Protein 7WUA (pdb70)

Secondary structure (DSSP, 8-state):
-HHHHHHTTB-TTS-B---TT--HHHHHHHHHHH-TT-TTSEEEEEEE-SSSS-EEEEEEHHHHHHHHHHHHHHHHHH--TT-EEEE---SSHHHHHHHHHHHHTT-EEEE---TTSTT-HHHHHHHHHHH--SEEEE-TTTHHHHHHHTTTS-GGGSPEEEEGGGS-GGGGGG----B---SSS---GGGSEEEEEE--S-SS---EEEEEHHHHHHHHHHHHHHHT--SSEEEEE---TTSHHHHHHHHHHHHTT-EEEE--HHHHHH-THHHHHHHS--SS-SEEEEEE-HHHHHHHHHHSPPPTT---TTEEEEEE-SS---HHHHHHHHHHHGGGT--GGGEEE-EE-GGGSSEEEE--SS--S-EEEEEHHHHHTTB--B--TTSSEEEEEB--EE-SS-EEEEEETTTTEE--TTB-EEEEEESTTS--EETT-HHHHHHHH-B---B--SS-TTTTS-TT---BEEEEEEEEEETTEEEEEEEGGG-EEETTEEE-HHHHHHHHHHH-TTEEEEEEEEEEEE-SSSEEEEEEEEEPTT--GGGHHHHHHHHHHHHHHHHS---SEEEEE-TT-S-B-TTS-B-HHHHHHHHHTT-/-HHHHHHTTB-TTS-B---TT--HHHHHHHHHHH--S-TTSEEEEEEE-SSSS-EEEEEEHHHHHHHHHHHHHHHHHH--TT-EEEE---SSHHHHHHHHHHHHTT-EEEE---TTSSS-HHHHHHHHHHH--SEEEE-TTTHHHHHHHTTTS-GGGSPEEEEGGGS-GGGGGGPPPPPSS-B--SS-GGGSEEEEEE--S-SS---EEEEEHHHHHHHHHHHHHHHT--SSEEEEE---TTSHHHHHHHHHHHHTT-EEEE--HHHHHH-THHHHHHHS--TT-SEEEEEE-HHHHHHHHHH----TT---TTEEEEEE-SS---HHHHHHHHHHHGGGT--GGGEEE-EE-GGGSSEEEE--SS--S-EEEEEHHHHTTTB--B--TTSSEEEEEB--EE-SS-EEEEEETTTTEE--TTB-EEEEEESTTS--EETT-HHHHHHHH-B---B--SS-TTTTS-TT---BEEEEEEEEEETTEEEEEEEGGG-EEETTEEE-HHHHHHHHHHH-TTEEEEEEEEEEE--EEEEEEEE-TT--GGGHHHHHHHHHHHHHHHHS---SEEEEE-TT-S-B-TTS-B-HHHHHHHHH-/-HHHHHHTTB-TTS-B---TT--HHHHHHHHHHH-TT-TTSEEEEEEE-SSTT-EEEEEEHHHHHHHHHHHHHHHHHH--TT-EEEE---SSHHHHHHHHHHHHTT-EEEE---SSSSS-HHHHHHHHHHH--SEEEE-HHHHHHHHHHHHTS-GGGPPEEEEGGGS-GGGGGG--PPPPPGGGGTS-GGGSEEEEE------EEEEHHHHHHHHHHHHHHTT--SSEEEEE---TTSHHHHHHHHHHHHTT-EEEE--HHHHHH-THHHHHHHS--TT--EEEEEE-THHHHHHHHH-PPPTT---TTEEEEEE-SS---HHHHHHHHHHHGGGT--GGGEEE-B--GGGSS-SEE--SS--S-EEEEEHHHHHTTB--B--TTSSEEEEEB--EE-SS-EEEEEETTTTEE--TTB-EEEEEESTTS--EETT-HHHHHHHH-B---B--SS-TTTTS-TT---BEEEEEEEEEETTEEEEEEEGGG-EEETTEEE-HHHHHHHHHHH-TTEEEEEEEEEEE--SSS-EEEEEEEEPTT--GGGHHHHHHHHHHHHHHHHS---SEEEEESS---EETTTTEE-S-S-S--/-HHHHHHTTB-TTS-B---TT--HHHHHHHHHHH-TT-TTSEEEEEEE-SSTT-EEEEEEHHHHHHHHHHHHHHHHHH--TT-EEEE---SSHHHHHHHHHHHHTT-EEEE---TTSSS-HHHHHHHHHHH--SEEEE-HHHHHHHHHHHHTS-GGGPPEEEEGGGS-GGGGGG--PPPPPGGGGTS-GGGSEEEEEE----EEEEEHHHHHHHHHHHHHHTT--SSEEEEE---TTSHHHHHHHHHHHHTT-EEEE--HHHHHH-THHHHHHHS--TT-SEEEEEE-THHHHHHHHH-PPPTT---TTEEEEEE-SS---HHHHHHHHHHHGGGT--GGGEEE-EE-GGGSSEEEE--SS--S-EEEEEHHHHHTTB--EE-SSTTEEEEEB--EE-SS-EEEEEETTTTEEPPTTB-EEEEEESTTS---BSS-HHHHHHHH-B---B--SS-TTTTS-TT---BEEEEEEEEEETTEEEEEEEGGG-

Foldseek 3Di:
DLVVLLCVQADPVRDGDDDLADFLLNLLVVLLVVCVVQQAAKAEWEWDPPDVVTDIDTHGLNRLVLLLLLLLLVCVVPHAQAAEEEEEEFPDSQSLSNLSSCLQNNYAYQYDYQQPPPDCLQQVVLVCVQRVHLEYEYAPVRQVSQCVSCVPDDPVSHHHYHHSVVGDSVSNVRGDGDDADPDPPGRRQQFAFHYWAFADLAPDHTWTFGFGSLLLSVVLSLCVVQVPDDPDEEEEEQFTCSHLQNVSVVSSSSSNSHHYYYYHLVSCQVQVLVVLVVLFDDPVAQAYEYEAEQVSLVSCLVHNQDDPRGANQRHQAYEYDPDFHDPVSLVSNCVRCVVRNDDSLRYKYFYDDVQSSGGFFIARDSPPFDKFWAQQQVVQVQFGDTDDPDDLTFIWTFNHAGRPPKFWFFAAVVQLEGDDFRGKHWIKMDDSSGTPATRPPVVRRQVFFFCARPYADPPGSCPPPPNGGRGIGGPQWMWGHHPNTITTQGGNVFWQAWPSTTDGQVRLQVLLQVQDLQFAHLFKAWTWDDDDPTIAIEIETEGHQVDDCVCVVVSLVSSQVSSCVSPVHRHPYYHYHHPPPQDADSSGHRSRNVNVVVVVVVD/DQPVVLCVQADPVGDGDDPLQDFLLVLLVVLLVPDDPDQQAKAEWEWDVVDVVTDIDTHGLVRLVLLLLLLLLVCLVPHAAAAEEEEEEFDDSQSLSNLSSCLQNNYAYQYDYQLPDPDCLVQVVLVCVQRVGQYYEYAPVRQVSQCVSCVVDPPVSHHHYHHSVVGDSVSSVSRDGPDPDDDDDPHGQQAAFRYWAFADLAPDRTWTFTFGSQLLSVVLSLCVVQVPDDPQEEEEEQFTCSHLVNVSVVSSSSSNSHHYYYYHLVVCLVAVLVVLVVLFDDPPAAAYEYEAEQVSLVSCLVGNQDDQNGANQRHQAYEYDPDFHDPVSLVSNCVRCVVRNNDSLRYKYFYDDVQSSGGFFIARDSPPFDKFWAQQQVVQVQFGDTDDPPPLTFIWTFRHATRPPKFWFFAAVVQLEGDDFRGKHWIKMDDSSGTPATRPPVVRRQVFFFCARPYADPPGSCPPPPNGGRGIGGPQWMWGHDPNTITTQGGNVFWQADPSTTDGQVRLQVQLQVQDLQFAHLQKAWTADPNAIEIETEGHDVHDPVCVVVSVVSSQVSSCVSPVDGHPYYHYHHPPPQDADSSRHRSRNVNVVVVVD/DVVVLLCVQADDVGDGHDDLQDFLLNLLVVLLVVPPVQQAPKAEWEWDPPDPVTDIDTHGLNRLLLLLLLLLLVCVVPHAAAAEEEEEEADDSQSLSNLSSCLQNNYAYQYDYQPVQPQCLVVVVLVCVQRVGLHYEYAPVRVVSVCVSQVVDDPVSHHHYHHSVVGDSVSSVSGDRHDDDPCCVPGRQQAAFHYWQKPVTWTFTFGRLLLSVVLSLCVVQVPDDPPEAEEEQDTCSHLVNVSVVSSSSSNSHHYYYYHPVVCLVAVQVRLVVLFDDPPQAAYEYEEEQVSQLSCLVRHQDDPRGANQRHQAYEYDPDFHDPVSLVSNCVRCVVRRPDSLRYKYFYDHVQLSGGFFIARDSDDFDKFWAQQQVVQVQFGDTDDPDDLTDIWTWRHAGRPPKFWFFAAVVQLEGDDFRGKHWIKIDDSSGTQAIRPDVVRRQVFFFQARQYADPDGSCPPPPNGGRGIGGPQWMWGADPNTITTDGGVVQWAAKPNTTDHQVVLLVQLQVQDLQFAPQQKAWHWDDDDVIIAIEMETEGHQPDDPVCVVVSLVSSQVRSCVSVVHGHPYYHYHHVPACDDRVNPHRNHPPDPVD/DVVVVLCVQADPVGDGHDDLQDFLLNLLVVLLVVCVVQQAAKAEWEWDPPPPPTDIDTHGLNRLVLLLLLLLLVCVVPHAAAAEEEEEEAPDSQSLSNLSSCLQNNYAYQYDYQCVPPPCLVVVVLVCVQRVGQYYEYAPVRVVSVCVSQVPDDPVSHHHYHHSVVGDSVSSVRGDRHDDDPCCVPGRQQAAFHYWQKPVTWTFTAGRLLLSVVLSLCVVLVPDDPPEAEEEQDTCSHLVNVSVVSSSSSNSHHYYYYHPVVCLVAVQVVLVVLFDDPVAAAYEYEEEQVSLVSCLVHHQDDQNGANQRHQAYEYDPDFHDPVSLVSNCVRCVVRNNDSLRYKYFYDDVQLSGGFFIARDSPDFDKFWAQQVVVVVQFGDTDDDDPRTDIWTWNHATRPPKFWFFAAVVQLEGDDFRGKHWIKMDDSSGTCAIRPDVVRRQVFFFQARQYADPDGSCPPPDNGGRGIGTPQWMWGHDPRTITTDGGVVVD

Nearest PDB structures (foldseek):
  7wua-assembly1_A  TM=1.002E+00  e=0.000E+00  Corynebacterium diphtheriae
  7wua-assembly3_C  TM=9.611E-01  e=0.000E+00  Corynebacterium diphtheriae
  7wua-assembly4_D  TM=9.939E-01  e=4.363E-103  Corynebacterium diphtheriae
  5ey8-assembly8_H  TM=9.254E-01  e=1.738E-72  Mycolicibacterium smegmatis
  3lnv-assembly1_A  TM=7.728E-01  e=9.645E-51  Legionella pneumophila subsp. pneumophila str. Philadelphia 1

Sequence (2283 aa):
DLHKAMGQFFDAKGNIALPPQITLAGLSELFYQSDVDGGDRHCMRYWDYSTEGGVARDYNRREINTRIKSVAARLQQVAQPGDRVAILANNSPEYLFGFIGALYAGLVPVPLYDPSEPGHADHLTAVMADAQPAIVLTNNASAAAVRRFFSALPGAQRPRIISIDSLPDTLAQSYQIPTPSMAAAAINPVDLPAFLQYTSGSTRTPAGVVLTNRSIVTNVLQIFAAAQLKTPLRLVSWLPLHHDMGIILAVFITLLGLEFEMMSPRDFIQQPKRWIDQLDRREGDNAVYAVVPNFALELAARYATPSEGLDLSAVEGLIIGSEPVTEKAVEAFAETFGPYGLNRQNMRPSYGLAEASLLVTTPQTPQRPVISYFDREQLAANRAVIVDKGDNAVALTGVGQVVRPQNLVIVDPETRTEVADGTIGELWAHGENMAAGYLDRPEDTAETFHNTLAGRLENSRAAGVPEESTKWMATGDLGVIVDGELYITGRLKDLVIIAGRNHYPQDIEYTVDHASEHIRPAAVAAFAIEGDAVEQLIILAERDLDRDPSGDAEAIDAIRAAVTEAHGVVPADIRIVAPDEILRSSSGKIARRVNKKAYQESHDLHKAMGQFFDAKGNIALPPQITLAGLSELFYQSDVDGGDRHCMRYWDYSTEGGVARDYNRREINTRIKSVAARLQQVAQPGDRVAILANNSPEYLFGFIGALYAGLVPVPLYDPSEPGHADHLTAVMADAQPAIVLTNNASAAAVRRFFSALPGAQRPRIISIDSLPDTLAQSYQIPTPSMAAAAINPVDLPAFLQYTSGSTRTPAGVVLTNRSIVTNVLQIFAAAQLKTPLRLVSWLPLHHDMGIILAVFITLLGLEFEMMSPRDFIQQPKRWIDQLDRREGDNAVYAVVPNFALELAARYATPSEGLDLSAVEGLIIGSEPVTEKAVEAFAETFGPYGLNRQNMRPSYGLAEASLLVTTPQTPQRPVISYFDREQLAANRAVIVDKGDNAVALTGVGQVVRPQNLVIVDPETRTEVADGTIGELWAHGENMAAGYLDRPEDTAETFHNTLAGRLENSRAAGVPEESTKWMATGDLGVIVDGELYITGRLKDLVIIAGRNHYPQDIEYTVDHASEHIRPAAVAAFAIEEQLIILAERDLDRDPSGDAEAIDAIRAAVTEAHGVVPADIRIVAPDEILRSSSGKIARRVNKKAYQEDLHKAMGQFFDAKGNIALPPQITLAGLSELFYQSDVDGGDRHCMRYWDYSTEGGVARDYNRREINTRIKSVAARLQQVAQPGDRVAILANNSPEYLFGFIGALYAGLVPVPLYDPSEPGHADHLTAVMADAQPAIVLTNNASAAAVRRFFSALPGAQRPRIISIDSLPDTLAQSYQIPTPSMAAAAINPVDLPAFLQYTTPAGVVLTNRSIVTNVLQIFAAAQLKTPLRLVSWLPLHHDMGIILAVFITLLGLEFEMMSPRDFIQQPKRWIDQLDRREGDNAVYAVVPNFALELAARYATPSEGLDLSAVEGLIIGSEPVTEKAVEAFAETFGPYGLNRQNMRPSYGLAEASLLVTTPQTPQRPVISYFDREQLAANRAVIVDKGDNAVALTGVGQVVRPQNLVIVDPETRTEVADGTIGELWAHGENMAAGYLDRPEDTAETFHNTLAGRLENSRAAGVPEESTKWMATGDLGVIVDGELYITGRLKDLVIIAGRNHYPQDIEYTVDHASEHIRPAAVAAFAIEGDAVEQLIILAERDLDRDPSGDAEAIDAIRAAVTEAHGVVPADIRIVAPDEILRSSSGKIARRVNKKADLHKAMGQFFDAKGNIALPPQITLAGLSELFYQSDVDGGDRHCMRYWDYSTEGGVARDYNRREINTRIKSVAARLQQVAQPGDRVAILANNSPEYLFGFIGALYAGLVPVPLYDPSEPGHADHLTAVMADAQPAIVLTNNASAAAVRRFFSALPGAQRPRIISIDSLPDTLAQSYQIPTPSMAAAAINPVDLPAFLQYTTPAGVVLTNRSIVTNVLQIFAAAQLKTPLRLVSWLPLHHDMGIILAVFITLLGLEFEMMSPRDFIQQPKRWIDQLDRREGDNAVYAVVPNFALELAARYATPSEGLDLSAVEGLIIGSEPVTEKAVEAFAETFGPYGLNRQNMRPSYGLAEASLLVTTPQTPQRPVISYFDREQLAANRAVIVDKGDNAVALTGVGQVVRPQNLVIVDPETRTEVADGTIGELWAHGENMAAGYLDRPEDTAETFHNTLAGRLENSRAAGVPEESTKWMATGDLGVIVDGELYITGRLKDL

Radius of gyration: 46.15 Å; Cα contacts (8 Å, |Δi|>4): 5092; chains: 4; bounding box: 68×108×148 Å

InterPro domains:
  IPR000873 AMP-dependent synthetase/ligase domain [PF00501] (57-440)
  IPR025110 AMP-binding enzyme, C-terminal domain [PF23024] (495-602)
  IPR040097 Fatty acyl-AMP ligase /fatty acyl-CoA ligase [cd05931] (40-600)
  IPR042099 ANL, N-terminal domain [G3DSA:3.40.50.12780] (12-493)
  IPR045851 AMP-binding enzyme domain superfamily [G3DSA:3.30.300.30] (494-604)

CATH classification: 3.30.300.30

B-factor: mean 28.17, std 12.75, range [6.33, 101.2]

Organism: Corynebacterium diphtheriae (strain ATCC 700971 / NCTC 13129 / Biotype gravis) (NCBI:txid257309)

Solvent-accessible surface area: 90629 Å² total; per-residue (Å²): 132,35,89,131,15,4,34,97,12,56,55,106,156,34,72,26,72,18,44,70,112,19,24,1,11,31,0,7,20,81,12,31,107,79,37,111,152,3,11,95,104,65,4,4,70,12,46,43,36,108,89,153,66,21,89,32,88,71,29,26,16,32,65,12,10,7,28,4,33,0,0,0,3,58,0,39,110,44,12,115,13,44,59,77,0,0,0,0,3,45,10,1,0,4,2,2,2,0,2,1,0,0,14,3,1,22,4,9,0,0,1,2,10,16,24,64,85,120,79,25,69,128,38,1,79,32,0,26,70,34,0,135,6,72,6,0,0,0,4,82,88,1,8,56,11,0,131,149,57,5,68,100,72,75,51,111,128,96,14,117,34,8,15,1,56,75,22,75,75,35,22,9,13,44,26,57,118,17,15,31,28,37,6,52,46,23,55,66,13,0,36,39,40,2,2,4,1,5,67,53,18,56,61,176,86,20,24,0,1,0,0,2,11,50,0,3,0,1,0,1,0,0,20,15,57,6,13,114,24,93,45,93,10,6,4,1,5,0,3,5,4,16,25,18,30,1,0,5,25,0,3,9,4,15,2,7,2,16,44,4,1,2,1,23,14,144,14,0,70,108,73,5,79,30,0,3,68,9,0,43,104,84,181,64,27,54,1,0,12,0,11,0,0,7,29,0,0,21,26,0,15,119,95,1,94,31,61,174,69,19,45,0,52,2,1,48,0,0,35,0,4,52,31,46,8,43,36,68,0,0,45,30,0,10,128,38,0,31,105,60,29,6,72,93,80,19,0,11,0,9,21,29,28,4,25,0,0,25,23,0,1,5,3,43,52,84,118,38,9,31,32,18,42,0,32,21,83,79,4,10,61,52,113,14,69,86,36,114,138,68,80,73,18,3,35,2,8,1,7,1,46,32,0,169,35,13,26,8,0,3,0,48,50,141,76,38,45,12,21,52,74,16,23,10,2,13,0,2,0,33,21,89,0,9,4,2,0,26,6,69,61,46,34,66,1,41,95,23,7,36,4,3,3,51,23,61,68,172,135,19,86,0,69,82,10,80,107,71,16,23,80,1,0,17,17,28,18,8,0,0,7,16,137,36,16,3,6,28,1,13,114,56,194,38,22,0,79,22,88,74,66,20,5,5,16,23,11,0,16,109,12,0,17,130,26,22,149,20,4,34,32,36,2,4,0,1,9,6,24,145,22,161,105,86,62,66,2,2,0,9,0,0,24,11,89,139,101,89,78,97,22,22,70,141,2,42,80,37,0,95,64,27,0,45,156,30,1,51,15,93,9,50,47,15,107,20,20,40,36,104,109,5,82,76,20,45,3,7,35,15,12,67,68,47,8,60,89,40,24,73,120,93,180,126,32,83,164,28,3,23,102,14,56,64,110,165,35,76,24,74,18,48,50,33,6,32,4,13,15,0,14,22,62,12,45,42,55,32,66,88,8,24,88,66,67,4,3,69,16,48,43,31,105,69,129,56,16,86,36,77,67,30,23,17,82,78,12,9,29,28,5,29,0,0,0,0,66,0,46,99,36,9,119,102,49,51,75,0,0,0,0,2,50,12,1,0,10,1,2,1,0,1,6,0,0,17,15,6,34,5,9,0,0,1,2,11,16,26,73,86,118,78,25,75,125,40,2,79,30,0,20,70,34,1,140,12,63,3,0,0,0,4,82,87,1,12,80,23,0,139,176,53,7,50,99,79,73,49,110,128,98,19,119,35,7,18,0,58,76,22,72,54,62,28,12,75,61,23,99,103,75,69,76,40,23,40,32,56,58,56,49,36,0,37,76,40,2,2,2,1,6,67,51,18,52,76,153,89,19,23,0,1,0,0,6,11,58,0,4,0,2,0,2,2,0,18,17,60,4,13,102,27,104,45,95,9,4,6,1,5,0,2,5,2,17,25,19,31,1,0,5,22,0,10,10,4,15,5,8,6,15,44,3,1,2,2,19,15,146,6,0,74,138,76,7,47,32,0,0,68,9,1,42,102,87,185,82,24,77,1,0,12,0,9,0,0,8,28,0,0,21,30,0,19,117,88,0,98,30,79,155,61,18,43,0,51,3,1,39,0,1,34,0,5,53,34,46,9,43,35,70,0,0,44,29,0,10,128,39,0,32,104,59,31,7,73,93,78,17,0,9,0,9,22,28,29,4,26,0,0,22,21,0,1,7,2,45,54,84,115,37,11,30,30,16,46,0,32,28,90,77,4,12,61,54,115,13,66,90,41,111,138,71,86,70,20,4,34,4,8,0,7,1,47,33,0,171,32,13,25,8,0,4,0,43,53,153,68,54,44,11,24,53,74,16,22,10,2,11,0,4,0,25,19,87,0,8,2,1,0,27,6,76,55,44,42,45,1,43,97,22,7,49,17,2,5,45,25,65,65,188,140,17,90,0,70,82,12,78,102,66,10,28,116,1,0,17,17,26,17,9,0,0,7,14,130,35,15,3,6,29,2,13,114,56,173,46,27,0,71,29,96,73,65,21,8,5,14,25,12,0,17,106,13,0,18,128,25,22,148,21,4,35,34,38,0,4,0,0,11,6,26,162,98,83,2,1,0,16,0,0,22,10,92,142,102,88,75,100,26,22,63,130,4,40,78,42,0,96,64,30,0,51,152,28,2,51,17,95,9,58,50,13,133,18,22,41,43,104,115,6,79,77,23,40,4,8,37,18,11,61,60,54,11,64,98,51,63,97,149,134,29,68,133,29,3,36,103,9,55,73,112,190,29,74,21,70,18,48,70,125,17,36,4,12,31,0,12,10,81,15,31,87,85,35,118,140,5,8,109,102,67,4,4,76,18,45,61,34,106,74,168,64,14,78,33,98,69,24,31,17,113,81,13,10,31,31,4,12,0,0,0,4,59,0,50,113,42,9,121,41,31,52,22,0,0,0,0,1,55,11,3,0,11,1,2,4,0,1,8,0,0,16,1,0,26,4,16,0,0,1,3,8,25,18,72,63,105,44,24,61,127,45,0,80,37,0,24,65,18,0,37,12,36,8,0,0,0,4,86,83,1,7,43,13,0,138,158,47,4,60,93,81,75,52,107,112,97,17,116,50,6,18,0,60,71,19,74,83,43,24,17,62,54,7,104,83,34,80,45,38,83,3,19,19,4,1,46,36,0,25,26,52,2,2,5,6,11,112,154,20,16,0,8,20,0,13,13,41,1,1,0,1,0,1,1,0,23,18,56,6,14,112,30,94,59,98,19,9,5,0,6,3,4,20,3,35,96,21,30,2,0,3,21,1,6,13,5,20,7,6,4,25,55,5,5,3,0,19,30,192,22,0,95,120,82,3,99,27,0,5,70,7,0,35,102,92,184,82,26,50,1,0,14,0,16,0,11,11,84,0,0,60,46,0,22,179,112,2,127,24,74,169,53,17,44,0,54,2,1,47,0,1,34,0,5,78,66,93,14,52,30,118,0,0,44,31,0,9,129,39,0,29,108,66,30,8,72,91,82,18,0,9,0,8,22,25,30,18,29,0,0,26,23,0,1,5,2,38,54,85,117,36,10,32,31,17,46,0,26,39,111,76,5,7,60,48,111,14,59,89,43,117,131,66,88,53,18,15,43,23,11,0,8,0,47,30,0,158,39,13,26,7,0,3,0,43,48,146,74,99,44,10,22,54,73,16,21,7,3,12,0,5,0,29,21,88,0,23,4,20,5,34,18,28,35,83,110,56,20,51,126,22,6,54,25,46,9,60,20,65,62,183,136,14,84,0,69,82,10,78,128,136,17,68,107,1,1,18,9,15,13,8,0,0,6,17,140,29,17,2,7,40,5,12,82,63,153,40,30,5,81,9,68,69,74,24,11,10,2,67,21,1,22,115,14,0,31,101,30,16,152,14,3,79,92,76,7,7,2,1,5,14,34,150,24,155,108,69,66,72,2,7,0,30,0,5,33,39,128,120,108,91,87,109,17,22,77,138,1,53,75,33,0,109,62,30,0,39,150,29,6,54,23,87,11,47,50,14,113,14,34,43,62,107,25,94,78,167,84,72,81,72,66,39,35,81,89,79,40,67,110,131,138,32,93,145,24,3,32,114,6,52,70,116,173,35,59,21,71,19,45,69,126,18,36,3,13,31,0,15,37,42,9,36,52,44,40,64,152,3,14,109,104,65,2,3,70,12,41,52,48,106,83,173,60,16,74,34,87,70,29,28,17,88,80,10,10,35,30,4,32,0,0,0,2,59,0,55,110,39,12,119,34,30,56,25,0,0,0,0,2,28,12,2,0,10,2,2,2,0,1,6,0,0,17,3,1,26,4,14,0,1,2,4,12,20,17,72,82,113,72,46,69,125,47,0,80,34,1,24,64,25,0,36,10,36,8,0,0,0,3,87,84,1,8,44,12,0,138,154,49,4,64,92,85,78,52,111,121,100,16,121,50,7,19,0,60,71,16,75,84,84,24,21,71,45,38,73,110,39,78,53,26,71,6,17,15,3,2,56,34,0,25,28,56,3,2,5,6,10,101,150,22,15,0,0,16,0,10,12,54,1,2,0,1,0,0,1,0,22,16,56,5,14,87,27,103,61,97,14,7,6,1,6,3,4,18,3,45,90,20,30,2,0,3,20,0,8,12,4,18,4,4,3,20,48,5,2,3,1,3,34,106,14,0,87,140,82,4,108,55,0,4,70,10,0,39,104,83,189,78,25,72,1,0,11,0,14,0,10,10,84,0,0,62,45,0,21,187,116,3,118,27,81,148,68,15,45,0,54,2,1,51,0,0,34,0,4,77,68,105,14,54,44,148,0,0,41,28,0,10,126,41,0,29,106,45,31,8,70,90,86,19,0,11,0,8,22,26,32,17,24,0,0,28,23,0,0,6,2,33,60,99,137,36,10,26,31,11,41,1,32,120,129,63,31,94,61,75,112,14,69,120,56,126,137,40,145,120,16,30,41,22,11,1,8,1,46,28,0,160,34,12,27,8,0,4,0,46,51,155,74,115,46,7,24,53,75,13,22,14,4,9,0,5,0,31,20,89,0,21,5,22,0,36,16,28,52,64,146,74,18,53,124,24,7,64,22,48,5,62,20,55,65,182,134,16,83,0,71,81,8,78,116,131,18,70,111,1,0,18,18,26,24,18,0,0,6,38,142,30,16,1,10,49,50,26,110,51,156,102,141

Structure (mmCIF, N/CA/C/O backbone):
data_7WUA
#
_entry.id   7WUA
#
_cell.length_a   108.647
_cell.length_b   97.535
_cell.length_c   142.043
_cell.angle_alpha   90.000
_cell.angle_beta   95.930
_cell.angle_gamma   90.000
#
_symmetry.space_group_name_H-M   'P 1 21 1'
#
loop_
_entity.id
_entity.type
_entity.pdbx_description
1 polymer 'Acyl-CoA synthase'
2 non-polymer 'PHOSPHOAMINOPHOSPHONIC ACID-ADENYLATE ESTER'
3 non-polymer 'MYRISTIC ACID'
4 non-polymer 'MAGNESIUM ION'
5 water water
#
loop_
_atom_site.group_PDB
_atom_site.id
_atom_site.type_symbol
_atom_site.label_atom_id
_atom_site.label_alt_id
_atom_site.label_comp_id
_atom_site.label_asym_id
_atom_site.label_entity_id
_atom_site.label_seq_id
_atom_site.pdbx_PDB_ins_code
_atom_site.Cartn_x
_atom_site.Cartn_y
_atom_site.Cartn_z
_atom_site.occupancy
_atom_site.B_iso_or_equiv
_atom_site.auth_seq_id
_atom_site.auth_comp_id
_atom_site.auth_asym_id
_atom_site.auth_atom_id
_atom_site.pdbx_PDB_model_num
ATOM 1 N N . ASP A 1 2 ? 7.245 -2.208 -35.807 1.00 43.65 2 ASP A N 1
ATOM 2 C CA . ASP A 1 2 ? 6.295 -2.250 -34.701 1.00 50.45 2 ASP A CA 1
ATOM 3 C C . ASP A 1 2 ? 6.874 -3.009 -33.502 1.00 50.11 2 ASP A C 1
ATOM 4 O O . ASP A 1 2 ? 6.972 -4.240 -33.506 1.00 37.65 2 ASP A O 1
ATOM 9 N N . LEU A 1 3 ? 7.245 -2.253 -32.469 1.00 47.57 3 LEU A N 1
ATOM 10 C CA . LEU A 1 3 ? 7.940 -2.837 -31.328 1.00 46.14 3 LEU A CA 1
ATOM 11 C C . LEU A 1 3 ? 7.051 -3.818 -30.576 1.00 45.13 3 LEU A C 1
ATOM 12 O O . LEU A 1 3 ? 7.474 -4.935 -30.252 1.00 33.37 3 LEU A O 1
ATOM 17 N N . HIS A 1 4 ? 5.814 -3.412 -30.281 1.00 43.56 4 HIS A N 1
ATOM 18 C CA . HIS A 1 4 ? 4.988 -4.188 -29.366 1.00 42.61 4 HIS A CA 1
ATOM 19 C C . HIS A 1 4 ? 4.659 -5.563 -29.925 1.00 44.90 4 HIS A C 1
ATOM 20 O O . HIS A 1 4 ? 4.573 -6.531 -29.160 1.00 38.04 4 HIS A O 1
ATOM 27 N N . LYS A 1 5 ? 4.489 -5.677 -31.243 1.00 37.91 5 LYS A N 1
ATOM 28 C CA . LYS A 1 5 ? 4.315 -6.993 -31.847 1.00 38.22 5 LYS A CA 1
ATOM 29 C C . LYS A 1 5 ? 5.628 -7.767 -31.833 1.00 43.11 5 LYS A C 1
ATOM 30 O O . LYS A 1 5 ? 5.659 -8.956 -31.500 1.00 46.64 5 LYS A O 1
ATOM 36 N N . ALA A 1 6 ? 6.723 -7.103 -32.208 1.00 39.05 6 ALA A N 1
ATOM 37 C CA . ALA A 1 6 ? 8.033 -7.750 -32.214 1.00 40.32 6 ALA A CA 1
ATOM 38 C C . ALA A 1 6 ? 8.329 -8.414 -30.875 1.00 41.88 6 ALA A C 1
ATOM 39 O O . ALA A 1 6 ? 8.808 -9.551 -30.823 1.00 43.86 6 ALA A O 1
ATOM 41 N N . MET A 1 7 ? 8.051 -7.710 -29.773 1.00 40.21 7 MET A N 1
ATOM 42 C CA . MET A 1 7 ? 8.330 -8.277 -28.456 1.00 42.76 7 MET A CA 1
ATOM 43 C C . MET A 1 7 ? 7.323 -9.360 -28.086 1.00 49.12 7 MET A C 1
ATOM 44 O O . MET A 1 7 ? 7.642 -10.255 -27.295 1.00 50.61 7 MET A O 1
ATOM 49 N N . GLY A 1 8 ? 6.113 -9.303 -28.649 1.00 48.25 8 GLY A N 1
ATOM 50 C CA . GLY A 1 8 ? 5.102 -10.300 -28.345 1.00 43.97 8 GLY A CA 1
ATOM 51 C C . GLY A 1 8 ? 5.311 -11.639 -29.020 1.00 50.48 8 GLY A C 1
ATOM 52 O O . GLY A 1 8 ? 4.723 -12.635 -28.587 1.00 55.69 8 GLY A O 1
ATOM 53 N N . GLN A 1 9 ? 6.142 -11.686 -30.067 1.00 47.67 9 GLN A N 1
ATOM 54 C CA . GLN A 1 9 ? 6.392 -12.934 -30.782 1.00 39.84 9 GLN A CA 1
ATOM 55 C C . GLN A 1 9 ? 6.948 -14.034 -29.883 1.00 53.24 9 GLN A C 1
ATOM 56 O O . GLN A 1 9 ? 6.843 -15.215 -30.233 1.00 45.23 9 GLN A O 1
ATOM 62 N N . PHE A 1 10 ? 7.549 -13.685 -28.744 1.00 41.90 10 PHE A N 1
ATOM 63 C CA . PHE A 1 10 ? 8.157 -14.682 -27.871 1.00 36.10 10 PHE A CA 1
ATOM 64 C C . PHE A 1 10 ? 7.221 -15.165 -26.772 1.00 39.36 10 PHE A C 1
ATOM 65 O O . PHE A 1 10 ? 7.533 -16.157 -26.104 1.00 44.24 10 PHE A O 1
ATOM 73 N N . PHE A 1 11 ? 6.091 -14.497 -26.565 1.00 35.89 11 PHE A N 1
ATOM 74 C CA . PHE A 1 11 ? 5.120 -14.931 -25.575 1.00 39.53 11 PHE A CA 1
ATOM 75 C C . PHE A 1 11 ? 4.125 -15.902 -26.203 1.00 46.06 11 PHE A C 1
ATOM 76 O O . PHE A 1 11 ? 3.899 -15.893 -27.417 1.00 58.94 11 PHE A O 1
ATOM 84 N N . ASP A 1 12 ? 3.544 -16.754 -25.364 1.00 48.06 12 ASP A N 1
ATOM 85 C CA . ASP A 1 12 ? 2.450 -17.632 -25.755 1.00 50.77 12 ASP A CA 1
ATOM 86 C C . ASP A 1 12 ? 1.157 -17.138 -25.110 1.00 51.43 12 ASP A C 1
ATOM 87 O O . ASP A 1 12 ? 1.141 -16.149 -24.368 1.00 42.30 12 ASP A O 1
ATOM 92 N N . ALA A 1 13 ? 0.062 -17.849 -25.392 1.00 56.86 13 ALA A N 1
ATOM 93 C CA . ALA A 1 13 ? -1.244 -17.406 -24.914 1.00 55.99 13 ALA A CA 1
ATOM 94 C C . ALA A 1 13 ? -1.269 -17.279 -23.397 1.00 56.74 13 ALA A C 1
ATOM 95 O O . ALA A 1 13 ? -1.880 -16.349 -22.854 1.00 50.18 13 ALA A O 1
ATOM 97 N N . LYS A 1 14 ? -0.604 -18.197 -22.696 1.00 56.41 14 LYS A N 1
ATOM 98 C CA . LYS A 1 14 ? -0.615 -18.226 -21.239 1.00 55.42 14 LYS A CA 1
ATOM 99 C C . LYS A 1 14 ? 0.334 -17.216 -20.607 1.00 55.77 14 LYS A C 1
ATOM 100 O O . LYS A 1 14 ? 0.425 -17.166 -19.375 1.00 43.14 14 LYS A O 1
ATOM 106 N N . GLY A 1 15 ? 1.035 -16.415 -21.405 1.00 46.37 15 GLY A N 1
ATOM 107 C CA . GLY A 1 15 ? 2.022 -15.495 -20.879 1.00 49.45 15 GLY A CA 1
ATOM 108 C C . GLY A 1 15 ? 3.397 -16.088 -20.670 1.00 45.71 15 GLY A C 1
ATOM 109 O O . GLY A 1 15 ? 4.251 -15.435 -20.055 1.00 40.57 15 GLY A O 1
ATOM 110 N N . ASN A 1 16 ? 3.639 -17.300 -21.153 1.00 39.25 16 ASN A N 1
ATOM 111 C CA . ASN A 1 16 ? 4.943 -17.930 -21.042 1.00 38.94 16 ASN A CA 1
ATOM 112 C C . ASN A 1 16 ? 5.841 -17.496 -22.192 1.00 40.56 16 ASN A C 1
ATOM 113 O O . ASN A 1 16 ? 5.378 -17.214 -23.302 1.00 37.07 16 ASN A O 1
ATOM 118 N N . ILE A 1 17 ? 7.137 -17.440 -21.912 1.00 30.04 17 ILE A N 1
ATOM 119 C CA . ILE A 1 17 ? 8.137 -17.060 -22.901 1.00 24.87 17 ILE A CA 1
ATOM 120 C C . ILE A 1 17 ? 8.750 -18.332 -23.467 1.00 23.53 17 ILE A C 1
ATOM 121 O O . ILE A 1 17 ? 9.091 -19.256 -22.717 1.00 24.92 17 ILE A O 1
ATOM 126 N N . ALA A 1 18 ? 8.874 -18.390 -24.787 1.00 24.29 18 ALA A N 1
ATOM 127 C CA . ALA A 1 18 ? 9.569 -19.480 -25.462 1.00 26.51 18 ALA A CA 1
ATOM 128 C C . ALA A 1 18 ? 10.663 -18.861 -26.322 1.00 28.00 18 ALA A C 1
ATOM 129 O O . ALA A 1 18 ? 10.368 -18.110 -27.257 1.00 30.11 18 ALA A O 1
ATOM 131 N N . LEU A 1 19 ? 11.933 -19.160 -25.987 1.00 24.75 19 LEU A N 1
ATOM 132 C CA . LEU A 1 19 ? 13.067 -18.640 -26.742 1.00 20.67 19 LEU A CA 1
ATOM 133 C C . LEU A 1 19 ? 13.619 -19.715 -27.660 1.00 19.48 19 LEU A C 1
ATOM 134 O O . LEU A 1 19 ? 13.913 -20.824 -27.197 1.00 22.66 19 LEU A O 1
ATOM 139 N N . PRO A 1 20 ? 13.783 -19.440 -28.951 1.00 23.16 20 PRO A N 1
ATOM 140 C CA . PRO A 1 20 ? 14.439 -20.412 -29.817 1.00 28.61 20 PRO A CA 1
ATOM 141 C C . PRO A 1 20 ? 15.856 -20.672 -29.344 1.00 28.16 20 PRO A C 1
ATOM 142 O O . PRO A 1 20 ? 16.532 -19.765 -28.824 1.00 25.51 20 PRO A O 1
ATOM 146 N N . PRO A 1 21 ? 16.342 -21.906 -29.487 1.00 24.01 21 PRO A N 1
ATOM 147 C CA . PRO A 1 21 ? 17.661 -22.241 -28.928 1.00 24.88 21 PRO A CA 1
ATOM 148 C C . PRO A 1 21 ? 18.788 -21.404 -29.496 1.00 24.73 21 PRO A C 1
ATOM 149 O O . PRO A 1 21 ? 19.825 -21.256 -28.835 1.00 21.64 21 PRO A O 1
ATOM 153 N N . GLN A 1 22 ? 18.622 -20.854 -30.696 1.00 21.72 22 GLN A N 1
ATOM 154 C CA . GLN A 1 22 ? 19.689 -20.139 -31.383 1.00 25.33 22 GLN A CA 1
ATOM 155 C C . GLN A 1 22 ? 19.727 -18.647 -31.062 1.00 26.86 22 GLN A C 1
ATOM 156 O O . GLN A 1 22 ? 20.679 -17.966 -31.465 1.00 21.88 22 GLN A O 1
ATOM 162 N N . ILE A 1 23 ? 18.727 -18.121 -30.354 1.00 21.80 23 ILE A N 1
ATOM 163 C CA . ILE A 1 23 ? 18.654 -16.681 -30.144 1.00 25.96 23 ILE A CA 1
ATOM 164 C C . ILE A 1 23 ? 19.762 -16.229 -29.200 1.00 19.30 23 ILE A C 1
ATOM 165 O O . ILE A 1 23 ? 20.083 -16.904 -28.212 1.00 15.21 23 ILE A O 1
ATOM 170 N N . THR A 1 24 ? 20.339 -15.071 -29.498 1.00 19.44 24 THR A N 1
ATOM 171 C CA . THR A 1 24 ? 21.277 -14.401 -28.613 1.00 17.70 24 THR A CA 1
ATOM 172 C C . THR A 1 24 ? 20.861 -12.943 -28.496 1.00 22.01 24 THR A C 1
ATOM 173 O O . THR A 1 24 ? 20.024 -12.451 -29.262 1.00 16.65 24 THR A O 1
ATOM 177 N N . LEU A 1 25 ? 21.445 -12.259 -27.509 1.00 19.52 25 LEU A N 1
ATOM 178 C CA . LEU A 1 25 ? 21.211 -10.826 -27.343 1.00 19.42 25 LEU A CA 1
ATOM 179 C C . LEU A 1 25 ? 21.562 -10.070 -28.614 1.00 18.48 25 LEU A C 1
ATOM 180 O O . LEU A 1 25 ? 20.823 -9.174 -29.050 1.00 15.18 25 LEU A O 1
ATOM 185 N N . ALA A 1 26 ? 22.715 -10.401 -29.202 1.00 17.58 26 ALA A N 1
ATOM 186 C CA . ALA A 1 26 ? 23.148 -9.771 -30.444 1.00 15.85 26 ALA A CA 1
ATOM 187 C C . ALA A 1 26 ? 22.237 -10.151 -31.606 1.00 18.04 26 ALA A C 1
ATOM 188 O O . ALA A 1 26 ? 21.928 -9.309 -32.463 1.00 17.40 26 ALA A O 1
ATOM 190 N N . GLY A 1 27 ? 21.811 -11.416 -31.662 1.00 19.41 27 GLY A N 1
ATOM 191 C CA . GLY A 1 27 ? 20.860 -11.825 -32.687 1.00 17.91 27 GLY A CA 1
ATOM 192 C C . GLY A 1 27 ? 19.536 -11.095 -32.578 1.00 15.56 27 GLY A C 1
ATOM 193 O O . GLY A 1 27 ? 18.955 -10.686 -33.585 1.00 17.18 27 GLY A O 1
ATOM 194 N N . LEU A 1 28 ? 19.050 -10.899 -31.352 1.00 14.44 28 LEU A N 1
ATOM 195 C CA . LEU A 1 28 ? 17.833 -10.114 -31.156 1.00 19.30 28 LEU A CA 1
ATOM 196 C C . LEU A 1 28 ? 18.031 -8.676 -31.628 1.00 19.48 28 LEU A C 1
ATOM 197 O O . LEU A 1 28 ? 17.179 -8.106 -32.324 1.00 18.78 28 LEU A O 1
ATOM 202 N N . SER A 1 29 ? 19.157 -8.072 -31.242 1.00 18.59 29 SER A N 1
ATOM 203 C CA . SER A 1 29 ? 19.471 -6.711 -31.664 1.00 15.11 29 SER A CA 1
ATOM 204 C C . SER A 1 29 ? 19.460 -6.585 -33.179 1.00 15.06 29 SER A C 1
ATOM 205 O O . SER A 1 29 ? 18.867 -5.653 -33.734 1.00 18.43 29 SER A O 1
ATOM 208 N N . GLU A 1 30 ? 20.125 -7.511 -33.867 1.00 16.49 30 GLU A N 1
ATOM 209 C CA . GLU A 1 30 ? 20.207 -7.439 -35.321 1.00 19.57 30 GLU A CA 1
ATOM 210 C C . GLU A 1 30 ? 18.853 -7.741 -35.967 1.00 19.66 30 GLU A C 1
ATOM 211 O O . GLU A 1 30 ? 18.492 -7.132 -36.980 1.00 18.90 30 GLU A O 1
ATOM 217 N N . LEU A 1 31 ? 18.083 -8.668 -35.389 1.00 17.92 31 LEU A N 1
ATOM 218 C CA . LEU A 1 31 ? 16.729 -8.904 -35.881 1.00 20.35 31 LEU A CA 1
ATOM 219 C C . LEU A 1 31 ? 15.919 -7.613 -35.873 1.00 23.35 31 LEU A C 1
ATOM 220 O O . LEU A 1 31 ? 15.326 -7.224 -36.888 1.00 23.09 31 LEU A O 1
ATOM 225 N N . PHE A 1 32 ? 15.908 -6.917 -34.739 1.00 17.01 32 PHE A N 1
ATOM 226 C CA . PHE A 1 32 ? 15.169 -5.667 -34.652 1.00 17.70 32 PHE A CA 1
ATOM 227 C C . PHE A 1 32 ? 15.728 -4.624 -35.606 1.00 21.83 32 PHE A C 1
ATOM 228 O O . PHE A 1 32 ? 14.965 -3.892 -36.246 1.00 22.88 32 PHE A O 1
ATOM 236 N N . TYR A 1 33 ? 17.059 -4.535 -35.715 1.00 17.14 33 TYR A N 1
ATOM 237 C CA . TYR A 1 33 ? 17.656 -3.546 -36.612 1.00 17.83 33 TYR A CA 1
ATOM 238 C C . TYR A 1 33 ? 17.245 -3.800 -38.062 1.00 20.21 33 TYR A C 1
ATOM 239 O O . TYR A 1 33 ? 16.841 -2.876 -38.778 1.00 15.17 33 TYR A O 1
ATOM 248 N N . GLN A 1 34 ? 17.340 -5.056 -38.512 1.00 16.73 34 GLN A N 1
ATOM 249 C CA . GLN A 1 34 ? 16.997 -5.372 -39.895 1.00 23.51 34 GLN A CA 1
ATOM 250 C C . GLN A 1 34 ? 15.511 -5.149 -40.177 1.00 24.74 34 GLN A C 1
ATOM 251 O O . GLN A 1 34 ? 15.147 -4.767 -41.295 1.00 26.52 34 GLN A O 1
ATOM 257 N N . SER A 1 35 ? 14.645 -5.367 -39.186 1.00 20.59 35 SER A N 1
ATOM 258 C CA . SER A 1 35 ? 13.222 -5.081 -39.357 1.00 26.91 35 SER A CA 1
ATOM 259 C C . SER A 1 35 ? 12.928 -3.590 -39.373 1.00 24.93 35 SER A C 1
ATOM 260 O O . SER A 1 35 ? 11.866 -3.187 -39.858 1.00 26.61 35 SER A O 1
ATOM 263 N N . ASP A 1 36 ? 13.829 -2.769 -38.836 1.00 25.26 36 ASP A N 1
ATOM 264 C CA . ASP A 1 36 ? 13.635 -1.325 -38.779 1.00 27.24 36 ASP A CA 1
ATOM 265 C C . ASP A 1 36 ? 13.982 -0.712 -40.127 1.00 27.24 36 ASP A C 1
ATOM 266 O O . ASP A 1 36 ? 14.755 0.250 -40.207 1.00 24.87 36 ASP A O 1
ATOM 271 N N . VAL A 1 37 ? 13.441 -1.299 -41.198 1.00 34.42 37 VAL A N 1
ATOM 272 C CA . VAL A 1 37 ? 13.556 -0.696 -42.521 1.00 29.90 37 VAL A CA 1
ATOM 273 C C . VAL A 1 37 ? 13.011 0.721 -42.452 1.00 32.81 37 VAL A C 1
ATOM 274 O O . VAL A 1 37 ? 11.955 0.972 -41.859 1.00 50.56 37 VAL A O 1
ATOM 278 N N . ASP A 1 38 ? 13.745 1.661 -43.027 1.00 27.75 38 ASP A N 1
ATOM 279 C CA . ASP A 1 38 ? 13.409 3.083 -43.000 1.00 36.93 38 ASP A CA 1
ATOM 280 C C . ASP A 1 38 ? 13.781 3.752 -41.676 1.00 32.86 38 ASP A C 1
ATOM 281 O O . ASP A 1 38 ? 13.530 4.953 -41.529 1.00 30.96 38 ASP A O 1
ATOM 286 N N . GLY A 1 39 ? 14.358 3.037 -40.711 1.00 29.34 39 GLY A N 1
ATOM 287 C CA . GLY A 1 39 ? 14.739 3.642 -39.448 1.00 25.58 39 GLY A CA 1
ATOM 288 C C . GLY A 1 39 ? 16.181 4.094 -39.340 1.00 25.39 39 GLY A C 1
ATOM 289 O O . GLY A 1 39 ? 16.572 4.635 -38.296 1.00 21.29 39 GLY A O 1
ATOM 290 N N . GLY A 1 40 ? 16.977 3.918 -40.401 1.00 20.72 40 GLY A N 1
ATOM 291 C CA . GLY A 1 40 ? 18.413 4.116 -40.287 1.00 18.17 40 GLY A CA 1
ATOM 292 C C . GLY A 1 40 ? 18.802 5.534 -39.917 1.00 22.51 40 GLY A C 1
ATOM 293 O O . GLY A 1 40 ? 19.776 5.751 -39.192 1.00 20.70 40 GLY A O 1
ATOM 294 N N . ASP A 1 41 ? 18.060 6.519 -40.410 1.00 23.72 41 ASP A N 1
ATOM 295 C CA . ASP A 1 41 ? 18.418 7.904 -40.135 1.00 19.35 41 ASP A CA 1
ATOM 296 C C . ASP A 1 41 ? 17.814 8.429 -38.838 1.00 16.91 41 ASP A C 1
ATOM 297 O O . ASP A 1 41 ? 18.068 9.583 -38.480 1.00 18.68 41 ASP A O 1
ATOM 302 N N . ARG A 1 42 ? 17.047 7.618 -38.120 1.00 19.98 42 ARG A N 1
ATOM 303 C CA . ARG A 1 42 ? 16.394 8.099 -36.910 1.00 21.90 42 ARG A CA 1
ATOM 304 C C . ARG A 1 42 ? 17.419 8.351 -35.807 1.00 18.39 42 ARG A C 1
ATOM 305 O O . ARG A 1 42 ? 18.302 7.523 -35.563 1.00 22.23 42 ARG A O 1
ATOM 313 N N . HIS A 1 43 ? 17.311 9.507 -35.154 1.00 20.27 43 HIS A N 1
ATOM 314 C CA . HIS A 1 43 ? 18.181 9.817 -34.026 1.00 18.65 43 HIS A CA 1
ATOM 315 C C . HIS A 1 43 ? 17.950 8.830 -32.886 1.00 23.33 43 HIS A C 1
ATOM 316 O O . HIS A 1 43 ? 16.807 8.553 -32.510 1.00 19.96 43 HIS A O 1
ATOM 323 N N . CYS A 1 44 ? 19.046 8.311 -32.323 1.00 17.23 44 CYS A N 1
ATOM 324 C CA . CYS A 1 44 ? 18.948 7.219 -31.358 1.00 19.36 44 CYS A CA 1
ATOM 325 C C . CYS A 1 44 ? 19.718 7.498 -30.076 1.00 23.39 44 CYS A C 1
ATOM 326 O O . CYS A 1 44 ? 19.293 7.056 -29.003 1.00 25.19 44 CYS A O 1
ATOM 329 N N . MET A 1 45 ? 20.857 8.192 -30.164 1.00 13.23 45 MET A N 1
ATOM 330 C CA . MET A 1 45 ? 21.667 8.402 -28.973 1.00 19.41 45 MET A CA 1
ATOM 331 C C . MET A 1 45 ? 22.311 9.775 -28.985 1.00 21.22 45 MET A C 1
ATOM 332 O O . MET A 1 45 ? 22.918 10.172 -29.985 1.00 15.36 45 MET A O 1
ATOM 337 N N . ARG A 1 46 ? 22.201 10.472 -27.857 1.00 13.16 46 ARG A N 1
ATOM 338 C CA . ARG A 1 46 ? 22.889 11.734 -27.622 1.00 18.26 46 ARG A CA 1
ATOM 339 C C . ARG A 1 46 ? 23.762 11.579 -26.388 1.00 21.96 46 ARG A C 1
ATOM 340 O O . ARG A 1 46 ? 23.266 11.234 -25.308 1.00 20.01 46 ARG A O 1
ATOM 348 N N . TYR A 1 47 ? 25.054 11.831 -26.553 1.00 15.88 47 TYR A N 1
ATOM 349 C CA . TYR A 1 47 ? 26.027 11.767 -25.478 1.00 18.32 47 TYR A CA 1
ATOM 350 C C . TYR A 1 47 ? 26.479 13.178 -25.149 1.00 22.66 47 TYR A C 1
ATOM 351 O O . TYR A 1 47 ? 26.825 13.945 -26.056 1.00 18.86 47 TYR A O 1
ATOM 360 N N . TRP A 1 48 ? 26.461 13.520 -23.861 1.00 17.68 48 TRP A N 1
ATOM 361 C CA . TRP A 1 48 ? 26.889 14.829 -23.382 1.00 23.86 48 TRP A CA 1
ATOM 362 C C . TRP A 1 48 ? 28.302 14.724 -22.824 1.00 26.67 48 TRP A C 1
ATOM 363 O O . TRP A 1 48 ? 28.548 13.969 -21.874 1.00 24.39 48 TRP A O 1
ATOM 374 N N . ASP A 1 49 ? 29.225 15.467 -23.424 1.00 22.24 49 ASP A N 1
ATOM 375 C CA . ASP A 1 49 ? 30.590 15.587 -22.928 1.00 30.76 49 ASP A CA 1
ATOM 376 C C . ASP A 1 49 ? 30.691 16.910 -22.180 1.00 33.62 49 ASP A C 1
ATOM 377 O O . ASP A 1 49 ? 30.489 17.976 -22.772 1.00 29.08 49 ASP A O 1
ATOM 382 N N . TYR A 1 50 ? 30.970 16.839 -20.877 1.00 32.13 50 TYR A N 1
ATOM 383 C CA . TYR A 1 50 ? 31.015 18.021 -20.025 1.00 37.04 50 TYR A CA 1
ATOM 384 C C . TYR A 1 50 ? 32.436 18.350 -19.569 1.00 39.53 50 TYR A C 1
ATOM 385 O O . TYR A 1 50 ? 32.632 18.910 -18.486 1.00 41.22 50 TYR A O 1
ATOM 394 N N . SER A 1 51 ? 33.437 18.006 -20.384 1.00 38.07 51 SER A N 1
ATOM 395 C CA . SER A 1 51 ? 34.782 18.513 -20.134 1.00 45.99 51 SER A CA 1
ATOM 396 C C . SER A 1 51 ? 34.765 20.031 -20.013 1.00 48.24 51 SER A C 1
ATOM 397 O O . SER A 1 51 ? 35.489 20.605 -19.191 1.00 49.25 51 SER A O 1
ATOM 400 N N . THR A 1 52 ? 33.947 20.694 -20.822 1.00 41.94 52 THR A N 1
ATOM 401 C CA . THR A 1 52 ? 33.595 22.086 -20.600 1.00 47.01 52 THR A CA 1
ATOM 402 C C . THR A 1 52 ? 32.283 22.160 -19.825 1.00 52.30 52 THR A C 1
ATOM 403 O O . THR A 1 52 ? 31.479 21.223 -19.830 1.00 44.33 52 THR A O 1
ATOM 407 N N . GLU A 1 53 ? 32.075 23.297 -19.156 1.00 51.36 53 GLU A N 1
ATOM 408 C CA . GLU A 1 53 ? 30.898 23.462 -18.305 1.00 41.93 53 GLU A CA 1
ATOM 409 C C . GLU A 1 53 ? 29.612 23.464 -19.118 1.00 50.67 53 GLU A C 1
ATOM 410 O O . GLU A 1 53 ? 28.589 22.927 -18.673 1.00 44.51 53 GLU A O 1
ATOM 416 N N . GLY A 1 54 ? 29.637 24.084 -20.302 1.00 38.09 54 GLY A N 1
ATOM 417 C CA . GLY A 1 54 ? 28.447 24.139 -21.127 1.00 37.35 54 GLY A CA 1
ATOM 418 C C . GLY A 1 54 ? 28.092 22.825 -21.783 1.00 40.01 54 GLY A C 1
ATOM 419 O O . GLY A 1 54 ? 26.917 22.577 -22.067 1.00 37.31 54 GLY A O 1
ATOM 420 N N . GLY A 1 55 ? 29.087 21.972 -22.032 1.00 39.91 55 GLY A N 1
ATOM 421 C CA . GLY A 1 55 ? 28.860 20.654 -22.592 1.00 44.44 55 GLY A CA 1
ATOM 422 C C . GLY A 1 55 ? 28.704 20.654 -24.107 1.00 37.01 55 GLY A C 1
ATOM 423 O O . GLY A 1 55 ? 28.192 21.616 -24.676 1.00 36.18 55 GLY A O 1
ATOM 424 N N . VAL A 1 56 ? 29.152 19.588 -24.760 1.00 34.70 56 VAL A N 1
ATOM 425 C CA . VAL A 1 56 ? 29.004 19.402 -26.196 1.00 34.11 56 VAL A CA 1
ATOM 426 C C . VAL A 1 56 ? 28.334 18.058 -26.437 1.00 29.13 56 VAL A C 1
ATOM 427 O O . VAL A 1 56 ? 28.755 17.041 -25.871 1.00 29.90 56 VAL A O 1
ATOM 431 N N . ALA A 1 57 ? 27.299 18.041 -27.281 1.00 26.61 57 ALA A N 1
ATOM 432 C CA . ALA A 1 57 ? 26.551 16.828 -27.571 1.00 30.24 57 ALA A CA 1
ATOM 433 C C . ALA A 1 57 ? 27.148 16.105 -28.770 1.00 32.48 57 ALA A C 1
ATOM 434 O O . ALA A 1 57 ? 27.590 16.730 -29.741 1.00 33.73 57 ALA A O 1
ATOM 436 N N . ARG A 1 58 ? 27.174 14.777 -28.685 1.00 22.95 58 ARG A N 1
ATOM 437 C CA . ARG A 1 58 ? 27.502 13.900 -29.808 1.00 21.55 58 ARG A CA 1
ATOM 438 C C . ARG A 1 58 ? 26.260 13.079 -30.121 1.00 25.53 58 ARG A C 1
ATOM 439 O O . ARG A 1 58 ? 25.728 12.403 -29.232 1.00 18.79 58 ARG A O 1
ATOM 447 N N . ASP A 1 59 ? 25.797 13.132 -31.370 1.00 23.06 59 ASP A N 1
ATOM 448 C CA . ASP A 1 59 ? 24.566 12.462 -31.771 1.00 17.64 59 ASP A CA 1
ATOM 449 C C . ASP A 1 59 ? 24.857 11.297 -32.708 1.00 28.16 59 ASP A C 1
ATOM 450 O O . ASP A 1 59 ? 25.756 11.375 -33.553 1.00 22.59 59 ASP A O 1
ATOM 455 N N . TYR A 1 60 ? 24.082 10.220 -32.555 1.00 18.41 60 TYR A N 1
ATOM 456 C CA . TYR A 1 60 ? 24.180 9.037 -33.395 1.00 19.62 60 TYR A CA 1
ATOM 457 C C . TYR A 1 60 ? 22.782 8.606 -33.809 1.00 20.89 60 TYR A C 1
ATOM 458 O O . TYR A 1 60 ? 21.859 8.606 -32.990 1.00 18.32 60 TYR A O 1
ATOM 467 N N . ASN A 1 61 ? 22.631 8.233 -35.077 1.00 19.89 61 ASN A N 1
ATOM 468 C CA . ASN A 1 61 ? 21.370 7.700 -35.561 1.00 17.20 61 ASN A CA 1
ATOM 469 C C . ASN A 1 61 ? 21.425 6.176 -35.540 1.00 12.37 61 ASN A C 1
ATOM 470 O O . ASN A 1 61 ? 22.441 5.563 -35.191 1.00 14.55 61 ASN A O 1
ATOM 475 N N . ARG A 1 62 ? 20.298 5.563 -35.904 1.00 17.96 62 ARG A N 1
ATOM 476 C CA . ARG A 1 62 ? 20.156 4.111 -35.856 1.00 17.99 62 ARG A CA 1
ATOM 477 C C . ARG A 1 62 ? 21.290 3.410 -36.593 1.00 20.38 62 ARG A C 1
ATOM 478 O O . ARG A 1 62 ? 21.917 2.484 -36.062 1.00 15.53 62 ARG A O 1
ATOM 486 N N . ARG A 1 63 ? 21.551 3.839 -37.834 1.00 15.66 63 ARG A N 1
ATOM 487 C CA . ARG A 1 63 ? 22.533 3.197 -38.704 1.00 15.90 63 ARG A CA 1
ATOM 488 C C . ARG A 1 63 ? 23.953 3.353 -38.168 1.00 11.57 63 ARG A C 1
ATOM 489 O O . ARG A 1 63 ? 24.756 2.413 -38.231 1.00 14.19 63 ARG A O 1
ATOM 497 N N . GLU A 1 64 ? 24.290 4.544 -37.669 1.00 15.61 64 GLU A N 1
ATOM 498 C CA . GLU A 1 64 ? 25.648 4.806 -37.200 1.00 14.96 64 GLU A CA 1
ATOM 499 C C . GLU A 1 64 ? 25.988 3.940 -35.994 1.00 16.67 64 GLU A C 1
ATOM 500 O O . GLU A 1 64 ? 27.108 3.422 -35.879 1.00 12.21 64 GLU A O 1
ATOM 506 N N . ILE A 1 65 ? 25.038 3.789 -35.073 1.00 11.98 65 ILE A N 1
ATOM 507 C CA . ILE A 1 65 ? 25.258 2.928 -33.911 1.00 15.54 65 ILE A CA 1
ATOM 508 C C . ILE A 1 65 ? 25.539 1.506 -34.366 1.00 12.63 65 ILE A C 1
ATOM 509 O O . ILE A 1 65 ? 26.481 0.854 -33.903 1.00 14.57 65 ILE A O 1
ATOM 514 N N . ASN A 1 66 ? 24.714 1.005 -35.283 1.00 15.01 66 ASN A N 1
ATOM 515 C CA . ASN A 1 66 ? 24.884 -0.351 -35.780 1.00 15.04 66 ASN A CA 1
ATOM 516 C C . ASN A 1 66 ? 26.250 -0.531 -36.437 1.00 13.31 66 ASN A C 1
ATOM 517 O O . ASN A 1 66 ? 26.917 -1.557 -36.239 1.00 10.64 66 ASN A O 1
ATOM 522 N N . THR A 1 67 ? 26.687 0.463 -37.210 1.00 13.22 67 THR A N 1
ATOM 523 C CA . THR A 1 67 ? 27.975 0.379 -37.894 1.00 15.57 67 THR A CA 1
ATOM 524 C C . THR A 1 67 ? 29.138 0.381 -36.906 1.00 11.88 67 THR A C 1
ATOM 525 O O . THR A 1 67 ? 30.106 -0.371 -37.078 1.00 12.09 67 THR A O 1
ATOM 529 N N . ARG A 1 68 ? 29.072 1.230 -35.876 1.00 14.73 68 ARG A N 1
ATOM 530 C CA . ARG A 1 68 ? 30.119 1.232 -34.860 1.00 12.43 68 ARG A CA 1
ATOM 531 C C . ARG A 1 68 ? 30.184 -0.111 -34.145 1.00 9.33 68 ARG A C 1
ATOM 532 O O . ARG A 1 68 ? 31.273 -0.630 -33.876 1.00 11.66 68 ARG A O 1
ATOM 540 N N . ILE A 1 69 ? 29.023 -0.689 -33.841 1.00 9.25 69 ILE A N 1
ATOM 541 C CA . ILE A 1 69 ? 28.979 -1.996 -33.190 1.00 11.28 69 ILE A CA 1
ATOM 542 C C . ILE A 1 69 ? 29.660 -3.047 -34.053 1.00 12.59 69 ILE A C 1
ATOM 543 O O . ILE A 1 69 ? 30.439 -3.877 -33.560 1.00 9.30 69 ILE A O 1
ATOM 548 N N . LYS A 1 70 ? 29.376 -3.035 -35.358 1.00 14.78 70 LYS A N 1
ATOM 549 C CA . LYS A 1 70 ? 29.937 -4.062 -36.223 1.00 11.25 70 LYS A CA 1
ATOM 550 C C . LYS A 1 70 ? 31.418 -3.823 -36.479 1.00 8.41 70 LYS A C 1
ATOM 551 O O . LYS A 1 70 ? 32.163 -4.778 -36.701 1.00 13.33 70 LYS A O 1
ATOM 557 N N . SER A 1 71 ? 31.859 -2.563 -36.459 1.00 9.12 71 SER A N 1
ATOM 558 C CA . SER A 1 71 ? 33.286 -2.279 -36.573 1.00 15.18 71 SER A CA 1
ATOM 559 C C . SER A 1 71 ? 34.052 -2.862 -35.391 1.00 11.61 71 SER A C 1
ATOM 560 O O . SER A 1 71 ? 35.100 -3.490 -35.564 1.00 10.77 71 SER A O 1
ATOM 563 N N . VAL A 1 72 ? 33.552 -2.633 -34.175 1.00 13.74 72 VAL A N 1
ATOM 564 C CA . VAL A 1 72 ? 34.146 -3.247 -32.990 1.00 10.10 72 VAL A CA 1
ATOM 565 C C . VAL A 1 72 ? 34.165 -4.764 -33.130 1.00 11.18 72 VAL A C 1
ATOM 566 O O . VAL A 1 72 ? 35.199 -5.410 -32.935 1.00 13.44 72 VAL A O 1
ATOM 570 N N . ALA A 1 73 ? 33.012 -5.357 -33.457 1.00 9.80 73 ALA A N 1
ATOM 571 C CA . ALA A 1 73 ? 32.931 -6.809 -33.581 1.00 11.75 73 ALA A CA 1
ATOM 572 C C . ALA A 1 73 ? 33.921 -7.342 -34.607 1.00 13.05 73 ALA A C 1
ATOM 573 O O . ALA A 1 73 ? 34.570 -8.373 -34.380 1.00 13.44 73 ALA A O 1
ATOM 575 N N . ALA A 1 74 ? 34.035 -6.673 -35.757 1.00 11.90 74 ALA A N 1
ATOM 576 C CA . ALA A 1 74 ? 34.950 -7.160 -36.786 1.00 14.46 74 ALA A CA 1
ATOM 577 C C . ALA A 1 74 ? 36.395 -7.122 -36.298 1.00 11.39 74 ALA A C 1
ATOM 578 O O . ALA A 1 74 ? 37.176 -8.035 -36.582 1.00 13.68 74 ALA A O 1
ATOM 580 N N . ARG A 1 75 ?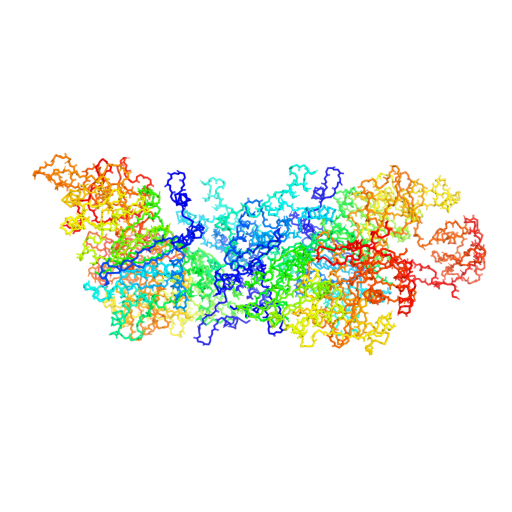 36.769 -6.076 -35.558 1.00 15.79 75 ARG A N 1
ATOM 581 C CA . ARG A 1 75 ? 38.122 -6.012 -35.008 1.00 13.32 75 ARG A CA 1
ATOM 582 C C . ARG A 1 75 ? 38.358 -7.132 -34.002 1.00 13.16 75 ARG A C 1
ATOM 583 O O . ARG A 1 75 ? 39.413 -7.783 -34.016 1.00 11.51 75 ARG A O 1
ATOM 591 N N . LEU A 1 76 ? 37.383 -7.382 -33.121 1.00 10.28 76 LEU A N 1
ATOM 592 C CA . LEU A 1 76 ? 37.522 -8.492 -32.181 1.00 10.35 76 LEU A CA 1
ATOM 593 C C . LEU A 1 76 ? 37.706 -9.808 -32.920 1.00 14.09 76 LEU A C 1
ATOM 594 O O . LEU A 1 76 ? 38.487 -10.668 -32.496 1.00 12.15 76 LEU A O 1
ATOM 599 N N . GLN A 1 77 ? 36.998 -9.981 -34.036 1.00 14.07 77 GLN A N 1
ATOM 600 C CA . GLN A 1 77 ? 37.069 -11.238 -34.770 1.00 9.89 77 GLN A CA 1
ATOM 601 C C . GLN A 1 77 ? 38.410 -11.435 -35.460 1.00 13.82 77 GLN A C 1
ATOM 602 O O . GLN A 1 77 ? 38.710 -12.558 -35.876 1.00 14.21 77 GLN A O 1
ATOM 608 N N . GLN A 1 78 ? 39.228 -10.385 -35.572 1.00 14.66 78 GLN A N 1
ATOM 609 C CA . GLN A 1 78 ? 40.598 -10.542 -36.048 1.00 17.52 78 GLN A CA 1
ATOM 610 C C . GLN A 1 78 ? 41.538 -11.081 -34.975 1.00 22.06 78 GLN A C 1
ATOM 611 O O . GLN A 1 78 ? 42.613 -11.588 -35.314 1.00 18.98 78 GLN A O 1
ATOM 617 N N . VAL A 1 79 ? 41.176 -10.991 -33.691 1.00 20.28 79 VAL A N 1
ATOM 618 C CA . VAL A 1 79 ? 42.104 -11.315 -32.614 1.00 17.65 79 VAL A CA 1
ATOM 619 C C . VAL A 1 79 ? 41.528 -12.261 -31.570 1.00 21.82 79 VAL A C 1
ATOM 620 O O . VAL A 1 79 ? 42.234 -12.604 -30.623 1.00 19.00 79 VAL A O 1
ATOM 624 N N . ALA A 1 80 ? 40.273 -12.703 -31.695 1.00 18.82 80 ALA A N 1
ATOM 625 C CA . ALA A 1 80 ? 39.668 -13.488 -30.626 1.00 15.15 80 ALA A CA 1
ATOM 626 C C . ALA A 1 80 ? 38.591 -14.409 -31.187 1.00 21.06 80 ALA A C 1
ATOM 627 O O . ALA A 1 80 ? 38.215 -14.324 -32.358 1.00 20.24 80 ALA A O 1
ATOM 629 N N . GLN A 1 81 ? 38.092 -15.294 -30.322 1.00 17.39 81 GLN A N 1
ATOM 630 C CA . GLN A 1 81 ? 37.079 -16.285 -30.655 1.00 19.89 81 GLN A CA 1
ATOM 631 C C . GLN A 1 81 ? 35.818 -16.070 -29.829 1.00 17.90 81 GLN A C 1
ATOM 632 O O . GLN A 1 81 ? 35.884 -15.536 -28.717 1.00 16.41 81 GLN A O 1
ATOM 638 N N . PRO A 1 82 ? 34.658 -16.499 -30.332 1.00 19.96 82 PRO A N 1
ATOM 639 C CA . PRO A 1 82 ? 33.452 -16.483 -29.501 1.00 19.84 82 PRO A CA 1
ATOM 640 C C . PRO A 1 82 ? 33.736 -17.175 -28.176 1.00 18.89 82 PRO A C 1
ATOM 641 O O . PRO A 1 82 ? 34.433 -18.190 -28.127 1.00 16.27 82 PRO A O 1
ATOM 645 N N . GLY A 1 83 ? 33.220 -16.602 -27.089 1.00 14.75 83 GLY A N 1
ATOM 646 C CA . GLY A 1 83 ? 33.457 -17.127 -25.764 1.00 16.80 83 GLY A CA 1
ATOM 647 C C . GLY A 1 83 ? 34.590 -16.458 -25.010 1.00 15.28 83 GLY A C 1
ATOM 648 O O . GLY A 1 83 ? 34.620 -16.535 -23.776 1.00 15.59 83 GLY A O 1
ATOM 649 N N . ASP A 1 84 ? 35.522 -15.817 -25.715 1.00 15.90 84 ASP A N 1
ATOM 650 C CA . ASP A 1 84 ? 36.577 -15.057 -25.055 1.00 16.04 84 ASP A CA 1
ATOM 651 C C . ASP A 1 84 ? 35.976 -13.883 -24.291 1.00 18.42 84 ASP A C 1
ATOM 652 O O . ASP A 1 84 ? 35.027 -13.240 -24.751 1.00 14.24 84 ASP A O 1
ATOM 657 N N . ARG A 1 85 ? 36.541 -13.589 -23.124 1.00 12.24 85 ARG A N 1
ATOM 658 C CA . ARG A 1 85 ? 36.102 -12.435 -22.354 1.00 11.62 85 ARG A CA 1
ATOM 659 C C . ARG A 1 85 ? 36.885 -11.190 -22.752 1.00 10.77 85 ARG A C 1
ATOM 660 O O . ARG A 1 85 ? 38.044 -11.262 -23.174 1.00 11.77 85 ARG A O 1
ATOM 668 N N . VAL A 1 86 ? 36.244 -10.034 -22.590 1.00 9.70 86 VAL A N 1
ATOM 669 C CA . VAL A 1 86 ? 36.862 -8.757 -22.933 1.00 6.33 86 VAL A CA 1
ATOM 670 C C . VAL A 1 86 ? 36.360 -7.702 -21.961 1.00 12.99 86 VAL A C 1
ATOM 671 O O . VAL A 1 86 ? 35.146 -7.501 -21.799 1.00 10.35 86 VAL A O 1
ATOM 675 N N . ALA A 1 87 ? 37.294 -7.041 -21.285 1.00 14.08 87 ALA A N 1
ATOM 676 C CA . ALA A 1 87 ? 36.933 -6.018 -20.323 1.00 9.21 87 ALA A CA 1
ATOM 677 C C . ALA A 1 87 ? 36.665 -4.710 -21.043 1.00 13.05 87 ALA A C 1
ATOM 678 O O . ALA A 1 87 ? 37.357 -4.370 -22.005 1.00 12.89 87 ALA A O 1
ATOM 680 N N . ILE A 1 88 ? 35.657 -3.980 -20.570 1.00 11.69 88 ILE A N 1
ATOM 681 C CA . ILE A 1 88 ? 35.364 -2.629 -21.036 1.00 14.92 88 ILE A CA 1
ATOM 682 C C . ILE A 1 88 ? 35.834 -1.683 -19.943 1.00 16.34 88 ILE A C 1
ATOM 683 O O . ILE A 1 88 ? 35.246 -1.644 -18.856 1.00 12.48 88 ILE A O 1
ATOM 688 N N . LEU A 1 89 ? 36.894 -0.927 -20.224 1.00 12.85 89 LEU A N 1
ATOM 689 C CA . LEU A 1 89 ? 37.495 0.004 -19.266 1.00 16.51 89 LEU A CA 1
ATOM 690 C C . LEU A 1 89 ? 37.434 1.399 -19.878 1.00 17.37 89 LEU A C 1
ATOM 691 O O . LEU A 1 89 ? 38.392 1.858 -20.506 1.00 15.88 89 LEU A O 1
ATOM 696 N N . ALA A 1 90 ? 36.301 2.071 -19.690 1.00 17.92 90 ALA A N 1
ATOM 697 C CA . ALA A 1 90 ? 36.123 3.422 -20.192 1.00 15.92 90 ALA A CA 1
ATOM 698 C C . ALA A 1 90 ? 35.117 4.161 -19.322 1.00 18.67 90 ALA A C 1
ATOM 699 O O . ALA A 1 90 ? 34.324 3.556 -18.596 1.00 15.56 90 ALA A O 1
ATOM 701 N N . ASN A 1 91 ? 35.169 5.486 -19.406 1.00 17.37 91 ASN A N 1
ATOM 702 C CA . ASN A 1 91 ? 34.127 6.337 -18.854 1.00 15.05 91 ASN A CA 1
ATOM 703 C C . ASN A 1 91 ? 32.834 6.166 -19.650 1.00 16.09 91 ASN A C 1
ATOM 704 O O . ASN A 1 91 ? 32.835 5.678 -20.784 1.00 14.31 91 ASN A O 1
ATOM 709 N N . ASN A 1 92 ? 31.719 6.578 -19.045 1.00 15.76 92 ASN A N 1
ATOM 710 C CA . ASN A 1 92 ? 30.463 6.644 -19.780 1.00 14.87 92 ASN A CA 1
ATOM 711 C C . ASN A 1 92 ? 30.687 7.386 -21.091 1.00 15.59 92 ASN A C 1
ATOM 712 O O . ASN A 1 92 ? 31.172 8.518 -21.090 1.00 14.37 92 ASN A O 1
ATOM 717 N N . SER A 1 93 ? 30.325 6.741 -22.212 1.00 16.96 93 SER A N 1
ATOM 718 C CA . SER A 1 93 ? 30.629 7.253 -23.545 1.00 17.62 93 SER A CA 1
ATOM 719 C C . SER A 1 93 ? 29.981 6.398 -24.624 1.00 13.35 93 SER A C 1
ATOM 720 O O . SER A 1 93 ? 29.636 5.237 -24.373 1.00 15.43 93 SER A O 1
ATOM 723 N N . PRO A 1 94 ? 29.807 6.921 -25.839 1.00 15.28 94 PRO A N 1
ATOM 724 C CA . PRO A 1 94 ? 29.299 6.058 -26.918 1.00 14.95 94 PRO A CA 1
ATOM 725 C C . PRO A 1 94 ? 30.172 4.835 -27.139 1.00 14.17 94 PRO A C 1
ATOM 726 O O . PRO A 1 94 ? 29.652 3.750 -27.409 1.00 12.69 94 PRO A O 1
ATOM 730 N N . GLU A 1 95 ? 31.493 4.989 -27.000 1.00 10.73 95 GLU A N 1
ATOM 731 C CA . GLU A 1 95 ? 32.420 3.871 -27.176 1.00 13.78 95 GLU A CA 1
ATOM 732 C C . GLU A 1 95 ? 32.140 2.744 -26.191 1.00 10.03 95 GLU A C 1
ATOM 733 O O . GLU A 1 95 ? 32.258 1.562 -26.538 1.00 12.38 95 GLU A O 1
ATOM 739 N N . TYR A 1 96 ? 31.799 3.087 -24.947 1.00 9.26 96 TYR A N 1
ATOM 740 C CA . TYR A 1 96 ? 31.462 2.056 -23.969 1.00 12.44 96 TYR A CA 1
ATOM 741 C C . TYR A 1 96 ? 30.384 1.134 -24.518 1.00 9.51 96 TYR A C 1
ATOM 742 O O . TYR A 1 96 ? 30.502 -0.099 -24.465 1.00 9.99 96 TYR A O 1
ATOM 751 N N . LEU A 1 97 ? 29.327 1.728 -25.076 1.00 10.15 97 LEU A N 1
ATOM 752 C CA . LEU A 1 97 ? 28.218 0.937 -25.598 1.00 12.65 97 LEU A CA 1
ATOM 753 C C . LEU A 1 97 ? 28.614 0.196 -26.864 1.00 9.80 97 LEU A C 1
ATOM 754 O O . LEU A 1 97 ? 28.269 -0.980 -27.033 1.00 12.26 97 LEU A O 1
ATOM 759 N N . PHE A 1 98 ? 29.324 0.870 -27.776 1.00 9.32 98 PHE A N 1
ATOM 760 C CA . PHE A 1 98 ? 29.767 0.190 -28.992 1.00 12.07 98 PHE A CA 1
ATOM 761 C C . PHE A 1 98 ? 30.670 -0.985 -28.660 1.00 14.41 98 PHE A C 1
ATOM 762 O O . PHE A 1 98 ? 30.650 -2.009 -29.355 1.00 13.69 98 PHE A O 1
ATOM 770 N N . GLY A 1 99 ? 31.485 -0.851 -27.610 1.00 11.83 99 GLY A N 1
ATOM 771 C CA . GLY A 1 99 ? 32.365 -1.947 -27.232 1.00 10.71 99 GLY A CA 1
ATOM 772 C C . GLY A 1 99 ? 31.611 -3.101 -26.600 1.00 11.85 99 GLY A C 1
ATOM 773 O O . GLY A 1 99 ? 31.834 -4.266 -26.939 1.00 10.09 99 GLY A O 1
ATOM 774 N N . PHE A 1 100 ? 30.706 -2.791 -25.670 1.00 12.28 100 PHE A N 1
ATOM 775 C CA . PHE A 1 100 ? 29.916 -3.836 -25.020 1.00 11.13 100 PHE A CA 1
ATOM 776 C C . PHE A 1 100 ? 29.080 -4.611 -26.037 1.00 11.32 100 PHE A C 1
ATOM 777 O O . PHE A 1 100 ? 29.125 -5.844 -26.082 1.00 10.50 100 PHE A O 1
ATOM 785 N N . ILE A 1 101 ? 28.295 -3.905 -26.856 1.00 10.12 101 ILE A N 1
ATOM 786 C CA . ILE A 1 101 ? 27.420 -4.623 -27.778 1.00 12.79 101 ILE A CA 1
ATOM 787 C C . ILE A 1 101 ? 28.223 -5.228 -28.918 1.00 10.29 101 ILE A C 1
ATOM 788 O O . ILE A 1 101 ? 27.889 -6.311 -29.411 1.00 10.22 101 ILE A O 1
ATOM 793 N N . GLY A 1 102 ? 29.299 -4.561 -29.341 1.00 13.78 102 GLY A N 1
ATOM 794 C CA . GLY A 1 102 ? 30.161 -5.139 -30.361 1.00 11.60 102 GLY A CA 1
ATOM 795 C C . GLY A 1 102 ? 30.771 -6.454 -29.921 1.00 11.43 102 GLY A C 1
ATOM 796 O O . GLY A 1 102 ? 30.916 -7.383 -30.722 1.00 10.30 102 GLY A O 1
ATOM 797 N N . ALA A 1 103 ? 31.146 -6.554 -28.642 1.00 11.95 103 ALA A N 1
ATOM 798 C CA . ALA A 1 103 ? 31.624 -7.832 -28.122 1.00 13.11 103 ALA A CA 1
ATOM 799 C C . ALA A 1 103 ? 30.548 -8.899 -28.257 1.00 11.96 103 ALA A C 1
ATOM 800 O O . ALA A 1 103 ? 30.821 -10.018 -28.709 1.00 12.65 103 ALA A O 1
ATOM 802 N N . LEU A 1 104 ? 29.309 -8.567 -27.869 1.00 11.78 104 LEU A N 1
ATOM 803 C CA . LEU A 1 104 ? 28.203 -9.507 -28.036 1.00 7.09 104 LEU A CA 1
ATOM 804 C C . LEU A 1 104 ? 28.070 -9.948 -29.487 1.00 13.12 104 LEU A C 1
ATOM 805 O O . LEU A 1 104 ? 27.856 -11.132 -29.764 1.00 11.24 104 LEU A O 1
ATOM 810 N N . TYR A 1 105 ? 28.182 -9.002 -30.428 1.00 11.00 105 TYR A N 1
ATOM 811 C CA . TYR A 1 105 ? 28.035 -9.330 -31.844 1.00 10.37 105 TYR A CA 1
ATOM 812 C C . TYR A 1 105 ? 29.096 -10.325 -32.293 1.00 13.71 105 TYR A C 1
ATOM 813 O O . TYR A 1 105 ? 28.839 -11.180 -33.149 1.00 12.25 105 TYR A O 1
ATOM 822 N N . ALA A 1 106 ? 30.304 -10.223 -31.736 1.00 14.59 106 ALA A N 1
ATOM 823 C CA . ALA A 1 106 ? 31.370 -11.170 -32.025 1.00 13.31 106 ALA A CA 1
ATOM 824 C C . ALA A 1 106 ? 31.253 -12.449 -31.210 1.00 11.48 106 ALA A C 1
ATOM 825 O O . ALA A 1 106 ? 32.132 -13.310 -31.296 1.00 15.74 106 ALA A O 1
ATOM 827 N N . GLY A 1 107 ? 30.187 -12.607 -30.433 1.00 15.95 107 GLY A N 1
ATOM 828 C CA . GLY A 1 107 ? 30.097 -13.748 -29.549 1.00 15.92 107 GLY A CA 1
ATOM 829 C C . GLY A 1 107 ? 31.077 -13.735 -28.396 1.00 15.03 107 GLY A C 1
ATOM 830 O O . GLY A 1 107 ? 31.239 -14.768 -27.739 1.00 16.87 107 GLY A O 1
ATOM 831 N N . LEU A 1 108 ? 31.759 -12.615 -28.141 1.00 12.28 108 LEU A N 1
ATOM 832 C CA . LEU A 1 108 ? 32.617 -12.523 -26.964 1.00 14.32 108 LEU A CA 1
ATOM 833 C C . LEU A 1 108 ? 31.770 -12.209 -25.725 1.00 15.38 108 LEU A C 1
ATOM 834 O O . LEU A 1 108 ? 30.591 -11.865 -25.819 1.00 11.60 108 LEU A O 1
ATOM 839 N N . VAL A 1 109 ? 32.389 -12.325 -24.554 1.00 15.24 109 VAL A N 1
ATOM 840 C CA . VAL A 1 109 ? 31.705 -12.131 -23.276 1.00 9.47 109 VAL A CA 1
ATOM 841 C C . VAL A 1 109 ? 32.266 -10.878 -22.617 1.00 12.84 109 VAL A C 1
ATOM 842 O O . VAL A 1 109 ? 33.333 -10.933 -21.991 1.00 12.23 109 VAL A O 1
ATOM 846 N N . PRO A 1 110 ? 31.614 -9.727 -22.746 1.00 10.65 110 PRO A N 1
ATOM 847 C CA . PRO A 1 110 ? 32.191 -8.503 -22.186 1.00 12.22 110 PRO A CA 1
ATOM 848 C C . PRO A 1 110 ? 32.080 -8.478 -20.669 1.00 13.90 110 PRO A C 1
ATOM 849 O O . PRO A 1 110 ? 31.241 -9.148 -20.056 1.00 11.54 110 PRO A O 1
ATOM 853 N N . VAL A 1 111 ? 32.953 -7.672 -20.074 1.00 11.20 111 VAL A N 1
ATOM 854 C CA . VAL A 1 111 ? 33.024 -7.471 -18.629 1.00 8.75 111 VAL A CA 1
ATOM 855 C C . VAL A 1 111 ? 32.967 -5.969 -18.412 1.00 11.56 111 VAL A C 1
ATOM 856 O O . VAL A 1 111 ? 34.016 -5.309 -18.440 1.00 11.33 111 VAL A O 1
ATOM 860 N N . PRO A 1 112 ? 31.781 -5.382 -18.231 1.00 8.86 112 PRO A N 1
ATOM 861 C CA . PRO A 1 112 ? 31.698 -3.921 -18.120 1.00 10.07 112 PRO A CA 1
ATOM 862 C C . PRO A 1 112 ? 32.372 -3.446 -16.840 1.00 16.59 112 PRO A C 1
ATOM 863 O O . PRO A 1 112 ? 31.997 -3.842 -15.732 1.00 14.12 112 PRO A O 1
ATOM 867 N N . LEU A 1 113 ? 33.389 -2.608 -17.001 1.00 14.01 113 LEU A N 1
ATOM 868 C CA . LEU A 1 113 ? 34.086 -2.044 -15.854 1.00 13.66 113 LEU A CA 1
ATOM 869 C C . LEU A 1 113 ? 34.135 -0.522 -15.980 1.00 15.00 113 LEU A C 1
ATOM 870 O O . LEU A 1 113 ? 33.242 0.084 -16.571 1.00 18.40 113 LEU A O 1
ATOM 875 N N . TYR A 1 114 ? 35.156 0.118 -15.427 1.00 30.37 114 TYR A N 1
ATOM 876 C CA . TYR A 1 114 ? 35.148 1.566 -15.249 1.00 25.87 114 TYR A CA 1
ATOM 877 C C . TYR A 1 114 ? 36.436 2.144 -15.806 1.00 22.80 114 TYR A C 1
ATOM 878 O O . TYR A 1 114 ? 37.384 1.419 -16.121 1.00 24.50 114 TYR A O 1
ATOM 887 N N . ASP A 1 115 ? 36.468 3.466 -15.919 1.00 29.97 115 ASP A N 1
ATOM 888 C CA . ASP A 1 115 ? 37.720 4.159 -16.174 1.00 22.34 115 ASP A CA 1
ATOM 889 C C . ASP A 1 115 ? 38.659 3.898 -15.002 1.00 28.61 115 ASP A C 1
ATOM 890 O O . ASP A 1 115 ? 38.317 4.246 -13.862 1.00 29.95 115 ASP A O 1
ATOM 895 N N . PRO A 1 116 ? 39.832 3.293 -15.223 1.00 29.28 116 PRO A N 1
ATOM 896 C CA . PRO A 1 116 ? 40.704 2.959 -14.084 1.00 35.36 116 PRO A CA 1
ATOM 897 C C . PRO A 1 116 ? 41.378 4.168 -13.469 1.00 27.65 116 PRO A C 1
ATOM 898 O O . PRO A 1 116 ? 41.914 4.051 -12.363 1.00 34.21 116 PRO A O 1
ATOM 902 N N . SER A 1 117 ? 41.377 5.314 -14.149 1.00 30.04 117 SER A N 1
ATOM 903 C CA . SER A 1 117 ? 41.901 6.542 -13.567 1.00 40.16 117 SER A CA 1
ATOM 904 C C . SER A 1 117 ? 40.956 7.145 -12.540 1.00 42.18 117 SER A C 1
ATOM 905 O O . SER A 1 117 ? 41.344 8.090 -11.846 1.00 37.19 117 SER A O 1
ATOM 908 N N . GLU A 1 118 ? 39.733 6.647 -12.442 1.00 35.44 118 GLU A N 1
ATOM 909 C CA . GLU A 1 118 ? 38.886 7.092 -11.349 1.00 44.77 118 GLU A CA 1
ATOM 910 C C . GLU A 1 118 ? 39.320 6.409 -10.052 1.00 38.49 118 GLU A C 1
ATOM 911 O O . GLU A 1 118 ? 39.669 5.225 -10.060 1.00 39.43 118 GLU A O 1
ATOM 917 N N . PRO A 1 119 ? 39.326 7.128 -8.936 1.00 40.62 119 PRO A N 1
ATOM 918 C CA . PRO A 1 119 ? 39.910 6.571 -7.713 1.00 47.76 119 PRO A CA 1
ATOM 919 C C . PRO A 1 119 ? 39.022 5.508 -7.092 1.00 42.03 119 PRO A C 1
ATOM 920 O O . PRO A 1 119 ? 37.793 5.545 -7.201 1.00 43.50 119 PRO A O 1
ATOM 924 N N . GLY A 1 120 ? 39.669 4.548 -6.440 1.00 46.23 120 GLY A N 1
ATOM 925 C CA . GLY A 1 120 ? 38.979 3.556 -5.644 1.00 44.41 120 GLY A CA 1
ATOM 926 C C . GLY A 1 120 ? 38.723 2.222 -6.309 1.00 48.07 120 GLY A C 1
ATOM 927 O O . GLY A 1 120 ? 37.868 1.472 -5.826 1.00 48.88 120 GLY A O 1
ATOM 928 N N . HIS A 1 121 ? 39.439 1.894 -7.387 1.00 46.00 121 HIS A N 1
ATOM 929 C CA . HIS A 1 121 ? 39.175 0.682 -8.149 1.00 37.85 121 HIS A CA 1
ATOM 930 C C . HIS A 1 121 ? 40.379 -0.242 -8.303 1.00 36.94 121 HIS A C 1
ATOM 931 O O . HIS A 1 121 ? 40.207 -1.366 -8.790 1.00 35.21 121 HIS A O 1
ATOM 938 N N . ALA A 1 122 ? 41.580 0.185 -7.901 1.00 32.04 122 ALA A N 1
ATOM 939 C CA . ALA A 1 122 ? 42.788 -0.586 -8.195 1.00 39.54 122 ALA A CA 1
ATOM 940 C C . ALA A 1 122 ? 42.690 -2.011 -7.659 1.00 37.35 122 ALA A C 1
ATOM 941 O O . ALA A 1 122 ? 42.955 -2.979 -8.385 1.00 32.13 122 ALA A O 1
ATOM 943 N N . ASP A 1 123 ? 42.327 -2.160 -6.381 1.00 42.77 123 ASP A N 1
ATOM 944 C CA . ASP A 1 123 ? 42.162 -3.493 -5.807 1.00 46.79 123 ASP A CA 1
ATOM 945 C C . ASP A 1 123 ? 41.065 -4.264 -6.529 1.00 32.93 123 ASP A C 1
ATOM 946 O O . ASP A 1 123 ? 41.241 -5.436 -6.885 1.00 32.95 123 ASP A O 1
ATOM 951 N N . HIS A 1 124 ? 39.914 -3.624 -6.734 1.00 29.50 124 HIS A N 1
ATOM 952 C CA . HIS A 1 124 ? 38.812 -4.274 -7.432 1.00 32.95 124 HIS A CA 1
ATOM 953 C C . HIS A 1 124 ? 39.247 -4.741 -8.815 1.00 28.01 124 HIS A C 1
ATOM 954 O O . HIS A 1 124 ? 39.156 -5.929 -9.140 1.00 25.68 124 HIS A O 1
ATOM 961 N N . LEU A 1 125 ? 39.747 -3.815 -9.642 1.00 29.21 125 LEU A N 1
ATOM 962 C CA . LEU A 1 125 ? 40.140 -4.178 -11.001 1.00 26.73 125 LEU A CA 1
ATOM 963 C C . LEU A 1 125 ? 41.174 -5.293 -10.996 1.00 28.05 125 LEU A C 1
ATOM 964 O O . LEU A 1 125 ? 41.094 -6.226 -11.805 1.00 19.55 125 LEU A O 1
ATOM 969 N N . THR A 1 126 ? 42.146 -5.229 -10.083 1.00 27.74 126 THR A N 1
ATOM 970 C CA . THR A 1 126 ? 43.156 -6.282 -10.027 1.00 28.86 126 THR A CA 1
ATOM 971 C C . THR A 1 126 ? 42.504 -7.637 -9.791 1.00 24.38 126 THR A C 1
ATOM 972 O O . THR A 1 126 ? 42.832 -8.624 -10.458 1.00 24.68 126 THR A O 1
ATOM 976 N N . ALA A 1 127 ? 41.559 -7.692 -8.848 1.00 33.16 127 ALA A N 1
ATOM 977 C CA . ALA A 1 127 ? 40.857 -8.937 -8.561 1.00 24.48 127 ALA A CA 1
ATOM 978 C C . ALA A 1 127 ? 40.000 -9.383 -9.741 1.00 16.08 127 ALA A C 1
ATOM 979 O O . ALA A 1 127 ? 39.977 -10.571 -10.077 1.00 22.95 127 ALA A O 1
ATOM 981 N N . VAL A 1 128 ? 39.280 -8.457 -10.380 1.00 20.49 128 VAL A N 1
ATOM 982 C CA . VAL A 1 128 ? 38.446 -8.852 -11.517 1.00 23.05 128 VAL A CA 1
ATOM 983 C C . VAL A 1 128 ? 39.312 -9.433 -12.628 1.00 25.60 128 VAL A C 1
ATOM 984 O O . VAL A 1 128 ? 39.007 -10.492 -13.194 1.00 18.54 128 VAL A O 1
ATOM 988 N N . MET A 1 129 ? 40.420 -8.755 -12.949 1.00 28.82 129 MET A N 1
ATOM 989 C CA . MET A 1 129 ? 41.298 -9.243 -14.008 1.00 23.05 129 MET A CA 1
ATOM 990 C C . MET A 1 129 ? 41.843 -10.629 -13.681 1.00 22.28 129 MET A C 1
ATOM 991 O O . MET A 1 129 ? 41.971 -11.480 -14.569 1.00 22.08 129 MET A O 1
ATOM 996 N N . ALA A 1 130 ? 42.167 -10.880 -12.410 1.00 27.02 130 ALA A N 1
ATOM 997 C CA . ALA A 1 130 ? 42.653 -12.204 -12.030 1.00 28.77 130 ALA A CA 1
ATOM 998 C C . ALA A 1 130 ? 41.543 -13.247 -12.082 1.00 21.67 130 ALA A C 1
ATOM 999 O O . ALA A 1 130 ? 41.815 -14.429 -12.320 1.00 23.78 130 ALA A O 1
ATOM 1001 N N . ASP A 1 131 ? 40.294 -12.831 -11.870 1.00 25.66 131 ASP A N 1
ATOM 1002 C CA . ASP A 1 131 ? 39.169 -13.764 -11.864 1.00 22.46 131 ASP A CA 1
ATOM 1003 C C . ASP A 1 131 ? 38.735 -14.120 -13.281 1.00 22.43 131 ASP A C 1
ATOM 1004 O O . ASP A 1 131 ? 38.720 -15.295 -13.662 1.00 23.31 131 ASP A O 1
ATOM 1009 N N . ALA A 1 132 ? 38.378 -13.113 -14.080 1.00 24.83 132 ALA A N 1
ATOM 1010 C CA . ALA A 1 132 ? 37.867 -13.352 -15.423 1.00 18.54 132 ALA A CA 1
ATOM 1011 C C . ALA A 1 132 ? 38.965 -13.496 -16.464 1.00 17.74 132 ALA A C 1
ATOM 1012 O O . ALA A 1 132 ? 38.714 -14.071 -17.528 1.00 17.96 132 ALA A O 1
ATOM 1014 N N . GLN A 1 133 ? 40.156 -12.960 -16.195 1.00 18.90 133 GLN A N 1
ATOM 1015 C CA . GLN A 1 133 ? 41.312 -13.078 -17.077 1.00 18.27 133 GLN A CA 1
ATOM 1016 C C . GLN A 1 133 ? 41.034 -12.735 -18.546 1.00 16.08 133 GLN A C 1
ATOM 1017 O O . GLN A 1 133 ? 41.355 -13.517 -19.443 1.00 15.19 133 GLN A O 1
ATOM 1023 N N . PRO A 1 134 ? 40.465 -11.561 -18.830 1.00 19.39 134 PRO A N 1
ATOM 1024 C CA . PRO A 1 134 ? 40.262 -11.169 -20.237 1.00 15.66 134 PRO A CA 1
ATOM 1025 C C . PRO A 1 134 ? 41.596 -10.898 -20.920 1.00 19.93 134 PRO A C 1
ATOM 1026 O O . PRO A 1 134 ? 42.464 -10.225 -20.366 1.00 13.80 134 PRO A O 1
ATOM 1030 N N . ALA A 1 135 ? 41.756 -11.427 -22.131 1.00 17.51 135 ALA A N 1
ATOM 1031 C CA . ALA A 1 135 ? 42.971 -11.165 -22.893 1.00 20.62 135 ALA A CA 1
ATOM 1032 C C . ALA A 1 135 ? 42.900 -9.860 -23.667 1.00 17.07 135 ALA A C 1
ATOM 1033 O O . ALA A 1 135 ? 43.899 -9.453 -24.271 1.00 17.16 135 ALA A O 1
ATOM 1035 N N . ILE A 1 136 ? 41.752 -9.193 -23.648 1.00 15.20 136 ILE A N 1
ATOM 1036 C CA . ILE A 1 136 ? 41.513 -7.999 -24.445 1.00 13.30 136 ILE A CA 1
ATOM 1037 C C . ILE A 1 136 ? 40.804 -6.972 -23.574 1.00 14.27 136 ILE A C 1
ATOM 1038 O O . ILE A 1 136 ? 39.953 -7.321 -22.748 1.00 14.91 136 ILE A O 1
ATOM 1043 N N . VAL A 1 137 ? 41.158 -5.706 -23.754 1.00 11.76 137 VAL A N 1
ATOM 1044 C CA . VAL A 1 137 ? 40.457 -4.584 -23.137 1.00 13.66 137 VAL A CA 1
ATOM 1045 C C . VAL A 1 137 ? 39.956 -3.673 -24.245 1.00 12.02 137 VAL A C 1
ATOM 1046 O O . VAL A 1 137 ? 40.739 -3.253 -25.103 1.00 14.20 137 VAL A O 1
ATOM 1050 N N . LEU A 1 138 ? 38.662 -3.358 -24.222 1.00 10.41 138 LEU A N 1
ATOM 1051 C CA . LEU A 1 138 ? 38.107 -2.294 -25.046 1.00 10.07 138 LEU A CA 1
ATOM 1052 C C . LEU A 1 138 ? 38.051 -1.012 -24.231 1.00 13.10 138 LEU A C 1
ATOM 1053 O O . LEU A 1 138 ? 37.628 -1.023 -23.072 1.00 12.84 138 LEU A O 1
ATOM 1058 N N . THR A 1 139 ? 38.458 0.094 -24.846 1.00 10.55 139 THR A N 1
ATOM 1059 C CA . THR A 1 139 ? 38.512 1.378 -24.167 1.00 14.21 139 THR A CA 1
ATOM 1060 C C . THR A 1 139 ? 38.254 2.463 -25.210 1.00 17.40 139 THR A C 1
ATOM 1061 O O . THR A 1 139 ? 37.888 2.174 -26.354 1.00 14.05 139 THR A O 1
ATOM 1065 N N . ASN A 1 140 ? 38.427 3.720 -24.824 1.00 15.71 140 ASN A N 1
ATOM 1066 C CA . ASN A 1 140 ? 38.344 4.806 -25.788 1.00 14.92 140 ASN A CA 1
ATOM 1067 C C . ASN A 1 140 ? 39.581 5.680 -25.643 1.00 19.28 140 ASN A C 1
ATOM 1068 O O . ASN A 1 140 ? 40.416 5.468 -24.760 1.00 15.21 140 ASN A O 1
ATOM 1073 N N . ASN A 1 141 ? 39.709 6.645 -26.558 1.00 18.34 141 ASN A N 1
ATOM 1074 C CA . ASN A 1 141 ? 40.890 7.497 -26.574 1.00 22.53 141 ASN A CA 1
ATOM 1075 C C . ASN A 1 141 ? 41.025 8.277 -25.277 1.00 16.72 141 ASN A C 1
ATOM 1076 O O . ASN A 1 141 ? 42.140 8.491 -24.797 1.00 15.97 141 ASN A O 1
ATOM 1081 N N . ALA A 1 142 ? 39.904 8.683 -24.684 1.00 22.57 142 ALA A N 1
ATOM 1082 C CA . ALA A 1 142 ? 39.960 9.438 -23.437 1.00 21.31 142 ALA A CA 1
ATOM 1083 C C . ALA A 1 142 ? 40.528 8.609 -22.291 1.00 22.64 142 ALA A C 1
ATOM 1084 O O . ALA A 1 142 ? 41.154 9.166 -21.383 1.00 21.12 142 ALA A O 1
ATOM 1086 N N . SER A 1 143 ? 40.312 7.289 -22.300 1.00 17.55 143 SER A N 1
ATOM 1087 C CA . SER A 1 143 ? 40.695 6.438 -21.182 1.00 16.86 143 SER A CA 1
ATOM 1088 C C . SER A 1 143 ? 41.943 5.605 -21.441 1.00 17.20 143 SER A C 1
ATOM 1089 O O . SER A 1 143 ? 42.459 4.993 -20.501 1.00 16.65 143 SER A O 1
ATOM 1092 N N . ALA A 1 144 ? 42.447 5.575 -22.676 1.00 16.09 144 ALA A N 1
ATOM 1093 C CA . ALA A 1 144 ? 43.429 4.561 -23.056 1.00 19.21 144 ALA A CA 1
ATOM 1094 C C . ALA A 1 144 ? 44.724 4.698 -22.262 1.00 21.41 144 ALA A C 1
ATOM 1095 O O . ALA A 1 144 ? 45.348 3.693 -21.900 1.00 17.96 144 ALA A O 1
ATOM 1097 N N . ALA A 1 145 ? 45.151 5.930 -21.987 1.00 20.67 145 ALA A N 1
ATOM 1098 C CA . ALA A 1 145 ? 46.370 6.128 -21.207 1.00 23.45 145 ALA A CA 1
ATOM 1099 C C . ALA A 1 145 ? 46.230 5.521 -19.816 1.00 23.34 145 ALA A C 1
ATOM 1100 O O . ALA A 1 145 ? 47.120 4.801 -19.342 1.00 20.06 145 ALA A O 1
ATOM 1102 N N . ALA A 1 146 ? 45.110 5.800 -19.145 1.00 21.38 146 ALA A N 1
ATOM 1103 C CA . ALA A 1 146 ? 44.873 5.218 -17.828 1.00 21.56 146 ALA A CA 1
ATOM 1104 C C . ALA A 1 146 ? 44.892 3.695 -17.885 1.00 26.92 146 ALA A C 1
ATOM 1105 O O . ALA A 1 146 ? 45.380 3.035 -16.959 1.00 20.21 146 ALA A O 1
ATOM 1107 N N . VAL A 1 147 ? 44.359 3.115 -18.962 1.00 22.53 147 VAL A N 1
ATOM 1108 C CA . VAL A 1 147 ? 44.370 1.659 -19.088 1.00 18.37 147 VAL A CA 1
ATOM 1109 C C . VAL A 1 147 ? 45.797 1.155 -19.269 1.00 17.55 147 VAL A C 1
ATOM 1110 O O . VAL A 1 147 ? 46.226 0.201 -18.608 1.00 18.13 147 VAL A O 1
ATOM 1114 N N . ARG A 1 148 ? 46.555 1.792 -20.166 1.00 18.75 148 ARG A N 1
ATOM 1115 C CA . ARG A 1 148 ? 47.929 1.365 -20.403 1.00 18.06 148 ARG A CA 1
ATOM 1116 C C . ARG A 1 148 ? 48.749 1.449 -19.125 1.00 21.86 148 ARG A C 1
ATOM 1117 O O . ARG A 1 148 ? 49.616 0.602 -18.875 1.00 22.68 148 ARG A O 1
ATOM 1125 N N . ARG A 1 149 ? 48.476 2.453 -18.292 1.00 23.30 149 ARG A N 1
ATOM 1126 C CA . ARG A 1 149 ? 49.239 2.601 -17.059 1.00 24.94 149 ARG A CA 1
ATOM 1127 C C . ARG A 1 149 ? 48.849 1.537 -16.043 1.00 23.29 149 ARG A C 1
ATOM 1128 O O . ARG A 1 149 ? 49.716 0.991 -15.348 1.00 21.28 149 ARG A O 1
ATOM 1136 N N . PHE A 1 150 ? 47.557 1.193 -15.972 1.00 19.69 150 PHE A N 1
ATOM 1137 C CA . PHE A 1 150 ? 47.136 0.182 -15.012 1.00 16.18 150 PHE A CA 1
ATOM 1138 C C . PHE A 1 150 ? 47.899 -1.125 -15.192 1.00 17.51 150 PHE A C 1
ATOM 1139 O O . PHE A 1 150 ? 48.142 -1.840 -14.213 1.00 23.92 150 PHE A O 1
ATOM 1147 N N . PHE A 1 151 ? 48.261 -1.469 -16.426 1.00 14.94 151 PHE A N 1
ATOM 1148 C CA . PHE A 1 151 ? 48.934 -2.729 -16.704 1.00 17.84 151 PHE A CA 1
ATOM 1149 C C . PHE A 1 151 ? 50.452 -2.591 -16.792 1.00 19.40 151 PHE A C 1
ATOM 1150 O O . PHE A 1 151 ? 51.131 -3.566 -17.129 1.00 15.80 151 PHE A O 1
ATOM 1158 N N . SER A 1 152 ? 51.001 -1.418 -16.466 1.00 17.66 152 SER A N 1
ATOM 1159 C CA . SER A 1 152 ? 52.421 -1.163 -16.687 1.00 19.50 152 SER A CA 1
ATOM 1160 C C . SER A 1 152 ? 53.330 -1.926 -15.727 1.00 24.77 152 SER A C 1
ATOM 1161 O O . SER A 1 152 ? 54.540 -2.001 -15.984 1.00 20.40 152 SER A O 1
ATOM 1164 N N . ALA A 1 153 ? 52.793 -2.489 -14.641 1.00 16.67 153 ALA A N 1
ATOM 1165 C CA . ALA A 1 153 ? 53.581 -3.305 -13.721 1.00 19.78 153 ALA A CA 1
ATOM 1166 C C . ALA A 1 153 ? 53.619 -4.777 -14.110 1.00 23.48 153 ALA A C 1
ATOM 1167 O O . ALA A 1 153 ? 54.202 -5.585 -13.377 1.00 20.50 153 ALA A O 1
ATOM 1169 N N . LEU A 1 154 ? 53.012 -5.146 -15.232 1.00 19.23 154 LEU A N 1
ATOM 1170 C CA . LEU A 1 154 ? 53.132 -6.506 -15.727 1.00 21.68 154 LEU A CA 1
ATOM 1171 C C . LEU A 1 154 ? 54.164 -6.577 -16.844 1.00 18.94 154 LEU A C 1
ATOM 1172 O O . LEU A 1 154 ? 54.395 -5.590 -17.548 1.00 18.69 154 LEU A O 1
ATOM 1177 N N . PRO A 1 155 ? 54.780 -7.739 -17.035 1.00 19.28 155 PRO A N 1
ATOM 1178 C CA . PRO A 1 155 ? 55.573 -7.959 -18.248 1.00 20.65 155 PRO A CA 1
ATOM 1179 C C . PRO A 1 155 ? 54.754 -7.605 -19.482 1.00 25.57 155 PRO A C 1
ATOM 1180 O O . PRO A 1 155 ? 53.579 -7.971 -19.598 1.00 20.82 155 PRO A O 1
ATOM 1184 N N . GLY A 1 156 ? 55.376 -6.875 -20.404 1.00 22.88 156 GLY A N 1
ATOM 1185 C CA . GLY A 1 156 ? 54.679 -6.489 -21.619 1.00 30.09 156 GLY A CA 1
ATOM 1186 C C . GLY A 1 156 ? 53.973 -7.654 -22.283 1.00 28.95 156 GLY A C 1
ATOM 1187 O O . GLY A 1 156 ? 52.836 -7.523 -22.744 1.00 29.75 156 GLY A O 1
ATOM 1188 N N . ALA A 1 157 ? 54.625 -8.819 -22.314 1.00 24.43 157 ALA A N 1
ATOM 1189 C CA . ALA A 1 157 ? 54.055 -9.988 -22.971 1.00 30.08 157 ALA A CA 1
ATOM 1190 C C . ALA A 1 157 ? 52.797 -10.502 -22.283 1.00 32.74 157 ALA A C 1
ATOM 1191 O O . ALA A 1 157 ? 52.014 -11.214 -22.919 1.00 28.79 157 ALA A O 1
ATOM 1193 N N . GLN A 1 158 ? 52.587 -10.167 -21.008 1.00 25.98 158 GLN A N 1
ATOM 1194 C CA . GLN A 1 158 ? 51.420 -10.604 -20.249 1.00 25.48 158 GLN A CA 1
ATOM 1195 C C . GLN A 1 158 ? 50.297 -9.572 -20.229 1.00 23.20 158 GLN A C 1
ATOM 1196 O O . GLN A 1 158 ? 49.252 -9.826 -19.625 1.00 24.32 158 GLN A O 1
ATOM 1202 N N . ARG A 1 159 ? 50.487 -8.419 -20.853 1.00 21.10 159 ARG A N 1
ATOM 1203 C CA . ARG A 1 159 ? 49.447 -7.403 -20.800 1.00 19.80 159 ARG A CA 1
ATOM 1204 C C . ARG A 1 159 ? 48.337 -7.732 -21.795 1.00 20.86 159 ARG A C 1
ATOM 1205 O O . ARG A 1 159 ? 48.602 -8.296 -22.858 1.00 17.99 159 ARG A O 1
ATOM 1213 N N . PRO A 1 160 ? 47.089 -7.396 -21.479 1.00 18.71 160 PRO A N 1
ATOM 1214 C CA . PRO A 1 160 ? 46.017 -7.609 -22.455 1.00 16.42 160 PRO A CA 1
ATOM 1215 C C . PRO A 1 160 ? 46.201 -6.689 -23.648 1.00 16.91 160 PRO A C 1
ATOM 1216 O O . PRO A 1 160 ? 46.763 -5.595 -23.539 1.00 18.41 160 PRO A O 1
ATOM 1220 N N . ARG A 1 161 ? 45.743 -7.155 -24.806 1.00 17.15 161 ARG A N 1
ATOM 1221 C CA . ARG A 1 161 ? 45.662 -6.276 -25.964 1.00 16.12 161 ARG A CA 1
ATOM 1222 C C . ARG A 1 161 ? 44.669 -5.158 -25.670 1.00 16.25 161 ARG A C 1
ATOM 1223 O O . ARG A 1 161 ? 43.576 -5.405 -25.156 1.00 17.68 161 ARG A O 1
ATOM 1231 N N . ILE A 1 162 ? 45.051 -3.923 -25.974 1.00 12.08 162 ILE A N 1
ATOM 1232 C CA . ILE A 1 162 ? 44.240 -2.757 -25.647 1.00 15.99 162 ILE A CA 1
ATOM 1233 C C . ILE A 1 162 ? 43.734 -2.140 -26.944 1.00 19.15 162 ILE A C 1
ATOM 1234 O O . ILE A 1 162 ? 44.526 -1.738 -27.805 1.00 18.75 162 ILE A O 1
ATOM 1239 N N . ILE A 1 163 ? 42.414 -2.058 -27.085 1.00 15.59 163 ILE A N 1
ATOM 1240 C CA . ILE A 1 163 ? 41.788 -1.593 -28.317 1.00 11.12 163 ILE A CA 1
ATOM 1241 C C . ILE A 1 163 ? 40.987 -0.348 -27.992 1.00 17.41 163 ILE A C 1
ATOM 1242 O O . ILE A 1 163 ? 40.028 -0.409 -27.214 1.00 17.36 163 ILE A O 1
ATOM 1247 N N . SER A 1 164 ? 41.374 0.774 -28.592 1.00 13.48 164 SER A N 1
ATOM 1248 C CA . SER A 1 164 ? 40.681 2.041 -28.409 1.00 17.15 164 SER A CA 1
ATOM 1249 C C . SER A 1 164 ? 39.633 2.180 -29.505 1.00 18.32 164 SER A C 1
ATOM 1250 O O . SER A 1 164 ? 39.969 2.340 -30.682 1.00 15.67 164 SER A O 1
ATOM 1253 N N . ILE A 1 165 ? 38.360 2.180 -29.103 1.00 12.90 165 ILE A N 1
ATOM 1254 C CA . ILE A 1 165 ? 37.264 2.023 -30.053 1.00 12.96 165 ILE A CA 1
ATOM 1255 C C . ILE A 1 165 ? 37.167 3.217 -30.999 1.00 18.99 165 ILE A C 1
ATOM 1256 O O . ILE A 1 165 ? 36.888 3.047 -32.195 1.00 17.46 165 ILE A O 1
ATOM 1261 N N . ASP A 1 166 ? 37.362 4.442 -30.497 1.00 14.32 166 ASP A N 1
ATOM 1262 C CA . ASP A 1 166 ? 37.240 5.563 -31.425 1.00 15.23 166 ASP A CA 1
ATOM 1263 C C . ASP A 1 166 ? 38.511 5.796 -32.235 1.00 18.66 166 ASP A C 1
ATOM 1264 O O . ASP A 1 166 ? 38.616 6.817 -32.919 1.00 24.31 166 ASP A O 1
ATOM 1269 N N . SER A 1 167 ? 39.455 4.864 -32.191 1.00 18.25 167 SER A N 1
ATOM 1270 C CA . SER A 1 167 ? 40.534 4.795 -33.163 1.00 22.56 167 SER A CA 1
ATOM 1271 C C . SER A 1 167 ? 40.249 3.778 -34.262 1.00 20.76 167 SER A C 1
ATOM 1272 O O . SER A 1 167 ? 41.046 3.645 -35.195 1.00 21.24 167 SER A O 1
ATOM 1275 N N . LEU A 1 168 ? 39.146 3.051 -34.168 1.00 16.93 168 LEU A N 1
ATOM 1276 C CA . LEU A 1 168 ? 38.861 2.028 -35.169 1.00 16.49 168 LEU A CA 1
ATOM 1277 C C . LEU A 1 168 ? 38.103 2.645 -36.339 1.00 21.29 168 LEU A C 1
ATOM 1278 O O . LEU A 1 168 ? 37.077 3.302 -36.124 1.00 21.85 168 LEU A O 1
ATOM 1283 N N . PRO A 1 169 ? 38.564 2.461 -37.577 1.00 21.54 169 PRO A N 1
ATOM 1284 C CA . PRO A 1 169 ? 37.830 3.009 -38.722 1.00 18.37 169 PRO A CA 1
ATOM 1285 C C . PRO A 1 169 ? 36.559 2.218 -38.991 1.00 18.57 169 PRO A C 1
ATOM 1286 O O . PRO A 1 169 ? 36.477 1.017 -38.724 1.00 18.50 169 PRO A O 1
ATOM 1290 N N . ASP A 1 170 ? 35.552 2.911 -39.527 1.00 17.47 170 ASP A N 1
ATOM 1291 C CA . ASP A 1 170 ? 34.303 2.245 -39.870 1.00 21.51 170 ASP A CA 1
ATOM 1292 C C . ASP A 1 170 ? 34.438 1.308 -41.060 1.00 22.06 170 ASP A C 1
ATOM 1293 O O . ASP A 1 170 ? 33.497 0.552 -41.336 1.00 20.23 170 ASP A O 1
ATOM 1298 N N . THR A 1 171 ? 35.576 1.320 -41.757 1.00 17.99 171 THR A N 1
ATOM 1299 C CA . THR A 1 171 ? 35.811 0.313 -42.785 1.00 19.79 171 THR A CA 1
ATOM 1300 C C . THR A 1 171 ? 35.882 -1.092 -42.210 1.00 18.27 171 THR A C 1
ATOM 1301 O O . THR A 1 171 ? 35.898 -2.058 -42.982 1.00 17.11 171 THR A O 1
ATOM 1305 N N . LEU A 1 172 ? 35.942 -1.230 -40.881 1.00 12.19 172 LEU A N 1
ATOM 1306 C CA . LEU A 1 172 ? 35.988 -2.559 -40.280 1.00 14.90 172 LEU A CA 1
ATOM 1307 C C . LEU A 1 172 ? 34.640 -3.260 -40.382 1.00 13.82 172 LEU A C 1
ATOM 1308 O O . LEU A 1 172 ? 34.586 -4.485 -40.534 1.00 11.33 172 LEU A O 1
ATOM 1313 N N . ALA A 1 173 ? 33.546 -2.497 -40.333 1.00 13.88 173 ALA A N 1
ATOM 1314 C CA . ALA A 1 173 ? 32.220 -3.099 -40.231 1.00 14.26 173 ALA A CA 1
ATOM 1315 C C . ALA A 1 173 ? 31.954 -4.075 -41.370 1.00 15.30 173 ALA A C 1
ATOM 1316 O O . ALA A 1 173 ? 31.278 -5.092 -41.182 1.00 13.40 173 ALA A O 1
ATOM 1318 N N . GLN A 1 174 ? 32.452 -3.772 -42.570 1.00 13.78 174 GLN A N 1
ATOM 1319 C CA . GLN A 1 174 ? 32.113 -4.598 -43.724 1.00 16.76 174 GLN A CA 1
ATOM 1320 C C . GLN A 1 174 ? 32.633 -6.029 -43.602 1.00 16.67 174 GLN A C 1
ATOM 1321 O O . GLN A 1 174 ? 32.120 -6.916 -44.287 1.00 16.91 174 GLN A O 1
ATOM 1327 N N . SER A 1 175 ? 33.625 -6.287 -42.750 1.00 12.98 175 SER A N 1
ATOM 1328 C CA . SER A 1 175 ? 34.143 -7.643 -42.597 1.00 14.66 175 SER A CA 1
ATOM 1329 C C . SER A 1 175 ? 33.518 -8.406 -41.430 1.00 18.36 175 SER A C 1
ATOM 1330 O O . SER A 1 175 ? 33.892 -9.561 -41.190 1.00 15.84 175 SER A O 1
ATOM 1333 N N . TYR A 1 176 ? 32.570 -7.803 -40.713 1.00 19.98 176 TYR A N 1
ATOM 1334 C CA . TYR A 1 176 ? 31.913 -8.495 -39.610 1.00 13.95 176 TYR A CA 1
ATOM 1335 C C . TYR A 1 176 ? 31.196 -9.744 -40.113 1.00 18.60 176 TYR A C 1
ATOM 1336 O O . TYR A 1 176 ? 30.538 -9.718 -41.153 1.00 18.58 176 TYR A O 1
ATOM 1345 N N . GLN A 1 177 ? 31.316 -10.843 -39.361 1.00 14.41 177 GLN A N 1
ATOM 1346 C CA . GLN A 1 177 ? 30.686 -12.117 -39.692 1.00 17.22 177 GLN A CA 1
ATOM 1347 C C . GLN A 1 177 ? 29.803 -12.578 -38.536 1.00 20.73 177 GLN A C 1
ATOM 1348 O O . GLN A 1 177 ? 30.247 -12.608 -37.384 1.00 18.12 177 GLN A O 1
ATOM 1354 N N . ILE A 1 178 ? 28.563 -12.952 -38.844 1.00 21.21 178 ILE A N 1
ATOM 1355 C CA . ILE A 1 178 ? 27.630 -13.462 -37.841 1.00 20.73 178 ILE A CA 1
ATOM 1356 C C . ILE A 1 178 ? 28.118 -14.815 -37.329 1.00 19.63 178 ILE A C 1
ATOM 1357 O O . ILE A 1 178 ? 28.283 -15.757 -38.116 1.00 20.14 178 ILE A O 1
ATOM 1362 N N . PRO A 1 179 ? 28.375 -14.965 -36.032 1.00 23.41 179 PRO A N 1
ATOM 1363 C CA . PRO A 1 179 ? 28.860 -16.259 -35.537 1.00 20.39 179 PRO A CA 1
ATOM 1364 C C . PRO A 1 179 ? 27.840 -17.369 -35.772 1.00 25.42 179 PRO A C 1
ATOM 1365 O O . PRO A 1 179 ? 26.627 -17.156 -35.709 1.00 21.37 179 PRO A O 1
ATOM 1369 N N . THR A 1 180 ? 28.348 -18.565 -36.063 1.00 18.48 180 THR A N 1
ATOM 1370 C CA . THR A 1 180 ? 27.483 -19.707 -36.327 1.00 26.04 180 THR A CA 1
ATOM 1371 C C . THR A 1 180 ? 27.528 -20.700 -35.172 1.00 19.78 180 THR A C 1
ATOM 1372 O O . THR A 1 180 ? 28.589 -20.907 -34.572 1.00 22.54 180 THR A O 1
ATOM 1376 N N . PRO A 1 181 ? 26.407 -21.328 -34.841 1.00 24.17 181 PRO A N 1
ATOM 1377 C CA . PRO A 1 181 ? 26.395 -22.247 -33.699 1.00 28.12 181 PRO A CA 1
ATOM 1378 C C . PRO A 1 181 ? 27.117 -23.554 -34.000 1.00 32.32 181 PRO A C 1
ATOM 1379 O O . PRO A 1 181 ? 27.213 -24.001 -35.146 1.00 24.86 181 PRO A O 1
ATOM 1383 N N . SER A 1 182 ? 27.641 -24.161 -32.942 1.00 26.83 182 SER A N 1
ATOM 1384 C CA . SER A 1 182 ? 28.290 -25.452 -33.067 1.00 31.70 182 SER A CA 1
ATOM 1385 C C . SER A 1 182 ? 27.252 -26.547 -33.295 1.00 35.07 182 SER A C 1
ATOM 1386 O O . SER A 1 182 ? 26.071 -26.410 -32.963 1.00 30.04 182 SER A O 1
ATOM 1389 N N . MET A 1 183 ? 27.650 -27.624 -33.939 1.00 40.44 183 MET A N 1
ATOM 1390 C CA . MET A 1 183 ? 26.684 -28.711 -34.187 1.00 40.52 183 MET A CA 1
ATOM 1391 C C . MET A 1 183 ? 26.969 -29.856 -33.217 1.00 38.13 183 MET A C 1
ATOM 1392 O O . MET A 1 183 ? 26.079 -30.632 -32.997 1.00 46.09 183 MET A O 1
ATOM 1397 N N . ALA A 1 184 ? 28.195 -29.890 -32.709 1.00 30.00 184 ALA A N 1
ATOM 1398 C CA . ALA A 1 184 ? 28.815 -30.885 -31.799 1.00 30.00 184 ALA A CA 1
ATOM 1399 C C . ALA A 1 184 ? 27.927 -32.082 -31.433 1.00 30.00 184 ALA A C 1
ATOM 1400 O O . ALA A 1 184 ? 27.761 -33.023 -32.256 1.00 30.00 184 ALA A O 1
ATOM 1402 N N . ALA A 1 185 ? 27.482 -32.071 -30.191 1.00 30.00 185 ALA A N 1
ATOM 1403 C CA . ALA A 1 185 ? 26.663 -33.091 -29.498 1.00 30.00 185 ALA A CA 1
ATOM 1404 C C . ALA A 1 185 ? 26.551 -32.504 -28.109 1.00 30.00 185 ALA A C 1
ATOM 1405 O O . ALA A 1 185 ? 25.466 -32.292 -27.618 1.00 30.00 185 ALA A O 1
ATOM 1407 N N . ALA A 1 186 ? 27.739 -32.245 -27.582 1.00 51.29 186 ALA A N 1
ATOM 1408 C CA . ALA A 1 186 ? 27.954 -31.627 -26.271 1.00 40.57 186 ALA A CA 1
ATOM 1409 C C . ALA A 1 186 ? 27.088 -30.368 -26.225 1.00 64.30 186 ALA A C 1
ATOM 1410 O O . ALA A 1 186 ? 26.177 -30.332 -25.417 1.00 67.09 186 ALA A O 1
ATOM 1412 N N . ALA A 1 187 ? 27.427 -29.458 -27.128 1.00 53.54 187 ALA A N 1
ATOM 1413 C CA . ALA A 1 187 ? 26.929 -28.107 -27.425 1.00 47.13 187 ALA A CA 1
ATOM 1414 C C . ALA A 1 187 ? 25.838 -27.563 -26.506 1.00 37.02 187 ALA A C 1
ATOM 1415 O O . ALA A 1 187 ? 24.699 -27.981 -26.547 1.00 39.05 187 ALA A O 1
ATOM 1417 N N . ILE A 1 188 ? 26.241 -26.543 -25.780 1.00 37.71 188 ILE A N 1
ATOM 1418 C CA . ILE A 1 188 ? 25.268 -25.721 -25.045 1.00 35.90 188 ILE A CA 1
ATOM 1419 C C . ILE A 1 188 ? 24.636 -24.862 -26.146 1.00 26.05 188 ILE A C 1
ATOM 1420 O O . ILE A 1 188 ? 25.352 -24.360 -26.957 1.00 31.08 188 ILE A O 1
ATOM 1425 N N . ASN A 1 189 ? 23.318 -24.748 -26.177 1.00 22.62 189 ASN A N 1
ATOM 1426 C CA . ASN A 1 189 ? 22.595 -23.923 -27.135 1.00 24.31 189 ASN A CA 1
ATOM 1427 C C . ASN A 1 189 ? 23.037 -22.465 -27.023 1.00 25.65 189 ASN A C 1
ATOM 1428 O O . ASN A 1 189 ? 23.302 -21.983 -25.915 1.00 17.57 189 ASN A O 1
ATOM 1433 N N . PRO A 1 190 ? 23.114 -21.731 -28.139 1.00 16.38 190 PRO A N 1
ATOM 1434 C CA . PRO A 1 190 ? 23.504 -20.318 -28.048 1.00 18.32 190 PRO A CA 1
ATOM 1435 C C . PRO A 1 190 ? 22.735 -19.546 -26.988 1.00 21.48 190 PRO A C 1
ATOM 1436 O O . PRO A 1 190 ? 23.342 -18.753 -26.259 1.00 17.23 190 PRO A O 1
ATOM 1440 N N . VAL A 1 191 ? 21.419 -19.758 -26.881 1.00 14.22 191 VAL A N 1
ATOM 1441 C CA . VAL A 1 191 ? 20.616 -19.005 -25.921 1.00 18.58 191 VAL A CA 1
ATOM 1442 C C . VAL A 1 191 ? 21.102 -19.246 -24.496 1.00 14.18 191 VAL A C 1
ATOM 1443 O O . VAL A 1 191 ? 20.950 -18.380 -23.626 1.00 15.92 191 VAL A O 1
ATOM 1447 N N . ASP A 1 192 ? 21.700 -20.405 -24.230 1.00 12.35 192 ASP A N 1
ATOM 1448 C CA . ASP A 1 192 ? 22.148 -20.719 -22.880 1.00 15.35 192 ASP A CA 1
ATOM 1449 C C . ASP A 1 192 ? 23.607 -20.352 -22.621 1.00 13.63 192 ASP A C 1
ATOM 1450 O O . ASP A 1 192 ? 24.101 -20.594 -21.515 1.00 14.05 192 ASP A O 1
ATOM 1455 N N . LEU A 1 193 ? 24.290 -19.739 -23.589 1.00 16.49 193 LEU A N 1
ATOM 1456 C CA . LEU A 1 193 ? 25.678 -19.344 -23.392 1.00 13.62 193 LEU A CA 1
ATOM 1457 C C . LEU A 1 193 ? 25.771 -18.068 -22.556 1.00 14.36 193 LEU A C 1
ATOM 1458 O O . LEU A 1 193 ? 24.841 -17.255 -22.535 1.00 11.74 193 LEU A O 1
ATOM 1463 N N . PRO A 1 194 ? 26.893 -17.873 -21.868 1.00 14.65 194 PRO A N 1
ATOM 1464 C CA . PRO A 1 194 ? 27.135 -16.595 -21.183 1.00 18.00 194 PRO A CA 1
ATOM 1465 C C . PRO A 1 194 ? 27.061 -15.424 -22.149 1.00 17.19 194 PRO A C 1
ATOM 1466 O O . PRO A 1 194 ? 27.601 -15.473 -23.257 1.00 15.12 194 PRO A O 1
ATOM 1470 N N . ALA A 1 195 ? 26.386 -14.359 -21.715 1.00 10.92 195 ALA A N 1
ATOM 1471 C CA . ALA A 1 195 ? 26.347 -13.117 -22.473 1.00 11.81 195 ALA A CA 1
ATOM 1472 C C . ALA A 1 195 ? 27.344 -12.099 -21.933 1.00 11.46 195 ALA A C 1
ATOM 1473 O O . ALA A 1 195 ? 28.156 -11.567 -22.688 1.00 12.74 195 ALA A O 1
ATOM 1475 N N . PHE A 1 196 ? 27.308 -11.815 -20.634 1.00 12.79 196 PHE A N 1
ATOM 1476 C CA . PHE A 1 196 ? 28.318 -10.935 -20.069 1.00 8.91 196 PHE A CA 1
ATOM 1477 C C . PHE A 1 196 ? 28.443 -11.214 -18.579 1.00 10.48 196 PHE A C 1
ATOM 1478 O O . PHE A 1 196 ? 27.608 -11.902 -17.984 1.00 12.38 196 PHE A O 1
ATOM 1486 N N . LEU A 1 197 ? 29.538 -10.720 -18.002 1.00 11.92 197 LEU A N 1
ATOM 1487 C CA . LEU A 1 197 ? 29.880 -10.924 -16.599 1.00 11.54 197 LEU A CA 1
ATOM 1488 C C . LEU A 1 197 ? 29.730 -9.596 -15.872 1.00 11.38 197 LEU A C 1
ATOM 1489 O O . LEU A 1 197 ? 30.360 -8.604 -16.255 1.00 14.91 197 LEU A O 1
ATOM 1494 N N . GLN A 1 198 ? 28.906 -9.578 -14.831 1.00 9.38 198 GLN A N 1
ATOM 1495 C CA . GLN A 1 198 ? 28.626 -8.364 -14.079 1.00 13.48 198 GLN A CA 1
ATOM 1496 C C . GLN A 1 198 ? 29.238 -8.512 -12.695 1.00 14.43 198 GLN A C 1
ATOM 1497 O O . GLN A 1 198 ? 28.772 -9.319 -11.883 1.00 11.28 198 GLN A O 1
ATOM 1503 N N . TYR A 1 199 ? 30.294 -7.753 -12.442 1.00 12.16 199 TYR A N 1
ATOM 1504 C CA . TYR A 1 199 ? 30.879 -7.663 -11.116 1.00 19.70 199 TYR A CA 1
ATOM 1505 C C . TYR A 1 199 ? 30.210 -6.493 -10.408 1.00 19.24 199 TYR A C 1
ATOM 1506 O O . TYR A 1 199 ? 30.241 -5.365 -10.909 1.00 31.69 199 TYR A O 1
ATOM 1515 N N . THR A 1 200 ? 29.561 -6.762 -9.285 1.00 28.06 200 THR A N 1
ATOM 1516 C CA . THR A 1 200 ? 28.906 -5.674 -8.577 1.00 31.91 200 THR A CA 1
ATOM 1517 C C . THR A 1 200 ? 29.906 -4.954 -7.673 1.00 32.01 200 THR A C 1
ATOM 1518 O O . THR A 1 200 ? 31.051 -5.386 -7.490 1.00 33.28 200 THR A O 1
ATOM 1522 N N . SER A 1 201 ? 29.455 -3.842 -7.098 1.00 34.13 201 SER A N 1
ATOM 1523 C CA . SER A 1 201 ? 30.288 -3.009 -6.244 1.00 45.33 201 SER A CA 1
ATOM 1524 C C . SER A 1 201 ? 29.573 -2.742 -4.924 1.00 41.74 201 SER A C 1
ATOM 1525 O O . SER A 1 201 ? 28.395 -3.070 -4.744 1.00 32.07 201 SER A O 1
ATOM 1528 N N . GLY A 1 202 ? 30.307 -2.125 -3.998 1.00 39.13 202 GLY A N 1
ATOM 1529 C CA . GLY A 1 202 ? 29.788 -1.789 -2.691 1.00 34.52 202 GLY A CA 1
ATOM 1530 C C . GLY A 1 202 ? 30.066 -2.813 -1.616 1.00 33.37 202 GLY A C 1
ATOM 1531 O O . GLY A 1 202 ? 29.873 -2.515 -0.430 1.00 31.80 202 GLY A O 1
ATOM 1532 N N . SER A 1 203 ? 30.493 -4.011 -1.989 1.00 36.53 203 SER A N 1
ATOM 1533 C CA . SER A 1 203 ? 30.873 -5.023 -1.022 1.00 36.80 203 SER A CA 1
ATOM 1534 C C . SER A 1 203 ? 32.371 -4.942 -0.765 1.00 42.62 203 SER A C 1
ATOM 1535 O O . SER A 1 203 ? 33.157 -4.589 -1.649 1.00 37.91 203 SER A O 1
ATOM 1538 N N . THR A 1 204 ? 32.755 -5.251 0.470 1.00 28.26 204 THR A N 1
ATOM 1539 C CA . THR A 1 204 ? 34.160 -5.311 0.844 1.00 45.59 204 THR A CA 1
ATOM 1540 C C . THR A 1 204 ? 34.799 -6.657 0.522 1.00 43.97 204 THR A C 1
ATOM 1541 O O . THR A 1 204 ? 36.028 -6.774 0.590 1.00 54.01 204 THR A O 1
ATOM 1545 N N . ARG A 1 205 ? 34.002 -7.662 0.167 1.00 34.87 205 ARG A N 1
ATOM 1546 C CA . ARG A 1 205 ? 34.501 -9.000 -0.112 1.00 43.47 205 ARG A CA 1
ATOM 1547 C C . ARG A 1 205 ? 35.144 -9.053 -1.497 1.00 40.56 205 ARG A C 1
ATOM 1548 O O . ARG A 1 205 ? 35.126 -8.083 -2.262 1.00 34.35 205 ARG A O 1
ATOM 1556 N N . THR A 1 206 ? 35.723 -10.199 -1.829 1.00 34.41 206 THR A N 1
ATOM 1557 C CA . THR A 1 206 ? 36.346 -10.346 -3.140 1.00 41.32 206 THR A CA 1
ATOM 1558 C C . THR A 1 206 ? 35.269 -10.318 -4.220 1.00 32.66 206 THR A C 1
ATOM 1559 O O . THR A 1 206 ? 34.229 -10.974 -4.074 1.00 24.61 206 THR A O 1
ATOM 1563 N N . PRO A 1 207 ? 35.475 -9.578 -5.305 1.00 36.19 207 PRO A N 1
ATOM 1564 C CA . PRO A 1 207 ? 34.438 -9.478 -6.339 1.00 29.82 207 PRO A CA 1
ATOM 1565 C C . PRO A 1 207 ? 34.078 -10.829 -6.940 1.00 30.73 207 PRO A C 1
ATOM 1566 O O . PRO A 1 207 ? 34.933 -11.691 -7.163 1.00 27.89 207 PRO A O 1
ATOM 1570 N N . ALA A 1 208 ? 32.784 -11.009 -7.185 1.00 21.46 208 ALA A N 1
ATOM 1571 C CA . ALA A 1 208 ? 32.252 -12.186 -7.847 1.00 19.76 208 ALA A CA 1
ATOM 1572 C C . ALA A 1 208 ? 31.586 -11.757 -9.145 1.00 16.91 208 ALA A C 1
ATOM 1573 O O . ALA A 1 208 ? 30.877 -10.748 -9.186 1.00 15.16 208 ALA A O 1
ATOM 1575 N N . GLY A 1 209 ? 31.821 -12.522 -10.199 1.00 14.39 209 GLY A N 1
ATOM 1576 C CA . GLY A 1 209 ? 31.215 -12.239 -11.484 1.00 13.52 209 GLY A CA 1
ATOM 1577 C C . GLY A 1 209 ? 29.873 -12.917 -11.669 1.00 11.96 209 GLY A C 1
ATOM 1578 O O . GLY A 1 209 ? 29.794 -14.142 -11.787 1.00 11.16 209 GLY A O 1
ATOM 1579 N N . VAL A 1 210 ? 28.802 -12.128 -11.691 1.00 8.83 210 VAL A N 1
ATOM 1580 C CA . VAL A 1 210 ? 27.490 -12.674 -12.017 1.00 7.63 210 VAL A CA 1
ATOM 1581 C C . VAL A 1 210 ? 27.488 -13.063 -13.489 1.00 11.77 210 VAL A C 1
ATOM 1582 O O . VAL A 1 210 ? 27.731 -12.223 -14.361 1.00 10.89 210 VAL A O 1
ATOM 1586 N N . VAL A 1 211 ? 27.216 -14.336 -13.773 1.00 10.15 211 VAL A N 1
ATOM 1587 C CA . VAL A 1 211 ? 27.217 -14.835 -15.147 1.00 12.43 211 VAL A CA 1
ATOM 1588 C C . VAL A 1 211 ? 25.801 -14.700 -15.695 1.00 12.39 211 VAL A C 1
ATOM 1589 O O . VAL A 1 211 ? 24.908 -15.489 -15.371 1.00 12.29 211 VAL A O 1
ATOM 1593 N N . LEU A 1 212 ? 25.592 -13.680 -16.521 1.00 10.47 212 LEU A N 1
ATOM 1594 C CA . LEU A 1 212 ? 24.316 -13.485 -17.193 1.00 12.97 212 LEU A CA 1
ATOM 1595 C C . LEU A 1 212 ? 24.383 -14.149 -18.563 1.00 14.16 212 LEU A C 1
ATOM 1596 O O . LEU A 1 212 ? 25.325 -13.912 -19.326 1.00 14.05 212 LEU A O 1
ATOM 1601 N N . THR A 1 213 ? 23.403 -14.993 -18.859 1.00 11.84 213 THR A N 1
ATOM 1602 C CA . THR A 1 213 ? 23.343 -15.665 -20.147 1.00 12.26 213 THR A CA 1
ATOM 1603 C C . THR A 1 213 ? 22.479 -14.871 -21.127 1.00 10.91 213 THR A C 1
ATOM 1604 O O . THR A 1 213 ? 21.770 -13.928 -20.757 1.00 11.37 213 THR A O 1
ATOM 1608 N N . ASN A 1 214 ? 22.539 -15.267 -22.405 1.00 11.17 214 ASN A N 1
ATOM 1609 C CA . ASN A 1 214 ? 21.596 -14.702 -23.366 1.00 12.11 214 ASN A CA 1
ATOM 1610 C C . ASN A 1 214 ? 20.169 -14.912 -22.881 1.00 13.44 214 ASN A C 1
ATOM 1611 O O . ASN A 1 214 ? 19.341 -13.993 -22.925 1.00 13.45 214 ASN A O 1
ATOM 1616 N N . ARG A 1 215 ? 19.878 -16.111 -22.372 1.00 9.57 215 ARG A N 1
ATOM 1617 C CA . ARG A 1 215 ? 18.559 -16.373 -21.809 1.00 11.86 215 ARG A CA 1
ATOM 1618 C C . ARG A 1 215 ? 18.234 -15.408 -20.674 1.00 11.62 215 ARG A C 1
ATOM 1619 O O . ARG A 1 215 ? 17.141 -14.831 -20.636 1.00 13.45 215 ARG A O 1
ATOM 1627 N N . SER A 1 216 ? 19.152 -15.255 -19.712 1.00 15.45 216 SER A N 1
ATOM 1628 C CA . SER A 1 216 ? 18.935 -14.330 -18.597 1.00 12.18 216 SER A CA 1
ATOM 1629 C C . SER A 1 216 ? 18.441 -12.986 -19.101 1.00 13.59 216 SER A C 1
ATOM 1630 O O . SER A 1 216 ? 17.379 -12.490 -18.700 1.00 11.59 216 SER A O 1
ATOM 1633 N N . ILE A 1 217 ? 19.240 -12.370 -19.969 1.00 9.94 217 ILE A N 1
ATOM 1634 C CA . ILE A 1 217 ? 19.028 -10.975 -20.335 1.00 11.25 217 ILE A CA 1
ATOM 1635 C C . ILE A 1 217 ? 17.825 -10.846 -21.251 1.00 12.98 217 ILE A C 1
ATOM 1636 O O . ILE A 1 217 ? 16.976 -9.974 -21.053 1.00 12.58 217 ILE A O 1
ATOM 1641 N N . VAL A 1 218 ? 17.743 -11.704 -22.274 1.00 13.25 218 VAL A N 1
ATOM 1642 C CA . VAL A 1 218 ? 16.615 -11.634 -23.200 1.00 12.86 218 VAL A CA 1
ATOM 1643 C C . VAL A 1 218 ? 15.308 -11.798 -22.446 1.00 10.46 218 VAL A C 1
ATOM 1644 O O . VAL A 1 218 ? 14.341 -11.071 -22.689 1.00 14.28 218 VAL A O 1
ATOM 1648 N N . THR A 1 219 ? 15.260 -12.744 -21.504 1.00 12.68 219 THR A N 1
ATOM 1649 C CA . THR A 1 219 ? 14.052 -12.920 -20.705 1.00 14.05 219 THR A CA 1
ATOM 1650 C C . THR A 1 219 ? 13.721 -11.652 -19.916 1.00 13.85 219 THR A C 1
ATOM 1651 O O . THR A 1 219 ? 12.570 -11.204 -19.902 1.00 14.57 219 THR A O 1
ATOM 1655 N N . ASN A 1 220 ? 14.716 -11.061 -19.246 1.00 9.78 220 ASN A N 1
ATOM 1656 C CA . ASN A 1 220 ? 14.442 -9.852 -18.472 1.00 11.38 220 ASN A CA 1
ATOM 1657 C C . ASN A 1 220 ? 14.069 -8.682 -19.376 1.00 10.95 220 ASN A C 1
ATOM 1658 O O . ASN A 1 220 ? 13.237 -7.854 -19.003 1.00 15.59 220 ASN A O 1
ATOM 1663 N N . VAL A 1 221 ? 14.644 -8.609 -20.575 1.00 13.27 221 VAL A N 1
ATOM 1664 C CA . VAL A 1 221 ? 14.252 -7.553 -21.507 1.00 12.72 221 VAL A CA 1
ATOM 1665 C C . VAL A 1 221 ? 12.775 -7.692 -21.875 1.00 16.09 221 VAL A C 1
ATOM 1666 O O . VAL A 1 221 ? 12.025 -6.706 -21.896 1.00 15.76 221 VAL A O 1
ATOM 1670 N N . LEU A 1 222 ? 12.329 -8.923 -22.142 1.00 15.28 222 LEU A N 1
ATOM 1671 C CA . LEU A 1 222 ? 10.918 -9.163 -22.431 1.00 20.24 222 LEU A CA 1
ATOM 1672 C C . LEU A 1 222 ? 10.040 -8.902 -21.211 1.00 16.78 222 LEU A C 1
ATOM 1673 O O . LEU A 1 222 ? 8.954 -8.325 -21.335 1.00 18.08 222 LEU A O 1
ATOM 1678 N N . GLN A 1 223 ? 10.478 -9.335 -20.027 1.00 15.28 223 GLN A N 1
ATOM 1679 C CA . GLN A 1 223 ? 9.720 -9.058 -18.808 1.00 15.82 223 GLN A CA 1
ATOM 1680 C C . GLN A 1 223 ? 9.572 -7.560 -18.584 1.00 17.85 223 GLN A C 1
ATOM 1681 O O . GLN A 1 223 ? 8.489 -7.075 -18.237 1.00 18.38 223 GLN A O 1
ATOM 1687 N N . ILE A 1 224 ? 10.667 -6.816 -18.746 1.00 13.66 224 ILE A N 1
ATOM 1688 C CA . ILE A 1 224 ? 10.631 -5.368 -18.551 1.00 15.87 224 ILE A CA 1
ATOM 1689 C C . ILE A 1 224 ? 9.661 -4.733 -19.533 1.00 15.45 224 ILE A C 1
ATOM 1690 O O . ILE A 1 224 ? 8.791 -3.937 -19.154 1.00 22.21 224 ILE A O 1
ATOM 1695 N N . PHE A 1 225 ? 9.793 -5.079 -20.812 1.00 18.30 225 PHE A N 1
ATOM 1696 C CA . PHE A 1 225 ? 8.949 -4.472 -21.834 1.00 21.84 225 PHE A CA 1
ATOM 1697 C C . PHE A 1 225 ? 7.472 -4.731 -21.554 1.00 24.64 225 PHE A C 1
ATOM 1698 O O . PHE A 1 225 ? 6.643 -3.816 -21.626 1.00 26.48 225 PHE A O 1
ATOM 1706 N N . ALA A 1 226 ? 7.123 -5.973 -21.223 1.00 19.85 226 ALA A N 1
ATOM 1707 C CA . ALA A 1 226 ? 5.718 -6.291 -20.984 1.00 23.01 226 ALA A CA 1
ATOM 1708 C C . ALA A 1 226 ? 5.183 -5.639 -19.713 1.00 26.85 226 ALA A C 1
ATOM 1709 O O . ALA A 1 226 ? 3.994 -5.314 -19.643 1.00 29.78 226 ALA A O 1
ATOM 1711 N N . ALA A 1 227 ? 6.024 -5.436 -18.698 1.00 21.99 227 ALA A N 1
ATOM 1712 C CA . ALA A 1 227 ? 5.517 -4.895 -17.443 1.00 17.20 227 ALA A CA 1
ATOM 1713 C C . ALA A 1 227 ? 5.513 -3.371 -17.399 1.00 22.30 227 ALA A C 1
ATOM 1714 O O . ALA A 1 227 ? 4.680 -2.784 -16.705 1.00 23.49 227 ALA A O 1
ATOM 1716 N N . ALA A 1 228 ? 6.420 -2.716 -18.120 1.00 20.20 228 ALA A N 1
ATOM 1717 C CA . ALA A 1 228 ? 6.608 -1.280 -17.996 1.00 18.70 228 ALA A CA 1
ATOM 1718 C C . ALA A 1 228 ? 5.524 -0.458 -18.687 1.00 20.38 228 ALA A C 1
ATOM 1719 O O . ALA A 1 228 ? 5.476 0.756 -18.475 1.00 18.13 228 ALA A O 1
ATOM 1721 N N . GLN A 1 229 ? 4.676 -1.069 -19.513 1.00 20.12 229 GLN A N 1
ATOM 1722 C CA . GLN A 1 229 ? 3.574 -0.363 -20.170 1.00 28.19 229 GLN A CA 1
ATOM 1723 C C . GLN A 1 229 ? 4.087 0.905 -20.852 1.00 26.86 229 GLN A C 1
ATOM 1724 O O . GLN A 1 229 ? 3.636 2.020 -20.586 1.00 19.69 229 GLN A O 1
ATOM 1730 N N . LEU A 1 230 ? 5.069 0.714 -21.727 1.00 23.24 230 LEU A N 1
ATOM 1731 C CA . LEU A 1 230 ? 5.815 1.836 -22.277 1.00 23.81 230 LEU A CA 1
ATOM 1732 C C . LEU A 1 230 ? 5.017 2.546 -23.361 1.00 30.50 230 LEU A C 1
ATOM 1733 O O . LEU A 1 230 ? 4.351 1.911 -24.183 1.00 24.33 230 LEU A O 1
ATOM 1738 N N . LYS A 1 231 ? 5.098 3.873 -23.354 1.00 25.34 231 LYS A N 1
ATOM 1739 C CA . LYS A 1 231 ? 4.544 4.707 -24.412 1.00 33.14 231 LYS A CA 1
ATOM 1740 C C . LYS A 1 231 ? 5.649 4.998 -25.421 1.00 34.27 231 LYS A C 1
ATOM 1741 O O . LYS A 1 231 ? 6.664 5.609 -25.070 1.00 32.80 231 LYS A O 1
ATOM 1747 N N . THR A 1 232 ? 5.459 4.549 -26.669 1.00 32.11 232 THR A N 1
ATOM 1748 C CA . THR A 1 232 ? 6.461 4.715 -27.713 1.00 36.76 232 THR A CA 1
ATOM 1749 C C . THR A 1 232 ? 5.956 5.651 -28.809 1.00 38.99 232 THR A C 1
ATOM 1750 O O . THR A 1 232 ? 4.751 5.723 -29.064 1.00 36.01 232 THR A O 1
ATOM 1754 N N . PRO A 1 233 ? 6.857 6.395 -29.474 1.00 39.02 233 PRO A N 1
ATOM 1755 C CA . PRO A 1 233 ? 8.294 6.355 -29.184 1.00 35.06 233 PRO A CA 1
ATOM 1756 C C . PRO A 1 233 ? 8.638 7.103 -27.897 1.00 35.73 233 PRO A C 1
ATOM 1757 O O . PRO A 1 233 ? 7.842 7.904 -27.405 1.00 27.65 233 PRO A O 1
ATOM 1761 N N . LEU A 1 234 ? 9.825 6.844 -27.358 1.00 35.16 234 LEU A N 1
ATOM 1762 C CA . LEU A 1 234 ? 10.220 7.417 -26.083 1.00 31.05 234 LEU A CA 1
ATOM 1763 C C . LEU A 1 234 ? 11.700 7.756 -26.124 1.00 32.52 234 LEU A C 1
ATOM 1764 O O . LEU A 1 234 ? 12.452 7.255 -26.967 1.00 28.28 234 LEU A O 1
ATOM 1769 N N . ARG A 1 235 ? 12.120 8.603 -25.194 1.00 20.22 235 ARG A N 1
ATOM 1770 C CA . ARG A 1 235 ? 13.538 8.797 -24.954 1.00 26.59 235 ARG A CA 1
ATOM 1771 C C . ARG A 1 235 ? 13.824 8.553 -23.483 1.00 23.28 235 ARG A C 1
ATOM 1772 O O . ARG A 1 235 ? 13.054 8.963 -22.608 1.00 21.35 235 ARG A O 1
ATOM 1780 N N . LEU A 1 236 ? 14.919 7.855 -23.224 1.00 18.01 236 LEU A N 1
ATOM 1781 C CA . LEU A 1 236 ? 15.352 7.539 -21.873 1.00 18.86 236 LEU A CA 1
ATOM 1782 C C . LEU A 1 236 ? 16.573 8.388 -21.556 1.00 18.48 236 LEU A C 1
ATOM 1783 O O . LEU A 1 236 ? 17.564 8.357 -22.295 1.00 19.53 236 LEU A O 1
ATOM 1788 N N . VAL A 1 237 ? 16.500 9.145 -20.471 1.00 11.02 237 VAL A N 1
ATOM 1789 C CA . VAL A 1 237 ? 17.625 9.939 -19.996 1.00 12.74 237 VAL A CA 1
ATOM 1790 C C . VAL A 1 237 ? 18.303 9.164 -18.879 1.00 14.62 237 VAL A C 1
ATOM 1791 O O . VAL A 1 237 ? 17.636 8.716 -17.941 1.00 13.83 237 VAL A O 1
ATOM 1795 N N . SER A 1 238 ? 19.623 9.006 -18.966 1.00 12.48 238 SER A N 1
ATOM 1796 C CA . SER A 1 238 ? 20.323 8.273 -17.925 1.00 14.90 238 SER A CA 1
ATOM 1797 C C . SER A 1 238 ? 21.721 8.834 -17.742 1.00 18.39 238 SER A C 1
ATOM 1798 O O . SER A 1 238 ? 22.434 9.084 -18.719 1.00 22.07 238 SER A O 1
ATOM 1801 N N . TRP A 1 239 ? 22.106 9.036 -16.483 1.00 11.65 239 TRP A N 1
ATOM 1802 C CA . TRP A 1 239 ? 23.495 9.322 -16.143 1.00 12.13 239 TRP A CA 1
ATOM 1803 C C . TRP A 1 239 ? 24.110 8.208 -15.308 1.00 13.26 239 TRP A C 1
ATOM 1804 O O . TRP A 1 239 ? 25.200 8.388 -14.760 1.00 17.07 239 TRP A O 1
ATOM 1815 N N . LEU A 1 240 ? 23.444 7.060 -15.208 1.00 13.11 240 LEU A N 1
ATOM 1816 C CA . LEU A 1 240 ? 23.934 5.978 -14.371 1.00 15.42 240 LEU A CA 1
ATOM 1817 C C . LEU A 1 240 ? 25.284 5.474 -14.888 1.00 17.54 240 LEU A C 1
ATOM 1818 O O . LEU A 1 240 ? 25.544 5.489 -16.095 1.00 14.54 240 LEU A O 1
ATOM 1823 N N . PRO A 1 241 ? 26.160 5.011 -13.999 1.00 15.04 241 PRO A N 1
ATOM 1824 C CA . PRO A 1 241 ? 27.442 4.458 -14.465 1.00 15.66 241 PRO A CA 1
ATOM 1825 C C . PRO A 1 241 ? 27.207 3.184 -15.262 1.00 15.68 241 PRO A C 1
ATOM 1826 O O . PRO A 1 241 ? 26.426 2.314 -14.861 1.00 13.32 241 PRO A O 1
ATOM 1830 N N . LEU A 1 242 ? 27.854 3.099 -16.428 1.00 11.71 242 LEU A N 1
ATOM 1831 C CA . LEU A 1 242 ? 27.618 1.958 -17.304 1.00 11.12 242 LEU A CA 1
ATOM 1832 C C . LEU A 1 242 ? 28.221 0.670 -16.763 1.00 15.39 242 LEU A C 1
ATOM 1833 O O . LEU A 1 242 ? 27.909 -0.405 -17.287 1.00 17.38 242 LEU A O 1
ATOM 1838 N N . HIS A 1 243 ? 29.055 0.730 -15.728 1.00 14.93 243 HIS A N 1
ATOM 1839 C CA . HIS A 1 243 ? 29.550 -0.509 -15.148 1.00 15.55 243 HIS A CA 1
ATOM 1840 C C . HIS A 1 243 ? 28.630 -1.034 -14.057 1.00 21.25 243 HIS A C 1
ATOM 1841 O O . HIS A 1 243 ? 28.889 -2.110 -13.505 1.00 24.11 243 HIS A O 1
ATOM 1848 N N . HIS A 1 244 ? 27.554 -0.309 -13.751 1.00 16.82 244 HIS A N 1
ATOM 1849 C CA . HIS A 1 244 ? 26.530 -0.783 -12.833 1.00 18.83 244 HIS A CA 1
ATOM 1850 C C . HIS A 1 244 ? 25.456 -1.544 -13.592 1.00 15.33 244 HIS A C 1
ATOM 1851 O O . HIS A 1 244 ? 25.052 -1.142 -14.688 1.00 16.09 244 HIS A O 1
ATOM 1858 N N . ASP A 1 245 ? 24.993 -2.636 -12.984 1.00 18.12 245 ASP A N 1
ATOM 1859 C CA . ASP A 1 245 ? 23.868 -3.418 -13.485 1.00 19.63 245 ASP A CA 1
ATOM 1860 C C . ASP A 1 245 ? 22.759 -2.531 -14.040 1.00 21.01 245 ASP A C 1
ATOM 1861 O O . ASP A 1 245 ? 22.300 -2.709 -15.174 1.00 17.10 245 ASP A O 1
ATOM 1866 N N . MET A 1 246 ? 22.326 -1.554 -13.245 1.00 16.21 246 MET A N 1
ATOM 1867 C CA . MET A 1 246 ? 21.212 -0.703 -13.648 1.00 18.28 246 MET A CA 1
ATOM 1868 C C . MET A 1 246 ? 21.571 0.123 -14.879 1.00 19.51 246 MET A C 1
ATOM 1869 O O . MET A 1 246 ? 20.720 0.366 -15.742 1.00 15.24 246 MET A O 1
ATOM 1874 N N . GLY A 1 247 ? 22.834 0.546 -14.986 1.00 11.87 247 GLY A N 1
ATOM 1875 C CA . GLY A 1 247 ? 23.228 1.413 -16.097 1.00 14.25 247 GLY A CA 1
ATOM 1876 C C . GLY A 1 247 ? 23.358 0.674 -17.418 1.00 16.72 247 GLY A C 1
ATOM 1877 O O . GLY A 1 247 ? 22.831 1.116 -18.448 1.00 12.81 247 GLY A O 1
ATOM 1878 N N . ILE A 1 248 ? 24.066 -0.458 -17.410 1.00 13.82 248 ILE A N 1
ATOM 1879 C CA . ILE A 1 248 ? 24.410 -1.102 -18.676 1.00 14.63 248 ILE A CA 1
ATOM 1880 C C . ILE A 1 248 ? 23.207 -1.813 -19.287 1.00 14.19 248 ILE A C 1
ATOM 1881 O O . ILE A 1 248 ? 23.015 -1.785 -20.509 1.00 15.28 248 ILE A O 1
ATOM 1886 N N . ILE A 1 249 ? 22.383 -2.472 -18.470 1.00 12.83 249 ILE A N 1
ATOM 1887 C CA . ILE A 1 249 ? 21.239 -3.189 -19.031 1.00 14.97 249 ILE A CA 1
ATOM 1888 C C . ILE A 1 249 ? 20.230 -2.206 -19.609 1.00 14.12 249 ILE A C 1
ATOM 1889 O O . ILE A 1 249 ? 19.655 -2.437 -20.683 1.00 12.03 249 ILE A O 1
ATOM 1894 N N . LEU A 1 250 ? 20.009 -1.090 -18.915 1.00 10.47 250 LEU A N 1
ATOM 1895 C CA . LEU A 1 250 ? 19.124 -0.051 -19.433 1.00 13.26 250 LEU A CA 1
ATOM 1896 C C . LEU A 1 250 ? 19.616 0.467 -20.780 1.00 14.47 250 LEU A C 1
ATOM 1897 O O . LEU A 1 250 ? 18.845 0.565 -21.741 1.00 13.52 250 LEU A O 1
ATOM 1902 N N . ALA A 1 251 ? 20.905 0.814 -20.870 1.00 12.05 251 ALA A N 1
ATOM 1903 C CA . ALA A 1 251 ? 21.436 1.320 -22.133 1.00 17.38 251 ALA A CA 1
ATOM 1904 C C . ALA A 1 251 ? 21.317 0.276 -23.234 1.00 12.76 251 ALA A C 1
ATOM 1905 O O . ALA A 1 251 ? 21.019 0.606 -24.387 1.00 13.71 251 ALA A O 1
ATOM 1907 N N . VAL A 1 252 ? 21.547 -0.993 -22.897 1.00 13.22 252 VAL A N 1
ATOM 1908 C CA . VAL A 1 252 ? 21.451 -2.046 -23.902 1.00 14.09 252 VAL A CA 1
ATOM 1909 C C . VAL A 1 252 ? 19.996 -2.269 -24.313 1.00 16.62 252 VAL A C 1
ATOM 1910 O O . VAL A 1 252 ? 19.683 -2.408 -25.506 1.00 15.47 252 VAL A O 1
ATOM 1914 N N . PHE A 1 253 ? 19.091 -2.313 -23.334 1.00 12.61 253 PHE A N 1
ATOM 1915 C CA . PHE A 1 253 ? 17.655 -2.396 -23.610 1.00 13.63 253 PHE A CA 1
ATOM 1916 C C . PHE A 1 253 ? 17.229 -1.325 -24.613 1.00 13.06 253 PHE A C 1
ATOM 1917 O O . PHE A 1 253 ? 16.614 -1.620 -25.643 1.00 17.44 253 PHE A O 1
ATOM 1925 N N . ILE A 1 254 ? 17.577 -0.073 -24.335 1.00 14.56 254 ILE A N 1
ATOM 1926 C CA . ILE A 1 254 ? 17.167 1.032 -25.192 1.00 16.56 254 ILE A CA 1
ATOM 1927 C C . ILE A 1 254 ? 17.812 0.918 -26.572 1.00 19.30 254 ILE A C 1
ATOM 1928 O O . ILE A 1 254 ? 17.159 1.150 -27.604 1.00 18.24 254 ILE A O 1
ATOM 1933 N N . THR A 1 255 ? 19.092 0.530 -26.621 1.00 14.31 255 THR A N 1
ATOM 1934 C CA . THR A 1 255 ? 19.798 0.431 -27.899 1.00 16.06 255 THR A CA 1
ATOM 1935 C C . THR A 1 255 ? 19.271 -0.722 -28.745 1.00 20.65 255 THR A C 1
ATOM 1936 O O . THR A 1 255 ? 19.137 -0.589 -29.969 1.00 20.42 255 THR A O 1
ATOM 1940 N N . LEU A 1 256 ? 18.979 -1.868 -28.120 1.00 17.65 256 LEU A N 1
ATOM 1941 C CA . LEU A 1 256 ? 18.463 -3.007 -28.876 1.00 18.72 256 LEU A CA 1
ATOM 1942 C C . LEU A 1 256 ? 17.085 -2.727 -29.458 1.00 21.71 256 LEU A C 1
ATOM 1943 O O . LEU A 1 256 ? 16.734 -3.271 -30.512 1.00 21.25 256 LEU A O 1
ATOM 1948 N N . LEU A 1 257 ? 16.282 -1.913 -28.788 1.00 16.44 257 LEU A N 1
ATOM 1949 C CA . LEU A 1 257 ? 14.961 -1.584 -29.304 1.00 20.84 257 LEU A CA 1
ATOM 1950 C C . LEU A 1 257 ? 14.987 -0.408 -30.270 1.00 19.19 257 LEU A C 1
ATOM 1951 O O . LEU A 1 257 ? 13.946 -0.073 -30.843 1.00 21.15 257 LEU A O 1
ATOM 1956 N N . GLY A 1 258 ? 16.148 0.209 -30.479 1.00 15.43 258 GLY A N 1
ATOM 1957 C CA . GLY A 1 258 ? 16.243 1.351 -31.369 1.00 18.48 258 GLY A CA 1
ATOM 1958 C C . GLY A 1 258 ? 15.559 2.592 -30.856 1.00 22.95 258 GLY A C 1
ATOM 1959 O O . GLY A 1 258 ? 15.179 3.461 -31.651 1.00 22.62 258 GLY A O 1
ATOM 1960 N N . LEU A 1 259 ? 15.378 2.700 -29.544 1.00 17.92 259 LEU A N 1
ATOM 1961 C CA . LEU A 1 259 ? 14.734 3.860 -28.959 1.00 16.12 259 LEU A CA 1
ATOM 1962 C C . LEU A 1 259 ? 15.789 4.919 -28.661 1.00 17.71 259 LEU A C 1
ATOM 1963 O O . LEU A 1 259 ? 16.986 4.698 -28.837 1.00 22.11 259 LEU A O 1
ATOM 1968 N N . GLU A 1 260 ? 15.348 6.089 -28.209 1.00 21.02 260 GLU A N 1
ATOM 1969 C CA . GLU A 1 260 ? 16.250 7.218 -28.030 1.00 22.50 260 GLU A CA 1
ATOM 1970 C C . GLU A 1 260 ? 16.859 7.215 -26.632 1.00 24.24 260 GLU A C 1
ATOM 1971 O O . GLU A 1 260 ? 16.158 7.015 -25.635 1.00 18.68 260 GLU A O 1
ATOM 1977 N N . PHE A 1 261 ? 18.169 7.461 -26.572 1.00 19.81 261 PHE A N 1
ATOM 1978 C CA . PHE A 1 261 ? 18.974 7.345 -25.360 1.00 20.98 261 PHE A CA 1
ATOM 1979 C C . PHE A 1 261 ? 19.825 8.600 -25.212 1.00 22.44 261 PHE A C 1
ATOM 1980 O O . PHE A 1 261 ? 20.529 8.987 -26.151 1.00 20.12 261 PHE A O 1
ATOM 1988 N N . GLU A 1 262 ? 19.764 9.237 -24.043 1.00 15.78 262 GLU A N 1
ATOM 1989 C CA . GLU A 1 262 ? 20.526 10.454 -23.779 1.00 17.71 262 GLU A CA 1
ATOM 1990 C C . GLU A 1 262 ? 21.321 10.271 -22.495 1.00 18.92 262 GLU A C 1
ATOM 1991 O O . GLU A 1 262 ? 20.740 10.069 -21.426 1.00 19.33 262 GLU A O 1
ATOM 1997 N N . MET A 1 263 ? 22.641 10.382 -22.593 1.00 15.30 263 MET A N 1
ATOM 1998 C CA . MET A 1 263 ? 23.538 9.870 -21.570 1.00 18.06 263 MET A CA 1
ATOM 1999 C C . MET A 1 263 ? 24.573 10.909 -21.171 1.00 16.47 263 MET A C 1
ATOM 2000 O O . MET A 1 263 ? 25.088 11.642 -22.019 1.00 17.27 263 MET A O 1
ATOM 2005 N N . MET A 1 264 ? 24.880 10.959 -19.876 1.00 13.77 264 MET A N 1
ATOM 2006 C CA . MET A 1 264 ? 26.064 11.657 -19.386 1.00 15.48 264 MET A CA 1
ATOM 2007 C C . MET A 1 264 ? 26.658 10.827 -18.247 1.00 18.35 264 MET A C 1
ATOM 2008 O O . MET A 1 264 ? 26.284 9.670 -18.037 1.00 19.73 264 MET A O 1
ATOM 2013 N N . SER A 1 265 ? 27.605 11.401 -17.522 1.00 18.56 265 SER A N 1
ATOM 2014 C CA . SER A 1 265 ? 28.204 10.616 -16.454 1.00 17.25 265 SER A CA 1
ATOM 2015 C C . SER A 1 265 ? 27.664 11.041 -15.097 1.00 15.95 265 SER A C 1
ATOM 2016 O O . SER A 1 265 ? 27.223 12.177 -14.927 1.00 18.36 265 SER A O 1
ATOM 2019 N N . PRO A 1 266 ? 27.707 10.145 -14.103 1.00 16.45 266 PRO A N 1
ATOM 2020 C CA . PRO A 1 266 ? 27.210 10.514 -12.770 1.00 16.28 266 PRO A CA 1
ATOM 2021 C C . PRO A 1 266 ? 27.798 11.815 -12.259 1.00 19.73 266 PRO A C 1
ATOM 2022 O O . PRO A 1 266 ? 27.082 12.624 -11.657 1.00 15.77 266 PRO A O 1
ATOM 2026 N N . ARG A 1 267 ? 29.096 12.038 -12.486 1.00 18.40 267 ARG A N 1
ATOM 2027 C CA . ARG A 1 267 ? 29.728 13.252 -11.988 1.00 21.38 267 ARG A CA 1
ATOM 2028 C C . ARG A 1 267 ? 29.089 14.491 -12.599 1.00 24.17 267 ARG A C 1
ATOM 2029 O O . ARG A 1 267 ? 28.949 15.517 -11.925 1.00 23.36 267 ARG A O 1
ATOM 2037 N N . ASP A 1 268 ? 28.687 14.414 -13.873 1.00 14.89 268 ASP A N 1
ATOM 2038 C CA . ASP A 1 268 ? 28.006 15.547 -14.497 1.00 19.80 268 ASP A CA 1
ATOM 2039 C C . ASP A 1 268 ? 26.699 15.870 -13.782 1.00 24.56 268 ASP A C 1
ATOM 2040 O O . ASP A 1 268 ? 26.337 17.043 -13.630 1.00 17.37 268 ASP A O 1
ATOM 2045 N N . PHE A 1 269 ? 25.951 14.841 -13.376 1.00 19.82 269 PHE A N 1
ATOM 2046 C CA . PHE A 1 269 ? 24.720 15.089 -12.632 1.00 16.36 269 PHE A CA 1
ATOM 2047 C C . PHE A 1 269 ? 25.021 15.675 -11.260 1.00 19.91 269 PHE A C 1
ATOM 2048 O O . PHE A 1 269 ? 24.421 16.675 -10.852 1.00 22.99 269 PHE A O 1
ATOM 2056 N N . ILE A 1 270 ? 25.952 15.060 -10.532 1.00 20.86 270 ILE A N 1
ATOM 2057 C CA . ILE A 1 270 ? 26.185 15.442 -9.145 1.00 24.49 270 ILE A CA 1
ATOM 2058 C C . ILE A 1 270 ? 26.656 16.890 -9.061 1.00 34.12 270 ILE A C 1
ATOM 2059 O O . ILE A 1 270 ? 26.255 17.641 -8.163 1.00 25.14 270 ILE A O 1
ATOM 2064 N N . GLN A 1 271 ? 27.483 17.317 -10.012 1.00 24.40 271 GLN A N 1
ATOM 2065 C CA . GLN A 1 271 ? 28.025 18.670 -9.947 1.00 31.44 271 GLN A CA 1
ATOM 2066 C C . GLN A 1 271 ? 27.003 19.720 -10.354 1.00 31.71 271 GLN A C 1
ATOM 2067 O O . GLN A 1 271 ? 27.046 20.843 -9.840 1.00 28.86 271 GLN A O 1
ATOM 2073 N N . GLN A 1 272 ? 26.084 19.380 -11.258 1.00 25.47 272 GLN A N 1
ATOM 2074 C CA . GLN A 1 272 ? 25.034 20.306 -11.684 1.00 24.53 272 GLN A CA 1
ATOM 2075 C C . GLN A 1 272 ? 23.760 19.531 -11.974 1.00 22.70 272 GLN A C 1
ATOM 2076 O O . GLN A 1 272 ? 23.411 19.272 -13.134 1.00 19.91 272 GLN A O 1
ATOM 2082 N N . PRO A 1 273 ? 23.015 19.164 -10.929 1.00 24.44 273 PRO A N 1
ATOM 2083 C CA . PRO A 1 273 ? 21.781 18.387 -11.140 1.00 20.42 273 PRO A CA 1
ATOM 2084 C C . PRO A 1 273 ? 20.793 19.059 -12.069 1.00 20.97 273 PRO A C 1
ATOM 2085 O O . PRO A 1 273 ? 19.918 18.373 -12.614 1.00 21.28 273 PRO A O 1
ATOM 2089 N N . LYS A 1 274 ? 20.883 20.379 -12.257 1.00 17.47 274 LYS A N 1
ATOM 2090 C CA . LYS A 1 274 ? 19.962 21.045 -13.176 1.00 23.67 274 LYS A CA 1
ATOM 2091 C C . LYS A 1 274 ? 20.095 20.501 -14.596 1.00 19.17 274 LYS A C 1
ATOM 2092 O O . LYS A 1 274 ? 19.141 20.566 -15.378 1.00 21.66 274 LYS A O 1
ATOM 2098 N N . ARG A 1 275 ? 21.273 19.986 -14.953 1.00 21.16 275 ARG A N 1
ATOM 2099 C CA . ARG A 1 275 ? 21.446 19.380 -16.270 1.00 22.17 275 ARG A CA 1
ATOM 2100 C C . ARG A 1 275 ? 20.448 18.254 -16.485 1.00 20.96 275 ARG A C 1
ATOM 2101 O O . ARG A 1 275 ? 19.899 18.097 -17.583 1.00 20.83 275 ARG A O 1
ATOM 2109 N N . TRP A 1 276 ? 20.200 17.460 -15.441 1.00 18.12 276 TRP A N 1
ATOM 2110 C CA . TRP A 1 276 ? 19.288 16.326 -15.554 1.00 15.27 276 TRP A CA 1
ATOM 2111 C C . TRP A 1 276 ? 17.847 16.797 -15.701 1.00 15.42 276 TRP A C 1
ATOM 2112 O O . TRP A 1 276 ? 17.128 16.353 -16.602 1.00 17.60 276 TRP A O 1
ATOM 2123 N N . ILE A 1 277 ? 17.413 17.714 -14.831 1.00 19.26 277 ILE A N 1
ATOM 2124 C CA . ILE A 1 277 ? 16.064 18.268 -14.945 1.00 16.47 277 ILE A CA 1
ATOM 2125 C C . ILE A 1 277 ? 15.870 18.922 -16.308 1.00 18.15 277 ILE A C 1
ATOM 2126 O O . ILE A 1 277 ? 14.795 18.832 -16.910 1.00 20.40 277 ILE A O 1
ATOM 2131 N N . ASP A 1 278 ? 16.906 19.602 -16.809 1.00 19.64 278 ASP A N 1
ATOM 2132 C CA . ASP A 1 278 ? 16.809 20.247 -18.113 1.00 20.36 278 ASP A CA 1
ATOM 2133 C C . ASP A 1 278 ? 16.589 19.216 -19.215 1.00 24.90 278 ASP A C 1
ATOM 2134 O O . ASP A 1 278 ? 15.879 19.481 -20.193 1.00 23.95 278 ASP A O 1
ATOM 2139 N N . GLN A 1 279 ? 17.190 18.024 -19.067 1.00 22.61 279 GLN A N 1
ATOM 2140 C CA . GLN A 1 279 ? 17.022 16.961 -20.053 1.00 20.06 279 GLN A CA 1
ATOM 2141 C C . GLN A 1 279 ? 15.610 16.383 -20.031 1.00 23.82 279 GLN A C 1
ATOM 2142 O O . GLN A 1 279 ? 15.130 15.895 -21.062 1.00 21.03 279 GLN A O 1
ATOM 2148 N N . LEU A 1 280 ? 14.939 16.404 -18.872 1.00 18.20 280 LEU A N 1
ATOM 2149 C CA . LEU A 1 280 ? 13.568 15.910 -18.792 1.00 21.35 280 LEU A CA 1
ATOM 2150 C C . LEU A 1 280 ? 12.556 16.932 -19.286 1.00 16.42 280 LEU A C 1
ATOM 2151 O O . LEU A 1 280 ? 11.413 16.565 -19.580 1.00 19.24 280 LEU A O 1
ATOM 2156 N N . ASP A 1 281 ? 12.946 18.198 -19.350 1.00 20.74 281 ASP A N 1
ATOM 2157 C CA . ASP A 1 281 ? 12.082 19.249 -19.871 1.00 22.49 281 ASP A CA 1
ATOM 2158 C C . ASP A 1 281 ? 11.551 18.865 -21.248 1.00 19.98 281 ASP A C 1
ATOM 2159 O O . ASP A 1 281 ? 12.264 18.275 -22.063 1.00 25.08 281 ASP A O 1
ATOM 2164 N N . ARG A 1 282 ? 10.292 19.204 -21.506 1.00 23.88 282 ARG A N 1
ATOM 2165 C CA . ARG A 1 282 ? 9.650 18.777 -22.742 1.00 25.28 282 ARG A CA 1
ATOM 2166 C C . ARG A 1 282 ? 10.273 19.481 -23.942 1.00 28.14 282 ARG A C 1
ATOM 2167 O O . ARG A 1 282 ? 10.469 20.699 -23.936 1.00 28.13 282 ARG A O 1
ATOM 2175 N N . ARG A 1 283 ? 10.589 18.700 -24.965 1.00 27.63 283 ARG A N 1
ATOM 2176 C CA . ARG A 1 283 ? 11.057 19.187 -26.250 1.00 34.90 283 ARG A CA 1
ATOM 2177 C C . ARG A 1 283 ? 9.934 19.039 -27.270 1.00 34.71 283 ARG A C 1
ATOM 2178 O O . ARG A 1 283 ? 9.021 18.230 -27.095 1.00 34.33 283 ARG A O 1
ATOM 2186 N N . GLU A 1 284 ? 10.046 19.793 -28.359 1.00 41.10 284 GLU A N 1
ATOM 2187 C CA . GLU A 1 284 ? 8.989 19.844 -29.400 1.00 37.56 284 GLU A CA 1
ATOM 2188 C C . GLU A 1 284 ? 8.642 18.460 -29.940 1.00 34.52 284 GLU A C 1
ATOM 2189 O O . GLU A 1 284 ? 7.476 18.146 -29.997 1.00 37.21 284 GLU A O 1
ATOM 2195 N N . GLY A 1 285 ? 9.622 17.645 -30.271 1.00 34.39 285 GLY A N 1
ATOM 2196 C CA . GLY A 1 285 ? 9.287 16.336 -30.848 1.00 43.31 285 GLY A CA 1
ATOM 2197 C C . GLY A 1 285 ? 8.708 15.357 -29.837 1.00 50.17 285 GLY A C 1
ATOM 2198 O O . GLY A 1 285 ? 7.900 14.542 -30.248 1.00 52.94 285 GLY A O 1
ATOM 2199 N N . ASP A 1 286 ? 9.012 15.551 -28.557 1.00 42.57 286 ASP A N 1
ATOM 2200 C CA . ASP A 1 286 ? 8.695 14.622 -27.445 1.00 34.96 286 ASP A CA 1
ATOM 2201 C C . ASP A 1 286 ? 7.318 13.967 -27.475 1.00 35.08 286 ASP A C 1
ATOM 2202 O O . ASP A 1 286 ? 6.313 14.619 -27.658 1.00 33.31 286 ASP A O 1
ATOM 2207 N N . ASN A 1 287 ? 7.361 12.676 -27.220 1.00 32.64 287 ASN A N 1
ATOM 2208 C CA . ASN A 1 287 ? 6.178 11.869 -26.949 1.00 33.45 287 ASN A CA 1
ATOM 2209 C C . ASN A 1 287 ? 6.160 11.368 -25.510 1.00 35.06 287 ASN A C 1
ATOM 2210 O O . ASN A 1 287 ? 5.244 11.687 -24.749 1.00 40.46 287 ASN A O 1
ATOM 2215 N N . ALA A 1 288 ? 7.159 10.579 -25.119 1.00 31.14 288 ALA A N 1
ATOM 2216 C CA . ALA A 1 288 ? 7.281 10.098 -23.752 1.00 24.23 288 ALA A CA 1
ATOM 2217 C C . ALA A 1 288 ? 8.741 10.167 -23.331 1.00 25.65 288 ALA A C 1
ATOM 2218 O O . ALA A 1 288 ? 9.639 9.806 -24.103 1.00 22.41 288 ALA A O 1
ATOM 2220 N N . VAL A 1 289 ? 8.965 10.629 -22.104 1.00 17.36 289 VAL A N 1
ATOM 2221 C CA . VAL A 1 289 ? 10.297 10.760 -21.528 1.00 16.66 289 VAL A CA 1
ATOM 2222 C C . VAL A 1 289 ? 10.389 9.853 -20.307 1.00 19.45 289 VAL A C 1
ATOM 2223 O O . VAL A 1 289 ? 9.453 9.791 -19.502 1.00 16.97 289 VAL A O 1
ATOM 2227 N N . TYR A 1 290 ? 11.503 9.131 -20.187 1.00 16.61 290 TYR A N 1
ATOM 2228 C CA . TYR A 1 290 ? 11.735 8.227 -19.068 1.00 17.48 290 TYR A CA 1
ATOM 2229 C C . TYR A 1 290 ? 13.083 8.530 -18.425 1.00 15.78 290 TYR A C 1
ATOM 2230 O O . TYR A 1 290 ? 13.997 9.052 -19.070 1.00 17.78 290 TYR A O 1
ATOM 2239 N N . ALA A 1 291 ? 13.187 8.215 -17.137 1.00 12.70 291 ALA A N 1
ATOM 2240 C CA . ALA A 1 291 ? 14.419 8.403 -16.380 1.00 16.07 291 ALA A CA 1
ATOM 2241 C C . ALA A 1 291 ? 14.516 7.316 -15.316 1.00 10.20 291 ALA A C 1
ATOM 2242 O O . ALA A 1 291 ? 13.509 6.740 -14.895 1.00 12.67 291 ALA A O 1
ATOM 2244 N N . VAL A 1 292 ? 15.751 7.018 -14.906 1.00 12.55 292 VAL A N 1
ATOM 2245 C CA . VAL A 1 292 ? 16.029 5.975 -13.919 1.00 11.74 292 VAL A CA 1
ATOM 2246 C C . VAL A 1 292 ? 17.130 6.475 -13.001 1.00 13.64 292 VAL A C 1
ATOM 2247 O O . VAL A 1 292 ? 18.230 6.804 -13.469 1.00 12.18 292 VAL A O 1
ATOM 2251 N N . VAL A 1 293 ? 16.851 6.519 -11.701 1.00 12.23 293 VAL A N 1
ATOM 2252 C CA . VAL A 1 293 ? 17.779 7.133 -10.751 1.00 14.88 293 VAL A CA 1
ATOM 2253 C C . VAL A 1 293 ? 17.722 6.385 -9.427 1.00 14.45 293 VAL A C 1
ATOM 2254 O O . VAL A 1 293 ? 16.729 5.718 -9.103 1.00 11.99 293 VAL A O 1
ATOM 2258 N N . PRO A 1 294 ? 18.792 6.485 -8.639 1.00 11.02 294 PRO A N 1
ATOM 2259 C CA . PRO A 1 294 ? 18.734 6.077 -7.228 1.00 13.44 294 PRO A CA 1
ATOM 2260 C C . PRO A 1 294 ? 18.034 7.133 -6.378 1.00 14.95 294 PRO A C 1
ATOM 2261 O O . PRO A 1 294 ? 17.855 8.288 -6.777 1.00 11.80 294 PRO A O 1
ATOM 2265 N N . ASN A 1 295 ? 17.666 6.714 -5.164 1.00 15.44 295 ASN A N 1
ATOM 2266 C CA . ASN A 1 295 ? 16.857 7.556 -4.280 1.00 14.74 295 ASN A CA 1
ATOM 2267 C C . ASN A 1 295 ? 17.527 8.893 -3.976 1.00 16.30 295 ASN A C 1
ATOM 2268 O O . ASN A 1 295 ? 16.864 9.937 -3.964 1.00 15.22 295 ASN A O 1
ATOM 2273 N N . PHE A 1 296 ? 18.825 8.884 -3.676 1.00 14.61 296 PHE A N 1
ATOM 2274 C CA . PHE A 1 296 ? 19.468 10.119 -3.235 1.00 12.77 296 PHE A CA 1
ATOM 2275 C C . PHE A 1 296 ? 19.352 11.213 -4.285 1.00 18.76 296 PHE A C 1
ATOM 2276 O O . PHE A 1 296 ? 19.396 12.404 -3.953 1.00 12.42 296 PHE A O 1
ATOM 2284 N N . ALA A 1 297 ? 19.242 10.834 -5.559 1.00 13.47 297 ALA A N 1
ATOM 2285 C CA . ALA A 1 297 ? 19.202 11.838 -6.612 1.00 16.34 297 ALA A CA 1
ATOM 2286 C C . ALA A 1 297 ? 17.958 12.710 -6.504 1.00 18.60 297 ALA A C 1
ATOM 2287 O O . ALA A 1 297 ? 17.993 13.883 -6.891 1.00 17.76 297 ALA A O 1
ATOM 2289 N N . LEU A 1 298 ? 16.855 12.158 -5.986 1.00 16.08 298 LEU A N 1
ATOM 2290 C CA . LEU A 1 298 ? 15.633 12.945 -5.825 1.00 16.69 298 LEU A CA 1
ATOM 2291 C C . LEU A 1 298 ? 15.851 14.109 -4.868 1.00 17.49 298 LEU A C 1
ATOM 2292 O O . LEU A 1 298 ? 15.404 15.232 -5.131 1.00 19.40 298 LEU A O 1
ATOM 2297 N N . GLU A 1 299 ? 16.531 13.859 -3.745 1.00 20.03 299 GLU A N 1
ATOM 2298 C CA . GLU A 1 299 ? 16.792 14.928 -2.788 1.00 20.61 299 GLU A CA 1
ATOM 2299 C C . GLU A 1 299 ? 17.786 15.933 -3.349 1.00 23.74 299 GLU A C 1
ATOM 2300 O O . GLU A 1 299 ? 17.640 17.143 -3.142 1.00 18.08 299 GLU A O 1
ATOM 2306 N N . LEU A 1 300 ? 18.811 15.448 -4.051 1.00 21.30 300 LEU A N 1
ATOM 2307 C CA . LEU A 1 300 ? 19.794 16.351 -4.638 1.00 22.83 300 LEU A CA 1
ATOM 2308 C C . LEU A 1 300 ? 19.135 17.283 -5.648 1.00 23.97 300 LEU A C 1
ATOM 2309 O O . LEU A 1 300 ? 19.345 18.502 -5.619 1.00 19.11 300 LEU A O 1
ATOM 2314 N N . ALA A 1 301 ? 18.304 16.727 -6.533 1.00 15.70 301 ALA A N 1
ATOM 2315 C CA . ALA A 1 301 ? 17.655 17.556 -7.546 1.00 24.15 301 ALA A CA 1
ATOM 2316 C C . ALA A 1 301 ? 16.629 18.499 -6.924 1.00 24.03 301 ALA A C 1
ATOM 2317 O O . ALA A 1 301 ? 16.500 19.656 -7.351 1.00 21.52 301 ALA A O 1
ATOM 2319 N N . ALA A 1 302 ? 15.886 18.022 -5.920 1.00 19.30 302 ALA A N 1
ATOM 2320 C CA . ALA A 1 302 ? 14.887 18.865 -5.265 1.00 26.38 302 ALA A CA 1
ATOM 2321 C C . ALA A 1 302 ? 15.528 20.097 -4.647 1.00 23.73 302 ALA A C 1
ATOM 2322 O O . ALA A 1 302 ? 14.931 21.178 -4.632 1.00 22.69 302 ALA A O 1
ATOM 2324 N N . ARG A 1 303 ? 16.734 19.952 -4.115 1.00 20.26 303 ARG A N 1
ATOM 2325 C CA . ARG A 1 303 ? 17.379 21.074 -3.460 1.00 24.11 303 ARG A CA 1
ATOM 2326 C C . ARG A 1 303 ? 18.177 21.931 -4.434 1.00 30.06 303 ARG A C 1
ATOM 2327 O O . ARG A 1 303 ? 18.160 23.161 -4.326 1.00 24.89 303 ARG A O 1
ATOM 2335 N N . TYR A 1 304 ? 18.847 21.312 -5.410 1.00 25.75 304 TYR A N 1
ATOM 2336 C CA . TYR A 1 304 ? 19.853 22.008 -6.204 1.00 26.48 304 TYR A CA 1
ATOM 2337 C C . TYR A 1 304 ? 19.509 22.171 -7.679 1.00 34.47 304 TYR A C 1
ATOM 2338 O O . TYR A 1 304 ? 20.252 22.858 -8.390 1.00 35.88 304 TYR A O 1
ATOM 2347 N N . ALA A 1 305 ? 18.415 21.581 -8.161 1.00 27.16 305 ALA A N 1
ATOM 2348 C CA . ALA A 1 305 ? 17.986 21.831 -9.534 1.00 26.22 305 ALA A CA 1
ATOM 2349 C C . ALA A 1 305 ? 16.748 22.716 -9.533 1.00 25.08 305 ALA A C 1
ATOM 2350 O O . ALA A 1 305 ? 15.672 22.286 -9.953 1.00 26.44 305 ALA A O 1
ATOM 2352 N N . THR A 1 306 ? 16.880 23.942 -9.054 1.00 32.09 306 THR A N 1
ATOM 2353 C CA . THR A 1 306 ? 15.699 24.758 -8.817 1.00 40.52 306 THR A CA 1
ATOM 2354 C C . THR A 1 306 ? 15.012 25.059 -10.145 1.00 34.93 306 THR A C 1
ATOM 2355 O O . THR A 1 306 ? 15.689 25.406 -11.122 1.00 32.21 306 THR A O 1
ATOM 2359 N N . PRO A 1 307 ? 13.696 24.896 -10.237 1.00 29.95 307 PRO A N 1
ATOM 2360 C CA . PRO A 1 307 ? 13.027 25.010 -11.534 1.00 42.51 307 PRO A CA 1
ATOM 2361 C C . PRO A 1 307 ? 12.697 26.447 -11.899 1.00 48.27 307 PRO A C 1
ATOM 2362 O O . PRO A 1 307 ? 12.402 27.290 -11.048 1.00 50.79 307 PRO A O 1
ATOM 2366 N N . SER A 1 308 ? 12.751 26.710 -13.198 1.00 54.89 308 SER A N 1
ATOM 2367 C CA . SER A 1 308 ? 12.466 28.012 -13.778 1.00 58.18 308 SER A CA 1
ATOM 2368 C C . SER A 1 308 ? 11.051 28.053 -14.343 1.00 55.33 308 SER A C 1
ATOM 2369 O O . SER A 1 308 ? 10.406 27.020 -14.554 1.00 38.94 308 SER A O 1
ATOM 2372 N N . GLU A 1 309 ? 10.575 29.270 -14.595 1.00 54.08 309 GLU A N 1
ATOM 2373 C CA . GLU A 1 309 ? 9.389 29.434 -15.424 1.00 55.50 309 GLU A CA 1
ATOM 2374 C C . GLU A 1 309 ? 9.652 28.838 -16.803 1.00 35.92 309 GLU A C 1
ATOM 2375 O O . GLU A 1 309 ? 10.730 29.013 -17.379 1.00 42.02 309 GLU A O 1
ATOM 2381 N N . GLY A 1 310 ? 8.667 28.117 -17.330 1.00 36.09 310 GLY A N 1
ATOM 2382 C CA . GLY A 1 310 ? 8.800 27.438 -18.600 1.00 33.33 310 GLY A CA 1
ATOM 2383 C C . GLY A 1 310 ? 9.131 25.960 -18.504 1.00 26.41 310 GLY A C 1
ATOM 2384 O O . GLY A 1 310 ? 8.811 25.210 -19.433 1.00 35.47 310 GLY A O 1
ATOM 2385 N N . LEU A 1 311 ? 9.766 25.521 -17.418 1.00 33.50 311 LEU A N 1
ATOM 2386 C CA . LEU A 1 311 ? 10.026 24.095 -17.236 1.00 30.77 311 LEU A CA 1
ATOM 2387 C C . LEU A 1 311 ? 8.722 23.312 -17.320 1.00 25.21 311 LEU A C 1
ATOM 2388 O O . LEU A 1 311 ? 7.726 23.669 -16.682 1.00 33.57 311 LEU A O 1
ATOM 2393 N N . ASP A 1 312 ? 8.719 22.253 -18.129 1.00 25.72 312 ASP A N 1
ATOM 2394 C CA . ASP A 1 312 ? 7.513 21.455 -18.364 1.00 32.92 312 ASP A CA 1
ATOM 2395 C C . ASP A 1 312 ? 7.893 19.975 -18.315 1.00 27.63 312 ASP A C 1
ATOM 2396 O O . ASP A 1 312 ? 8.394 19.420 -19.299 1.00 22.84 312 ASP A O 1
ATOM 2401 N N . LEU A 1 313 ? 7.626 19.338 -17.176 1.00 27.19 313 LEU A N 1
ATOM 2402 C CA . LEU A 1 313 ? 7.935 17.930 -16.958 1.00 25.14 313 LEU A CA 1
ATOM 2403 C C . LEU A 1 313 ? 6.760 17.008 -17.266 1.00 27.76 313 LEU A C 1
ATOM 2404 O O . LEU A 1 313 ? 6.806 15.823 -16.914 1.00 21.73 313 LEU A O 1
ATOM 2409 N N . SER A 1 314 ? 5.716 17.520 -17.921 1.00 25.01 314 SER A N 1
ATOM 2410 C CA . SER A 1 314 ? 4.523 16.729 -18.182 1.00 23.46 314 SER A CA 1
ATOM 2411 C C . SER A 1 314 ? 4.754 15.606 -19.181 1.00 23.72 314 SER A C 1
ATOM 2412 O O . SER A 1 314 ? 3.908 14.713 -19.280 1.00 25.62 314 SER A O 1
ATOM 2415 N N . ALA A 1 315 ? 5.859 15.618 -19.927 1.00 24.49 315 ALA A N 1
ATOM 2416 C CA . ALA A 1 315 ? 6.139 14.496 -20.815 1.00 28.78 315 ALA A CA 1
ATOM 2417 C C . ALA A 1 315 ? 6.811 13.324 -20.104 1.00 21.59 315 ALA A C 1
ATOM 2418 O O . ALA A 1 315 ? 6.947 12.254 -20.707 1.00 22.61 315 ALA A O 1
ATOM 2420 N N . VAL A 1 316 ? 7.221 13.491 -18.848 1.00 22.44 316 VAL A N 1
ATOM 2421 C CA . VAL A 1 316 ? 7.862 12.408 -18.104 1.00 18.18 316 VAL A CA 1
ATOM 2422 C C . VAL A 1 316 ? 6.803 11.354 -17.790 1.00 18.79 316 VAL A C 1
ATOM 2423 O O . VAL A 1 316 ? 5.901 11.586 -16.981 1.00 25.03 316 VAL A O 1
ATOM 2427 N N . GLU A 1 317 ? 6.905 10.197 -18.436 1.00 17.72 317 GLU A N 1
ATOM 2428 C CA . GLU A 1 317 ? 5.947 9.118 -18.252 1.00 17.35 317 GLU A CA 1
ATOM 2429 C C . GLU A 1 317 ? 6.390 8.109 -17.206 1.00 24.30 317 GLU A C 1
ATOM 2430 O O . GLU A 1 317 ? 5.553 7.361 -16.687 1.00 18.94 317 GLU A O 1
ATOM 2436 N N . GLY A 1 318 ? 7.681 8.057 -16.903 1.00 16.52 318 GLY A N 1
ATOM 2437 C CA . GLY A 1 318 ? 8.175 7.178 -15.867 1.00 16.75 318 GLY A CA 1
ATOM 2438 C C . GLY A 1 318 ? 9.482 7.669 -15.279 1.00 15.20 318 GLY A C 1
ATOM 2439 O O . GLY A 1 318 ? 10.484 7.831 -15.986 1.00 16.10 318 GLY A O 1
ATOM 2440 N N . LEU A 1 319 ? 9.473 7.923 -13.982 1.00 11.09 319 LEU A N 1
ATOM 2441 C CA . LEU A 1 319 ? 10.674 8.213 -13.214 1.00 13.01 319 LEU A CA 1
ATOM 2442 C C . LEU A 1 319 ? 10.871 6.994 -12.316 1.00 15.77 319 LEU A C 1
ATOM 2443 O O . LEU A 1 319 ? 10.273 6.892 -11.241 1.00 13.50 319 LEU A O 1
ATOM 2448 N N . ILE A 1 320 ? 11.670 6.045 -12.800 1.00 14.70 320 ILE A N 1
ATOM 2449 C CA . ILE A 1 320 ? 11.967 4.823 -12.057 1.00 14.94 320 ILE A CA 1
ATOM 2450 C C . ILE A 1 320 ? 12.985 5.153 -10.974 1.00 14.66 320 ILE A C 1
ATOM 2451 O O . ILE A 1 320 ? 13.980 5.834 -11.235 1.00 14.02 320 ILE A O 1
ATOM 2456 N N . ILE A 1 321 ? 12.741 4.681 -9.754 1.00 11.54 321 ILE A N 1
ATOM 2457 C CA . ILE A 1 321 ? 13.643 4.918 -8.639 1.00 10.18 321 ILE A CA 1
ATOM 2458 C C . ILE A 1 321 ? 13.979 3.578 -8.007 1.00 13.37 321 ILE A C 1
ATOM 2459 O O . ILE A 1 321 ? 13.075 2.791 -7.707 1.00 12.29 321 ILE A O 1
ATOM 2464 N N . GLY A 1 322 ? 15.268 3.328 -7.801 1.00 15.18 322 GLY A N 1
ATOM 2465 C CA . GLY A 1 322 ? 15.699 2.066 -7.227 1.00 15.17 322 GLY A CA 1
ATOM 2466 C C . GLY A 1 322 ? 17.208 2.003 -7.098 1.00 16.24 322 GLY A C 1
ATOM 2467 O O . GLY A 1 322 ? 17.917 2.980 -7.348 1.00 23.61 322 GLY A O 1
ATOM 2468 N N . SER A 1 323 ? 17.682 0.823 -6.692 1.00 13.34 323 SER A N 1
ATOM 2469 C CA . SER A 1 323 ? 19.060 0.437 -6.383 1.00 13.49 323 SER A CA 1
ATOM 2470 C C . SER A 1 323 ? 19.386 0.680 -4.911 1.00 12.45 323 SER A C 1
ATOM 2471 O O . SER A 1 323 ? 20.428 0.232 -4.442 1.00 14.26 323 SER A O 1
ATOM 2474 N N . GLU A 1 324 ? 18.523 1.370 -4.176 1.00 13.73 324 GLU A N 1
ATOM 2475 C CA . GLU A 1 324 ? 18.652 1.537 -2.734 1.00 11.17 324 GLU A CA 1
ATOM 2476 C C . GLU A 1 324 ? 17.265 1.838 -2.185 1.00 14.97 324 GLU A C 1
ATOM 2477 O O . GLU A 1 324 ? 16.336 2.115 -2.953 1.00 11.91 324 GLU A O 1
ATOM 2483 N N . PRO A 1 325 ? 17.082 1.768 -0.871 1.00 17.83 325 PRO A N 1
ATOM 2484 C CA . PRO A 1 325 ? 15.752 2.024 -0.314 1.00 17.02 325 PRO A CA 1
ATOM 2485 C C . PRO A 1 325 ? 15.232 3.377 -0.771 1.00 15.61 325 PRO A C 1
ATOM 2486 O O . PRO A 1 325 ? 15.918 4.399 -0.667 1.00 15.54 325 PRO A O 1
ATOM 2490 N N . VAL A 1 326 ? 14.022 3.375 -1.313 1.00 12.83 326 VAL A N 1
ATOM 2491 C CA . VAL A 1 326 ? 13.358 4.602 -1.739 1.00 16.95 326 VAL A CA 1
ATOM 2492 C C . VAL A 1 326 ? 12.594 5.161 -0.544 1.00 15.97 326 VAL A C 1
ATOM 2493 O O . VAL A 1 326 ? 11.836 4.434 0.110 1.00 16.17 326 VAL A O 1
ATOM 2497 N N . THR A 1 327 ? 12.807 6.442 -0.237 1.00 14.66 327 THR A N 1
ATOM 2498 C CA . THR A 1 327 ? 12.295 7.022 0.998 1.00 13.48 327 THR A CA 1
ATOM 2499 C C . THR A 1 327 ? 11.120 7.952 0.730 1.00 16.17 327 THR A C 1
ATOM 2500 O O . THR A 1 327 ? 11.064 8.640 -0.297 1.00 13.74 327 THR A O 1
ATOM 2504 N N . GLU A 1 328 ? 10.172 7.960 1.673 1.00 18.18 328 GLU A N 1
ATOM 2505 C CA . GLU A 1 328 ? 9.085 8.934 1.603 1.00 18.44 328 GLU A CA 1
ATOM 2506 C C . GLU A 1 328 ? 9.633 10.351 1.531 1.00 15.44 328 GLU A C 1
ATOM 2507 O O . GLU A 1 328 ? 9.151 11.173 0.748 1.00 12.88 328 GLU A O 1
ATOM 2513 N N . LYS A 1 329 ? 10.636 10.655 2.355 1.00 15.88 329 LYS A N 1
ATOM 2514 C CA . LYS A 1 329 ? 11.172 12.009 2.395 1.00 17.32 329 LYS A CA 1
ATOM 2515 C C . LYS A 1 329 ? 11.646 12.445 1.013 1.00 17.02 329 LYS A C 1
ATOM 2516 O O . LYS A 1 329 ? 11.315 13.541 0.548 1.00 13.26 329 LYS A O 1
ATOM 2522 N N . ALA A 1 330 ? 12.383 11.571 0.318 1.00 15.62 330 ALA A N 1
ATOM 2523 C CA . ALA A 1 330 ? 12.915 11.924 -0.995 1.00 20.00 330 ALA A CA 1
ATOM 2524 C C . ALA A 1 330 ? 11.816 11.994 -2.051 1.00 16.58 330 ALA A C 1
ATOM 2525 O O . ALA A 1 330 ? 11.819 12.901 -2.893 1.00 17.02 330 ALA A O 1
ATOM 2527 N N . VAL A 1 331 ? 10.872 11.050 -2.031 1.00 14.49 331 VAL A N 1
ATOM 2528 C CA . VAL A 1 331 ? 9.798 11.053 -3.023 1.00 11.71 331 VAL A CA 1
ATOM 2529 C C . VAL A 1 331 ? 8.983 12.338 -2.922 1.00 17.52 331 VAL A C 1
ATOM 2530 O O . VAL A 1 331 ? 8.631 12.948 -3.939 1.00 15.67 331 VAL A O 1
ATOM 2534 N N . GLU A 1 332 ? 8.666 12.765 -1.694 1.00 17.24 332 GLU A N 1
ATOM 2535 C CA . GLU A 1 332 ? 7.793 13.922 -1.503 1.00 18.40 332 GLU A CA 1
ATOM 2536 C C . GLU A 1 332 ? 8.532 15.232 -1.758 1.00 16.43 332 GLU A C 1
ATOM 2537 O O . GLU A 1 332 ? 7.952 16.172 -2.310 1.00 18.35 332 GLU A O 1
ATOM 2543 N N . ALA A 1 333 ? 9.810 15.319 -1.374 1.00 16.75 333 ALA A N 1
ATOM 2544 C CA . ALA A 1 333 ? 10.577 16.513 -1.714 1.00 19.47 333 ALA A CA 1
ATOM 2545 C C . ALA A 1 333 ? 10.615 16.716 -3.223 1.00 20.57 333 ALA A C 1
ATOM 2546 O O . ALA A 1 333 ? 10.426 17.836 -3.712 1.00 17.83 333 ALA A O 1
ATOM 2548 N N . PHE A 1 334 ? 10.835 15.639 -3.979 1.00 16.60 334 PHE A N 1
ATOM 2549 C CA . PHE A 1 334 ? 10.841 15.751 -5.433 1.00 19.09 334 PHE A CA 1
ATOM 2550 C C . PHE A 1 334 ? 9.456 16.104 -5.961 1.00 20.15 334 PHE A C 1
ATOM 2551 O O . PHE A 1 334 ? 9.304 17.048 -6.748 1.00 19.37 334 PHE A O 1
ATOM 2559 N N . ALA A 1 335 ? 8.432 15.351 -5.546 1.00 15.98 335 ALA A N 1
ATOM 2560 C CA . ALA A 1 335 ? 7.075 15.617 -6.017 1.00 19.06 335 ALA A CA 1
ATOM 2561 C C . ALA A 1 335 ? 6.650 17.049 -5.709 1.00 19.26 335 ALA A C 1
ATOM 2562 O O . ALA A 1 335 ? 6.012 17.707 -6.540 1.00 23.50 335 ALA A O 1
ATOM 2564 N N . GLU A 1 336 ? 6.993 17.551 -4.520 1.00 19.45 336 GLU A N 1
ATOM 2565 C CA . GLU A 1 336 ? 6.562 18.892 -4.139 1.00 21.93 336 GLU A CA 1
ATOM 2566 C C . GLU A 1 336 ? 7.319 19.955 -4.921 1.00 25.37 336 GLU A C 1
ATOM 2567 O O . GLU A 1 336 ? 6.742 20.973 -5.318 1.00 22.08 336 GLU A O 1
ATOM 2573 N N . THR A 1 337 ? 8.612 19.739 -5.153 1.00 21.81 337 THR A N 1
ATOM 2574 C CA . THR A 1 337 ? 9.390 20.738 -5.871 1.00 22.34 337 THR A CA 1
ATOM 2575 C C . THR A 1 337 ? 8.989 20.807 -7.340 1.00 22.24 337 THR A C 1
ATOM 2576 O O . THR A 1 337 ? 8.861 21.900 -7.901 1.00 23.18 337 THR A O 1
ATOM 2580 N N . PHE A 1 338 ? 8.780 19.660 -7.985 1.00 20.07 338 PHE A N 1
ATOM 2581 C CA . PHE A 1 338 ? 8.612 19.658 -9.430 1.00 23.44 338 PHE A CA 1
ATOM 2582 C C . PHE A 1 338 ? 7.177 19.444 -9.887 1.00 25.06 338 PHE A C 1
ATOM 2583 O O . PHE A 1 338 ? 6.886 19.658 -11.072 1.00 19.95 338 PHE A O 1
ATOM 2591 N N . GLY A 1 339 ? 6.265 19.065 -8.982 1.00 20.90 339 GLY A N 1
ATOM 2592 C CA . GLY A 1 339 ? 4.859 19.004 -9.318 1.00 27.36 339 GLY A CA 1
ATOM 2593 C C . GLY A 1 339 ? 4.294 20.269 -9.925 1.00 24.53 339 GLY A C 1
ATOM 2594 O O . GLY A 1 339 ? 3.525 20.193 -10.892 1.00 22.43 339 GLY A O 1
ATOM 2595 N N . PRO A 1 340 ? 4.636 21.447 -9.400 1.00 26.82 340 PRO A N 1
ATOM 2596 C CA . PRO A 1 340 ? 4.153 22.693 -10.017 1.00 26.14 340 PRO A CA 1
ATOM 2597 C C . PRO A 1 340 ? 4.657 22.915 -11.429 1.00 34.43 340 PRO A C 1
ATOM 2598 O O . PRO A 1 340 ? 4.151 23.813 -12.114 1.00 26.50 340 PRO A O 1
ATOM 2602 N N . TYR A 1 341 ? 5.634 22.136 -11.893 1.00 28.96 341 TYR A N 1
ATOM 2603 C CA . TYR A 1 341 ? 6.178 22.302 -13.233 1.00 26.18 341 TYR A CA 1
ATOM 2604 C C . TYR A 1 341 ? 5.837 21.131 -14.145 1.00 23.20 341 TYR A C 1
ATOM 2605 O O . TYR A 1 341 ? 6.549 20.881 -15.121 1.00 25.94 341 TYR A O 1
ATOM 2614 N N . GLY A 1 342 ? 4.754 20.415 -13.853 1.00 19.99 342 GLY A N 1
ATOM 2615 C CA . GLY A 1 342 ? 4.269 19.363 -14.719 1.00 24.17 342 GLY A CA 1
ATOM 2616 C C . GLY A 1 342 ? 4.684 17.952 -14.346 1.00 22.88 342 GLY A C 1
ATOM 2617 O O . GLY A 1 342 ? 4.242 17.006 -15.008 1.00 19.60 342 GLY A O 1
ATOM 2618 N N . LEU A 1 343 ? 5.515 17.779 -13.319 1.00 22.78 343 LEU A N 1
ATOM 2619 C CA . LEU A 1 343 ? 5.912 16.440 -12.881 1.00 25.12 343 LEU A CA 1
ATOM 2620 C C . LEU A 1 343 ? 4.718 15.752 -12.232 1.00 27.17 343 LEU A C 1
ATOM 2621 O O . LEU A 1 343 ? 4.283 16.136 -11.142 1.00 22.16 343 LEU A O 1
ATOM 2626 N N . ASN A 1 344 ? 4.177 14.740 -12.905 1.00 22.21 344 ASN A N 1
ATOM 2627 C CA . ASN A 1 344 ? 3.058 13.972 -12.376 1.00 21.16 344 ASN A CA 1
ATOM 2628 C C . ASN A 1 344 ? 3.569 12.984 -11.329 1.00 25.30 344 ASN A C 1
ATOM 2629 O O . ASN A 1 344 ? 4.298 12.042 -11.656 1.00 21.45 344 ASN A O 1
ATOM 2634 N N . ARG A 1 345 ? 3.170 13.190 -10.070 1.00 21.86 345 ARG A N 1
ATOM 2635 C CA . ARG A 1 345 ? 3.616 12.318 -8.986 1.00 24.84 345 ARG A CA 1
ATOM 2636 C C . ARG A 1 345 ? 3.294 10.856 -9.269 1.00 21.36 345 ARG A C 1
ATOM 2637 O O . ARG A 1 345 ? 4.042 9.967 -8.852 1.00 23.27 345 ARG A O 1
ATOM 2645 N N . GLN A 1 346 ? 2.198 10.587 -9.982 1.00 18.64 346 GLN A N 1
ATOM 2646 C CA . GLN A 1 346 ? 1.809 9.215 -10.268 1.00 25.54 346 GLN A CA 1
ATOM 2647 C C . GLN A 1 346 ? 2.794 8.499 -11.176 1.00 25.64 346 GLN A C 1
ATOM 2648 O O . GLN A 1 346 ? 2.700 7.272 -11.314 1.00 24.30 346 GLN A O 1
ATOM 2654 N N . ASN A 1 347 ? 3.720 9.227 -11.798 1.00 19.96 347 ASN A N 1
ATOM 2655 C CA . ASN A 1 347 ? 4.700 8.650 -12.703 1.00 20.05 347 ASN A CA 1
ATOM 2656 C C . ASN A 1 347 ? 6.026 8.348 -12.016 1.00 17.21 347 ASN A C 1
ATOM 2657 O O . ASN A 1 347 ? 6.955 7.865 -12.673 1.00 17.08 347 ASN A O 1
ATOM 2662 N N . MET A 1 348 ? 6.130 8.614 -10.716 1.00 14.76 348 MET A N 1
ATOM 2663 C CA . MET A 1 348 ? 7.249 8.142 -9.910 1.00 16.15 348 MET A CA 1
ATOM 2664 C C . MET A 1 348 ? 7.014 6.673 -9.561 1.00 19.37 348 MET A C 1
ATOM 2665 O O . MET A 1 348 ? 5.983 6.324 -8.970 1.00 13.05 348 MET A O 1
ATOM 2670 N N . ARG A 1 349 ? 7.966 5.813 -9.930 1.00 12.11 349 ARG A N 1
ATOM 2671 C CA . ARG A 1 349 ? 7.742 4.368 -9.992 1.00 13.02 349 ARG A CA 1
ATOM 2672 C C . ARG A 1 349 ? 8.884 3.644 -9.291 1.00 17.34 349 ARG A C 1
ATOM 2673 O O . ARG A 1 349 ? 9.810 3.138 -9.940 1.00 12.37 349 ARG A O 1
ATOM 2681 N N . PRO A 1 350 ? 8.851 3.578 -7.960 1.00 12.79 350 PRO A N 1
ATOM 2682 C CA . PRO A 1 350 ? 9.894 2.841 -7.236 1.00 13.19 350 PRO A CA 1
ATOM 2683 C C . PRO A 1 350 ? 9.906 1.378 -7.656 1.00 10.82 350 PRO A C 1
ATOM 2684 O O . PRO A 1 350 ? 8.858 0.740 -7.778 1.00 12.04 350 PRO A O 1
ATOM 2688 N N . SER A 1 351 ? 11.110 0.842 -7.862 1.00 10.50 351 SER A N 1
ATOM 2689 C CA . SER A 1 351 ? 11.279 -0.498 -8.414 1.00 10.40 351 SER A CA 1
ATOM 2690 C C . SER A 1 351 ? 12.484 -1.177 -7.771 1.00 8.48 351 SER A C 1
ATOM 2691 O O . SER A 1 351 ? 13.374 -0.523 -7.226 1.00 10.96 351 SER A O 1
ATOM 2694 N N . TYR A 1 352 ? 12.515 -2.506 -7.874 1.00 10.32 352 TYR A N 1
ATOM 2695 C CA . TYR A 1 352 ? 13.479 -3.310 -7.142 1.00 11.57 352 TYR A CA 1
ATOM 2696 C C . TYR A 1 352 ? 14.075 -4.385 -8.042 1.00 11.35 352 TYR A C 1
ATOM 2697 O O . TYR A 1 352 ? 13.368 -4.992 -8.848 1.00 7.72 352 TYR A O 1
ATOM 2706 N N . GLY A 1 353 ? 15.374 -4.625 -7.878 1.00 14.50 353 GLY A N 1
ATOM 2707 C CA . GLY A 1 353 ? 16.050 -5.664 -8.634 1.00 9.52 353 GLY A CA 1
ATOM 2708 C C . GLY A 1 353 ? 17.475 -5.844 -8.148 1.00 11.79 353 GLY A C 1
ATOM 2709 O O . GLY A 1 353 ? 17.916 -5.234 -7.168 1.00 11.26 353 GLY A O 1
ATOM 2710 N N . LEU A 1 354 ? 18.191 -6.708 -8.847 1.00 8.67 354 LEU A N 1
ATOM 2711 C CA . LEU A 1 354 ? 19.571 -6.992 -8.495 1.00 12.44 354 LEU A CA 1
ATOM 2712 C C . LEU A 1 354 ? 20.193 -7.770 -9.642 1.00 10.17 354 LEU A C 1
ATOM 2713 O O . LEU A 1 354 ? 19.494 -8.433 -10.412 1.00 9.01 354 LEU A O 1
ATOM 2718 N N . ALA A 1 355 ? 21.523 -7.690 -9.734 1.00 11.48 355 ALA A N 1
ATOM 2719 C CA . ALA A 1 355 ? 22.229 -8.310 -10.846 1.00 14.56 355 ALA A CA 1
ATOM 2720 C C . ALA A 1 355 ? 21.931 -9.799 -10.946 1.00 9.43 355 ALA A C 1
ATOM 2721 O O . ALA A 1 355 ? 21.867 -10.338 -12.053 1.00 9.02 355 ALA A O 1
ATOM 2723 N N . GLU A 1 356 ? 21.723 -10.473 -9.813 1.00 7.85 356 GLU A N 1
ATOM 2724 C CA . GLU A 1 356 ? 21.470 -11.907 -9.836 1.00 11.61 356 GLU A CA 1
ATOM 2725 C C . GLU A 1 356 ? 20.192 -12.258 -10.588 1.00 12.55 356 GLU A C 1
ATOM 2726 O O . GLU A 1 356 ? 20.021 -13.412 -10.994 1.00 10.58 356 GLU A O 1
ATOM 2732 N N . ALA A 1 357 ? 19.284 -11.298 -10.760 1.00 10.02 357 ALA A N 1
ATOM 2733 C CA . ALA A 1 357 ? 18.065 -11.466 -11.540 1.00 11.94 357 ALA A CA 1
ATOM 2734 C C . ALA A 1 357 ? 18.156 -10.749 -12.886 1.00 13.57 357 ALA A C 1
ATOM 2735 O O . ALA A 1 357 ? 17.126 -10.407 -13.479 1.00 10.16 357 ALA A O 1
ATOM 2737 N N . SER A 1 358 ? 19.382 -10.503 -13.355 1.00 12.58 358 SER A N 1
ATOM 2738 C CA . SER A 1 358 ? 19.712 -9.675 -14.511 1.00 12.88 358 SER A CA 1
ATOM 2739 C C . SER A 1 358 ? 19.524 -8.199 -14.171 1.00 14.34 358 SER A C 1
ATOM 2740 O O . SER A 1 358 ? 20.502 -7.460 -14.061 1.00 17.36 358 SER A O 1
ATOM 2743 N N . LEU A 1 359 ? 18.282 -7.750 -14.005 1.00 10.70 359 LEU A N 1
ATOM 2744 C CA . LEU A 1 359 ? 18.075 -6.369 -13.605 1.00 11.81 359 LEU A CA 1
ATOM 2745 C C . LEU A 1 359 ? 16.823 -6.223 -12.743 1.00 17.49 359 LEU A C 1
ATOM 2746 O O . LEU A 1 359 ? 16.925 -5.934 -11.545 1.00 18.01 359 LEU A O 1
ATOM 2751 N N . LEU A 1 360 ? 15.641 -6.442 -13.318 1.00 14.18 360 LEU A N 1
ATOM 2752 C CA . LEU A 1 360 ? 14.391 -6.045 -12.674 1.00 13.27 360 LEU A CA 1
ATOM 2753 C C . LEU A 1 360 ? 13.635 -7.246 -12.113 1.00 12.33 360 LEU A C 1
ATOM 2754 O O . LEU A 1 360 ? 13.391 -8.225 -12.829 1.00 11.11 360 LEU A O 1
ATOM 2759 N N . VAL A 1 361 ? 13.240 -7.152 -10.845 1.00 11.14 361 VAL A N 1
ATOM 2760 C CA . VAL A 1 361 ? 12.343 -8.135 -10.224 1.00 8.35 361 VAL A CA 1
ATOM 2761 C C . VAL A 1 361 ? 10.922 -7.591 -10.074 1.00 11.28 361 VAL A C 1
ATOM 2762 O O . VAL A 1 361 ? 9.969 -8.236 -10.508 1.00 11.76 361 VAL A O 1
ATOM 2766 N N . THR A 1 362 ? 10.747 -6.406 -9.465 1.00 13.18 362 THR A N 1
ATOM 2767 C CA . THR A 1 362 ? 9.412 -5.826 -9.292 1.00 12.67 362 THR A CA 1
ATOM 2768 C C . THR A 1 362 ? 9.366 -4.376 -9.755 1.00 13.01 362 THR A C 1
ATOM 2769 O O . THR A 1 362 ? 10.349 -3.638 -9.665 1.00 12.35 362 THR A O 1
ATOM 2773 N N . THR A 1 363 ? 8.186 -3.966 -10.218 1.00 14.32 363 THR A N 1
ATOM 2774 C CA . THR A 1 363 ? 7.933 -2.582 -10.580 1.00 11.86 363 THR A CA 1
ATOM 2775 C C . THR A 1 363 ? 6.429 -2.351 -10.517 1.00 12.14 363 THR A C 1
ATOM 2776 O O . THR A 1 363 ? 5.657 -3.299 -10.690 1.00 11.70 363 THR A O 1
ATOM 2780 N N . PRO A 1 364 ? 5.984 -1.133 -10.218 1.00 14.60 364 PRO A N 1
ATOM 2781 C CA . PRO A 1 364 ? 4.536 -0.874 -10.183 1.00 14.43 364 PRO A CA 1
ATOM 2782 C C . PRO A 1 364 ? 3.886 -1.198 -11.521 1.00 14.64 364 PRO A C 1
ATOM 2783 O O . PRO A 1 364 ? 4.307 -0.713 -12.577 1.00 14.42 364 PRO A O 1
ATOM 2787 N N . GLN A 1 365 ? 2.858 -2.045 -11.471 1.00 16.56 365 GLN A N 1
ATOM 2788 C CA . GLN A 1 365 ? 2.091 -2.399 -12.658 1.00 17.86 365 GLN A CA 1
ATOM 2789 C C . GLN A 1 365 ? 0.610 -2.077 -12.503 1.00 21.60 365 GLN A C 1
ATOM 2790 O O . GLN A 1 365 ? -0.203 -2.545 -13.311 1.00 19.80 365 GLN A O 1
ATOM 2796 N N . THR A 1 366 ? 0.244 -1.292 -11.485 1.00 21.85 366 THR A N 1
ATOM 2797 C CA . THR A 1 366 ? -1.092 -0.732 -11.319 1.00 22.53 366 THR A CA 1
ATOM 2798 C C . THR A 1 366 ? -0.976 0.787 -11.282 1.00 27.15 366 THR A C 1
ATOM 2799 O O . THR A 1 366 ? 0.134 1.322 -11.168 1.00 21.08 366 THR A O 1
ATOM 2803 N N . PRO A 1 367 ? -2.091 1.518 -11.379 1.00 32.18 367 PRO A N 1
ATOM 2804 C CA . PRO A 1 367 ? -2.023 2.982 -11.234 1.00 27.09 367 PRO A CA 1
ATOM 2805 C C . PRO A 1 367 ? -1.701 3.446 -9.819 1.00 21.43 367 PRO A C 1
ATOM 2806 O O . PRO A 1 367 ? -1.433 4.642 -9.631 1.00 20.83 367 PRO A O 1
ATOM 2810 N N . GLN A 1 368 ? -1.731 2.558 -8.822 1.00 15.28 368 GLN A N 1
ATOM 2811 C CA . GLN A 1 368 ? -1.478 2.937 -7.430 1.00 19.09 368 GLN A CA 1
ATOM 2812 C C . GLN A 1 368 ? 0.030 2.937 -7.175 1.00 22.94 368 GLN A C 1
ATOM 2813 O O . GLN A 1 368 ? 0.615 1.992 -6.643 1.00 17.93 368 GLN A O 1
ATOM 2819 N N . ARG A 1 369 ? 0.637 4.045 -7.551 1.00 17.67 369 ARG A N 1
ATOM 2820 C CA . ARG A 1 369 ? 2.065 4.329 -7.311 1.00 18.40 369 ARG A CA 1
ATOM 2821 C C . ARG A 1 369 ? 2.258 5.847 -7.329 1.00 16.87 369 ARG A C 1
ATOM 2822 O O . ARG A 1 369 ? 1.506 6.483 -8.013 1.00 19.39 369 ARG A O 1
ATOM 2830 N N . PRO A 1 370 ? 3.276 6.398 -6.644 1.00 20.20 370 PRO A N 1
ATOM 2831 C CA . PRO A 1 370 ? 4.141 5.631 -5.770 1.00 17.25 370 PRO A CA 1
ATOM 2832 C C . PRO A 1 370 ? 3.467 5.357 -4.415 1.00 18.18 370 PRO A C 1
ATOM 2833 O O . PRO A 1 370 ? 2.827 6.210 -3.918 1.00 18.52 370 PRO A O 1
ATOM 2837 N N . VAL A 1 371 ? 3.623 4.151 -3.884 1.00 16.07 371 VAL A N 1
ATOM 2838 C CA . VAL A 1 371 ? 2.984 3.768 -2.630 1.00 11.50 371 VAL A CA 1
ATOM 2839 C C . VAL A 1 371 ? 3.886 4.150 -1.468 1.00 16.20 371 VAL A C 1
ATOM 2840 O O . VAL A 1 371 ? 5.093 3.863 -1.476 1.00 16.72 371 VAL A O 1
ATOM 2844 N N . ILE A 1 372 ? 3.302 4.803 -0.469 1.00 14.73 372 ILE A N 1
ATOM 2845 C CA . ILE A 1 372 ? 3.941 5.068 0.815 1.00 15.30 372 ILE A CA 1
ATOM 2846 C C . ILE A 1 372 ? 3.036 4.474 1.882 1.00 16.30 372 ILE A C 1
ATOM 2847 O O . ILE A 1 372 ? 1.842 4.795 1.930 1.00 14.98 372 ILE A O 1
ATOM 2852 N N . SER A 1 373 ? 3.587 3.612 2.732 1.00 13.79 373 SER A N 1
ATOM 2853 C CA . SER A 1 373 ? 2.795 2.999 3.793 1.00 11.99 373 SER A CA 1
ATOM 2854 C C . SER A 1 373 ? 3.520 3.112 5.121 1.00 16.85 373 SER A C 1
ATOM 2855 O O . SER A 1 373 ? 4.750 3.224 5.185 1.00 16.40 373 SER A O 1
ATOM 2858 N N . TYR A 1 374 ? 2.730 3.077 6.187 1.00 15.85 374 TYR A N 1
ATOM 2859 C CA . TYR A 1 374 ? 3.214 3.319 7.537 1.00 15.49 374 TYR A CA 1
ATOM 2860 C C . TYR A 1 374 ? 2.987 2.074 8.381 1.00 17.89 374 TYR A C 1
ATOM 2861 O O . TYR A 1 374 ? 1.864 1.566 8.463 1.00 20.84 374 TYR A O 1
ATOM 2870 N N . PHE A 1 375 ? 4.055 1.584 8.992 1.00 14.86 375 PHE A N 1
ATOM 2871 C CA . PHE A 1 375 ? 4.051 0.319 9.705 1.00 18.67 375 PHE A CA 1
ATOM 2872 C C . PHE A 1 375 ? 4.432 0.543 11.156 1.00 19.76 375 PHE A C 1
ATOM 2873 O O . PHE A 1 375 ? 5.288 1.380 11.460 1.00 21.18 375 PHE A O 1
ATOM 2881 N N . ASP A 1 376 ? 3.803 -0.220 12.047 1.00 22.86 376 ASP A N 1
ATOM 2882 C CA . ASP A 1 376 ? 4.137 -0.151 13.464 1.00 20.26 376 ASP A CA 1
ATOM 2883 C C . ASP A 1 376 ? 5.580 -0.586 13.700 1.00 17.32 376 ASP A C 1
ATOM 2884 O O . ASP A 1 376 ? 5.967 -1.701 13.335 1.00 25.75 376 ASP A O 1
ATOM 2889 N N . ARG A 1 377 ? 6.375 0.279 14.335 1.00 17.93 377 ARG A N 1
ATOM 2890 C CA . ARG A 1 377 ? 7.795 -0.024 14.505 1.00 19.07 377 ARG A CA 1
ATOM 2891 C C . ARG A 1 377 ? 8.006 -1.275 15.355 1.00 30.44 377 ARG A C 1
ATOM 2892 O O . ARG A 1 377 ? 8.856 -2.117 15.036 1.00 24.57 377 ARG A O 1
ATOM 2900 N N . GLU A 1 378 ? 7.248 -1.412 16.446 1.00 29.64 378 GLU A N 1
ATOM 2901 C CA . GLU A 1 378 ? 7.445 -2.548 17.341 1.00 30.05 378 GLU A CA 1
ATOM 2902 C C . GLU A 1 378 ? 7.146 -3.867 16.636 1.00 26.65 378 GLU A C 1
ATOM 2903 O O . GLU A 1 378 ? 7.930 -4.819 16.720 1.00 30.99 378 GLU A O 1
ATOM 2909 N N . GLN A 1 379 ? 6.013 -3.940 15.934 1.00 26.79 379 GLN A N 1
ATOM 2910 C CA . GLN A 1 379 ? 5.688 -5.144 15.175 1.00 23.31 379 GLN A CA 1
ATOM 2911 C C . GLN A 1 379 ? 6.730 -5.414 14.099 1.00 32.09 379 GLN A C 1
ATOM 2912 O O . GLN A 1 379 ? 7.094 -6.571 13.846 1.00 26.31 379 GLN A O 1
ATOM 2918 N N . LEU A 1 380 ? 7.200 -4.356 13.435 1.00 24.33 380 LEU A N 1
ATOM 2919 C CA . LEU A 1 380 ? 8.226 -4.521 12.414 1.00 28.45 380 LEU A CA 1
ATOM 2920 C C . LEU A 1 380 ? 9.476 -5.157 13.003 1.00 23.71 380 LEU A C 1
ATOM 2921 O O . LEU A 1 380 ? 10.057 -6.071 12.407 1.00 25.50 380 LEU A O 1
ATOM 2926 N N . ALA A 1 381 ? 9.894 -4.693 14.184 1.00 26.26 381 ALA A N 1
ATOM 2927 C CA . ALA A 1 381 ? 11.016 -5.299 14.887 1.00 25.41 381 ALA A CA 1
ATOM 2928 C C . ALA A 1 381 ? 10.772 -6.769 15.214 1.00 36.49 381 ALA A C 1
ATOM 2929 O O . ALA A 1 381 ? 11.729 -7.488 15.528 1.00 35.11 381 ALA A O 1
ATOM 2931 N N . ALA A 1 382 ? 9.521 -7.231 15.147 1.00 21.23 382 ALA A N 1
ATOM 2932 C CA . ALA A 1 382 ? 9.185 -8.636 15.332 1.00 29.35 382 ALA A CA 1
ATOM 2933 C C . ALA A 1 382 ? 8.744 -9.298 14.032 1.00 23.41 382 ALA A C 1
ATOM 2934 O O . ALA A 1 382 ? 8.019 -10.296 14.066 1.00 24.47 382 ALA A O 1
ATOM 2936 N N . ASN A 1 383 ? 9.147 -8.741 12.883 1.00 21.68 383 ASN A N 1
ATOM 2937 C CA . ASN A 1 383 ? 8.951 -9.364 11.577 1.00 21.18 383 ASN A CA 1
ATOM 2938 C C . ASN A 1 383 ? 7.486 -9.410 11.163 1.00 24.19 383 ASN A C 1
ATOM 2939 O O . ASN A 1 383 ? 7.075 -10.293 10.403 1.00 21.77 383 ASN A O 1
ATOM 2944 N N . ARG A 1 384 ? 6.683 -8.468 11.644 1.00 21.67 384 ARG A N 1
ATOM 2945 C CA . ARG A 1 384 ? 5.303 -8.355 11.206 1.00 21.73 384 ARG A CA 1
ATOM 2946 C C . ARG A 1 384 ? 5.040 -6.928 10.740 1.00 17.51 384 ARG A C 1
ATOM 2947 O O . ARG A 1 384 ? 5.498 -5.966 11.359 1.00 21.46 384 ARG A O 1
ATOM 2955 N N . ALA A 1 385 ? 4.325 -6.807 9.629 1.00 20.49 385 ALA A N 1
ATOM 2956 C CA . ALA A 1 385 ? 3.959 -5.518 9.054 1.00 25.24 385 ALA A CA 1
ATOM 2957 C C . ALA A 1 385 ? 2.497 -5.244 9.391 1.00 18.08 385 ALA A C 1
ATOM 2958 O O . ALA A 1 385 ? 1.599 -5.919 8.880 1.00 20.10 385 ALA A O 1
ATOM 2960 N N . VAL A 1 386 ? 2.257 -4.254 10.247 1.00 19.73 386 VAL A N 1
ATOM 2961 C CA . VAL A 1 386 ? 0.903 -3.849 10.618 1.00 22.23 386 VAL A CA 1
ATOM 2962 C C . VAL A 1 386 ? 0.736 -2.379 10.247 1.00 18.18 386 VAL A C 1
ATOM 2963 O O . VAL A 1 386 ? 1.436 -1.515 10.792 1.00 20.25 386 VAL A O 1
ATOM 2967 N N . ILE A 1 387 ? -0.189 -2.102 9.325 1.00 19.10 387 ILE A N 1
ATOM 2968 C CA . ILE A 1 387 ? -0.416 -0.741 8.848 1.00 22.11 387 ILE A CA 1
ATOM 2969 C C . ILE A 1 387 ? -0.989 0.108 9.972 1.00 33.06 387 ILE A C 1
ATOM 2970 O O . ILE A 1 387 ? -1.977 -0.271 10.613 1.00 25.18 387 ILE A O 1
ATOM 2975 N N . VAL A 1 388 ? -0.379 1.269 10.208 1.00 28.64 388 VAL A N 1
ATOM 2976 C CA . VAL A 1 388 ? -0.839 2.220 11.207 1.00 28.08 388 VAL A CA 1
ATOM 2977 C C . VAL A 1 388 ? -1.021 3.581 10.542 1.00 33.73 388 VAL A C 1
ATOM 2978 O O . VAL A 1 388 ? -0.805 3.747 9.341 1.00 23.15 388 VAL A O 1
ATOM 2982 N N . ASP A 1 389 ? -1.441 4.553 11.349 1.00 31.50 389 ASP A N 1
ATOM 2983 C CA . ASP A 1 389 ? -1.551 5.933 10.909 1.00 28.30 389 ASP A CA 1
ATOM 2984 C C . ASP A 1 389 ? -0.175 6.581 10.838 1.00 28.77 389 ASP A C 1
ATOM 2985 O O . ASP A 1 389 ? 0.727 6.263 11.614 1.00 30.34 389 ASP A O 1
ATOM 2990 N N . LYS A 1 390 ? -0.030 7.514 9.903 1.00 30.59 390 LYS A N 1
ATOM 2991 C CA . LYS A 1 390 ? 1.206 8.270 9.799 1.00 32.13 390 LYS A CA 1
ATOM 2992 C C . LYS A 1 390 ? 1.603 8.839 11.155 1.00 35.11 390 LYS A C 1
ATOM 2993 O O . LYS A 1 390 ? 0.767 9.359 11.898 1.00 34.90 390 LYS A O 1
ATOM 2999 N N . GLY A 1 391 ? 2.884 8.700 11.484 1.00 36.29 391 GLY A N 1
ATOM 3000 C CA . GLY A 1 391 ? 3.482 9.471 12.556 1.00 42.89 391 GLY A CA 1
ATOM 3001 C C . GLY A 1 391 ? 3.107 9.088 13.970 1.00 57.30 391 GLY A C 1
ATOM 3002 O O . GLY A 1 391 ? 3.112 9.953 14.852 1.00 67.35 391 GLY A O 1
ATOM 3003 N N . ASP A 1 392 ? 2.787 7.817 14.228 1.00 54.11 392 ASP A N 1
ATOM 3004 C CA . ASP A 1 392 ? 2.639 7.327 15.603 1.00 47.29 392 ASP A CA 1
ATOM 3005 C C . ASP A 1 392 ? 3.500 6.069 15.741 1.00 46.10 392 ASP A C 1
ATOM 3006 O O . ASP A 1 392 ? 3.026 4.942 15.570 1.00 47.53 392 ASP A O 1
ATOM 3011 N N . ASN A 1 393 ? 4.781 6.277 16.058 1.00 38.11 393 ASN A N 1
ATOM 3012 C CA . ASN A 1 393 ? 5.763 5.194 16.118 1.00 45.82 393 ASN A CA 1
ATOM 3013 C C . ASN A 1 393 ? 5.738 4.371 14.831 1.00 35.71 393 ASN A C 1
ATOM 3014 O O . ASN A 1 393 ? 5.855 3.143 14.847 1.00 31.19 393 ASN A O 1
ATOM 3019 N N . ALA A 1 394 ? 5.586 5.063 13.704 1.00 29.68 394 ALA A N 1
ATOM 3020 C CA . ALA A 1 394 ? 5.405 4.430 12.408 1.00 29.21 394 ALA A CA 1
ATOM 3021 C C . ALA A 1 394 ? 6.708 4.444 11.620 1.00 31.65 394 ALA A C 1
ATOM 3022 O O . ALA A 1 394 ? 7.477 5.408 11.679 1.00 26.47 394 ALA A O 1
ATOM 3024 N N . VAL A 1 395 ? 6.952 3.359 10.893 1.00 28.95 395 VAL A N 1
ATOM 3025 C CA . VAL A 1 395 ? 8.028 3.278 9.915 1.00 24.61 395 VAL A CA 1
ATOM 3026 C C . VAL A 1 395 ? 7.405 3.467 8.542 1.00 15.65 395 VAL A C 1
ATOM 3027 O O . VAL A 1 395 ? 6.507 2.711 8.152 1.00 18.82 395 VAL A O 1
ATOM 3031 N N . ALA A 1 396 ? 7.863 4.476 7.810 1.00 18.20 396 ALA A N 1
ATOM 3032 C CA . ALA A 1 396 ? 7.396 4.705 6.449 1.00 18.23 396 ALA A CA 1
ATOM 3033 C C . ALA A 1 396 ? 8.240 3.867 5.494 1.00 14.77 396 ALA A C 1
ATOM 3034 O O . ALA A 1 396 ? 9.472 3.987 5.477 1.00 18.16 396 ALA A O 1
ATOM 3036 N N . LEU A 1 397 ? 7.586 3.005 4.726 1.00 14.87 397 LEU A N 1
ATOM 3037 C CA . LEU A 1 397 ? 8.254 2.208 3.708 1.00 18.16 397 LEU A CA 1
ATOM 3038 C C . LEU A 1 397 ? 7.574 2.434 2.366 1.00 17.36 397 LEU A C 1
ATOM 3039 O O . LEU A 1 397 ? 6.368 2.679 2.301 1.00 13.95 397 LEU A O 1
ATOM 3044 N N . THR A 1 398 ? 8.351 2.331 1.292 1.00 15.16 398 THR A N 1
ATOM 3045 C CA . THR A 1 398 ? 7.863 2.622 -0.053 1.00 14.24 398 THR A CA 1
ATOM 3046 C C . THR A 1 398 ? 7.608 1.331 -0.816 1.00 14.84 398 THR A C 1
ATOM 3047 O O . THR A 1 398 ? 8.437 0.415 -0.802 1.00 15.79 398 THR A O 1
ATOM 3051 N N . GLY A 1 399 ? 6.457 1.254 -1.477 1.00 14.38 399 GLY A N 1
ATOM 3052 C CA . GLY A 1 399 ? 6.146 0.073 -2.265 1.00 10.52 399 GLY A CA 1
ATOM 3053 C C . GLY A 1 399 ? 6.910 0.079 -3.580 1.00 14.21 399 GLY A C 1
ATOM 3054 O O . GLY A 1 399 ? 7.014 1.103 -4.258 1.00 11.09 399 GLY A O 1
ATOM 3055 N N . VAL A 1 400 ? 7.470 -1.080 -3.925 1.00 12.97 400 VAL A N 1
ATOM 3056 C CA . VAL A 1 400 ? 8.203 -1.241 -5.177 1.00 11.40 400 VAL A CA 1
ATOM 3057 C C . VAL A 1 400 ? 7.438 -2.126 -6.159 1.00 15.44 400 VAL A C 1
ATOM 3058 O O . VAL A 1 400 ? 8.029 -2.675 -7.084 1.00 13.59 400 VAL A O 1
ATOM 3062 N N . GLY A 1 401 ? 6.125 -2.261 -5.983 1.00 14.86 401 GLY A N 1
ATOM 3063 C CA . GLY A 1 401 ? 5.306 -2.854 -7.023 1.00 12.44 401 GLY A CA 1
ATOM 3064 C C . GLY A 1 401 ? 5.197 -4.366 -7.019 1.00 13.33 401 GLY A C 1
ATOM 3065 O O . GLY A 1 401 ? 5.229 -5.001 -5.957 1.00 12.24 401 GLY A O 1
ATOM 3066 N N . GLN A 1 402 ? 5.074 -4.943 -8.214 1.00 12.41 402 GLN A N 1
ATOM 3067 C CA . GLN A 1 402 ? 4.743 -6.348 -8.413 1.00 15.83 402 GLN A CA 1
ATOM 3068 C C . GLN A 1 402 ? 5.799 -7.035 -9.271 1.00 15.64 402 GLN A C 1
ATOM 3069 O O . GLN A 1 402 ? 6.458 -6.398 -10.101 1.00 14.59 402 GLN A O 1
ATOM 3075 N N . VAL A 1 403 ? 5.924 -8.355 -9.091 1.00 11.87 403 VAL A N 1
ATOM 3076 C CA . VAL A 1 403 ? 6.918 -9.123 -9.836 1.00 12.79 403 VAL A CA 1
ATOM 3077 C C . VAL A 1 403 ? 6.625 -9.041 -11.330 1.00 13.60 403 VAL A C 1
ATOM 3078 O O . VAL A 1 403 ? 5.462 -8.993 -11.756 1.00 13.36 403 VAL A O 1
ATOM 3082 N N . VAL A 1 404 ? 7.683 -8.984 -12.140 1.00 12.15 404 VAL A N 1
ATOM 3083 C CA . VAL A 1 404 ? 7.542 -8.822 -13.586 1.00 11.28 404 VAL A CA 1
ATOM 3084 C C . VAL A 1 404 ? 7.587 -10.210 -14.221 1.00 17.40 404 VAL A C 1
ATOM 3085 O O . VAL A 1 404 ? 8.638 -10.862 -14.278 1.00 15.58 404 VAL A O 1
ATOM 3089 N N . ARG A 1 405 ? 6.428 -10.657 -14.691 1.00 15.38 405 ARG A N 1
ATOM 3090 C CA . ARG A 1 405 ? 6.207 -12.026 -15.125 1.00 18.28 405 ARG A CA 1
ATOM 3091 C C . ARG A 1 405 ? 6.708 -12.260 -16.547 1.00 15.21 405 ARG A C 1
ATOM 3092 O O . ARG A 1 405 ? 6.832 -11.321 -17.341 1.00 15.47 405 ARG A O 1
ATOM 3100 N N . PRO A 1 406 ? 6.979 -13.526 -16.910 1.00 17.78 406 PRO A N 1
ATOM 3101 C CA . PRO A 1 406 ? 6.841 -14.711 -16.044 1.00 17.84 406 PRO A CA 1
ATOM 3102 C C . PRO A 1 406 ? 8.009 -14.887 -15.063 1.00 21.19 406 PRO A C 1
ATOM 3103 O O . PRO A 1 406 ? 9.169 -14.955 -15.473 1.00 18.47 406 PRO A O 1
ATOM 3107 N N . GLN A 1 407 ? 7.683 -14.964 -13.772 1.00 13.99 407 GLN A N 1
ATOM 3108 C CA . GLN A 1 407 ? 8.662 -14.910 -12.689 1.00 15.67 407 GLN A CA 1
ATOM 3109 C C . GLN A 1 407 ? 7.899 -15.022 -11.375 1.00 18.82 407 GLN A C 1
ATOM 3110 O O . GLN A 1 407 ? 6.767 -14.536 -11.270 1.00 13.30 407 GLN A O 1
ATOM 3116 N N . ASN A 1 408 ? 8.485 -15.657 -10.369 1.00 16.71 408 ASN A N 1
ATOM 3117 C CA . ASN A 1 408 ? 7.871 -15.718 -9.051 1.00 18.59 408 ASN A CA 1
ATOM 3118 C C . ASN A 1 408 ? 8.713 -14.952 -8.040 1.00 15.16 408 ASN A C 1
ATOM 3119 O O . ASN A 1 408 ? 9.944 -14.947 -8.114 1.00 16.41 408 ASN A O 1
ATOM 3124 N N . LEU A 1 409 ? 8.036 -14.299 -7.103 1.00 14.35 409 LEU A N 1
ATOM 3125 C CA . LEU A 1 409 ? 8.677 -13.606 -5.995 1.00 17.14 409 LEU A CA 1
ATOM 3126 C C . LEU A 1 409 ? 7.972 -14.044 -4.722 1.00 15.57 409 LEU A C 1
ATOM 3127 O O . LEU A 1 409 ? 6.763 -13.828 -4.573 1.00 16.14 409 LEU A O 1
ATOM 3132 N N . VAL A 1 410 ? 8.716 -14.686 -3.823 1.00 15.97 410 VAL A N 1
ATOM 3133 C CA . VAL A 1 410 ? 8.154 -15.262 -2.611 1.00 14.62 410 VAL A CA 1
ATOM 3134 C C . VAL A 1 410 ? 8.921 -14.730 -1.416 1.00 15.96 410 VAL A C 1
ATOM 3135 O O . VAL A 1 410 ? 10.130 -14.486 -1.493 1.00 16.44 410 VAL A O 1
ATOM 3139 N N . ILE A 1 411 ? 8.206 -14.551 -0.304 1.00 11.54 411 ILE A N 1
ATOM 3140 C CA . ILE A 1 411 ? 8.787 -14.112 0.958 1.00 11.95 411 ILE A CA 1
ATOM 3141 C C . ILE A 1 411 ? 8.974 -15.356 1.817 1.00 16.28 411 ILE A C 1
ATOM 3142 O O . ILE A 1 411 ? 8.014 -16.098 2.065 1.00 16.20 411 ILE A O 1
ATOM 3147 N N . VAL A 1 412 ? 10.203 -15.584 2.276 1.00 13.16 412 VAL A N 1
ATOM 3148 C CA . VAL A 1 412 ? 10.607 -16.875 2.820 1.00 15.74 412 VAL A CA 1
ATOM 3149 C C . VAL A 1 412 ? 11.327 -16.666 4.145 1.00 16.73 412 VAL A C 1
ATOM 3150 O O . VAL A 1 412 ? 12.218 -15.814 4.252 1.00 18.00 412 VAL A O 1
ATOM 3154 N N . ASP A 1 413 ? 10.949 -17.444 5.148 1.00 15.73 413 ASP A N 1
ATOM 3155 C CA . ASP A 1 413 ? 11.707 -17.457 6.397 1.00 15.43 413 ASP A CA 1
ATOM 3156 C C . ASP A 1 413 ? 13.084 -18.052 6.124 1.00 17.87 413 ASP A C 1
ATOM 3157 O O . ASP A 1 413 ? 13.171 -19.256 5.860 1.00 18.62 413 ASP A O 1
ATOM 3162 N N . PRO A 1 414 ? 14.172 -17.275 6.163 1.00 18.85 414 PRO A N 1
ATOM 3163 C CA . PRO A 1 414 ? 15.480 -17.844 5.794 1.00 23.87 414 PRO A CA 1
ATOM 3164 C C . PRO A 1 414 ? 15.946 -18.970 6.704 1.00 35.12 414 PRO A C 1
ATOM 3165 O O . PRO A 1 414 ? 16.760 -19.800 6.277 1.00 29.01 414 PRO A O 1
ATOM 3169 N N . GLU A 1 415 ? 15.447 -19.031 7.948 1.00 26.29 415 GLU A N 1
ATOM 3170 C CA . GLU A 1 415 ? 15.874 -20.065 8.888 1.00 30.82 415 GLU A CA 1
ATOM 3171 C C . GLU A 1 415 ? 15.240 -21.408 8.532 1.00 22.30 415 GLU A C 1
ATOM 3172 O O . GLU A 1 415 ? 15.900 -22.450 8.576 1.00 28.10 415 GLU A O 1
ATOM 3178 N N . THR A 1 416 ? 13.943 -21.401 8.202 1.00 21.28 416 THR A N 1
ATOM 3179 C CA . THR A 1 416 ? 13.228 -22.638 7.886 1.00 20.16 416 THR A CA 1
ATOM 3180 C C . THR A 1 416 ? 13.047 -22.859 6.396 1.00 24.10 416 THR A C 1
ATOM 3181 O O . THR A 1 416 ? 12.631 -23.949 6.004 1.00 19.06 416 THR A O 1
ATOM 3185 N N . ARG A 1 417 ? 13.303 -21.846 5.566 1.00 21.53 417 ARG A N 1
ATOM 3186 C CA . ARG A 1 417 ? 13.191 -21.985 4.112 1.00 17.77 417 ARG A CA 1
ATOM 3187 C C . ARG A 1 417 ? 11.760 -22.309 3.692 1.00 15.89 417 ARG A C 1
ATOM 3188 O O . ARG A 1 417 ? 11.520 -23.053 2.739 1.00 16.40 417 ARG A O 1
ATOM 3196 N N . THR A 1 418 ? 10.793 -21.713 4.391 1.00 17.11 418 THR A N 1
ATOM 3197 C CA . THR A 1 418 ? 9.381 -21.911 4.102 1.00 16.55 418 THR A CA 1
ATOM 3198 C C . THR A 1 418 ? 8.724 -20.567 3.812 1.00 14.11 418 THR A C 1
ATOM 3199 O O . THR A 1 418 ? 9.071 -19.552 4.423 1.00 17.30 418 THR A O 1
ATOM 3203 N N . GLU A 1 419 ? 7.772 -20.569 2.883 1.00 14.95 419 GLU A N 1
ATOM 3204 C CA . GLU A 1 419 ? 7.055 -19.345 2.550 1.00 18.98 419 GLU A CA 1
ATOM 3205 C C . GLU A 1 419 ? 6.325 -18.804 3.773 1.00 28.93 419 GLU A C 1
ATOM 3206 O O . GLU A 1 419 ? 5.794 -19.566 4.588 1.00 26.22 419 GLU A O 1
ATOM 3212 N N . VAL A 1 420 ? 6.311 -17.481 3.911 1.00 20.64 420 VAL A N 1
ATOM 3213 C CA . VAL A 1 420 ? 5.610 -16.832 5.011 1.00 20.42 420 VAL A CA 1
ATOM 3214 C C . VAL A 1 420 ? 4.412 -16.077 4.449 1.00 25.42 420 VAL A C 1
ATOM 3215 O O . VAL A 1 420 ? 4.388 -15.676 3.278 1.00 20.40 420 VAL A O 1
ATOM 3219 N N . ALA A 1 421 ? 3.400 -15.906 5.295 1.00 20.42 421 ALA A N 1
ATOM 3220 C CA . ALA A 1 421 ? 2.175 -15.238 4.883 1.00 24.75 421 ALA A CA 1
ATOM 3221 C C . ALA A 1 421 ? 2.431 -13.768 4.560 1.00 14.24 421 ALA A C 1
ATOM 3222 O O . ALA A 1 421 ? 3.325 -13.133 5.120 1.00 17.32 421 ALA A O 1
ATOM 3224 N N . ASP A 1 422 ? 1.641 -13.228 3.634 1.00 19.77 422 ASP A N 1
ATOM 3225 C CA . ASP A 1 422 ? 1.694 -11.794 3.378 1.00 21.42 422 ASP A CA 1
ATOM 3226 C C . ASP A 1 422 ? 1.529 -11.040 4.688 1.00 22.99 422 ASP A C 1
ATOM 3227 O O . ASP A 1 422 ? 0.710 -11.407 5.535 1.00 23.00 422 ASP A O 1
ATOM 3232 N N . GLY A 1 423 ? 2.342 -10.006 4.868 1.00 20.20 423 GLY A N 1
ATOM 3233 C CA . GLY A 1 423 ? 2.397 -9.266 6.111 1.00 19.01 423 GLY A CA 1
ATOM 3234 C C . GLY A 1 423 ? 3.483 -9.719 7.058 1.00 18.12 423 GLY A C 1
ATOM 3235 O O . GLY A 1 423 ? 3.738 -9.034 8.055 1.00 23.03 423 GLY A O 1
ATOM 3236 N N . THR A 1 424 ? 4.126 -10.853 6.779 1.00 19.91 424 THR A N 1
ATOM 3237 C CA . THR A 1 424 ? 5.257 -11.329 7.561 1.00 15.94 424 THR A CA 1
ATOM 3238 C C . THR A 1 424 ? 6.549 -11.019 6.814 1.00 13.83 424 THR A C 1
ATOM 3239 O O . THR A 1 424 ? 6.657 -11.286 5.613 1.00 18.34 424 THR A O 1
ATOM 3243 N N . ILE A 1 425 ? 7.509 -10.445 7.517 1.00 16.81 425 ILE A N 1
ATOM 3244 C CA . ILE A 1 425 ? 8.786 -10.087 6.914 1.00 20.93 425 ILE A CA 1
ATOM 3245 C C . ILE A 1 425 ? 9.603 -11.352 6.695 1.00 22.74 425 ILE A C 1
ATOM 3246 O O . ILE A 1 425 ? 9.666 -12.229 7.569 1.00 16.36 425 ILE A O 1
ATOM 3251 N N . GLY A 1 426 ? 10.224 -11.456 5.524 1.00 19.75 426 GLY A N 1
ATOM 3252 C CA . GLY A 1 426 ? 11.098 -12.582 5.234 1.00 22.31 426 GLY A CA 1
ATOM 3253 C C . GLY A 1 426 ? 12.149 -12.243 4.193 1.00 19.98 426 GLY A C 1
ATOM 3254 O O . GLY A 1 426 ? 12.253 -11.085 3.768 1.00 12.23 426 GLY A O 1
ATOM 3255 N N . GLU A 1 427 ? 12.943 -13.226 3.784 1.00 13.44 427 GLU A N 1
ATOM 3256 C CA . GLU A 1 427 ? 13.879 -13.008 2.695 1.00 14.80 427 GLU A CA 1
ATOM 3257 C C . GLU A 1 427 ? 13.157 -13.151 1.366 1.00 11.35 427 GLU A C 1
ATOM 3258 O O . GLU A 1 427 ? 12.343 -14.062 1.185 1.00 13.84 427 GLU A O 1
ATOM 3264 N N . LEU A 1 428 ? 13.448 -12.242 0.436 1.00 11.83 428 LEU A N 1
ATOM 3265 C CA . LEU A 1 428 ? 12.896 -12.363 -0.910 1.00 12.82 428 LEU A CA 1
ATOM 3266 C C . LEU A 1 428 ? 13.609 -13.474 -1.682 1.00 10.04 428 LEU A C 1
ATOM 3267 O O . LEU A 1 428 ? 14.838 -13.472 -1.796 1.00 11.91 428 LEU A O 1
ATOM 3272 N N . TRP A 1 429 ? 12.837 -14.414 -2.222 1.00 10.44 429 TRP A N 1
ATOM 3273 C CA . TRP A 1 429 ? 13.341 -15.465 -3.099 1.00 14.00 429 TRP A CA 1
ATOM 3274 C C . TRP A 1 429 ? 12.682 -15.322 -4.460 1.00 15.65 429 TRP A C 1
ATOM 3275 O O . TRP A 1 429 ? 11.463 -15.159 -4.549 1.00 15.78 429 TRP A O 1
ATOM 3286 N N . ALA A 1 430 ? 13.481 -15.427 -5.519 1.00 15.07 430 ALA A N 1
ATOM 3287 C CA . ALA A 1 430 ? 12.989 -15.274 -6.876 1.00 11.71 430 ALA A CA 1
ATOM 3288 C C . ALA A 1 430 ? 13.209 -16.551 -7.675 1.00 10.74 430 ALA A C 1
ATOM 3289 O O . ALA A 1 430 ? 14.173 -17.290 -7.456 1.00 11.74 430 ALA A O 1
ATOM 3291 N N . HIS A 1 431 ? 12.307 -16.795 -8.617 1.00 11.80 431 HIS A N 1
ATOM 3292 C CA . HIS A 1 431 ? 12.403 -17.934 -9.520 1.00 13.02 431 HIS A CA 1
ATOM 3293 C C . HIS A 1 431 ? 11.996 -17.465 -10.903 1.00 12.62 431 HIS A C 1
ATOM 3294 O O . HIS A 1 431 ? 10.921 -16.885 -11.060 1.00 13.60 431 HIS A O 1
ATOM 3301 N N . GLY A 1 432 ? 12.835 -17.719 -11.900 1.00 13.04 432 GLY A N 1
ATOM 3302 C CA . GLY A 1 432 ? 12.492 -17.318 -13.249 1.00 11.85 432 GLY A CA 1
ATOM 3303 C C . GLY A 1 432 ? 13.690 -17.398 -14.167 1.00 14.33 432 GLY A C 1
ATOM 3304 O O . GLY A 1 432 ? 14.841 -17.504 -13.734 1.00 13.43 432 GLY A O 1
ATOM 3305 N N . GLU A 1 433 ? 13.402 -17.317 -15.459 1.00 8.46 433 GLU A N 1
ATOM 3306 C CA . GLU A 1 433 ? 14.459 -17.489 -16.443 1.00 13.85 433 GLU A CA 1
ATOM 3307 C C . GLU A 1 433 ? 15.287 -16.229 -16.660 1.00 12.44 433 GLU A C 1
ATOM 3308 O O . GLU A 1 433 ? 16.252 -16.266 -17.429 1.00 10.84 433 GLU A O 1
ATOM 3314 N N . ASN A 1 434 ? 14.962 -15.130 -15.983 1.00 10.99 434 ASN A N 1
ATOM 3315 C CA . ASN A 1 434 ? 15.862 -13.981 -15.948 1.00 11.46 434 ASN A CA 1
ATOM 3316 C C . ASN A 1 434 ? 17.010 -14.160 -14.962 1.00 12.49 434 ASN A C 1
ATOM 3317 O O . ASN A 1 434 ? 17.918 -13.325 -14.942 1.00 10.71 434 ASN A O 1
ATOM 3322 N N . MET A 1 435 ? 16.980 -15.204 -14.131 1.00 12.28 435 MET A N 1
ATOM 3323 C CA . MET A 1 435 ? 18.020 -15.384 -13.131 1.00 12.94 435 MET A CA 1
ATOM 3324 C C . MET A 1 435 ? 19.360 -15.672 -13.791 1.00 14.25 435 MET A C 1
ATOM 3325 O O . MET A 1 435 ? 19.438 -16.341 -14.827 1.00 9.55 435 MET A O 1
ATOM 3330 N N . ALA A 1 436 ? 20.427 -15.176 -13.170 1.00 11.93 436 ALA A N 1
ATOM 3331 C CA . ALA A 1 436 ? 21.751 -15.473 -13.692 1.00 12.00 436 ALA A CA 1
ATOM 3332 C C . ALA A 1 436 ? 22.090 -16.949 -13.483 1.00 16.45 436 ALA A C 1
ATOM 3333 O O . ALA A 1 436 ? 21.465 -17.660 -12.683 1.00 11.60 436 ALA A O 1
ATOM 3335 N N . ALA A 1 437 ? 23.108 -17.406 -14.210 1.00 13.66 437 ALA A N 1
ATOM 3336 C CA . ALA A 1 437 ? 23.513 -18.800 -14.126 1.00 16.83 437 ALA A CA 1
ATOM 3337 C C . ALA A 1 437 ? 24.331 -19.098 -12.879 1.00 14.03 437 ALA A C 1
ATOM 3338 O O . ALA A 1 437 ? 24.403 -20.261 -12.470 1.00 15.37 437 ALA A O 1
ATOM 3340 N N . GLY A 1 438 ? 24.940 -18.097 -12.272 1.00 15.06 438 GLY A N 1
ATOM 3341 C CA . GLY A 1 438 ? 25.759 -18.312 -11.100 1.00 14.27 438 GLY A CA 1
ATOM 3342 C C . GLY A 1 438 ? 26.855 -17.271 -11.025 1.00 14.53 438 GLY A C 1
ATOM 3343 O O . GLY A 1 438 ? 26.867 -16.304 -11.781 1.00 14.95 438 GLY A O 1
ATOM 3344 N N . TYR A 1 439 ? 27.770 -17.493 -10.079 1.00 11.50 439 TYR A N 1
ATOM 3345 C CA . TYR A 1 439 ? 28.971 -16.682 -9.916 1.00 13.04 439 TYR A CA 1
ATOM 3346 C C . TYR A 1 439 ? 30.157 -17.411 -10.548 1.00 15.95 439 TYR A C 1
ATOM 3347 O O . TYR A 1 439 ? 30.402 -18.582 -10.248 1.00 13.08 439 TYR A O 1
ATOM 3356 N N . LEU A 1 440 ? 30.892 -16.717 -11.410 1.00 14.42 440 LEU A N 1
ATOM 3357 C CA . LEU A 1 440 ? 31.942 -17.354 -12.204 1.00 18.79 440 LEU A CA 1
ATOM 3358 C C . LEU A 1 440 ? 32.938 -18.111 -11.331 1.00 13.39 440 LEU A C 1
ATOM 3359 O O . LEU A 1 440 ? 33.608 -17.517 -10.486 1.00 16.97 440 LEU A O 1
ATOM 3364 N N . ASP A 1 441 ? 33.024 -19.427 -11.542 1.00 17.06 441 ASP A N 1
ATOM 3365 C CA . ASP A 1 441 ? 34.019 -20.286 -10.884 1.00 24.52 441 ASP A CA 1
ATOM 3366 C C . ASP A 1 441 ? 33.915 -20.260 -9.366 1.00 24.51 441 ASP A C 1
ATOM 3367 O O . ASP A 1 441 ? 34.915 -20.465 -8.672 1.00 21.82 441 ASP A O 1
ATOM 3372 N N . ARG A 1 442 ? 32.720 -19.989 -8.830 1.00 15.88 442 ARG A N 1
ATOM 3373 C CA . ARG A 1 442 ? 32.477 -19.982 -7.388 1.00 17.64 442 ARG A CA 1
ATOM 3374 C C . ARG A 1 442 ? 31.355 -20.975 -7.103 1.00 20.07 442 ARG A C 1
ATOM 3375 O O . ARG A 1 442 ? 30.189 -20.585 -6.942 1.00 18.04 442 ARG A O 1
ATOM 3383 N N . PRO A 1 443 ? 31.672 -22.269 -7.035 1.00 18.43 443 PRO A N 1
ATOM 3384 C CA . PRO A 1 443 ? 30.598 -23.275 -6.955 1.00 20.89 443 PRO A CA 1
ATOM 3385 C C . PRO A 1 443 ? 29.782 -23.199 -5.678 1.00 20.20 443 PRO A C 1
ATOM 3386 O O . PRO A 1 443 ? 28.560 -23.391 -5.732 1.00 17.26 443 PRO A O 1
ATOM 3390 N N . GLU A 1 444 ? 30.418 -22.943 -4.528 1.00 15.65 444 GLU A N 1
ATOM 3391 C CA . GLU A 1 444 ? 29.677 -22.916 -3.268 1.00 21.12 444 GLU A CA 1
ATOM 3392 C C . GLU A 1 444 ? 28.828 -21.655 -3.161 1.00 20.10 444 GLU A C 1
ATOM 3393 O O . GLU A 1 444 ? 27.662 -21.717 -2.759 1.00 14.05 444 GLU A O 1
ATOM 3399 N N . ASP A 1 445 ? 29.401 -20.498 -3.508 1.00 16.18 445 ASP A N 1
ATOM 3400 C CA . ASP A 1 445 ? 28.626 -19.261 -3.501 1.00 20.39 445 ASP A CA 1
ATOM 3401 C C . ASP A 1 445 ? 27.461 -19.345 -4.477 1.00 16.44 445 ASP A C 1
ATOM 3402 O O . ASP A 1 445 ? 26.343 -18.916 -4.168 1.00 16.57 445 ASP A O 1
ATOM 3407 N N . THR A 1 446 ? 27.706 -19.903 -5.663 1.00 14.99 446 THR A N 1
ATOM 3408 C CA . THR A 1 446 ? 26.629 -20.145 -6.610 1.00 15.92 446 THR A CA 1
ATOM 3409 C C . THR A 1 446 ? 25.528 -20.994 -5.983 1.00 19.04 446 THR A C 1
ATOM 3410 O O . THR A 1 446 ? 24.338 -20.670 -6.091 1.00 16.53 446 THR A O 1
ATOM 3414 N N . ALA A 1 447 ? 25.907 -22.095 -5.324 1.00 14.17 447 ALA A N 1
ATOM 3415 C CA . ALA A 1 447 ? 24.911 -22.958 -4.697 1.00 16.97 447 ALA A CA 1
ATOM 3416 C C . ALA A 1 447 ? 24.123 -22.203 -3.634 1.00 16.39 447 ALA A C 1
ATOM 3417 O O . ALA A 1 447 ? 22.894 -22.303 -3.568 1.00 15.55 447 ALA A O 1
ATOM 3419 N N . GLU A 1 448 ? 24.816 -21.450 -2.781 1.00 15.40 448 GLU A N 1
ATOM 3420 C CA . GLU A 1 448 ? 24.121 -20.744 -1.710 1.00 17.84 448 GLU A CA 1
ATOM 3421 C C . GLU A 1 448 ? 23.079 -19.785 -2.277 1.00 19.81 448 GLU A C 1
ATOM 3422 O O . GLU A 1 448 ? 21.923 -19.777 -1.840 1.00 17.02 448 GLU A O 1
ATOM 3428 N N . THR A 1 449 ? 23.464 -18.986 -3.276 1.00 14.24 449 THR A N 1
ATOM 3429 C CA . THR A 1 449 ? 22.584 -17.926 -3.758 1.00 12.46 449 THR A CA 1
ATOM 3430 C C . THR A 1 449 ? 21.559 -18.428 -4.772 1.00 15.25 449 THR A C 1
ATOM 3431 O O . THR A 1 449 ? 20.388 -18.034 -4.716 1.00 14.08 449 THR A O 1
ATOM 3435 N N . PHE A 1 450 ? 21.958 -19.314 -5.690 1.00 13.77 450 PHE A N 1
ATOM 3436 C CA . PHE A 1 450 ? 21.113 -19.651 -6.829 1.00 12.21 450 PHE A CA 1
ATOM 3437 C C . PHE A 1 450 ? 20.403 -20.992 -6.731 1.00 15.94 450 PHE A C 1
ATOM 3438 O O . PHE A 1 450 ? 19.449 -21.223 -7.485 1.00 13.97 450 PHE A O 1
ATOM 3446 N N . HIS A 1 451 ? 20.836 -21.891 -5.862 1.00 11.78 451 HIS A N 1
ATOM 3447 C CA . HIS A 1 451 ? 20.316 -23.258 -5.872 1.00 17.57 451 HIS A CA 1
ATOM 3448 C C . HIS A 1 451 ? 19.640 -23.545 -4.536 1.00 19.11 451 HIS A C 1
ATOM 3449 O O . HIS A 1 451 ? 20.088 -24.378 -3.742 1.00 16.38 451 HIS A O 1
ATOM 3456 N N . ASN A 1 452 ? 18.528 -22.861 -4.308 1.00 19.09 452 ASN A N 1
ATOM 3457 C CA . ASN A 1 452 ? 17.749 -23.030 -3.093 1.00 16.08 452 ASN A CA 1
ATOM 3458 C C . ASN A 1 452 ? 16.471 -23.796 -3.397 1.00 14.53 452 ASN A C 1
ATOM 3459 O O . ASN A 1 452 ? 15.922 -23.723 -4.502 1.00 14.45 452 ASN A O 1
ATOM 3464 N N . THR A 1 453 ? 16.014 -24.541 -2.401 1.00 13.87 453 THR A N 1
ATOM 3465 C CA . THR A 1 453 ? 14.795 -25.328 -2.486 1.00 13.94 453 THR A CA 1
ATOM 3466 C C . THR A 1 453 ? 13.796 -24.742 -1.506 1.00 10.74 453 THR A C 1
ATOM 3467 O O . THR A 1 453 ? 14.150 -24.450 -0.360 1.00 10.55 453 THR A O 1
ATOM 3471 N N . LEU A 1 454 ? 12.565 -24.545 -1.967 1.00 15.98 454 LEU A N 1
ATOM 3472 C CA . LEU A 1 454 ? 11.504 -24.048 -1.099 1.00 17.81 454 LEU A CA 1
ATOM 3473 C C . LEU A 1 454 ? 10.955 -25.231 -0.305 1.00 17.37 454 LEU A C 1
ATOM 3474 O O . LEU A 1 454 ? 10.310 -26.119 -0.869 1.00 16.11 454 LEU A O 1
ATOM 3479 N N . ALA A 1 455 ? 11.230 -25.254 1.002 1.00 18.47 455 ALA A N 1
ATOM 3480 C CA . ALA A 1 455 ? 10.915 -26.414 1.831 1.00 25.37 455 ALA A CA 1
ATOM 3481 C C . ALA A 1 455 ? 9.437 -26.534 2.168 1.00 30.58 455 ALA A C 1
ATOM 3482 O O . ALA A 1 455 ? 8.995 -27.611 2.589 1.00 30.03 455 ALA A O 1
ATOM 3484 N N . GLY A 1 456 ? 8.670 -25.462 2.011 1.00 29.68 456 GLY A N 1
ATOM 3485 C CA . GLY A 1 456 ? 7.250 -25.476 2.304 1.00 25.60 456 GLY A CA 1
ATOM 3486 C C . GLY A 1 456 ? 6.586 -24.216 1.791 1.00 25.93 456 GLY A C 1
ATOM 3487 O O . GLY A 1 456 ? 7.239 -23.166 1.721 1.00 19.34 456 GLY A O 1
ATOM 3488 N N . ARG A 1 457 ? 5.305 -24.310 1.427 1.00 24.55 457 ARG A N 1
ATOM 3489 C CA . ARG A 1 457 ? 4.547 -23.207 0.852 1.00 31.23 457 ARG A CA 1
ATOM 3490 C C . ARG A 1 457 ? 3.201 -23.061 1.548 1.00 37.48 457 ARG A C 1
ATOM 3491 O O . ARG A 1 457 ? 2.716 -23.974 2.219 1.00 28.51 457 ARG A O 1
ATOM 3499 N N . LEU A 1 458 ? 2.584 -21.903 1.336 1.00 29.44 458 LEU A N 1
ATOM 3500 C CA . LEU A 1 458 ? 1.244 -21.650 1.830 1.00 30.04 458 LEU A CA 1
ATOM 3501 C C . LEU A 1 458 ? 0.208 -22.252 0.887 1.00 33.15 458 LEU A C 1
ATOM 3502 O O . LEU A 1 458 ? 0.497 -22.600 -0.264 1.00 29.43 458 LEU A O 1
ATOM 3507 N N . GLU A 1 459 ? -1.024 -22.373 1.394 1.00 38.31 459 GLU A N 1
ATOM 3508 C CA . GLU A 1 459 ? -2.110 -22.894 0.572 1.00 37.14 459 GLU A CA 1
ATOM 3509 C C . GLU A 1 459 ? -2.275 -22.065 -0.696 1.00 35.81 459 GLU A C 1
ATOM 3510 O O . GLU A 1 459 ? -2.431 -22.613 -1.792 1.00 35.01 459 GLU A O 1
ATOM 3516 N N . ASN A 1 460 ? -2.253 -20.747 -0.565 1.00 32.47 460 ASN A N 1
ATOM 3517 C CA . ASN A 1 460 ? -2.299 -19.832 -1.702 1.00 34.64 460 ASN A CA 1
ATOM 3518 C C . ASN A 1 460 ? -0.888 -19.261 -1.840 1.00 36.73 460 ASN A C 1
ATOM 3519 O O . ASN A 1 460 ? -0.552 -18.248 -1.225 1.00 33.45 460 ASN A O 1
ATOM 3524 N N . SER A 1 461 ? -0.056 -19.929 -2.640 1.00 27.35 461 SER A N 1
ATOM 3525 C CA . SER A 1 461 ? 1.378 -19.665 -2.659 1.00 22.64 461 SER A CA 1
ATOM 3526 C C . SER A 1 461 ? 1.770 -18.697 -3.766 1.00 18.06 461 SER A C 1
ATOM 3527 O O . SER A 1 461 ? 1.309 -18.819 -4.907 1.00 18.61 461 SER A O 1
ATOM 3530 N N . ARG A 1 462 ? 2.663 -17.760 -3.433 1.00 20.17 462 ARG A N 1
ATOM 3531 C CA . ARG A 1 462 ? 3.308 -16.968 -4.477 1.00 18.74 462 ARG A CA 1
ATOM 3532 C C . ARG A 1 462 ? 4.289 -17.794 -5.302 1.00 21.43 462 ARG A C 1
ATOM 3533 O O . ARG A 1 462 ? 4.791 -17.299 -6.316 1.00 18.75 462 ARG A O 1
ATOM 3541 N N . ALA A 1 463 ? 4.554 -19.040 -4.907 1.00 19.46 463 ALA A N 1
ATOM 3542 C CA . ALA A 1 463 ? 5.369 -19.961 -5.688 1.00 18.60 463 ALA A CA 1
ATOM 3543 C C . ALA A 1 463 ? 4.554 -20.790 -6.673 1.00 19.99 463 ALA A C 1
ATOM 3544 O O . ALA A 1 463 ? 5.111 -21.679 -7.324 1.00 19.67 463 ALA A O 1
ATOM 3546 N N . ALA A 1 464 ? 3.256 -20.528 -6.804 1.00 21.28 464 ALA A N 1
ATOM 3547 C CA . ALA A 1 464 ? 2.444 -21.318 -7.721 1.00 21.37 464 ALA A CA 1
ATOM 3548 C C . ALA A 1 464 ? 2.987 -21.201 -9.137 1.00 23.87 464 ALA A C 1
ATOM 3549 O O . ALA A 1 464 ? 3.358 -20.115 -9.593 1.00 22.65 464 ALA A O 1
ATOM 3551 N N . GLY A 1 465 ? 3.033 -22.335 -9.835 1.00 21.78 465 GLY A N 1
ATOM 3552 C CA . GLY A 1 465 ? 3.623 -22.425 -11.147 1.00 18.03 465 GLY A CA 1
ATOM 3553 C C . GLY A 1 465 ? 5.036 -22.978 -11.166 1.00 19.36 465 GLY A C 1
ATOM 3554 O O . GLY A 1 465 ? 5.527 -23.348 -12.237 1.00 23.55 465 GLY A O 1
ATOM 3555 N N . VAL A 1 466 ? 5.695 -23.049 -10.020 1.00 20.18 466 VAL A N 1
ATOM 3556 C CA . VAL A 1 466 ? 7.059 -23.565 -9.916 1.00 19.03 466 VAL A CA 1
ATOM 3557 C C . VAL A 1 466 ? 7.003 -24.987 -9.366 1.00 19.20 466 VAL A C 1
ATOM 3558 O O . VAL A 1 466 ? 6.405 -25.200 -8.302 1.00 18.93 466 VAL A O 1
ATOM 3562 N N . PRO A 1 467 ? 7.634 -25.962 -10.020 1.00 26.02 467 PRO A N 1
ATOM 3563 C CA . PRO A 1 467 ? 7.707 -27.314 -9.449 1.00 24.29 467 PRO A CA 1
ATOM 3564 C C . PRO A 1 467 ? 8.163 -27.280 -7.997 1.00 20.00 467 PRO A C 1
ATOM 3565 O O . PRO A 1 467 ? 9.112 -26.577 -7.641 1.00 17.62 467 PRO A O 1
ATOM 3569 N N . GLU A 1 468 ? 7.478 -28.058 -7.152 1.00 16.86 468 GLU A N 1
ATOM 3570 C CA . GLU A 1 468 ? 7.764 -28.028 -5.720 1.00 18.20 468 GLU A CA 1
ATOM 3571 C C . GLU A 1 468 ? 9.187 -28.490 -5.414 1.00 18.04 468 GLU A C 1
ATOM 3572 O O . GLU A 1 468 ? 9.750 -28.106 -4.384 1.00 20.83 468 GLU A O 1
ATOM 3578 N N . GLU A 1 469 ? 9.783 -29.310 -6.284 1.00 15.35 469 GLU A N 1
ATOM 3579 C CA . GLU A 1 469 ? 11.127 -29.819 -6.054 1.00 19.16 469 GLU A CA 1
ATOM 3580 C C . GLU A 1 469 ? 12.219 -28.933 -6.659 1.00 19.46 469 GLU A C 1
ATOM 3581 O O . GLU A 1 469 ? 13.401 -29.276 -6.561 1.00 19.08 469 GLU A O 1
ATOM 3587 N N . SER A 1 470 ? 11.866 -27.805 -7.261 1.00 18.93 470 SER A N 1
ATOM 3588 C CA . SER A 1 470 ? 12.866 -27.005 -7.950 1.00 14.91 470 SER A CA 1
ATOM 3589 C C . SER A 1 470 ? 13.992 -26.633 -6.995 1.00 13.23 470 SER A C 1
ATOM 3590 O O . SER A 1 470 ? 13.756 -26.235 -5.850 1.00 13.61 470 SER A O 1
ATOM 3593 N N . THR A 1 471 ? 15.235 -26.769 -7.461 1.00 13.13 471 THR A N 1
ATOM 3594 C CA . THR A 1 471 ? 16.392 -26.318 -6.695 1.00 17.64 471 THR A CA 1
ATOM 3595 C C . THR A 1 471 ? 16.960 -25.011 -7.233 1.00 17.25 471 THR A C 1
ATOM 3596 O O . THR A 1 471 ? 18.141 -24.713 -7.019 1.00 13.14 471 THR A O 1
ATOM 3600 N N . LYS A 1 472 ? 16.136 -24.222 -7.917 1.00 15.64 472 LYS A N 1
ATOM 3601 C CA . LYS A 1 472 ? 16.612 -23.043 -8.631 1.00 14.06 472 LYS A CA 1
ATOM 3602 C C . LYS A 1 472 ? 16.050 -21.751 -8.051 1.00 17.94 472 LYS A C 1
ATOM 3603 O O . LYS A 1 472 ? 15.976 -20.742 -8.761 1.00 11.70 472 LYS A O 1
ATOM 3609 N N . TRP A 1 473 ? 15.672 -21.743 -6.772 1.00 12.49 473 TRP A N 1
ATOM 3610 C CA . TRP A 1 473 ? 15.271 -20.492 -6.140 1.00 11.44 473 TRP A CA 1
ATOM 3611 C C . TRP A 1 473 ? 16.508 -19.663 -5.820 1.00 12.88 473 TRP A C 1
ATOM 3612 O O . TRP A 1 473 ? 17.497 -20.180 -5.288 1.00 14.63 473 TRP A O 1
ATOM 3623 N N . MET A 1 474 ? 16.460 -18.382 -6.175 1.00 12.67 474 MET A N 1
ATOM 3624 C CA . MET A 1 474 ? 17.553 -17.451 -5.932 1.00 11.10 474 MET A CA 1
ATOM 3625 C C . MET A 1 474 ? 17.238 -16.663 -4.668 1.00 13.70 474 MET A C 1
ATOM 3626 O O . MET A 1 474 ? 16.236 -15.937 -4.619 1.00 11.40 474 MET A O 1
ATOM 3631 N N . ALA A 1 475 ? 18.078 -16.821 -3.646 1.00 15.56 475 ALA A N 1
ATOM 3632 C CA . ALA A 1 475 ? 17.908 -16.119 -2.379 1.00 17.50 475 ALA A CA 1
ATOM 3633 C C . ALA A 1 475 ? 18.619 -14.772 -2.479 1.00 12.88 475 ALA A C 1
ATOM 3634 O O . ALA A 1 475 ? 19.849 -14.717 -2.575 1.00 14.22 475 ALA A O 1
ATOM 3636 N N . THR A 1 476 ? 17.842 -13.680 -2.453 1.00 10.61 476 THR A N 1
ATOM 3637 C CA . THR A 1 476 ? 18.383 -12.352 -2.756 1.00 11.81 476 THR A CA 1
ATOM 3638 C C . THR A 1 476 ? 19.281 -11.793 -1.659 1.00 13.70 476 THR A C 1
ATOM 3639 O O . THR A 1 476 ? 20.058 -10.866 -1.929 1.00 12.58 476 THR A O 1
ATOM 3643 N N . GLY A 1 477 ? 19.162 -12.285 -0.428 1.00 13.80 477 GLY A N 1
ATOM 3644 C CA . GLY A 1 477 ? 19.803 -11.616 0.687 1.00 15.02 477 GLY A CA 1
ATOM 3645 C C . GLY A 1 477 ? 19.110 -10.349 1.144 1.00 13.22 477 GLY A C 1
ATOM 3646 O O . GLY A 1 477 ? 19.639 -9.648 2.015 1.00 15.21 477 GLY A O 1
ATOM 3647 N N . ASP A 1 478 ? 17.945 -10.034 0.582 1.00 14.12 478 ASP A N 1
ATOM 3648 C CA . ASP A 1 478 ? 17.187 -8.836 0.913 1.00 14.20 478 ASP A CA 1
ATOM 3649 C C . ASP A 1 478 ? 15.966 -9.215 1.737 1.00 15.23 478 ASP A C 1
ATOM 3650 O O . ASP A 1 478 ? 15.297 -10.207 1.441 1.00 13.70 478 ASP A O 1
ATOM 3655 N N . LEU A 1 479 ? 15.680 -8.423 2.765 1.00 15.64 479 LEU A N 1
ATOM 3656 C CA . LEU A 1 479 ? 14.507 -8.626 3.599 1.00 14.73 479 LEU A CA 1
ATOM 3657 C C . LEU A 1 479 ? 13.382 -7.710 3.134 1.00 13.72 479 LEU A C 1
ATOM 3658 O O . LEU A 1 479 ? 13.618 -6.591 2.672 1.00 13.12 479 LEU A O 1
ATOM 3663 N N . GLY A 1 480 ? 12.158 -8.201 3.248 1.00 14.93 480 GLY A N 1
ATOM 3664 C CA . GLY A 1 480 ? 11.019 -7.410 2.830 1.00 15.41 480 GLY A CA 1
ATOM 3665 C C . GLY A 1 480 ? 9.728 -8.080 3.227 1.00 16.00 480 GLY A C 1
ATOM 3666 O O . GLY A 1 480 ? 9.719 -9.071 3.960 1.00 18.49 480 GLY A O 1
ATOM 3667 N N . VAL A 1 481 ? 8.626 -7.528 2.722 1.00 14.89 481 VAL A N 1
ATOM 3668 C CA . VAL A 1 481 ? 7.299 -8.018 3.071 1.00 15.99 481 VAL A CA 1
ATOM 3669 C C . VAL A 1 481 ? 6.340 -7.589 1.975 1.00 17.34 481 VAL A C 1
ATOM 3670 O O . VAL A 1 481 ? 6.515 -6.539 1.354 1.00 17.86 481 VAL A O 1
ATOM 3674 N N . ILE A 1 482 ? 5.329 -8.412 1.726 1.00 15.49 482 ILE A N 1
ATOM 3675 C CA . ILE A 1 482 ? 4.273 -8.075 0.785 1.00 16.04 482 ILE A CA 1
ATOM 3676 C C . ILE A 1 482 ? 3.010 -7.800 1.596 1.00 19.82 482 ILE A C 1
ATOM 3677 O O . ILE A 1 482 ? 2.578 -8.644 2.392 1.00 15.03 482 ILE A O 1
ATOM 3682 N N . VAL A 1 483 ? 2.449 -6.603 1.424 1.00 18.50 483 VAL A N 1
ATOM 3683 C CA . VAL A 1 483 ? 1.243 -6.163 2.125 1.00 16.55 483 VAL A CA 1
ATOM 3684 C C . VAL A 1 483 ? 0.263 -5.647 1.087 1.00 20.34 483 VAL A C 1
ATOM 3685 O O . VAL A 1 483 ? 0.611 -4.772 0.280 1.00 18.22 483 VAL A O 1
ATOM 3689 N N . ASP A 1 484 ? -0.955 -6.189 1.098 1.00 20.94 484 ASP A N 1
ATOM 3690 C CA . ASP A 1 484 ? -1.987 -5.789 0.141 1.00 23.35 484 ASP A CA 1
ATOM 3691 C C . ASP A 1 484 ? -1.465 -5.863 -1.295 1.00 25.78 484 ASP A C 1
ATOM 3692 O O . ASP A 1 484 ? -1.694 -4.963 -2.107 1.00 20.94 484 ASP A O 1
ATOM 3697 N N . GLY A 1 485 ? -0.740 -6.943 -1.610 1.00 21.76 485 GLY A N 1
ATOM 3698 C CA . GLY A 1 485 ? -0.236 -7.175 -2.955 1.00 20.98 485 GLY A CA 1
ATOM 3699 C C . GLY A 1 485 ? 1.008 -6.393 -3.350 1.00 19.20 485 GLY A C 1
ATOM 3700 O O . GLY A 1 485 ? 1.505 -6.575 -4.471 1.00 20.24 485 GLY A O 1
ATOM 3701 N N . GLU A 1 486 ? 1.527 -5.542 -2.477 1.00 16.68 486 GLU A N 1
ATOM 3702 C CA . GLU A 1 486 ? 2.626 -4.645 -2.790 1.00 16.87 486 GLU A CA 1
ATOM 3703 C C . GLU A 1 486 ? 3.882 -5.095 -2.057 1.00 12.48 486 GLU A C 1
ATOM 3704 O O . GLU A 1 486 ? 3.832 -5.395 -0.861 1.00 14.90 486 GLU A O 1
ATOM 3710 N N . LEU A 1 487 ? 5.013 -5.102 -2.761 1.00 15.69 487 LEU A N 1
ATOM 3711 C CA . LEU A 1 487 ? 6.290 -5.444 -2.131 1.00 10.74 487 LEU A CA 1
ATOM 3712 C C . LEU A 1 487 ? 6.905 -4.224 -1.463 1.00 12.70 487 LEU A C 1
ATOM 3713 O O . LEU A 1 487 ? 6.896 -3.118 -2.019 1.00 14.23 487 LEU A O 1
ATOM 3718 N N . TYR A 1 488 ? 7.428 -4.424 -0.256 1.00 11.02 488 TYR A N 1
ATOM 3719 C CA . TYR A 1 488 ? 8.243 -3.428 0.423 1.00 13.69 488 TYR A CA 1
ATOM 3720 C C . TYR A 1 488 ? 9.589 -4.042 0.784 1.00 14.32 488 TYR A C 1
ATOM 3721 O O . TYR A 1 488 ? 9.652 -5.193 1.217 1.00 14.95 488 TYR A O 1
ATOM 3730 N N . ILE A 1 489 ? 10.662 -3.271 0.613 1.00 11.98 489 ILE A N 1
ATOM 3731 C CA . ILE A 1 489 ? 12.005 -3.688 1.003 1.00 11.07 489 ILE A CA 1
ATOM 3732 C C . ILE A 1 489 ? 12.326 -3.059 2.352 1.00 13.63 489 ILE A C 1
ATOM 3733 O O . ILE A 1 489 ? 12.255 -1.833 2.503 1.00 16.62 489 ILE A O 1
ATOM 3738 N N . THR A 1 490 ? 12.684 -3.885 3.333 1.00 11.01 490 THR A N 1
ATOM 3739 C CA . THR A 1 490 ? 13.085 -3.368 4.633 1.00 12.48 490 THR A CA 1
ATOM 3740 C C . THR A 1 490 ? 14.593 -3.217 4.774 1.00 13.83 490 THR A C 1
ATOM 3741 O O . THR A 1 490 ? 15.050 -2.221 5.337 1.00 16.25 490 THR A O 1
ATOM 3745 N N . GLY A 1 491 ? 15.384 -4.152 4.262 1.00 15.40 491 GLY A N 1
ATOM 3746 C CA . GLY A 1 491 ? 16.826 -3.974 4.272 1.00 14.56 491 GLY A CA 1
ATOM 3747 C C . GLY A 1 491 ? 17.541 -5.238 3.845 1.00 18.28 491 GLY A C 1
ATOM 3748 O O . GLY A 1 491 ? 16.923 -6.255 3.533 1.00 17.03 491 GLY A O 1
ATOM 3749 N N . ARG A 1 492 ? 18.871 -5.148 3.827 1.00 21.62 492 ARG A N 1
ATOM 3750 C CA . ARG A 1 492 ? 19.702 -6.302 3.510 1.00 18.52 492 ARG A CA 1
ATOM 3751 C C . ARG A 1 492 ? 19.808 -7.219 4.726 1.00 19.97 492 ARG A C 1
ATOM 3752 O O . ARG A 1 492 ? 20.145 -6.771 5.824 1.00 17.16 492 ARG A O 1
ATOM 3760 N N . LEU A 1 493 ? 19.531 -8.508 4.519 1.00 16.11 493 LEU A N 1
ATOM 3761 C CA . LEU A 1 493 ? 19.580 -9.482 5.609 1.00 20.86 493 LEU A CA 1
ATOM 3762 C C . LEU A 1 493 ? 20.874 -9.375 6.414 1.00 24.58 493 LEU A C 1
ATOM 3763 O O . LEU A 1 493 ? 20.848 -9.321 7.648 1.00 24.88 493 LEU A O 1
ATOM 3768 N N . LYS A 1 494 ? 22.020 -9.335 5.731 1.00 24.67 494 LYS A N 1
ATOM 3769 C CA . LYS A 1 494 ? 23.305 -9.328 6.426 1.00 32.90 494 LYS A CA 1
ATOM 3770 C C . LYS A 1 494 ? 23.542 -8.064 7.245 1.00 34.01 494 LYS A C 1
ATOM 3771 O O . LYS A 1 494 ? 24.357 -8.092 8.173 1.00 32.96 494 LYS A O 1
ATOM 3777 N N . ASP A 1 495 ? 22.873 -6.957 6.927 1.00 25.31 495 ASP A N 1
ATOM 3778 C CA . ASP A 1 495 ? 23.148 -5.685 7.582 1.00 25.74 495 ASP A CA 1
ATOM 3779 C C . ASP A 1 495 ? 22.039 -5.269 8.534 1.00 28.18 495 ASP A C 1
ATOM 3780 O O . ASP A 1 495 ? 21.991 -4.109 8.949 1.00 31.19 495 ASP A O 1
ATOM 3785 N N . LEU A 1 496 ? 21.151 -6.193 8.880 1.00 25.06 496 LEU A N 1
ATOM 3786 C CA . LEU A 1 496 ? 20.147 -5.954 9.904 1.00 24.83 496 LEU A CA 1
ATOM 3787 C C . LEU A 1 496 ? 20.810 -5.536 11.213 1.00 32.90 496 LEU A C 1
ATOM 3788 O O . LEU A 1 496 ? 21.872 -6.049 11.582 1.00 33.38 496 LEU A O 1
ATOM 3793 N N . VAL A 1 497 ? 20.192 -4.582 11.907 1.00 24.49 497 VAL A N 1
ATOM 3794 C CA . VAL A 1 497 ? 20.677 -4.096 13.198 1.00 31.82 497 VAL A CA 1
ATOM 3795 C C . VAL A 1 497 ? 19.841 -4.789 14.272 1.00 26.16 497 VAL A C 1
ATOM 3796 O O . VAL A 1 497 ? 18.703 -4.398 14.540 1.00 29.30 497 VAL A O 1
ATOM 3800 N N . ILE A 1 498 ? 20.397 -5.828 14.887 1.00 27.19 498 ILE A N 1
ATOM 3801 C CA . ILE A 1 498 ? 19.694 -6.632 15.878 1.00 28.12 498 ILE A CA 1
ATOM 3802 C C . ILE A 1 498 ? 20.341 -6.389 17.232 1.00 27.76 498 ILE A C 1
ATOM 3803 O O . ILE A 1 498 ? 21.494 -6.777 17.465 1.00 27.29 498 ILE A O 1
ATOM 3808 N N . ILE A 1 499 ? 19.591 -5.763 18.134 1.00 29.24 499 ILE A N 1
ATOM 3809 C CA . ILE A 1 499 ? 20.070 -5.389 19.461 1.00 36.47 499 ILE A CA 1
ATOM 3810 C C . ILE A 1 499 ? 19.028 -5.845 20.473 1.00 27.90 499 ILE A C 1
ATOM 3811 O O . ILE A 1 499 ? 17.853 -5.470 20.370 1.00 38.42 499 ILE A O 1
ATOM 3816 N N . ALA A 1 500 ? 19.449 -6.660 21.433 1.00 42.16 500 ALA A N 1
ATOM 3817 C CA . ALA A 1 500 ? 18.567 -7.142 22.499 1.00 37.95 500 ALA A CA 1
ATOM 3818 C C . ALA A 1 500 ? 17.301 -7.784 21.930 1.00 36.16 500 ALA A C 1
ATOM 3819 O O . ALA A 1 500 ? 16.182 -7.506 22.366 1.00 36.11 500 ALA A O 1
ATOM 3821 N N . GLY A 1 501 ? 17.490 -8.651 20.934 1.00 37.21 501 GLY A N 1
ATOM 3822 C CA . GLY A 1 501 ? 16.389 -9.396 20.350 1.00 31.90 501 GLY A CA 1
ATOM 3823 C C . GLY A 1 501 ? 15.432 -8.600 19.492 1.00 42.40 501 GLY A C 1
ATOM 3824 O O . GLY A 1 501 ? 14.384 -9.129 19.111 1.00 46.08 501 GLY A O 1
ATOM 3825 N N . ARG A 1 502 ? 15.750 -7.348 19.171 1.00 32.28 502 ARG A N 1
ATOM 3826 C CA . ARG A 1 502 ? 14.884 -6.502 18.360 1.00 38.59 502 ARG A CA 1
ATOM 3827 C C . ARG A 1 502 ? 15.587 -6.153 17.056 1.00 32.25 502 ARG A C 1
ATOM 3828 O O . ARG A 1 502 ? 16.773 -5.809 17.056 1.00 31.05 502 ARG A O 1
ATOM 3836 N N . ASN A 1 503 ? 14.850 -6.238 15.948 1.00 35.09 503 ASN A N 1
ATOM 3837 C CA . ASN A 1 503 ? 15.381 -5.924 14.625 1.00 27.47 503 ASN A CA 1
ATOM 3838 C C . ASN A 1 503 ? 15.174 -4.444 14.333 1.00 35.34 503 ASN A C 1
ATOM 3839 O O . ASN A 1 503 ? 14.043 -3.944 14.400 1.00 32.29 503 ASN A O 1
ATOM 3844 N N . HIS A 1 504 ? 16.257 -3.752 13.987 1.00 29.14 504 HIS A N 1
ATOM 3845 C CA . HIS A 1 504 ? 16.208 -2.345 13.611 1.00 22.05 504 HIS A CA 1
ATOM 3846 C C . HIS A 1 504 ? 16.717 -2.182 12.187 1.00 27.29 504 HIS A C 1
ATOM 3847 O O . HIS A 1 504 ? 17.740 -2.765 11.813 1.00 24.15 504 HIS A O 1
ATOM 3854 N N . TYR A 1 505 ? 16.012 -1.381 11.399 1.00 22.99 505 TYR A N 1
ATOM 3855 C CA . TYR A 1 505 ? 16.436 -1.253 10.006 1.00 29.70 505 TYR A CA 1
ATOM 3856 C C . TYR A 1 505 ? 17.183 0.049 9.780 1.00 25.71 505 TYR A C 1
ATOM 3857 O O . TYR A 1 505 ? 16.673 1.121 10.145 1.00 26.75 505 TYR A O 1
ATOM 3866 N N . PRO A 1 506 ? 18.384 -0.020 9.193 1.00 24.47 506 PRO A N 1
ATOM 3867 C CA . PRO A 1 506 ? 19.138 1.214 8.900 1.00 25.86 506 PRO A CA 1
ATOM 3868 C C . PRO A 1 506 ? 18.315 2.327 8.263 1.00 22.11 506 PRO A C 1
ATOM 3869 O O . PRO A 1 506 ? 18.446 3.487 8.667 1.00 21.30 506 PRO A O 1
ATOM 3873 N N . GLN A 1 507 ? 17.480 2.022 7.270 1.00 22.68 507 GLN A N 1
ATOM 3874 C CA . GLN A 1 507 ? 16.753 3.105 6.611 1.00 28.09 507 GLN A CA 1
ATOM 3875 C C . GLN A 1 507 ? 15.816 3.802 7.590 1.00 25.20 507 GLN A C 1
ATOM 3876 O O . GLN A 1 507 ? 15.645 5.026 7.533 1.00 19.52 507 GLN A O 1
ATOM 3882 N N . ASP A 1 508 ? 15.218 3.032 8.508 1.00 24.61 508 ASP A N 1
ATOM 3883 C CA . ASP A 1 508 ? 14.402 3.602 9.577 1.00 24.78 508 ASP A CA 1
ATOM 3884 C C . ASP A 1 508 ? 15.245 4.496 10.482 1.00 26.15 508 ASP A C 1
ATOM 3885 O O . ASP A 1 508 ? 14.885 5.651 10.752 1.00 24.08 508 ASP A O 1
ATOM 3890 N N . ILE A 1 509 ? 16.386 3.978 10.946 1.00 21.55 509 ILE A N 1
ATOM 3891 C CA . ILE A 1 509 ? 17.275 4.762 11.798 1.00 25.33 509 ILE A CA 1
ATOM 3892 C C . ILE A 1 509 ? 17.748 6.006 11.064 1.00 26.55 509 ILE A C 1
ATOM 3893 O O . ILE A 1 509 ? 17.783 7.108 11.626 1.00 21.40 509 ILE A O 1
ATOM 3898 N N . GLU A 1 510 ? 18.123 5.848 9.793 1.00 22.01 510 GLU A N 1
ATOM 3899 C CA . GLU A 1 510 ? 18.671 6.972 9.047 1.00 22.65 510 GLU A CA 1
ATOM 3900 C C . GLU A 1 510 ? 17.650 8.097 8.889 1.00 20.67 510 GLU A C 1
ATOM 3901 O O . GLU A 1 510 ? 18.023 9.278 8.913 1.00 21.60 510 GLU A O 1
ATOM 3907 N N . TYR A 1 511 ? 16.361 7.771 8.755 1.00 21.05 511 TYR A N 1
ATOM 3908 C CA . TYR A 1 511 ? 15.360 8.840 8.742 1.00 22.59 511 TYR A CA 1
ATOM 3909 C C . TYR A 1 511 ? 15.341 9.576 10.079 1.00 25.30 511 TYR A C 1
ATOM 3910 O O . TYR A 1 511 ? 15.326 10.812 10.127 1.00 21.10 511 TYR A O 1
ATOM 3919 N N . THR A 1 512 ? 15.327 8.827 11.183 1.00 25.82 512 THR A N 1
ATOM 3920 C CA . THR A 1 512 ? 15.346 9.461 12.497 1.00 29.63 512 THR A CA 1
ATOM 3921 C C . THR A 1 512 ? 16.536 10.403 12.635 1.00 23.68 512 THR A C 1
ATOM 3922 O O . THR A 1 512 ? 16.394 11.529 13.126 1.00 24.81 512 THR A O 1
ATOM 3926 N N . VAL A 1 513 ? 17.719 9.966 12.198 1.00 26.60 513 VAL A N 1
ATOM 3927 C CA . VAL A 1 513 ? 18.903 10.815 12.318 1.00 28.20 513 VAL A CA 1
ATOM 3928 C C . VAL A 1 513 ? 18.735 12.075 11.481 1.00 32.22 513 VAL A C 1
ATOM 3929 O O . VAL A 1 513 ? 18.923 13.195 11.969 1.00 26.70 513 VAL A O 1
ATOM 3933 N N . ASP A 1 514 ? 18.383 11.900 10.201 1.00 27.35 514 ASP A N 1
ATOM 3934 C CA . ASP A 1 514 ? 18.157 13.021 9.292 1.00 25.35 514 ASP A CA 1
ATOM 3935 C C . ASP A 1 514 ? 17.158 14.012 9.879 1.00 26.34 514 ASP A C 1
ATOM 3936 O O . ASP A 1 514 ? 17.408 15.221 9.921 1.00 26.78 514 ASP A O 1
ATOM 3941 N N . HIS A 1 515 ? 16.013 13.508 10.343 1.00 26.61 515 HIS A N 1
ATOM 3942 C CA . HIS A 1 515 ? 14.954 14.370 10.852 1.00 24.11 515 HIS A CA 1
ATOM 3943 C C . HIS A 1 515 ? 15.323 15.036 12.176 1.00 30.94 515 HIS A C 1
ATOM 3944 O O . HIS A 1 515 ? 14.692 16.032 12.550 1.00 26.55 515 HIS A O 1
ATOM 3951 N N . ALA A 1 516 ? 16.346 14.530 12.874 1.00 28.11 516 ALA A N 1
ATOM 3952 C CA . ALA A 1 516 ? 16.641 14.963 14.238 1.00 30.50 516 ALA A CA 1
ATOM 3953 C C . ALA A 1 516 ? 17.308 16.332 14.311 1.00 29.49 516 ALA A C 1
ATOM 3954 O O . ALA A 1 516 ? 17.291 16.955 15.379 1.00 28.78 516 ALA A O 1
ATOM 3956 N N . SER A 1 517 ? 17.879 16.822 13.214 1.00 27.19 517 SER A N 1
ATOM 3957 C CA . SER A 1 517 ? 18.573 18.097 13.267 1.00 26.11 517 SER A CA 1
ATOM 3958 C C . SER A 1 517 ? 18.859 18.644 11.872 1.00 33.19 517 SER A C 1
ATOM 3959 O O . SER A 1 517 ? 19.358 17.924 10.999 1.00 26.41 517 SER A O 1
ATOM 3962 N N . GLU A 1 518 ? 18.558 19.926 11.657 1.00 27.95 518 GLU A N 1
ATOM 3963 C CA . GLU A 1 518 ? 18.900 20.567 10.395 1.00 30.03 518 GLU A CA 1
ATOM 3964 C C . GLU A 1 518 ? 20.393 20.815 10.253 1.00 28.25 518 GLU A C 1
ATOM 3965 O O . GLU A 1 518 ? 20.822 21.346 9.221 1.00 27.31 518 GLU A O 1
ATOM 3971 N N . HIS A 1 519 ? 21.193 20.451 11.257 1.00 22.07 519 HIS A N 1
ATOM 3972 C CA . HIS A 1 519 ? 22.644 20.476 11.115 1.00 24.51 519 HIS A CA 1
ATOM 3973 C C . HIS A 1 519 ? 23.138 19.391 10.166 1.00 20.11 519 HIS A C 1
ATOM 3974 O O . HIS A 1 519 ? 24.248 19.502 9.634 1.00 23.11 519 HIS A O 1
ATOM 3981 N N . ILE A 1 520 ? 22.338 18.361 9.941 1.00 25.52 520 ILE A N 1
ATOM 3982 C CA . ILE A 1 520 ? 22.742 17.199 9.157 1.00 26.95 520 ILE A CA 1
ATOM 3983 C C . ILE A 1 520 ? 22.349 17.409 7.704 1.00 22.05 520 ILE A C 1
ATOM 3984 O O . ILE A 1 520 ? 21.249 17.884 7.401 1.00 24.25 520 ILE A O 1
ATOM 3989 N N . ARG A 1 521 ? 23.246 17.045 6.808 1.00 26.61 521 ARG A N 1
ATOM 3990 C CA . ARG A 1 521 ? 22.960 17.133 5.381 1.00 26.77 521 ARG A CA 1
ATOM 3991 C C . ARG A 1 521 ? 21.878 16.123 5.008 1.00 27.89 521 ARG A C 1
ATOM 3992 O O . ARG A 1 521 ? 21.970 14.952 5.395 1.00 24.26 521 ARG A O 1
ATOM 4000 N N . PRO A 1 522 ? 20.848 16.528 4.264 1.00 25.52 522 PRO A N 1
ATOM 4001 C CA . PRO A 1 522 ? 19.742 15.607 3.959 1.00 24.34 522 PRO A CA 1
ATOM 4002 C C . PRO A 1 522 ? 20.232 14.319 3.313 1.00 25.36 522 PRO A C 1
ATOM 4003 O O . PRO A 1 522 ? 21.053 14.337 2.395 1.00 20.26 522 PRO A O 1
ATOM 4007 N N . ALA A 1 523 ? 19.713 13.189 3.799 1.00 30.46 523 ALA A N 1
ATOM 4008 C CA . ALA A 1 523 ? 19.974 11.883 3.195 1.00 25.10 523 ALA A CA 1
ATOM 4009 C C . ALA A 1 523 ? 21.466 11.557 3.164 1.00 27.62 523 ALA A C 1
ATOM 4010 O O . ALA A 1 523 ? 21.925 10.786 2.322 1.00 29.24 523 ALA A O 1
ATOM 4012 N N . ALA A 1 524 ? 22.238 12.139 4.078 1.00 21.50 524 ALA A N 1
ATOM 4013 C CA . ALA A 1 524 ? 23.663 11.850 4.136 1.00 21.98 524 ALA A CA 1
ATOM 4014 C C . ALA A 1 524 ? 23.992 11.172 5.461 1.00 24.25 524 ALA A C 1
ATOM 4015 O O . ALA A 1 524 ? 24.845 11.645 6.217 1.00 18.49 524 ALA A O 1
ATOM 4017 N N . VAL A 1 525 ? 23.307 10.068 5.749 1.00 23.03 525 VAL A N 1
ATOM 4018 C CA . VAL A 1 525 ? 23.498 9.312 6.979 1.00 23.45 525 VAL A CA 1
ATOM 4019 C C . VAL A 1 525 ? 23.715 7.849 6.631 1.00 26.49 525 VAL A C 1
ATOM 4020 O O . VAL A 1 525 ? 23.007 7.283 5.789 1.00 27.23 525 VAL A O 1
ATOM 4024 N N . ALA A 1 526 ? 24.696 7.237 7.284 1.00 25.25 526 ALA A N 1
ATOM 4025 C CA . ALA A 1 526 ? 24.890 5.794 7.247 1.00 24.36 526 ALA A CA 1
ATOM 4026 C C . ALA A 1 526 ? 24.750 5.266 8.669 1.00 25.42 526 ALA A C 1
ATOM 4027 O O . ALA A 1 526 ? 25.510 5.666 9.557 1.00 27.56 526 ALA A O 1
ATOM 4029 N N . ALA A 1 527 ? 23.765 4.405 8.891 1.00 20.92 527 ALA A N 1
ATOM 4030 C CA . ALA A 1 527 ? 23.621 3.712 10.164 1.00 26.50 527 ALA A CA 1
ATOM 4031 C C . ALA A 1 527 ? 23.925 2.232 9.978 1.00 35.50 527 ALA A C 1
ATOM 4032 O O . ALA A 1 527 ? 23.492 1.616 8.999 1.00 22.62 527 ALA A O 1
ATOM 4034 N N . PHE A 1 528 ? 24.681 1.664 10.913 1.00 26.35 528 PHE A N 1
ATOM 4035 C CA . PHE A 1 528 ? 25.013 0.248 10.826 1.00 25.77 528 PHE A CA 1
ATOM 4036 C C . PHE A 1 528 ? 25.395 -0.260 12.207 1.00 29.59 528 PHE A C 1
ATOM 4037 O O . PHE A 1 528 ? 25.678 0.512 13.128 1.00 25.90 528 PHE A O 1
ATOM 4045 N N . ALA A 1 529 ? 25.392 -1.581 12.336 1.00 27.55 529 ALA A N 1
ATOM 4046 C CA . ALA A 1 529 ? 25.766 -2.259 13.564 1.00 31.78 529 ALA A CA 1
ATOM 4047 C C . ALA A 1 529 ? 27.160 -2.854 13.427 1.00 33.92 529 ALA A C 1
ATOM 4048 O O . ALA A 1 529 ? 27.583 -3.256 12.338 1.00 31.32 529 ALA A O 1
ATOM 4050 N N . ILE A 1 530 ? 27.877 -2.887 14.547 1.00 30.86 530 ILE A N 1
ATOM 4051 C CA . ILE A 1 530 ? 29.132 -3.613 14.660 1.00 38.19 530 ILE A CA 1
ATOM 4052 C C . ILE A 1 530 ? 29.074 -4.455 15.929 1.00 38.14 530 ILE A C 1
ATOM 4053 O O . ILE A 1 530 ? 28.267 -4.210 16.828 1.00 32.20 530 ILE A O 1
ATOM 4058 N N . GLU A 1 531 ? 29.874 -5.518 15.917 1.00 50.39 531 GLU A N 1
ATOM 4059 C CA . GLU A 1 531 ? 29.960 -6.450 17.064 1.00 43.45 531 GLU A CA 1
ATOM 4060 C C . GLU A 1 531 ? 30.616 -5.709 18.220 1.00 42.67 531 GLU A C 1
ATOM 4061 O O . GLU A 1 531 ? 31.665 -5.114 18.003 1.00 48.91 531 GLU A O 1
ATOM 4067 N N . GLY A 1 532 ? 30.028 -5.774 19.416 1.00 30.00 532 GLY A N 1
ATOM 4068 C CA . GLY A 1 532 ? 30.603 -5.110 20.603 1.00 30.00 532 GLY A CA 1
ATOM 4069 C C . GLY A 1 532 ? 31.330 -6.109 21.489 1.00 30.00 532 GLY A C 1
ATOM 4070 O O . GLY A 1 532 ? 32.021 -6.988 20.938 1.00 30.00 532 GLY A O 1
ATOM 4071 N N . ASP A 1 533 ? 31.182 -5.980 22.811 1.00 30.00 533 ASP A N 1
ATOM 4072 C CA . ASP A 1 533 ? 31.836 -6.915 23.767 1.00 30.00 533 ASP A CA 1
ATOM 4073 C C . ASP A 1 533 ? 31.061 -8.237 23.766 1.00 30.00 533 ASP A C 1
ATOM 4074 O O . ASP A 1 533 ? 31.674 -9.285 23.481 1.00 30.00 533 ASP A O 1
ATOM 4079 N N . ALA A 1 534 ? 29.763 -8.173 24.074 1.00 30.00 534 ALA A N 1
ATOM 4080 C CA . ALA A 1 534 ? 28.880 -9.363 24.097 1.00 30.00 534 ALA A CA 1
ATOM 4081 C C . ALA A 1 534 ? 27.516 -8.972 23.519 1.00 30.00 534 ALA A C 1
ATOM 4082 O O . ALA A 1 534 ? 26.500 -9.574 23.923 1.00 30.00 534 ALA A O 1
ATOM 4084 N N . VAL A 1 535 ? 27.513 -7.995 22.607 1.00 30.00 535 VAL A N 1
ATOM 4085 C CA . VAL A 1 535 ? 26.264 -7.486 21.963 1.00 30.00 535 VAL A CA 1
ATOM 4086 C C . VAL A 1 535 ? 26.639 -6.737 20.672 1.00 30.00 535 VAL A C 1
ATOM 4087 O O . VAL A 1 535 ? 27.830 -6.719 20.327 1.00 30.00 535 VAL A O 1
ATOM 4091 N N . GLU A 1 536 ? 25.648 -6.178 19.971 1.00 46.60 536 GLU A N 1
ATOM 4092 C CA . GLU A 1 536 ? 25.834 -5.420 18.720 1.00 46.57 536 GLU A CA 1
ATOM 4093 C C . GLU A 1 536 ? 25.741 -3.945 19.123 1.00 34.45 536 GLU A C 1
ATOM 4094 O O . GLU A 1 536 ? 24.952 -3.646 19.977 1.00 37.59 536 GLU A O 1
ATOM 4100 N N . GLN A 1 537 ? 26.586 -3.098 18.548 1.00 41.77 537 GLN A N 1
ATOM 4101 C CA . GLN A 1 537 ? 26.580 -1.658 18.766 1.00 27.95 537 GLN A CA 1
ATOM 4102 C C . GLN A 1 537 ? 26.071 -0.940 17.523 1.00 34.71 537 GLN A C 1
ATOM 4103 O O . GLN A 1 537 ? 26.430 -1.299 16.395 1.00 27.62 537 GLN A O 1
ATOM 4109 N N . LEU A 1 538 ? 25.250 0.089 17.742 1.00 31.12 538 LEU A N 1
ATOM 4110 C CA . LEU A 1 538 ? 24.732 0.934 16.672 1.00 28.98 538 LEU A CA 1
ATOM 4111 C C . LEU A 1 538 ? 25.686 2.098 16.437 1.00 30.99 538 LEU A C 1
ATOM 4112 O O . LEU A 1 538 ? 25.913 2.912 17.340 1.00 32.97 538 LEU A O 1
ATOM 4117 N N . ILE A 1 539 ? 26.228 2.183 15.223 1.00 28.19 539 ILE A N 1
ATOM 4118 C CA . ILE A 1 539 ? 27.112 3.268 14.813 1.00 27.85 539 ILE A CA 1
ATOM 4119 C C . ILE A 1 539 ? 26.363 4.137 13.815 1.00 33.87 539 ILE A C 1
ATOM 4120 O O . ILE A 1 539 ? 25.627 3.627 12.963 1.00 28.74 539 ILE A O 1
ATOM 4125 N N . ILE A 1 540 ? 26.544 5.450 13.923 1.00 24.57 540 ILE A N 1
ATOM 4126 C CA . ILE A 1 540 ? 25.881 6.400 13.043 1.00 26.51 540 ILE A CA 1
ATOM 4127 C C . ILE A 1 540 ? 26.935 7.363 12.515 1.00 24.81 540 ILE A C 1
ATOM 4128 O O . ILE A 1 540 ? 27.659 7.985 13.302 1.00 22.23 540 ILE A O 1
ATOM 4133 N N . LEU A 1 541 ? 27.051 7.444 11.189 1.00 20.94 541 LEU A N 1
ATOM 4134 C CA . LEU A 1 541 ? 27.876 8.436 10.506 1.00 22.69 541 LEU A CA 1
ATOM 4135 C C . LEU A 1 541 ? 26.958 9.402 9.779 1.00 19.36 541 LEU A C 1
ATOM 4136 O O . LEU A 1 541 ? 26.022 8.970 9.098 1.00 22.01 541 LEU A O 1
ATOM 4141 N N . ALA A 1 542 ? 27.230 10.697 9.907 1.00 23.38 542 ALA A N 1
ATOM 4142 C CA . ALA A 1 542 ? 26.398 11.699 9.261 1.00 22.45 542 ALA A CA 1
ATOM 4143 C C . ALA A 1 542 ? 27.255 12.896 8.883 1.00 22.78 542 ALA A C 1
ATOM 4144 O O . ALA A 1 542 ? 28.122 13.320 9.652 1.00 25.14 542 ALA A O 1
ATOM 4146 N N . GLU A 1 543 ? 27.010 13.429 7.691 1.00 25.97 543 GLU A N 1
ATOM 4147 C CA . GLU A 1 543 ? 27.662 14.651 7.244 1.00 24.72 543 GLU A CA 1
ATOM 4148 C C . GLU A 1 543 ? 26.867 15.860 7.719 1.00 20.51 543 GLU A C 1
ATOM 4149 O O . GLU A 1 543 ? 25.635 15.861 7.668 1.00 20.04 543 GLU A O 1
ATOM 4155 N N . ARG A 1 544 ? 27.577 16.885 8.184 1.00 19.34 544 ARG A N 1
ATOM 4156 C CA . ARG A 1 544 ? 26.945 18.175 8.425 1.00 26.07 544 ARG A CA 1
ATOM 4157 C C . ARG A 1 544 ? 26.661 18.866 7.094 1.00 27.54 544 ARG A C 1
ATOM 4158 O O . ARG A 1 544 ? 27.408 18.721 6.122 1.00 27.81 544 ARG A O 1
ATOM 4166 N N . ASP A 1 545 ? 25.561 19.614 7.052 1.00 27.85 545 ASP A N 1
ATOM 4167 C CA . ASP A 1 545 ? 25.117 20.184 5.793 1.00 28.05 545 ASP A CA 1
ATOM 4168 C C . ASP A 1 545 ? 26.131 21.209 5.277 1.00 24.98 545 ASP A C 1
ATOM 4169 O O . ASP A 1 545 ? 27.109 21.562 5.945 1.00 22.45 545 ASP A O 1
ATOM 4174 N N . LEU A 1 546 ? 25.881 21.685 4.053 1.00 27.82 546 LEU A N 1
ATOM 4175 C CA . LEU A 1 546 ? 26.908 22.420 3.318 1.00 27.90 546 LEU A CA 1
ATOM 4176 C C . LEU A 1 546 ? 27.272 23.744 3.986 1.00 27.32 546 LEU A C 1
ATOM 4177 O O . LEU A 1 546 ? 28.428 24.177 3.904 1.00 30.34 546 LEU A O 1
ATOM 4182 N N . ASP A 1 547 ? 26.322 24.389 4.657 1.00 28.13 547 ASP A N 1
ATOM 4183 C CA . ASP A 1 547 ? 26.533 25.720 5.213 1.00 35.52 547 ASP A CA 1
ATOM 4184 C C . ASP A 1 547 ? 26.984 25.692 6.671 1.00 34.49 547 ASP A C 1
ATOM 4185 O O . ASP A 1 547 ? 27.170 26.758 7.260 1.00 38.71 547 ASP A O 1
ATOM 4190 N N . ARG A 1 548 ? 27.145 24.507 7.243 1.00 29.65 548 ARG A N 1
ATOM 4191 C CA . ARG A 1 548 ? 27.351 24.370 8.707 1.00 27.47 548 ARG A CA 1
ATOM 4192 C C . ARG A 1 548 ? 28.809 24.344 9.171 1.00 25.05 548 ARG A C 1
ATOM 4193 O O . ARG A 1 548 ? 29.658 23.863 8.475 1.00 24.88 548 ARG A O 1
ATOM 4201 N N . ASP A 1 549 ? 29.018 24.824 10.387 1.00 31.69 549 ASP A N 1
ATOM 4202 C CA . ASP A 1 549 ? 30.353 24.814 11.015 1.00 27.23 549 ASP A CA 1
ATOM 4203 C C . ASP A 1 549 ? 30.453 23.636 11.993 1.00 25.29 549 ASP A C 1
ATOM 4204 O O . ASP A 1 549 ? 29.469 23.323 12.614 1.00 27.06 549 ASP A O 1
ATOM 4209 N N . PRO A 1 550 ? 31.619 22.990 12.119 1.00 25.91 550 PRO A N 1
ATOM 4210 C CA . PRO A 1 550 ? 31.862 21.957 13.114 1.00 31.22 550 PRO A CA 1
ATOM 4211 C C . PRO A 1 550 ? 31.478 22.362 14.542 1.00 26.06 550 PRO A C 1
ATOM 4212 O O . PRO A 1 550 ? 31.308 21.512 15.295 1.00 26.98 550 PRO A O 1
ATOM 4216 N N . SER A 1 551 ? 31.332 23.655 14.829 1.00 25.98 551 SER A N 1
ATOM 4217 C CA . SER A 1 551 ? 30.908 24.045 16.181 1.00 29.23 551 SER A CA 1
ATOM 4218 C C . SER A 1 551 ? 29.505 23.561 16.506 1.00 25.62 551 SER A C 1
ATOM 4219 O O . SER A 1 551 ? 29.168 23.414 17.686 1.00 34.63 551 SER A O 1
ATOM 4222 N N . GLY A 1 552 ? 28.675 23.322 15.490 1.00 26.22 552 GLY A N 1
ATOM 4223 C CA . GLY A 1 552 ? 27.353 22.775 15.718 1.00 22.33 552 GLY A CA 1
ATOM 4224 C C . GLY A 1 552 ? 27.301 21.270 15.890 1.00 19.33 552 GLY A C 1
ATOM 4225 O O . GLY A 1 552 ? 26.221 20.735 16.153 1.00 24.49 552 GLY A O 1
ATOM 4226 N N . ASP A 1 553 ? 28.438 20.586 15.751 1.00 20.87 553 ASP A N 1
ATOM 4227 C CA . ASP A 1 553 ? 28.457 19.128 15.845 1.00 24.28 553 ASP A CA 1
ATOM 4228 C C . ASP A 1 553 ? 27.967 18.651 17.209 1.00 31.21 553 ASP A C 1
ATOM 4229 O O . ASP A 1 553 ? 27.121 17.751 17.299 1.00 28.16 553 ASP A O 1
ATOM 4234 N N . ALA A 1 554 ? 28.493 19.241 18.288 1.00 31.33 554 ALA A N 1
ATOM 4235 C CA . ALA A 1 554 ? 28.152 18.781 19.633 1.00 30.15 554 ALA A CA 1
ATOM 4236 C C . ALA A 1 554 ? 26.644 18.788 19.851 1.00 30.42 554 ALA A C 1
ATOM 4237 O O . ALA A 1 554 ? 26.067 17.811 20.344 1.00 27.83 554 ALA A O 1
ATOM 4239 N N . GLU A 1 555 ? 25.987 19.885 19.480 1.00 30.45 555 GLU A N 1
ATOM 4240 C CA . GLU A 1 555 ? 24.537 19.973 19.611 1.00 25.05 555 GLU A CA 1
ATOM 4241 C C . GLU A 1 555 ? 23.839 18.911 18.768 1.00 28.04 555 GLU A C 1
ATOM 4242 O O . GLU A 1 555 ? 22.916 18.233 19.240 1.00 27.98 555 GLU A O 1
ATOM 4248 N N . ALA A 1 556 ? 24.253 18.764 17.505 1.00 27.90 556 ALA A N 1
ATOM 4249 C CA . ALA A 1 556 ? 23.610 17.788 16.630 1.00 28.21 556 ALA A CA 1
ATOM 4250 C C . ALA A 1 556 ? 23.785 16.371 17.161 1.00 25.59 556 ALA A C 1
ATOM 4251 O O . ALA A 1 556 ? 22.854 15.559 17.099 1.00 26.46 556 ALA A O 1
ATOM 4253 N N . ILE A 1 557 ? 24.968 16.057 17.693 1.00 26.17 557 ILE A N 1
ATOM 4254 C CA . ILE A 1 557 ? 25.204 14.725 18.248 1.00 26.40 557 ILE A CA 1
ATOM 4255 C C . ILE A 1 557 ? 24.230 14.446 19.391 1.00 29.19 557 ILE A C 1
ATOM 4256 O O . ILE A 1 557 ? 23.547 13.414 19.415 1.00 25.54 557 ILE A O 1
ATOM 4261 N N . ASP A 1 558 ? 24.151 15.366 20.359 1.00 26.45 558 ASP A N 1
ATOM 4262 C CA . ASP A 1 558 ? 23.209 15.205 21.464 1.00 28.35 558 ASP A CA 1
ATOM 4263 C C . ASP A 1 558 ? 21.784 15.026 20.956 1.00 25.96 558 ASP A C 1
ATOM 4264 O O . ASP A 1 558 ? 21.055 14.149 21.434 1.00 27.17 558 ASP A O 1
ATOM 4269 N N . ALA A 1 559 ? 21.371 15.842 19.981 1.00 25.38 559 ALA A N 1
ATOM 4270 C CA . ALA A 1 559 ? 20.021 15.723 19.434 1.00 25.36 559 ALA A CA 1
ATOM 4271 C C . ALA A 1 559 ? 19.828 14.401 18.692 1.00 31.64 559 ALA A C 1
ATOM 4272 O O . ALA A 1 559 ? 18.761 13.781 18.783 1.00 25.26 559 ALA A O 1
ATOM 4274 N N . ILE A 1 560 ? 20.841 13.952 17.948 1.00 23.98 560 ILE A N 1
ATOM 4275 C CA . ILE A 1 560 ? 20.723 12.670 17.261 1.00 21.81 560 ILE A CA 1
ATOM 4276 C C . ILE A 1 560 ? 20.586 11.541 18.275 1.00 24.76 560 ILE A C 1
ATOM 4277 O O . ILE A 1 560 ? 19.730 10.657 18.133 1.00 23.23 560 ILE A O 1
ATOM 4282 N N . ARG A 1 561 ? 21.414 11.561 19.321 1.00 28.81 561 ARG A N 1
ATOM 4283 C CA . ARG A 1 561 ? 21.367 10.502 20.327 1.00 29.24 561 ARG A CA 1
ATOM 4284 C C . ARG A 1 561 ? 19.989 10.415 20.972 1.00 26.61 561 ARG A C 1
ATOM 4285 O O . ARG A 1 561 ? 19.413 9.328 21.085 1.00 29.58 561 ARG A O 1
ATOM 4293 N N . ALA A 1 562 ? 19.443 11.553 21.403 1.00 27.85 562 ALA A N 1
ATOM 4294 C CA . ALA A 1 562 ? 18.135 11.545 22.049 1.00 26.46 562 ALA A CA 1
ATOM 4295 C C . ALA A 1 562 ? 17.051 11.066 21.093 1.00 30.50 562 ALA A C 1
ATOM 4296 O O . ALA A 1 562 ? 16.192 10.254 21.463 1.00 28.63 562 ALA A O 1
ATOM 4298 N N . ALA A 1 563 ? 17.069 11.566 19.851 1.00 30.79 563 ALA A N 1
ATOM 4299 C CA . ALA A 1 563 ? 16.022 11.216 18.894 1.00 24.27 563 ALA A CA 1
ATOM 4300 C C . ALA A 1 563 ? 16.031 9.723 18.581 1.00 26.54 563 ALA A C 1
ATOM 4301 O O . ALA A 1 563 ? 14.972 9.088 18.495 1.00 24.94 563 ALA A O 1
ATOM 4303 N N . VAL A 1 564 ? 17.217 9.142 18.404 1.00 23.37 564 VAL A N 1
ATOM 4304 C CA . VAL A 1 564 ? 17.293 7.729 18.052 1.00 24.37 564 VAL A CA 1
ATOM 4305 C C . VAL A 1 564 ? 16.919 6.858 19.249 1.00 31.33 564 VAL A C 1
ATOM 4306 O O . VAL A 1 564 ? 16.224 5.843 19.106 1.00 28.84 564 VAL A O 1
ATOM 4310 N N . THR A 1 565 ? 17.362 7.248 20.445 1.00 29.13 565 THR A N 1
ATOM 4311 C CA . THR A 1 565 ? 17.016 6.503 21.650 1.00 27.73 565 THR A CA 1
ATOM 4312 C C . THR A 1 565 ? 15.508 6.468 21.851 1.00 29.07 565 THR A C 1
ATOM 4313 O O . THR A 1 565 ? 14.929 5.410 22.123 1.00 28.38 565 THR A O 1
ATOM 4317 N N . GLU A 1 566 ? 14.848 7.618 21.694 1.00 26.41 566 GLU A N 1
ATOM 4318 C CA . GLU A 1 566 ? 13.411 7.677 21.934 1.00 27.85 566 GLU A CA 1
ATOM 4319 C C . GLU A 1 566 ? 12.631 6.901 20.879 1.00 38.20 566 GLU A C 1
ATOM 4320 O O . GLU A 1 566 ? 11.650 6.220 21.202 1.00 34.22 566 GLU A O 1
ATOM 4326 N N . ALA A 1 567 ? 13.036 6.999 19.613 1.00 37.55 567 ALA A N 1
ATOM 4327 C CA . ALA A 1 567 ? 12.255 6.376 18.550 1.00 30.02 567 ALA A CA 1
ATOM 4328 C C . ALA A 1 567 ? 12.522 4.876 18.455 1.00 29.08 567 ALA A C 1
ATOM 4329 O O . ALA A 1 567 ? 11.589 4.090 18.249 1.00 29.38 567 ALA A O 1
ATOM 4331 N N . HIS A 1 568 ? 13.778 4.455 18.619 1.00 28.19 568 HIS A N 1
ATOM 4332 C CA . HIS A 1 568 ? 14.144 3.054 18.446 1.00 26.32 568 HIS A CA 1
ATOM 4333 C C . HIS A 1 568 ? 14.504 2.337 19.739 1.00 34.67 568 HIS A C 1
ATOM 4334 O O . HIS A 1 568 ? 14.572 1.102 19.738 1.00 33.86 568 HIS A O 1
ATOM 4341 N N . GLY A 1 569 ? 14.730 3.060 20.833 1.00 34.00 569 GLY A N 1
ATOM 4342 C CA . GLY A 1 569 ? 15.084 2.404 22.079 1.00 29.00 569 GLY A CA 1
ATOM 4343 C C . GLY A 1 569 ? 16.505 1.890 22.134 1.00 30.57 569 GLY A C 1
ATOM 4344 O O . GLY A 1 569 ? 16.784 0.934 22.863 1.00 31.84 569 GLY A O 1
ATOM 4345 N N . VAL A 1 570 ? 17.415 2.498 21.379 1.00 27.59 570 VAL A N 1
ATOM 4346 C CA . VAL A 1 570 ? 18.828 2.144 21.397 1.00 32.20 570 VAL A CA 1
ATOM 4347 C C . VAL A 1 570 ? 19.635 3.431 21.501 1.00 27.90 570 VAL A C 1
ATOM 4348 O O . VAL A 1 570 ? 19.364 4.396 20.779 1.00 29.41 570 VAL A O 1
ATOM 4352 N N . VAL A 1 571 ? 20.616 3.445 22.398 1.00 26.27 571 VAL A N 1
ATOM 4353 C CA . VAL A 1 571 ? 21.545 4.563 22.529 1.00 28.73 571 VAL A CA 1
ATOM 4354 C C . VAL A 1 571 ? 22.727 4.281 21.607 1.00 33.15 571 VAL A C 1
ATOM 4355 O O . VAL A 1 571 ? 23.483 3.328 21.867 1.00 28.17 571 VAL A O 1
ATOM 4359 N N . PRO A 1 572 ? 22.922 5.059 20.542 1.00 28.28 572 PRO A N 1
ATOM 4360 C CA . PRO A 1 572 ? 24.039 4.796 19.631 1.00 31.70 572 PRO A CA 1
ATOM 4361 C C . PRO A 1 572 ? 25.353 4.673 20.384 1.00 28.38 572 PRO A C 1
ATOM 4362 O O . PRO A 1 572 ? 25.648 5.454 21.287 1.00 30.94 572 PRO A O 1
ATOM 4366 N N . ALA A 1 573 ? 26.140 3.662 20.014 1.00 33.43 573 ALA A N 1
ATOM 4367 C CA . ALA A 1 573 ? 27.463 3.516 20.607 1.00 32.71 573 ALA A CA 1
ATOM 4368 C C . ALA A 1 573 ? 28.389 4.639 20.171 1.00 35.23 573 ALA A C 1
ATOM 4369 O O . ALA A 1 573 ? 29.306 5.012 20.910 1.00 33.16 573 ALA A O 1
ATOM 4371 N N . ASP A 1 574 ? 28.170 5.181 18.976 1.00 33.26 574 ASP A N 1
ATOM 4372 C CA . ASP A 1 574 ? 29.003 6.250 18.452 1.00 23.64 574 ASP A CA 1
ATOM 4373 C C . ASP A 1 574 ? 28.198 7.032 17.427 1.00 33.12 574 ASP A C 1
ATOM 4374 O O . ASP A 1 574 ? 27.384 6.460 16.690 1.00 22.76 574 ASP A O 1
ATOM 4379 N N . ILE A 1 575 ? 28.412 8.343 17.410 1.00 26.35 575 ILE A N 1
ATOM 4380 C CA . ILE A 1 575 ? 27.817 9.231 16.421 1.00 31.56 575 ILE A CA 1
ATOM 4381 C C . ILE A 1 575 ? 28.945 10.113 15.915 1.00 29.97 575 ILE A C 1
ATOM 4382 O O . ILE A 1 575 ? 29.468 10.946 16.665 1.00 29.64 575 ILE A O 1
ATOM 4387 N N . ARG A 1 576 ? 29.344 9.917 14.664 1.00 22.31 576 ARG A N 1
ATOM 4388 C CA . ARG A 1 576 ? 30.431 10.680 14.070 1.00 22.12 576 ARG A CA 1
ATOM 4389 C C . ARG A 1 576 ? 29.847 11.634 13.043 1.00 28.60 576 ARG A C 1
ATOM 4390 O O . ARG A 1 576 ? 29.096 11.209 12.157 1.00 23.26 576 ARG A O 1
ATOM 4398 N N . ILE A 1 577 ? 30.162 12.918 13.180 1.00 21.20 577 ILE A N 1
ATOM 4399 C CA . ILE A 1 577 ? 29.750 13.928 12.214 1.00 20.23 577 ILE A CA 1
ATOM 4400 C C . ILE A 1 577 ? 30.983 14.351 11.433 1.00 23.83 577 ILE A C 1
ATOM 4401 O O . ILE A 1 577 ? 32.033 14.627 12.022 1.00 25.38 577 ILE A O 1
ATOM 4406 N N . VAL A 1 578 ? 30.864 14.379 10.105 1.00 23.85 578 VAL A N 1
ATOM 4407 C CA . VAL A 1 578 ? 31.994 14.650 9.234 1.00 22.28 578 VAL A CA 1
ATOM 4408 C C . VAL A 1 578 ? 31.576 15.666 8.175 1.00 24.79 578 VAL A C 1
ATOM 4409 O O . VAL A 1 578 ? 30.414 16.066 8.082 1.00 20.12 578 VAL A O 1
ATOM 4413 N N . ALA A 1 579 ? 32.556 16.087 7.381 1.00 23.79 579 ALA A N 1
ATOM 4414 C CA . ALA A 1 579 ? 32.333 17.145 6.416 1.00 30.80 579 ALA A CA 1
ATOM 4415 C C . ALA A 1 579 ? 31.546 16.626 5.220 1.00 27.51 579 ALA A C 1
ATOM 4416 O O . ALA A 1 579 ? 31.505 15.420 4.960 1.00 19.94 579 ALA A O 1
ATOM 4418 N N . PRO A 1 580 ? 30.903 17.525 4.478 1.00 31.24 580 PRO A N 1
ATOM 4419 C CA . PRO A 1 580 ? 30.190 17.107 3.268 1.00 24.87 580 PRO A CA 1
ATOM 4420 C C . PRO A 1 580 ? 31.104 16.322 2.336 1.00 23.92 580 PRO A C 1
ATOM 4421 O O . PRO A 1 580 ? 32.280 16.650 2.163 1.00 28.08 580 PRO A O 1
ATOM 4425 N N . ASP A 1 581 ? 30.546 15.268 1.743 1.00 25.97 581 ASP A N 1
ATOM 4426 C CA . ASP A 1 581 ? 31.209 14.381 0.790 1.00 31.34 581 ASP A CA 1
ATOM 4427 C C . ASP A 1 581 ? 32.253 13.485 1.441 1.00 33.93 581 ASP A C 1
ATOM 4428 O O . ASP A 1 581 ? 32.982 12.777 0.730 1.00 26.42 581 ASP A O 1
ATOM 4433 N N . GLU A 1 582 ? 32.348 13.486 2.772 1.00 28.01 582 GLU A N 1
ATOM 4434 C CA . GLU A 1 582 ? 33.322 12.632 3.442 1.00 25.90 582 GLU A CA 1
ATOM 4435 C C . GLU A 1 582 ? 32.811 11.207 3.618 1.00 26.44 582 GLU A C 1
ATOM 4436 O O . GLU A 1 582 ? 33.613 10.268 3.679 1.00 23.72 582 GLU A O 1
ATOM 4442 N N . ILE A 1 583 ? 31.495 11.017 3.714 1.00 23.99 583 ILE A N 1
ATOM 4443 C CA . ILE A 1 583 ? 30.954 9.665 3.709 1.00 21.61 583 ILE A CA 1
ATOM 4444 C C . ILE A 1 583 ? 31.230 9.037 2.348 1.00 23.97 583 ILE A C 1
ATOM 4445 O O . ILE A 1 583 ? 30.987 9.653 1.301 1.00 26.14 583 ILE A O 1
ATOM 4450 N N . LEU A 1 584 ? 31.758 7.817 2.359 1.00 19.66 584 LEU A N 1
ATOM 4451 C CA . LEU A 1 584 ? 32.166 7.157 1.124 1.00 25.89 584 LEU A CA 1
ATOM 4452 C C . LEU A 1 584 ? 30.950 6.779 0.285 1.00 27.76 584 LEU A C 1
ATOM 4453 O O . LEU A 1 584 ? 29.930 6.328 0.812 1.00 22.51 584 LEU A O 1
ATOM 4458 N N . ARG A 1 585 ? 31.074 6.945 -1.032 1.00 25.82 585 ARG A N 1
ATOM 4459 C CA . ARG A 1 585 ? 29.960 6.781 -1.952 1.00 25.88 585 ARG A CA 1
ATOM 4460 C C . ARG A 1 585 ? 30.376 5.962 -3.169 1.00 27.05 585 ARG A C 1
ATOM 4461 O O . ARG A 1 585 ? 31.552 5.891 -3.535 1.00 21.39 585 ARG A O 1
ATOM 4469 N N . SER A 1 586 ? 29.376 5.345 -3.796 1.00 21.11 586 SER A N 1
ATOM 4470 C CA . SER A 1 586 ? 29.565 4.573 -5.016 1.00 22.57 586 SER A CA 1
ATOM 4471 C C . SER A 1 586 ? 29.822 5.500 -6.209 1.00 21.89 586 SER A C 1
ATOM 4472 O O . SER A 1 586 ? 29.717 6.725 -6.127 1.00 18.14 586 SER A O 1
ATOM 4475 N N . SER A 1 587 ? 30.155 4.876 -7.347 1.00 16.72 587 SER A N 1
ATOM 4476 C CA . SER A 1 587 ? 30.321 5.609 -8.605 1.00 25.82 587 SER A CA 1
ATOM 4477 C C . SER A 1 587 ? 29.031 6.281 -9.039 1.00 16.46 587 SER A C 1
ATOM 4478 O O . SER A 1 587 ? 29.063 7.248 -9.809 1.00 18.14 587 SER A O 1
ATOM 4481 N N . SER A 1 588 ? 27.880 5.755 -8.610 1.00 14.88 588 SER A N 1
ATOM 4482 C CA . SER A 1 588 ? 26.606 6.394 -8.926 1.00 21.78 588 SER A CA 1
ATOM 4483 C C . SER A 1 588 ? 26.304 7.571 -8.014 1.00 22.12 588 SER A C 1
ATOM 4484 O O . SER A 1 588 ? 25.399 8.353 -8.317 1.00 21.99 588 SER A O 1
ATOM 4487 N N . GLY A 1 589 ? 27.042 7.719 -6.917 1.00 21.54 589 GLY A N 1
ATOM 4488 C CA . GLY A 1 589 ? 26.817 8.797 -5.981 1.00 17.54 589 GLY A CA 1
ATOM 4489 C C . GLY A 1 589 ? 26.097 8.402 -4.709 1.00 21.57 589 GLY A C 1
ATOM 4490 O O . GLY A 1 589 ? 25.928 9.252 -3.829 1.00 19.14 589 GLY A O 1
ATOM 4491 N N . LYS A 1 590 ? 25.677 7.147 -4.574 1.00 18.61 590 LYS A N 1
ATOM 4492 C CA . LYS A 1 590 ? 24.915 6.744 -3.404 1.00 22.63 590 LYS A CA 1
ATOM 4493 C C . LYS A 1 590 ? 25.850 6.317 -2.283 1.00 22.71 590 LYS A C 1
ATOM 4494 O O . LYS A 1 590 ? 26.970 5.858 -2.521 1.00 21.45 590 LYS A O 1
ATOM 4500 N N . ILE A 1 591 ? 25.383 6.508 -1.046 1.00 21.64 591 ILE A N 1
ATOM 4501 C CA . ILE A 1 591 ? 26.152 6.096 0.121 1.00 19.94 591 ILE A CA 1
ATOM 4502 C C . ILE A 1 591 ? 26.428 4.604 0.043 1.00 19.94 591 ILE A C 1
ATOM 4503 O O . ILE A 1 591 ? 25.519 3.802 -0.204 1.00 21.22 591 ILE A O 1
ATOM 4508 N N . ALA A 1 592 ? 27.688 4.226 0.264 1.00 21.77 592 ALA A N 1
ATOM 4509 C CA . ALA A 1 592 ? 28.118 2.825 0.245 1.00 27.16 592 ALA A CA 1
ATOM 4510 C C . ALA A 1 592 ? 28.277 2.366 1.693 1.00 21.14 592 ALA A C 1
ATOM 4511 O O . ALA A 1 592 ? 29.343 2.496 2.293 1.00 24.83 592 ALA A O 1
ATOM 4513 N N . ARG A 1 593 ? 27.198 1.814 2.255 1.00 22.63 593 ARG A N 1
ATOM 4514 C CA . ARG A 1 593 ? 27.143 1.577 3.697 1.00 28.78 593 ARG A CA 1
ATOM 4515 C C . ARG A 1 593 ? 28.216 0.594 4.148 1.00 27.06 593 ARG A C 1
ATOM 4516 O O . ARG A 1 593 ? 28.945 0.849 5.114 1.00 25.51 593 ARG A O 1
ATOM 4524 N N . ARG A 1 594 ? 28.311 -0.552 3.473 1.00 21.91 594 ARG A N 1
ATOM 4525 C CA . ARG A 1 594 ? 29.243 -1.588 3.909 1.00 30.04 594 ARG A CA 1
ATOM 4526 C C . ARG A 1 594 ? 30.683 -1.109 3.790 1.00 26.61 594 ARG A C 1
ATOM 4527 O O . ARG A 1 594 ? 31.526 -1.430 4.636 1.00 27.27 594 ARG A O 1
ATOM 4535 N N . VAL A 1 595 ? 30.984 -0.327 2.751 1.00 19.84 595 VAL A N 1
ATOM 4536 C CA . VAL A 1 595 ? 32.323 0.235 2.610 1.00 19.67 595 VAL A CA 1
ATOM 4537 C C . VAL A 1 595 ? 32.629 1.185 3.761 1.00 25.08 595 VAL A C 1
ATOM 4538 O O . VAL A 1 595 ? 33.746 1.200 4.291 1.00 21.84 595 VAL A O 1
ATOM 4542 N N . ASN A 1 596 ? 31.653 2.010 4.147 1.00 19.26 596 ASN A N 1
ATOM 4543 C CA . ASN A 1 596 ? 31.864 2.906 5.281 1.00 27.24 596 ASN A CA 1
ATOM 4544 C C . ASN A 1 596 ? 32.029 2.121 6.576 1.00 24.43 596 ASN A C 1
ATOM 4545 O O . ASN A 1 596 ? 32.919 2.419 7.378 1.00 26.78 596 ASN A O 1
ATOM 4550 N N . LYS A 1 597 ? 31.187 1.109 6.790 1.00 22.94 597 LYS A N 1
ATOM 4551 C CA . LYS A 1 597 ? 31.309 0.283 7.986 1.00 26.50 597 LYS A CA 1
ATOM 4552 C C . LYS A 1 597 ? 32.700 -0.331 8.097 1.00 34.94 597 LYS A C 1
ATOM 4553 O O . LYS A 1 597 ? 33.291 -0.359 9.184 1.00 32.97 597 LYS A O 1
ATOM 4559 N N . LYS A 1 598 ? 33.244 -0.828 6.984 1.00 32.65 598 LYS A N 1
ATOM 4560 C CA . LYS A 1 598 ? 34.589 -1.394 7.024 1.00 31.03 598 LYS A CA 1
ATOM 4561 C C . LYS A 1 598 ? 35.609 -0.337 7.416 1.00 37.57 598 LYS A C 1
ATOM 4562 O O . LYS A 1 598 ? 36.482 -0.581 8.257 1.00 42.34 598 LYS A O 1
ATOM 4568 N N . ALA A 1 599 ? 35.516 0.849 6.808 1.00 35.04 599 ALA A N 1
ATOM 4569 C CA . ALA A 1 599 ? 36.468 1.913 7.111 1.00 35.27 599 ALA A CA 1
ATOM 4570 C C . ALA A 1 599 ? 36.393 2.320 8.576 1.00 34.25 599 ALA A C 1
ATOM 4571 O O . ALA A 1 599 ? 37.420 2.613 9.200 1.00 32.29 599 ALA A O 1
ATOM 4573 N N . TYR A 1 600 ? 35.182 2.358 9.139 1.00 28.54 600 TYR A N 1
ATOM 4574 C CA . TYR A 1 600 ? 35.029 2.684 10.553 1.00 30.22 600 TYR A CA 1
ATOM 4575 C C . TYR A 1 600 ? 35.713 1.646 11.435 1.00 41.99 600 TYR A C 1
ATOM 4576 O O . TYR A 1 600 ? 36.375 1.997 12.419 1.00 40.89 600 TYR A O 1
ATOM 4585 N N . GLN A 1 601 ? 35.556 0.360 11.104 1.00 28.02 601 GLN A N 1
ATOM 4586 C CA . GLN A 1 601 ? 36.175 -0.694 11.903 1.00 40.64 601 GLN A CA 1
ATOM 4587 C C . GLN A 1 601 ? 37.698 -0.629 11.828 1.00 55.34 601 GLN A C 1
ATOM 4588 O O . GLN A 1 601 ? 38.387 -0.900 12.820 1.00 57.04 601 GLN A O 1
ATOM 4594 N N . GLU A 1 602 ? 38.242 -0.276 10.663 1.00 44.94 602 GLU A N 1
ATOM 4595 C CA . GLU A 1 602 ? 39.681 -0.126 10.509 1.00 45.87 602 GLU A CA 1
ATOM 4596 C C . GLU A 1 602 ? 40.207 1.155 11.137 1.00 52.67 602 GLU A C 1
ATOM 4597 O O . GLU A 1 602 ? 41.406 1.440 11.024 1.00 58.27 602 GLU A O 1
ATOM 4603 N N . SER A 1 603 ? 39.332 1.937 11.769 1.00 57.10 603 SER A N 1
ATOM 4604 C CA . SER A 1 603 ? 39.715 3.006 12.678 1.00 52.53 603 SER A CA 1
ATOM 4605 C C . SER A 1 603 ? 39.263 2.749 14.106 1.00 53.30 603 SER A C 1
ATOM 4606 O O . SER A 1 603 ? 39.651 3.504 15.004 1.00 56.92 603 SER A O 1
ATOM 4609 N N . HIS A 1 604 ? 38.460 1.714 14.339 1.00 62.17 604 HIS A N 1
ATOM 4610 C CA . HIS A 1 604 ? 37.951 1.389 15.666 1.00 58.92 604 HIS A CA 1
ATOM 4611 C C . HIS A 1 604 ? 37.170 2.554 16.268 1.00 54.20 604 HIS A C 1
ATOM 4612 O O . HIS A 1 604 ? 36.200 3.033 15.681 1.00 46.96 604 HIS A O 1
ATOM 4619 N N . ASP B 1 2 ? 14.753 -42.531 -34.904 1.00 70.11 2 ASP B N 1
ATOM 4620 C CA . ASP B 1 2 ? 13.961 -42.712 -36.117 1.00 69.38 2 ASP B CA 1
ATOM 4621 C C . ASP B 1 2 ? 14.525 -41.911 -37.292 1.00 66.15 2 ASP B C 1
ATOM 4622 O O . ASP B 1 2 ? 14.681 -40.690 -37.219 1.00 53.41 2 ASP B O 1
ATOM 4627 N N . LEU B 1 3 ? 14.807 -42.627 -38.382 1.00 67.02 3 LEU B N 1
ATOM 4628 C CA . LEU B 1 3 ? 15.431 -42.019 -39.553 1.00 57.27 3 LEU B CA 1
ATOM 4629 C C . LEU B 1 3 ? 14.500 -41.022 -40.232 1.00 54.38 3 LEU B C 1
ATOM 4630 O O . LEU B 1 3 ? 14.899 -39.895 -40.548 1.00 47.86 3 LEU B O 1
ATOM 4635 N N . HIS B 1 4 ? 13.249 -41.426 -40.458 1.00 51.38 4 HIS B N 1
ATOM 4636 C CA . HIS B 1 4 ? 12.443 -40.812 -41.508 1.00 54.40 4 HIS B CA 1
ATOM 4637 C C . HIS B 1 4 ? 12.072 -39.369 -41.187 1.00 60.34 4 HIS B C 1
ATOM 4638 O O . HIS B 1 4 ? 12.029 -38.524 -42.092 1.00 55.34 4 HIS B O 1
ATOM 4645 N N . LYS B 1 5 ? 11.799 -39.057 -39.918 1.00 53.93 5 LYS B N 1
ATOM 4646 C CA . LYS B 1 5 ? 11.522 -37.663 -39.587 1.00 59.32 5 LYS B CA 1
ATOM 4647 C C . LYS B 1 5 ? 12.807 -36.864 -39.422 1.00 46.65 5 LYS B C 1
ATOM 4648 O O . LYS B 1 5 ? 12.823 -35.663 -39.715 1.00 49.45 5 LYS B O 1
ATOM 4654 N N . ALA B 1 6 ? 13.888 -37.507 -38.972 1.00 44.69 6 ALA B N 1
ATOM 4655 C CA . ALA B 1 6 ? 15.184 -36.838 -38.953 1.00 45.30 6 ALA B CA 1
ATOM 4656 C C . ALA B 1 6 ? 15.599 -36.416 -40.359 1.00 48.42 6 ALA B C 1
ATOM 4657 O O . ALA B 1 6 ? 16.111 -35.309 -40.559 1.00 41.42 6 ALA B O 1
ATOM 4659 N N . MET B 1 7 ? 15.375 -37.283 -41.349 1.00 47.81 7 MET B N 1
ATOM 4660 C CA . MET B 1 7 ? 15.722 -36.952 -42.725 1.00 43.65 7 MET B CA 1
ATOM 4661 C C . MET B 1 7 ? 14.797 -35.899 -43.318 1.00 50.23 7 MET B C 1
ATOM 4662 O O . MET B 1 7 ? 15.195 -35.207 -44.261 1.00 47.67 7 MET B O 1
ATOM 4667 N N . GLY B 1 8 ? 13.579 -35.761 -42.795 1.00 51.34 8 GLY B N 1
ATOM 4668 C CA . GLY B 1 8 ? 12.670 -34.735 -43.267 1.00 47.83 8 GLY B CA 1
ATOM 4669 C C . GLY B 1 8 ? 12.811 -33.390 -42.596 1.00 48.10 8 GLY B C 1
ATOM 4670 O O . GLY B 1 8 ? 12.245 -32.404 -43.078 1.00 43.81 8 GLY B O 1
ATOM 4671 N N . GLN B 1 9 ? 13.569 -33.319 -41.498 1.00 47.34 9 GLN B N 1
ATOM 4672 C CA . GLN B 1 9 ? 13.670 -32.085 -40.727 1.00 44.52 9 GLN B CA 1
ATOM 4673 C C . GLN B 1 9 ? 14.214 -30.919 -41.543 1.00 54.28 9 GLN B C 1
ATOM 4674 O O . GLN B 1 9 ? 13.988 -29.760 -41.174 1.00 39.90 9 GLN B O 1
ATOM 4680 N N . PHE B 1 10 ? 14.937 -31.189 -42.627 1.00 46.87 10 PHE B N 1
ATOM 4681 C CA . PHE B 1 10 ? 15.531 -30.125 -43.424 1.00 41.71 10 PHE B CA 1
ATOM 4682 C C . PHE B 1 10 ? 14.609 -29.625 -44.527 1.00 41.07 10 PHE B C 1
ATOM 4683 O O . PHE B 1 10 ? 14.937 -28.632 -45.184 1.00 41.77 10 PHE B O 1
ATOM 4691 N N . PHE B 1 11 ? 13.471 -30.277 -44.738 1.00 37.37 11 PHE B N 1
ATOM 4692 C CA . PHE B 1 11 ? 12.507 -29.846 -45.737 1.00 39.51 11 PHE B CA 1
ATOM 4693 C C . PHE B 1 11 ? 11.508 -28.869 -45.129 1.00 48.13 11 PHE B C 1
ATOM 4694 O O . PHE B 1 11 ? 11.268 -28.854 -43.919 1.00 47.89 11 PHE B O 1
ATOM 4702 N N . ASP B 1 12 ? 10.922 -28.047 -45.988 1.00 46.30 12 ASP B N 1
ATOM 4703 C CA . ASP B 1 12 ? 9.811 -27.192 -45.603 1.00 48.65 12 ASP B CA 1
ATOM 4704 C C . ASP B 1 12 ? 8.533 -27.705 -46.263 1.00 52.56 12 ASP B C 1
ATOM 4705 O O . ASP B 1 12 ? 8.535 -28.711 -46.982 1.00 43.52 12 ASP B O 1
ATOM 4710 N N . ALA B 1 13 ? 7.430 -27.000 -46.004 1.00 56.15 13 ALA B N 1
ATOM 4711 C CA . ALA B 1 13 ? 6.136 -27.441 -46.514 1.00 52.23 13 ALA B CA 1
ATOM 4712 C C . ALA B 1 13 ? 6.142 -27.549 -48.033 1.00 50.02 13 ALA B C 1
ATOM 4713 O O . ALA B 1 13 ? 5.552 -28.477 -48.600 1.00 53.10 13 ALA B O 1
ATOM 4715 N N . LYS B 1 14 ? 6.805 -26.613 -48.710 1.00 52.17 14 LYS B N 1
ATOM 4716 C CA . LYS B 1 14 ? 6.834 -26.584 -50.167 1.00 50.22 14 LYS B CA 1
ATOM 4717 C C . LYS B 1 14 ? 7.811 -27.588 -50.769 1.00 48.90 14 LYS B C 1
ATOM 4718 O O . LYS B 1 14 ? 7.965 -27.618 -51.995 1.00 39.71 14 LYS B O 1
ATOM 4724 N N . GLY B 1 15 ? 8.469 -28.404 -49.950 1.00 46.54 15 GLY B N 1
ATOM 4725 C CA . GLY B 1 15 ? 9.392 -29.402 -50.446 1.00 46.61 15 GLY B CA 1
ATOM 4726 C C . GLY B 1 15 ? 10.822 -28.942 -50.615 1.00 50.68 15 GLY B C 1
ATOM 4727 O O . GLY B 1 15 ? 11.637 -29.699 -51.159 1.00 40.22 15 GLY B O 1
ATOM 4728 N N . ASN B 1 16 ? 11.159 -27.738 -50.164 1.00 42.08 16 ASN B N 1
ATOM 4729 C CA . ASN B 1 16 ? 12.503 -27.212 -50.334 1.00 44.11 16 ASN B CA 1
ATOM 4730 C C . ASN B 1 16 ? 13.374 -27.525 -49.121 1.00 40.96 16 ASN B C 1
ATOM 4731 O O . ASN B 1 16 ? 12.888 -27.691 -47.998 1.00 37.20 16 ASN B O 1
ATOM 4736 N N . ILE B 1 17 ? 14.675 -27.615 -49.368 1.00 36.67 17 ILE B N 1
ATOM 4737 C CA . ILE B 1 17 ? 15.664 -27.945 -48.350 1.00 33.11 17 ILE B CA 1
ATOM 4738 C C . ILE B 1 17 ? 16.292 -26.652 -47.858 1.00 25.84 17 ILE B C 1
ATOM 4739 O O . ILE B 1 17 ? 16.628 -25.769 -48.655 1.00 34.80 17 ILE B O 1
ATOM 4744 N N . ALA B 1 18 ? 16.442 -26.530 -46.545 1.00 26.96 18 ALA B N 1
ATOM 4745 C CA . ALA B 1 18 ? 17.173 -25.418 -45.946 1.00 31.65 18 ALA B CA 1
ATOM 4746 C C . ALA B 1 18 ? 18.223 -26.009 -45.016 1.00 32.02 18 ALA B C 1
ATOM 4747 O O . ALA B 1 18 ? 17.883 -26.636 -44.008 1.00 30.33 18 ALA B O 1
ATOM 4749 N N . LEU B 1 19 ? 19.498 -25.833 -45.370 1.00 25.45 19 LEU B N 1
ATOM 4750 C CA . LEU B 1 19 ? 20.564 -26.346 -44.520 1.00 25.65 19 LEU B CA 1
ATOM 4751 C C . LEU B 1 19 ? 21.146 -25.215 -43.688 1.00 26.80 19 LEU B C 1
ATOM 4752 O O . LEU B 1 19 ? 21.517 -24.173 -44.248 1.00 23.80 19 LEU B O 1
ATOM 4757 N N . PRO B 1 20 ? 21.233 -25.362 -42.369 1.00 26.19 20 PRO B N 1
ATOM 4758 C CA . PRO B 1 20 ? 21.882 -24.328 -41.566 1.00 29.74 20 PRO B CA 1
ATOM 4759 C C . PRO B 1 20 ? 23.348 -24.215 -41.923 1.00 27.53 20 PRO B C 1
ATOM 4760 O O . PRO B 1 20 ? 23.976 -25.192 -42.379 1.00 24.37 20 PRO B O 1
ATOM 4764 N N . PRO B 1 21 ? 23.954 -23.045 -41.701 1.00 29.35 21 PRO B N 1
ATOM 4765 C CA . PRO B 1 21 ? 25.321 -22.818 -42.193 1.00 20.88 21 PRO B CA 1
ATOM 4766 C C . PRO B 1 21 ? 26.354 -23.729 -41.566 1.00 22.58 21 PRO B C 1
ATOM 4767 O O . PRO B 1 21 ? 27.406 -23.960 -42.178 1.00 21.39 21 PRO B O 1
ATOM 4771 N N . GLN B 1 22 ? 26.095 -24.260 -40.376 1.00 21.54 22 GLN B N 1
ATOM 4772 C CA . GLN B 1 22 ? 27.064 -25.080 -39.666 1.00 28.74 22 GLN B CA 1
ATOM 4773 C C . GLN B 1 22 ? 27.024 -26.557 -40.061 1.00 26.02 22 GLN B C 1
ATOM 4774 O O . GLN B 1 22 ? 27.837 -27.333 -39.552 1.00 23.33 22 GLN B O 1
ATOM 4780 N N . ILE B 1 23 ? 26.110 -26.963 -40.949 1.00 23.63 23 ILE B N 1
ATOM 4781 C CA . ILE B 1 23 ? 25.973 -28.377 -41.304 1.00 27.40 23 ILE B CA 1
ATOM 4782 C C . ILE B 1 23 ? 27.213 -28.858 -42.045 1.00 23.48 23 ILE B C 1
ATOM 4783 O O . ILE B 1 23 ? 27.697 -28.197 -42.972 1.00 19.47 23 ILE B O 1
ATOM 4788 N N . THR B 1 24 ? 27.721 -30.023 -41.652 1.00 22.79 24 THR B N 1
ATOM 4789 C CA . THR B 1 24 ? 28.707 -30.761 -42.434 1.00 18.65 24 THR B CA 1
ATOM 4790 C C . THR B 1 24 ? 28.318 -32.235 -42.442 1.00 26.32 24 THR B C 1
ATOM 4791 O O . THR B 1 24 ? 27.581 -32.710 -41.573 1.00 21.05 24 THR B O 1
ATOM 4795 N N . LEU B 1 25 ? 28.833 -32.958 -43.438 1.00 19.50 25 LEU B N 1
ATOM 4796 C CA . LEU B 1 25 ? 28.629 -34.403 -43.506 1.00 18.87 25 LEU B CA 1
ATOM 4797 C C . LEU B 1 25 ? 29.019 -35.077 -42.196 1.00 20.88 25 LEU B C 1
ATOM 4798 O O . LEU B 1 25 ? 28.298 -35.943 -41.686 1.00 22.01 25 LEU B O 1
ATOM 4803 N N . ALA B 1 26 ? 30.176 -34.699 -41.647 1.00 20.98 26 ALA B N 1
ATOM 4804 C CA . ALA B 1 26 ? 30.671 -35.326 -40.427 1.00 23.05 26 ALA B CA 1
ATOM 4805 C C . ALA B 1 26 ? 29.818 -34.949 -39.219 1.00 27.80 26 ALA B C 1
ATOM 4806 O O . ALA B 1 26 ? 29.569 -35.786 -38.342 1.00 25.90 26 ALA B O 1
ATOM 4808 N N . GLY B 1 27 ? 29.381 -33.690 -39.143 1.00 22.52 27 GLY B N 1
ATOM 4809 C CA . GLY B 1 27 ? 28.481 -33.302 -38.069 1.00 29.75 27 GLY B CA 1
ATOM 4810 C C . GLY B 1 27 ? 27.147 -34.014 -38.164 1.00 27.66 27 GLY B C 1
ATOM 4811 O O . GLY B 1 27 ? 26.579 -34.434 -37.153 1.00 23.87 27 GLY B O 1
ATOM 4812 N N . LEU B 1 28 ? 26.639 -34.172 -39.386 1.00 22.67 28 LEU B N 1
ATOM 4813 C CA . LEU B 1 28 ? 25.421 -34.943 -39.592 1.00 25.27 28 LEU B CA 1
ATOM 4814 C C . LEU B 1 28 ? 25.615 -36.401 -39.187 1.00 33.68 28 LEU B C 1
ATOM 4815 O O . LEU B 1 28 ? 24.741 -37.000 -38.547 1.00 28.67 28 LEU B O 1
ATOM 4820 N N . SER B 1 29 ? 26.755 -36.992 -39.556 1.00 27.43 29 SER B N 1
ATOM 4821 C CA . SER B 1 29 ? 27.026 -38.370 -39.157 1.00 29.90 29 SER B CA 1
ATOM 4822 C C . SER B 1 29 ? 27.026 -38.508 -37.639 1.00 26.25 29 SER B C 1
ATOM 4823 O O . SER B 1 29 ? 26.343 -39.377 -37.086 1.00 27.30 29 SER B O 1
ATOM 4826 N N . GLU B 1 30 ? 27.776 -37.644 -36.950 1.00 24.82 30 GLU B N 1
ATOM 4827 C CA . GLU B 1 30 ? 27.860 -37.725 -35.494 1.00 27.26 30 GLU B CA 1
ATOM 4828 C C . GLU B 1 30 ? 26.509 -37.440 -34.843 1.00 27.34 30 GLU B C 1
ATOM 4829 O O . GLU B 1 30 ? 26.159 -38.052 -33.827 1.00 36.64 30 GLU B O 1
ATOM 4835 N N . LEU B 1 31 ? 25.733 -36.524 -35.422 1.00 31.00 31 LEU B N 1
ATOM 4836 C CA . LEU B 1 31 ? 24.387 -36.254 -34.928 1.00 32.28 31 LEU B CA 1
ATOM 4837 C C . LEU B 1 31 ? 23.523 -37.506 -34.982 1.00 34.01 31 LEU B C 1
ATOM 4838 O O . LEU B 1 31 ? 22.891 -37.884 -33.989 1.00 35.29 31 LEU B O 1
ATOM 4843 N N . PHE B 1 32 ? 23.475 -38.160 -36.147 1.00 31.28 32 PHE B N 1
ATOM 4844 C CA . PHE B 1 32 ? 22.678 -39.373 -36.281 1.00 30.69 32 PHE B CA 1
ATOM 4845 C C . PHE B 1 32 ? 23.175 -40.473 -35.353 1.00 30.95 32 PHE B C 1
ATOM 4846 O O . PHE B 1 32 ? 22.375 -41.277 -34.859 1.00 35.78 32 PHE B O 1
ATOM 4854 N N . TYR B 1 33 ? 24.482 -40.518 -35.098 1.00 25.04 33 TYR B N 1
ATOM 4855 C CA . TYR B 1 33 ? 25.036 -41.555 -34.236 1.00 34.01 33 TYR B CA 1
ATOM 4856 C C . TYR B 1 33 ? 24.611 -41.362 -32.782 1.00 32.11 33 TYR B C 1
ATOM 4857 O O . TYR B 1 33 ? 24.149 -42.306 -32.132 1.00 32.19 33 TYR B O 1
ATOM 4866 N N . GLN B 1 34 ? 24.776 -40.148 -32.246 1.00 31.95 34 GLN B N 1
ATOM 4867 C CA . GLN B 1 34 ? 24.434 -39.910 -30.844 1.00 35.74 34 GLN B CA 1
ATOM 4868 C C . GLN B 1 34 ? 22.942 -40.081 -30.588 1.00 42.83 34 GLN B C 1
ATOM 4869 O O . GLN B 1 34 ? 22.545 -40.499 -29.494 1.00 41.12 34 GLN B O 1
ATOM 4875 N N . SER B 1 35 ? 22.105 -39.773 -31.577 1.00 33.28 35 SER B N 1
ATOM 4876 C CA . SER B 1 35 ? 20.659 -39.853 -31.429 1.00 39.07 35 SER B CA 1
ATOM 4877 C C . SER B 1 35 ? 20.090 -41.225 -31.775 1.00 34.33 35 SER B C 1
ATOM 4878 O O . SER B 1 35 ? 18.897 -41.455 -31.553 1.00 38.84 35 SER B O 1
ATOM 4881 N N . ASP B 1 36 ? 20.904 -42.134 -32.308 1.00 36.61 36 ASP B N 1
ATOM 4882 C CA . ASP B 1 36 ? 20.419 -43.449 -32.711 1.00 32.22 36 ASP B CA 1
ATOM 4883 C C . ASP B 1 36 ? 20.046 -44.272 -31.479 1.00 32.91 36 ASP B C 1
ATOM 4884 O O . ASP B 1 36 ? 20.817 -44.356 -30.520 1.00 30.26 36 ASP B O 1
ATOM 4889 N N . VAL B 1 37 ? 18.859 -44.876 -31.497 1.00 25.32 37 VAL B N 1
ATOM 4890 C CA . VAL B 1 37 ? 18.348 -45.600 -30.339 1.00 27.92 37 VAL B CA 1
ATOM 4891 C C . VAL B 1 37 ? 18.263 -47.097 -30.594 1.00 26.27 37 VAL B C 1
ATOM 4892 O O . VAL B 1 37 ? 17.657 -47.822 -29.796 1.00 24.91 37 VAL B O 1
ATOM 4896 N N . ASP B 1 38 ? 18.875 -47.590 -31.671 1.00 28.12 38 ASP B N 1
ATOM 4897 C CA . ASP B 1 38 ? 18.750 -48.994 -32.046 1.00 32.62 38 ASP B CA 1
ATOM 4898 C C . ASP B 1 38 ? 19.896 -49.866 -31.552 1.00 28.19 38 ASP B C 1
ATOM 4899 O O . ASP B 1 38 ? 19.881 -51.077 -31.798 1.00 36.62 38 ASP B O 1
ATOM 4904 N N . GLY B 1 39 ? 20.885 -49.295 -30.872 1.00 27.90 39 GLY B N 1
ATOM 4905 C CA . GLY B 1 39 ? 21.890 -50.118 -30.228 1.00 33.87 39 GLY B CA 1
ATOM 4906 C C . GLY B 1 39 ? 23.273 -50.060 -30.845 1.00 36.51 39 GLY B C 1
ATOM 4907 O O . GLY B 1 39 ? 23.446 -50.357 -32.030 1.00 37.03 39 GLY B O 1
ATOM 4908 N N . GLY B 1 40 ? 24.269 -49.682 -30.042 1.00 32.14 40 GLY B N 1
ATOM 4909 C CA . GLY B 1 40 ? 25.643 -49.687 -30.508 1.00 31.91 40 GLY B CA 1
ATOM 4910 C C . GLY B 1 40 ? 26.137 -51.049 -30.948 1.00 35.91 40 GLY B C 1
ATOM 4911 O O . GLY B 1 40 ? 27.063 -51.127 -31.760 1.00 29.37 40 GLY B O 1
ATOM 4912 N N . ASP B 1 41 ? 25.541 -52.128 -30.436 1.00 30.75 41 ASP B N 1
ATOM 4913 C CA . ASP B 1 41 ? 25.950 -53.479 -30.800 1.00 29.63 41 ASP B CA 1
ATOM 4914 C C . ASP B 1 41 ? 25.265 -53.990 -32.057 1.00 31.02 41 ASP B C 1
ATOM 4915 O O . ASP B 1 41 ? 25.606 -55.078 -32.534 1.00 28.71 41 ASP B O 1
ATOM 4920 N N . ARG B 1 42 ? 24.304 -53.242 -32.587 1.00 25.98 42 ARG B N 1
ATOM 4921 C CA . ARG B 1 42 ? 23.684 -53.559 -33.866 1.00 32.72 42 ARG B CA 1
ATOM 4922 C C . ARG B 1 42 ? 24.743 -53.854 -34.923 1.00 28.85 42 ARG B C 1
ATOM 4923 O O . ARG B 1 42 ? 25.686 -53.080 -35.102 1.00 30.05 42 ARG B O 1
ATOM 4931 N N . HIS B 1 43 ? 24.590 -54.979 -35.620 1.00 28.77 43 HIS B N 1
ATOM 4932 C CA . HIS B 1 43 ? 25.462 -55.261 -36.753 1.00 33.36 43 HIS B CA 1
ATOM 4933 C C . HIS B 1 43 ? 25.201 -54.272 -37.884 1.00 25.24 43 HIS B C 1
ATOM 4934 O O . HIS B 1 43 ? 24.050 -54.006 -38.243 1.00 24.42 43 HIS B O 1
ATOM 4941 N N . CYS B 1 44 ? 26.282 -53.746 -38.467 1.00 25.39 44 CYS B N 1
ATOM 4942 C CA . CYS B 1 44 ? 26.137 -52.684 -39.463 1.00 26.95 44 CYS B CA 1
ATOM 4943 C C . CYS B 1 44 ? 26.892 -52.938 -40.763 1.00 29.72 44 CYS B C 1
ATOM 4944 O O . CYS B 1 44 ? 26.460 -52.470 -41.827 1.00 36.41 44 CYS B O 1
ATOM 4947 N N . MET B 1 45 ? 28.024 -53.643 -40.698 1.00 25.74 45 MET B N 1
ATOM 4948 C CA . MET B 1 45 ? 28.843 -53.832 -41.889 1.00 28.93 45 MET B CA 1
ATOM 4949 C C . MET B 1 45 ? 29.491 -55.204 -41.865 1.00 27.40 45 MET B C 1
ATOM 4950 O O . MET B 1 45 ? 30.131 -55.576 -40.878 1.00 25.23 45 MET B O 1
ATOM 4955 N N . ARG B 1 46 ? 29.330 -55.936 -42.962 1.00 23.76 46 ARG B N 1
ATOM 4956 C CA . ARG B 1 46 ? 30.059 -57.167 -43.215 1.00 27.68 46 ARG B CA 1
ATOM 4957 C C . ARG B 1 46 ? 30.921 -56.969 -44.452 1.00 26.56 46 ARG B C 1
ATOM 4958 O O . ARG B 1 46 ? 30.408 -56.613 -45.520 1.00 25.66 46 ARG B O 1
ATOM 4966 N N . TYR B 1 47 ? 32.226 -57.190 -44.309 1.00 25.22 47 TYR B N 1
ATOM 4967 C CA . TYR B 1 47 ? 33.174 -57.125 -45.413 1.00 25.79 47 TYR B CA 1
ATOM 4968 C C . TYR B 1 47 ? 33.675 -58.528 -45.704 1.00 31.15 47 TYR B C 1
ATOM 4969 O O . TYR B 1 47 ? 34.082 -59.247 -44.782 1.00 25.66 47 TYR B O 1
ATOM 4978 N N . TRP B 1 48 ? 33.635 -58.920 -46.976 1.00 27.70 48 TRP B N 1
ATOM 4979 C CA . TRP B 1 48 ? 34.072 -60.250 -47.391 1.00 29.14 48 TRP B CA 1
ATOM 4980 C C . TRP B 1 48 ? 35.500 -60.165 -47.912 1.00 31.40 48 TRP B C 1
ATOM 4981 O O . TRP B 1 48 ? 35.794 -59.374 -48.817 1.00 28.79 48 TRP B O 1
ATOM 4992 N N . ASP B 1 49 ? 36.379 -60.970 -47.327 1.00 30.55 49 ASP B N 1
ATOM 4993 C CA . ASP B 1 49 ? 37.762 -61.105 -47.767 1.00 38.10 49 ASP B CA 1
ATOM 4994 C C . ASP B 1 49 ? 37.868 -62.406 -48.556 1.00 36.36 49 ASP B C 1
ATOM 4995 O O . ASP B 1 49 ? 37.669 -63.493 -48.002 1.00 34.21 49 ASP B O 1
ATOM 5000 N N . TYR B 1 50 ? 38.162 -62.298 -49.851 1.00 44.51 50 TYR B N 1
ATOM 5001 C CA . TYR B 1 50 ? 38.210 -63.459 -50.731 1.00 46.02 50 TYR B CA 1
ATOM 5002 C C . TYR B 1 50 ? 39.625 -63.777 -51.210 1.00 50.71 50 TYR B C 1
ATOM 5003 O O . TYR B 1 50 ? 39.805 -64.290 -52.317 1.00 54.47 50 TYR B O 1
ATOM 5012 N N . SER B 1 51 ? 40.642 -63.471 -50.399 1.00 42.81 51 SER B N 1
ATOM 5013 C CA . SER B 1 51 ? 41.940 -64.098 -50.625 1.00 51.77 51 SER B CA 1
ATOM 5014 C C . SER B 1 51 ? 41.795 -65.613 -50.585 1.00 51.95 51 SER B C 1
ATOM 5015 O O . SER B 1 51 ? 42.462 -66.335 -51.335 1.00 58.77 51 SER B O 1
ATOM 5018 N N . THR B 1 52 ? 40.917 -66.106 -49.717 1.00 51.74 52 THR B N 1
ATOM 5019 C CA . THR B 1 52 ? 40.487 -67.494 -49.723 1.00 51.79 52 THR B CA 1
ATOM 5020 C C . THR B 1 52 ? 39.351 -67.679 -50.722 1.00 56.34 52 THR B C 1
ATOM 5021 O O . THR B 1 52 ? 38.577 -66.755 -50.991 1.00 51.84 52 THR B O 1
ATOM 5025 N N . GLU B 1 53 ? 39.266 -68.885 -51.287 1.00 57.37 53 GLU B N 1
ATOM 5026 C CA . GLU B 1 53 ? 38.145 -69.208 -52.165 1.00 56.13 53 GLU B CA 1
ATOM 5027 C C . GLU B 1 53 ? 36.821 -69.145 -51.412 1.00 55.71 53 GLU B C 1
ATOM 5028 O O . GLU B 1 53 ? 35.839 -68.581 -51.912 1.00 53.40 53 GLU B O 1
ATOM 5034 N N . GLY B 1 54 ? 36.774 -69.716 -50.205 1.00 54.02 54 GLY B N 1
ATOM 5035 C CA . GLY B 1 54 ? 35.564 -69.662 -49.407 1.00 47.57 54 GLY B CA 1
ATOM 5036 C C . GLY B 1 54 ? 35.245 -68.284 -48.868 1.00 41.16 54 GLY B C 1
ATOM 5037 O O . GLY B 1 54 ? 34.088 -68.017 -48.523 1.00 40.69 54 GLY B O 1
ATOM 5038 N N . GLY B 1 55 ? 36.241 -67.406 -48.787 1.00 44.15 55 GLY B N 1
ATOM 5039 C CA . GLY B 1 55 ? 36.030 -66.062 -48.286 1.00 48.50 55 GLY B CA 1
ATOM 5040 C C . GLY B 1 55 ? 35.884 -66.002 -46.780 1.00 45.35 55 GLY B C 1
ATOM 5041 O O . GLY B 1 55 ? 35.304 -66.903 -46.169 1.00 41.86 55 GLY B O 1
ATOM 5042 N N . VAL B 1 56 ? 36.414 -64.945 -46.169 1.00 40.40 56 VAL B N 1
ATOM 5043 C CA . VAL B 1 56 ? 36.326 -64.727 -44.730 1.00 40.69 56 VAL B CA 1
ATOM 5044 C C . VAL B 1 56 ? 35.561 -63.431 -44.487 1.00 36.90 56 VAL B C 1
ATOM 5045 O O . VAL B 1 56 ? 35.904 -62.385 -45.052 1.00 36.91 56 VAL B O 1
ATOM 5049 N N . ALA B 1 57 ? 34.531 -63.503 -43.649 1.00 35.10 57 ALA B N 1
ATOM 5050 C CA . ALA B 1 57 ? 33.716 -62.342 -43.326 1.00 31.01 57 ALA B CA 1
ATOM 5051 C C . ALA B 1 57 ? 34.269 -61.610 -42.109 1.00 38.97 57 ALA B C 1
ATOM 5052 O O . ALA B 1 57 ? 34.700 -62.232 -41.134 1.00 39.91 57 ALA B O 1
ATOM 5054 N N . ARG B 1 58 ? 34.258 -60.281 -42.179 1.00 37.28 58 ARG B N 1
ATOM 5055 C CA . ARG B 1 58 ? 34.639 -59.406 -41.076 1.00 31.98 58 ARG B CA 1
ATOM 5056 C C . ARG B 1 58 ? 33.447 -58.512 -40.766 1.00 36.61 58 ARG B C 1
ATOM 5057 O O . ARG B 1 58 ? 32.977 -57.778 -41.645 1.00 29.49 58 ARG B O 1
ATOM 5065 N N . ASP B 1 59 ? 32.959 -58.568 -39.529 1.00 33.77 59 ASP B N 1
ATOM 5066 C CA . ASP B 1 59 ? 31.756 -57.848 -39.138 1.00 28.70 59 ASP B CA 1
ATOM 5067 C C . ASP B 1 59 ? 32.093 -56.708 -38.186 1.00 31.61 59 ASP B C 1
ATOM 5068 O O . ASP B 1 59 ? 33.010 -56.806 -37.368 1.00 33.17 59 ASP B O 1
ATOM 5073 N N . TYR B 1 60 ? 31.333 -55.619 -38.305 1.00 31.51 60 TYR B N 1
ATOM 5074 C CA . TYR B 1 60 ? 31.480 -54.445 -37.454 1.00 21.86 60 TYR B CA 1
ATOM 5075 C C . TYR B 1 60 ? 30.094 -53.984 -37.033 1.00 27.33 60 TYR B C 1
ATOM 5076 O O . TYR B 1 60 ? 29.170 -53.968 -37.852 1.00 25.30 60 TYR B O 1
ATOM 5085 N N . ASN B 1 61 ? 29.938 -53.624 -35.759 1.00 27.56 61 ASN B N 1
ATOM 5086 C CA . ASN B 1 61 ? 28.671 -53.063 -35.309 1.00 30.09 61 ASN B CA 1
ATOM 5087 C C . ASN B 1 61 ? 28.732 -51.538 -35.326 1.00 21.39 61 ASN B C 1
ATOM 5088 O O . ASN B 1 61 ? 29.762 -50.929 -35.627 1.00 20.67 61 ASN B O 1
ATOM 5093 N N . ARG B 1 62 ? 27.584 -50.929 -35.025 1.00 22.82 62 ARG B N 1
ATOM 5094 C CA . ARG B 1 62 ? 27.455 -49.478 -35.068 1.00 22.03 62 ARG B CA 1
ATOM 5095 C C . ARG B 1 62 ? 28.567 -48.796 -34.282 1.00 29.33 62 ARG B C 1
ATOM 5096 O O . ARG B 1 62 ? 29.234 -47.884 -34.782 1.00 19.53 62 ARG B O 1
ATOM 5104 N N . ARG B 1 63 ? 28.790 -49.239 -33.043 1.00 22.68 63 ARG B N 1
ATOM 5105 C CA . ARG B 1 63 ? 29.793 -48.589 -32.206 1.00 25.06 63 ARG B CA 1
ATOM 5106 C C . ARG B 1 63 ? 31.200 -48.795 -32.756 1.00 21.01 63 ARG B C 1
ATOM 5107 O O . ARG B 1 63 ? 32.023 -47.875 -32.719 1.00 21.73 63 ARG B O 1
ATOM 5115 N N . GLU B 1 64 ? 31.500 -49.997 -33.261 1.00 20.43 64 GLU B N 1
ATOM 5116 C CA . GLU B 1 64 ? 32.849 -50.279 -33.742 1.00 21.97 64 GLU B CA 1
ATOM 5117 C C . GLU B 1 64 ? 33.209 -49.379 -34.921 1.00 20.80 64 GLU B C 1
ATOM 5118 O O . GLU B 1 64 ? 34.320 -48.840 -34.986 1.00 22.55 64 GLU B O 1
ATOM 5124 N N . ILE B 1 65 ? 32.275 -49.197 -35.855 1.00 20.70 65 ILE B N 1
ATOM 5125 C CA . ILE B 1 65 ? 32.515 -48.307 -36.989 1.00 25.22 65 ILE B CA 1
ATOM 5126 C C . ILE B 1 65 ? 32.829 -46.899 -36.494 1.00 22.14 65 ILE B C 1
ATOM 5127 O O . ILE B 1 65 ? 33.808 -46.270 -36.918 1.00 23.92 65 ILE B O 1
ATOM 5132 N N . ASN B 1 66 ? 32.010 -46.394 -35.569 1.00 21.77 66 ASN B N 1
ATOM 5133 C CA . ASN B 1 66 ? 32.219 -45.059 -35.016 1.00 18.14 66 ASN B CA 1
ATOM 5134 C C . ASN B 1 66 ? 33.587 -44.931 -34.355 1.00 20.86 66 ASN B C 1
ATOM 5135 O O . ASN B 1 66 ? 34.277 -43.916 -34.519 1.00 18.65 66 ASN B O 1
ATOM 5140 N N . THR B 1 67 ? 33.998 -45.953 -33.604 1.00 20.66 67 THR B N 1
ATOM 5141 C CA . THR B 1 67 ? 35.293 -45.907 -32.933 1.00 24.81 67 THR B CA 1
ATOM 5142 C C . THR B 1 67 ? 36.446 -45.914 -33.935 1.00 21.16 67 THR B C 1
ATOM 5143 O O . THR B 1 67 ? 37.434 -45.188 -33.759 1.00 21.93 67 THR B O 1
ATOM 5147 N N . ARG B 1 68 ? 36.353 -46.740 -34.981 1.00 20.22 68 ARG B N 1
ATOM 5148 C CA . ARG B 1 68 ? 37.402 -46.737 -36.001 1.00 23.41 68 ARG B CA 1
ATOM 5149 C C . ARG B 1 68 ? 37.488 -45.376 -36.691 1.00 16.84 68 ARG B C 1
ATOM 5150 O O . ARG B 1 68 ? 38.582 -44.840 -36.903 1.00 16.15 68 ARG B O 1
ATOM 5158 N N . ILE B 1 69 ? 36.341 -44.799 -37.036 1.00 18.55 69 ILE B N 1
ATOM 5159 C CA . ILE B 1 69 ? 36.329 -43.483 -37.668 1.00 18.84 69 ILE B CA 1
ATOM 5160 C C . ILE B 1 69 ? 37.033 -42.462 -36.782 1.00 25.38 69 ILE B C 1
ATOM 5161 O O . ILE B 1 69 ? 37.858 -41.668 -37.251 1.00 20.00 69 ILE B O 1
ATOM 5166 N N . LYS B 1 70 ? 36.735 -42.480 -35.478 1.00 24.15 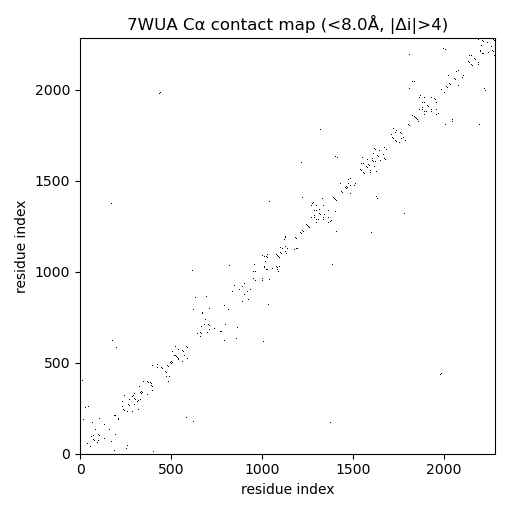70 LYS B N 1
ATOM 5167 C CA . LYS B 1 70 ? 37.323 -41.482 -34.590 1.00 23.95 70 LYS B CA 1
ATOM 5168 C C . LYS B 1 70 ? 38.790 -41.775 -34.305 1.00 20.10 70 LYS B C 1
ATOM 5169 O O . LYS B 1 70 ? 39.555 -40.852 -34.015 1.00 24.49 70 LYS B O 1
ATOM 5175 N N . SER B 1 71 ? 39.208 -43.038 -34.419 1.00 26.75 71 SER B N 1
ATOM 5176 C CA . SER B 1 71 ? 40.627 -43.362 -34.302 1.00 23.06 71 SER B CA 1
ATOM 5177 C C . SER B 1 71 ? 41.421 -42.741 -35.447 1.00 24.23 71 SER B C 1
ATOM 5178 O O . SER B 1 71 ? 42.486 -42.144 -35.234 1.00 20.23 71 SER B O 1
ATOM 5181 N N . VAL B 1 72 ? 40.922 -42.895 -36.676 1.00 21.39 72 VAL B N 1
ATOM 5182 C CA . VAL B 1 72 ? 41.552 -42.255 -37.828 1.00 18.84 72 VAL B CA 1
ATOM 5183 C C . VAL B 1 72 ? 41.578 -40.744 -37.640 1.00 17.57 72 VAL B C 1
ATOM 5184 O O . VAL B 1 72 ? 42.627 -40.102 -37.768 1.00 17.08 72 VAL B O 1
ATOM 5188 N N . ALA B 1 73 ? 40.421 -40.161 -37.303 1.00 22.43 73 ALA B N 1
ATOM 5189 C CA . ALA B 1 73 ? 40.319 -38.714 -37.121 1.00 22.15 73 ALA B CA 1
ATOM 5190 C C . ALA B 1 73 ? 41.325 -38.205 -36.094 1.00 27.94 73 ALA B C 1
ATOM 5191 O O . ALA B 1 73 ? 42.006 -37.195 -36.321 1.00 23.99 73 ALA B O 1
ATOM 5193 N N . ALA B 1 74 ? 41.432 -38.890 -34.951 1.00 26.30 74 ALA B N 1
ATOM 5194 C CA . ALA B 1 74 ? 42.381 -38.459 -33.928 1.00 29.25 74 ALA B CA 1
ATOM 5195 C C . ALA B 1 74 ? 43.799 -38.440 -34.481 1.00 24.34 74 ALA B C 1
ATOM 5196 O O . ALA B 1 74 ? 44.549 -37.475 -34.278 1.00 23.02 74 ALA B O 1
ATOM 5198 N N . ARG B 1 75 ? 44.186 -39.505 -35.187 1.00 23.77 75 ARG B N 1
ATOM 5199 C CA . ARG B 1 75 ? 45.526 -39.563 -35.760 1.00 19.18 75 ARG B CA 1
ATOM 5200 C C . ARG B 1 75 ? 45.748 -38.422 -36.744 1.00 22.74 75 ARG B C 1
ATOM 5201 O O . ARG B 1 75 ? 46.799 -37.768 -36.723 1.00 21.43 75 ARG B O 1
ATOM 5209 N N . LEU B 1 76 ? 44.771 -38.170 -37.619 1.00 22.84 76 LEU B N 1
ATOM 5210 C CA . LEU B 1 76 ? 44.891 -37.052 -38.551 1.00 21.05 76 LEU B CA 1
ATOM 5211 C C . LEU B 1 76 ? 45.100 -35.741 -37.808 1.00 26.18 76 LEU B C 1
ATOM 5212 O O . LEU B 1 76 ? 45.918 -34.908 -38.219 1.00 25.74 76 LEU B O 1
ATOM 5217 N N . GLN B 1 77 ? 44.379 -35.545 -36.701 1.00 20.97 77 GLN B N 1
ATOM 5218 C CA . GLN B 1 77 ? 44.490 -34.301 -35.945 1.00 25.59 77 GLN B CA 1
ATOM 5219 C C . GLN B 1 77 ? 45.871 -34.106 -35.330 1.00 26.32 77 GLN B C 1
ATOM 5220 O O . GLN B 1 77 ? 46.199 -32.985 -34.927 1.00 32.13 77 GLN B O 1
ATOM 5226 N N . GLN B 1 78 ? 46.687 -35.161 -35.250 1.00 25.65 78 GLN B N 1
ATOM 5227 C CA . GLN B 1 78 ? 48.036 -35.030 -34.714 1.00 29.31 78 GLN B CA 1
ATOM 5228 C C . GLN B 1 78 ? 49.047 -34.571 -35.753 1.00 41.39 78 GLN B C 1
ATOM 5229 O O . GLN B 1 78 ? 50.120 -34.083 -35.380 1.00 33.54 78 GLN B O 1
ATOM 5235 N N . VAL B 1 79 ? 48.741 -34.717 -37.044 1.00 36.38 79 VAL B N 1
ATOM 5236 C CA . VAL B 1 79 ? 49.719 -34.488 -38.098 1.00 29.42 79 VAL B CA 1
ATOM 5237 C C . VAL B 1 79 ? 49.228 -33.531 -39.172 1.00 36.26 79 VAL B C 1
ATOM 5238 O O . VAL B 1 79 ? 49.973 -33.246 -40.108 1.00 35.82 79 VAL B O 1
ATOM 5242 N N . ALA B 1 80 ? 48.002 -33.019 -39.078 1.00 30.25 80 ALA B N 1
ATOM 5243 C CA . ALA B 1 80 ? 47.452 -32.209 -40.156 1.00 32.28 80 ALA B CA 1
ATOM 5244 C C . ALA B 1 80 ? 46.395 -31.272 -39.590 1.00 31.87 80 ALA B C 1
ATOM 5245 O O . ALA B 1 80 ? 46.051 -31.333 -38.407 1.00 34.53 80 ALA B O 1
ATOM 5247 N N . GLN B 1 81 ? 45.882 -30.400 -40.453 1.00 32.72 81 GLN B N 1
ATOM 5248 C CA . GLN B 1 81 ? 44.940 -29.352 -40.098 1.00 32.27 81 GLN B CA 1
ATOM 5249 C C . GLN B 1 81 ? 43.664 -29.468 -40.923 1.00 35.71 81 GLN B C 1
ATOM 5250 O O . GLN B 1 81 ? 43.662 -30.067 -42.005 1.00 28.80 81 GLN B O 1
ATOM 5256 N N . PRO B 1 82 ? 42.556 -28.914 -40.435 1.00 37.19 82 PRO B N 1
ATOM 5257 C CA . PRO B 1 82 ? 41.345 -28.862 -41.261 1.00 33.53 82 PRO B CA 1
ATOM 5258 C C . PRO B 1 82 ? 41.630 -28.178 -42.590 1.00 35.29 82 PRO B C 1
ATOM 5259 O O . PRO B 1 82 ? 42.345 -27.175 -42.656 1.00 25.38 82 PRO B O 1
ATOM 5263 N N . GLY B 1 83 ? 41.073 -28.745 -43.662 1.00 27.25 83 GLY B N 1
ATOM 5264 C CA . GLY B 1 83 ? 41.278 -28.257 -45.004 1.00 25.56 83 GLY B CA 1
ATOM 5265 C C . GLY B 1 83 ? 42.337 -29.012 -45.786 1.00 25.85 83 GLY B C 1
ATOM 5266 O O . GLY B 1 83 ? 42.279 -29.031 -47.019 1.00 22.86 83 GLY B O 1
ATOM 5267 N N . ASP B 1 84 ? 43.300 -29.631 -45.103 1.00 22.36 84 ASP B N 1
ATOM 5268 C CA . ASP B 1 84 ? 44.284 -30.450 -45.800 1.00 18.74 84 ASP B CA 1
ATOM 5269 C C . ASP B 1 84 ? 43.601 -31.595 -46.538 1.00 21.64 84 ASP B C 1
ATOM 5270 O O . ASP B 1 84 ? 42.599 -32.158 -46.079 1.00 17.99 84 ASP B O 1
ATOM 5275 N N . ARG B 1 85 ? 44.169 -31.955 -47.689 1.00 18.35 85 ARG B N 1
ATOM 5276 C CA . ARG B 1 85 ? 43.662 -33.059 -48.494 1.00 17.77 85 ARG B CA 1
ATOM 5277 C C . ARG B 1 85 ? 44.409 -34.342 -48.153 1.00 18.65 85 ARG B C 1
ATOM 5278 O O . ARG B 1 85 ? 45.618 -34.324 -47.899 1.00 17.68 85 ARG B O 1
ATOM 5286 N N . VAL B 1 86 ? 43.682 -35.457 -48.148 1.00 14.86 86 VAL B N 1
ATOM 5287 C CA . VAL B 1 86 ? 44.261 -36.756 -47.822 1.00 16.61 86 VAL B CA 1
ATOM 5288 C C . VAL B 1 86 ? 43.767 -37.767 -48.850 1.00 16.52 86 VAL B C 1
ATOM 5289 O O . VAL B 1 86 ? 42.557 -37.968 -49.000 1.00 15.87 86 VAL B O 1
ATOM 5293 N N . ALA B 1 87 ? 44.693 -38.384 -49.571 1.00 15.79 87 ALA B N 1
ATOM 5294 C CA . ALA B 1 87 ? 44.331 -39.426 -50.517 1.00 13.98 87 ALA B CA 1
ATOM 5295 C C . ALA B 1 87 ? 44.084 -40.743 -49.792 1.00 15.07 87 ALA B C 1
ATOM 5296 O O . ALA B 1 87 ? 44.798 -41.086 -48.847 1.00 18.28 87 ALA B O 1
ATOM 5298 N N . ILE B 1 88 ? 43.060 -41.474 -50.232 1.00 13.01 88 ILE B N 1
ATOM 5299 C CA . ILE B 1 88 ? 42.784 -42.827 -49.756 1.00 14.85 88 ILE B CA 1
ATOM 5300 C C . ILE B 1 88 ? 43.281 -43.773 -50.843 1.00 16.44 88 ILE B C 1
ATOM 5301 O O . ILE B 1 88 ? 42.635 -43.928 -51.881 1.00 15.25 88 ILE B O 1
ATOM 5306 N N . LEU B 1 89 ? 44.430 -44.409 -50.606 1.00 14.64 89 LEU B N 1
ATOM 5307 C CA . LEU B 1 89 ? 45.022 -45.377 -51.530 1.00 19.63 89 LEU B CA 1
ATOM 5308 C C . LEU B 1 89 ? 44.942 -46.761 -50.892 1.00 20.80 89 LEU B C 1
ATOM 5309 O O . LEU B 1 89 ? 45.859 -47.186 -50.188 1.00 19.25 89 LEU B O 1
ATOM 5314 N N . ALA B 1 90 ? 43.844 -47.469 -51.151 1.00 21.46 90 ALA B N 1
ATOM 5315 C CA . ALA B 1 90 ? 43.655 -48.808 -50.606 1.00 21.05 90 ALA B CA 1
ATOM 5316 C C . ALA B 1 90 ? 42.612 -49.535 -51.439 1.00 20.86 90 ALA B C 1
ATOM 5317 O O . ALA B 1 90 ? 41.816 -48.915 -52.145 1.00 19.16 90 ALA B O 1
ATOM 5319 N N . ASN B 1 91 ? 42.643 -50.864 -51.358 1.00 21.61 91 ASN B N 1
ATOM 5320 C CA . ASN B 1 91 ? 41.584 -51.692 -51.919 1.00 21.17 91 ASN B CA 1
ATOM 5321 C C . ASN B 1 91 ? 40.286 -51.508 -51.132 1.00 21.23 91 ASN B C 1
ATOM 5322 O O . ASN B 1 91 ? 40.285 -51.029 -49.993 1.00 23.33 91 ASN B O 1
ATOM 5327 N N . ASN B 1 92 ? 39.170 -51.914 -51.746 1.00 18.34 92 ASN B N 1
ATOM 5328 C CA . ASN B 1 92 ? 37.903 -51.974 -51.025 1.00 20.40 92 ASN B CA 1
ATOM 5329 C C . ASN B 1 92 ? 38.094 -52.731 -49.712 1.00 23.65 92 ASN B C 1
ATOM 5330 O O . ASN B 1 92 ? 38.597 -53.858 -49.697 1.00 19.16 92 ASN B O 1
ATOM 5335 N N . SER B 1 93 ? 37.679 -52.116 -48.617 1.00 22.59 93 SER B N 1
ATOM 5336 C CA . SER B 1 93 ? 37.977 -52.657 -47.294 1.00 21.62 93 SER B CA 1
ATOM 5337 C C . SER B 1 93 ? 37.317 -51.803 -46.225 1.00 22.49 93 SER B C 1
ATOM 5338 O O . SER B 1 93 ? 36.984 -50.639 -46.482 1.00 21.97 93 SER B O 1
ATOM 5341 N N . PRO B 1 94 ? 37.109 -52.335 -45.019 1.00 27.53 94 PRO B N 1
ATOM 5342 C CA . PRO B 1 94 ? 36.626 -51.478 -43.926 1.00 22.79 94 PRO B CA 1
ATOM 5343 C C . PRO B 1 94 ? 37.509 -50.266 -43.704 1.00 21.94 94 PRO B C 1
ATOM 5344 O O . PRO B 1 94 ? 37.000 -49.160 -43.469 1.00 22.39 94 PRO B O 1
ATOM 5348 N N . GLU B 1 95 ? 38.829 -50.450 -43.799 1.00 15.55 95 GLU B N 1
ATOM 5349 C CA . GLU B 1 95 ? 39.762 -49.343 -43.622 1.00 23.17 95 GLU B CA 1
ATOM 5350 C C . GLU B 1 95 ? 39.456 -48.196 -44.577 1.00 21.44 95 GLU B C 1
ATOM 5351 O O . GLU B 1 95 ? 39.543 -47.024 -44.195 1.00 17.67 95 GLU B O 1
ATOM 5357 N N . TYR B 1 96 ? 39.115 -48.515 -45.829 1.00 16.25 96 TYR B N 1
ATOM 5358 C CA . TYR B 1 96 ? 38.829 -47.471 -46.810 1.00 19.18 96 TYR B CA 1
ATOM 5359 C C . TYR B 1 96 ? 37.743 -46.533 -46.299 1.00 14.27 96 TYR B C 1
ATOM 5360 O O . TYR B 1 96 ? 37.882 -45.305 -46.363 1.00 13.88 96 TYR B O 1
ATOM 5369 N N . LEU B 1 97 ? 36.658 -47.104 -45.761 1.00 18.24 97 LEU B N 1
ATOM 5370 C CA . LEU B 1 97 ? 35.557 -46.295 -45.245 1.00 17.68 97 LEU B CA 1
ATOM 5371 C C . LEU B 1 97 ? 35.965 -45.539 -43.988 1.00 19.31 97 LEU B C 1
ATOM 5372 O O . LEU B 1 97 ? 35.666 -44.346 -43.843 1.00 19.84 97 LEU B O 1
ATOM 5377 N N . PHE B 1 98 ? 36.638 -46.222 -43.058 1.00 15.59 98 PHE B N 1
ATOM 5378 C CA . PHE B 1 98 ? 37.100 -45.546 -41.852 1.00 16.85 98 PHE B CA 1
ATOM 5379 C C . PHE B 1 98 ? 38.008 -44.377 -42.197 1.00 16.12 98 PHE B C 1
ATOM 5380 O O . PHE B 1 98 ? 37.938 -43.321 -41.560 1.00 14.03 98 PHE B O 1
ATOM 5388 N N . GLY B 1 99 ? 38.885 -44.554 -43.189 1.00 16.89 99 GLY B N 1
ATOM 5389 C CA . GLY B 1 99 ? 39.768 -43.462 -43.580 1.00 13.97 99 GLY B CA 1
ATOM 5390 C C . GLY B 1 99 ? 39.009 -42.285 -44.168 1.00 12.03 99 GLY B C 1
ATOM 5391 O O . GLY B 1 99 ? 39.225 -41.133 -43.781 1.00 14.94 99 GLY B O 1
ATOM 5392 N N . PHE B 1 100 ? 38.112 -42.562 -45.111 1.00 13.05 100 PHE B N 1
ATOM 5393 C CA . PHE B 1 100 ? 37.324 -41.503 -45.738 1.00 18.07 100 PHE B CA 1
ATOM 5394 C C . PHE B 1 100 ? 36.520 -40.716 -44.702 1.00 14.85 100 PHE B C 1
ATOM 5395 O O . PHE B 1 100 ? 36.627 -39.488 -44.617 1.00 15.69 100 PHE B O 1
ATOM 5403 N N . ILE B 1 101 ? 35.715 -41.407 -43.894 1.00 20.49 101 ILE B N 1
ATOM 5404 C CA . ILE B 1 101 ? 34.853 -40.699 -42.949 1.00 16.52 101 ILE B CA 1
ATOM 5405 C C . ILE B 1 101 ? 35.676 -40.113 -41.809 1.00 16.80 101 ILE B C 1
ATOM 5406 O O . ILE B 1 101 ? 35.376 -39.023 -41.306 1.00 22.65 101 ILE B O 1
ATOM 5411 N N . GLY B 1 102 ? 36.728 -40.819 -41.387 1.00 20.60 102 GLY B N 1
ATOM 5412 C CA . GLY B 1 102 ? 37.645 -40.253 -40.409 1.00 19.17 102 GLY B CA 1
ATOM 5413 C C . GLY B 1 102 ? 38.253 -38.939 -40.866 1.00 23.41 102 GLY B C 1
ATOM 5414 O O . GLY B 1 102 ? 38.393 -38.001 -40.075 1.00 18.44 102 GLY B O 1
ATOM 5415 N N . ALA B 1 103 ? 38.634 -38.853 -42.147 1.00 17.28 103 ALA B N 1
ATOM 5416 C CA . ALA B 1 103 ? 39.119 -37.584 -42.685 1.00 17.33 103 ALA B CA 1
ATOM 5417 C C . ALA B 1 103 ? 38.073 -36.490 -42.531 1.00 18.35 103 ALA B C 1
ATOM 5418 O O . ALA B 1 103 ? 38.395 -35.363 -42.128 1.00 19.23 103 ALA B O 1
ATOM 5420 N N . LEU B 1 104 ? 36.812 -36.801 -42.848 1.00 17.36 104 LEU B N 1
ATOM 5421 C CA . LEU B 1 104 ? 35.743 -35.820 -42.671 1.00 17.39 104 LEU B CA 1
ATOM 5422 C C . LEU B 1 104 ? 35.644 -35.372 -41.215 1.00 23.82 104 LEU B C 1
ATOM 5423 O O . LEU B 1 104 ? 35.531 -34.173 -40.926 1.00 19.72 104 LEU B O 1
ATOM 5428 N N . TYR B 1 105 ? 35.688 -36.327 -40.280 1.00 23.05 105 TYR B N 1
ATOM 5429 C CA . TYR B 1 105 ? 35.579 -35.985 -38.862 1.00 22.60 105 TYR B CA 1
ATOM 5430 C C . TYR B 1 105 ? 36.689 -35.042 -38.434 1.00 25.05 105 TYR B C 1
ATOM 5431 O O . TYR B 1 105 ? 36.475 -34.157 -37.595 1.00 26.21 105 TYR B O 1
ATOM 5440 N N . ALA B 1 106 ? 37.887 -35.226 -38.981 1.00 20.92 106 ALA B N 1
ATOM 5441 C CA . ALA B 1 106 ? 39.004 -34.347 -38.674 1.00 22.62 106 ALA B CA 1
ATOM 5442 C C . ALA B 1 106 ? 39.004 -33.075 -39.510 1.00 22.17 106 ALA B C 1
ATOM 5443 O O . ALA B 1 106 ? 39.930 -32.263 -39.376 1.00 24.01 106 ALA B O 1
ATOM 5445 N N . GLY B 1 107 ? 37.998 -32.875 -40.359 1.00 22.16 107 GLY B N 1
ATOM 5446 C CA . GLY B 1 107 ? 37.949 -31.690 -41.189 1.00 24.48 107 GLY B CA 1
ATOM 5447 C C . GLY B 1 107 ? 38.872 -31.716 -42.384 1.00 23.10 107 GLY B C 1
ATOM 5448 O O . GLY B 1 107 ? 39.066 -30.674 -43.022 1.00 20.11 107 GLY B O 1
ATOM 5449 N N . LEU B 1 108 ? 39.461 -32.865 -42.699 1.00 23.33 108 LEU B N 1
ATOM 5450 C CA . LEU B 1 108 ? 40.278 -32.970 -43.893 1.00 15.18 108 LEU B CA 1
ATOM 5451 C C . LEU B 1 108 ? 39.392 -33.251 -45.105 1.00 19.85 108 LEU B C 1
ATOM 5452 O O . LEU B 1 108 ? 38.204 -33.564 -44.987 1.00 15.09 108 LEU B O 1
ATOM 5457 N N . VAL B 1 109 ? 39.985 -33.120 -46.287 1.00 20.20 109 VAL B N 1
ATOM 5458 C CA . VAL B 1 109 ? 39.273 -33.350 -47.541 1.00 12.17 109 VAL B CA 1
ATOM 5459 C C . VAL B 1 109 ? 39.823 -34.629 -48.161 1.00 14.98 109 VAL B C 1
ATOM 5460 O O . VAL B 1 109 ? 40.929 -34.620 -48.721 1.00 16.42 109 VAL B O 1
ATOM 5464 N N . PRO B 1 110 ? 39.119 -35.752 -48.059 1.00 13.67 110 PRO B N 1
ATOM 5465 C CA . PRO B 1 110 ? 39.656 -36.995 -48.614 1.00 14.29 110 PRO B CA 1
ATOM 5466 C C . PRO B 1 110 ? 39.555 -37.014 -50.133 1.00 14.07 110 PRO B C 1
ATOM 5467 O O . PRO B 1 110 ? 38.687 -36.377 -50.738 1.00 12.20 110 PRO B O 1
ATOM 5471 N N . VAL B 1 111 ? 40.472 -37.757 -50.742 1.00 15.14 111 VAL B N 1
ATOM 5472 C CA . VAL B 1 111 ? 40.511 -37.955 -52.188 1.00 17.06 111 VAL B CA 1
ATOM 5473 C C . VAL B 1 111 ? 40.463 -39.459 -52.420 1.00 12.37 111 VAL B C 1
ATOM 5474 O O . VAL B 1 111 ? 41.510 -40.119 -52.412 1.00 13.17 111 VAL B O 1
ATOM 5478 N N . PRO B 1 112 ? 39.273 -40.046 -52.587 1.00 14.12 112 PRO B N 1
ATOM 5479 C CA . PRO B 1 112 ? 39.181 -41.508 -52.672 1.00 16.23 112 PRO B CA 1
ATOM 5480 C C . PRO B 1 112 ? 39.811 -42.028 -53.950 1.00 20.86 112 PRO B C 1
ATOM 5481 O O . PRO B 1 112 ? 39.334 -41.743 -55.055 1.00 18.16 112 PRO B O 1
ATOM 5485 N N . LEU B 1 113 ? 40.897 -42.783 -53.806 1.00 19.44 113 LEU B N 1
ATOM 5486 C CA . LEU B 1 113 ? 41.558 -43.376 -54.961 1.00 15.41 113 LEU B CA 1
ATOM 5487 C C . LEU B 1 113 ? 41.647 -44.889 -54.773 1.00 17.78 113 LEU B C 1
ATOM 5488 O O . LEU B 1 113 ? 40.732 -45.497 -54.215 1.00 18.05 113 LEU B O 1
ATOM 5493 N N . TYR B 1 114 ? 42.722 -45.519 -55.229 1.00 27.99 114 TYR B N 1
ATOM 5494 C CA . TYR B 1 114 ? 42.725 -46.972 -55.338 1.00 24.46 114 TYR B CA 1
ATOM 5495 C C . TYR B 1 114 ? 44.059 -47.532 -54.873 1.00 27.28 114 TYR B C 1
ATOM 5496 O O . TYR B 1 114 ? 45.026 -46.799 -54.637 1.00 24.85 114 TYR B O 1
ATOM 5505 N N . ASP B 1 115 ? 44.097 -48.856 -54.752 1.00 33.06 115 ASP B N 1
ATOM 5506 C CA . ASP B 1 115 ? 45.340 -49.570 -54.513 1.00 28.77 115 ASP B CA 1
ATOM 5507 C C . ASP B 1 115 ? 46.287 -49.295 -55.674 1.00 27.19 115 ASP B C 1
ATOM 5508 O O . ASP B 1 115 ? 45.963 -49.639 -56.819 1.00 31.12 115 ASP B O 1
ATOM 5513 N N . PRO B 1 116 ? 47.443 -48.670 -55.439 1.00 26.15 116 PRO B N 1
ATOM 5514 C CA . PRO B 1 116 ? 48.325 -48.334 -56.564 1.00 37.34 116 PRO B CA 1
ATOM 5515 C C . PRO B 1 116 ? 48.920 -49.553 -57.232 1.00 39.69 116 PRO B C 1
ATOM 5516 O O . PRO B 1 116 ? 49.402 -49.441 -58.365 1.00 40.26 116 PRO B O 1
ATOM 5520 N N . SER B 1 117 ? 48.906 -50.708 -56.566 1.00 33.44 117 SER B N 1
ATOM 5521 C CA . SER B 1 117 ? 49.384 -51.947 -57.164 1.00 40.94 117 SER B CA 1
ATOM 5522 C C . SER B 1 117 ? 48.399 -52.538 -58.164 1.00 43.16 117 SER B C 1
ATOM 5523 O O . SER B 1 117 ? 48.743 -53.508 -58.846 1.00 47.83 117 SER B O 1
ATOM 5526 N N . GLU B 1 118 ? 47.187 -51.986 -58.269 1.00 39.92 118 GLU B N 1
ATOM 5527 C CA . GLU B 1 118 ? 46.262 -52.475 -59.284 1.00 55.76 118 GLU B CA 1
ATOM 5528 C C . GLU B 1 118 ? 46.598 -51.856 -60.641 1.00 55.79 118 GLU B C 1
ATOM 5529 O O . GLU B 1 118 ? 46.947 -50.675 -60.717 1.00 58.08 118 GLU B O 1
ATOM 5535 N N . PRO B 1 119 ? 46.496 -52.624 -61.721 1.00 65.16 119 PRO B N 1
ATOM 5536 C CA . PRO B 1 119 ? 47.024 -52.163 -63.008 1.00 66.91 119 PRO B CA 1
ATOM 5537 C C . PRO B 1 119 ? 46.110 -51.167 -63.706 1.00 63.86 119 PRO B C 1
ATOM 5538 O O . PRO B 1 119 ? 44.891 -51.156 -63.518 1.00 60.06 119 PRO B O 1
ATOM 5542 N N . GLY B 1 120 ? 46.733 -50.320 -64.524 1.00 72.88 120 GLY B N 1
ATOM 5543 C CA . GLY B 1 120 ? 46.012 -49.333 -65.303 1.00 57.88 120 GLY B CA 1
ATOM 5544 C C . GLY B 1 120 ? 45.831 -47.988 -64.640 1.00 66.64 120 GLY B C 1
ATOM 5545 O O . GLY B 1 120 ? 44.964 -47.218 -65.068 1.00 70.71 120 GLY B O 1
ATOM 5546 N N . HIS B 1 121 ? 46.630 -47.671 -63.617 1.00 67.83 121 HIS B N 1
ATOM 5547 C CA . HIS B 1 121 ? 46.441 -46.460 -62.832 1.00 59.31 121 HIS B CA 1
ATOM 5548 C C . HIS B 1 121 ? 47.689 -45.590 -62.727 1.00 61.51 121 HIS B C 1
ATOM 5549 O O . HIS B 1 121 ? 47.613 -44.498 -62.151 1.00 47.37 121 HIS B O 1
ATOM 5556 N N . ALA B 1 122 ? 48.828 -46.036 -63.264 1.00 66.90 122 ALA B N 1
ATOM 5557 C CA . ALA B 1 122 ? 50.093 -45.346 -63.018 1.00 67.82 122 ALA B CA 1
ATOM 5558 C C . ALA B 1 122 ? 50.021 -43.879 -63.426 1.00 59.88 122 ALA B C 1
ATOM 5559 O O . ALA B 1 122 ? 50.345 -42.985 -62.635 1.00 47.79 122 ALA B O 1
ATOM 5561 N N . ASP B 1 123 ? 49.601 -43.613 -64.667 1.00 56.60 123 ASP B N 1
ATOM 5562 C CA . ASP B 1 123 ? 49.560 -42.237 -65.151 1.00 51.64 123 ASP B CA 1
ATOM 5563 C C . ASP B 1 123 ? 48.444 -41.448 -64.480 1.00 46.34 123 ASP B C 1
ATOM 5564 O O . ASP B 1 123 ? 48.644 -40.292 -64.084 1.00 45.51 123 ASP B O 1
ATOM 5569 N N . HIS B 1 124 ? 47.261 -42.048 -64.349 1.00 38.77 124 HIS B N 1
ATOM 5570 C CA . HIS B 1 124 ? 46.168 -41.372 -63.660 1.00 44.45 124 HIS B CA 1
ATOM 5571 C C . HIS B 1 124 ? 46.595 -40.952 -62.258 1.00 38.42 124 HIS B C 1
ATOM 5572 O O . HIS B 1 124 ? 46.571 -39.762 -61.913 1.00 31.31 124 HIS B O 1
ATOM 5579 N N . LEU B 1 125 ? 47.021 -41.921 -61.443 1.00 37.30 125 LEU B N 1
ATOM 5580 C CA . LEU B 1 125 ? 47.440 -41.615 -60.079 1.00 33.02 125 LEU B CA 1
ATOM 5581 C C . LEU B 1 125 ? 48.473 -40.498 -60.056 1.00 31.87 125 LEU B C 1
ATOM 5582 O O . LEU B 1 125 ? 48.376 -39.567 -59.248 1.00 32.88 125 LEU B O 1
ATOM 5587 N N . THR B 1 126 ? 49.464 -40.562 -60.947 1.00 37.03 126 THR B N 1
ATOM 5588 C CA . THR B 1 126 ? 50.507 -39.542 -60.960 1.00 32.94 126 THR B CA 1
ATOM 5589 C C . THR B 1 126 ? 49.922 -38.155 -61.214 1.00 35.29 126 THR B C 1
ATOM 5590 O O . THR B 1 126 ? 50.283 -37.181 -60.542 1.00 29.83 126 THR B O 1
ATOM 5594 N N . ALA B 1 127 ? 49.013 -38.044 -62.186 1.00 31.99 127 ALA B N 1
ATOM 5595 C CA . ALA B 1 127 ? 48.396 -36.751 -62.463 1.00 28.66 127 ALA B CA 1
ATOM 5596 C C . ALA B 1 127 ? 47.522 -36.295 -61.300 1.00 23.82 127 ALA B C 1
ATOM 5597 O O . ALA B 1 127 ? 47.519 -35.109 -60.942 1.00 26.46 127 ALA B O 1
ATOM 5599 N N . VAL B 1 128 ? 46.779 -37.222 -60.694 1.00 29.99 128 VAL B N 1
ATOM 5600 C CA . VAL B 1 128 ? 45.901 -36.860 -59.587 1.00 24.34 128 VAL B CA 1
ATOM 5601 C C . VAL B 1 128 ? 46.716 -36.302 -58.428 1.00 30.52 128 VAL B C 1
ATOM 5602 O O . VAL B 1 128 ? 46.398 -35.246 -57.864 1.00 25.09 128 VAL B O 1
ATOM 5606 N N . MET B 1 129 ? 47.790 -37.004 -58.061 1.00 30.71 129 MET B N 1
ATOM 5607 C CA . MET B 1 129 ? 48.641 -36.534 -56.971 1.00 26.26 129 MET B CA 1
ATOM 5608 C C . MET B 1 129 ? 49.226 -35.162 -57.275 1.00 27.76 129 MET B C 1
ATOM 5609 O O . MET B 1 129 ? 49.334 -34.313 -56.383 1.00 27.09 129 MET B O 1
ATOM 5614 N N . ALA B 1 130 ? 49.619 -34.926 -58.530 1.00 29.28 130 ALA B N 1
ATOM 5615 C CA . ALA B 1 130 ? 50.138 -33.609 -58.882 1.00 29.68 130 ALA B CA 1
ATOM 5616 C C . ALA B 1 130 ? 49.034 -32.561 -58.886 1.00 30.88 130 ALA B C 1
ATOM 5617 O O . ALA B 1 130 ? 49.296 -31.382 -58.615 1.00 35.88 130 ALA B O 1
ATOM 5619 N N . ASP B 1 131 ? 47.800 -32.970 -59.182 1.00 26.28 131 ASP B N 1
ATOM 5620 C CA . ASP B 1 131 ? 46.681 -32.032 -59.185 1.00 27.56 131 ASP B CA 1
ATOM 5621 C C . ASP B 1 131 ? 46.268 -31.666 -57.761 1.00 24.22 131 ASP B C 1
ATOM 5622 O O . ASP B 1 131 ? 46.247 -30.486 -57.395 1.00 24.97 131 ASP B O 1
ATOM 5627 N N . ALA B 1 132 ? 45.955 -32.667 -56.937 1.00 30.96 132 ALA B N 1
ATOM 5628 C CA . ALA B 1 132 ? 45.433 -32.433 -55.593 1.00 23.14 132 ALA B CA 1
ATOM 5629 C C . ALA B 1 132 ? 46.519 -32.186 -54.550 1.00 29.05 132 ALA B C 1
ATOM 5630 O O . ALA B 1 132 ? 46.245 -31.555 -53.518 1.00 27.13 132 ALA B O 1
ATOM 5632 N N . GLN B 1 133 ? 47.732 -32.690 -54.770 1.00 26.40 133 GLN B N 1
ATOM 5633 C CA . GLN B 1 133 ? 48.866 -32.457 -53.883 1.00 32.43 133 GLN B CA 1
ATOM 5634 C C . GLN B 1 133 ? 48.547 -32.735 -52.410 1.00 25.39 133 GLN B C 1
ATOM 5635 O O . GLN B 1 133 ? 48.803 -31.895 -51.546 1.00 25.14 133 GLN B O 1
ATOM 5641 N N . PRO B 1 134 ? 47.998 -33.906 -52.090 1.00 23.78 134 PRO B N 1
ATOM 5642 C CA . PRO B 1 134 ? 47.718 -34.213 -50.682 1.00 20.49 134 PRO B CA 1
ATOM 5643 C C . PRO B 1 134 ? 49.012 -34.379 -49.907 1.00 24.66 134 PRO B C 1
ATOM 5644 O O . PRO B 1 134 ? 49.976 -34.968 -50.396 1.00 21.69 134 PRO B O 1
ATOM 5648 N N . ALA B 1 135 ? 49.032 -33.845 -48.689 1.00 22.48 135 ALA B N 1
ATOM 5649 C CA . ALA B 1 135 ? 50.198 -34.027 -47.843 1.00 25.73 135 ALA B CA 1
ATOM 5650 C C . ALA B 1 135 ? 50.156 -35.346 -47.088 1.00 24.07 135 ALA B C 1
ATOM 5651 O O . ALA B 1 135 ? 51.183 -35.767 -46.547 1.00 23.68 135 ALA B O 1
ATOM 5653 N N . ILE B 1 136 ? 49.003 -36.007 -47.060 1.00 16.45 136 ILE B N 1
ATOM 5654 C CA . ILE B 1 136 ? 48.811 -37.234 -46.300 1.00 19.18 136 ILE B CA 1
ATOM 5655 C C . ILE B 1 136 ? 48.154 -38.276 -47.193 1.00 21.13 136 ILE B C 1
ATOM 5656 O O . ILE B 1 136 ? 47.316 -37.945 -48.039 1.00 17.57 136 ILE B O 1
ATOM 5661 N N . VAL B 1 137 ? 48.551 -39.533 -47.008 1.00 17.32 137 VAL B N 1
ATOM 5662 C CA . VAL B 1 137 ? 47.924 -40.686 -47.642 1.00 19.29 137 VAL B CA 1
ATOM 5663 C C . VAL B 1 137 ? 47.419 -41.603 -46.542 1.00 19.39 137 VAL B C 1
ATOM 5664 O O . VAL B 1 137 ? 48.173 -41.947 -45.624 1.00 23.35 137 VAL B O 1
ATOM 5668 N N . LEU B 1 138 ? 46.154 -41.994 -46.626 1.00 14.26 138 LEU B N 1
ATOM 5669 C CA . LEU B 1 138 ? 45.610 -43.046 -45.777 1.00 16.10 138 LEU B CA 1
ATOM 5670 C C . LEU B 1 138 ? 45.591 -44.342 -46.568 1.00 15.78 138 LEU B C 1
ATOM 5671 O O . LEU B 1 138 ? 45.160 -44.356 -47.725 1.00 18.38 138 LEU B O 1
ATOM 5676 N N . THR B 1 139 ? 46.054 -45.426 -45.950 1.00 15.62 139 THR B N 1
ATOM 5677 C CA . THR B 1 139 ? 46.109 -46.721 -46.616 1.00 17.05 139 THR B CA 1
ATOM 5678 C C . THR B 1 139 ? 45.768 -47.799 -45.590 1.00 20.03 139 THR B C 1
ATOM 5679 O O . THR B 1 139 ? 45.330 -47.508 -44.471 1.00 21.82 139 THR B O 1
ATOM 5683 N N . ASN B 1 140 ? 45.942 -49.061 -45.971 1.00 16.84 140 ASN B N 1
ATOM 5684 C CA . ASN B 1 140 ? 45.815 -50.156 -45.019 1.00 22.46 140 ASN B CA 1
ATOM 5685 C C . ASN B 1 140 ? 47.059 -51.028 -45.093 1.00 27.16 140 ASN B C 1
ATOM 5686 O O . ASN B 1 140 ? 47.897 -50.875 -45.986 1.00 22.99 140 ASN B O 1
ATOM 5691 N N . ASN B 1 141 ? 47.188 -51.933 -44.117 1.00 27.05 141 ASN B N 1
ATOM 5692 C CA . ASN B 1 141 ? 48.349 -52.817 -44.092 1.00 32.28 141 ASN B CA 1
ATOM 5693 C C . ASN B 1 141 ? 48.491 -53.573 -45.407 1.00 25.45 141 ASN B C 1
ATOM 5694 O O . ASN B 1 141 ? 49.607 -53.790 -45.889 1.00 29.16 141 ASN B O 1
ATOM 5699 N N . ALA B 1 142 ? 47.371 -53.975 -46.008 1.00 29.39 142 ALA B N 1
ATOM 5700 C CA . ALA B 1 142 ? 47.443 -54.738 -47.250 1.00 21.62 142 ALA B CA 1
ATOM 5701 C C . ALA B 1 142 ? 48.019 -53.913 -48.392 1.00 29.85 142 ALA B C 1
ATOM 5702 O O . ALA B 1 142 ? 48.635 -54.472 -49.306 1.00 28.27 142 ALA B O 1
ATOM 5704 N N . SER B 1 143 ? 47.839 -52.591 -48.360 1.00 23.35 143 SER B N 1
ATOM 5705 C CA . SER B 1 143 ? 48.238 -51.733 -49.465 1.00 29.23 143 SER B CA 1
ATOM 5706 C C . SER B 1 143 ? 49.469 -50.886 -49.174 1.00 25.51 143 SER B C 1
ATOM 5707 O O . SER B 1 143 ? 49.978 -50.233 -50.092 1.00 24.62 143 SER B O 1
ATOM 5710 N N . ALA B 1 144 ? 49.956 -50.873 -47.932 1.00 23.66 144 ALA B N 1
ATOM 5711 C CA . ALA B 1 144 ? 50.971 -49.893 -47.547 1.00 24.82 144 ALA B CA 1
ATOM 5712 C C . ALA B 1 144 ? 52.235 -50.022 -48.393 1.00 26.21 144 ALA B C 1
ATOM 5713 O O . ALA B 1 144 ? 52.856 -49.014 -48.750 1.00 26.59 144 ALA B O 1
ATOM 5715 N N . ALA B 1 145 ? 52.633 -51.252 -48.726 1.00 29.82 145 ALA B N 1
ATOM 5716 C CA . ALA B 1 145 ? 53.864 -51.446 -49.489 1.00 27.82 145 ALA B CA 1
ATOM 5717 C C . ALA B 1 145 ? 53.730 -50.912 -50.908 1.00 28.28 145 ALA B C 1
ATOM 5718 O O . ALA B 1 145 ? 54.672 -50.315 -51.443 1.00 25.93 145 ALA B O 1
ATOM 5720 N N . ALA B 1 146 ? 52.577 -51.122 -51.544 1.00 27.38 146 ALA B N 1
ATOM 5721 C CA . ALA B 1 146 ? 52.378 -50.552 -52.872 1.00 28.60 146 ALA B CA 1
ATOM 5722 C C . ALA B 1 146 ? 52.432 -49.031 -52.821 1.00 32.04 146 ALA B C 1
ATOM 5723 O O . ALA B 1 146 ? 52.954 -48.388 -53.740 1.00 32.54 146 ALA B O 1
ATOM 5725 N N . VAL B 1 147 ? 51.911 -48.437 -51.745 1.00 27.83 147 VAL B N 1
ATOM 5726 C CA . VAL B 1 147 ? 51.908 -46.981 -51.628 1.00 25.04 147 VAL B CA 1
ATOM 5727 C C . VAL B 1 147 ? 53.332 -46.452 -51.508 1.00 22.40 147 VAL B C 1
ATOM 5728 O O . VAL B 1 147 ? 53.723 -45.511 -52.206 1.00 21.70 147 VAL B O 1
ATOM 5732 N N . ARG B 1 148 ? 54.125 -47.034 -50.609 1.00 25.51 148 ARG B N 1
ATOM 5733 C CA . ARG B 1 148 ? 55.497 -46.568 -50.452 1.00 33.14 148 ARG B CA 1
ATOM 5734 C C . ARG B 1 148 ? 56.279 -46.700 -51.751 1.00 25.72 148 ARG B C 1
ATOM 5735 O O . ARG B 1 148 ? 57.144 -45.866 -52.038 1.00 30.01 148 ARG B O 1
ATOM 5743 N N . ARG B 1 149 ? 55.959 -47.709 -52.565 1.00 28.08 149 ARG B N 1
ATOM 5744 C CA . ARG B 1 149 ? 56.618 -47.865 -53.861 1.00 32.31 149 ARG B CA 1
ATOM 5745 C C . ARG B 1 149 ? 56.208 -46.763 -54.829 1.00 29.99 149 ARG B C 1
ATOM 5746 O O . ARG B 1 149 ? 57.047 -46.230 -55.566 1.00 25.63 149 ARG B O 1
ATOM 5754 N N . PHE B 1 150 ? 54.920 -46.412 -54.854 1.00 30.03 150 PHE B N 1
ATOM 5755 C CA . PHE B 1 150 ? 54.474 -45.391 -55.796 1.00 24.26 150 PHE B CA 1
ATOM 5756 C C . PHE B 1 150 ? 55.219 -44.072 -55.605 1.00 22.76 150 PHE B C 1
ATOM 5757 O O . PHE B 1 150 ? 55.434 -43.337 -56.576 1.00 23.93 150 PHE B O 1
ATOM 5765 N N . PHE B 1 151 ? 55.626 -43.752 -54.378 1.00 20.66 151 PHE B N 1
ATOM 5766 C CA . PHE B 1 151 ? 56.285 -42.482 -54.096 1.00 23.51 151 PHE B CA 1
ATOM 5767 C C . PHE B 1 151 ? 57.807 -42.586 -54.045 1.00 25.09 151 PHE B C 1
ATOM 5768 O O . PHE B 1 151 ? 58.473 -41.591 -53.729 1.00 22.07 151 PHE B O 1
ATOM 5776 N N . SER B 1 152 ? 58.373 -43.750 -54.379 1.00 24.20 152 SER B N 1
ATOM 5777 C CA . SER B 1 152 ? 59.807 -43.976 -54.225 1.00 25.49 152 SER B CA 1
ATOM 5778 C C . SER B 1 152 ? 60.654 -43.212 -55.237 1.00 29.08 152 SER B C 1
ATOM 5779 O O . SER B 1 152 ? 61.874 -43.126 -55.051 1.00 23.88 152 SER B O 1
ATOM 5782 N N . ALA B 1 153 ? 60.060 -42.667 -56.297 1.00 21.26 153 ALA B N 1
ATOM 5783 C CA . ALA B 1 153 ? 60.812 -41.864 -57.253 1.00 26.99 153 ALA B CA 1
ATOM 5784 C C . ALA B 1 153 ? 60.869 -40.392 -56.867 1.00 28.61 153 ALA B C 1
ATOM 5785 O O . ALA B 1 153 ? 61.501 -39.601 -57.577 1.00 25.83 153 ALA B O 1
ATOM 5787 N N . LEU B 1 154 ? 60.242 -40.011 -55.772 1.00 24.03 154 LEU B N 1
ATOM 5788 C CA . LEU B 1 154 ? 60.314 -38.646 -55.287 1.00 27.21 154 LEU B CA 1
ATOM 5789 C C . LEU B 1 154 ? 61.324 -38.535 -54.157 1.00 25.27 154 LEU B C 1
ATOM 5790 O O . LEU B 1 154 ? 61.589 -39.513 -53.451 1.00 26.55 154 LEU B O 1
ATOM 5795 N N . PRO B 1 155 ? 61.902 -37.357 -53.951 1.00 23.49 155 PRO B N 1
ATOM 5796 C CA . PRO B 1 155 ? 62.740 -37.162 -52.766 1.00 21.40 155 PRO B CA 1
ATOM 5797 C C . PRO B 1 155 ? 61.932 -37.439 -51.508 1.00 24.43 155 PRO B C 1
ATOM 5798 O O . PRO B 1 155 ? 60.767 -37.046 -51.398 1.00 27.18 155 PRO B O 1
ATOM 5802 N N . GLY B 1 156 ? 62.553 -38.149 -50.566 1.00 28.19 156 GLY B N 1
ATOM 5803 C CA . GLY B 1 156 ? 61.863 -38.488 -49.331 1.00 28.57 156 GLY B CA 1
ATOM 5804 C C . GLY B 1 156 ? 61.121 -37.310 -48.729 1.00 32.89 156 GLY B C 1
ATOM 5805 O O . GLY B 1 156 ? 59.961 -37.433 -48.330 1.00 31.83 156 GLY B O 1
ATOM 5806 N N . ALA B 1 157 ? 61.766 -36.143 -48.687 1.00 35.05 157 ALA B N 1
ATOM 5807 C CA . ALA B 1 157 ? 61.174 -34.980 -48.036 1.00 36.16 157 ALA B CA 1
ATOM 5808 C C . ALA B 1 157 ? 59.911 -34.489 -48.729 1.00 31.09 157 ALA B C 1
ATOM 5809 O O . ALA B 1 157 ? 59.131 -33.761 -48.112 1.00 33.26 157 ALA B O 1
ATOM 5811 N N . GLN B 1 158 ? 59.691 -34.851 -49.990 1.00 31.01 158 GLN B N 1
ATOM 5812 C CA . GLN B 1 158 ? 58.509 -34.417 -50.722 1.00 33.68 158 GLN B CA 1
ATOM 5813 C C . GLN B 1 158 ? 57.406 -35.466 -50.743 1.00 32.34 158 GLN B C 1
ATOM 5814 O O . GLN B 1 158 ? 56.349 -35.224 -51.337 1.00 32.21 158 GLN B O 1
ATOM 5820 N N . ARG B 1 159 ? 57.625 -36.620 -50.114 1.00 30.67 159 ARG B N 1
ATOM 5821 C CA . ARG B 1 159 ? 56.622 -37.675 -50.052 1.00 26.37 159 ARG B CA 1
ATOM 5822 C C . ARG B 1 159 ? 55.587 -37.357 -48.977 1.00 26.15 159 ARG B C 1
ATOM 5823 O O . ARG B 1 159 ? 55.938 -36.870 -47.900 1.00 24.15 159 ARG B O 1
ATOM 5831 N N . PRO B 1 160 ? 54.314 -37.627 -49.235 1.00 24.86 160 PRO B N 1
ATOM 5832 C CA . PRO B 1 160 ? 53.306 -37.427 -48.193 1.00 22.42 160 PRO B CA 1
ATOM 5833 C C . PRO B 1 160 ? 53.483 -38.436 -47.072 1.00 25.55 160 PRO B C 1
ATOM 5834 O O . PRO B 1 160 ? 53.998 -39.540 -47.272 1.00 22.38 160 PRO B O 1
ATOM 5838 N N . ARG B 1 161 ? 53.055 -38.034 -45.878 1.00 18.59 161 ARG B N 1
ATOM 5839 C CA . ARG B 1 161 ? 52.993 -38.953 -44.750 1.00 25.26 161 ARG B CA 1
ATOM 5840 C C . ARG B 1 161 ? 51.997 -40.070 -45.039 1.00 23.99 161 ARG B C 1
ATOM 5841 O O . ARG B 1 161 ? 50.871 -39.813 -45.471 1.00 23.99 161 ARG B O 1
ATOM 5849 N N . ILE B 1 162 ? 52.411 -41.313 -44.801 1.00 22.21 162 ILE B N 1
ATOM 5850 C CA . ILE B 1 162 ? 51.590 -42.490 -45.069 1.00 26.45 162 ILE B CA 1
ATOM 5851 C C . ILE B 1 162 ? 51.127 -43.061 -43.734 1.00 28.13 162 ILE B C 1
ATOM 5852 O O . ILE B 1 162 ? 51.949 -43.374 -42.865 1.00 27.56 162 ILE B O 1
ATOM 5857 N N . ILE B 1 163 ? 49.814 -43.189 -43.571 1.00 21.19 163 ILE B N 1
ATOM 5858 C CA . ILE B 1 163 ? 49.197 -43.678 -42.341 1.00 24.81 163 ILE B CA 1
ATOM 5859 C C . ILE B 1 163 ? 48.401 -44.930 -42.681 1.00 25.46 163 ILE B C 1
ATOM 5860 O O . ILE B 1 163 ? 47.438 -44.866 -43.454 1.00 20.89 163 ILE B O 1
ATOM 5865 N N . SER B 1 164 ? 48.789 -46.064 -42.096 1.00 27.11 164 SER B N 1
ATOM 5866 C CA . SER B 1 164 ? 48.068 -47.316 -42.306 1.00 23.12 164 SER B CA 1
ATOM 5867 C C . SER B 1 164 ? 46.965 -47.453 -41.260 1.00 27.71 164 SER B C 1
ATOM 5868 O O . SER B 1 164 ? 47.241 -47.554 -40.058 1.00 25.61 164 SER B O 1
ATOM 5871 N N . ILE B 1 165 ? 45.717 -47.490 -41.729 1.00 21.31 165 ILE B N 1
ATOM 5872 C CA . ILE B 1 165 ? 44.569 -47.350 -40.837 1.00 22.13 165 ILE B CA 1
ATOM 5873 C C . ILE B 1 165 ? 44.507 -48.499 -39.834 1.00 24.14 165 ILE B C 1
ATOM 5874 O O . ILE B 1 165 ? 44.293 -48.282 -38.636 1.00 24.33 165 ILE B O 1
ATOM 5879 N N . ASP B 1 166 ? 44.657 -49.739 -40.301 1.00 25.84 166 ASP B N 1
ATOM 5880 C CA . ASP B 1 166 ? 44.550 -50.855 -39.361 1.00 30.54 166 ASP B CA 1
ATOM 5881 C C . ASP B 1 166 ? 45.816 -51.054 -38.532 1.00 28.91 166 ASP B C 1
ATOM 5882 O O . ASP B 1 166 ? 45.949 -52.086 -37.873 1.00 31.24 166 ASP B O 1
ATOM 5887 N N . SER B 1 167 ? 46.736 -50.091 -38.550 1.00 34.35 167 SER B N 1
ATOM 5888 C CA . SER B 1 167 ? 47.823 -50.038 -37.583 1.00 32.85 167 SER B CA 1
ATOM 5889 C C . SER B 1 167 ? 47.514 -49.104 -36.424 1.00 34.59 167 SER B C 1
ATOM 5890 O O . SER B 1 167 ? 48.330 -48.979 -35.508 1.00 39.66 167 SER B O 1
ATOM 5893 N N . LEU B 1 168 ? 46.363 -48.443 -36.452 1.00 29.73 168 LEU B N 1
ATOM 5894 C CA . LEU B 1 168 ? 45.950 -47.511 -35.411 1.00 28.70 168 LEU B CA 1
ATOM 5895 C C . LEU B 1 168 ? 45.069 -48.227 -34.396 1.00 37.04 168 LEU B C 1
ATOM 5896 O O . LEU B 1 168 ? 44.108 -48.902 -34.788 1.00 32.71 168 LEU B O 1
ATOM 5901 N N . PRO B 1 169 ? 45.358 -48.107 -33.103 1.00 34.86 169 PRO B N 1
ATOM 5902 C CA . PRO B 1 169 ? 44.529 -48.771 -32.093 1.00 34.44 169 PRO B CA 1
ATOM 5903 C C . PRO B 1 169 ? 43.247 -48.005 -31.806 1.00 29.65 169 PRO B C 1
ATOM 5904 O O . PRO B 1 169 ? 43.153 -46.790 -31.995 1.00 29.54 169 PRO B O 1
ATOM 5908 N N . ASP B 1 170 ? 42.241 -48.747 -31.343 1.00 27.15 170 ASP B N 1
ATOM 5909 C CA . ASP B 1 170 ? 40.982 -48.127 -30.951 1.00 30.39 170 ASP B CA 1
ATOM 5910 C C . ASP B 1 170 ? 41.168 -47.103 -29.844 1.00 38.83 170 ASP B C 1
ATOM 5911 O O . ASP B 1 170 ? 40.326 -46.211 -29.693 1.00 34.29 170 ASP B O 1
ATOM 5916 N N . THR B 1 171 ? 42.246 -47.213 -29.061 1.00 40.42 171 THR B N 1
ATOM 5917 C CA . THR B 1 171 ? 42.469 -46.257 -27.981 1.00 43.90 171 THR B CA 1
ATOM 5918 C C . THR B 1 171 ? 42.654 -44.842 -28.512 1.00 43.28 171 THR B C 1
ATOM 5919 O O . THR B 1 171 ? 42.312 -43.873 -27.823 1.00 38.52 171 THR B O 1
ATOM 5923 N N . LEU B 1 172 ? 43.192 -44.699 -29.730 1.00 42.86 172 LEU B N 1
ATOM 5924 C CA . LEU B 1 172 ? 43.322 -43.375 -30.333 1.00 35.40 172 LEU B CA 1
ATOM 5925 C C . LEU B 1 172 ? 41.999 -42.623 -30.332 1.00 25.37 172 LEU B C 1
ATOM 5926 O O . LEU B 1 172 ? 41.985 -41.391 -30.228 1.00 34.45 172 LEU B O 1
ATOM 5931 N N . ALA B 1 173 ? 40.879 -43.342 -30.444 1.00 30.97 173 ALA B N 1
ATOM 5932 C CA . ALA B 1 173 ? 39.577 -42.683 -30.505 1.00 31.79 173 ALA B CA 1
ATOM 5933 C C . ALA B 1 173 ? 39.310 -41.821 -29.279 1.00 39.05 173 ALA B C 1
ATOM 5934 O O . ALA B 1 173 ? 38.584 -40.823 -29.369 1.00 38.74 173 ALA B O 1
ATOM 5936 N N . GLN B 1 174 ? 39.858 -42.198 -28.121 1.00 40.53 174 GLN B N 1
ATOM 5937 C CA . GLN B 1 174 ? 39.669 -41.385 -26.928 1.00 46.48 174 GLN B CA 1
ATOM 5938 C C . GLN B 1 174 ? 40.472 -40.092 -26.978 1.00 50.54 174 GLN B C 1
ATOM 5939 O O . GLN B 1 174 ? 40.223 -39.196 -26.164 1.00 53.28 174 GLN B O 1
ATOM 5945 N N . SER B 1 175 ? 41.415 -39.976 -27.912 1.00 41.38 175 SER B N 1
ATOM 5946 C CA . SER B 1 175 ? 42.161 -38.748 -28.143 1.00 47.00 175 SER B CA 1
ATOM 5947 C C . SER B 1 175 ? 41.560 -37.893 -29.251 1.00 47.63 175 SER B C 1
ATOM 5948 O O . SER B 1 175 ? 42.122 -36.845 -29.583 1.00 49.67 175 SER B O 1
ATOM 5951 N N . TYR B 1 176 ? 40.443 -38.317 -29.838 1.00 45.75 176 TYR B N 1
ATOM 5952 C CA . TYR B 1 176 ? 39.774 -37.507 -30.847 1.00 34.40 176 TYR B CA 1
ATOM 5953 C C . TYR B 1 176 ? 39.232 -36.239 -30.206 1.00 46.99 176 TYR B C 1
ATOM 5954 O O . TYR B 1 176 ? 38.595 -36.289 -29.149 1.00 47.08 176 TYR B O 1
ATOM 5963 N N . GLN B 1 177 ? 39.482 -35.102 -30.843 1.00 42.95 177 GLN B N 1
ATOM 5964 C CA . GLN B 1 177 ? 39.015 -33.815 -30.349 1.00 43.02 177 GLN B CA 1
ATOM 5965 C C . GLN B 1 177 ? 37.773 -33.403 -31.122 1.00 40.35 177 GLN B C 1
ATOM 5966 O O . GLN B 1 177 ? 37.818 -33.238 -32.348 1.00 38.02 177 GLN B O 1
ATOM 5972 N N . ILE B 1 178 ? 36.666 -33.254 -30.403 1.00 46.14 178 ILE B N 1
ATOM 5973 C CA . ILE B 1 178 ? 35.385 -32.873 -30.984 1.00 42.36 178 ILE B CA 1
ATOM 5974 C C . ILE B 1 178 ? 35.531 -31.459 -31.526 1.00 43.78 178 ILE B C 1
ATOM 5975 O O . ILE B 1 178 ? 36.375 -30.699 -31.029 1.00 43.38 178 ILE B O 1
ATOM 5980 N N . PRO B 1 179 ? 34.772 -31.066 -32.545 1.00 47.82 179 PRO B N 1
ATOM 5981 C CA . PRO B 1 179 ? 34.710 -29.642 -32.892 1.00 50.65 179 PRO B CA 1
ATOM 5982 C C . PRO B 1 179 ? 34.354 -28.816 -31.661 1.00 50.98 179 PRO B C 1
ATOM 5983 O O . PRO B 1 179 ? 33.686 -29.292 -30.738 1.00 37.01 179 PRO B O 1
ATOM 5987 N N . THR B 1 180 ? 34.825 -27.577 -31.642 1.00 48.04 180 THR B N 1
ATOM 5988 C CA . THR B 1 180 ? 34.632 -26.750 -30.462 1.00 50.67 180 THR B CA 1
ATOM 5989 C C . THR B 1 180 ? 33.149 -26.691 -30.101 1.00 46.51 180 THR B C 1
ATOM 5990 O O . THR B 1 180 ? 32.294 -26.629 -30.995 1.00 38.16 180 THR B O 1
ATOM 5994 N N . PRO B 1 181 ? 32.805 -26.733 -28.812 1.00 52.20 181 PRO B N 1
ATOM 5995 C CA . PRO B 1 181 ? 31.414 -26.466 -28.421 1.00 42.63 181 PRO B CA 1
ATOM 5996 C C . PRO B 1 181 ? 31.029 -25.005 -28.566 1.00 43.31 181 PRO B C 1
ATOM 5997 O O . PRO B 1 181 ? 29.833 -24.689 -28.567 1.00 38.30 181 PRO B O 1
ATOM 6001 N N . SER B 1 182 ? 32.001 -24.108 -28.701 1.00 39.62 182 SER B N 1
ATOM 6002 C CA . SER B 1 182 ? 31.715 -22.688 -28.816 1.00 41.45 182 SER B CA 1
ATOM 6003 C C . SER B 1 182 ? 31.240 -22.343 -30.225 1.00 42.07 182 SER B C 1
ATOM 6004 O O . SER B 1 182 ? 31.332 -23.139 -31.167 1.00 29.67 182 SER B O 1
ATOM 6007 N N . MET B 1 183 ? 30.719 -21.129 -30.362 1.00 29.37 183 MET B N 1
ATOM 6008 C CA . MET B 1 183 ? 30.324 -20.649 -31.670 1.00 27.07 183 MET B CA 1
ATOM 6009 C C . MET B 1 183 ? 31.564 -20.341 -32.508 1.00 34.81 183 MET B C 1
ATOM 6010 O O . MET B 1 183 ? 32.696 -20.313 -32.010 1.00 27.66 183 MET B O 1
ATOM 6015 N N . ALA B 1 184 ? 31.347 -20.144 -33.808 1.00 27.79 184 ALA B N 1
ATOM 6016 C CA . ALA B 1 184 ? 32.442 -19.890 -34.730 1.00 25.49 184 ALA B CA 1
ATOM 6017 C C . ALA B 1 184 ? 32.053 -18.789 -35.705 1.00 27.06 184 ALA B C 1
ATOM 6018 O O . ALA B 1 184 ? 30.873 -18.587 -36.003 1.00 25.78 184 ALA B O 1
ATOM 6020 N N . ALA B 1 185 ? 33.061 -18.065 -36.186 1.00 22.02 185 ALA B N 1
ATOM 6021 C CA . ALA B 1 185 ? 32.885 -17.083 -37.245 1.00 28.75 185 ALA B CA 1
ATOM 6022 C C . ALA B 1 185 ? 33.862 -17.385 -38.372 1.00 32.71 185 ALA B C 1
ATOM 6023 O O . ALA B 1 185 ? 35.020 -17.738 -38.124 1.00 31.79 185 ALA B O 1
ATOM 6025 N N . ALA B 1 186 ? 33.389 -17.258 -39.610 1.00 27.66 186 ALA B N 1
ATOM 6026 C CA . ALA B 1 186 ? 34.255 -17.452 -40.767 1.00 33.44 186 ALA B CA 1
ATOM 6027 C C . ALA B 1 186 ? 33.583 -16.864 -41.998 1.00 26.50 186 ALA B C 1
ATOM 6028 O O . ALA B 1 186 ? 32.358 -16.723 -42.054 1.00 25.25 186 ALA B O 1
ATOM 6030 N N . ALA B 1 187 ? 34.410 -16.512 -42.987 1.00 30.09 187 ALA B N 1
ATOM 6031 C CA . ALA B 1 187 ? 33.877 -15.983 -44.241 1.00 29.51 187 ALA B CA 1
ATOM 6032 C C . ALA B 1 187 ? 33.044 -17.029 -44.973 1.00 25.44 187 ALA B C 1
ATOM 6033 O O . ALA B 1 187 ? 32.004 -16.709 -45.560 1.00 30.10 187 ALA B O 1
ATOM 6035 N N . ILE B 1 188 ? 33.481 -18.284 -44.955 1.00 23.52 188 ILE B N 1
ATOM 6036 C CA . ILE B 1 188 ? 32.797 -19.362 -45.658 1.00 25.20 188 ILE B CA 1
ATOM 6037 C C . ILE B 1 188 ? 32.160 -20.275 -44.622 1.00 22.00 188 ILE B C 1
ATOM 6038 O O . ILE B 1 188 ? 32.848 -20.809 -43.745 1.00 25.58 188 ILE B O 1
ATOM 6043 N N . ASN B 1 189 ? 30.846 -20.444 -44.719 1.00 25.10 189 ASN B N 1
ATOM 6044 C CA . ASN B 1 189 ? 30.137 -21.312 -43.789 1.00 23.70 189 ASN B CA 1
ATOM 6045 C C . ASN B 1 189 ? 30.609 -22.756 -43.941 1.00 20.67 189 ASN B C 1
ATOM 6046 O O . ASN B 1 189 ? 30.908 -23.195 -45.056 1.00 19.81 189 ASN B O 1
ATOM 6051 N N . PRO B 1 190 ? 30.675 -23.522 -42.852 1.00 16.66 190 PRO B N 1
ATOM 6052 C CA . PRO B 1 190 ? 31.072 -24.930 -42.976 1.00 16.55 190 PRO B CA 1
ATOM 6053 C C . PRO B 1 190 ? 30.305 -25.699 -44.045 1.00 18.70 190 PRO B C 1
ATOM 6054 O O . PRO B 1 190 ? 30.910 -26.519 -44.743 1.00 17.11 190 PRO B O 1
ATOM 6058 N N . VAL B 1 191 ? 28.995 -25.464 -44.192 1.00 15.67 191 VAL B N 1
ATOM 6059 C CA . VAL B 1 191 ? 28.203 -26.211 -45.168 1.00 16.88 191 VAL B CA 1
ATOM 6060 C C . VAL B 1 191 ? 28.719 -26.002 -46.585 1.00 17.63 191 VAL B C 1
ATOM 6061 O O . VAL B 1 191 ? 28.535 -26.869 -47.454 1.00 14.81 191 VAL B O 1
ATOM 6065 N N . ASP B 1 192 ? 29.356 -24.862 -46.855 1.00 13.82 192 ASP B N 1
ATOM 6066 C CA . ASP B 1 192 ? 29.840 -24.550 -48.199 1.00 20.04 192 ASP B CA 1
ATOM 6067 C C . ASP B 1 192 ? 31.303 -24.929 -48.411 1.00 20.81 192 ASP B C 1
ATOM 6068 O O . ASP B 1 192 ? 31.861 -24.625 -49.468 1.00 17.55 192 ASP B O 1
ATOM 6073 N N . LEU B 1 193 ? 31.934 -25.589 -47.438 1.00 19.16 193 LEU B N 1
ATOM 6074 C CA . LEU B 1 193 ? 33.306 -26.038 -47.620 1.00 12.88 193 LEU B CA 1
ATOM 6075 C C . LEU B 1 193 ? 33.353 -27.318 -48.457 1.00 18.96 193 LEU B C 1
ATOM 6076 O O . LEU B 1 193 ? 32.381 -28.082 -48.499 1.00 16.03 193 LEU B O 1
ATOM 6081 N N . PRO B 1 194 ? 34.471 -27.564 -49.139 1.00 16.68 194 PRO B N 1
ATOM 6082 C CA . PRO B 1 194 ? 34.658 -28.857 -49.814 1.00 15.36 194 PRO B CA 1
ATOM 6083 C C . PRO B 1 194 ? 34.512 -30.002 -48.828 1.00 17.33 194 PRO B C 1
ATOM 6084 O O . PRO B 1 194 ? 35.021 -29.945 -47.710 1.00 19.51 194 PRO B O 1
ATOM 6088 N N . ALA B 1 195 ? 33.802 -31.048 -49.247 1.00 15.92 195 ALA B N 1
ATOM 6089 C CA . ALA B 1 195 ? 33.732 -32.273 -48.464 1.00 14.87 195 ALA B CA 1
ATOM 6090 C C . ALA B 1 195 ? 34.744 -33.305 -48.945 1.00 16.29 195 ALA B C 1
ATOM 6091 O O . ALA B 1 195 ? 35.544 -33.806 -48.147 1.00 16.13 195 ALA B O 1
ATOM 6093 N N . PHE B 1 196 ? 34.738 -33.629 -50.236 1.00 12.86 196 PHE B N 1
ATOM 6094 C CA . PHE B 1 196 ? 35.776 -34.504 -50.769 1.00 12.62 196 PHE B CA 1
ATOM 6095 C C . PHE B 1 196 ? 35.942 -34.226 -52.257 1.00 13.25 196 PHE B C 1
ATOM 6096 O O . PHE B 1 196 ? 35.137 -33.519 -52.875 1.00 14.30 196 PHE B O 1
ATOM 6104 N N . LEU B 1 197 ? 37.031 -34.755 -52.810 1.00 12.62 197 LEU B N 1
ATOM 6105 C CA . LEU B 1 197 ? 37.393 -34.575 -54.210 1.00 15.51 197 LEU B CA 1
ATOM 6106 C C . LEU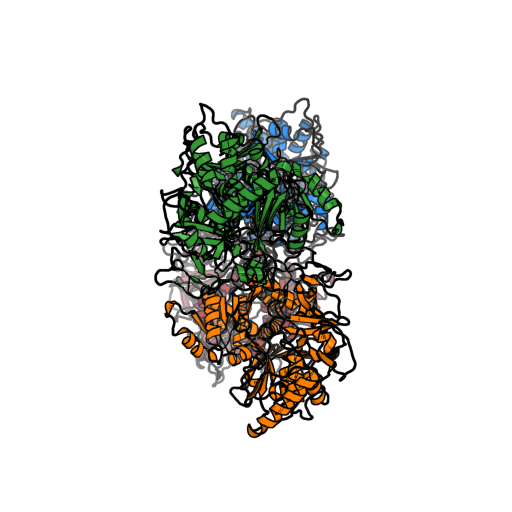 B 1 197 ? 37.221 -35.902 -54.929 1.00 13.68 197 LEU B C 1
ATOM 6107 O O . LEU B 1 197 ? 37.787 -36.914 -54.507 1.00 17.40 197 LEU B O 1
ATOM 6112 N N . GLN B 1 198 ? 36.450 -35.895 -56.011 1.00 12.57 198 GLN B N 1
ATOM 6113 C CA . GLN B 1 198 ? 36.121 -37.108 -56.749 1.00 15.65 198 GLN B CA 1
ATOM 6114 C C . GLN B 1 198 ? 36.715 -37.032 -58.150 1.00 17.08 198 GLN B C 1
ATOM 6115 O O . GLN B 1 198 ? 36.215 -36.296 -59.002 1.00 11.62 198 GLN B O 1
ATOM 6121 N N . TYR B 1 199 ? 37.762 -37.805 -58.390 1.00 14.83 199 TYR B N 1
ATOM 6122 C CA . TYR B 1 199 ? 38.368 -37.896 -59.710 1.00 26.59 199 TYR B CA 1
ATOM 6123 C C . TYR B 1 199 ? 37.715 -39.051 -60.459 1.00 24.13 199 TYR B C 1
ATOM 6124 O O . TYR B 1 199 ? 37.765 -40.196 -60.005 1.00 39.12 199 TYR B O 1
ATOM 6133 N N . THR B 1 200 ? 37.084 -38.753 -61.585 1.00 40.48 200 THR B N 1
ATOM 6134 C CA . THR B 1 200 ? 36.429 -39.808 -62.342 1.00 41.16 200 THR B CA 1
ATOM 6135 C C . THR B 1 200 ? 37.441 -40.547 -63.214 1.00 46.48 200 THR B C 1
ATOM 6136 O O . THR B 1 200 ? 38.611 -40.167 -63.323 1.00 41.45 200 THR B O 1
ATOM 6140 N N . SER B 1 201 ? 36.965 -41.615 -63.848 1.00 46.96 201 SER B N 1
ATOM 6141 C CA . SER B 1 201 ? 37.784 -42.469 -64.691 1.00 58.41 201 SER B CA 1
ATOM 6142 C C . SER B 1 201 ? 37.075 -42.705 -66.018 1.00 46.88 201 SER B C 1
ATOM 6143 O O . SER B 1 201 ? 35.892 -42.395 -66.185 1.00 52.77 201 SER B O 1
ATOM 6146 N N . GLY B 1 202 ? 37.819 -43.265 -66.968 1.00 47.23 202 GLY B N 1
ATOM 6147 C CA . GLY B 1 202 ? 37.295 -43.609 -68.269 1.00 41.20 202 GLY B CA 1
ATOM 6148 C C . GLY B 1 202 ? 37.598 -42.607 -69.363 1.00 45.38 202 GLY B C 1
ATOM 6149 O O . GLY B 1 202 ? 37.318 -42.894 -70.533 1.00 38.85 202 GLY B O 1
ATOM 6150 N N . SER B 1 203 ? 38.159 -41.449 -69.029 1.00 43.20 203 SER B N 1
ATOM 6151 C CA . SER B 1 203 ? 38.408 -40.417 -70.020 1.00 48.76 203 SER B CA 1
ATOM 6152 C C . SER B 1 203 ? 39.868 -40.415 -70.452 1.00 50.05 203 SER B C 1
ATOM 6153 O O . SER B 1 203 ? 40.777 -40.705 -69.671 1.00 51.00 203 SER B O 1
ATOM 6156 N N . THR B 1 204 ? 40.068 -40.075 -71.719 1.00 56.30 204 THR B N 1
ATOM 6157 C CA . THR B 1 204 ? 41.416 -39.935 -72.252 1.00 62.57 204 THR B CA 1
ATOM 6158 C C . THR B 1 204 ? 42.184 -38.804 -71.582 1.00 61.36 204 THR B C 1
ATOM 6159 O O . THR B 1 204 ? 43.415 -38.849 -71.511 1.00 64.68 204 THR B O 1
ATOM 6163 N N . ARG B 1 205 ? 41.479 -37.777 -71.123 1.00 58.48 205 ARG B N 1
ATOM 6164 C CA . ARG B 1 205 ? 42.099 -36.495 -70.825 1.00 56.68 205 ARG B CA 1
ATOM 6165 C C . ARG B 1 205 ? 42.653 -36.452 -69.399 1.00 44.37 205 ARG B C 1
ATOM 6166 O O . ARG B 1 205 ? 42.528 -37.398 -68.615 1.00 45.56 205 ARG B O 1
ATOM 6174 N N . THR B 1 206 ? 43.300 -35.337 -69.072 1.00 35.97 206 THR B N 1
ATOM 6175 C CA . THR B 1 206 ? 43.844 -35.145 -67.733 1.00 42.20 206 THR B CA 1
ATOM 6176 C C . THR B 1 206 ? 42.731 -35.269 -66.696 1.00 27.48 206 THR B C 1
ATOM 6177 O O . THR B 1 206 ? 41.691 -34.613 -66.831 1.00 27.66 206 THR B O 1
ATOM 6181 N N . PRO B 1 207 ? 42.910 -36.075 -65.652 1.00 31.97 207 PRO B N 1
ATOM 6182 C CA . PRO B 1 207 ? 41.863 -36.198 -64.627 1.00 33.07 207 PRO B CA 1
ATOM 6183 C C . PRO B 1 207 ? 41.574 -34.866 -63.947 1.00 28.96 207 PRO B C 1
ATOM 6184 O O . PRO B 1 207 ? 42.483 -34.101 -63.610 1.00 28.77 207 PRO B O 1
ATOM 6188 N N . ALA B 1 208 ? 40.287 -34.589 -63.761 1.00 21.68 208 ALA B N 1
ATOM 6189 C CA . ALA B 1 208 ? 39.814 -33.390 -63.082 1.00 23.65 208 ALA B CA 1
ATOM 6190 C C . ALA B 1 208 ? 39.115 -33.780 -61.785 1.00 24.15 208 ALA B C 1
ATOM 6191 O O . ALA B 1 208 ? 38.368 -34.763 -61.744 1.00 19.70 208 ALA B O 1
ATOM 6193 N N . GLY B 1 209 ? 39.363 -33.016 -60.725 1.00 17.58 209 GLY B N 1
ATOM 6194 C CA . GLY B 1 209 ? 38.736 -33.303 -59.449 1.00 14.38 209 GLY B CA 1
ATOM 6195 C C . GLY B 1 209 ? 37.387 -32.635 -59.273 1.00 14.16 209 GLY B C 1
ATOM 6196 O O . GLY B 1 209 ? 37.309 -31.408 -59.156 1.00 13.44 209 GLY B O 1
ATOM 6197 N N . VAL B 1 210 ? 36.312 -33.423 -59.250 1.00 13.74 210 VAL B N 1
ATOM 6198 C CA . VAL B 1 210 ? 35.001 -32.876 -58.920 1.00 10.37 210 VAL B CA 1
ATOM 6199 C C . VAL B 1 210 ? 34.991 -32.514 -57.441 1.00 11.03 210 VAL B C 1
ATOM 6200 O O . VAL B 1 210 ? 35.227 -33.362 -56.575 1.00 12.94 210 VAL B O 1
ATOM 6204 N N . VAL B 1 211 ? 34.725 -31.255 -57.144 1.00 10.21 211 VAL B N 1
ATOM 6205 C CA . VAL B 1 211 ? 34.747 -30.777 -55.765 1.00 13.59 211 VAL B CA 1
ATOM 6206 C C . VAL B 1 211 ? 33.325 -30.853 -55.227 1.00 14.99 211 VAL B C 1
ATOM 6207 O O . VAL B 1 211 ? 32.469 -30.048 -55.595 1.00 12.06 211 VAL B O 1
ATOM 6211 N N . LEU B 1 212 ? 33.066 -31.845 -54.379 1.00 13.13 212 LEU B N 1
ATOM 6212 C CA . LEU B 1 212 ? 31.774 -31.981 -53.732 1.00 13.26 212 LEU B CA 1
ATOM 6213 C C . LEU B 1 212 ? 31.830 -31.275 -52.388 1.00 14.04 212 LEU B C 1
ATOM 6214 O O . LEU B 1 212 ? 32.746 -31.512 -51.596 1.00 13.89 212 LEU B O 1
ATOM 6219 N N . THR B 1 213 ? 30.871 -30.390 -52.148 1.00 15.71 213 THR B N 1
ATOM 6220 C CA . THR B 1 213 ? 30.815 -29.668 -50.886 1.00 17.44 213 THR B CA 1
ATOM 6221 C C . THR B 1 213 ? 29.942 -30.422 -49.891 1.00 13.23 213 THR B C 1
ATOM 6222 O O . THR B 1 213 ? 29.204 -31.345 -50.244 1.00 15.79 213 THR B O 1
ATOM 6226 N N . ASN B 1 214 ? 30.027 -30.010 -48.624 1.00 14.01 214 ASN B N 1
ATOM 6227 C CA . ASN B 1 214 ? 29.070 -30.496 -47.641 1.00 16.10 214 ASN B CA 1
ATOM 6228 C C . ASN B 1 214 ? 27.651 -30.284 -48.148 1.00 15.31 214 ASN B C 1
ATOM 6229 O O . ASN B 1 214 ? 26.810 -31.187 -48.091 1.00 13.40 214 ASN B O 1
ATOM 6234 N N . ARG B 1 215 ? 27.378 -29.092 -48.682 1.00 14.20 215 ARG B N 1
ATOM 6235 C CA . ARG B 1 215 ? 26.046 -28.816 -49.209 1.00 17.73 215 ARG B CA 1
ATOM 6236 C C . ARG B 1 215 ? 25.672 -29.808 -50.304 1.00 13.16 215 ARG B C 1
ATOM 6237 O O . ARG B 1 215 ? 24.559 -30.342 -50.319 1.00 13.03 215 ARG B O 1
ATOM 6245 N N . SER B 1 216 ? 26.581 -30.059 -51.248 1.00 15.36 216 SER B N 1
ATOM 6246 C CA . SER B 1 216 ? 26.206 -30.891 -52.391 1.00 16.12 216 SER B CA 1
ATOM 6247 C C . SER B 1 216 ? 25.875 -32.320 -51.953 1.00 16.82 216 SER B C 1
ATOM 6248 O O . SER B 1 216 ? 24.890 -32.911 -52.411 1.00 15.59 216 SER B O 1
ATOM 6251 N N . ILE B 1 217 ? 26.671 -32.890 -51.047 1.00 13.91 217 ILE B N 1
ATOM 6252 C CA . ILE B 1 217 ? 26.457 -34.288 -50.660 1.00 17.58 217 ILE B CA 1
ATOM 6253 C C . ILE B 1 217 ? 25.264 -34.405 -49.721 1.00 12.16 217 ILE B C 1
ATOM 6254 O O . ILE B 1 217 ? 24.419 -35.293 -49.881 1.00 16.45 217 ILE B O 1
ATOM 6259 N N . VAL B 1 218 ? 25.193 -33.537 -48.709 1.00 14.35 218 VAL B N 1
ATOM 6260 C CA . VAL B 1 218 ? 24.042 -33.566 -47.806 1.00 17.47 218 VAL B CA 1
ATOM 6261 C C . VAL B 1 218 ? 22.750 -33.430 -48.600 1.00 13.57 218 VAL B C 1
ATOM 6262 O O . VAL B 1 218 ? 21.784 -34.169 -48.383 1.00 15.34 218 VAL B O 1
ATOM 6266 N N . THR B 1 219 ? 22.716 -32.486 -49.549 1.00 14.56 219 THR B N 1
ATOM 6267 C CA . THR B 1 219 ? 21.515 -32.301 -50.361 1.00 12.54 219 THR B CA 1
ATOM 6268 C C . THR B 1 219 ? 21.173 -33.557 -51.163 1.00 15.79 219 THR B C 1
ATOM 6269 O O . THR B 1 219 ? 20.003 -33.959 -51.237 1.00 15.58 219 THR B O 1
ATOM 6273 N N . ASN B 1 220 ? 22.174 -34.193 -51.777 1.00 11.21 220 ASN B N 1
ATOM 6274 C CA . ASN B 1 220 ? 21.874 -35.369 -52.587 1.00 13.67 220 ASN B CA 1
ATOM 6275 C C . ASN B 1 220 ? 21.442 -36.537 -51.710 1.00 14.40 220 ASN B C 1
ATOM 6276 O O . ASN B 1 220 ? 20.574 -37.324 -52.104 1.00 17.10 220 ASN B O 1
ATOM 6281 N N . VAL B 1 221 ? 22.032 -36.658 -50.515 1.00 16.70 221 VAL B N 1
ATOM 6282 C CA . VAL B 1 221 ? 21.605 -37.687 -49.567 1.00 20.66 221 VAL B CA 1
ATOM 6283 C C . VAL B 1 221 ? 20.130 -37.510 -49.220 1.00 20.28 221 VAL B C 1
ATOM 6284 O O . VAL B 1 221 ? 19.362 -38.479 -49.179 1.00 20.65 221 VAL B O 1
ATOM 6288 N N . LEU B 1 222 ? 19.713 -36.265 -48.975 1.00 17.67 222 LEU B N 1
ATOM 6289 C CA . LEU B 1 222 ? 18.318 -35.991 -48.651 1.00 17.94 222 LEU B CA 1
ATOM 6290 C C . LEU B 1 222 ? 17.407 -36.254 -49.842 1.00 21.40 222 LEU B C 1
ATOM 6291 O O . LEU B 1 222 ? 16.317 -36.819 -49.682 1.00 19.85 222 LEU B O 1
ATOM 6296 N N . GLN B 1 223 ? 17.828 -35.845 -51.041 1.00 19.62 223 GLN B N 1
ATOM 6297 C CA . GLN B 1 223 ? 17.048 -36.138 -52.237 1.00 17.31 223 GLN B CA 1
ATOM 6298 C C . GLN B 1 223 ? 16.894 -37.641 -52.431 1.00 22.06 223 GLN B C 1
ATOM 6299 O O . GLN B 1 223 ? 15.799 -38.132 -52.731 1.00 18.60 223 GLN B O 1
ATOM 6305 N N . ILE B 1 224 ? 17.993 -38.384 -52.282 1.00 20.07 224 ILE B N 1
ATOM 6306 C CA . ILE B 1 224 ? 17.958 -39.829 -52.491 1.00 19.89 224 ILE B CA 1
ATOM 6307 C C . ILE B 1 224 ? 16.976 -40.474 -51.525 1.00 24.80 224 ILE B C 1
ATOM 6308 O O . ILE B 1 224 ? 16.090 -41.237 -51.926 1.00 23.43 224 ILE B O 1
ATOM 6313 N N . PHE B 1 225 ? 17.129 -40.177 -50.232 1.00 20.63 225 PHE B N 1
ATOM 6314 C CA . PHE B 1 225 ? 16.278 -40.790 -49.224 1.00 27.02 225 PHE B CA 1
ATOM 6315 C C . PHE B 1 225 ? 14.810 -40.514 -49.502 1.00 26.06 225 PHE B C 1
ATOM 6316 O O . PHE B 1 225 ? 13.977 -41.420 -49.413 1.00 28.11 225 PHE B O 1
ATOM 6324 N N . ALA B 1 226 ? 14.474 -39.273 -49.863 1.00 28.65 226 ALA B N 1
ATOM 6325 C CA . ALA B 1 226 ? 13.074 -38.927 -50.088 1.00 28.56 226 ALA B CA 1
ATOM 6326 C C . ALA B 1 226 ? 12.534 -39.526 -51.380 1.00 30.40 226 ALA B C 1
ATOM 6327 O O . ALA B 1 226 ? 11.335 -39.799 -51.476 1.00 37.84 226 ALA B O 1
ATOM 6329 N N . ALA B 1 227 ? 13.382 -39.731 -52.386 1.00 27.45 227 ALA B N 1
ATOM 6330 C CA . ALA B 1 227 ? 12.895 -40.301 -53.636 1.00 28.01 227 ALA B CA 1
ATOM 6331 C C . ALA B 1 227 ? 12.899 -41.823 -53.630 1.00 28.12 227 ALA B C 1
ATOM 6332 O O . ALA B 1 227 ? 12.113 -42.437 -54.361 1.00 26.81 227 ALA B O 1
ATOM 6334 N N . ALA B 1 228 ? 13.760 -42.445 -52.825 1.00 25.67 228 ALA B N 1
ATOM 6335 C CA . ALA B 1 228 ? 13.974 -43.883 -52.922 1.00 24.32 228 ALA B CA 1
ATOM 6336 C C . ALA B 1 228 ? 12.899 -44.709 -52.220 1.00 24.99 228 ALA B C 1
ATOM 6337 O O . ALA B 1 228 ? 12.855 -45.927 -52.423 1.00 20.29 228 ALA B O 1
ATOM 6339 N N . GLN B 1 229 ? 12.037 -44.090 -51.415 1.00 30.05 229 GLN B N 1
ATOM 6340 C CA . GLN B 1 229 ? 10.932 -44.795 -50.768 1.00 27.98 229 GLN B CA 1
ATOM 6341 C C . GLN B 1 229 ? 11.444 -46.050 -50.062 1.00 29.81 229 GLN B C 1
ATOM 6342 O O . GLN B 1 229 ? 10.975 -47.167 -50.293 1.00 28.42 229 GLN B O 1
ATOM 6348 N N . LEU B 1 230 ? 12.433 -45.849 -49.195 1.00 24.27 230 LEU B N 1
ATOM 6349 C CA . LEU B 1 230 ? 13.169 -46.960 -48.611 1.00 27.17 230 LEU B CA 1
ATOM 6350 C C . LEU B 1 230 ? 12.341 -47.690 -47.559 1.00 39.88 230 LEU B C 1
ATOM 6351 O O . LEU B 1 230 ? 11.532 -47.097 -46.842 1.00 28.85 230 LEU B O 1
ATOM 6356 N N . LYS B 1 231 ? 12.553 -48.999 -47.478 1.00 35.86 231 LYS B N 1
ATOM 6357 C CA . LYS B 1 231 ? 11.982 -49.828 -46.426 1.00 38.13 231 LYS B CA 1
ATOM 6358 C C . LYS B 1 231 ? 13.075 -50.123 -45.409 1.00 40.83 231 LYS B C 1
ATOM 6359 O O . LYS B 1 231 ? 14.075 -50.768 -45.740 1.00 41.29 231 LYS B O 1
ATOM 6365 N N . THR B 1 232 ? 12.892 -49.641 -44.181 1.00 44.61 232 THR B N 1
ATOM 6366 C CA . THR B 1 232 ? 13.891 -49.814 -43.140 1.00 44.15 232 THR B CA 1
ATOM 6367 C C . THR B 1 232 ? 13.362 -50.717 -42.029 1.00 46.53 232 THR B C 1
ATOM 6368 O O . THR B 1 232 ? 12.151 -50.781 -41.798 1.00 43.30 232 THR B O 1
ATOM 6372 N N . PRO B 1 233 ? 14.250 -51.444 -41.328 1.00 44.92 233 PRO B N 1
ATOM 6373 C CA . PRO B 1 233 ? 15.689 -51.425 -41.617 1.00 41.73 233 PRO B CA 1
ATOM 6374 C C . PRO B 1 233 ? 16.024 -52.165 -42.909 1.00 37.15 233 PRO B C 1
ATOM 6375 O O . PRO B 1 233 ? 15.207 -52.921 -43.436 1.00 30.34 233 PRO B O 1
ATOM 6379 N N . LEU B 1 234 ? 17.230 -51.944 -43.416 1.00 37.21 234 LEU B N 1
ATOM 6380 C CA . LEU B 1 234 ? 17.643 -52.539 -44.676 1.00 39.71 234 LEU B CA 1
ATOM 6381 C C . LEU B 1 234 ? 19.120 -52.873 -44.603 1.00 32.92 234 LEU B C 1
ATOM 6382 O O . LEU B 1 234 ? 19.860 -52.352 -43.764 1.00 38.79 234 LEU B O 1
ATOM 6387 N N . ARG B 1 235 ? 19.547 -53.747 -45.500 1.00 27.67 235 ARG B N 1
ATOM 6388 C CA . ARG B 1 235 ? 20.959 -53.928 -45.771 1.00 32.56 235 ARG B CA 1
ATOM 6389 C C . ARG B 1 235 ? 21.193 -53.695 -47.254 1.00 30.05 235 ARG B C 1
ATOM 6390 O O . ARG B 1 235 ? 20.402 -54.135 -48.094 1.00 31.79 235 ARG B O 1
ATOM 6398 N N . LEU B 1 236 ? 22.262 -52.975 -47.560 1.00 30.61 236 LEU B N 1
ATOM 6399 C CA . LEU B 1 236 ? 22.675 -52.728 -48.932 1.00 27.63 236 LEU B CA 1
ATOM 6400 C C . LEU B 1 236 ? 23.864 -53.620 -49.254 1.00 26.12 236 LEU B C 1
ATOM 6401 O O . LEU B 1 236 ? 24.844 -53.648 -48.501 1.00 23.62 236 LEU B O 1
ATOM 6406 N N . VAL B 1 237 ? 23.766 -54.357 -50.357 1.00 22.11 237 VAL B N 1
ATOM 6407 C CA . VAL B 1 237 ? 24.867 -55.158 -50.879 1.00 20.42 237 VAL B CA 1
ATOM 6408 C C . VAL B 1 237 ? 25.555 -54.365 -51.983 1.00 22.92 237 VAL B C 1
ATOM 6409 O O . VAL B 1 237 ? 24.892 -53.835 -52.884 1.00 19.95 237 VAL B O 1
ATOM 6413 N N . SER B 1 238 ? 26.881 -54.261 -51.911 1.00 19.26 238 SER B N 1
ATOM 6414 C CA . SER B 1 238 ? 27.610 -53.528 -52.938 1.00 24.30 238 SER B CA 1
ATOM 6415 C C . SER B 1 238 ? 29.012 -54.086 -53.088 1.00 26.21 238 SER B C 1
ATOM 6416 O O . SER B 1 238 ? 29.705 -54.293 -52.089 1.00 25.88 238 SER B O 1
ATOM 6419 N N . TRP B 1 239 ? 29.430 -54.299 -54.338 1.00 19.22 239 TRP B N 1
ATOM 6420 C CA . TRP B 1 239 ? 30.818 -54.610 -54.654 1.00 20.14 239 TRP B CA 1
ATOM 6421 C C . TRP B 1 239 ? 31.465 -53.515 -55.492 1.00 24.19 239 TRP B C 1
ATOM 6422 O O . TRP B 1 239 ? 32.569 -53.717 -56.013 1.00 22.32 239 TRP B O 1
ATOM 6433 N N . LEU B 1 240 ? 30.813 -52.361 -55.622 1.00 17.79 240 LEU B N 1
ATOM 6434 C CA . LEU B 1 240 ? 31.323 -51.284 -56.453 1.00 20.06 240 LEU B CA 1
ATOM 6435 C C . LEU B 1 240 ? 32.666 -50.780 -55.925 1.00 20.20 240 LEU B C 1
ATOM 6436 O O . LEU B 1 240 ? 32.918 -50.799 -54.717 1.00 20.43 240 LEU B O 1
ATOM 6441 N N . PRO B 1 241 ? 33.546 -50.314 -56.806 1.00 18.83 241 PRO B N 1
ATOM 6442 C CA . PRO B 1 241 ? 34.810 -49.735 -56.333 1.00 20.65 241 PRO B CA 1
ATOM 6443 C C . PRO B 1 241 ? 34.554 -48.496 -55.487 1.00 22.85 241 PRO B C 1
ATOM 6444 O O . PRO B 1 241 ? 33.744 -47.633 -55.842 1.00 18.64 241 PRO B O 1
ATOM 6448 N N . LEU B 1 242 ? 35.237 -48.422 -54.343 1.00 18.49 242 LEU B N 1
ATOM 6449 C CA . LEU B 1 242 ? 35.044 -47.281 -53.457 1.00 17.63 242 LEU B CA 1
ATOM 6450 C C . LEU B 1 242 ? 35.676 -46.012 -53.999 1.00 20.84 242 LEU B C 1
ATOM 6451 O O . LEU B 1 242 ? 35.420 -44.931 -53.459 1.00 20.79 242 LEU B O 1
ATOM 6456 N N . HIS B 1 243 ? 36.482 -46.102 -55.048 1.00 20.05 243 HIS B N 1
ATOM 6457 C CA . HIS B 1 243 ? 36.992 -44.888 -55.667 1.00 21.70 243 HIS B CA 1
ATOM 6458 C C . HIS B 1 243 ? 36.058 -44.362 -56.750 1.00 23.81 243 HIS B C 1
ATOM 6459 O O . HIS B 1 243 ? 36.288 -43.264 -57.268 1.00 28.88 243 HIS B O 1
ATOM 6466 N N . HIS B 1 244 ? 34.993 -45.096 -57.073 1.00 25.59 244 HIS B N 1
ATOM 6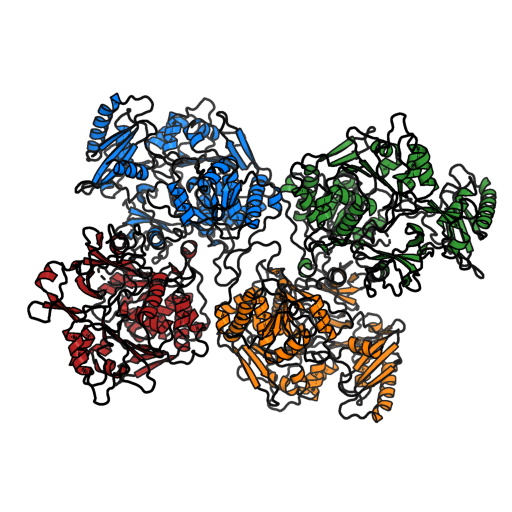467 C CA . HIS B 1 244 ? 33.980 -44.624 -58.007 1.00 26.35 244 HIS B CA 1
ATOM 6468 C C . HIS B 1 244 ? 32.905 -43.825 -57.281 1.00 29.57 244 HIS B C 1
ATOM 6469 O O . HIS B 1 244 ? 32.575 -44.089 -56.121 1.00 20.78 244 HIS B O 1
ATOM 6476 N N . ASP B 1 245 ? 32.366 -42.831 -57.988 1.00 28.03 245 ASP B N 1
ATOM 6477 C CA . ASP B 1 245 ? 31.293 -41.996 -57.455 1.00 23.37 245 ASP B CA 1
ATOM 6478 C C . ASP B 1 245 ? 30.192 -42.851 -56.836 1.00 21.53 245 ASP B C 1
ATOM 6479 O O . ASP B 1 245 ? 29.800 -42.656 -55.676 1.00 18.86 245 ASP B O 1
ATOM 6484 N N . MET B 1 246 ? 29.706 -43.828 -57.597 1.00 16.62 246 MET B N 1
ATOM 6485 C CA . MET B 1 246 ? 28.603 -44.671 -57.145 1.00 24.22 246 MET B CA 1
ATOM 6486 C C . MET B 1 246 ? 28.989 -45.467 -55.901 1.00 25.30 246 MET B C 1
ATOM 6487 O O . MET B 1 246 ? 28.155 -45.709 -55.023 1.00 21.74 246 MET B O 1
ATOM 6492 N N . GLY B 1 247 ? 30.256 -45.871 -55.804 1.00 21.09 247 GLY B N 1
ATOM 6493 C CA . GLY B 1 247 ? 30.669 -46.722 -54.689 1.00 20.07 247 GLY B CA 1
ATOM 6494 C C . GLY B 1 247 ? 30.765 -45.974 -53.375 1.00 20.12 247 GLY B C 1
ATOM 6495 O O . GLY B 1 247 ? 30.147 -46.362 -52.377 1.00 17.75 247 GLY B O 1
ATOM 6496 N N . ILE B 1 248 ? 31.534 -44.885 -53.358 1.00 18.38 248 ILE B N 1
ATOM 6497 C CA . ILE B 1 248 ? 31.855 -44.248 -52.086 1.00 21.07 248 ILE B CA 1
ATOM 6498 C C . ILE B 1 248 ? 30.638 -43.526 -51.517 1.00 19.62 248 ILE B C 1
ATOM 6499 O O . ILE B 1 248 ? 30.380 -43.568 -50.305 1.00 18.98 248 ILE B O 1
ATOM 6504 N N . ILE B 1 249 ? 29.853 -42.868 -52.369 1.00 20.81 249 ILE B N 1
ATOM 6505 C CA . ILE B 1 249 ? 28.717 -42.119 -51.842 1.00 22.45 249 ILE B CA 1
ATOM 6506 C C . ILE B 1 249 ? 27.683 -43.066 -51.244 1.00 20.66 249 ILE B C 1
ATOM 6507 O O . ILE B 1 249 ? 27.154 -42.818 -50.154 1.00 16.65 249 ILE B O 1
ATOM 6512 N N . LEU B 1 250 ? 27.396 -44.169 -51.940 1.00 18.62 250 LEU B N 1
ATOM 6513 C CA . LEU B 1 250 ? 26.496 -45.198 -51.424 1.00 19.61 250 LEU B CA 1
ATOM 6514 C C . LEU B 1 250 ? 26.951 -45.703 -50.056 1.00 26.26 250 LEU B C 1
ATOM 6515 O O . LEU B 1 250 ? 26.152 -45.814 -49.118 1.00 20.86 250 LEU B O 1
ATOM 6520 N N . ALA B 1 251 ? 28.240 -46.035 -49.931 1.00 23.73 251 ALA B N 1
ATOM 6521 C CA . ALA B 1 251 ? 28.732 -46.593 -48.676 1.00 23.30 251 ALA B CA 1
ATOM 6522 C C . ALA B 1 251 ? 28.725 -45.556 -47.562 1.00 20.76 251 ALA B C 1
ATOM 6523 O O . ALA B 1 251 ? 28.489 -45.898 -46.397 1.00 20.63 251 ALA B O 1
ATOM 6525 N N . VAL B 1 252 ? 28.977 -44.293 -47.897 1.00 20.96 252 VAL B N 1
ATOM 6526 C CA . VAL B 1 252 ? 28.887 -43.237 -46.897 1.00 23.16 252 VAL B CA 1
ATOM 6527 C C . VAL B 1 252 ? 27.428 -42.970 -46.535 1.00 22.21 252 VAL B C 1
ATOM 6528 O O . VAL B 1 252 ? 27.097 -42.739 -45.367 1.00 25.90 252 VAL B O 1
ATOM 6532 N N . PHE B 1 253 ? 26.538 -43.004 -47.531 1.00 21.76 253 PHE B N 1
ATOM 6533 C CA . PHE B 1 253 ? 25.098 -42.903 -47.293 1.00 23.24 253 PHE B CA 1
ATOM 6534 C C . PHE B 1 253 ? 24.628 -43.971 -46.305 1.00 27.84 253 PHE B C 1
ATOM 6535 O O . PHE B 1 253 ? 23.913 -43.675 -45.340 1.00 27.29 253 PHE B O 1
ATOM 6543 N N . ILE B 1 254 ? 25.041 -45.221 -46.519 1.00 23.78 254 ILE B N 1
ATOM 6544 C CA . ILE B 1 254 ? 24.579 -46.302 -45.653 1.00 25.24 254 ILE B CA 1
ATOM 6545 C C . ILE B 1 254 ? 25.166 -46.157 -44.257 1.00 25.14 254 ILE B C 1
ATOM 6546 O O . ILE B 1 254 ? 24.452 -46.282 -43.252 1.00 24.74 254 ILE B O 1
ATOM 6551 N N . THR B 1 255 ? 26.470 -45.879 -44.172 1.00 22.72 255 THR B N 1
ATOM 6552 C CA . THR B 1 255 ? 27.137 -45.741 -42.880 1.00 23.41 255 THR B CA 1
ATOM 6553 C C . THR B 1 255 ? 26.594 -44.549 -42.100 1.00 30.69 255 THR B C 1
ATOM 6554 O O . THR B 1 255 ? 26.338 -44.650 -40.893 1.00 31.67 255 THR B O 1
ATOM 6558 N N . LEU B 1 256 ? 26.418 -43.413 -42.778 1.00 26.04 256 LEU B N 1
ATOM 6559 C CA . LEU B 1 256 ? 25.922 -42.204 -42.130 1.00 27.31 256 LEU B CA 1
ATOM 6560 C C . LEU B 1 256 ? 24.564 -42.433 -41.482 1.00 28.05 256 LEU B C 1
ATOM 6561 O O . LEU B 1 256 ? 24.272 -41.873 -40.418 1.00 36.00 256 LEU B O 1
ATOM 6566 N N . LEU B 1 257 ? 23.715 -43.237 -42.111 1.00 25.44 257 LEU B N 1
ATOM 6567 C CA . LEU B 1 257 ? 22.383 -43.517 -41.595 1.00 27.11 257 LEU B CA 1
ATOM 6568 C C . LEU B 1 257 ? 22.359 -44.677 -40.607 1.00 34.09 257 LEU B C 1
ATOM 6569 O O . LEU B 1 257 ? 21.297 -44.975 -40.050 1.00 29.30 257 LEU B O 1
ATOM 6574 N N . GLY B 1 258 ? 23.490 -45.340 -40.379 1.00 26.97 258 GLY B N 1
ATOM 6575 C CA . GLY B 1 258 ? 23.506 -46.471 -39.469 1.00 29.90 258 GLY B CA 1
ATOM 6576 C C . GLY B 1 258 ? 22.814 -47.706 -39.999 1.00 33.19 258 GLY B C 1
ATOM 6577 O O . GLY B 1 258 ? 22.335 -48.527 -39.211 1.00 33.41 258 GLY B O 1
ATOM 6578 N N . LEU B 1 259 ? 22.744 -47.863 -41.315 1.00 24.05 259 LEU B N 1
ATOM 6579 C CA . LEU B 1 259 ? 22.081 -49.014 -41.894 1.00 23.71 259 LEU B CA 1
ATOM 6580 C C . LEU B 1 259 ? 23.100 -50.130 -42.123 1.00 28.34 259 LEU B C 1
ATOM 6581 O O . LEU B 1 259 ? 24.298 -49.971 -41.872 1.00 29.21 259 LEU B O 1
ATOM 6586 N N . GLU B 1 260 ? 22.620 -51.279 -42.595 1.00 26.15 260 GLU B N 1
ATOM 6587 C CA . GLU B 1 260 ? 23.465 -52.452 -42.791 1.00 30.73 260 GLU B CA 1
ATOM 6588 C C . GLU B 1 260 ? 24.077 -52.445 -44.189 1.00 30.85 260 GLU B C 1
ATOM 6589 O O . GLU B 1 260 ? 23.371 -52.254 -45.184 1.00 28.32 260 GLU B O 1
ATOM 6595 N N . PHE B 1 261 ? 25.389 -52.674 -44.255 1.00 32.03 261 PHE B N 1
ATOM 6596 C CA . PHE B 1 261 ? 26.174 -52.589 -45.480 1.00 24.99 261 PHE B CA 1
ATOM 6597 C C . PHE B 1 261 ? 26.991 -53.866 -45.616 1.00 27.17 261 PHE B C 1
ATOM 6598 O O . PHE B 1 261 ? 27.647 -54.281 -44.656 1.00 28.79 261 PHE B O 1
ATOM 6606 N N . GLU B 1 262 ? 26.948 -54.495 -46.793 1.00 24.76 262 GLU B N 1
ATOM 6607 C CA . GLU B 1 262 ? 27.718 -55.711 -47.054 1.00 27.30 262 GLU B CA 1
ATOM 6608 C C . GLU B 1 262 ? 28.562 -55.507 -48.304 1.00 27.04 262 GLU B C 1
ATOM 6609 O O . GLU B 1 262 ? 28.020 -55.287 -49.393 1.00 25.37 262 GLU B O 1
ATOM 6615 N N . MET B 1 263 ? 29.883 -55.610 -48.153 1.00 21.41 263 MET B N 1
ATOM 6616 C CA . MET B 1 263 ? 30.821 -55.138 -49.163 1.00 22.46 263 MET B CA 1
ATOM 6617 C C . MET B 1 263 ? 31.810 -56.228 -49.565 1.00 29.56 263 MET B C 1
ATOM 6618 O O . MET B 1 263 ? 32.228 -57.042 -48.736 1.00 23.64 263 MET B O 1
ATOM 6623 N N . MET B 1 264 ? 32.164 -56.239 -50.849 1.00 23.12 264 MET B N 1
ATOM 6624 C CA . MET B 1 264 ? 33.322 -56.962 -51.364 1.00 24.05 264 MET B CA 1
ATOM 6625 C C . MET B 1 264 ? 33.899 -56.127 -52.506 1.00 26.83 264 MET B C 1
ATOM 6626 O O . MET B 1 264 ? 33.494 -54.983 -52.727 1.00 26.39 264 MET B O 1
ATOM 6631 N N . SER B 1 265 ? 34.854 -56.680 -53.229 1.00 23.88 265 SER B N 1
ATOM 6632 C CA . SER B 1 265 ? 35.462 -55.914 -54.305 1.00 22.57 265 SER B CA 1
ATOM 6633 C C . SER B 1 265 ? 34.907 -56.348 -55.652 1.00 22.23 265 SER B C 1
ATOM 6634 O O . SER B 1 265 ? 34.368 -57.449 -55.792 1.00 22.24 265 SER B O 1
ATOM 6637 N N . PRO B 1 266 ? 35.004 -55.491 -56.671 1.00 21.57 266 PRO B N 1
ATOM 6638 C CA . PRO B 1 266 ? 34.515 -55.884 -58.008 1.00 25.17 266 PRO B CA 1
ATOM 6639 C C . PRO B 1 266 ? 35.154 -57.172 -58.496 1.00 25.93 266 PRO B C 1
ATOM 6640 O O . PRO B 1 266 ? 34.466 -58.022 -59.083 1.00 23.04 266 PRO B O 1
ATOM 6644 N N . ARG B 1 267 ? 36.451 -57.335 -58.264 1.00 22.77 267 ARG B N 1
ATOM 6645 C CA . ARG B 1 267 ? 37.122 -58.592 -58.580 1.00 29.85 267 ARG B CA 1
ATOM 6646 C C . ARG B 1 267 ? 36.389 -59.803 -58.021 1.00 28.28 267 ARG B C 1
ATOM 6647 O O . ARG B 1 267 ? 36.171 -60.786 -58.748 1.00 24.58 267 ARG B O 1
ATOM 6655 N N . ASP B 1 268 ? 35.954 -59.749 -56.758 1.00 24.84 268 ASP B N 1
ATOM 6656 C CA . ASP B 1 268 ? 35.275 -60.901 -56.183 1.00 24.62 268 ASP B CA 1
ATOM 6657 C C . ASP B 1 268 ? 33.983 -61.221 -56.929 1.00 32.76 268 ASP B C 1
ATOM 6658 O O . ASP B 1 268 ? 33.665 -62.397 -57.172 1.00 27.94 268 ASP B O 1
ATOM 6663 N N . PHE B 1 269 ? 33.231 -60.187 -57.315 1.00 23.25 269 PHE B N 1
ATOM 6664 C CA . PHE B 1 269 ? 32.013 -60.409 -58.084 1.00 22.55 269 PHE B CA 1
ATOM 6665 C C . PHE B 1 269 ? 32.327 -61.022 -59.442 1.00 24.63 269 PHE B C 1
ATOM 6666 O O . PHE B 1 269 ? 31.735 -62.033 -59.834 1.00 24.45 269 PHE B O 1
ATOM 6674 N N . ILE B 1 270 ? 33.269 -60.422 -60.172 1.00 24.77 270 ILE B N 1
ATOM 6675 C CA . ILE B 1 270 ? 33.548 -60.880 -61.527 1.00 27.38 270 ILE B CA 1
ATOM 6676 C C . ILE B 1 270 ? 34.066 -62.311 -61.505 1.00 30.92 270 ILE B C 1
ATOM 6677 O O . ILE B 1 270 ? 33.708 -63.126 -62.364 1.00 28.05 270 ILE B O 1
ATOM 6682 N N . GLN B 1 271 ? 34.888 -62.649 -60.509 1.00 26.78 271 GLN B N 1
ATOM 6683 C CA . GLN B 1 271 ? 35.428 -64.005 -60.432 1.00 30.63 271 GLN B CA 1
ATOM 6684 C C . GLN B 1 271 ? 34.325 -65.029 -60.194 1.00 32.40 271 GLN B C 1
ATOM 6685 O O . GLN B 1 271 ? 34.352 -66.124 -60.768 1.00 36.35 271 GLN B O 1
ATOM 6691 N N . GLN B 1 272 ? 33.352 -64.703 -59.349 1.00 26.77 272 GLN B N 1
ATOM 6692 C CA . GLN B 1 272 ? 32.225 -65.600 -59.098 1.00 26.86 272 GLN B CA 1
ATOM 6693 C C . GLN B 1 272 ? 30.980 -64.777 -58.819 1.00 24.08 272 GLN B C 1
ATOM 6694 O O . GLN B 1 272 ? 30.699 -64.429 -57.660 1.00 26.96 272 GLN B O 1
ATOM 6700 N N . PRO B 1 273 ? 30.193 -64.461 -59.849 1.00 24.65 273 PRO B N 1
ATOM 6701 C CA . PRO B 1 273 ? 28.965 -63.681 -59.619 1.00 26.56 273 PRO B CA 1
ATOM 6702 C C . PRO B 1 273 ? 28.004 -64.328 -58.636 1.00 28.14 273 PRO B C 1
ATOM 6703 O O . PRO B 1 273 ? 27.199 -63.613 -58.027 1.00 22.47 273 PRO B O 1
ATOM 6707 N N . LYS B 1 274 ? 28.051 -65.655 -58.469 1.00 25.16 274 LYS B N 1
ATOM 6708 C CA . LYS B 1 274 ? 27.153 -66.310 -57.522 1.00 27.43 274 LYS B CA 1
ATOM 6709 C C . LYS B 1 274 ? 27.299 -65.737 -56.119 1.00 23.13 274 LYS B C 1
ATOM 6710 O O . LYS B 1 274 ? 26.326 -65.706 -55.359 1.00 25.15 274 LYS B O 1
ATOM 6716 N N . ARG B 1 275 ? 28.502 -65.293 -55.750 1.00 22.82 275 ARG B N 1
ATOM 6717 C CA . ARG B 1 275 ? 28.685 -64.697 -54.432 1.00 23.17 275 ARG B CA 1
ATOM 6718 C C . ARG B 1 275 ? 27.712 -63.544 -54.221 1.00 25.40 275 ARG B C 1
ATOM 6719 O O . ARG B 1 275 ? 27.179 -63.361 -53.121 1.00 23.02 275 ARG B O 1
ATOM 6727 N N . TRP B 1 276 ? 27.458 -62.765 -55.275 1.00 19.88 276 TRP B N 1
ATOM 6728 C CA . TRP B 1 276 ? 26.544 -61.631 -55.160 1.00 26.30 276 TRP B CA 1
ATOM 6729 C C . TRP B 1 276 ? 25.102 -62.102 -54.997 1.00 24.31 276 TRP B C 1
ATOM 6730 O O . TRP B 1 276 ? 24.390 -61.647 -54.093 1.00 24.06 276 TRP B O 1
ATOM 6741 N N . ILE B 1 277 ? 24.659 -63.027 -55.855 1.00 20.80 277 ILE B N 1
ATOM 6742 C CA . ILE B 1 277 ? 23.302 -63.556 -55.736 1.00 22.96 277 ILE B CA 1
ATOM 6743 C C . ILE B 1 277 ? 23.103 -64.207 -54.371 1.00 27.72 277 ILE B C 1
ATOM 6744 O O . ILE B 1 277 ? 22.035 -64.086 -53.761 1.00 27.08 277 ILE B O 1
ATOM 6749 N N . ASP B 1 278 ? 24.132 -64.893 -53.864 1.00 26.62 278 ASP B N 1
ATOM 6750 C CA . ASP B 1 278 ? 24.046 -65.474 -52.525 1.00 32.98 278 ASP B CA 1
ATOM 6751 C C . ASP B 1 278 ? 23.840 -64.396 -51.468 1.00 28.50 278 ASP B C 1
ATOM 6752 O O . ASP B 1 278 ? 23.079 -64.591 -50.514 1.00 32.92 278 ASP B O 1
ATOM 6757 N N . GLN B 1 279 ? 24.507 -63.248 -51.622 1.00 26.71 279 GLN B N 1
ATOM 6758 C CA . GLN B 1 279 ? 24.372 -62.180 -50.637 1.00 28.81 279 GLN B CA 1
ATOM 6759 C C . GLN B 1 279 ? 22.974 -61.573 -50.648 1.00 30.52 279 GLN B C 1
ATOM 6760 O O . GLN B 1 279 ? 22.492 -61.115 -49.603 1.00 31.46 279 GLN B O 1
ATOM 6766 N N . LEU B 1 280 ? 22.311 -61.554 -51.807 1.00 27.31 280 LEU B N 1
ATOM 6767 C CA . LEU B 1 280 ? 20.940 -61.069 -51.886 1.00 28.74 280 LEU B CA 1
ATOM 6768 C C . LEU B 1 280 ? 19.931 -62.079 -51.354 1.00 33.69 280 LEU B C 1
ATOM 6769 O O . LEU B 1 280 ? 18.786 -61.703 -51.073 1.00 35.83 280 LEU B O 1
ATOM 6774 N N . ASP B 1 281 ? 20.325 -63.344 -51.232 1.00 33.56 281 ASP B N 1
ATOM 6775 C CA . ASP B 1 281 ? 19.442 -64.382 -50.714 1.00 33.34 281 ASP B CA 1
ATOM 6776 C C . ASP B 1 281 ? 18.887 -63.990 -49.348 1.00 33.81 281 ASP B C 1
ATOM 6777 O O . ASP B 1 281 ? 19.592 -63.415 -48.514 1.00 38.48 281 ASP B O 1
ATOM 6782 N N . ARG B 1 282 ? 17.616 -64.315 -49.121 1.00 36.64 282 ARG B N 1
ATOM 6783 C CA . ARG B 1 282 ? 16.940 -63.888 -47.901 1.00 43.34 282 ARG B CA 1
ATOM 6784 C C . ARG B 1 282 ? 17.533 -64.583 -46.680 1.00 42.10 282 ARG B C 1
ATOM 6785 O O . ARG B 1 282 ? 17.717 -65.804 -46.673 1.00 44.22 282 ARG B O 1
ATOM 6793 N N . ARG B 1 283 ? 17.833 -63.797 -45.650 1.00 45.09 283 ARG B N 1
ATOM 6794 C CA . ARG B 1 283 ? 18.284 -64.287 -44.356 1.00 47.93 283 ARG B CA 1
ATOM 6795 C C . ARG B 1 283 ? 17.153 -64.174 -43.340 1.00 53.92 283 ARG B C 1
ATOM 6796 O O . ARG B 1 283 ? 16.154 -63.485 -43.560 1.00 48.38 283 ARG B O 1
ATOM 6804 N N . GLU B 1 284 ? 17.330 -64.860 -42.208 1.00 58.69 284 GLU B N 1
ATOM 6805 C CA . GLU B 1 284 ? 16.267 -64.942 -41.209 1.00 58.57 284 GLU B CA 1
ATOM 6806 C C . GLU B 1 284 ? 15.857 -63.558 -40.716 1.00 63.69 284 GLU B C 1
ATOM 6807 O O . GLU B 1 284 ? 14.665 -63.226 -40.683 1.00 55.90 284 GLU B O 1
ATOM 6813 N N . GLY B 1 285 ? 16.829 -62.738 -40.322 1.00 52.35 285 GLY B N 1
ATOM 6814 C CA . GLY B 1 285 ? 16.525 -61.413 -39.818 1.00 60.87 285 GLY B CA 1
ATOM 6815 C C . GLY B 1 285 ? 16.487 -60.356 -40.902 1.00 61.83 285 GLY B C 1
ATOM 6816 O O . GLY B 1 285 ? 16.965 -59.234 -40.702 1.00 67.05 285 GLY B O 1
ATOM 6817 N N . ASP B 1 286 ? 15.912 -60.700 -42.052 1.00 58.10 286 ASP B N 1
ATOM 6818 C CA . ASP B 1 286 ? 15.910 -59.834 -43.225 1.00 56.30 286 ASP B CA 1
ATOM 6819 C C . ASP B 1 286 ? 14.576 -59.110 -43.343 1.00 58.21 286 ASP B C 1
ATOM 6820 O O . ASP B 1 286 ? 13.516 -59.746 -43.342 1.00 60.69 286 ASP B O 1
ATOM 6825 N N . ASN B 1 287 ? 14.636 -57.783 -43.452 1.00 51.55 287 ASN B N 1
ATOM 6826 C CA . ASN B 1 287 ? 13.472 -56.961 -43.744 1.00 45.31 287 ASN B CA 1
ATOM 6827 C C . ASN B 1 287 ? 13.472 -56.488 -45.194 1.00 49.93 287 ASN B C 1
ATOM 6828 O O . ASN B 1 287 ? 12.564 -56.828 -45.958 1.00 57.31 287 ASN B O 1
ATOM 6833 N N . ALA B 1 288 ? 14.482 -55.718 -45.601 1.00 41.19 288 ALA B N 1
ATOM 6834 C CA . ALA B 1 288 ? 14.588 -55.196 -46.956 1.00 39.15 288 ALA B CA 1
ATOM 6835 C C . ALA B 1 288 ? 16.035 -55.291 -47.418 1.00 32.16 288 ALA B C 1
ATOM 6836 O O . ALA B 1 288 ? 16.960 -54.981 -46.658 1.00 33.93 288 ALA B O 1
ATOM 6838 N N . VAL B 1 289 ? 16.226 -55.717 -48.666 1.00 31.15 289 VAL B N 1
ATOM 6839 C CA . VAL B 1 289 ? 17.551 -55.888 -49.254 1.00 27.53 289 VAL B CA 1
ATOM 6840 C C . VAL B 1 289 ? 17.642 -55.023 -50.507 1.00 28.49 289 VAL B C 1
ATOM 6841 O O . VAL B 1 289 ? 16.745 -55.060 -51.357 1.00 29.17 289 VAL B O 1
ATOM 6845 N N . TYR B 1 290 ? 18.723 -54.251 -50.617 1.00 22.44 290 TYR B N 1
ATOM 6846 C CA . TYR B 1 290 ? 18.963 -53.373 -51.755 1.00 25.19 290 TYR B CA 1
ATOM 6847 C C . TYR B 1 290 ? 20.312 -53.688 -52.391 1.00 28.45 290 TYR B C 1
ATOM 6848 O O . TYR B 1 290 ? 21.242 -54.155 -51.721 1.00 25.76 290 TYR B O 1
ATOM 6857 N N . ALA B 1 291 ? 20.407 -53.428 -53.697 1.00 23.41 291 ALA B N 1
ATOM 6858 C CA . ALA B 1 291 ? 21.632 -53.633 -54.457 1.00 21.70 291 ALA B CA 1
ATOM 6859 C C . ALA B 1 291 ? 21.752 -52.551 -55.524 1.00 21.95 291 ALA B C 1
ATOM 6860 O O . ALA B 1 291 ? 20.752 -51.973 -55.960 1.00 18.84 291 ALA B O 1
ATOM 6862 N N . VAL B 1 292 ? 22.993 -52.274 -55.930 1.00 18.34 292 VAL B N 1
ATOM 6863 C CA . VAL B 1 292 ? 23.297 -51.234 -56.912 1.00 14.15 292 VAL B CA 1
ATOM 6864 C C . VAL B 1 292 ? 24.399 -51.753 -57.818 1.00 17.09 292 VAL B C 1
ATOM 6865 O O . VAL B 1 292 ? 25.508 -52.049 -57.346 1.00 16.71 292 VAL B O 1
ATOM 6869 N N . VAL B 1 293 ? 24.115 -51.841 -59.115 1.00 14.49 293 VAL B N 1
ATOM 6870 C CA . VAL B 1 293 ? 25.062 -52.442 -60.050 1.00 19.27 293 VAL B CA 1
ATOM 6871 C C . VAL B 1 293 ? 24.987 -51.727 -61.392 1.00 18.83 293 VAL B C 1
ATOM 6872 O O . VAL B 1 293 ? 23.984 -51.084 -61.738 1.00 18.27 293 VAL B O 1
ATOM 6876 N N . PRO B 1 294 ? 26.058 -51.823 -62.168 1.00 15.35 294 PRO B N 1
ATOM 6877 C CA . PRO B 1 294 ? 26.010 -51.402 -63.573 1.00 20.01 294 PRO B CA 1
ATOM 6878 C C . PRO B 1 294 ? 25.349 -52.479 -64.429 1.00 19.38 294 PRO B C 1
ATOM 6879 O O . PRO B 1 294 ? 25.180 -53.628 -64.020 1.00 16.36 294 PRO B O 1
ATOM 6883 N N . ASN B 1 295 ? 24.983 -52.080 -65.647 1.00 20.17 295 ASN B N 1
ATOM 6884 C CA . ASN B 1 295 ? 24.187 -52.948 -66.512 1.00 17.12 295 ASN B CA 1
ATOM 6885 C C . ASN B 1 295 ? 24.862 -54.295 -66.755 1.00 20.33 295 ASN B C 1
ATOM 6886 O O . ASN B 1 295 ? 24.211 -55.343 -66.692 1.00 19.35 295 ASN B O 1
ATOM 6891 N N . PHE B 1 296 ? 26.161 -54.294 -67.061 1.00 17.89 296 PHE B N 1
ATOM 6892 C CA . PHE B 1 296 ? 26.803 -55.548 -67.456 1.00 18.25 296 PHE B CA 1
ATOM 6893 C C . PHE B 1 296 ? 26.666 -56.617 -66.384 1.00 22.13 296 PHE B C 1
ATOM 6894 O O . PHE B 1 296 ? 26.691 -57.811 -66.698 1.00 23.01 296 PHE B O 1
ATOM 6902 N N . ALA B 1 297 ? 26.526 -56.215 -65.118 1.00 15.99 297 ALA B N 1
ATOM 6903 C CA . ALA B 1 297 ? 26.439 -57.205 -64.051 1.00 20.07 297 ALA B CA 1
ATOM 6904 C C . ALA B 1 297 ? 25.198 -58.077 -64.195 1.00 25.47 297 ALA B C 1
ATOM 6905 O O . ALA B 1 297 ? 25.208 -59.241 -63.776 1.00 19.79 297 ALA B O 1
ATOM 6907 N N . LEU B 1 298 ? 24.120 -57.534 -64.773 1.00 19.32 298 LEU B N 1
ATOM 6908 C CA . LEU B 1 298 ? 22.909 -58.327 -64.978 1.00 24.56 298 LEU B CA 1
ATOM 6909 C C . LEU B 1 298 ? 23.162 -59.495 -65.927 1.00 21.94 298 LEU B C 1
ATOM 6910 O O . LEU B 1 298 ? 22.693 -60.612 -65.686 1.00 23.56 298 LEU B O 1
ATOM 6915 N N . GLU B 1 299 ? 23.885 -59.248 -67.021 1.00 21.62 299 GLU B N 1
ATOM 6916 C CA . GLU B 1 299 ? 24.200 -60.320 -67.959 1.00 27.30 299 GLU B CA 1
ATOM 6917 C C . GLU B 1 299 ? 25.147 -61.334 -67.333 1.00 28.54 299 GLU B C 1
ATOM 6918 O O . GLU B 1 299 ? 24.954 -62.547 -67.478 1.00 23.06 299 GLU B O 1
ATOM 6924 N N . LEU B 1 300 ? 26.168 -60.856 -66.620 1.00 25.11 300 LEU B N 1
ATOM 6925 C CA . LEU B 1 300 ? 27.108 -61.765 -65.970 1.00 27.83 300 LEU B CA 1
ATOM 6926 C C . LEU B 1 300 ? 26.396 -62.657 -64.960 1.00 27.64 300 LEU B C 1
ATOM 6927 O O . LEU B 1 300 ? 26.584 -63.881 -64.951 1.00 25.92 300 LEU B O 1
ATOM 6932 N N . ALA B 1 301 ? 25.558 -62.063 -64.107 1.00 23.33 301 ALA B N 1
ATOM 6933 C CA . ALA B 1 301 ? 24.848 -62.856 -63.109 1.00 26.09 301 ALA B CA 1
ATOM 6934 C C . ALA B 1 301 ? 23.874 -63.826 -63.764 1.00 27.55 301 ALA B C 1
ATOM 6935 O O . ALA B 1 301 ? 23.762 -64.982 -63.340 1.00 25.36 301 ALA B O 1
ATOM 6937 N N . ALA B 1 302 ? 23.165 -63.375 -64.801 1.00 24.49 302 ALA B N 1
ATOM 6938 C CA . ALA B 1 302 ? 22.177 -64.229 -65.450 1.00 23.65 302 ALA B CA 1
ATOM 6939 C C . ALA B 1 302 ? 22.827 -65.445 -66.094 1.00 27.89 302 ALA B C 1
ATOM 6940 O O . ALA B 1 302 ? 22.215 -66.516 -66.156 1.00 24.24 302 ALA B O 1
ATOM 6942 N N . ARG B 1 303 ? 24.058 -65.306 -66.577 1.00 23.63 303 ARG B N 1
ATOM 6943 C CA . ARG B 1 303 ? 24.729 -66.423 -67.220 1.00 31.40 303 ARG B CA 1
ATOM 6944 C C . ARG B 1 303 ? 25.449 -67.321 -66.219 1.00 34.10 303 ARG B C 1
ATOM 6945 O O . ARG B 1 303 ? 25.377 -68.550 -66.329 1.00 35.12 303 ARG B O 1
ATOM 6953 N N . TYR B 1 304 ? 26.115 -66.736 -65.225 1.00 25.26 304 TYR B N 1
ATOM 6954 C CA . TYR B 1 304 ? 27.074 -67.465 -64.406 1.00 28.02 304 TYR B CA 1
ATOM 6955 C C . TYR B 1 304 ? 26.664 -67.612 -62.947 1.00 36.74 304 TYR B C 1
ATOM 6956 O O . TYR B 1 304 ? 27.357 -68.308 -62.195 1.00 34.13 304 TYR B O 1
ATOM 6965 N N . ALA B 1 305 ? 25.568 -66.986 -62.521 1.00 28.73 305 ALA B N 1
ATOM 6966 C CA . ALA B 1 305 ? 25.121 -67.160 -61.145 1.00 29.25 305 ALA B CA 1
ATOM 6967 C C . ALA B 1 305 ? 23.874 -68.038 -61.122 1.00 37.93 305 ALA B C 1
ATOM 6968 O O . ALA B 1 305 ? 22.786 -67.582 -60.758 1.00 29.62 305 ALA B O 1
ATOM 6970 N N . THR B 1 306 ? 24.026 -69.298 -61.507 1.00 38.61 306 THR B N 1
ATOM 6971 C CA . THR B 1 306 ? 22.870 -70.163 -61.678 1.00 40.56 306 THR B CA 1
ATOM 6972 C C . THR B 1 306 ? 22.200 -70.410 -60.326 1.00 43.77 306 THR B C 1
ATOM 6973 O O . THR B 1 306 ? 22.889 -70.692 -59.335 1.00 36.73 306 THR B O 1
ATOM 6977 N N . PRO B 1 307 ? 20.880 -70.295 -60.239 1.00 37.61 307 PRO B N 1
ATOM 6978 C CA . PRO B 1 307 ? 20.193 -70.398 -58.950 1.00 48.99 307 PRO B CA 1
ATOM 6979 C C . PRO B 1 307 ? 19.737 -71.812 -58.629 1.00 55.62 307 PRO B C 1
ATOM 6980 O O . PRO B 1 307 ? 19.380 -72.603 -59.505 1.00 55.39 307 PRO B O 1
ATOM 6984 N N . SER B 1 308 ? 19.761 -72.120 -57.335 1.00 59.00 308 SER B N 1
ATOM 6985 C CA . SER B 1 308 ? 19.260 -73.378 -56.799 1.00 65.04 308 SER B CA 1
ATOM 6986 C C . SER B 1 308 ? 17.958 -73.143 -56.042 1.00 60.54 308 SER B C 1
ATOM 6987 O O . SER B 1 308 ? 17.655 -72.027 -55.613 1.00 58.12 308 SER B O 1
ATOM 6990 N N . GLU B 1 309 ? 17.207 -74.230 -55.849 1.00 64.44 309 GLU B N 1
ATOM 6991 C CA . GLU B 1 309 ? 15.811 -74.120 -55.430 1.00 64.79 309 GLU B CA 1
ATOM 6992 C C . GLU B 1 309 ? 15.647 -73.334 -54.134 1.00 55.45 309 GLU B C 1
ATOM 6993 O O . GLU B 1 309 ? 14.627 -72.658 -53.949 1.00 62.05 309 GLU B O 1
ATOM 6999 N N . GLY B 1 310 ? 16.625 -73.403 -53.229 1.00 51.81 310 GLY B N 1
ATOM 7000 C CA . GLY B 1 310 ? 16.489 -72.706 -51.958 1.00 52.10 310 GLY B CA 1
ATOM 7001 C C . GLY B 1 310 ? 16.596 -71.194 -52.054 1.00 50.97 310 GLY B C 1
ATOM 7002 O O . GLY B 1 310 ? 16.224 -70.494 -51.104 1.00 40.70 310 GLY B O 1
ATOM 7003 N N . LEU B 1 311 ? 17.091 -70.677 -53.176 1.00 53.32 311 LEU B N 1
ATOM 7004 C CA . LEU B 1 311 ? 17.330 -69.245 -53.319 1.00 45.42 311 LEU B CA 1
ATOM 7005 C C . LEU B 1 311 ? 16.028 -68.458 -53.229 1.00 33.35 311 LEU B C 1
ATOM 7006 O O . LEU B 1 311 ? 15.044 -68.784 -53.899 1.00 36.98 311 LEU B O 1
ATOM 7011 N N . ASP B 1 312 ? 16.023 -67.413 -52.402 1.00 29.30 312 ASP B N 1
ATOM 7012 C CA . ASP B 1 312 ? 14.838 -66.571 -52.216 1.00 43.25 312 ASP B CA 1
ATOM 7013 C C . ASP B 1 312 ? 15.231 -65.096 -52.303 1.00 33.50 312 ASP B C 1
ATOM 7014 O O . ASP B 1 312 ? 15.771 -64.525 -51.349 1.00 29.59 312 ASP B O 1
ATOM 7019 N N . LEU B 1 313 ? 14.928 -64.475 -53.444 1.00 35.06 313 LEU B N 1
ATOM 7020 C CA . LEU B 1 313 ? 15.218 -63.066 -53.685 1.00 31.81 313 LEU B CA 1
ATOM 7021 C C . LEU B 1 313 ? 14.010 -62.178 -53.427 1.00 35.71 313 LEU B C 1
ATOM 7022 O O . LEU B 1 313 ? 13.992 -61.018 -53.856 1.00 31.00 313 LEU B O 1
ATOM 7027 N N . SER B 1 314 ? 13.002 -62.702 -52.724 1.00 32.48 314 SER B N 1
ATOM 7028 C CA . SER B 1 314 ? 11.788 -61.954 -52.437 1.00 37.13 314 SER B CA 1
ATOM 7029 C C . SER B 1 314 ? 12.026 -60.785 -51.488 1.00 31.30 314 SER B C 1
ATOM 7030 O O . SER B 1 314 ? 11.150 -59.927 -51.356 1.00 33.72 314 SER B O 1
ATOM 7033 N N . ALA B 1 315 ? 13.163 -60.744 -50.799 1.00 31.92 315 ALA B N 1
ATOM 7034 C CA . ALA B 1 315 ? 13.461 -59.627 -49.913 1.00 36.41 315 ALA B CA 1
ATOM 7035 C C . ALA B 1 315 ? 14.122 -58.456 -50.634 1.00 30.46 315 ALA B C 1
ATOM 7036 O O . ALA B 1 315 ? 14.284 -57.388 -50.032 1.00 32.67 315 ALA B O 1
ATOM 7038 N N . VAL B 1 316 ? 14.503 -58.624 -51.898 1.00 28.03 316 VAL B N 1
ATOM 7039 C CA . VAL B 1 316 ? 15.153 -57.549 -52.644 1.00 27.41 316 VAL B CA 1
ATOM 7040 C C . VAL B 1 316 ? 14.096 -56.508 -52.998 1.00 27.90 316 VAL B C 1
ATOM 7041 O O . VAL B 1 316 ? 13.230 -56.745 -53.846 1.00 29.25 316 VAL B O 1
ATOM 7045 N N . GLU B 1 317 ? 14.162 -55.359 -52.326 1.00 31.62 317 GLU B N 1
ATOM 7046 C CA . GLU B 1 317 ? 13.250 -54.243 -52.532 1.00 34.20 317 GLU B CA 1
ATOM 7047 C C . GLU B 1 317 ? 13.700 -53.305 -53.643 1.00 37.96 317 GLU B C 1
ATOM 7048 O O . GLU B 1 317 ? 12.865 -52.607 -54.228 1.00 34.37 317 GLU B O 1
ATOM 7054 N N . GLY B 1 318 ? 14.994 -53.266 -53.940 1.00 38.44 318 GLY B N 1
ATOM 7055 C CA . GLY B 1 318 ? 15.494 -52.417 -55.002 1.00 23.61 318 GLY B CA 1
ATOM 7056 C C . GLY B 1 318 ? 16.801 -52.914 -55.579 1.00 25.28 318 GLY B C 1
ATOM 7057 O O . GLY B 1 318 ? 17.805 -53.038 -54.869 1.00 24.12 318 GLY B O 1
ATOM 7058 N N . LEU B 1 319 ? 16.786 -53.225 -56.869 1.00 21.08 319 LEU B N 1
ATOM 7059 C CA . LEU B 1 319 ? 17.990 -53.478 -57.648 1.00 21.98 319 LEU B CA 1
ATOM 7060 C C . LEU B 1 319 ? 18.176 -52.241 -58.525 1.00 21.25 319 LEU B C 1
ATOM 7061 O O . LEU B 1 319 ? 17.575 -52.127 -59.592 1.00 19.08 319 LEU B O 1
ATOM 7066 N N . ILE B 1 320 ? 18.990 -51.304 -58.051 1.00 21.55 320 ILE B N 1
ATOM 7067 C CA . ILE B 1 320 ? 19.284 -50.084 -58.798 1.00 16.96 320 ILE B CA 1
ATOM 7068 C C . ILE B 1 320 ? 20.349 -50.390 -59.841 1.00 17.28 320 ILE B C 1
ATOM 7069 O O . ILE B 1 320 ? 21.420 -50.909 -59.510 1.00 18.17 320 ILE B O 1
ATOM 7074 N N . ILE B 1 321 ? 20.072 -50.042 -61.097 1.00 17.22 321 ILE B N 1
ATOM 7075 C CA . ILE B 1 321 ? 20.980 -50.281 -62.214 1.00 15.12 321 ILE B CA 1
ATOM 7076 C C . ILE B 1 321 ? 21.346 -48.946 -62.851 1.00 20.75 321 ILE B C 1
ATOM 7077 O O . ILE B 1 321 ? 20.460 -48.184 -63.255 1.00 17.06 321 ILE B O 1
ATOM 7082 N N . GLY B 1 322 ? 22.648 -48.676 -62.959 1.00 20.27 322 GLY B N 1
ATOM 7083 C CA . GLY B 1 322 ? 23.092 -47.414 -63.523 1.00 18.30 322 GLY B CA 1
ATOM 7084 C C . GLY B 1 322 ? 24.596 -47.372 -63.696 1.00 23.88 322 GLY B C 1
ATOM 7085 O O . GLY B 1 322 ? 25.309 -48.342 -63.424 1.00 25.58 322 GLY B O 1
ATOM 7086 N N . SER B 1 323 ? 25.068 -46.216 -64.167 1.00 20.33 323 SER B N 1
ATOM 7087 C CA . SER B 1 323 ? 26.456 -45.878 -64.470 1.00 17.20 323 SER B CA 1
ATOM 7088 C C . SER B 1 323 ? 26.784 -46.144 -65.937 1.00 18.38 323 SER B C 1
ATOM 7089 O O . SER B 1 323 ? 27.833 -45.708 -66.411 1.00 21.00 323 SER B O 1
ATOM 7092 N N . GLU B 1 324 ? 25.901 -46.805 -66.673 1.00 17.30 324 GLU B N 1
ATOM 7093 C CA . GLU B 1 324 ? 26.069 -47.038 -68.100 1.00 17.06 324 GLU B CA 1
ATOM 7094 C C . GLU B 1 324 ? 24.696 -47.326 -68.686 1.00 22.03 324 GLU B C 1
ATOM 7095 O O . GLU B 1 324 ? 23.747 -47.579 -67.940 1.00 16.66 324 GLU B O 1
ATOM 7101 N N . PRO B 1 325 ? 24.546 -47.256 -70.006 1.00 18.76 325 PRO B N 1
ATOM 7102 C CA . PRO B 1 325 ? 23.232 -47.535 -70.597 1.00 21.58 325 PRO B CA 1
ATOM 7103 C C . PRO B 1 325 ? 22.681 -48.865 -70.102 1.00 21.90 325 PRO B C 1
ATOM 7104 O O . PRO B 1 325 ? 23.363 -49.893 -70.122 1.00 21.59 325 PRO B O 1
ATOM 7108 N N . VAL B 1 326 ? 21.443 -48.836 -69.623 1.00 13.56 326 VAL B N 1
ATOM 7109 C CA . VAL B 1 326 ? 20.761 -50.040 -69.161 1.00 20.04 326 VAL B CA 1
ATOM 7110 C C . VAL B 1 326 ? 19.981 -50.616 -70.331 1.00 23.23 326 VAL B C 1
ATOM 7111 O O . VAL B 1 326 ? 19.188 -49.911 -70.964 1.00 20.93 326 VAL B O 1
ATOM 7115 N N . THR B 1 327 ? 20.199 -51.896 -70.625 1.00 20.54 327 THR B N 1
ATOM 7116 C CA . THR B 1 327 ? 19.710 -52.496 -71.857 1.00 22.46 327 THR B CA 1
ATOM 7117 C C . THR B 1 327 ? 18.549 -53.441 -71.581 1.00 25.70 327 THR B C 1
ATOM 7118 O O . THR B 1 327 ? 18.523 -54.136 -70.558 1.00 19.80 327 THR B O 1
ATOM 7122 N N . GLU B 1 328 ? 17.575 -53.441 -72.494 1.00 23.29 328 GLU B N 1
ATOM 7123 C CA . GLU B 1 328 ? 16.481 -54.399 -72.404 1.00 21.48 328 GLU B CA 1
ATOM 7124 C C . GLU B 1 328 ? 17.019 -55.818 -72.286 1.00 19.21 328 GLU B C 1
ATOM 7125 O O . GLU B 1 328 ? 16.551 -56.607 -71.458 1.00 22.98 328 GLU B O 1
ATOM 7131 N N . LYS B 1 329 ? 18.020 -56.150 -73.102 1.00 16.76 329 LYS B N 1
ATOM 7132 C CA . LYS B 1 329 ? 18.561 -57.505 -73.110 1.00 25.90 329 LYS B CA 1
ATOM 7133 C C . LYS B 1 329 ? 19.057 -57.908 -71.728 1.00 29.83 329 LYS B C 1
ATOM 7134 O O . LYS B 1 329 ? 18.730 -58.990 -71.226 1.00 26.08 329 LYS B O 1
ATOM 7140 N N . ALA B 1 330 ? 19.852 -57.047 -71.092 1.00 22.01 330 ALA B N 1
ATOM 7141 C CA . ALA B 1 330 ? 20.341 -57.357 -69.753 1.00 22.29 330 ALA B CA 1
ATOM 7142 C C . ALA B 1 330 ? 19.200 -57.410 -68.745 1.00 21.30 330 ALA B C 1
ATOM 7143 O O . ALA B 1 330 ? 19.140 -58.327 -67.917 1.00 23.62 330 ALA B O 1
ATOM 7145 N N . VAL B 1 331 ? 18.284 -56.439 -68.794 1.00 24.39 331 VAL B N 1
ATOM 7146 C CA . VAL B 1 331 ? 17.172 -56.428 -67.847 1.00 22.04 331 VAL B CA 1
ATOM 7147 C C . VAL B 1 331 ? 16.375 -57.724 -67.952 1.00 26.55 331 VAL B C 1
ATOM 7148 O O . VAL B 1 331 ? 16.052 -58.361 -66.941 1.00 22.70 331 VAL B O 1
ATOM 7152 N N . GLU B 1 332 ? 16.055 -58.140 -69.180 1.00 20.07 332 GLU B N 1
ATOM 7153 C CA . GLU B 1 332 ? 15.170 -59.290 -69.343 1.00 27.71 332 GLU B CA 1
ATOM 7154 C C . GLU B 1 332 ? 15.899 -60.594 -69.037 1.00 25.90 332 GLU B C 1
ATOM 7155 O O . GLU B 1 332 ? 15.318 -61.506 -68.440 1.00 29.86 332 GLU B O 1
ATOM 7161 N N . ALA B 1 333 ? 17.171 -60.701 -69.423 1.00 20.24 333 ALA B N 1
ATOM 7162 C CA . ALA B 1 333 ? 17.946 -61.875 -69.031 1.00 25.58 333 ALA B CA 1
ATOM 7163 C C . ALA B 1 333 ? 17.911 -62.058 -67.520 1.00 27.48 333 ALA B C 1
ATOM 7164 O O . ALA B 1 333 ? 17.620 -63.150 -67.015 1.00 27.28 333 ALA B O 1
ATOM 7166 N N . PHE B 1 334 ? 18.180 -60.983 -66.779 1.00 18.19 334 PHE B N 1
ATOM 7167 C CA . PHE B 1 334 ? 18.190 -61.073 -65.325 1.00 22.66 334 PHE B CA 1
ATOM 7168 C C . PHE B 1 334 ? 16.804 -61.394 -64.784 1.00 30.34 334 PHE B C 1
ATOM 7169 O O . PHE B 1 334 ? 16.649 -62.243 -63.897 1.00 25.75 334 PHE B O 1
ATOM 7177 N N . ALA B 1 335 ? 15.778 -60.722 -65.306 1.00 27.51 335 ALA B N 1
ATOM 7178 C CA . ALA B 1 335 ? 14.429 -60.940 -64.796 1.00 27.85 335 ALA B CA 1
ATOM 7179 C C . ALA B 1 335 ? 13.961 -62.366 -65.061 1.00 31.09 335 ALA B C 1
ATOM 7180 O O . ALA B 1 335 ? 13.284 -62.969 -64.222 1.00 24.30 335 ALA B O 1
ATOM 7182 N N . GLU B 1 336 ? 14.313 -62.919 -66.224 1.00 24.90 336 GLU B N 1
ATOM 7183 C CA . GLU B 1 336 ? 13.860 -64.260 -66.577 1.00 35.41 336 GLU B CA 1
ATOM 7184 C C . GLU B 1 336 ? 14.596 -65.322 -65.771 1.00 35.28 336 GLU B C 1
ATOM 7185 O O . GLU B 1 336 ? 14.006 -66.332 -65.371 1.00 27.80 336 GLU B O 1
ATOM 7191 N N . THR B 1 337 ? 15.889 -65.108 -65.523 1.00 31.02 337 THR B N 1
ATOM 7192 C CA . THR B 1 337 ? 16.677 -66.095 -64.799 1.00 27.32 337 THR B CA 1
ATOM 7193 C C . THR B 1 337 ? 16.269 -66.164 -63.334 1.00 31.94 337 THR B C 1
ATOM 7194 O O . THR B 1 337 ? 16.194 -67.254 -62.754 1.00 35.47 337 THR B O 1
ATOM 7198 N N . PHE B 1 338 ? 15.978 -65.019 -62.722 1.00 26.24 338 PHE B N 1
ATOM 7199 C CA . PHE B 1 338 ? 15.825 -64.954 -61.279 1.00 29.55 338 PHE B CA 1
ATOM 7200 C C . PHE B 1 338 ? 14.407 -64.671 -60.808 1.00 30.37 338 PHE B C 1
ATOM 7201 O O . PHE B 1 338 ? 14.148 -64.768 -59.603 1.00 33.91 338 PHE B O 1
ATOM 7209 N N . GLY B 1 339 ? 13.480 -64.331 -61.714 1.00 34.13 339 GLY B N 1
ATOM 7210 C CA . GLY B 1 339 ? 12.085 -64.229 -61.354 1.00 29.94 339 GLY B CA 1
ATOM 7211 C C . GLY B 1 339 ? 11.496 -65.484 -60.743 1.00 38.10 339 GLY B C 1
ATOM 7212 O O . GLY B 1 339 ? 10.740 -65.391 -59.771 1.00 36.63 339 GLY B O 1
ATOM 7213 N N . PRO B 1 340 ? 11.810 -66.670 -61.269 1.00 31.18 340 PRO B N 1
ATOM 7214 C CA . PRO B 1 340 ? 11.316 -67.905 -60.635 1.00 36.66 340 PRO B CA 1
ATOM 7215 C C . PRO B 1 340 ? 11.812 -68.106 -59.214 1.00 41.91 340 PRO B C 1
ATOM 7216 O O . PRO B 1 340 ? 11.258 -68.951 -58.500 1.00 43.88 340 PRO B O 1
ATOM 7220 N N . TYR B 1 341 ? 12.839 -67.377 -58.780 1.00 38.97 341 TYR B N 1
ATOM 7221 C CA . TYR B 1 341 ? 13.384 -67.542 -57.441 1.00 35.80 341 TYR B CA 1
ATOM 7222 C C . TYR B 1 341 ? 13.048 -66.364 -56.538 1.00 34.93 341 TYR B C 1
ATOM 7223 O O . TYR B 1 341 ? 13.758 -66.110 -55.559 1.00 34.51 341 TYR B O 1
ATOM 7232 N N . GLY B 1 342 ? 11.967 -65.650 -56.843 1.00 30.12 342 GLY B N 1
ATOM 7233 C CA . GLY B 1 342 ? 11.477 -64.593 -55.990 1.00 32.38 342 GLY B CA 1
ATOM 7234 C C . GLY B 1 342 ? 11.924 -63.195 -56.354 1.00 34.36 342 GLY B C 1
ATOM 7235 O O . GLY B 1 342 ? 11.573 -62.252 -55.633 1.00 29.37 342 GLY B O 1
ATOM 7236 N N . LEU B 1 343 ? 12.691 -63.023 -57.431 1.00 30.94 343 LEU B N 1
ATOM 7237 C CA . LEU B 1 343 ? 13.139 -61.690 -57.832 1.00 31.30 343 LEU B CA 1
ATOM 7238 C C . LEU B 1 343 ? 11.983 -60.989 -58.530 1.00 28.41 343 LEU B C 1
ATOM 7239 O O . LEU B 1 343 ? 11.566 -61.398 -59.617 1.00 30.91 343 LEU B O 1
ATOM 7244 N N . ASN B 1 344 ? 11.459 -59.944 -57.894 1.00 28.36 344 ASN B N 1
ATOM 7245 C CA . ASN B 1 344 ? 10.334 -59.178 -58.423 1.00 32.24 344 ASN B CA 1
ATOM 7246 C C . ASN B 1 344 ? 10.849 -58.188 -59.463 1.00 36.17 344 ASN B C 1
ATOM 7247 O O . ASN B 1 344 ? 11.558 -57.234 -59.126 1.00 31.18 344 ASN B O 1
ATOM 7252 N N . ARG B 1 345 ? 10.482 -58.411 -60.730 1.00 31.36 345 ARG B N 1
ATOM 7253 C CA . ARG B 1 345 ? 10.955 -57.562 -61.821 1.00 34.61 345 ARG B CA 1
ATOM 7254 C C . ARG B 1 345 ? 10.709 -56.089 -61.522 1.00 31.68 345 ARG B C 1
ATOM 7255 O O . ARG B 1 345 ? 11.536 -55.234 -61.857 1.00 29.97 345 ARG B O 1
ATOM 7263 N N . GLN B 1 346 ? 9.587 -55.778 -60.867 1.00 28.44 346 GLN B N 1
ATOM 7264 C CA . GLN B 1 346 ? 9.210 -54.399 -60.576 1.00 32.40 346 GLN B CA 1
ATOM 7265 C C . GLN B 1 346 ? 10.118 -53.727 -59.556 1.00 32.94 346 GLN B C 1
ATOM 7266 O O . GLN B 1 346 ? 9.952 -52.528 -59.302 1.00 30.37 346 GLN B O 1
ATOM 7272 N N . ASN B 1 347 ? 11.048 -54.459 -58.950 1.00 26.71 347 ASN B N 1
ATOM 7273 C CA . ASN B 1 347 ? 12.027 -53.859 -58.054 1.00 25.41 347 ASN B CA 1
ATOM 7274 C C . ASN B 1 347 ? 13.328 -53.518 -58.771 1.00 23.93 347 ASN B C 1
ATOM 7275 O O . ASN B 1 347 ? 14.260 -53.015 -58.134 1.00 23.25 347 ASN B O 1
ATOM 7280 N N . MET B 1 348 ? 13.404 -53.787 -60.072 1.00 21.96 348 MET B N 1
ATOM 7281 C CA . MET B 1 348 ? 14.527 -53.373 -60.899 1.00 24.65 348 MET B CA 1
ATOM 7282 C C . MET B 1 348 ? 14.352 -51.907 -61.277 1.00 26.11 348 MET B C 1
ATOM 7283 O O . MET B 1 348 ? 13.362 -51.541 -61.920 1.00 22.38 348 MET B O 1
ATOM 7288 N N . ARG B 1 349 ? 15.305 -51.067 -60.889 1.00 20.82 349 ARG B N 1
ATOM 7289 C CA . ARG B 1 349 ? 15.104 -49.618 -60.885 1.00 22.87 349 ARG B CA 1
ATOM 7290 C C . ARG B 1 349 ? 16.257 -48.919 -61.597 1.00 21.87 349 ARG B C 1
ATOM 7291 O O . ARG B 1 349 ? 17.177 -48.387 -60.955 1.00 17.92 349 ARG B O 1
ATOM 7299 N N . PRO B 1 350 ? 16.232 -48.892 -62.927 1.00 18.27 350 PRO B N 1
ATOM 7300 C CA . PRO B 1 350 ? 17.276 -48.176 -63.671 1.00 19.18 350 PRO B CA 1
ATOM 7301 C C . PRO B 1 350 ? 17.288 -46.708 -63.276 1.00 15.66 350 PRO B C 1
ATOM 7302 O O . PRO B 1 350 ? 16.237 -46.071 -63.163 1.00 16.13 350 PRO B O 1
ATOM 7306 N N . SER B 1 351 ? 18.491 -46.184 -63.044 1.00 14.72 351 SER B N 1
ATOM 7307 C CA . SER B 1 351 ? 18.685 -44.851 -62.481 1.00 16.27 351 SER B CA 1
ATOM 7308 C C . SER B 1 351 ? 19.868 -44.161 -63.157 1.00 14.99 351 SER B C 1
ATOM 7309 O O . SER B 1 351 ? 20.738 -44.810 -63.738 1.00 14.32 351 SER B O 1
ATOM 7312 N N . TYR B 1 352 ? 19.899 -42.824 -63.068 1.00 14.30 352 TYR B N 1
ATOM 7313 C CA . TYR B 1 352 ? 20.889 -42.026 -63.788 1.00 15.13 352 TYR B CA 1
ATOM 7314 C C . TYR B 1 352 ? 21.490 -40.951 -62.887 1.00 14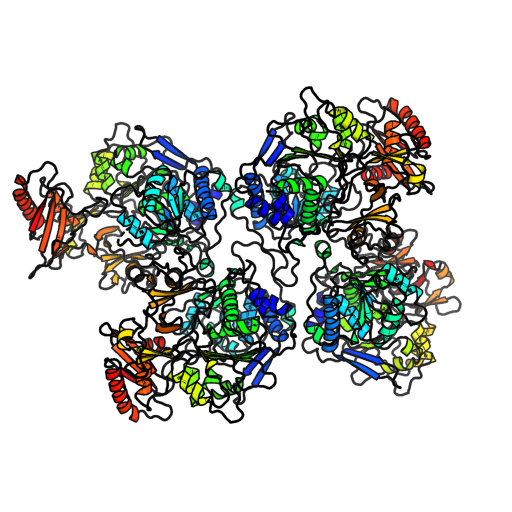.11 352 TYR B C 1
ATOM 7315 O O . TYR B 1 352 ? 20.791 -40.346 -62.065 1.00 13.80 352 TYR B O 1
ATOM 7324 N N . GLY B 1 353 ? 22.787 -40.719 -63.048 1.00 19.72 353 GLY B N 1
ATOM 7325 C CA . GLY B 1 353 ? 23.459 -39.639 -62.339 1.00 13.66 353 GLY B CA 1
ATOM 7326 C C . GLY B 1 353 ? 24.903 -39.529 -62.789 1.00 13.94 353 GLY B C 1
ATOM 7327 O O . GLY B 1 353 ? 25.354 -40.230 -63.698 1.00 12.57 353 GLY B O 1
ATOM 7328 N N . LEU B 1 354 ? 25.633 -38.644 -62.123 1.00 11.96 354 LEU B N 1
ATOM 7329 C CA . LEU B 1 354 ? 27.035 -38.418 -62.452 1.00 13.09 354 LEU B CA 1
ATOM 7330 C C . LEU B 1 354 ? 27.657 -37.631 -61.312 1.00 9.89 354 LEU B C 1
ATOM 7331 O O . LEU B 1 354 ? 26.949 -36.995 -60.524 1.00 9.02 354 LEU B O 1
ATOM 7336 N N . ALA B 1 355 ? 28.993 -37.684 -61.231 1.00 13.10 355 ALA B N 1
ATOM 7337 C CA . ALA B 1 355 ? 29.686 -37.098 -60.088 1.00 13.99 355 ALA B CA 1
ATOM 7338 C C . ALA B 1 355 ? 29.431 -35.602 -59.984 1.00 10.65 355 ALA B C 1
ATOM 7339 O O . ALA B 1 355 ? 29.396 -35.051 -58.874 1.00 12.30 355 ALA B O 1
ATOM 7341 N N . GLU B 1 356 ? 29.253 -34.930 -61.122 1.00 10.67 356 GLU B N 1
ATOM 7342 C CA . GLU B 1 356 ? 29.003 -33.495 -61.128 1.00 12.06 356 GLU B CA 1
ATOM 7343 C C . GLU B 1 356 ? 27.717 -33.137 -60.401 1.00 15.11 356 GLU B C 1
ATOM 7344 O O . GLU B 1 356 ? 27.550 -31.987 -59.974 1.00 9.85 356 GLU B O 1
ATOM 7350 N N . ALA B 1 357 ? 26.797 -34.089 -60.280 1.00 14.16 357 ALA B N 1
ATOM 7351 C CA . ALA B 1 357 ? 25.563 -33.917 -59.532 1.00 14.13 357 ALA B CA 1
ATOM 7352 C C . ALA B 1 357 ? 25.640 -34.597 -58.167 1.00 14.48 357 ALA B C 1
ATOM 7353 O O . ALA B 1 357 ? 24.600 -34.877 -57.559 1.00 12.07 357 ALA B O 1
ATOM 7355 N N . SER B 1 358 ? 26.861 -34.846 -57.688 1.00 14.56 358 SER B N 1
ATOM 7356 C CA . SER B 1 358 ? 27.174 -35.611 -56.486 1.00 18.41 358 SER B CA 1
ATOM 7357 C C . SER B 1 358 ? 26.987 -37.095 -56.772 1.00 19.40 358 SER B C 1
ATOM 7358 O O . SER B 1 358 ? 27.965 -37.843 -56.818 1.00 18.34 358 SER B O 1
ATOM 7361 N N . LEU B 1 359 ? 25.748 -37.536 -56.967 1.00 16.68 359 LEU B N 1
ATOM 7362 C CA . LEU B 1 359 ? 25.529 -38.913 -57.373 1.00 21.27 359 LEU B CA 1
ATOM 7363 C C . LEU B 1 359 ? 24.266 -39.058 -58.220 1.00 16.54 359 LEU B C 1
ATOM 7364 O O . LEU B 1 359 ? 24.353 -39.399 -59.403 1.00 23.02 359 LEU B O 1
ATOM 7369 N N . LEU B 1 360 ? 23.092 -38.798 -57.644 1.00 16.67 360 LEU B N 1
ATOM 7370 C CA . LEU B 1 360 ? 21.828 -39.205 -58.247 1.00 14.40 360 LEU B CA 1
ATOM 7371 C C . LEU B 1 360 ? 21.064 -38.020 -58.834 1.00 15.58 360 LEU B C 1
ATOM 7372 O O . LEU B 1 360 ? 20.855 -37.005 -58.160 1.00 15.58 360 LEU B O 1
ATOM 7377 N N . VAL B 1 361 ? 20.622 -38.170 -60.079 1.00 16.41 361 VAL B N 1
ATOM 7378 C CA . VAL B 1 361 ? 19.785 -37.182 -60.751 1.00 13.37 361 VAL B CA 1
ATOM 7379 C C . VAL B 1 361 ? 18.352 -37.685 -60.925 1.00 14.44 361 VAL B C 1
ATOM 7380 O O . VAL B 1 361 ? 17.401 -36.988 -60.569 1.00 11.91 361 VAL B O 1
ATOM 7384 N N . THR B 1 362 ? 18.177 -38.903 -61.474 1.00 15.00 362 THR B N 1
ATOM 7385 C CA . THR B 1 362 ? 16.848 -39.477 -61.687 1.00 14.62 362 THR B CA 1
ATOM 7386 C C . THR B 1 362 ? 16.796 -40.926 -61.208 1.00 16.76 362 THR B C 1
ATOM 7387 O O . THR B 1 362 ? 17.779 -41.666 -61.282 1.00 15.56 362 THR B O 1
ATOM 7391 N N . THR B 1 363 ? 15.623 -41.328 -60.726 1.00 18.86 363 THR B N 1
ATOM 7392 C CA . THR B 1 363 ? 15.367 -42.708 -60.332 1.00 15.14 363 THR B CA 1
ATOM 7393 C C . THR B 1 363 ? 13.864 -42.925 -60.396 1.00 18.10 363 THR B C 1
ATOM 7394 O O . THR B 1 363 ? 13.100 -41.966 -60.226 1.00 16.16 363 THR B O 1
ATOM 7398 N N . PRO B 1 364 ? 13.406 -44.135 -60.710 1.00 16.36 364 PRO B N 1
ATOM 7399 C CA . PRO B 1 364 ? 11.955 -44.367 -60.751 1.00 15.14 364 PRO B CA 1
ATOM 7400 C C . PRO B 1 364 ? 11.306 -43.997 -59.426 1.00 17.47 364 PRO B C 1
ATOM 7401 O O . PRO B 1 364 ? 11.727 -44.446 -58.356 1.00 22.10 364 PRO B O 1
ATOM 7405 N N . GLN B 1 365 ? 10.278 -43.156 -59.502 1.00 20.15 365 GLN B N 1
ATOM 7406 C CA . GLN B 1 365 ? 9.492 -42.781 -58.334 1.00 20.45 365 GLN B CA 1
ATOM 7407 C C . GLN B 1 365 ? 8.010 -43.121 -58.501 1.00 22.46 365 GLN B C 1
ATOM 7408 O O . GLN B 1 365 ? 7.188 -42.680 -57.693 1.00 23.48 365 GLN B O 1
ATOM 7414 N N . THR B 1 366 ? 7.654 -43.897 -59.524 1.00 22.35 366 THR B N 1
ATOM 7415 C CA . THR B 1 366 ? 6.321 -44.473 -59.672 1.00 23.21 366 THR B CA 1
ATOM 7416 C C . THR B 1 366 ? 6.429 -45.992 -59.722 1.00 29.49 366 THR B C 1
ATOM 7417 O O . THR B 1 366 ? 7.530 -46.535 -59.880 1.00 25.05 366 THR B O 1
ATOM 7421 N N . PRO B 1 367 ? 5.312 -46.714 -59.589 1.00 27.22 367 PRO B N 1
ATOM 7422 C CA . PRO B 1 367 ? 5.366 -48.179 -59.718 1.00 27.08 367 PRO B CA 1
ATOM 7423 C C . PRO B 1 367 ? 5.688 -48.659 -61.123 1.00 29.06 367 PRO B C 1
ATOM 7424 O O . PRO B 1 367 ? 5.966 -49.851 -61.296 1.00 29.04 367 PRO B O 1
ATOM 7428 N N . GLN B 1 368 ? 5.673 -47.777 -62.124 1.00 20.29 368 GLN B N 1
ATOM 7429 C CA . GLN B 1 368 ? 5.937 -48.155 -63.511 1.00 23.47 368 GLN B CA 1
ATOM 7430 C C . GLN B 1 368 ? 7.448 -48.192 -63.752 1.00 31.63 368 GLN B C 1
ATOM 7431 O O . GLN B 1 368 ? 8.052 -47.277 -64.320 1.00 23.54 368 GLN B O 1
ATOM 7437 N N . ARG B 1 369 ? 8.066 -49.283 -63.309 1.00 25.80 369 ARG B N 1
ATOM 7438 C CA . ARG B 1 369 ? 9.466 -49.575 -63.577 1.00 22.62 369 ARG B CA 1
ATOM 7439 C C . ARG B 1 369 ? 9.636 -51.083 -63.502 1.00 25.01 369 ARG B C 1
ATOM 7440 O O . ARG B 1 369 ? 8.863 -51.749 -62.805 1.00 22.94 369 ARG B O 1
ATOM 7448 N N . PRO B 1 370 ? 10.614 -51.659 -64.222 1.00 29.49 370 PRO B N 1
ATOM 7449 C CA . PRO B 1 370 ? 11.494 -50.953 -65.155 1.00 24.63 370 PRO B CA 1
ATOM 7450 C C . PRO B 1 370 ? 10.792 -50.674 -66.478 1.00 26.94 370 PRO B C 1
ATOM 7451 O O . PRO B 1 370 ? 10.098 -51.546 -67.008 1.00 25.95 370 PRO B O 1
ATOM 7455 N N . VAL B 1 371 ? 10.977 -49.471 -67.004 1.00 21.17 371 VAL B N 1
ATOM 7456 C CA . VAL B 1 371 ? 10.353 -49.066 -68.255 1.00 22.33 371 VAL B CA 1
ATOM 7457 C C . VAL B 1 371 ? 11.278 -49.412 -69.407 1.00 23.45 371 VAL B C 1
ATOM 7458 O O . VAL B 1 371 ? 12.472 -49.090 -69.382 1.00 20.40 371 VAL B O 1
ATOM 7462 N N . ILE B 1 372 ? 10.729 -50.079 -70.417 1.00 20.33 372 ILE B N 1
ATOM 7463 C CA . ILE B 1 372 ? 11.419 -50.321 -71.675 1.00 21.03 372 ILE B CA 1
ATOM 7464 C C . ILE B 1 372 ? 10.492 -49.862 -72.792 1.00 28.84 372 ILE B C 1
ATOM 7465 O O . ILE B 1 372 ? 9.331 -50.286 -72.851 1.00 24.40 372 ILE B O 1
ATOM 7470 N N . SER B 1 373 ? 10.984 -48.973 -73.649 1.00 24.19 373 SER B N 1
ATOM 7471 C CA . SER B 1 373 ? 10.181 -48.397 -74.713 1.00 22.92 373 SER B CA 1
ATOM 7472 C C . SER B 1 373 ? 10.932 -48.514 -76.031 1.00 24.35 373 SER B C 1
ATOM 7473 O O . SER B 1 373 ? 12.159 -48.618 -76.070 1.00 23.45 373 SER B O 1
ATOM 7476 N N . TYR B 1 374 ? 10.174 -48.503 -77.119 1.00 27.65 374 TYR B N 1
ATOM 7477 C CA . TYR B 1 374 ? 10.702 -48.788 -78.444 1.00 25.09 374 TYR B CA 1
ATOM 7478 C C . TYR B 1 374 ? 10.500 -47.566 -79.326 1.00 27.13 374 TYR B C 1
ATOM 7479 O O . TYR B 1 374 ? 9.387 -47.038 -79.418 1.00 28.85 374 TYR B O 1
ATOM 7488 N N . PHE B 1 375 ? 11.579 -47.106 -79.949 1.00 29.99 375 PHE B N 1
ATOM 7489 C CA . PHE B 1 375 ? 11.586 -45.849 -80.682 1.00 35.72 375 PHE B CA 1
ATOM 7490 C C . PHE B 1 375 ? 12.022 -46.086 -82.120 1.00 31.27 375 PHE B C 1
ATOM 7491 O O . PHE B 1 375 ? 12.945 -46.865 -82.378 1.00 31.83 375 PHE B O 1
ATOM 7499 N N . ASP B 1 376 ? 11.360 -45.401 -83.050 1.00 34.35 376 ASP B N 1
ATOM 7500 C CA . ASP B 1 376 ? 11.687 -45.527 -84.466 1.00 30.15 376 ASP B CA 1
ATOM 7501 C C . ASP B 1 376 ? 13.138 -45.141 -84.725 1.00 31.27 376 ASP B C 1
ATOM 7502 O O . ASP B 1 376 ? 13.554 -44.016 -84.426 1.00 34.81 376 ASP B O 1
ATOM 7507 N N . ARG B 1 377 ? 13.904 -46.064 -85.311 1.00 29.96 377 ARG B N 1
ATOM 7508 C CA . ARG B 1 377 ? 15.336 -45.834 -85.463 1.00 29.65 377 ARG B CA 1
ATOM 7509 C C . ARG B 1 377 ? 15.620 -44.631 -86.353 1.00 44.44 377 ARG B C 1
ATOM 7510 O O . ARG B 1 377 ? 16.529 -43.842 -86.067 1.00 36.26 377 ARG B O 1
ATOM 7518 N N . GLU B 1 378 ? 14.860 -44.480 -87.442 1.00 42.22 378 GLU B N 1
ATOM 7519 C CA . GLU B 1 378 ? 15.107 -43.382 -88.371 1.00 46.56 378 GLU B CA 1
ATOM 7520 C C . GLU B 1 378 ? 14.843 -42.034 -87.711 1.00 36.74 378 GLU B C 1
ATOM 7521 O O . GLU B 1 378 ? 15.655 -41.107 -87.823 1.00 38.78 378 GLU B O 1
ATOM 7527 N N . GLN B 1 379 ? 13.706 -41.905 -87.025 1.00 31.49 379 GLN B N 1
ATOM 7528 C CA . GLN B 1 379 ? 13.406 -40.669 -86.311 1.00 31.15 379 GLN B CA 1
ATOM 7529 C C . GLN B 1 379 ? 14.485 -40.363 -85.276 1.00 38.20 379 GLN B C 1
ATOM 7530 O O . GLN B 1 379 ? 15.000 -39.241 -85.211 1.00 31.39 379 GLN B O 1
ATOM 7536 N N . LEU B 1 380 ? 14.841 -41.358 -84.460 1.00 32.11 380 LEU B N 1
ATOM 7537 C CA . LEU B 1 380 ? 15.881 -41.163 -83.453 1.00 30.94 380 LEU B CA 1
ATOM 7538 C C . LEU B 1 380 ? 17.141 -40.559 -84.064 1.00 36.46 380 LEU B C 1
ATOM 7539 O O . LEU B 1 380 ? 17.736 -39.636 -83.494 1.00 33.24 380 LEU B O 1
ATOM 7544 N N . ALA B 1 381 ? 17.564 -41.067 -85.225 1.00 33.12 381 ALA B N 1
ATOM 7545 C CA . ALA B 1 381 ? 18.694 -40.476 -85.929 1.00 36.10 381 ALA B CA 1
ATOM 7546 C C . ALA B 1 381 ? 18.467 -39.007 -86.264 1.00 41.61 381 ALA B C 1
ATOM 7547 O O . ALA B 1 381 ? 19.430 -38.311 -86.608 1.00 38.80 381 ALA B O 1
ATOM 7549 N N . ALA B 1 382 ? 17.224 -38.524 -86.172 1.00 34.56 382 ALA B N 1
ATOM 7550 C CA . ALA B 1 382 ? 16.889 -37.126 -86.408 1.00 39.25 382 ALA B CA 1
ATOM 7551 C C . ALA B 1 382 ? 16.410 -36.433 -85.137 1.00 34.33 382 ALA B C 1
ATOM 7552 O O . ALA B 1 382 ? 15.666 -35.450 -85.210 1.00 29.91 382 ALA B O 1
ATOM 7554 N N . ASN B 1 383 ? 16.806 -36.938 -83.972 1.00 30.82 383 ASN B N 1
ATOM 7555 C CA . ASN B 1 383 ? 16.576 -36.276 -82.693 1.00 26.53 383 ASN B CA 1
ATOM 7556 C C . ASN B 1 383 ? 15.112 -36.243 -82.292 1.00 27.86 383 ASN B C 1
ATOM 7557 O O . ASN B 1 383 ? 14.695 -35.368 -81.523 1.00 23.35 383 ASN B O 1
ATOM 7562 N N . ARG B 1 384 ? 14.314 -37.183 -82.782 1.00 23.60 384 ARG B N 1
ATOM 7563 C CA . ARG B 1 384 ? 12.913 -37.288 -82.406 1.00 21.90 384 ARG B CA 1
ATOM 7564 C C . ARG B 1 384 ? 12.665 -38.684 -81.858 1.00 24.57 384 ARG B C 1
ATOM 7565 O O . ARG B 1 384 ? 13.100 -39.676 -82.454 1.00 27.79 384 ARG B O 1
ATOM 7573 N N . ALA B 1 385 ? 12.005 -38.751 -80.708 1.00 25.53 385 ALA B N 1
ATOM 7574 C CA . ALA B 1 385 ? 11.647 -40.011 -80.072 1.00 30.81 385 ALA B CA 1
ATOM 7575 C C . ALA B 1 385 ? 10.191 -40.299 -80.415 1.00 28.20 385 ALA B C 1
ATOM 7576 O O . ALA B 1 385 ? 9.286 -39.607 -79.937 1.00 30.10 385 ALA B O 1
ATOM 7578 N N . VAL B 1 386 ? 9.968 -41.306 -81.254 1.00 26.87 386 VAL B N 1
ATOM 7579 C CA . VAL B 1 386 ? 8.628 -41.680 -81.696 1.00 36.16 386 VAL B CA 1
ATOM 7580 C C . VAL B 1 386 ? 8.394 -43.134 -81.309 1.00 24.59 386 VAL B C 1
ATOM 7581 O O . VAL B 1 386 ? 9.099 -44.032 -81.790 1.00 33.12 386 VAL B O 1
ATOM 7585 N N . ILE B 1 387 ? 7.409 -43.361 -80.444 1.00 29.37 387 ILE B N 1
ATOM 7586 C CA . ILE B 1 387 ? 7.169 -44.692 -79.900 1.00 35.08 387 ILE B CA 1
ATOM 7587 C C . ILE B 1 387 ? 6.532 -45.569 -80.967 1.00 40.93 387 ILE B C 1
ATOM 7588 O O . ILE B 1 387 ? 5.524 -45.196 -81.580 1.00 46.31 387 ILE B O 1
ATOM 7593 N N . VAL B 1 388 ? 7.122 -46.739 -81.205 1.00 38.50 388 VAL B N 1
ATOM 7594 C CA . VAL B 1 388 ? 6.629 -47.677 -82.202 1.00 37.24 388 VAL B CA 1
ATOM 7595 C C . VAL B 1 388 ? 6.466 -49.048 -81.552 1.00 46.37 388 VAL B C 1
ATOM 7596 O O . VAL B 1 388 ? 6.645 -49.218 -80.345 1.00 33.46 388 VAL B O 1
ATOM 7600 N N . ASP B 1 389 ? 6.115 -50.029 -82.379 1.00 49.96 389 ASP B N 1
ATOM 7601 C CA . ASP B 1 389 ? 5.951 -51.394 -81.912 1.00 42.65 389 ASP B CA 1
ATOM 7602 C C . ASP B 1 389 ? 7.301 -52.091 -81.817 1.00 45.37 389 ASP B C 1
ATOM 7603 O O . ASP B 1 389 ? 8.227 -51.814 -82.584 1.00 40.71 389 ASP B O 1
ATOM 7608 N N . LYS B 1 390 ? 7.399 -53.004 -80.857 1.00 47.97 390 LYS B N 1
ATOM 7609 C CA . LYS B 1 390 ? 8.606 -53.795 -80.686 1.00 45.23 390 LYS B CA 1
ATOM 7610 C C . LYS B 1 390 ? 9.042 -54.406 -82.012 1.00 46.20 390 LYS B C 1
ATOM 7611 O O . LYS B 1 390 ? 8.215 -54.849 -82.812 1.00 45.54 390 LYS B O 1
ATOM 7617 N N . GLY B 1 391 ? 10.351 -54.404 -82.250 1.00 46.43 391 GLY B N 1
ATOM 7618 C CA . GLY B 1 391 ? 10.911 -55.087 -83.408 1.00 50.53 391 GLY B CA 1
ATOM 7619 C C . GLY B 1 391 ? 10.412 -54.600 -84.751 1.00 63.61 391 GLY B C 1
ATOM 7620 O O . GLY B 1 391 ? 10.189 -55.411 -85.659 1.00 72.01 391 GLY B O 1
ATOM 7621 N N . ASP B 1 392 ? 10.231 -53.286 -84.903 1.00 62.81 392 ASP B N 1
ATOM 7622 C CA . ASP B 1 392 ? 9.848 -52.673 -86.177 1.00 63.04 392 ASP B CA 1
ATOM 7623 C C . ASP B 1 392 ? 10.862 -51.567 -86.486 1.00 65.24 392 ASP B C 1
ATOM 7624 O O . ASP B 1 392 ? 10.556 -50.374 -86.396 1.00 53.29 392 ASP B O 1
ATOM 7629 N N . ASN B 1 393 ? 12.077 -51.975 -86.860 1.00 52.00 393 ASN B N 1
ATOM 7630 C CA . ASN B 1 393 ? 13.194 -51.044 -86.989 1.00 48.79 393 ASN B CA 1
ATOM 7631 C C . ASN B 1 393 ? 13.257 -50.136 -85.763 1.00 48.70 393 ASN B C 1
ATOM 7632 O O . ASN B 1 393 ? 13.470 -48.925 -85.860 1.00 41.59 393 ASN B O 1
ATOM 7637 N N . ALA B 1 394 ? 13.047 -50.735 -84.592 1.00 40.64 394 ALA B N 1
ATOM 7638 C CA . ALA B 1 394 ? 12.876 -50.000 -83.349 1.00 37.97 394 ALA B CA 1
ATOM 7639 C C . ALA B 1 394 ? 14.108 -50.141 -82.461 1.00 45.94 394 ALA B C 1
ATOM 7640 O O . ALA B 1 394 ? 14.718 -51.214 -82.376 1.00 31.25 394 ALA B O 1
ATOM 7642 N N . VAL B 1 395 ? 14.466 -49.042 -81.808 1.00 35.16 395 VAL B N 1
ATOM 7643 C CA . VAL B 1 395 ? 15.544 -49.010 -80.831 1.00 32.82 395 VAL B CA 1
ATOM 7644 C C . VAL B 1 395 ? 14.925 -49.130 -79.446 1.00 25.15 395 VAL B C 1
ATOM 7645 O O . VAL B 1 395 ? 14.015 -48.368 -79.094 1.00 26.74 395 VAL B O 1
ATOM 7649 N N . ALA B 1 396 ? 15.397 -50.098 -78.669 1.00 23.40 396 ALA B N 1
ATOM 7650 C CA . ALA B 1 396 ? 14.922 -50.295 -77.304 1.00 23.64 396 ALA B CA 1
ATOM 7651 C C . ALA B 1 396 ? 15.750 -49.431 -76.357 1.00 20.87 396 ALA B C 1
ATOM 7652 O O . ALA B 1 396 ? 16.980 -49.559 -76.312 1.00 19.71 396 ALA B O 1
ATOM 7654 N N . LEU B 1 397 ? 15.078 -48.557 -75.607 1.00 16.87 397 LEU B N 1
ATOM 7655 C CA . LEU B 1 397 ? 15.729 -47.719 -74.610 1.00 20.40 397 LEU B CA 1
ATOM 7656 C C . LEU B 1 397 ? 15.042 -47.902 -73.270 1.00 18.29 397 LEU B C 1
ATOM 7657 O O . LEU B 1 397 ? 13.817 -48.053 -73.201 1.00 20.63 397 LEU B O 1
ATOM 7662 N N . THR B 1 398 ? 15.834 -47.856 -72.204 1.00 21.41 398 THR B N 1
ATOM 7663 C CA . THR B 1 398 ? 15.344 -48.084 -70.851 1.00 19.84 398 THR B CA 1
ATOM 7664 C C . THR B 1 398 ? 15.071 -46.757 -70.159 1.00 18.25 398 THR B C 1
ATOM 7665 O O . THR B 1 398 ? 15.902 -45.843 -70.206 1.00 20.04 398 THR B O 1
ATOM 7669 N N . GLY B 1 399 ? 13.907 -46.656 -69.520 1.00 15.69 399 GLY B N 1
ATOM 7670 C CA . GLY B 1 399 ? 13.579 -45.461 -68.764 1.00 16.64 399 GLY B CA 1
ATOM 7671 C C . GLY B 1 399 ? 14.317 -45.447 -67.433 1.00 23.19 399 GLY B C 1
ATOM 7672 O O . GLY B 1 399 ? 14.400 -46.456 -66.732 1.00 18.48 399 GLY B O 1
ATOM 7673 N N . VAL B 1 400 ? 14.869 -44.285 -67.091 1.00 16.44 400 VAL B N 1
ATOM 7674 C CA . VAL B 1 400 ? 15.616 -44.138 -65.848 1.00 15.51 400 VAL B CA 1
ATOM 7675 C C . VAL B 1 400 ? 14.882 -43.231 -64.856 1.00 18.82 400 VAL B C 1
ATOM 7676 O O . VAL B 1 400 ? 15.493 -42.690 -63.938 1.00 16.86 400 VAL B O 1
ATOM 7680 N N . GLY B 1 401 ? 13.572 -43.065 -65.016 1.00 17.42 401 GLY B N 1
ATOM 7681 C CA . GLY B 1 401 ? 12.777 -42.470 -63.958 1.00 15.25 401 GLY B CA 1
ATOM 7682 C C . GLY B 1 401 ? 12.632 -40.960 -63.985 1.00 19.32 401 GLY B C 1
ATOM 7683 O O . GLY B 1 401 ? 12.600 -40.346 -65.055 1.00 16.29 401 GLY B O 1
ATOM 7684 N N . GLN B 1 402 ? 12.521 -40.359 -62.800 1.00 17.11 402 GLN B N 1
ATOM 7685 C CA . GLN B 1 402 ? 12.209 -38.946 -62.643 1.00 17.67 402 GLN B CA 1
ATOM 7686 C C . GLN B 1 402 ? 13.271 -38.271 -61.788 1.00 19.69 402 GLN B C 1
ATOM 7687 O O . GLN B 1 402 ? 13.940 -38.910 -60.971 1.00 18.48 402 GLN B O 1
ATOM 7693 N N . VAL B 1 403 ? 13.410 -36.956 -61.971 1.00 16.02 403 VAL B N 1
ATOM 7694 C CA . VAL B 1 403 ? 14.419 -36.216 -61.219 1.00 17.96 403 VAL B CA 1
ATOM 7695 C C . VAL B 1 403 ? 14.083 -36.253 -59.735 1.00 21.66 403 VAL B C 1
ATOM 7696 O O . VAL B 1 403 ? 12.909 -36.233 -59.344 1.00 19.14 403 VAL B O 1
ATOM 7700 N N . VAL B 1 404 ? 15.115 -36.329 -58.896 1.00 17.15 404 VAL B N 1
ATOM 7701 C CA . VAL B 1 404 ? 14.929 -36.432 -57.451 1.00 16.90 404 VAL B CA 1
ATOM 7702 C C . VAL B 1 404 ? 14.971 -35.023 -56.862 1.00 21.15 404 VAL B C 1
ATOM 7703 O O . VAL B 1 404 ? 16.030 -34.392 -56.788 1.00 19.30 404 VAL B O 1
ATOM 7707 N N . ARG B 1 405 ? 13.810 -34.536 -56.433 1.00 18.04 405 ARG B N 1
ATOM 7708 C CA . ARG B 1 405 ? 13.632 -33.159 -56.013 1.00 22.25 405 ARG B CA 1
ATOM 7709 C C . ARG B 1 405 ? 14.131 -32.953 -54.591 1.00 18.19 405 ARG B C 1
ATOM 7710 O O . ARG B 1 405 ? 14.223 -33.905 -53.810 1.00 17.04 405 ARG B O 1
ATOM 7718 N N . PRO B 1 406 ? 14.439 -31.696 -54.217 1.00 19.78 406 PRO B N 1
ATOM 7719 C CA . PRO B 1 406 ? 14.318 -30.514 -55.088 1.00 23.20 406 PRO B CA 1
ATOM 7720 C C . PRO B 1 406 ? 15.490 -30.358 -56.064 1.00 17.81 406 PRO B C 1
ATOM 7721 O O . PRO B 1 406 ? 16.645 -30.324 -55.647 1.00 21.11 406 PRO B O 1
ATOM 7725 N N . GLN B 1 407 ? 15.177 -30.261 -57.354 1.00 15.94 407 GLN B N 1
ATOM 7726 C CA . GLN B 1 407 ? 16.169 -30.330 -58.420 1.00 15.06 407 GLN B CA 1
ATOM 7727 C C . GLN B 1 407 ? 15.436 -30.278 -59.755 1.00 20.42 407 GLN B C 1
ATOM 7728 O O . GLN B 1 407 ? 14.317 -30.790 -59.870 1.00 20.01 407 GLN B O 1
ATOM 7734 N N . ASN B 1 408 ? 16.038 -29.667 -60.770 1.00 17.48 408 ASN B N 1
ATOM 7735 C CA . ASN B 1 408 ? 15.419 -29.579 -62.085 1.00 17.97 408 ASN B CA 1
ATOM 7736 C C . ASN B 1 408 ? 16.262 -30.328 -63.097 1.00 16.94 408 ASN B C 1
ATOM 7737 O O . ASN B 1 408 ? 17.495 -30.339 -63.008 1.00 18.53 408 ASN B O 1
ATOM 7742 N N . LEU B 1 409 ? 15.583 -30.954 -64.055 1.00 14.76 409 LEU B N 1
ATOM 7743 C CA . LEU B 1 409 ? 16.212 -31.714 -65.127 1.00 13.83 409 LEU B CA 1
ATOM 7744 C C . LEU B 1 409 ? 15.539 -31.306 -66.431 1.00 22.31 409 LEU B C 1
ATOM 7745 O O . LEU B 1 409 ? 14.343 -31.550 -66.623 1.00 16.46 409 LEU B O 1
ATOM 7750 N N . VAL B 1 410 ? 16.297 -30.667 -67.311 1.00 17.38 410 VAL B N 1
ATOM 7751 C CA . VAL B 1 410 ? 15.767 -30.111 -68.546 1.00 15.58 410 VAL B CA 1
ATOM 7752 C C . VAL B 1 410 ? 16.540 -30.702 -69.711 1.00 16.79 410 VAL B C 1
ATOM 7753 O O . VAL B 1 410 ? 17.731 -31.006 -69.595 1.00 18.70 410 VAL B O 1
ATOM 7757 N N . ILE B 1 411 ? 15.853 -30.871 -70.837 1.00 14.26 411 ILE B N 1
ATOM 7758 C CA . ILE B 1 411 ? 16.466 -31.338 -72.071 1.00 13.06 411 ILE B CA 1
ATOM 7759 C C . ILE B 1 411 ? 16.667 -30.123 -72.963 1.00 20.04 411 ILE B C 1
ATOM 7760 O O . ILE B 1 411 ? 15.708 -29.412 -73.291 1.00 17.93 411 ILE B O 1
ATOM 7765 N N . VAL B 1 412 ? 17.908 -29.874 -73.357 1.00 17.48 412 VAL B N 1
ATOM 7766 C CA . VAL B 1 412 ? 18.272 -28.590 -73.933 1.00 19.05 412 VAL B CA 1
ATOM 7767 C C . VAL B 1 412 ? 18.972 -28.819 -75.258 1.00 16.60 412 VAL B C 1
ATOM 7768 O O . VAL B 1 412 ? 19.808 -29.720 -75.385 1.00 22.84 412 VAL B O 1
ATOM 7772 N N . ASP B 1 413 ? 18.611 -28.020 -76.248 1.00 22.41 413 ASP B N 1
ATOM 7773 C CA . ASP B 1 413 ? 19.360 -27.994 -77.493 1.00 17.49 413 ASP B CA 1
ATOM 7774 C C . ASP B 1 413 ? 20.728 -27.401 -77.187 1.00 20.66 413 ASP B C 1
ATOM 7775 O O . ASP B 1 413 ? 20.805 -26.212 -76.852 1.00 23.19 413 ASP B O 1
ATOM 7780 N N . PRO B 1 414 ? 21.817 -28.168 -77.268 1.00 20.11 414 PRO B N 1
ATOM 7781 C CA . PRO B 1 414 ? 23.115 -27.627 -76.839 1.00 26.53 414 PRO B CA 1
ATOM 7782 C C . PRO B 1 414 ? 23.620 -26.504 -77.720 1.00 29.62 414 PRO B C 1
ATOM 7783 O O . PRO B 1 414 ? 24.470 -25.732 -77.268 1.00 25.20 414 PRO B O 1
ATOM 7787 N N . GLU B 1 415 ? 23.109 -26.370 -78.946 1.00 27.27 415 GLU B N 1
ATOM 7788 C CA . GLU B 1 415 ? 23.587 -25.315 -79.829 1.00 27.52 415 GLU B CA 1
ATOM 7789 C C . GLU B 1 415 ? 22.890 -23.987 -79.555 1.00 25.19 415 GLU B C 1
ATOM 7790 O O . GLU B 1 415 ? 23.527 -22.932 -79.619 1.00 27.50 415 GLU B O 1
ATOM 7796 N N . THR B 1 416 ? 21.600 -24.007 -79.224 1.00 20.35 416 THR B N 1
ATOM 7797 C CA . THR B 1 416 ? 20.883 -22.776 -78.913 1.00 26.12 416 THR B CA 1
ATOM 7798 C C . THR B 1 416 ? 20.679 -22.563 -77.421 1.00 23.66 416 THR B C 1
ATOM 7799 O O . THR B 1 416 ? 20.173 -21.508 -77.029 1.00 19.99 416 THR B O 1
ATOM 7803 N N . ARG B 1 417 ? 21.032 -23.546 -76.589 1.00 22.45 417 ARG B N 1
ATOM 7804 C CA . ARG B 1 417 ? 20.840 -23.454 -75.143 1.00 19.01 417 ARG B CA 1
ATOM 7805 C C . ARG B 1 417 ? 19.391 -23.125 -74.802 1.00 17.71 417 ARG B C 1
ATOM 7806 O O . ARG B 1 417 ? 19.102 -22.354 -73.887 1.00 20.48 417 ARG B O 1
ATOM 7814 N N . THR B 1 418 ? 18.462 -23.726 -75.544 1.00 16.89 418 THR B N 1
ATOM 7815 C CA . THR B 1 418 ? 17.036 -23.545 -75.311 1.00 18.04 418 THR B CA 1
ATOM 7816 C C . THR B 1 418 ? 16.379 -24.896 -75.045 1.00 19.16 418 THR B C 1
ATOM 7817 O O . THR B 1 418 ? 16.726 -25.902 -75.672 1.00 20.23 418 THR B O 1
ATOM 7821 N N . GLU B 1 419 ? 15.450 -24.914 -74.093 1.00 19.76 419 GLU B N 1
ATOM 7822 C CA . GLU B 1 419 ? 14.725 -26.139 -73.781 1.00 28.64 419 GLU B CA 1
ATOM 7823 C C . GLU B 1 419 ? 14.024 -26.668 -75.028 1.00 32.71 419 GLU B C 1
ATOM 7824 O O . GLU B 1 419 ? 13.519 -25.895 -75.849 1.00 26.19 419 GLU B O 1
ATOM 7830 N N . VAL B 1 420 ? 14.014 -27.989 -75.183 1.00 25.19 420 VAL B N 1
ATOM 7831 C CA . VAL B 1 420 ? 13.268 -28.632 -76.260 1.00 26.29 420 VAL B CA 1
ATOM 7832 C C . VAL B 1 420 ? 12.064 -29.354 -75.668 1.00 29.65 420 VAL B C 1
ATOM 7833 O O . VAL B 1 420 ? 12.021 -29.703 -74.482 1.00 27.22 420 VAL B O 1
ATOM 7837 N N . ALA B 1 421 ? 11.069 -29.576 -76.519 1.00 21.91 421 ALA B N 1
ATOM 7838 C CA . ALA B 1 421 ? 9.845 -30.237 -76.096 1.00 23.34 421 ALA B CA 1
ATOM 7839 C C . ALA B 1 421 ? 10.104 -31.706 -75.772 1.00 18.41 421 ALA B C 1
ATOM 7840 O O . ALA B 1 421 ? 10.967 -32.356 -76.369 1.00 21.98 421 ALA B O 1
ATOM 7842 N N . ASP B 1 422 ? 9.351 -32.226 -74.805 1.00 23.37 422 ASP B N 1
ATOM 7843 C CA . ASP B 1 422 ? 9.380 -33.658 -74.538 1.00 22.80 422 ASP B CA 1
ATOM 7844 C C . ASP B 1 422 ? 9.202 -34.429 -75.840 1.00 28.01 422 ASP B C 1
ATOM 7845 O O . ASP B 1 422 ? 8.407 -34.048 -76.705 1.00 26.31 422 ASP B O 1
ATOM 7850 N N . GLY B 1 423 ? 9.969 -35.505 -75.994 1.00 24.13 423 GLY B N 1
ATOM 7851 C CA . GLY B 1 423 ? 10.010 -36.237 -77.242 1.00 25.73 423 GLY B CA 1
ATOM 7852 C C . GLY B 1 423 ? 11.093 -35.795 -78.202 1.00 25.40 423 GLY B C 1
ATOM 7853 O O . GLY B 1 423 ? 11.322 -36.478 -79.210 1.00 22.69 423 GLY B O 1
ATOM 7854 N N . THR B 1 424 ? 11.764 -34.675 -77.928 1.00 23.19 424 THR B N 1
ATOM 7855 C CA . THR B 1 424 ? 12.929 -34.244 -78.692 1.00 22.42 424 THR B CA 1
ATOM 7856 C C . THR B 1 424 ? 14.203 -34.573 -77.918 1.00 18.40 424 THR B C 1
ATOM 7857 O O . THR B 1 424 ? 14.303 -34.269 -76.724 1.00 23.13 424 THR B O 1
ATOM 7861 N N . ILE B 1 425 ? 15.172 -35.183 -78.601 1.00 21.06 425 ILE B N 1
ATOM 7862 C CA . ILE B 1 425 ? 16.445 -35.515 -77.972 1.00 23.61 425 ILE B CA 1
ATOM 7863 C C . ILE B 1 425 ? 17.272 -34.247 -77.795 1.00 30.86 425 ILE B C 1
ATOM 7864 O O . ILE B 1 425 ? 17.401 -33.431 -78.718 1.00 20.62 425 ILE B O 1
ATOM 7869 N N . GLY B 1 426 ? 17.839 -34.074 -76.603 1.00 22.12 426 GLY B N 1
ATOM 7870 C CA . GLY B 1 426 ? 18.760 -32.976 -76.381 1.00 23.14 426 GLY B CA 1
ATOM 7871 C C . GLY B 1 426 ? 19.780 -33.283 -75.303 1.00 25.37 426 GLY B C 1
ATOM 7872 O O . GLY B 1 426 ? 19.906 -34.435 -74.871 1.00 17.75 426 GLY B O 1
ATOM 7873 N N . GLU B 1 427 ? 20.515 -32.264 -74.858 1.00 17.63 427 GLU B N 1
ATOM 7874 C CA . GLU B 1 427 ? 21.472 -32.446 -73.779 1.00 18.00 427 GLU B CA 1
ATOM 7875 C C . GLU B 1 427 ? 20.756 -32.280 -72.449 1.00 16.28 427 GLU B C 1
ATOM 7876 O O . GLU B 1 427 ? 19.956 -31.359 -72.269 1.00 17.21 427 GLU B O 1
ATOM 7882 N N . LEU B 1 428 ? 21.034 -33.193 -71.524 1.00 17.77 428 LEU B N 1
ATOM 7883 C CA . LEU B 1 428 ? 20.492 -33.070 -70.180 1.00 15.47 428 LEU B CA 1
ATOM 7884 C C . LEU B 1 428 ? 21.194 -31.943 -69.429 1.00 14.19 428 LEU B C 1
ATOM 7885 O O . LEU B 1 428 ? 22.426 -31.913 -69.329 1.00 14.11 428 LEU B O 1
ATOM 7890 N N . TRP B 1 429 ? 20.402 -31.025 -68.892 1.00 14.08 429 TRP B N 1
ATOM 7891 C CA . TRP B 1 429 ? 20.878 -29.974 -68.008 1.00 16.57 429 TRP B CA 1
ATOM 7892 C C . TRP B 1 429 ? 20.185 -30.121 -66.666 1.00 14.08 429 TRP B C 1
ATOM 7893 O O . TRP B 1 429 ? 18.966 -30.317 -66.607 1.00 14.93 429 TRP B O 1
ATOM 7904 N N . ALA B 1 430 ? 20.954 -29.981 -65.593 1.00 12.68 430 ALA B N 1
ATOM 7905 C CA . ALA B 1 430 ? 20.444 -30.133 -64.242 1.00 14.46 430 ALA B CA 1
ATOM 7906 C C . ALA B 1 430 ? 20.714 -28.874 -63.430 1.00 13.37 430 ALA B C 1
ATOM 7907 O O . ALA B 1 430 ? 21.708 -28.168 -63.642 1.00 14.51 430 ALA B O 1
ATOM 7909 N N . HIS B 1 431 ? 19.827 -28.617 -62.479 1.00 13.02 431 HIS B N 1
ATOM 7910 C CA . HIS B 1 431 ? 19.925 -27.459 -61.600 1.00 14.67 431 HIS B CA 1
ATOM 7911 C C . HIS B 1 431 ? 19.520 -27.901 -60.202 1.00 13.64 431 HIS B C 1
ATOM 7912 O O . HIS B 1 431 ? 18.465 -28.514 -60.029 1.00 14.51 431 HIS B O 1
ATOM 7919 N N . GLY B 1 432 ? 20.346 -27.605 -59.217 1.00 14.57 432 GLY B N 1
ATOM 7920 C CA . GLY B 1 432 ? 20.034 -27.997 -57.862 1.00 12.90 432 GLY B CA 1
ATOM 7921 C C . GLY B 1 432 ? 21.239 -27.889 -56.966 1.00 14.53 432 GLY B C 1
ATOM 7922 O O . GLY B 1 432 ? 22.382 -27.794 -57.409 1.00 14.71 432 GLY B O 1
ATOM 7923 N N . GLU B 1 433 ? 20.974 -27.921 -55.664 1.00 15.67 433 GLU B N 1
ATOM 7924 C CA . GLU B 1 433 ? 22.044 -27.756 -54.693 1.00 17.23 433 GLU B CA 1
ATOM 7925 C C . GLU B 1 433 ? 22.830 -29.041 -54.439 1.00 13.71 433 GLU B C 1
ATOM 7926 O O . GLU B 1 433 ? 23.768 -29.019 -53.641 1.00 14.60 433 GLU B O 1
ATOM 7932 N N . ASN B 1 434 ? 22.494 -30.144 -55.110 1.00 12.81 434 ASN B N 1
ATOM 7933 C CA . ASN B 1 434 ? 23.378 -31.306 -55.135 1.00 14.65 434 ASN B CA 1
ATOM 7934 C C . ASN B 1 434 ? 24.518 -31.155 -56.136 1.00 12.78 434 ASN B C 1
ATOM 7935 O O . ASN B 1 434 ? 25.427 -31.982 -56.142 1.00 14.79 434 ASN B O 1
ATOM 7940 N N . MET B 1 435 ? 24.489 -30.132 -56.985 1.00 11.20 435 MET B N 1
ATOM 7941 C CA . MET B 1 435 ? 25.549 -29.957 -57.965 1.00 13.62 435 MET B CA 1
ATOM 7942 C C . MET B 1 435 ? 26.892 -29.723 -57.279 1.00 12.16 435 MET B C 1
ATOM 7943 O O . MET B 1 435 ? 26.979 -29.054 -56.250 1.00 13.02 435 MET B O 1
ATOM 7948 N N . ALA B 1 436 ? 27.945 -30.283 -57.858 1.00 12.76 436 ALA B N 1
ATOM 7949 C CA . ALA B 1 436 ? 29.284 -30.013 -57.361 1.00 12.11 436 ALA B CA 1
ATOM 7950 C C . ALA B 1 436 ? 29.639 -28.542 -57.558 1.00 13.32 436 ALA B C 1
ATOM 7951 O O . ALA B 1 436 ? 29.024 -27.821 -58.354 1.00 11.58 436 ALA B O 1
ATOM 7953 N N . ALA B 1 437 ? 30.664 -28.101 -56.826 1.00 13.16 437 ALA B N 1
ATOM 7954 C CA . ALA B 1 437 ? 31.081 -26.709 -56.883 1.00 13.21 437 ALA B CA 1
ATOM 7955 C C . ALA B 1 437 ? 31.936 -26.401 -58.105 1.00 13.46 437 ALA B C 1
ATOM 7956 O O . ALA B 1 437 ? 32.029 -25.235 -58.496 1.00 16.48 437 ALA B O 1
ATOM 7958 N N . GLY B 1 438 ? 32.565 -27.401 -58.701 1.00 16.41 438 GLY B N 1
ATOM 7959 C CA . GLY B 1 438 ? 33.389 -27.192 -59.875 1.00 12.09 438 GLY B CA 1
ATOM 7960 C C . GLY B 1 438 ? 34.455 -28.267 -59.982 1.00 15.60 438 GLY B C 1
ATOM 7961 O O . GLY B 1 438 ? 34.441 -29.264 -59.259 1.00 13.41 438 GLY B O 1
ATOM 7962 N N . TYR B 1 439 ? 35.376 -28.051 -60.918 1.00 12.96 439 TYR B N 1
ATOM 7963 C CA . TYR B 1 439 ? 36.541 -28.908 -61.084 1.00 11.80 439 TYR B CA 1
ATOM 7964 C C . TYR B 1 439 ? 37.752 -28.202 -60.489 1.00 15.00 439 TYR B C 1
ATOM 7965 O O . TYR B 1 439 ? 38.057 -27.063 -60.868 1.00 13.65 439 TYR B O 1
ATOM 7974 N N . LEU B 1 440 ? 38.447 -28.882 -59.581 1.00 12.98 440 LEU B N 1
ATOM 7975 C CA . LEU B 1 440 ? 39.537 -28.268 -58.822 1.00 16.54 440 LEU B CA 1
ATOM 7976 C C . LEU B 1 440 ? 40.523 -27.535 -59.725 1.00 15.09 440 LEU B C 1
ATOM 7977 O O . LEU B 1 440 ? 41.174 -28.147 -60.574 1.00 16.33 440 LEU B O 1
ATOM 7982 N N . ASP B 1 441 ? 40.634 -26.224 -59.521 1.00 12.10 441 ASP B N 1
ATOM 7983 C CA . ASP B 1 441 ? 41.634 -25.389 -60.187 1.00 17.45 441 ASP B CA 1
ATOM 7984 C C . ASP B 1 441 ? 41.511 -25.415 -61.704 1.00 19.67 441 ASP B C 1
ATOM 7985 O O . ASP B 1 441 ? 42.502 -25.231 -62.417 1.00 18.90 441 ASP B O 1
ATOM 7990 N N . ARG B 1 442 ? 40.301 -25.625 -62.222 1.00 15.21 442 ARG B N 1
ATOM 7991 C CA . ARG B 1 442 ? 40.044 -25.604 -63.664 1.00 18.21 442 ARG B CA 1
ATOM 7992 C C . ARG B 1 442 ? 38.922 -24.611 -63.921 1.00 15.02 442 ARG B C 1
ATOM 7993 O O . ARG B 1 442 ? 37.759 -24.995 -64.105 1.00 17.67 442 ARG B O 1
ATOM 8001 N N . PRO B 1 443 ? 39.235 -23.319 -63.942 1.00 14.58 443 PRO B N 1
ATOM 8002 C CA . PRO B 1 443 ? 38.156 -22.319 -64.022 1.00 16.17 443 PRO B CA 1
ATOM 8003 C C . PRO B 1 443 ? 37.354 -22.407 -65.308 1.00 21.37 443 PRO B C 1
ATOM 8004 O O . PRO B 1 443 ? 36.122 -22.285 -65.280 1.00 17.37 443 PRO B O 1
ATOM 8008 N N . GLU B 1 444 ? 38.023 -22.606 -66.445 1.00 16.69 444 GLU B N 1
ATOM 8009 C CA . GLU B 1 444 ? 37.308 -22.618 -67.719 1.00 20.48 444 GLU B CA 1
ATOM 8010 C C . GLU B 1 444 ? 36.434 -23.864 -67.845 1.00 15.01 444 GLU B C 1
ATOM 8011 O O . GLU B 1 444 ? 35.263 -23.779 -68.236 1.00 12.64 444 GLU B O 1
ATOM 8017 N N . ASP B 1 445 ? 36.985 -25.034 -67.511 1.00 15.88 445 ASP B N 1
ATOM 8018 C CA . ASP B 1 445 ? 36.183 -26.252 -67.544 1.00 17.11 445 ASP B CA 1
ATOM 8019 C C . ASP B 1 445 ? 35.016 -26.158 -66.571 1.00 14.79 445 ASP B C 1
ATOM 8020 O O . ASP B 1 445 ? 33.899 -26.583 -66.886 1.00 12.26 445 ASP B O 1
ATOM 8025 N N . THR B 1 446 ? 35.250 -25.572 -65.392 1.00 15.92 446 THR B N 1
ATOM 8026 C CA . THR B 1 446 ? 34.167 -25.341 -64.440 1.00 12.63 446 THR B CA 1
ATOM 8027 C C . THR B 1 446 ? 33.096 -24.430 -65.030 1.00 16.72 446 THR B C 1
ATOM 8028 O O . THR B 1 446 ? 31.895 -24.711 -64.921 1.00 13.67 446 THR B O 1
ATOM 8032 N N . ALA B 1 447 ? 33.507 -23.317 -65.641 1.00 11.13 447 ALA B N 1
ATOM 8033 C CA . ALA B 1 447 ? 32.534 -22.443 -66.289 1.00 14.03 447 ALA B CA 1
ATOM 8034 C C . ALA B 1 447 ? 31.728 -23.207 -67.335 1.00 14.63 447 ALA B C 1
ATOM 8035 O O . ALA B 1 447 ? 30.495 -23.103 -67.397 1.00 12.15 447 ALA B O 1
ATOM 8037 N N . GLU B 1 448 ? 32.414 -23.989 -68.166 1.00 12.12 448 GLU B N 1
ATOM 8038 C CA . GLU B 1 448 ? 31.743 -24.692 -69.254 1.00 14.44 448 GLU B CA 1
ATOM 8039 C C . GLU B 1 448 ? 30.695 -25.671 -68.730 1.00 17.16 448 GLU B C 1
ATOM 8040 O O . GLU B 1 448 ? 29.549 -25.685 -69.197 1.00 19.03 448 GLU B O 1
ATOM 8046 N N . THR B 1 449 ? 31.068 -26.499 -67.754 1.00 14.90 449 THR B N 1
ATOM 8047 C CA . THR B 1 449 ? 30.166 -27.549 -67.287 1.00 14.14 449 THR B CA 1
ATOM 8048 C C . THR B 1 449 ? 29.126 -27.025 -66.295 1.00 14.46 449 THR B C 1
ATOM 8049 O O . THR B 1 449 ? 27.960 -27.415 -66.366 1.00 13.80 449 THR B O 1
ATOM 8053 N N . PHE B 1 450 ? 29.504 -26.126 -65.385 1.00 12.07 450 PHE B N 1
ATOM 8054 C CA . PHE B 1 450 ? 28.645 -25.816 -64.247 1.00 14.12 450 PHE B CA 1
ATOM 8055 C C . PHE B 1 450 ? 27.920 -24.478 -64.327 1.00 15.19 450 PHE B C 1
ATOM 8056 O O . PHE B 1 450 ? 26.941 -24.281 -63.593 1.00 15.43 450 PHE B O 1
ATOM 8064 N N . HIS B 1 451 ? 28.364 -23.551 -65.162 1.00 14.13 451 HIS B N 1
ATOM 8065 C CA . HIS B 1 451 ? 27.831 -22.185 -65.166 1.00 15.89 451 HIS B CA 1
ATOM 8066 C C . HIS B 1 451 ? 27.201 -21.900 -66.529 1.00 18.20 451 HIS B C 1
ATOM 8067 O O . HIS B 1 451 ? 27.658 -21.027 -67.277 1.00 15.25 451 HIS B O 1
ATOM 8074 N N . ASN B 1 452 ? 26.145 -22.642 -66.845 1.00 17.74 452 ASN B N 1
ATOM 8075 C CA . ASN B 1 452 ? 25.389 -22.439 -68.066 1.00 15.08 452 ASN B CA 1
ATOM 8076 C C . ASN B 1 452 ? 24.113 -21.676 -67.757 1.00 14.91 452 ASN B C 1
ATOM 8077 O O . ASN B 1 452 ? 23.583 -21.736 -66.647 1.00 14.35 452 ASN B O 1
ATOM 8082 N N . THR B 1 453 ? 23.638 -20.938 -68.754 1.00 14.82 453 THR B N 1
ATOM 8083 C CA . THR B 1 453 ? 22.431 -20.134 -68.653 1.00 13.90 453 THR B CA 1
ATOM 8084 C C . THR B 1 453 ? 21.412 -20.680 -69.643 1.00 14.24 453 THR B C 1
ATOM 8085 O O . THR B 1 453 ? 21.753 -20.970 -70.793 1.00 13.66 453 THR B O 1
ATOM 8089 N N . LEU B 1 454 ? 20.176 -20.847 -69.186 1.00 18.31 454 LEU B N 1
ATOM 8090 C CA . LEU B 1 454 ? 19.111 -21.369 -70.034 1.00 20.80 454 LEU B CA 1
ATOM 8091 C C . LEU B 1 454 ? 18.552 -20.216 -70.863 1.00 16.87 454 LEU B C 1
ATOM 8092 O O . LEU B 1 454 ? 17.867 -19.339 -70.331 1.00 16.81 454 LEU B O 1
ATOM 8097 N N . ALA B 1 455 ? 18.862 -20.208 -72.160 1.00 17.47 455 ALA B N 1
ATOM 8098 C CA . ALA B 1 455 ? 18.559 -19.052 -73.004 1.00 24.96 455 ALA B CA 1
ATOM 8099 C C . ALA B 1 455 ? 17.077 -18.918 -73.327 1.00 29.14 455 ALA B C 1
ATOM 8100 O O . ALA B 1 455 ? 16.638 -17.826 -73.706 1.00 23.00 455 ALA B O 1
ATOM 8102 N N . GLY B 1 456 ? 16.306 -19.995 -73.197 1.00 20.91 456 GLY B N 1
ATOM 8103 C CA . GLY B 1 456 ? 14.884 -19.966 -73.477 1.00 25.26 456 GLY B CA 1
ATOM 8104 C C . GLY B 1 456 ? 14.207 -21.236 -73.001 1.00 30.05 456 GLY B C 1
ATOM 8105 O O . GLY B 1 456 ? 14.851 -22.289 -72.920 1.00 24.88 456 GLY B O 1
ATOM 8106 N N . ARG B 1 457 ? 12.918 -21.149 -72.679 1.00 29.36 457 ARG B N 1
ATOM 8107 C CA . ARG B 1 457 ? 12.153 -22.269 -72.149 1.00 32.41 457 ARG B CA 1
ATOM 8108 C C . ARG B 1 457 ? 10.857 -22.437 -72.933 1.00 41.11 457 ARG B C 1
ATOM 8109 O O . ARG B 1 457 ? 10.471 -21.583 -73.733 1.00 33.58 457 ARG B O 1
ATOM 8117 N N . LEU B 1 458 ? 10.185 -23.561 -72.685 1.00 32.88 458 LEU B N 1
ATOM 8118 C CA . LEU B 1 458 ? 8.844 -23.797 -73.189 1.00 35.95 458 LEU B CA 1
ATOM 8119 C C . LEU B 1 458 ? 7.816 -23.182 -72.243 1.00 34.12 458 LEU B C 1
ATOM 8120 O O . LEU B 1 458 ? 8.120 -22.823 -71.102 1.00 37.24 458 LEU B O 1
ATOM 8125 N N . GLU B 1 459 ? 6.576 -23.058 -72.727 1.00 43.92 459 GLU B N 1
ATOM 8126 C CA . GLU B 1 459 ? 5.527 -22.469 -71.896 1.00 42.19 459 GLU B CA 1
ATOM 8127 C C . GLU B 1 459 ? 5.347 -23.247 -70.601 1.00 38.63 459 GLU B C 1
ATOM 8128 O O . GLU B 1 459 ? 5.206 -22.654 -69.525 1.00 41.15 459 GLU B O 1
ATOM 8134 N N . ASN B 1 460 ? 5.331 -24.574 -70.687 1.00 35.84 460 ASN B N 1
ATOM 8135 C CA . ASN B 1 460 ? 5.305 -25.458 -69.523 1.00 38.39 460 ASN B CA 1
ATOM 8136 C C . ASN B 1 460 ? 6.693 -26.086 -69.440 1.00 40.04 460 ASN B C 1
ATOM 8137 O O . ASN B 1 460 ? 6.963 -27.108 -70.072 1.00 31.92 460 ASN B O 1
ATOM 8142 N N . SER B 1 461 ? 7.576 -25.464 -68.664 1.00 32.25 461 SER B N 1
ATOM 8143 C CA . SER B 1 461 ? 8.998 -25.779 -68.718 1.00 31.45 461 SER B CA 1
ATOM 8144 C C . SER B 1 461 ? 9.406 -26.677 -67.559 1.00 19.92 461 SER B C 1
ATOM 8145 O O . SER B 1 461 ? 8.945 -26.503 -66.428 1.00 19.47 461 SER B O 1
ATOM 8148 N N . ARG B 1 462 ? 10.299 -27.628 -67.839 1.00 22.94 462 ARG B N 1
ATOM 8149 C CA . ARG B 1 462 ? 10.879 -28.388 -66.740 1.00 21.85 462 ARG B CA 1
ATOM 8150 C C . ARG B 1 462 ? 11.826 -27.543 -65.899 1.00 28.23 462 ARG B C 1
ATOM 8151 O O . ARG B 1 462 ? 12.273 -28.004 -64.842 1.00 17.99 462 ARG B O 1
ATOM 8159 N N . ALA B 1 463 ? 12.109 -26.309 -66.329 1.00 24.20 463 ALA B N 1
ATOM 8160 C CA . ALA B 1 463 ? 12.910 -25.365 -65.560 1.00 21.43 463 ALA B CA 1
ATOM 8161 C C . ALA B 1 463 ? 12.087 -24.567 -64.558 1.00 24.67 463 ALA B C 1
ATOM 8162 O O . ALA B 1 463 ? 12.658 -23.775 -63.805 1.00 23.25 463 ALA B O 1
ATOM 8164 N N . ALA B 1 464 ? 10.770 -24.755 -64.525 1.00 22.22 464 ALA B N 1
ATOM 8165 C CA . ALA B 1 464 ? 9.923 -23.999 -63.611 1.00 28.43 464 ALA B CA 1
ATOM 8166 C C . ALA B 1 464 ? 10.443 -24.099 -62.184 1.00 27.00 464 ALA B C 1
ATOM 8167 O O . ALA B 1 464 ? 10.765 -25.188 -61.705 1.00 27.91 464 ALA B O 1
ATOM 8169 N N . GLY B 1 465 ? 10.507 -22.953 -61.500 1.00 20.89 465 GLY B N 1
ATOM 8170 C CA . GLY B 1 465 ? 11.056 -22.861 -60.165 1.00 23.05 465 GLY B CA 1
ATOM 8171 C C . GLY B 1 465 ? 12.481 -22.339 -60.101 1.00 23.84 465 GLY B C 1
ATOM 8172 O O . GLY B 1 465 ? 12.913 -21.885 -59.039 1.00 22.11 465 GLY B O 1
ATOM 8173 N N . VAL B 1 466 ? 13.219 -22.391 -61.198 1.00 25.50 466 VAL B N 1
ATOM 8174 C CA . VAL B 1 466 ? 14.580 -21.864 -61.260 1.00 16.77 466 VAL B CA 1
ATOM 8175 C C . VAL B 1 466 ? 14.506 -20.438 -61.797 1.00 19.32 466 VAL B C 1
ATOM 8176 O O . VAL B 1 466 ? 13.840 -20.214 -62.817 1.00 22.78 466 VAL B O 1
ATOM 8180 N N . PRO B 1 467 ? 15.165 -19.466 -61.165 1.00 21.42 467 PRO B N 1
ATOM 8181 C CA . PRO B 1 467 ? 15.210 -18.115 -61.744 1.00 24.68 467 PRO B CA 1
ATOM 8182 C C . PRO B 1 467 ? 15.644 -18.150 -63.201 1.00 20.29 467 PRO B C 1
ATOM 8183 O O . PRO B 1 467 ? 16.568 -18.874 -63.582 1.00 22.63 467 PRO B O 1
ATOM 8187 N N . GLU B 1 468 ? 14.958 -17.358 -64.029 1.00 15.35 468 GLU B N 1
ATOM 8188 C CA . GLU B 1 468 ? 15.260 -17.362 -65.457 1.00 18.97 468 GLU B CA 1
ATOM 8189 C C . GLU B 1 468 ? 16.686 -16.896 -65.742 1.00 17.55 468 GLU B C 1
ATOM 8190 O O . GLU B 1 468 ? 17.279 -17.296 -66.751 1.00 19.98 468 GLU B O 1
ATOM 8196 N N . GLU B 1 469 ? 17.260 -16.070 -64.876 1.00 16.54 469 GLU B N 1
ATOM 8197 C CA . GLU B 1 469 ? 18.613 -15.569 -65.104 1.00 17.32 469 GLU B CA 1
ATOM 8198 C C . GLU B 1 469 ? 19.698 -16.488 -64.549 1.00 19.63 469 GLU B C 1
ATOM 8199 O O . GLU B 1 469 ? 20.889 -16.180 -64.698 1.00 17.20 469 GLU B O 1
ATOM 8205 N N . SER B 1 470 ? 19.334 -17.619 -63.940 1.00 16.04 470 SER B N 1
ATOM 8206 C CA . SER B 1 470 ? 20.344 -18.437 -63.270 1.00 16.35 470 SER B CA 1
ATOM 8207 C C . SER B 1 470 ? 21.463 -18.833 -64.222 1.00 13.00 470 SER B C 1
ATOM 8208 O O . SER B 1 470 ? 21.224 -19.276 -65.353 1.00 15.16 470 SER B O 1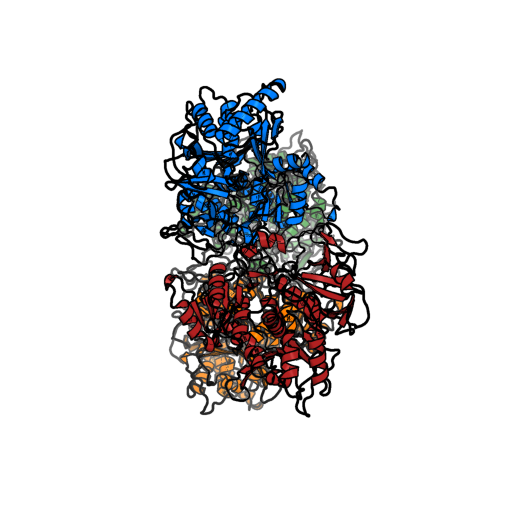
ATOM 8211 N N . THR B 1 471 ? 22.694 -18.675 -63.744 1.00 12.06 471 THR B N 1
ATOM 8212 C CA . THR B 1 471 ? 23.893 -19.087 -64.457 1.00 14.71 471 THR B CA 1
ATOM 8213 C C . THR B 1 471 ? 24.476 -20.385 -63.907 1.00 12.27 471 THR B C 1
ATOM 8214 O O . THR B 1 471 ? 25.667 -20.654 -64.099 1.00 14.04 471 THR B O 1
ATOM 8218 N N . LYS B 1 472 ? 23.674 -21.182 -63.213 1.00 13.63 472 LYS B N 1
ATOM 8219 C CA . LYS B 1 472 ? 24.179 -22.344 -62.487 1.00 14.86 472 LYS B CA 1
ATOM 8220 C C . LYS B 1 472 ? 23.605 -23.650 -63.026 1.00 15.64 472 LYS B C 1
ATOM 8221 O O . LYS B 1 472 ? 23.479 -24.635 -62.288 1.00 14.07 472 LYS B O 1
ATOM 8227 N N . TRP B 1 473 ? 23.259 -23.678 -64.313 1.00 14.14 473 TRP B N 1
ATOM 8228 C CA . TRP B 1 473 ? 22.861 -24.922 -64.953 1.00 13.29 473 TRP B CA 1
ATOM 8229 C C . TRP B 1 473 ? 24.095 -25.761 -65.250 1.00 13.97 473 TRP B C 1
ATOM 8230 O O . TRP B 1 473 ? 25.092 -25.256 -65.778 1.00 15.58 473 TRP B O 1
ATOM 8241 N N . MET B 1 474 ? 24.024 -27.044 -64.921 1.00 10.09 474 MET B N 1
ATOM 8242 C CA . MET B 1 474 ? 25.123 -27.970 -65.149 1.00 13.30 474 MET B CA 1
ATOM 8243 C C . MET B 1 474 ? 24.813 -28.779 -66.406 1.00 15.42 474 MET B C 1
ATOM 8244 O O . MET B 1 474 ? 23.786 -29.468 -66.469 1.00 12.97 474 MET B O 1
ATOM 8249 N N . ALA B 1 475 ? 25.683 -28.673 -67.410 1.00 13.20 475 ALA B N 1
ATOM 8250 C CA . ALA B 1 475 ? 25.506 -29.386 -68.671 1.00 18.22 475 ALA B CA 1
ATOM 8251 C C . ALA B 1 475 ? 26.195 -30.746 -68.568 1.00 17.98 475 ALA B C 1
ATOM 8252 O O . ALA B 1 475 ? 27.428 -30.833 -68.550 1.00 16.09 475 ALA B O 1
ATOM 8254 N N . THR B 1 476 ? 25.391 -31.811 -68.522 1.00 15.02 476 THR B N 1
ATOM 8255 C CA . THR B 1 476 ? 25.900 -33.145 -68.221 1.00 13.70 476 THR B CA 1
ATOM 8256 C C . THR B 1 476 ? 26.826 -33.695 -69.301 1.00 13.84 476 THR B C 1
ATOM 8257 O O . THR B 1 476 ? 27.607 -34.606 -69.013 1.00 14.77 476 THR B O 1
ATOM 8261 N N . GLY B 1 477 ? 26.736 -33.203 -70.539 1.00 15.04 477 GLY B N 1
ATOM 8262 C CA . GLY B 1 477 ? 27.383 -33.882 -71.645 1.00 14.97 477 GLY B CA 1
ATOM 8263 C C . GLY B 1 477 ? 26.686 -35.148 -72.100 1.00 16.90 477 GLY B C 1
ATOM 8264 O O . GLY B 1 477 ? 27.228 -35.870 -72.952 1.00 21.66 477 GLY B O 1
ATOM 8265 N N . ASP B 1 478 ? 25.511 -35.445 -71.553 1.00 14.71 478 ASP B N 1
ATOM 8266 C CA . ASP B 1 478 ? 24.738 -36.621 -71.914 1.00 18.22 478 ASP B CA 1
ATOM 8267 C C . ASP B 1 478 ? 23.529 -36.215 -72.741 1.00 19.60 478 ASP B C 1
ATOM 8268 O O . ASP B 1 478 ? 22.891 -35.196 -72.466 1.00 16.30 478 ASP B O 1
ATOM 8273 N N . LEU B 1 479 ? 23.217 -37.029 -73.743 1.00 18.06 479 LEU B N 1
ATOM 8274 C CA . LEU B 1 479 ? 22.049 -36.837 -74.587 1.00 17.38 479 LEU B CA 1
ATOM 8275 C C . LEU B 1 479 ? 20.931 -37.772 -74.144 1.00 21.13 479 LEU B C 1
ATOM 8276 O O . LEU B 1 479 ? 21.175 -38.914 -73.739 1.00 20.07 479 LEU B O 1
ATOM 8281 N N . GLY B 1 480 ? 19.707 -37.276 -74.213 1.00 18.32 480 GLY B N 1
ATOM 8282 C CA . GLY B 1 480 ? 18.573 -38.097 -73.868 1.00 21.78 480 GLY B CA 1
ATOM 8283 C C . GLY B 1 480 ? 17.296 -37.409 -74.274 1.00 23.89 480 GLY B C 1
ATOM 8284 O O . GLY B 1 480 ? 17.305 -36.419 -75.011 1.00 20.92 480 GLY B O 1
ATOM 8285 N N . VAL B 1 481 ? 16.191 -37.937 -73.755 1.00 20.50 481 VAL B N 1
ATOM 8286 C CA . VAL B 1 481 ? 14.864 -37.458 -74.116 1.00 19.52 481 VAL B CA 1
ATOM 8287 C C . VAL B 1 481 ? 13.929 -37.843 -72.990 1.00 21.44 481 VAL B C 1
ATOM 8288 O O . VAL B 1 481 ? 14.141 -38.846 -72.300 1.00 19.11 481 VAL B O 1
ATOM 8292 N N . ILE B 1 482 ? 12.908 -37.027 -72.783 1.00 22.11 482 ILE B N 1
ATOM 8293 C CA . ILE B 1 482 ? 11.838 -37.330 -71.851 1.00 21.50 482 ILE B CA 1
ATOM 8294 C C . ILE B 1 482 ? 10.598 -37.637 -72.680 1.00 32.85 482 ILE B C 1
ATOM 8295 O O . ILE B 1 482 ? 10.186 -36.824 -73.518 1.00 21.39 482 ILE B O 1
ATOM 8300 N N . VAL B 1 483 ? 10.034 -38.829 -72.481 1.00 24.14 483 VAL B N 1
ATOM 8301 C CA . VAL B 1 483 ? 8.833 -39.276 -73.184 1.00 26.26 483 VAL B CA 1
ATOM 8302 C C . VAL B 1 483 ? 7.840 -39.758 -72.140 1.00 28.69 483 VAL B C 1
ATOM 8303 O O . VAL B 1 483 ? 8.151 -40.664 -71.353 1.00 24.89 483 VAL B O 1
ATOM 8307 N N . ASP B 1 484 ? 6.654 -39.150 -72.127 1.00 25.09 484 ASP B N 1
ATOM 8308 C CA . ASP B 1 484 ? 5.602 -39.517 -71.179 1.00 25.62 484 ASP B CA 1
ATOM 8309 C C . ASP B 1 484 ? 6.095 -39.394 -69.737 1.00 28.98 484 ASP B C 1
ATOM 8310 O O . ASP B 1 484 ? 5.796 -40.233 -68.887 1.00 26.52 484 ASP B O 1
ATOM 8315 N N . GLY B 1 485 ? 6.865 -38.343 -69.456 1.00 23.85 485 GLY B N 1
ATOM 8316 C CA . GLY B 1 485 ? 7.374 -38.108 -68.115 1.00 23.67 485 GLY B CA 1
ATOM 8317 C C . GLY B 1 485 ? 8.571 -38.950 -67.711 1.00 18.32 485 GLY B C 1
ATOM 8318 O O . GLY B 1 485 ? 9.061 -38.805 -66.585 1.00 19.07 485 GLY B O 1
ATOM 8319 N N . GLU B 1 486 ? 9.065 -39.811 -68.590 1.00 25.05 486 GLU B N 1
ATOM 8320 C CA . GLU B 1 486 ? 10.155 -40.719 -68.276 1.00 23.19 486 GLU B CA 1
ATOM 8321 C C . GLU B 1 486 ? 11.411 -40.293 -69.024 1.00 17.51 486 GLU B C 1
ATOM 8322 O O . GLU B 1 486 ? 11.355 -39.974 -70.216 1.00 22.06 486 GLU B O 1
ATOM 8328 N N . LEU B 1 487 ? 12.542 -40.298 -68.325 1.00 19.42 487 LEU B N 1
ATOM 8329 C CA . LEU B 1 487 ? 13.828 -39.966 -68.931 1.00 15.50 487 LEU B CA 1
ATOM 8330 C C . LEU B 1 487 ? 14.459 -41.202 -69.565 1.00 16.31 487 LEU B C 1
ATOM 8331 O O . LEU B 1 487 ? 14.457 -42.288 -68.977 1.00 16.77 487 LEU B O 1
ATOM 8336 N N . TYR B 1 488 ? 15.000 -41.029 -70.768 1.00 16.91 488 TYR B N 1
ATOM 8337 C CA . TYR B 1 488 ? 15.804 -42.051 -71.423 1.00 15.07 488 TYR B CA 1
ATOM 8338 C C . TYR B 1 488 ? 17.152 -41.451 -71.804 1.00 14.25 488 TYR B C 1
ATOM 8339 O O . TYR B 1 488 ? 17.225 -40.284 -72.197 1.00 15.56 488 TYR B O 1
ATOM 8348 N N . ILE B 1 489 ? 18.214 -42.247 -71.684 1.00 15.13 489 ILE B N 1
ATOM 8349 C CA . ILE B 1 489 ? 19.558 -41.836 -72.073 1.00 13.26 489 ILE B CA 1
ATOM 8350 C C . ILE B 1 489 ? 19.893 -42.457 -73.420 1.00 21.22 489 ILE B C 1
ATOM 8351 O O . ILE B 1 489 ? 19.856 -43.685 -73.569 1.00 22.85 489 ILE B O 1
ATOM 8356 N N . THR B 1 490 ? 20.252 -41.622 -74.398 1.00 14.41 490 THR B N 1
ATOM 8357 C CA . THR B 1 490 ? 20.646 -42.159 -75.693 1.00 19.00 490 THR B CA 1
ATOM 8358 C C . THR B 1 490 ? 22.154 -42.350 -75.796 1.00 23.90 490 THR B C 1
ATOM 8359 O O . THR B 1 490 ? 22.609 -43.363 -76.338 1.00 23.19 490 THR B O 1
ATOM 8363 N N . GLY B 1 491 ? 22.943 -41.422 -75.269 1.00 21.63 491 GLY B N 1
ATOM 8364 C CA . GLY B 1 491 ? 24.383 -41.597 -75.292 1.00 23.64 491 GLY B CA 1
ATOM 8365 C C . GLY B 1 491 ? 25.098 -40.357 -74.800 1.00 22.39 491 GLY B C 1
ATOM 8366 O O . GLY B 1 491 ? 24.481 -39.370 -74.398 1.00 18.64 491 GLY B O 1
ATOM 8367 N N . ARG B 1 492 ? 26.427 -40.440 -74.827 1.00 24.32 492 ARG B N 1
ATOM 8368 C CA . ARG B 1 492 ? 27.266 -39.297 -74.493 1.00 21.19 492 ARG B CA 1
ATOM 8369 C C . ARG B 1 492 ? 27.395 -38.388 -75.710 1.00 25.72 492 ARG B C 1
ATOM 8370 O O . ARG B 1 492 ? 27.637 -38.862 -76.825 1.00 21.50 492 ARG B O 1
ATOM 8378 N N . LEU B 1 493 ? 27.240 -37.080 -75.493 1.00 21.80 493 LEU B N 1
ATOM 8379 C CA . LEU B 1 493 ? 27.279 -36.124 -76.596 1.00 27.15 493 LEU B CA 1
ATOM 8380 C C . LEU B 1 493 ? 28.559 -36.270 -77.411 1.00 36.04 493 LEU B C 1
ATOM 8381 O O . LEU B 1 493 ? 28.515 -36.469 -78.631 1.00 33.97 493 LEU B O 1
ATOM 8386 N N . LYS B 1 494 ? 29.713 -36.207 -76.743 1.00 30.73 494 LYS B N 1
ATOM 8387 C CA . LYS B 1 494 ? 30.990 -36.191 -77.447 1.00 33.05 494 LYS B CA 1
ATOM 8388 C C . LYS B 1 494 ? 31.285 -37.493 -78.181 1.00 39.01 494 LYS B C 1
ATOM 8389 O O . LYS B 1 494 ? 32.169 -37.512 -79.045 1.00 43.71 494 LYS B O 1
ATOM 8395 N N . ASP B 1 495 ? 30.577 -38.578 -77.871 1.00 32.13 495 ASP B N 1
ATOM 8396 C CA . ASP B 1 495 ? 30.844 -39.868 -78.495 1.00 40.01 495 ASP B CA 1
ATOM 8397 C C . ASP B 1 495 ? 29.733 -40.291 -79.450 1.00 34.25 495 ASP B C 1
ATOM 8398 O O . ASP B 1 495 ? 29.644 -41.467 -79.821 1.00 40.49 495 ASP B O 1
ATOM 8403 N N . LEU B 1 496 ? 28.897 -39.347 -79.865 1.00 28.35 496 LEU B N 1
ATOM 8404 C CA . LEU B 1 496 ? 27.872 -39.626 -80.856 1.00 33.16 496 LEU B CA 1
ATOM 8405 C C . LEU B 1 496 ? 28.509 -40.138 -82.145 1.00 42.48 496 LEU B C 1
ATOM 8406 O O . LEU B 1 496 ? 29.572 -39.669 -82.560 1.00 38.23 496 LEU B O 1
ATOM 8411 N N . VAL B 1 497 ? 27.866 -41.125 -82.767 1.00 36.08 497 VAL B N 1
ATOM 8412 C CA . VAL B 1 497 ? 28.297 -41.666 -84.053 1.00 45.29 497 VAL B CA 1
ATOM 8413 C C . VAL B 1 497 ? 27.457 -40.982 -85.125 1.00 45.84 497 VAL B C 1
ATOM 8414 O O . VAL B 1 497 ? 26.285 -41.313 -85.323 1.00 45.03 497 VAL B O 1
ATOM 8418 N N . ILE B 1 498 ? 28.052 -40.019 -85.816 1.00 45.28 498 ILE B N 1
ATOM 8419 C CA . ILE B 1 498 ? 27.363 -39.257 -86.853 1.00 52.87 498 ILE B CA 1
ATOM 8420 C C . ILE B 1 498 ? 28.057 -39.561 -88.180 1.00 56.01 498 ILE B C 1
ATOM 8421 O O . ILE B 1 498 ? 29.226 -39.204 -88.376 1.00 51.23 498 ILE B O 1
ATOM 8426 N N . ILE B 1 499 ? 27.342 -40.215 -89.089 1.00 56.81 499 ILE B N 1
ATOM 8427 C CA . ILE B 1 499 ? 27.845 -40.556 -90.407 1.00 59.20 499 ILE B CA 1
ATOM 8428 C C . ILE B 1 499 ? 26.800 -40.147 -91.438 1.00 57.16 499 ILE B C 1
ATOM 8429 O O . ILE B 1 499 ? 25.653 -40.612 -91.388 1.00 60.28 499 ILE B O 1
ATOM 8434 N N . ALA B 1 500 ? 27.184 -39.276 -92.379 1.00 63.33 500 ALA B N 1
ATOM 8435 C CA . ALA B 1 500 ? 26.284 -38.814 -93.431 1.00 63.55 500 ALA B CA 1
ATOM 8436 C C . ALA B 1 500 ? 25.059 -38.110 -92.843 1.00 52.00 500 ALA B C 1
ATOM 8437 O O . ALA B 1 500 ? 23.923 -38.332 -93.270 1.00 56.85 500 ALA B O 1
ATOM 8439 N N . GLY B 1 501 ? 25.301 -37.253 -91.852 1.00 49.17 501 GLY B N 1
ATOM 8440 C CA . GLY B 1 501 ? 24.240 -36.484 -91.241 1.00 54.93 501 GLY B CA 1
ATOM 8441 C C . GLY B 1 501 ? 23.226 -37.283 -90.456 1.00 60.02 501 GLY B C 1
ATOM 8442 O O . GLY B 1 501 ? 22.167 -36.745 -90.111 1.00 56.41 501 GLY B O 1
ATOM 8443 N N . ARG B 1 502 ? 23.505 -38.551 -90.167 1.00 54.48 502 ARG B N 1
ATOM 8444 C CA . ARG B 1 502 ? 22.626 -39.391 -89.369 1.00 51.52 502 ARG B CA 1
ATOM 8445 C C . ARG B 1 502 ? 23.307 -39.728 -88.047 1.00 53.71 502 ARG B C 1
ATOM 8446 O O . ARG B 1 502 ? 24.509 -40.017 -88.011 1.00 43.02 502 ARG B O 1
ATOM 8454 N N . ASN B 1 503 ? 22.532 -39.681 -86.964 1.00 53.50 503 ASN B N 1
ATOM 8455 C CA . ASN B 1 503 ? 23.043 -39.930 -85.620 1.00 46.74 503 ASN B CA 1
ATOM 8456 C C . ASN B 1 503 ? 22.842 -41.396 -85.252 1.00 49.22 503 ASN B C 1
ATOM 8457 O O . ASN B 1 503 ? 21.703 -41.858 -85.117 1.00 42.35 503 ASN B O 1
ATOM 8462 N N . HIS B 1 504 ? 23.944 -42.116 -85.067 1.00 43.08 504 HIS B N 1
ATOM 8463 C CA . HIS B 1 504 ? 23.917 -43.500 -84.618 1.00 41.71 504 HIS B CA 1
ATOM 8464 C C . HIS B 1 504 ? 24.448 -43.586 -83.192 1.00 44.53 504 HIS B C 1
ATOM 8465 O O . HIS B 1 504 ? 25.462 -42.964 -82.854 1.00 36.74 504 HIS B O 1
ATOM 8472 N N . TYR B 1 505 ? 23.768 -44.368 -82.356 1.00 38.97 505 TYR B N 1
ATOM 8473 C CA . TYR B 1 505 ? 24.160 -44.461 -80.958 1.00 35.82 505 TYR B CA 1
ATOM 8474 C C . TYR B 1 505 ? 24.858 -45.780 -80.685 1.00 35.05 505 TYR B C 1
ATOM 8475 O O . TYR B 1 505 ? 24.337 -46.843 -81.053 1.00 30.55 505 TYR B O 1
ATOM 8484 N N . PRO B 1 506 ? 26.039 -45.743 -80.057 1.00 31.10 506 PRO B N 1
ATOM 8485 C CA . PRO B 1 506 ? 26.772 -46.994 -79.786 1.00 26.70 506 PRO B CA 1
ATOM 8486 C C . PRO B 1 506 ? 25.939 -48.081 -79.124 1.00 38.56 506 PRO B C 1
ATOM 8487 O O . PRO B 1 506 ? 26.017 -49.243 -79.545 1.00 33.49 506 PRO B O 1
ATOM 8491 N N . GLN B 1 507 ? 25.145 -47.753 -78.097 1.00 30.55 507 GLN B N 1
ATOM 8492 C CA . GLN B 1 507 ? 24.352 -48.797 -77.453 1.00 27.67 507 GLN B CA 1
ATOM 8493 C C . GLN B 1 507 ? 23.426 -49.476 -78.459 1.00 38.73 507 GLN B C 1
ATOM 8494 O O . GLN B 1 507 ? 23.193 -50.690 -78.382 1.00 31.67 507 GLN B O 1
ATOM 8500 N N . ASP B 1 508 ? 22.914 -48.711 -79.428 1.00 33.08 508 ASP B N 1
ATOM 8501 C CA . ASP B 1 508 ? 22.056 -49.281 -80.463 1.00 36.88 508 ASP B CA 1
ATOM 8502 C C . ASP B 1 508 ? 22.851 -50.207 -81.381 1.00 35.59 508 ASP B C 1
ATOM 8503 O O . ASP B 1 508 ? 22.450 -51.352 -81.626 1.00 29.50 508 ASP B O 1
ATOM 8508 N N . ILE B 1 509 ? 23.997 -49.732 -81.878 1.00 33.54 509 ILE B N 1
ATOM 8509 C CA . ILE B 1 509 ? 24.844 -50.543 -82.749 1.00 32.11 509 ILE B CA 1
ATOM 8510 C C . ILE B 1 509 ? 25.358 -51.769 -82.007 1.00 37.10 509 ILE B C 1
ATOM 8511 O O . ILE B 1 509 ? 25.457 -52.868 -82.575 1.00 33.76 509 ILE B O 1
ATOM 8516 N N . GLU B 1 510 ? 25.710 -51.603 -80.731 1.00 30.67 510 GLU B N 1
ATOM 8517 C CA . GLU B 1 510 ? 26.283 -52.717 -79.990 1.00 33.96 510 GLU B CA 1
ATOM 8518 C C . GLU B 1 510 ? 25.281 -53.854 -79.827 1.00 32.38 510 GLU B C 1
ATOM 8519 O O . GLU B 1 510 ? 25.668 -55.028 -79.870 1.00 31.25 510 GLU B O 1
ATOM 8525 N N . TYR B 1 511 ? 23.991 -53.539 -79.679 1.00 29.20 511 TYR B N 1
ATOM 8526 C CA . TYR B 1 511 ? 23.000 -54.608 -79.644 1.00 35.71 511 TYR B CA 1
ATOM 8527 C C . TYR B 1 511 ? 23.015 -55.418 -80.936 1.00 34.12 511 TYR B C 1
ATOM 8528 O O . TYR B 1 511 ? 22.921 -56.650 -80.906 1.00 29.44 511 TYR B O 1
ATOM 8537 N N . THR B 1 512 ? 23.110 -54.742 -82.083 1.00 36.08 512 THR B N 1
ATOM 8538 C CA . THR B 1 512 ? 23.070 -55.452 -83.358 1.00 45.38 512 THR B CA 1
ATOM 8539 C C . THR B 1 512 ? 24.252 -56.405 -83.497 1.00 36.79 512 THR B C 1
ATOM 8540 O O . THR B 1 512 ? 24.093 -57.544 -83.953 1.00 43.15 512 THR B O 1
ATOM 8544 N N . VAL B 1 513 ? 25.447 -55.960 -83.105 1.00 38.18 513 VAL B N 1
ATOM 8545 C CA . VAL B 1 513 ? 26.613 -56.839 -83.151 1.00 37.68 513 VAL B CA 1
ATOM 8546 C C . VAL B 1 513 ? 26.424 -58.017 -82.203 1.00 41.39 513 VAL B C 1
ATOM 8547 O O . VAL B 1 513 ? 26.577 -59.181 -82.591 1.00 37.79 513 VAL B O 1
ATOM 8551 N N . ASP B 1 514 ? 26.076 -57.733 -80.946 1.00 32.12 514 ASP B N 1
ATOM 8552 C CA . ASP B 1 514 ? 25.817 -58.804 -79.988 1.00 37.31 514 ASP B CA 1
ATOM 8553 C C . ASP B 1 514 ? 24.807 -59.804 -80.544 1.00 36.99 514 ASP B C 1
ATOM 8554 O O . ASP B 1 514 ? 25.058 -61.014 -80.573 1.00 33.13 514 ASP B O 1
ATOM 8559 N N . HIS B 1 515 ? 23.659 -59.305 -81.008 1.00 39.88 515 HIS B N 1
ATOM 8560 C CA . HIS B 1 515 ? 22.598 -60.160 -81.528 1.00 40.88 515 HIS B CA 1
ATOM 8561 C C . HIS B 1 515 ? 22.980 -60.843 -82.838 1.00 44.48 515 HIS B C 1
ATOM 8562 O O . HIS B 1 515 ? 22.391 -61.876 -83.177 1.00 45.74 515 HIS B O 1
ATOM 8569 N N . ALA B 1 516 ? 23.964 -60.309 -83.567 1.00 35.33 516 ALA B N 1
ATOM 8570 C CA . ALA B 1 516 ? 24.261 -60.803 -84.906 1.00 37.95 516 ALA B CA 1
ATOM 8571 C C . ALA B 1 516 ? 24.936 -62.166 -84.913 1.00 42.18 516 ALA B C 1
ATOM 8572 O O . ALA B 1 516 ? 24.957 -62.819 -85.961 1.00 51.35 516 ALA B O 1
ATOM 8574 N N . SER B 1 517 ? 25.496 -62.614 -83.792 1.00 42.74 517 SER B N 1
ATOM 8575 C CA . SER B 1 517 ? 26.251 -63.859 -83.825 1.00 38.76 517 SER B CA 1
ATOM 8576 C C . SER B 1 517 ? 26.467 -64.386 -82.416 1.00 42.57 517 SER B C 1
ATOM 8577 O O . SER B 1 517 ? 26.813 -63.627 -81.506 1.00 38.74 517 SER B O 1
ATOM 8580 N N . GLU B 1 518 ? 26.273 -65.696 -82.253 1.00 45.60 518 GLU B N 1
ATOM 8581 C CA . GLU B 1 518 ? 26.596 -66.376 -81.007 1.00 39.96 518 GLU B CA 1
ATOM 8582 C C . GLU B 1 518 ? 28.094 -66.588 -80.828 1.00 37.14 518 GLU B C 1
ATOM 8583 O O . GLU B 1 518 ? 28.517 -67.029 -79.754 1.00 34.92 518 GLU B O 1
ATOM 8589 N N . HIS B 1 519 ? 28.901 -66.301 -81.854 1.00 34.82 519 HIS B N 1
ATOM 8590 C CA . HIS B 1 519 ? 30.350 -66.279 -81.686 1.00 37.67 519 HIS B CA 1
ATOM 8591 C C . HIS B 1 519 ? 30.794 -65.168 -80.745 1.00 35.99 519 HIS B C 1
ATOM 8592 O O . HIS B 1 519 ? 31.869 -65.272 -80.145 1.00 32.55 519 HIS B O 1
ATOM 8599 N N . ILE B 1 520 ? 29.987 -64.123 -80.592 1.00 32.49 520 ILE B N 1
ATOM 8600 C CA . ILE B 1 520 ? 30.382 -62.923 -79.863 1.00 38.95 520 ILE B CA 1
ATOM 8601 C C . ILE B 1 520 ? 29.934 -63.035 -78.409 1.00 33.77 520 ILE B C 1
ATOM 8602 O O . ILE B 1 520 ? 28.790 -63.410 -78.122 1.00 29.45 520 ILE B O 1
ATOM 8607 N N . ARG B 1 521 ? 30.832 -62.691 -77.494 1.00 35.03 521 ARG B N 1
ATOM 8608 C CA . ARG B 1 521 ? 30.515 -62.739 -76.074 1.00 32.43 521 ARG B CA 1
ATOM 8609 C C . ARG B 1 521 ? 29.432 -61.714 -75.730 1.00 34.30 521 ARG B C 1
ATOM 8610 O O . ARG B 1 521 ? 29.499 -60.561 -76.171 1.00 33.68 521 ARG B O 1
ATOM 8618 N N . PRO B 1 522 ? 28.431 -62.096 -74.938 1.00 36.79 522 PRO B N 1
ATOM 8619 C CA . PRO B 1 522 ? 27.321 -61.173 -74.644 1.00 39.70 522 PRO B CA 1
ATOM 8620 C C . PRO B 1 522 ? 27.802 -59.883 -73.986 1.00 32.32 522 PRO B C 1
ATOM 8621 O O . PRO B 1 522 ? 28.621 -59.901 -73.066 1.00 30.73 522 PRO B O 1
ATOM 8625 N N . ALA B 1 523 ? 27.272 -58.756 -74.467 1.00 33.61 523 ALA B N 1
ATOM 8626 C CA . ALA B 1 523 ? 27.554 -57.425 -73.928 1.00 32.37 523 ALA B CA 1
ATOM 8627 C C . ALA B 1 523 ? 29.047 -57.102 -73.898 1.00 36.41 523 ALA B C 1
ATOM 8628 O O . ALA B 1 523 ? 29.487 -56.259 -73.110 1.00 35.29 523 ALA B O 1
ATOM 8630 N N . ALA B 1 524 ? 29.845 -57.756 -74.740 1.00 30.50 524 ALA B N 1
ATOM 8631 C CA . ALA B 1 524 ? 31.264 -57.436 -74.828 1.00 28.33 524 ALA B CA 1
ATOM 8632 C C . ALA B 1 524 ? 31.560 -56.787 -76.173 1.00 33.20 524 ALA B C 1
ATOM 8633 O O . ALA B 1 524 ? 32.359 -57.306 -76.961 1.00 28.43 524 ALA B O 1
ATOM 8635 N N . VAL B 1 525 ? 30.907 -55.658 -76.445 1.00 31.55 525 VAL B N 1
ATOM 8636 C CA . VAL B 1 525 ? 31.009 -54.960 -77.721 1.00 35.18 525 VAL B CA 1
ATOM 8637 C C . VAL B 1 525 ? 31.227 -53.477 -77.448 1.00 37.41 525 VAL B C 1
ATOM 8638 O O . VAL B 1 525 ? 30.522 -52.881 -76.625 1.00 32.56 525 VAL B O 1
ATOM 8642 N N . ALA B 1 526 ? 32.205 -52.888 -78.139 1.00 25.95 526 ALA B N 1
ATOM 8643 C CA . ALA B 1 526 ? 32.480 -51.454 -78.104 1.00 33.66 526 ALA B CA 1
ATOM 8644 C C . ALA B 1 526 ? 32.416 -50.922 -79.532 1.00 39.48 526 ALA B C 1
ATOM 8645 O O . ALA B 1 526 ? 33.261 -51.270 -80.365 1.00 33.94 526 ALA B O 1
ATOM 8647 N N . ALA B 1 527 ? 31.424 -50.082 -79.819 1.00 31.74 527 ALA B N 1
ATOM 8648 C CA . ALA B 1 527 ? 31.299 -49.432 -81.118 1.00 34.49 527 ALA B CA 1
ATOM 8649 C C . ALA B 1 527 ? 31.586 -47.942 -80.972 1.00 45.73 527 ALA B C 1
ATOM 8650 O O . ALA B 1 527 ? 31.030 -47.282 -80.087 1.00 35.99 527 ALA B O 1
ATOM 8652 N N . PHE B 1 528 ? 32.455 -47.415 -81.834 1.00 39.74 528 PHE B N 1
ATOM 8653 C CA . PHE B 1 528 ? 32.782 -45.996 -81.795 1.00 40.23 528 PHE B CA 1
ATOM 8654 C C . PHE B 1 528 ? 33.144 -45.518 -83.194 1.00 44.83 528 PHE B C 1
ATOM 8655 O O . PHE B 1 528 ? 33.294 -46.308 -84.129 1.00 45.55 528 PHE B O 1
ATOM 8663 N N . ALA B 1 529 ? 33.269 -44.202 -83.329 1.00 50.33 529 ALA B N 1
ATOM 8664 C CA . ALA B 1 529 ? 33.619 -43.560 -84.586 1.00 49.61 529 ALA B CA 1
ATOM 8665 C C . ALA B 1 529 ? 34.982 -42.892 -84.469 1.00 50.80 529 ALA B C 1
ATOM 8666 O O . ALA B 1 529 ? 35.373 -42.427 -83.395 1.00 49.58 529 ALA B O 1
ATOM 8668 N N . ILE B 1 530 ? 35.704 -42.845 -85.588 1.00 55.01 530 ILE B N 1
ATOM 8669 C CA . ILE B 1 530 ? 36.948 -42.095 -85.687 1.00 59.05 530 ILE B CA 1
ATOM 8670 C C . ILE B 1 530 ? 36.936 -41.298 -86.983 1.00 66.43 530 ILE B C 1
ATOM 8671 O O . ILE B 1 530 ? 36.123 -41.529 -87.874 1.00 63.41 530 ILE B O 1
ATOM 8676 N N . GLU B 1 531 ? 37.861 -40.352 -87.071 1.00 72.10 531 GLU B N 1
ATOM 8677 C CA . GLU B 1 531 ? 37.955 -39.506 -88.254 1.00 76.70 531 GLU B CA 1
ATOM 8678 C C . GLU B 1 531 ? 39.178 -39.886 -89.083 1.00 71.21 531 GLU B C 1
ATOM 8679 O O . GLU B 1 531 ? 39.949 -40.774 -88.706 1.00 66.89 531 GLU B O 1
ATOM 8685 N N . GLU B 1 536 ? 33.748 -39.782 -91.083 1.00 65.93 536 GLU B N 1
ATOM 8686 C CA . GLU B 1 536 ? 33.557 -40.571 -89.869 1.00 70.63 536 GLU B CA 1
ATOM 8687 C C . GLU B 1 536 ? 33.474 -42.065 -90.181 1.00 68.92 536 GLU B C 1
ATOM 8688 O O . GLU B 1 536 ? 32.681 -42.493 -91.021 1.00 62.50 536 GLU B O 1
ATOM 8694 N N . GLN B 1 537 ? 34.298 -42.854 -89.490 1.00 65.13 537 GLN B N 1
ATOM 8695 C CA . GLN B 1 537 ? 34.369 -44.296 -89.678 1.00 62.87 537 GLN B CA 1
ATOM 8696 C C . GLN B 1 537 ? 33.727 -45.008 -88.494 1.00 59.73 537 GLN B C 1
ATOM 8697 O O . GLN B 1 537 ? 33.925 -44.616 -87.339 1.00 57.61 537 GLN B O 1
ATOM 8703 N N . LEU B 1 538 ? 32.963 -46.058 -88.786 1.00 51.47 538 LEU B N 1
ATOM 8704 C CA . LEU B 1 538 ? 32.355 -46.892 -87.754 1.00 53.96 538 LEU B CA 1
ATOM 8705 C C . LEU B 1 538 ? 33.310 -48.035 -87.433 1.00 46.18 538 LEU B C 1
ATOM 8706 O O . LEU B 1 538 ? 33.572 -48.891 -88.283 1.00 48.39 538 LEU B O 1
ATOM 8711 N N . ILE B 1 539 ? 33.834 -48.046 -86.209 1.00 46.25 539 ILE B N 1
ATOM 8712 C CA . ILE B 1 539 ? 34.723 -49.098 -85.731 1.00 41.45 539 ILE B CA 1
ATOM 8713 C C . ILE B 1 539 ? 33.958 -49.958 -84.735 1.00 45.85 539 ILE B C 1
ATOM 8714 O O . ILE B 1 539 ? 33.186 -49.441 -83.918 1.00 43.08 539 ILE B O 1
ATOM 8719 N N . ILE B 1 540 ? 34.165 -51.271 -84.808 1.00 38.90 540 ILE B N 1
ATOM 8720 C CA . ILE B 1 540 ? 33.500 -52.209 -83.913 1.00 35.69 540 ILE B CA 1
ATOM 8721 C C . ILE B 1 540 ? 34.546 -53.150 -83.336 1.00 34.31 540 ILE B C 1
ATOM 8722 O O . ILE B 1 540 ? 35.265 -53.819 -84.087 1.00 36.04 540 ILE B O 1
ATOM 8727 N N . LEU B 1 541 ? 34.646 -53.176 -82.009 1.00 33.67 541 LEU B N 1
ATOM 8728 C CA . LEU B 1 541 ? 35.467 -54.126 -81.271 1.00 31.92 541 LEU B CA 1
ATOM 8729 C C . LEU B 1 541 ? 34.540 -55.066 -80.515 1.00 33.86 541 LEU B C 1
ATOM 8730 O O . LEU B 1 541 ? 33.585 -54.615 -79.876 1.00 34.42 541 LEU B O 1
ATOM 8735 N N . ALA B 1 542 ? 34.814 -56.364 -80.593 1.00 31.24 542 ALA B N 1
ATOM 8736 C CA . ALA B 1 542 ? 33.988 -57.345 -79.906 1.00 29.28 542 ALA B CA 1
ATOM 8737 C C . ALA B 1 542 ? 34.860 -58.518 -79.494 1.00 27.19 542 ALA B C 1
ATOM 8738 O O . ALA B 1 542 ? 35.757 -58.925 -80.234 1.00 27.59 542 ALA B O 1
ATOM 8740 N N . GLU B 1 543 ? 34.603 -59.045 -78.304 1.00 32.26 543 GLU B N 1
ATOM 8741 C CA . GLU B 1 543 ? 35.276 -60.251 -77.844 1.00 35.44 543 GLU B CA 1
ATOM 8742 C C . GLU B 1 543 ? 34.513 -61.476 -78.330 1.00 24.73 543 GLU B C 1
ATOM 8743 O O . GLU B 1 543 ? 33.278 -61.496 -78.328 1.00 22.25 543 GLU B O 1
ATOM 8749 N N . ARG B 1 544 ? 35.250 -62.498 -78.747 1.00 30.26 544 ARG B N 1
ATOM 8750 C CA . ARG B 1 544 ? 34.625 -63.795 -78.959 1.00 36.31 544 ARG B CA 1
ATOM 8751 C C . ARG B 1 544 ? 34.299 -64.423 -77.606 1.00 35.13 544 ARG B C 1
ATOM 8752 O O . ARG B 1 544 ? 34.943 -64.130 -76.595 1.00 27.78 544 ARG B O 1
ATOM 8760 N N . ASP B 1 545 ? 33.274 -65.274 -77.583 1.00 33.59 545 ASP B N 1
ATOM 8761 C CA . ASP B 1 545 ? 32.824 -65.839 -76.320 1.00 34.79 545 ASP B CA 1
ATOM 8762 C C . ASP B 1 545 ? 33.834 -66.859 -75.788 1.00 34.82 545 ASP B C 1
ATOM 8763 O O . ASP B 1 545 ? 34.831 -67.195 -76.435 1.00 32.21 545 ASP B O 1
ATOM 8768 N N . LEU B 1 546 ? 33.555 -67.361 -74.581 1.00 34.74 546 LEU B N 1
ATOM 8769 C CA . LEU B 1 546 ? 34.579 -68.057 -73.805 1.00 34.95 546 LEU B CA 1
ATOM 8770 C C . LEU B 1 546 ? 35.001 -69.386 -74.430 1.00 37.76 546 LEU B C 1
ATOM 8771 O O . LEU B 1 546 ? 36.149 -69.810 -74.248 1.00 30.59 546 LEU B O 1
ATOM 8776 N N . ASP B 1 547 ? 34.104 -70.063 -75.146 1.00 42.72 547 ASP B N 1
ATOM 8777 C CA . ASP B 1 547 ? 34.421 -71.353 -75.752 1.00 46.86 547 ASP B CA 1
ATOM 8778 C C . ASP B 1 547 ? 34.908 -71.220 -77.184 1.00 43.70 547 ASP B C 1
ATOM 8779 O O . ASP B 1 547 ? 35.174 -72.240 -77.833 1.00 49.31 547 ASP B O 1
ATOM 8784 N N . ARG B 1 548 ? 34.962 -69.983 -77.641 1.00 37.20 548 ARG B N 1
ATOM 8785 C CA . ARG B 1 548 ? 35.169 -69.739 -79.075 1.00 30.57 548 ARG B CA 1
ATOM 8786 C C . ARG B 1 548 ? 36.638 -69.708 -79.465 1.00 33.75 548 ARG B C 1
ATOM 8787 O O . ARG B 1 548 ? 37.462 -69.212 -78.746 1.00 30.25 548 ARG B O 1
ATOM 8795 N N . ASP B 1 549 ? 36.895 -70.097 -80.701 1.00 35.60 549 ASP B N 1
ATOM 8796 C CA . ASP B 1 549 ? 38.261 -70.077 -81.257 1.00 36.67 549 ASP B CA 1
ATOM 8797 C C . ASP B 1 549 ? 38.374 -69.005 -82.349 1.00 32.32 549 ASP B C 1
ATOM 8798 O O . ASP B 1 549 ? 37.395 -68.740 -83.000 1.00 30.22 549 ASP B O 1
ATOM 8803 N N . PRO B 1 550 ? 39.557 -68.407 -82.561 1.00 33.68 550 PRO B N 1
ATOM 8804 C CA . PRO B 1 550 ? 39.793 -67.519 -83.692 1.00 39.10 550 PRO B CA 1
ATOM 8805 C C . PRO B 1 550 ? 39.314 -68.019 -85.070 1.00 37.38 550 PRO B C 1
ATOM 8806 O O . PRO B 1 550 ? 38.894 -67.195 -85.783 1.00 31.91 550 PRO B O 1
ATOM 8810 N N . SER B 1 551 ? 39.401 -69.322 -85.398 1.00 38.61 551 SER B N 1
ATOM 8811 C CA . SER B 1 551 ? 38.932 -69.757 -86.717 1.00 46.02 551 SER B CA 1
ATOM 8812 C C . SER B 1 551 ? 37.488 -69.358 -86.949 1.00 42.06 551 SER B C 1
ATOM 8813 O O . SER B 1 551 ? 37.039 -69.323 -88.100 1.00 50.06 551 SER B O 1
ATOM 8816 N N . GLY B 1 552 ? 36.736 -69.105 -85.885 1.00 37.99 552 GLY B N 1
ATOM 8817 C CA . GLY B 1 552 ? 35.373 -68.643 -86.040 1.00 36.76 552 GLY B CA 1
ATOM 8818 C C . GLY B 1 552 ? 35.220 -67.159 -86.284 1.00 32.30 552 GLY B C 1
ATOM 8819 O O . GLY B 1 552 ? 34.101 -66.678 -86.479 1.00 34.38 552 GLY B O 1
ATOM 8820 N N . ASP B 1 553 ? 36.323 -66.410 -86.284 1.00 32.45 553 ASP B N 1
ATOM 8821 C CA . ASP B 1 553 ? 36.232 -64.958 -86.394 1.00 33.00 553 ASP B CA 1
ATOM 8822 C C . ASP B 1 553 ? 35.745 -64.533 -87.774 1.00 35.77 553 ASP B C 1
ATOM 8823 O O . ASP B 1 553 ? 34.947 -63.596 -87.893 1.00 34.32 553 ASP B O 1
ATOM 8828 N N . ALA B 1 554 ? 36.205 -65.221 -88.826 1.00 40.54 554 ALA B N 1
ATOM 8829 C CA . ALA B 1 554 ? 35.897 -64.796 -90.190 1.00 42.31 554 ALA B CA 1
ATOM 8830 C C . ALA B 1 554 ? 34.396 -64.778 -90.440 1.00 45.18 554 ALA B C 1
ATOM 8831 O O . ALA B 1 554 ? 33.854 -63.798 -90.969 1.00 44.37 554 ALA B O 1
ATOM 8833 N N . GLU B 1 555 ? 33.703 -65.855 -90.066 1.00 42.20 555 GLU B N 1
ATOM 8834 C CA . GLU B 1 555 ? 32.261 -65.906 -90.282 1.00 44.84 555 GLU B CA 1
ATOM 8835 C C . GLU B 1 555 ? 31.533 -64.906 -89.392 1.00 52.37 555 GLU B C 1
ATOM 8836 O O . GLU B 1 555 ? 30.568 -64.269 -89.830 1.00 48.56 555 GLU B O 1
ATOM 8842 N N . ALA B 1 556 ? 31.983 -64.743 -88.144 1.00 42.28 556 ALA B N 1
ATOM 8843 C CA . ALA B 1 556 ? 31.333 -63.788 -87.251 1.00 42.94 556 ALA B CA 1
ATOM 8844 C C . ALA B 1 556 ? 31.459 -62.365 -87.780 1.00 36.25 556 ALA B C 1
ATOM 8845 O O . ALA B 1 556 ? 30.520 -61.566 -87.665 1.00 43.42 556 ALA B O 1
ATOM 8847 N N . ILE B 1 557 ? 32.610 -62.026 -88.362 1.00 34.27 557 ILE B N 1
ATOM 8848 C CA . ILE B 1 557 ? 32.803 -60.677 -88.888 1.00 47.86 557 ILE B CA 1
ATOM 8849 C C . ILE B 1 557 ? 31.829 -60.410 -90.033 1.00 40.90 557 ILE B C 1
ATOM 8850 O O . ILE B 1 557 ? 31.189 -59.354 -90.095 1.00 36.22 557 ILE B O 1
ATOM 8855 N N . ASP B 1 558 ? 31.693 -61.372 -90.950 1.00 44.84 558 ASP B N 1
ATOM 8856 C CA . ASP B 1 558 ? 30.784 -61.188 -92.079 1.00 46.40 558 ASP B CA 1
ATOM 8857 C C . ASP B 1 558 ? 29.344 -61.014 -91.611 1.00 42.50 558 ASP B C 1
ATOM 8858 O O . ASP B 1 558 ? 28.625 -60.138 -92.104 1.00 44.02 558 ASP B O 1
ATOM 8863 N N . ALA B 1 559 ? 28.902 -61.839 -90.659 1.00 42.07 559 ALA B N 1
ATOM 8864 C CA . ALA B 1 559 ? 27.538 -61.712 -90.153 1.00 41.05 559 ALA B CA 1
ATOM 8865 C C . ALA B 1 559 ? 27.339 -60.384 -89.437 1.00 46.70 559 ALA B C 1
ATOM 8866 O O . ALA B 1 559 ? 26.264 -59.778 -89.522 1.00 51.00 559 ALA B O 1
ATOM 8868 N N . ILE B 1 560 ? 28.365 -59.915 -88.723 1.00 46.14 560 ILE B N 1
ATOM 8869 C CA . ILE B 1 560 ? 28.277 -58.622 -88.050 1.00 48.68 560 ILE B CA 1
ATOM 8870 C C . ILE B 1 560 ? 28.145 -57.503 -89.075 1.00 41.82 560 ILE B C 1
ATOM 8871 O O . ILE B 1 560 ? 27.278 -56.628 -88.959 1.00 41.97 560 ILE B O 1
ATOM 8876 N N . ARG B 1 561 ? 29.006 -57.514 -90.095 1.00 42.37 561 ARG B N 1
ATOM 8877 C CA . ARG B 1 561 ? 28.915 -56.513 -91.155 1.00 57.85 561 ARG B CA 1
ATOM 8878 C C . ARG B 1 561 ? 27.520 -56.493 -91.767 1.00 51.86 561 ARG B C 1
ATOM 8879 O O . ARG B 1 561 ? 26.930 -55.426 -91.977 1.00 50.74 561 ARG B O 1
ATOM 8887 N N . ALA B 1 562 ? 26.971 -57.676 -92.048 1.00 50.27 562 ALA B N 1
ATOM 8888 C CA . ALA B 1 562 ? 25.660 -57.755 -92.684 1.00 49.28 562 ALA B CA 1
ATOM 8889 C C . ALA B 1 562 ? 24.572 -57.182 -91.783 1.00 52.91 562 ALA B C 1
ATOM 8890 O O . ALA B 1 562 ? 23.749 -56.370 -92.223 1.00 51.48 562 ALA B O 1
ATOM 8892 N N . ALA B 1 563 ? 24.551 -57.596 -90.513 1.00 50.07 563 ALA B N 1
ATOM 8893 C CA . ALA B 1 563 ? 23.487 -57.158 -89.613 1.00 47.11 563 ALA B CA 1
ATOM 8894 C C . ALA B 1 563 ? 23.544 -55.655 -89.373 1.00 46.78 563 ALA B C 1
ATOM 8895 O O . ALA B 1 563 ? 22.504 -54.994 -89.277 1.00 43.58 563 ALA B O 1
ATOM 8897 N N . VAL B 1 564 ? 24.751 -55.096 -89.271 1.00 45.93 564 VAL B N 1
ATOM 8898 C CA . VAL B 1 564 ? 24.881 -53.668 -89.004 1.00 44.89 564 VAL B CA 1
ATOM 8899 C C . VAL B 1 564 ? 24.494 -52.855 -90.234 1.00 50.30 564 VAL B C 1
ATOM 8900 O O . VAL B 1 564 ? 23.856 -51.800 -90.125 1.00 35.05 564 VAL B O 1
ATOM 8904 N N . THR B 1 565 ? 24.867 -53.331 -91.424 1.00 47.67 565 THR B N 1
ATOM 8905 C CA . THR B 1 565 ? 24.491 -52.622 -92.643 1.00 52.65 565 THR B CA 1
ATOM 8906 C C . THR B 1 565 ? 22.974 -52.532 -92.771 1.00 48.33 565 THR B C 1
ATOM 8907 O O . THR B 1 565 ? 22.425 -51.459 -93.045 1.00 48.37 565 THR B O 1
ATOM 8911 N N . GLU B 1 566 ? 22.275 -53.647 -92.550 1.00 42.50 566 GLU B N 1
ATOM 8912 C CA . GLU B 1 566 ? 20.826 -53.640 -92.720 1.00 55.71 566 GLU B CA 1
ATOM 8913 C C . GLU B 1 566 ? 20.141 -52.809 -91.639 1.00 57.82 566 GLU B C 1
ATOM 8914 O O . GLU B 1 566 ? 19.234 -52.022 -91.936 1.00 57.73 566 GLU B O 1
ATOM 8920 N N . ALA B 1 567 ? 20.564 -52.965 -90.382 1.00 54.59 567 ALA B N 1
ATOM 8921 C CA . ALA B 1 567 ? 19.861 -52.312 -89.281 1.00 49.36 567 ALA B CA 1
ATOM 8922 C C . ALA B 1 567 ? 20.089 -50.805 -89.283 1.00 49.95 567 ALA B C 1
ATOM 8923 O O . ALA B 1 567 ? 19.144 -50.030 -89.092 1.00 48.20 567 ALA B O 1
ATOM 8925 N N . HIS B 1 568 ? 21.331 -50.368 -89.497 1.00 44.95 568 HIS B N 1
ATOM 8926 C CA . HIS B 1 568 ? 21.675 -48.958 -89.388 1.00 47.20 568 HIS B CA 1
ATOM 8927 C C . HIS B 1 568 ? 22.065 -48.319 -90.712 1.00 53.28 568 HIS B C 1
ATOM 8928 O O . HIS B 1 568 ? 22.222 -47.094 -90.764 1.00 53.42 568 HIS B O 1
ATOM 8935 N N . GLY B 1 569 ? 22.219 -49.101 -91.777 1.00 47.92 569 GLY B N 1
ATOM 8936 C CA . GLY B 1 569 ? 22.584 -48.528 -93.057 1.00 51.69 569 GLY B CA 1
ATOM 8937 C C . GLY B 1 569 ? 23.979 -47.951 -93.102 1.00 51.43 569 GLY B C 1
ATOM 8938 O O . GLY B 1 569 ? 24.221 -46.985 -93.832 1.00 48.27 569 GLY B O 1
ATOM 8939 N N . VAL B 1 570 ? 24.905 -48.511 -92.333 1.00 44.48 570 VAL B N 1
ATOM 8940 C CA . VAL B 1 570 ? 26.303 -48.105 -92.365 1.00 48.97 570 VAL B CA 1
ATOM 8941 C C . VAL B 1 570 ? 27.156 -49.360 -92.432 1.00 52.64 570 VAL B C 1
ATOM 8942 O O . VAL B 1 570 ? 26.867 -50.357 -91.759 1.00 54.18 570 VAL B O 1
ATOM 8946 N N . VAL B 1 571 ? 28.196 -49.318 -93.258 1.00 53.77 571 VAL B N 1
ATOM 8947 C CA . VAL B 1 571 ? 29.134 -50.428 -93.397 1.00 56.77 571 VAL B CA 1
ATOM 8948 C C . VAL B 1 571 ? 30.308 -50.155 -92.461 1.00 54.74 571 VAL B C 1
ATOM 8949 O O . VAL B 1 571 ? 31.047 -49.180 -92.685 1.00 52.09 571 VAL B O 1
ATOM 8953 N N . PRO B 1 572 ? 30.506 -50.957 -91.416 1.00 50.00 572 PRO B N 1
ATOM 8954 C CA . PRO B 1 572 ? 31.631 -50.719 -90.505 1.00 48.51 572 PRO B CA 1
ATOM 8955 C C . PRO B 1 572 ? 32.948 -50.628 -91.260 1.00 43.89 572 PRO B C 1
ATOM 8956 O O . PRO B 1 572 ? 33.262 -51.470 -92.103 1.00 45.99 572 PRO B O 1
ATOM 8960 N N . ALA B 1 573 ? 33.723 -49.586 -90.952 1.00 50.27 573 ALA B N 1
ATOM 8961 C CA . ALA B 1 573 ? 35.049 -49.456 -91.547 1.00 44.38 573 ALA B CA 1
ATOM 8962 C C . ALA B 1 573 ? 35.999 -50.521 -91.020 1.00 54.90 573 ALA B C 1
ATOM 8963 O O . ALA B 1 573 ? 36.969 -50.875 -91.699 1.00 52.54 573 ALA B O 1
ATOM 8965 N N . ASP B 1 574 ? 35.739 -51.041 -89.822 1.00 43.18 574 ASP B N 1
ATOM 8966 C CA . ASP B 1 574 ? 36.568 -52.092 -89.253 1.00 46.04 574 ASP B CA 1
ATOM 8967 C C . ASP B 1 574 ? 35.747 -52.884 -88.245 1.00 48.34 574 ASP B C 1
ATOM 8968 O O . ASP B 1 574 ? 34.960 -52.309 -87.487 1.00 42.29 574 ASP B O 1
ATOM 8973 N N . ILE B 1 575 ? 35.929 -54.202 -88.253 1.00 41.71 575 ILE B N 1
ATOM 8974 C CA . ILE B 1 575 ? 35.340 -55.093 -87.261 1.00 37.63 575 ILE B CA 1
ATOM 8975 C C . ILE B 1 575 ? 36.477 -55.932 -86.698 1.00 44.47 575 ILE B C 1
ATOM 8976 O O . ILE B 1 575 ? 37.003 -56.815 -87.386 1.00 38.82 575 ILE B O 1
ATOM 8981 N N . ARG B 1 576 ? 36.859 -55.658 -85.455 1.00 29.26 576 ARG B N 1
ATOM 8982 C CA . ARG B 1 576 ? 37.990 -56.314 -84.822 1.00 38.77 576 ARG B CA 1
ATOM 8983 C C . ARG B 1 576 ? 37.487 -57.228 -83.713 1.00 40.69 576 ARG B C 1
ATOM 8984 O O . ARG B 1 576 ? 36.733 -56.793 -82.836 1.00 28.52 576 ARG B O 1
ATOM 8992 N N . ILE B 1 577 ? 37.895 -58.491 -83.760 1.00 31.99 577 ILE B N 1
ATOM 8993 C CA . ILE B 1 577 ? 37.481 -59.492 -82.786 1.00 27.17 577 ILE B CA 1
ATOM 8994 C C . ILE B 1 577 ? 38.712 -59.920 -82.006 1.00 37.32 577 ILE B C 1
ATOM 8995 O O . ILE B 1 577 ? 39.772 -60.168 -82.595 1.00 29.02 577 ILE B O 1
ATOM 9000 N N . VAL B 1 578 ? 38.583 -59.975 -80.679 1.00 26.02 578 VAL B N 1
ATOM 9001 C CA . VAL B 1 578 ? 39.710 -60.264 -79.804 1.00 30.01 578 VAL B CA 1
ATOM 9002 C C . VAL B 1 578 ? 39.250 -61.208 -78.700 1.00 31.75 578 VAL B C 1
ATOM 9003 O O . VAL B 1 578 ? 38.060 -61.500 -78.553 1.00 33.19 578 VAL B O 1
ATOM 9007 N N . ALA B 1 579 ? 40.217 -61.683 -77.918 1.00 26.25 579 ALA B N 1
ATOM 9008 C CA . ALA B 1 579 ? 39.948 -62.719 -76.936 1.00 33.88 579 ALA B CA 1
ATOM 9009 C C . ALA B 1 579 ? 39.194 -62.142 -75.740 1.00 35.07 579 ALA B C 1
ATOM 9010 O O . ALA B 1 579 ? 39.194 -60.928 -75.517 1.00 27.94 579 ALA B O 1
ATOM 9012 N N . PRO B 1 580 ? 38.534 -62.997 -74.962 1.00 33.72 580 PRO B N 1
ATOM 9013 C CA . PRO B 1 580 ? 37.799 -62.507 -73.792 1.00 35.45 580 PRO B CA 1
ATOM 9014 C C . PRO B 1 580 ? 38.703 -61.690 -72.882 1.00 33.80 580 PRO B C 1
ATOM 9015 O O . PRO B 1 580 ? 39.852 -62.056 -72.623 1.00 33.58 580 PRO B O 1
ATOM 9019 N N . ASP B 1 581 ? 38.183 -60.555 -72.422 1.00 31.97 581 ASP B N 1
ATOM 9020 C CA . ASP B 1 581 ? 38.829 -59.653 -71.471 1.00 39.00 581 ASP B CA 1
ATOM 9021 C C . ASP B 1 581 ? 39.871 -58.742 -72.104 1.00 36.59 581 ASP B C 1
ATOM 9022 O O . ASP B 1 581 ? 40.604 -58.070 -71.362 1.00 34.30 581 ASP B O 1
ATOM 9027 N N . GLU B 1 582 ? 39.978 -58.691 -73.433 1.00 36.51 582 GLU B N 1
ATOM 9028 C CA . GLU B 1 582 ? 40.946 -57.791 -74.049 1.00 40.95 582 GLU B CA 1
ATOM 9029 C C . GLU B 1 582 ? 40.360 -56.428 -74.384 1.00 31.94 582 GLU B C 1
ATOM 9030 O O . GLU B 1 582 ? 41.122 -55.469 -74.538 1.00 39.97 582 GLU B O 1
ATOM 9036 N N . ILE B 1 583 ? 39.035 -56.313 -74.499 1.00 33.19 583 ILE B N 1
ATOM 9037 C CA . ILE B 1 583 ? 38.419 -54.992 -74.483 1.00 28.21 583 ILE B CA 1
ATOM 9038 C C . ILE B 1 583 ? 38.678 -54.368 -73.120 1.00 32.33 583 ILE B C 1
ATOM 9039 O O . ILE B 1 583 ? 38.423 -54.987 -72.079 1.00 31.13 583 ILE B O 1
ATOM 9044 N N . LEU B 1 584 ? 39.206 -53.150 -73.116 1.00 29.01 584 LEU B N 1
ATOM 9045 C CA . LEU B 1 584 ? 39.633 -52.542 -71.863 1.00 35.29 584 LEU B CA 1
ATOM 9046 C C . LEU B 1 584 ? 38.426 -52.141 -71.021 1.00 30.85 584 LEU B C 1
ATOM 9047 O O . LEU B 1 584 ? 37.438 -51.603 -71.532 1.00 26.66 584 LEU B O 1
ATOM 9052 N N . ARG B 1 585 ? 38.515 -52.407 -69.718 1.00 30.87 585 ARG B N 1
ATOM 9053 C CA . ARG B 1 585 ? 37.392 -52.240 -68.807 1.00 31.13 585 ARG B CA 1
ATOM 9054 C C . ARG B 1 585 ? 37.799 -51.396 -67.608 1.00 35.17 585 ARG B C 1
ATOM 9055 O O . ARG B 1 585 ? 38.973 -51.321 -67.237 1.00 30.19 585 ARG B O 1
ATOM 9063 N N . SER B 1 586 ? 36.801 -50.773 -66.991 1.00 29.42 586 SER B N 1
ATOM 9064 C CA . SER B 1 586 ? 37.037 -49.925 -65.839 1.00 24.65 586 SER B CA 1
ATOM 9065 C C . SER B 1 586 ? 37.230 -50.775 -64.587 1.00 30.96 586 SER B C 1
ATOM 9066 O O . SER B 1 586 ? 37.168 -52.011 -64.619 1.00 26.80 586 SER B O 1
ATOM 9069 N N . SER B 1 587 ? 37.460 -50.088 -63.465 1.00 24.24 587 SER B N 1
ATOM 9070 C CA . SER B 1 587 ? 37.617 -50.776 -62.192 1.00 27.62 587 SER B CA 1
ATOM 9071 C C . SER B 1 587 ? 36.346 -51.506 -61.780 1.00 27.58 587 SER B C 1
ATOM 9072 O O . SER B 1 587 ? 36.412 -52.486 -61.030 1.00 26.54 587 SER B O 1
ATOM 9075 N N . SER B 1 588 ? 35.184 -51.045 -62.239 1.00 21.76 588 SER B N 1
ATOM 9076 C CA . SER B 1 588 ? 33.948 -51.738 -61.902 1.00 26.42 588 SER B CA 1
ATOM 9077 C C . SER B 1 588 ? 33.696 -52.944 -62.793 1.00 29.19 588 SER B C 1
ATOM 9078 O O . SER B 1 588 ? 32.775 -53.718 -62.510 1.00 31.98 588 SER B O 1
ATOM 9081 N N . GLY B 1 589 ? 34.494 -53.129 -63.846 1.00 30.80 589 GLY B N 1
ATOM 9082 C CA . GLY B 1 589 ? 34.298 -54.210 -64.789 1.00 26.67 589 GLY B CA 1
ATOM 9083 C C . GLY B 1 589 ? 33.520 -53.840 -66.035 1.00 32.03 589 GLY B C 1
ATOM 9084 O O . GLY B 1 589 ? 33.285 -54.716 -66.880 1.00 28.98 589 GLY B O 1
ATOM 9085 N N . LYS B 1 590 ? 33.120 -52.581 -66.185 1.00 24.66 590 LYS B N 1
ATOM 9086 C CA . LYS B 1 590 ? 32.355 -52.166 -67.351 1.00 25.99 590 LYS B CA 1
ATOM 9087 C C . LYS B 1 590 ? 33.283 -51.724 -68.475 1.00 28.30 590 LYS B C 1
ATOM 9088 O O . LYS B 1 590 ? 34.388 -51.225 -68.237 1.00 26.51 590 LYS B O 1
ATOM 9094 N N . ILE B 1 591 ? 32.816 -51.925 -69.711 1.00 26.69 591 ILE B N 1
ATOM 9095 C CA . ILE B 1 591 ? 33.592 -51.554 -70.890 1.00 26.95 591 ILE B CA 1
ATOM 9096 C C . ILE B 1 591 ? 33.875 -50.058 -70.877 1.00 26.80 591 ILE B C 1
ATOM 9097 O O . ILE B 1 591 ? 32.967 -49.238 -70.691 1.00 23.48 591 ILE B O 1
ATOM 9102 N N . ALA B 1 592 ? 35.138 -49.695 -71.096 1.00 26.89 592 ALA B N 1
ATOM 9103 C CA . ALA B 1 592 ? 35.571 -48.296 -71.128 1.00 31.24 592 ALA B CA 1
ATOM 9104 C C . ALA B 1 592 ? 35.746 -47.892 -72.590 1.00 30.79 592 ALA B C 1
ATOM 9105 O O . ALA B 1 592 ? 36.819 -48.053 -73.178 1.00 30.24 592 ALA B O 1
ATOM 9107 N N . ARG B 1 593 ? 34.673 -47.353 -73.177 1.00 26.34 593 ARG B N 1
ATOM 9108 C CA . ARG B 1 593 ? 34.649 -47.095 -74.616 1.00 35.86 593 ARG B CA 1
ATOM 9109 C C . ARG B 1 593 ? 35.768 -46.149 -75.030 1.00 30.49 593 ARG B C 1
ATOM 9110 O O . ARG B 1 593 ? 36.581 -46.474 -75.904 1.00 32.17 593 ARG B O 1
ATOM 9118 N N . ARG B 1 594 ? 35.827 -44.970 -74.408 1.00 32.62 594 ARG B N 1
ATOM 9119 C CA . ARG B 1 594 ? 36.810 -43.969 -74.810 1.00 34.00 594 ARG B CA 1
ATOM 9120 C C . ARG B 1 594 ? 38.239 -44.461 -74.611 1.00 33.33 594 ARG B C 1
ATOM 9121 O O . ARG B 1 594 ? 39.128 -44.118 -75.398 1.00 33.85 594 ARG B O 1
ATOM 9129 N N . VAL B 1 595 ? 38.483 -45.260 -73.570 1.00 28.82 595 VAL B N 1
ATOM 9130 C CA . VAL B 1 595 ? 39.810 -45.837 -73.389 1.00 24.91 595 VAL B CA 1
ATOM 9131 C C . VAL B 1 595 ? 40.131 -46.779 -74.540 1.00 34.33 595 VAL B C 1
ATOM 9132 O O . VAL B 1 595 ? 41.272 -46.842 -75.013 1.00 30.21 595 VAL B O 1
ATOM 9136 N N . ASN B 1 596 ? 39.128 -47.525 -75.012 1.00 29.83 596 ASN B N 1
ATOM 9137 C CA . ASN B 1 596 ? 39.348 -48.451 -76.118 1.00 34.10 596 ASN B CA 1
ATOM 9138 C C . ASN B 1 596 ? 39.517 -47.708 -77.439 1.00 35.61 596 ASN B C 1
ATOM 9139 O O . ASN B 1 596 ? 40.308 -48.124 -78.294 1.00 35.08 596 ASN B O 1
ATOM 9144 N N . LYS B 1 597 ? 38.786 -46.605 -77.624 1.00 33.14 597 LYS B N 1
ATOM 9145 C CA . LYS B 1 597 ? 38.924 -45.831 -78.854 1.00 37.85 597 LYS B CA 1
ATOM 9146 C C . LYS B 1 597 ? 40.334 -45.269 -79.003 1.00 50.72 597 LYS B C 1
ATOM 9147 O O . LYS B 1 597 ? 40.921 -45.326 -80.091 1.00 49.43 597 LYS B O 1
ATOM 9153 N N . LYS B 1 598 ? 40.897 -44.720 -77.922 1.00 37.45 598 LYS B N 1
ATOM 9154 C CA . LYS B 1 598 ? 42.249 -44.178 -78.006 1.00 50.72 598 LYS B CA 1
ATOM 9155 C C . LYS B 1 598 ? 43.263 -45.277 -78.297 1.00 54.16 598 LYS B C 1
ATOM 9156 O O . LYS B 1 598 ? 44.156 -45.104 -79.134 1.00 53.48 598 LYS B O 1
ATOM 9162 N N . ALA B 1 599 ? 43.144 -46.416 -77.610 1.00 51.22 599 ALA B N 1
ATOM 9163 C CA . ALA B 1 599 ? 44.054 -47.530 -77.864 1.00 52.62 599 ALA B CA 1
ATOM 9164 C C . ALA B 1 599 ? 43.989 -47.974 -79.320 1.00 52.15 599 ALA B C 1
ATOM 9165 O O . ALA B 1 599 ? 45.017 -48.309 -79.920 1.00 54.21 599 ALA B O 1
ATOM 9167 N N . TYR B 1 600 ? 42.788 -47.983 -79.904 1.00 47.99 600 TYR B N 1
ATOM 9168 C CA . TYR B 1 600 ? 42.640 -48.396 -81.296 1.00 49.42 600 TYR B CA 1
ATOM 9169 C C . TYR B 1 600 ? 43.318 -47.415 -82.244 1.00 56.85 600 TYR B C 1
ATOM 9170 O O . TYR B 1 600 ? 43.986 -47.828 -83.200 1.00 50.59 600 TYR B O 1
ATOM 9179 N N . GLN B 1 601 ? 43.150 -46.111 -82.000 1.00 51.71 601 GLN B N 1
ATOM 9180 C CA . GLN B 1 601 ? 43.692 -45.105 -82.908 1.00 55.68 601 GLN B CA 1
ATOM 9181 C C . GLN B 1 601 ? 45.212 -45.171 -82.992 1.00 61.26 601 GLN B C 1
ATOM 9182 O O . GLN B 1 601 ? 45.788 -44.853 -84.040 1.00 65.56 601 GLN B O 1
ATOM 9188 N N . GLU B 1 602 ? 45.876 -45.576 -81.914 1.00 54.13 602 GLU B N 1
ATOM 9189 C CA . GLU B 1 602 ? 47.336 -45.619 -81.887 1.00 63.34 602 GLU B CA 1
ATOM 9190 C C . GLU B 1 602 ? 47.875 -46.985 -82.312 1.00 60.66 602 GLU B C 1
ATOM 9191 O O . GLU B 1 602 ? 47.516 -48.017 -81.741 1.00 58.48 602 GLU B O 1
ATOM 9197 N N . ASP C 1 2 ? 52.306 5.440 -51.858 1.00 43.47 2 ASP C N 1
ATOM 9198 C CA . ASP C 1 2 ? 53.497 4.772 -52.384 1.00 56.53 2 ASP C CA 1
ATOM 9199 C C . ASP C 1 2 ? 53.134 3.570 -53.259 1.00 46.99 2 ASP C C 1
ATOM 9200 O O . ASP C 1 2 ? 53.313 2.411 -52.865 1.00 42.32 2 ASP C O 1
ATOM 9205 N N . LEU C 1 3 ? 52.616 3.875 -54.451 1.00 51.32 3 LEU C N 1
ATOM 9206 C CA . LEU C 1 3 ? 52.291 2.851 -55.439 1.00 48.63 3 LEU C CA 1
ATOM 9207 C C . LEU C 1 3 ? 53.390 1.804 -55.576 1.00 46.05 3 LEU C C 1
ATOM 9208 O O . LEU C 1 3 ? 53.143 0.599 -55.457 1.00 45.24 3 LEU C O 1
ATOM 9213 N N . HIS C 1 4 ? 54.617 2.265 -55.826 1.00 43.65 4 HIS C N 1
ATOM 9214 C CA . HIS C 1 4 ? 55.637 1.410 -56.424 1.00 43.12 4 HIS C CA 1
ATOM 9215 C C . HIS C 1 4 ? 55.998 0.224 -55.541 1.00 47.53 4 HIS C C 1
ATOM 9216 O O . HIS C 1 4 ? 56.390 -0.829 -56.057 1.00 44.93 4 HIS C O 1
ATOM 9223 N N . LYS C 1 5 ? 55.874 0.364 -54.220 1.00 38.08 5 LYS C N 1
ATOM 9224 C CA . LYS C 1 5 ? 56.143 -0.776 -53.350 1.00 46.31 5 LYS C CA 1
ATOM 9225 C C . LYS C 1 5 ? 54.930 -1.691 -53.252 1.00 36.11 5 LYS C C 1
ATOM 9226 O O . LYS C 1 5 ? 55.068 -2.917 -53.309 1.00 44.70 5 LYS C O 1
ATOM 9232 N N . ALA C 1 6 ? 53.737 -1.112 -53.106 1.00 42.77 6 ALA C N 1
ATOM 9233 C CA . ALA C 1 6 ? 52.520 -1.915 -53.127 1.00 44.78 6 ALA C CA 1
ATOM 9234 C C . ALA C 1 6 ? 52.440 -2.763 -54.391 1.00 34.12 6 ALA C C 1
ATOM 9235 O O . ALA C 1 6 ? 52.108 -3.950 -54.332 1.00 42.51 6 ALA C O 1
ATOM 9237 N N . MET C 1 7 ? 52.755 -2.177 -55.546 1.00 35.05 7 MET C N 1
ATOM 9238 C CA . MET C 1 7 ? 52.724 -2.953 -56.782 1.00 41.77 7 MET C CA 1
ATOM 9239 C C . MET C 1 7 ? 53.866 -3.965 -56.831 1.00 45.08 7 MET C C 1
ATOM 9240 O O . MET C 1 7 ? 53.667 -5.114 -57.245 1.00 37.27 7 MET C O 1
ATOM 9245 N N . GLY C 1 8 ? 55.068 -3.564 -56.409 1.00 38.28 8 GLY C N 1
ATOM 9246 C CA . GLY C 1 8 ? 56.192 -4.486 -56.423 1.00 38.45 8 GLY C CA 1
ATOM 9247 C C . GLY C 1 8 ? 55.990 -5.718 -55.564 1.00 32.41 8 GLY C C 1
ATOM 9248 O O . GLY C 1 8 ? 56.626 -6.747 -55.812 1.00 37.12 8 GLY C O 1
ATOM 9249 N N . GLN C 1 9 ? 55.105 -5.641 -54.566 1.00 33.68 9 GLN C N 1
ATOM 9250 C CA . GLN C 1 9 ? 54.871 -6.760 -53.658 1.00 38.65 9 GLN C CA 1
ATOM 9251 C C . GLN C 1 9 ? 54.448 -8.032 -54.384 1.00 46.51 9 GLN C C 1
ATOM 9252 O O . GLN C 1 9 ? 54.609 -9.127 -53.834 1.00 40.20 9 GLN C O 1
ATOM 9258 N N . PHE C 1 10 ? 53.898 -7.920 -55.594 1.00 33.24 10 PHE C N 1
ATOM 9259 C CA . PHE C 1 10 ? 53.379 -9.080 -56.305 1.00 33.96 10 PHE C CA 1
ATOM 9260 C C . PHE C 1 10 ? 54.378 -9.685 -57.279 1.00 37.34 10 PHE C C 1
ATOM 9261 O O . PHE C 1 10 ? 54.086 -10.729 -57.872 1.00 37.36 10 PHE C O 1
ATOM 9269 N N . PHE C 1 11 ? 55.537 -9.062 -57.464 1.00 31.41 11 PHE C N 1
ATOM 9270 C CA . PHE C 1 11 ? 56.593 -9.616 -58.295 1.00 35.37 11 PHE C CA 1
ATOM 9271 C C . PHE C 1 11 ? 57.635 -10.300 -57.419 1.00 43.25 11 PHE C C 1
ATOM 9272 O O . PHE C 1 11 ? 57.781 -9.998 -56.233 1.00 42.00 11 PHE C O 1
ATOM 9280 N N . ASP C 1 12 ? 58.365 -11.232 -58.019 1.00 47.26 12 ASP C N 1
ATOM 9281 C CA . ASP C 1 12 ? 59.472 -11.881 -57.336 1.00 52.23 12 ASP C CA 1
ATOM 9282 C C . ASP C 1 12 ? 60.786 -11.470 -57.998 1.00 53.25 12 ASP C C 1
ATOM 9283 O O . ASP C 1 12 ? 60.834 -10.538 -58.810 1.00 51.72 12 ASP C O 1
ATOM 9288 N N . ALA C 1 13 ? 61.860 -12.181 -57.650 1.00 57.34 13 ALA C N 1
ATOM 9289 C CA . ALA C 1 13 ? 63.190 -11.787 -58.100 1.00 50.65 13 ALA C CA 1
ATOM 9290 C C . ALA C 1 13 ? 63.310 -11.868 -59.617 1.00 53.39 13 ALA C C 1
ATOM 9291 O O . ALA C 1 13 ? 63.826 -10.946 -60.260 1.00 57.19 13 ALA C O 1
ATOM 9293 N N . LYS C 1 14 ? 62.837 -12.963 -60.207 1.00 47.49 14 LYS C N 1
ATOM 9294 C CA . LYS C 1 14 ? 62.971 -13.170 -61.643 1.00 49.90 14 LYS C CA 1
ATOM 9295 C C . LYS C 1 14 ? 61.932 -12.409 -62.460 1.00 52.46 14 LYS C C 1
ATOM 9296 O O . LYS C 1 14 ? 61.890 -12.575 -63.685 1.00 52.10 14 LYS C O 1
ATOM 9302 N N . GLY C 1 15 ? 61.106 -11.580 -61.828 1.00 46.75 15 GLY C N 1
ATOM 9303 C CA . GLY C 1 15 ? 60.081 -10.845 -62.536 1.00 44.86 15 GLY C CA 1
ATOM 9304 C C . GLY C 1 15 ? 58.780 -11.590 -62.732 1.00 45.86 15 GLY C C 1
ATOM 9305 O O . GLY C 1 15 ? 57.914 -11.106 -63.471 1.00 37.59 15 GLY C O 1
ATOM 9306 N N . ASN C 1 16 ? 58.616 -12.751 -62.107 1.00 39.71 16 ASN C N 1
ATOM 9307 C CA . ASN C 1 16 ? 57.350 -13.453 -62.167 1.00 30.64 16 ASN C CA 1
ATOM 9308 C C . ASN C 1 16 ? 56.327 -12.761 -61.274 1.00 34.78 16 ASN C C 1
ATOM 9309 O O . ASN C 1 16 ? 56.664 -12.060 -60.317 1.00 36.64 16 ASN C O 1
ATOM 9314 N N . ILE C 1 17 ? 55.064 -12.962 -61.600 1.00 31.19 17 ILE C N 1
ATOM 9315 C CA . ILE C 1 17 ? 53.968 -12.441 -60.800 1.00 23.36 17 ILE C CA 1
ATOM 9316 C C . ILE C 1 17 ? 53.399 -13.587 -59.984 1.00 25.92 17 ILE C C 1
ATOM 9317 O O . ILE C 1 17 ? 53.218 -14.700 -60.497 1.00 23.88 17 ILE C O 1
ATOM 9322 N N . ALA C 1 18 ? 53.134 -13.323 -58.708 1.00 23.41 18 ALA C N 1
ATOM 9323 C CA . ALA C 1 18 ? 52.468 -14.273 -57.827 1.00 22.11 18 ALA C CA 1
ATOM 9324 C C . ALA C 1 18 ? 51.304 -13.558 -57.165 1.00 22.67 18 ALA C C 1
ATOM 9325 O O . ALA C 1 18 ? 51.506 -12.576 -56.443 1.00 30.78 18 ALA C O 1
ATOM 9327 N N . LEU C 1 19 ? 50.091 -14.028 -57.432 1.00 23.38 19 LEU C N 1
ATOM 9328 C CA . LEU C 1 19 ? 48.988 -13.398 -56.724 1.00 21.42 19 LEU C CA 1
ATOM 9329 C C . LEU C 1 19 ? 48.481 -14.321 -55.631 1.00 20.57 19 LEU C C 1
ATOM 9330 O O . LEU C 1 19 ? 48.365 -15.530 -55.848 1.00 22.24 19 LEU C O 1
ATOM 9335 N N . PRO C 1 20 ? 48.174 -13.808 -54.446 1.00 23.34 20 PRO C N 1
ATOM 9336 C CA . PRO C 1 20 ? 47.511 -14.639 -53.440 1.00 27.51 20 PRO C CA 1
ATOM 9337 C C . PRO C 1 20 ? 46.163 -15.106 -53.957 1.00 27.51 20 PRO C C 1
ATOM 9338 O O . PRO C 1 20 ? 45.426 -14.331 -54.587 1.00 23.67 20 PRO C O 1
ATOM 9342 N N . PRO C 1 21 ? 45.812 -16.372 -53.730 1.00 22.74 21 PRO C N 1
ATOM 9343 C CA . PRO C 1 21 ? 44.621 -16.930 -54.391 1.00 18.91 21 PRO C CA 1
ATOM 9344 C C . PRO C 1 21 ? 43.337 -16.220 -54.031 1.00 17.94 21 PRO C C 1
ATOM 9345 O O . PRO C 1 21 ? 42.378 -16.279 -54.807 1.00 19.12 21 PRO C O 1
ATOM 9349 N N . GLN C 1 22 ? 43.275 -15.549 -52.886 1.00 16.53 22 GLN C N 1
ATOM 9350 C CA . GLN C 1 22 ? 42.026 -14.955 -52.439 1.00 18.05 22 GLN C CA 1
ATOM 9351 C C . GLN C 1 22 ? 41.826 -13.530 -52.947 1.00 19.34 22 GLN C C 1
ATOM 9352 O O . GLN C 1 22 ? 40.747 -12.956 -52.739 1.00 20.24 22 GLN C O 1
ATOM 9358 N N . ILE C 1 23 ? 42.825 -12.955 -53.618 1.00 15.70 23 ILE C N 1
ATOM 9359 C CA . ILE C 1 23 ? 42.740 -11.565 -54.048 1.00 23.28 23 ILE C CA 1
ATOM 9360 C C . ILE C 1 23 ? 41.724 -11.430 -55.174 1.00 21.12 23 ILE C C 1
ATOM 9361 O O . ILE C 1 23 ? 41.577 -12.323 -56.020 1.00 16.50 23 ILE C O 1
ATOM 9366 N N . THR C 1 24 ? 41.009 -10.311 -55.179 1.00 20.27 24 THR C N 1
ATOM 9367 C CA . THR C 1 24 ? 40.138 -9.922 -56.276 1.00 15.44 24 THR C CA 1
ATOM 9368 C C . THR C 1 24 ? 40.420 -8.465 -56.612 1.00 19.79 24 THR C C 1
ATOM 9369 O O . THR C 1 24 ? 41.078 -7.753 -55.850 1.00 18.09 24 THR C O 1
ATOM 9373 N N . LEU C 1 25 ? 39.920 -8.013 -57.767 1.00 19.14 25 LEU C N 1
ATOM 9374 C CA . LEU C 1 25 ? 39.998 -6.590 -58.100 1.00 17.76 25 LEU C CA 1
ATOM 9375 C C . LEU C 1 25 ? 39.422 -5.737 -56.977 1.00 19.08 25 LEU C C 1
ATOM 9376 O O . LEU C 1 25 ? 40.018 -4.733 -56.558 1.00 18.86 25 LEU C O 1
ATOM 9381 N N . ALA C 1 26 ? 38.249 -6.123 -56.477 1.00 16.37 26 ALA C N 1
ATOM 9382 C CA . ALA C 1 26 ? 37.630 -5.362 -55.399 1.00 14.85 26 ALA C CA 1
ATOM 9383 C C . ALA C 1 26 ? 38.420 -5.496 -54.103 1.00 19.83 26 ALA C C 1
ATOM 9384 O O . ALA C 1 26 ? 38.528 -4.530 -53.336 1.00 19.74 26 ALA C O 1
ATOM 9386 N N . GLY C 1 27 ? 38.969 -6.685 -53.832 1.00 20.84 27 GLY C N 1
ATOM 9387 C CA . GLY C 1 27 ? 39.839 -6.839 -52.675 1.00 18.63 27 GLY C CA 1
ATOM 9388 C C . GLY C 1 27 ? 41.086 -5.981 -52.771 1.00 18.64 27 GLY C C 1
ATOM 9389 O O . GLY C 1 27 ? 41.490 -5.344 -51.796 1.00 20.53 27 GLY C O 1
ATOM 9390 N N . LEU C 1 28 ? 41.708 -5.945 -53.954 1.00 17.57 28 LEU C N 1
ATOM 9391 C CA . LEU C 1 28 ? 42.879 -5.102 -54.165 1.00 20.11 28 LEU C CA 1
ATOM 9392 C C . LEU C 1 28 ? 42.531 -3.630 -53.973 1.00 22.91 28 LEU C C 1
ATOM 9393 O O . LEU C 1 28 ? 43.229 -2.898 -53.258 1.00 22.32 28 LEU C O 1
ATOM 9398 N N . SER C 1 29 ? 41.448 -3.185 -54.607 1.00 15.99 29 SER C N 1
ATOM 9399 C CA . SER C 1 29 ? 40.974 -1.819 -54.428 1.00 21.71 29 SER C CA 1
ATOM 9400 C C . SER C 1 29 ? 40.856 -1.455 -52.953 1.00 17.99 29 SER C C 1
ATOM 9401 O O . SER C 1 29 ? 41.364 -0.416 -52.515 1.00 17.03 29 SER C O 1
ATOM 9404 N N . GLU C 1 30 ? 40.182 -2.295 -52.170 1.00 16.24 30 GLU C N 1
ATOM 9405 C CA . GLU C 1 30 ? 39.961 -1.960 -50.771 1.00 21.33 30 GLU C CA 1
ATOM 9406 C C . GLU C 1 30 ? 41.256 -2.058 -49.964 1.00 19.13 30 GLU C C 1
ATOM 9407 O O . GLU C 1 30 ? 41.473 -1.269 -49.038 1.00 20.32 30 GLU C O 1
ATOM 9413 N N . LEU C 1 31 ? 42.132 -2.999 -50.313 1.00 18.94 31 LEU C N 1
ATOM 9414 C CA . LEU C 1 31 ? 43.459 -3.044 -49.708 1.00 21.10 31 LEU C CA 1
ATOM 9415 C C . LEU C 1 31 ? 44.175 -1.710 -49.864 1.00 26.14 31 LEU C C 1
ATOM 9416 O O . LEU C 1 31 ? 44.650 -1.124 -48.882 1.00 17.79 31 LEU C O 1
ATOM 9421 N N . PHE C 1 32 ? 44.246 -1.203 -51.098 1.00 18.68 32 PHE C N 1
ATOM 9422 C CA . PHE C 1 32 ? 44.959 0.045 -51.338 1.00 22.18 32 PHE C CA 1
ATOM 9423 C C . PHE C 1 32 ? 44.265 1.219 -50.661 1.00 25.71 32 PHE C C 1
ATOM 9424 O O . PHE C 1 32 ? 44.931 2.090 -50.088 1.00 24.99 32 PHE C O 1
ATOM 9432 N N . TYR C 1 33 ? 42.929 1.270 -50.719 1.00 19.55 33 TYR C N 1
ATOM 9433 C CA . TYR C 1 33 ? 42.211 2.357 -50.061 1.00 16.78 33 TYR C CA 1
ATOM 9434 C C . TYR C 1 33 ? 42.495 2.376 -48.567 1.00 21.93 33 TYR C C 1
ATOM 9435 O O . TYR C 1 33 ? 42.699 3.445 -47.981 1.00 21.80 33 TYR C O 1
ATOM 9444 N N . GLN C 1 34 ? 42.506 1.201 -47.933 1.00 21.04 34 GLN C N 1
ATOM 9445 C CA . GLN C 1 34 ? 42.674 1.145 -46.485 1.00 28.26 34 GLN C CA 1
ATOM 9446 C C . GLN C 1 34 ? 44.109 1.442 -46.062 1.00 30.78 34 GLN C C 1
ATOM 9447 O O . GLN C 1 34 ? 44.330 1.920 -44.945 1.00 32.56 34 GLN C O 1
ATOM 9453 N N . SER C 1 35 ? 45.084 1.187 -46.936 1.00 24.15 35 SER C N 1
ATOM 9454 C CA . SER C 1 35 ? 46.467 1.560 -46.663 1.00 31.60 35 SER C CA 1
ATOM 9455 C C . SER C 1 35 ? 46.732 3.034 -46.924 1.00 31.42 35 SER C C 1
ATOM 9456 O O . SER C 1 35 ? 47.759 3.558 -46.480 1.00 30.95 35 SER C O 1
ATOM 9459 N N . ASP C 1 36 ? 45.833 3.702 -47.640 1.00 30.24 36 ASP C N 1
ATOM 9460 C CA . ASP C 1 36 ? 45.942 5.123 -47.966 1.00 36.03 36 ASP C CA 1
ATOM 9461 C C . ASP C 1 36 ? 45.322 5.988 -46.876 1.00 37.80 36 ASP C C 1
ATOM 9462 O O . ASP C 1 36 ? 44.491 6.854 -47.148 1.00 33.32 36 ASP C O 1
ATOM 9467 N N . VAL C 1 37 ? 45.695 5.751 -45.614 1.00 46.13 37 VAL C N 1
ATOM 9468 C CA . VAL C 1 37 ? 45.172 6.603 -44.550 1.00 49.45 37 VAL C CA 1
ATOM 9469 C C . VAL C 1 37 ? 45.863 7.957 -44.645 1.00 32.96 37 VAL C C 1
ATOM 9470 O O . VAL C 1 37 ? 47.041 8.049 -45.017 1.00 46.67 37 VAL C O 1
ATOM 9474 N N . ASP C 1 38 ? 45.109 9.015 -44.377 1.00 37.83 38 ASP C N 1
ATOM 9475 C CA . ASP C 1 38 ? 45.469 10.407 -44.610 1.00 40.71 38 ASP C CA 1
ATOM 9476 C C . ASP C 1 38 ? 45.173 10.824 -46.047 1.00 41.70 38 ASP C C 1
ATOM 9477 O O . ASP C 1 38 ? 45.198 12.017 -46.339 1.00 40.04 38 ASP C O 1
ATOM 9482 N N . GLY C 1 39 ? 44.887 9.889 -46.954 1.00 41.31 39 GLY C N 1
ATOM 9483 C CA . GLY C 1 39 ? 44.560 10.218 -48.324 1.00 29.52 39 GLY C CA 1
ATOM 9484 C C . GLY C 1 39 ? 43.089 10.418 -48.606 1.00 30.85 39 GLY C C 1
ATOM 9485 O O . GLY C 1 39 ? 42.723 10.735 -49.743 1.00 29.59 39 GLY C O 1
ATOM 9486 N N . GLY C 1 40 ? 42.231 10.247 -47.599 1.00 28.09 40 GLY C N 1
ATOM 9487 C CA . GLY C 1 40 ? 40.799 10.358 -47.825 1.00 29.47 40 GLY C CA 1
ATOM 9488 C C . GLY C 1 40 ? 40.394 11.664 -48.480 1.00 35.27 40 GLY C C 1
ATOM 9489 O O . GLY C 1 40 ? 39.498 11.692 -49.327 1.00 25.93 40 GLY C O 1
ATOM 9490 N N . ASP C 1 41 ? 41.051 12.764 -48.100 1.00 29.62 41 ASP C N 1
ATOM 9491 C CA . ASP C 1 41 ? 40.719 14.086 -48.620 1.00 26.43 41 ASP C CA 1
ATOM 9492 C C . ASP C 1 41 ? 41.383 14.392 -49.956 1.00 24.32 41 ASP C C 1
ATOM 9493 O O . ASP C 1 41 ? 41.050 15.409 -50.573 1.00 29.03 41 ASP C O 1
ATOM 9498 N N . ARG C 1 42 ? 42.320 13.562 -50.401 1.00 25.86 42 ARG C N 1
ATOM 9499 C CA . ARG C 1 42 ? 43.075 13.860 -51.608 1.00 25.93 42 ARG C CA 1
ATOM 9500 C C . ARG C 1 42 ? 42.169 13.836 -52.829 1.00 26.09 42 ARG C C 1
ATOM 9501 O O . ARG C 1 42 ? 41.389 12.898 -53.017 1.00 24.21 42 ARG C O 1
ATOM 9509 N N . HIS C 1 43 ? 42.270 14.872 -53.659 1.00 21.04 43 HIS C N 1
ATOM 9510 C CA . HIS C 1 43 ? 41.510 14.910 -54.901 1.00 21.91 43 HIS C CA 1
ATOM 9511 C C . HIS C 1 43 ? 41.916 13.761 -55.817 1.00 22.14 43 HIS C C 1
ATOM 9512 O O . HIS C 1 43 ? 43.105 13.491 -56.009 1.00 20.10 43 HIS C O 1
ATOM 9519 N N . CYS C 1 44 ? 40.921 13.092 -56.404 1.00 21.60 44 CYS C N 1
ATOM 9520 C CA . CYS C 1 44 ? 41.182 11.965 -57.293 1.00 20.16 44 CYS C CA 1
ATOM 9521 C C . CYS C 1 44 ? 40.574 12.147 -58.674 1.00 21.37 44 CYS C C 1
ATOM 9522 O O . CYS C 1 44 ? 41.283 12.013 -59.677 1.00 30.05 44 CYS C O 1
ATOM 9525 N N . MET C 1 45 ? 39.283 12.446 -58.767 1.00 18.60 45 MET C N 1
ATOM 9526 C CA . MET C 1 45 ? 38.602 12.451 -60.054 1.00 18.50 45 MET C CA 1
ATOM 9527 C C . MET C 1 45 ? 37.920 13.788 -60.282 1.00 16.48 45 MET C C 1
ATOM 9528 O O . MET C 1 45 ? 37.164 14.260 -59.430 1.00 17.32 45 MET C O 1
ATOM 9533 N N . ARG C 1 46 ? 38.178 14.382 -61.439 1.00 18.99 46 ARG C N 1
ATOM 9534 C CA . ARG C 1 46 ? 37.431 15.533 -61.921 1.00 22.21 46 ARG C CA 1
ATOM 9535 C C . ARG C 1 46 ? 36.702 15.107 -63.185 1.00 20.56 46 ARG C C 1
ATOM 9536 O O . ARG C 1 46 ? 37.332 14.640 -64.143 1.00 23.49 46 ARG C O 1
ATOM 9544 N N . TYR C 1 47 ? 35.381 15.234 -63.176 1.00 19.39 47 TYR C N 1
ATOM 9545 C CA . TYR C 1 47 ? 34.552 14.916 -64.325 1.00 18.27 47 TYR C CA 1
ATOM 9546 C C . TYR C 1 47 ? 33.994 16.204 -64.906 1.00 24.24 47 TYR C C 1
ATOM 9547 O O . TYR C 1 47 ? 33.407 17.014 -64.179 1.00 19.35 47 TYR C O 1
ATOM 9556 N N . TRP C 1 48 ? 34.170 16.382 -66.209 1.00 22.70 48 TRP C N 1
ATOM 9557 C CA . TRP C 1 48 ? 33.675 17.552 -66.920 1.00 26.35 48 TRP C CA 1
ATOM 9558 C C . TRP C 1 48 ? 32.336 17.236 -67.571 1.00 24.86 48 TRP C C 1
ATOM 9559 O O . TRP C 1 48 ? 32.218 16.255 -68.310 1.00 21.88 48 TRP C O 1
ATOM 9570 N N . ASP C 1 49 ? 31.332 18.064 -67.293 1.00 22.58 49 ASP C N 1
ATOM 9571 C CA . ASP C 1 49 ? 30.078 18.068 -68.034 1.00 23.99 49 ASP C CA 1
ATOM 9572 C C . ASP C 1 49 ? 30.040 19.333 -68.881 1.00 33.34 49 ASP C C 1
ATOM 9573 O O . ASP C 1 49 ? 30.254 20.435 -68.366 1.00 28.76 49 ASP C O 1
ATOM 9578 N N . TYR C 1 50 ? 29.771 19.178 -70.175 1.00 34.41 50 TYR C N 1
ATOM 9579 C CA . TYR C 1 50 ? 29.839 20.299 -71.104 1.00 37.11 50 TYR C CA 1
ATOM 9580 C C . TYR C 1 50 ? 28.468 20.746 -71.600 1.00 35.51 50 TYR C C 1
ATOM 9581 O O . TYR C 1 50 ? 28.359 21.325 -72.680 1.00 38.89 50 TYR C O 1
ATOM 9590 N N . SER C 1 51 ? 27.411 20.504 -70.823 1.00 43.64 51 SER C N 1
ATOM 9591 C CA . SER C 1 51 ? 26.129 21.115 -71.160 1.00 48.68 51 SER C CA 1
ATOM 9592 C C . SER C 1 51 ? 26.107 22.597 -70.807 1.00 45.46 51 SER C C 1
ATOM 9593 O O . SER C 1 51 ? 25.232 23.326 -71.285 1.00 50.76 51 SER C O 1
ATOM 9596 N N . THR C 1 52 ? 27.045 23.053 -69.984 1.00 40.72 52 THR C N 1
ATOM 9597 C CA . THR C 1 52 ? 27.269 24.468 -69.727 1.00 41.38 52 THR C CA 1
ATOM 9598 C C . THR C 1 52 ? 28.536 24.896 -70.458 1.00 43.40 52 THR C C 1
ATOM 9599 O O . THR C 1 52 ? 29.588 24.260 -70.312 1.00 40.10 52 THR C O 1
ATOM 9603 N N . GLU C 1 53 ? 28.430 25.985 -71.229 1.00 44.70 53 GLU C N 1
ATOM 9604 C CA . GLU C 1 53 ? 29.465 26.376 -72.183 1.00 44.55 53 GLU C CA 1
ATOM 9605 C C . GLU C 1 53 ? 30.876 26.266 -71.623 1.00 42.54 53 GLU C C 1
ATOM 9606 O O . GLU C 1 53 ? 31.765 25.690 -72.255 1.00 35.78 53 GLU C O 1
ATOM 9612 N N . GLY C 1 54 ? 31.119 26.836 -70.447 1.00 36.19 54 GLY C N 1
ATOM 9613 C CA . GLY C 1 54 ? 32.442 26.684 -69.865 1.00 52.72 54 GLY C CA 1
ATOM 9614 C C . GLY C 1 54 ? 32.830 25.243 -69.594 1.00 50.40 54 GLY C C 1
ATOM 9615 O O . GLY C 1 54 ? 34.022 24.920 -69.571 1.00 41.28 54 GLY C O 1
ATOM 9616 N N . GLY C 1 55 ? 31.849 24.364 -69.410 1.00 43.88 55 GLY C N 1
ATOM 9617 C CA . GLY C 1 55 ? 32.110 23.082 -68.794 1.00 28.52 55 GLY C CA 1
ATOM 9618 C C . GLY C 1 55 ? 32.097 23.230 -67.286 1.00 35.69 55 GLY C C 1
ATOM 9619 O O . GLY C 1 55 ? 32.660 24.190 -66.755 1.00 30.34 55 GLY C O 1
ATOM 9620 N N . VAL C 1 56 ? 31.442 22.312 -66.582 1.00 33.78 56 VAL C N 1
ATOM 9621 C CA . VAL C 1 56 ? 31.349 22.353 -65.127 1.00 36.33 56 VAL C CA 1
ATOM 9622 C C . VAL C 1 56 ? 31.997 21.093 -64.579 1.00 31.86 56 VAL C C 1
ATOM 9623 O O . VAL C 1 56 ? 31.649 19.982 -64.991 1.00 28.11 56 VAL C O 1
ATOM 9627 N N . ALA C 1 57 ? 32.939 21.269 -63.661 1.00 27.12 57 ALA C N 1
ATOM 9628 C CA . ALA C 1 57 ? 33.691 20.157 -63.106 1.00 30.44 57 ALA C CA 1
ATOM 9629 C C . ALA C 1 57 ? 32.992 19.617 -61.866 1.00 31.56 57 ALA C C 1
ATOM 9630 O O . ALA C 1 57 ? 32.557 20.386 -61.003 1.00 32.04 57 ALA C O 1
ATOM 9632 N N . ARG C 1 58 ? 32.877 18.296 -61.788 1.00 23.54 58 ARG C N 1
ATOM 9633 C CA . ARG C 1 58 ? 32.457 17.604 -60.578 1.00 21.78 58 ARG C CA 1
ATOM 9634 C C . ARG C 1 58 ? 33.679 16.893 -60.017 1.00 25.84 58 ARG C C 1
ATOM 9635 O O . ARG C 1 58 ? 34.287 16.066 -60.706 1.00 20.24 58 ARG C O 1
ATOM 9643 N N . ASP C 1 59 ? 34.052 17.231 -58.787 1.00 22.28 59 ASP C N 1
ATOM 9644 C CA . ASP C 1 59 ? 35.270 16.718 -58.178 1.00 22.56 59 ASP C CA 1
ATOM 9645 C C . ASP C 1 59 ? 34.943 15.688 -57.106 1.00 21.53 59 ASP C C 1
ATOM 9646 O O . ASP C 1 59 ? 33.948 15.806 -56.382 1.00 21.68 59 ASP C O 1
ATOM 9651 N N . TYR C 1 60 ? 35.810 14.683 -57.003 1.00 17.77 60 TYR C N 1
ATOM 9652 C CA . TYR C 1 60 ? 35.677 13.612 -56.025 1.00 22.18 60 TYR C CA 1
ATOM 9653 C C . TYR C 1 60 ? 37.035 13.320 -55.405 1.00 21.52 60 TYR C C 1
ATOM 9654 O O . TYR C 1 60 ? 38.011 13.090 -56.128 1.00 19.56 60 TYR C O 1
ATOM 9663 N N . ASN C 1 61 ? 37.094 13.311 -54.076 1.00 18.16 61 ASN C N 1
ATOM 9664 C CA . ASN C 1 61 ? 38.304 12.912 -53.381 1.00 20.02 61 ASN C CA 1
ATOM 9665 C C . ASN C 1 61 ? 38.299 11.401 -53.142 1.00 19.82 61 ASN C C 1
ATOM 9666 O O . ASN C 1 61 ? 37.323 10.701 -53.427 1.00 18.70 61 ASN C O 1
ATOM 9671 N N . ARG C 1 62 ? 39.420 10.902 -52.615 1.00 17.62 62 ARG C N 1
ATOM 9672 C CA . ARG C 1 62 ? 39.593 9.466 -52.427 1.00 24.43 62 ARG C CA 1
ATOM 9673 C C . ARG C 1 62 ? 38.405 8.849 -51.700 1.00 27.95 62 ARG C C 1
ATOM 9674 O O . ARG C 1 62 ? 37.909 7.780 -52.086 1.00 23.53 62 ARG C O 1
ATOM 9682 N N . ARG C 1 63 ? 37.931 9.512 -50.646 1.00 20.90 63 ARG C N 1
ATOM 9683 C CA . ARG C 1 63 ? 36.893 8.922 -49.808 1.00 24.29 63 ARG C CA 1
ATOM 9684 C C . ARG C 1 63 ? 35.524 8.981 -50.475 1.00 16.28 63 ARG C C 1
ATOM 9685 O O . ARG C 1 63 ? 34.719 8.055 -50.326 1.00 16.62 63 ARG C O 1
ATOM 9693 N N . GLU C 1 64 ? 35.234 10.062 -51.201 1.00 16.80 64 GLU C N 1
ATOM 9694 C CA . GLU C 1 64 ? 33.938 10.165 -51.867 1.00 20.43 64 GLU C CA 1
ATOM 9695 C C . GLU C 1 64 ? 33.772 9.066 -52.910 1.00 17.27 64 GLU C C 1
ATOM 9696 O O . GLU C 1 64 ? 32.689 8.482 -53.040 1.00 15.36 64 GLU C O 1
ATOM 9702 N N . ILE C 1 65 ? 34.835 8.768 -53.657 1.00 16.28 65 ILE C N 1
ATOM 9703 C CA . ILE C 1 65 ? 34.767 7.704 -54.657 1.00 18.38 65 ILE C CA 1
ATOM 9704 C C . ILE C 1 65 ? 34.510 6.370 -53.974 1.00 15.65 65 ILE C C 1
ATOM 9705 O O . ILE C 1 65 ? 33.655 5.585 -54.397 1.00 14.86 65 ILE C O 1
ATOM 9710 N N . ASN C 1 66 ? 35.242 6.105 -52.894 1.00 14.28 66 ASN C N 1
ATOM 9711 C CA . ASN C 1 66 ? 35.060 4.856 -52.163 1.00 17.49 66 ASN C CA 1
ATOM 9712 C C . ASN C 1 66 ? 33.638 4.749 -51.630 1.00 15.93 66 ASN C C 1
ATOM 9713 O O . ASN C 1 66 ? 33.031 3.673 -51.663 1.00 15.89 66 ASN C O 1
ATOM 9718 N N . THR C 1 67 ? 33.078 5.874 -51.181 1.00 14.50 67 THR C N 1
ATOM 9719 C CA . THR C 1 67 ? 31.735 5.888 -50.612 1.00 16.15 67 THR C CA 1
ATOM 9720 C C . THR C 1 67 ? 30.665 5.622 -51.668 1.00 18.30 67 THR C C 1
ATOM 9721 O O . THR C 1 67 ? 29.689 4.915 -51.399 1.00 14.95 67 THR C O 1
ATOM 9725 N N . ARG C 1 68 ? 30.812 6.191 -52.871 1.00 13.19 68 ARG C N 1
ATOM 9726 C CA . ARG C 1 68 ? 29.822 5.925 -53.912 1.00 14.19 68 ARG C CA 1
ATOM 9727 C C . ARG C 1 68 ? 29.884 4.471 -54.360 1.00 10.68 68 ARG C C 1
ATOM 9728 O O . ARG C 1 68 ? 28.845 3.837 -54.599 1.00 11.29 68 ARG C O 1
ATOM 9736 N N . ILE C 1 69 ? 31.095 3.934 -54.501 1.00 11.69 69 ILE C N 1
ATOM 9737 C CA . ILE C 1 69 ? 31.258 2.529 -54.865 1.00 13.70 69 ILE C CA 1
ATOM 9738 C C . ILE C 1 69 ? 30.548 1.638 -53.855 1.00 15.81 69 ILE C C 1
ATOM 9739 O O . ILE C 1 69 ? 29.819 0.707 -54.220 1.00 11.82 69 ILE C O 1
ATOM 9744 N N . LYS C 1 70 ? 30.748 1.913 -52.562 1.00 15.23 70 LYS C N 1
ATOM 9745 C CA . LYS C 1 70 ? 30.160 1.059 -51.533 1.00 12.87 70 LYS C CA 1
ATOM 9746 C C . LYS C 1 70 ? 28.659 1.277 -51.420 1.00 13.03 70 LYS C C 1
ATOM 9747 O O . LYS C 1 70 ? 27.925 0.342 -51.081 1.00 12.66 70 LYS C O 1
ATOM 9753 N N . SER C 1 71 ? 28.178 2.488 -51.721 1.00 12.58 71 SER C N 1
ATOM 9754 C CA . SER C 1 71 ? 26.733 2.694 -51.767 1.00 12.99 71 SER C CA 1
ATOM 9755 C C . SER C 1 71 ? 26.092 1.861 -52.877 1.00 16.62 71 SER C C 1
ATOM 9756 O O . SER C 1 71 ? 25.056 1.214 -52.662 1.00 13.65 71 SER C O 1
ATOM 9759 N N . VAL C 1 72 ? 26.691 1.858 -54.071 1.00 12.44 72 VAL C N 1
ATOM 9760 C CA . VAL C 1 72 ? 26.196 0.990 -55.136 1.00 12.06 72 VAL C CA 1
ATOM 9761 C C . VAL C 1 72 ? 26.229 -0.467 -54.687 1.00 12.16 72 VAL C C 1
ATOM 9762 O O . VAL C 1 72 ? 25.246 -1.203 -54.830 1.00 13.04 72 VAL C O 1
ATOM 9766 N N . ALA C 1 73 ? 27.371 -0.908 -54.150 1.00 10.64 73 ALA C N 1
ATOM 9767 C CA . ALA C 1 73 ? 27.502 -2.302 -53.731 1.00 12.51 73 ALA C CA 1
ATOM 9768 C C . ALA C 1 73 ? 26.452 -2.664 -52.686 1.00 10.92 73 ALA C C 1
ATOM 9769 O O . ALA C 1 73 ? 25.796 -3.708 -52.781 1.00 12.40 73 ALA C O 1
ATOM 9771 N N . ALA C 1 74 ? 26.289 -1.814 -51.669 1.00 13.13 74 ALA C N 1
ATOM 9772 C CA . ALA C 1 74 ? 25.301 -2.080 -50.628 1.00 15.13 74 ALA C CA 1
ATOM 9773 C C . ALA C 1 74 ? 23.899 -2.232 -51.209 1.00 14.42 74 ALA C C 1
ATOM 9774 O O . ALA C 1 74 ? 23.136 -3.100 -50.774 1.00 13.62 74 ALA C O 1
ATOM 9776 N N . ARG C 1 75 ? 23.530 -1.373 -52.168 1.00 13.26 75 ARG C N 1
ATOM 9777 C CA . ARG C 1 75 ? 22.225 -1.495 -52.815 1.00 12.53 75 ARG C CA 1
ATOM 9778 C C . ARG C 1 75 ? 22.107 -2.825 -53.557 1.00 14.34 75 ARG C C 1
ATOM 9779 O O . ARG C 1 75 ? 21.097 -3.533 -53.436 1.00 11.71 75 ARG C O 1
ATOM 9787 N N . LEU C 1 76 ? 23.133 -3.183 -54.335 1.00 12.10 76 LEU C N 1
ATOM 9788 C CA . LEU C 1 76 ? 23.105 -4.471 -55.022 1.00 12.46 76 LEU C CA 1
ATOM 9789 C C . LEU C 1 76 ? 22.894 -5.611 -54.034 1.00 14.18 76 LEU C C 1
ATOM 9790 O O . LEU C 1 76 ? 22.151 -6.559 -54.315 1.00 16.04 76 LEU C O 1
ATOM 9795 N N . GLN C 1 77 ? 23.521 -5.521 -52.864 1.00 16.11 77 GLN C N 1
ATOM 9796 C CA . GLN C 1 77 ? 23.429 -6.583 -51.870 1.00 15.47 77 GLN C CA 1
ATOM 9797 C C . GLN C 1 77 ? 22.049 -6.678 -51.238 1.00 17.98 77 GLN C C 1
ATOM 9798 O O . GLN C 1 77 ? 21.763 -7.681 -50.573 1.00 20.08 77 GLN C O 1
ATOM 9804 N N . GLN C 1 78 ? 21.187 -5.680 -51.443 1.00 17.15 78 GLN C N 1
ATOM 9805 C CA . GLN C 1 78 ? 19.794 -5.788 -51.032 1.00 17.68 78 GLN C CA 1
ATOM 9806 C C . GLN C 1 78 ? 18.963 -6.631 -51.991 1.00 18.67 78 GLN C C 1
ATOM 9807 O O . GLN C 1 78 ? 17.939 -7.181 -51.574 1.00 18.07 78 GLN C O 1
ATOM 9813 N N . VAL C 1 79 ? 19.379 -6.756 -53.254 1.00 18.10 79 VAL C N 1
ATOM 9814 C CA . VAL C 1 79 ? 18.521 -7.327 -54.286 1.00 19.21 79 VAL C CA 1
ATOM 9815 C C . VAL C 1 79 ? 19.191 -8.443 -55.080 1.00 18.34 79 VAL C C 1
ATOM 9816 O O . VAL C 1 79 ? 18.539 -9.086 -55.910 1.00 17.80 79 VAL C O 1
ATOM 9820 N N . ALA C 1 80 ? 20.477 -8.700 -54.844 1.00 18.02 80 ALA C N 1
ATOM 9821 C CA . ALA C 1 80 ? 21.202 -9.645 -55.689 1.00 18.12 80 ALA C CA 1
ATOM 9822 C C . ALA C 1 80 ? 22.251 -10.387 -54.868 1.00 17.12 80 ALA C C 1
ATOM 9823 O O . ALA C 1 80 ? 22.485 -10.084 -53.698 1.00 19.11 80 ALA C O 1
ATOM 9825 N N . GLN C 1 81 ? 22.895 -11.357 -55.507 1.00 15.73 81 GLN C N 1
ATOM 9826 C CA . GLN C 1 81 ? 23.858 -12.237 -54.867 1.00 20.64 81 GLN C CA 1
ATOM 9827 C C . GLN C 1 81 ? 25.168 -12.247 -55.638 1.00 17.16 81 GLN C C 1
ATOM 9828 O O . GLN C 1 81 ? 25.182 -12.017 -56.853 1.00 15.25 81 GLN C O 1
ATOM 9834 N N . PRO C 1 82 ? 26.284 -12.525 -54.961 1.00 19.40 82 PRO C N 1
ATOM 9835 C CA . PRO C 1 82 ? 27.560 -12.687 -55.673 1.00 17.22 82 PRO C CA 1
ATOM 9836 C C . PRO C 1 82 ? 27.417 -13.658 -56.843 1.00 16.14 82 PRO C C 1
ATOM 9837 O O . PRO C 1 82 ? 26.757 -14.694 -56.737 1.00 13.91 82 PRO C O 1
ATOM 9841 N N . GLY C 1 83 ? 28.052 -13.311 -57.967 1.00 12.23 83 GLY C N 1
ATOM 9842 C CA . GLY C 1 83 ? 27.953 -14.069 -59.195 1.00 12.72 83 GLY C CA 1
ATOM 9843 C C . GLY C 1 83 ? 26.868 -13.595 -60.144 1.00 16.25 83 GLY C C 1
ATOM 9844 O O . GLY C 1 83 ? 26.918 -13.922 -61.337 1.00 14.31 83 GLY C O 1
ATOM 9845 N N . ASP C 1 84 ? 25.895 -12.832 -59.649 1.00 14.18 84 ASP C N 1
ATOM 9846 C CA . ASP C 1 84 ? 24.834 -12.314 -60.501 1.00 14.89 84 ASP C CA 1
ATOM 9847 C C . ASP C 1 84 ? 25.399 -11.310 -61.495 1.00 14.72 84 ASP C C 1
ATOM 9848 O O . ASP C 1 84 ? 26.301 -10.537 -61.172 1.00 12.04 84 ASP C O 1
ATOM 9853 N N . ARG C 1 85 ? 24.853 -11.310 -62.709 1.00 13.93 85 ARG C N 1
ATOM 9854 C CA . ARG C 1 85 ? 25.290 -10.367 -63.728 1.00 11.98 85 ARG C CA 1
ATOM 9855 C C . ARG C 1 85 ? 24.445 -9.104 -63.661 1.00 14.16 85 ARG C C 1
ATOM 9856 O O . ARG C 1 85 ? 23.246 -9.160 -63.361 1.00 13.40 85 ARG C O 1
ATOM 9864 N N . VAL C 1 86 ? 25.080 -7.962 -63.928 1.00 11.30 86 VAL C N 1
ATOM 9865 C CA . VAL C 1 86 ? 24.407 -6.665 -63.902 1.00 10.18 86 VAL C CA 1
ATOM 9866 C C . VAL C 1 86 ? 24.928 -5.807 -65.054 1.00 12.48 86 VAL C C 1
ATOM 9867 O O . VAL C 1 86 ? 26.139 -5.597 -65.193 1.00 11.48 86 VAL C O 1
ATOM 9871 N N . ALA C 1 87 ? 24.013 -5.313 -65.884 1.00 14.56 87 ALA C N 1
ATOM 9872 C CA . ALA C 1 87 ? 24.389 -4.442 -66.995 1.00 14.99 87 ALA C CA 1
ATOM 9873 C C . ALA C 1 87 ? 24.560 -3.005 -66.520 1.00 12.55 87 ALA C C 1
ATOM 9874 O O . ALA C 1 87 ? 23.790 -2.521 -65.685 1.00 15.77 87 ALA C O 1
ATOM 9876 N N . ILE C 1 88 ? 25.583 -2.329 -67.049 1.00 15.79 88 ILE C N 1
ATOM 9877 C CA . ILE C 1 88 ? 25.775 -0.894 -66.841 1.00 15.33 88 ILE C CA 1
ATOM 9878 C C . ILE C 1 88 ? 25.285 -0.189 -68.099 1.00 16.40 88 ILE C C 1
ATOM 9879 O O . ILE C 1 88 ? 25.936 -0.252 -69.149 1.00 14.61 88 ILE C O 1
ATOM 9884 N N . LEU C 1 89 ? 24.130 0.467 -67.996 1.00 13.30 89 LEU C N 1
ATOM 9885 C CA . LEU C 1 89 ? 23.482 1.164 -69.109 1.00 17.50 89 LEU C CA 1
ATOM 9886 C C . LEU C 1 89 ? 23.451 2.652 -68.771 1.00 14.86 89 LEU C C 1
ATOM 9887 O O . LEU C 1 89 ? 22.439 3.182 -68.314 1.00 16.50 89 LEU C O 1
ATOM 9892 N N . ALA C 1 90 ? 24.566 3.332 -69.000 1.00 18.62 90 ALA C N 1
ATOM 9893 C CA . ALA C 1 90 ? 24.607 4.763 -68.747 1.00 21.49 90 ALA C CA 1
ATOM 9894 C C . ALA C 1 90 ? 25.580 5.405 -69.718 1.00 16.76 90 ALA C C 1
ATOM 9895 O O . ALA C 1 90 ? 26.425 4.733 -70.311 1.00 23.32 90 ALA C O 1
ATOM 9897 N N . ASN C 1 91 ? 25.434 6.717 -69.887 1.00 19.39 91 ASN C N 1
ATOM 9898 C CA . ASN C 1 91 ? 26.442 7.511 -70.571 1.00 20.05 91 ASN C CA 1
ATOM 9899 C C . ASN C 1 91 ? 27.718 7.586 -69.737 1.00 23.89 91 ASN C C 1
ATOM 9900 O O . ASN C 1 91 ? 27.726 7.308 -68.532 1.00 20.09 91 ASN C O 1
ATOM 9905 N N . ASN C 1 92 ? 28.812 7.963 -70.398 1.00 21.79 92 ASN C N 1
ATOM 9906 C CA . ASN C 1 92 ? 30.059 8.224 -69.697 1.00 21.65 92 ASN C CA 1
ATOM 9907 C C . ASN C 1 92 ? 29.810 9.229 -68.580 1.00 24.40 92 ASN C C 1
ATOM 9908 O O . ASN C 1 92 ? 29.272 10.313 -68.816 1.00 24.42 92 ASN C O 1
ATOM 9913 N N . SER C 1 93 ? 30.192 8.862 -67.365 1.00 19.71 93 SER C N 1
ATOM 9914 C CA . SER C 1 93 ? 29.801 9.598 -66.171 1.00 19.49 93 SER C CA 1
ATOM 9915 C C . SER C 1 93 ? 30.577 9.034 -64.983 1.00 16.74 93 SER C C 1
ATOM 9916 O O . SER C 1 93 ? 31.022 7.884 -65.023 1.00 17.76 93 SER C O 1
ATOM 9919 N N . PRO C 1 94 ? 30.745 9.826 -63.925 1.00 18.95 94 PRO C N 1
ATOM 9920 C CA . PRO C 1 94 ? 31.217 9.237 -62.663 1.00 20.03 94 PRO C CA 1
ATOM 9921 C C . PRO C 1 94 ? 30.354 8.068 -62.233 1.00 15.10 94 PRO C C 1
ATOM 9922 O O . PRO C 1 94 ? 30.870 7.055 -61.742 1.00 16.91 94 PRO C O 1
ATOM 9926 N N . GLU C 1 95 ? 29.037 8.198 -62.403 1.00 13.84 95 GLU C N 1
ATOM 9927 C CA . GLU C 1 95 ? 28.118 7.133 -62.017 1.00 18.16 95 GLU C CA 1
ATOM 9928 C C . GLU C 1 95 ? 28.478 5.820 -62.693 1.00 16.17 95 GLU C C 1
ATOM 9929 O O . GLU C 1 95 ? 28.439 4.761 -62.059 1.00 14.25 95 GLU C O 1
ATOM 9935 N N . TYR C 1 96 ? 28.819 5.868 -63.986 1.00 11.50 96 TYR C N 1
ATOM 9936 C CA . TYR C 1 96 ? 29.208 4.656 -64.706 1.00 16.09 96 TYR C CA 1
ATOM 9937 C C . TYR C 1 96 ? 30.319 3.916 -63.967 1.00 14.69 96 TYR C C 1
ATOM 9938 O O . TYR C 1 96 ? 30.241 2.698 -63.759 1.00 11.05 96 TYR C O 1
ATOM 9947 N N . LEU C 1 97 ? 31.364 4.647 -63.559 1.00 14.22 97 LEU C N 1
ATOM 9948 C CA . LEU C 1 97 ? 32.486 4.039 -62.844 1.00 12.00 97 LEU C CA 1
ATOM 9949 C C . LEU C 1 97 ? 32.067 3.500 -61.487 1.00 13.43 97 LEU C C 1
ATOM 9950 O O . LEU C 1 97 ? 32.489 2.405 -61.091 1.00 11.37 97 LEU C O 1
ATOM 9955 N N . PHE C 1 98 ? 31.267 4.269 -60.744 1.00 14.15 98 PHE C N 1
ATOM 9956 C CA . PHE C 1 98 ? 30.818 3.799 -59.439 1.00 16.77 98 PHE C CA 1
ATOM 9957 C C . PHE C 1 98 ? 29.955 2.552 -59.588 1.00 18.35 98 PHE C C 1
ATOM 9958 O O . PHE C 1 98 ? 29.999 1.650 -58.743 1.00 14.33 98 PHE C O 1
ATOM 9966 N N . GLY C 1 99 ? 29.141 2.499 -60.644 1.00 13.37 99 GLY C N 1
ATOM 9967 C CA . GLY C 1 99 ? 28.333 1.312 -60.873 1.00 12.25 99 GLY C CA 1
ATOM 9968 C C . GLY C 1 99 ? 29.183 0.105 -61.218 1.00 13.93 99 GLY C C 1
ATOM 9969 O O . GLY C 1 99 ? 28.963 -0.993 -60.695 1.00 13.40 99 GLY C O 1
ATOM 9970 N N . PHE C 1 100 ? 30.181 0.296 -62.085 1.00 13.64 100 PHE C N 1
ATOM 9971 C CA . PHE C 1 100 ? 31.037 -0.817 -62.480 1.00 20.77 100 PHE C CA 1
ATOM 9972 C C . PHE C 1 100 ? 31.830 -1.348 -61.293 1.00 14.60 100 PHE C C 1
ATOM 9973 O O . PHE C 1 100 ? 31.858 -2.560 -61.043 1.00 11.07 100 PHE C O 1
ATOM 9981 N N . ILE C 1 101 ? 32.495 -0.458 -60.554 1.00 15.03 101 ILE C N 1
ATOM 9982 C CA . ILE C 1 101 ? 33.317 -0.933 -59.447 1.00 11.83 101 ILE C CA 1
ATOM 9983 C C . ILE C 1 101 ? 32.439 -1.343 -58.271 1.00 14.07 101 ILE C C 1
ATOM 9984 O O . ILE C 1 101 ? 32.779 -2.278 -57.539 1.00 13.33 101 ILE C O 1
ATOM 9989 N N . GLY C 1 102 ? 31.284 -0.696 -58.095 1.00 15.09 102 GLY C N 1
ATOM 9990 C CA . GLY C 1 102 ? 30.360 -1.132 -57.063 1.00 12.81 102 GLY C CA 1
ATOM 9991 C C . GLY C 1 102 ? 29.842 -2.540 -57.290 1.00 13.13 102 GLY C C 1
ATOM 9992 O O . GLY C 1 102 ? 29.632 -3.296 -56.337 1.00 13.95 102 GLY C O 1
ATOM 9993 N N . ALA C 1 103 ? 29.611 -2.907 -58.554 1.00 11.13 103 ALA C N 1
ATOM 9994 C CA . ALA C 1 103 ? 29.249 -4.284 -58.873 1.00 10.26 103 ALA C CA 1
ATOM 9995 C C . ALA C 1 103 ? 30.346 -5.245 -58.439 1.00 11.10 103 ALA C C 1
ATOM 9996 O O . ALA C 1 103 ? 30.075 -6.278 -57.816 1.00 11.13 103 ALA C O 1
ATOM 9998 N N . LEU C 1 104 ? 31.603 -4.918 -58.758 1.00 9.99 104 LEU C N 1
ATOM 9999 C CA . LEU C 1 104 ? 32.713 -5.763 -58.319 1.00 11.71 104 LEU C CA 1
ATOM 10000 C C . LEU C 1 104 ? 32.768 -5.865 -56.799 1.00 11.79 104 LEU C C 1
ATOM 10001 O O . LEU C 1 104 ? 33.014 -6.947 -56.257 1.00 12.33 104 LEU C O 1
ATOM 10006 N N . TYR C 1 105 ? 32.542 -4.749 -56.090 1.00 13.58 105 TYR C N 1
ATOM 10007 C CA . TYR C 1 105 ? 32.595 -4.784 -54.629 1.00 14.05 105 TYR C CA 1
ATOM 10008 C C . TYR C 1 105 ? 31.528 -5.703 -54.043 1.00 14.58 105 TYR C C 1
ATOM 10009 O O . TYR C 1 105 ? 31.738 -6.290 -52.977 1.00 14.31 105 TYR C O 1
ATOM 10018 N N . ALA C 1 106 ? 30.378 -5.826 -54.703 1.00 13.03 106 ALA C N 1
ATOM 10019 C CA . ALA C 1 106 ? 29.328 -6.728 -54.247 1.00 10.17 106 ALA C CA 1
ATOM 10020 C C . ALA C 1 106 ? 29.516 -8.159 -54.744 1.00 9.90 106 ALA C C 1
ATOM 10021 O O . ALA C 1 106 ? 28.653 -9.003 -54.486 1.00 12.09 106 ALA C O 1
ATOM 10023 N N . GLY C 1 107 ? 30.604 -8.455 -55.450 1.00 11.78 107 GLY C N 1
ATOM 10024 C CA . GLY C 1 107 ? 30.788 -9.782 -56.014 1.00 14.42 107 GLY C CA 1
ATOM 10025 C C . GLY C 1 107 ? 29.970 -10.062 -57.257 1.00 13.98 107 GLY C C 1
ATOM 10026 O O . GLY C 1 107 ? 29.932 -11.214 -57.716 1.00 11.92 107 GLY C O 1
ATOM 10027 N N . LEU C 1 108 ? 29.309 -9.052 -57.812 1.00 11.84 108 LEU C N 1
ATOM 10028 C CA . LEU C 1 108 ? 28.549 -9.221 -59.041 1.00 15.60 108 LEU C CA 1
ATOM 10029 C C . LEU C 1 108 ? 29.466 -9.080 -60.254 1.00 14.80 108 LEU C C 1
ATOM 10030 O O . LEU C 1 108 ? 30.594 -8.601 -60.159 1.00 13.64 108 LEU C O 1
ATOM 10035 N N . VAL C 1 109 ? 28.962 -9.509 -61.406 1.00 11.39 109 VAL C N 1
ATOM 10036 C CA . VAL C 1 109 ? 29.744 -9.540 -62.640 1.00 8.77 109 VAL C CA 1
ATOM 10037 C C . VAL C 1 109 ? 29.165 -8.462 -63.550 1.00 11.17 109 VAL C C 1
ATOM 10038 O O . VAL C 1 109 ? 28.084 -8.654 -64.126 1.00 9.20 109 VAL C O 1
ATOM 10042 N N . PRO C 1 110 ? 29.801 -7.302 -63.662 1.00 11.25 110 PRO C N 1
ATOM 10043 C CA . PRO C 1 110 ? 29.217 -6.225 -64.463 1.00 14.44 110 PRO C CA 1
ATOM 10044 C C . PRO C 1 110 ? 29.403 -6.467 -65.949 1.00 12.36 110 PRO C C 1
ATOM 10045 O O . PRO C 1 110 ? 30.348 -7.129 -66.389 1.00 11.50 110 PRO C O 1
ATOM 10049 N N . VAL C 1 111 ? 28.479 -5.901 -66.717 1.00 13.83 111 VAL C N 1
ATOM 10050 C CA . VAL C 1 111 ? 28.493 -5.963 -68.177 1.00 10.93 111 VAL C CA 1
ATOM 10051 C C . VAL C 1 111 ? 28.436 -4.529 -68.682 1.00 10.97 111 VAL C C 1
ATOM 10052 O O . VAL C 1 111 ? 27.341 -3.960 -68.803 1.00 14.54 111 VAL C O 1
ATOM 10056 N N . PRO C 1 112 ? 29.577 -3.894 -68.943 1.00 10.26 112 PRO C N 1
ATOM 10057 C CA . PRO C 1 112 ? 29.560 -2.467 -69.290 1.00 11.86 112 PRO C CA 1
ATOM 10058 C C . PRO C 1 112 ? 28.986 -2.270 -70.685 1.00 17.21 112 PRO C C 1
ATOM 10059 O O . PRO C 1 112 ? 29.493 -2.827 -71.659 1.00 13.78 112 PRO C O 1
ATOM 10063 N N . LEU C 1 113 ? 27.888 -1.514 -70.762 1.00 13.91 113 LEU C N 1
ATOM 10064 C CA . LEU C 1 113 ? 27.278 -1.156 -72.033 1.00 16.13 113 LEU C CA 1
ATOM 10065 C C . LEU C 1 113 ? 27.131 0.363 -72.092 1.00 17.22 113 LEU C C 1
ATOM 10066 O O . LEU C 1 113 ? 28.090 1.083 -71.798 1.00 18.10 113 LEU C O 1
ATOM 10071 N N . TYR C 1 114 ? 25.954 0.883 -72.431 1.00 23.65 114 TYR C N 1
ATOM 10072 C CA . TYR C 1 114 ? 25.888 2.304 -72.757 1.00 24.01 114 TYR C CA 1
ATOM 10073 C C . TYR C 1 114 ? 24.450 2.788 -72.682 1.00 23.68 114 TYR C C 1
ATOM 10074 O O . TYR C 1 114 ? 23.507 2.001 -72.565 1.00 24.20 114 TYR C O 1
ATOM 10083 N N . ASP C 1 115 ? 24.303 4.104 -72.756 1.00 27.78 115 ASP C N 1
ATOM 10084 C CA . ASP C 1 115 ? 23.004 4.746 -72.856 1.00 26.20 115 ASP C CA 1
ATOM 10085 C C . ASP C 1 115 ? 22.247 4.188 -74.056 1.00 25.73 115 ASP C C 1
ATOM 10086 O O . ASP C 1 115 ? 22.730 4.309 -75.188 1.00 29.68 115 ASP C O 1
ATOM 10091 N N . PRO C 1 116 ? 21.069 3.588 -73.864 1.00 31.66 116 PRO C N 1
ATOM 10092 C CA . PRO C 1 116 ? 20.324 3.055 -75.016 1.00 33.59 116 PRO C CA 1
ATOM 10093 C C . PRO C 1 116 ? 19.898 4.120 -76.003 1.00 44.26 116 PRO C C 1
ATOM 10094 O O . PRO C 1 116 ? 19.567 3.785 -77.148 1.00 48.60 116 PRO C O 1
ATOM 10098 N N . SER C 1 117 ? 19.877 5.395 -75.593 1.00 36.14 117 SER C N 1
ATOM 10099 C CA . SER C 1 117 ? 19.556 6.485 -76.511 1.00 47.31 117 SER C CA 1
ATOM 10100 C C . SER C 1 117 ? 20.552 6.525 -77.669 1.00 51.20 117 SER C C 1
ATOM 10101 O O . SER C 1 117 ? 20.168 6.468 -78.841 1.00 62.67 117 SER C O 1
ATOM 10104 N N . GLU C 1 118 ? 21.850 6.661 -77.343 1.00 53.94 118 GLU C N 1
ATOM 10105 C CA . GLU C 1 118 ? 22.934 6.823 -78.312 1.00 55.36 118 GLU C CA 1
ATOM 10106 C C . GLU C 1 118 ? 22.675 5.930 -79.517 1.00 63.07 118 GLU C C 1
ATOM 10107 O O . GLU C 1 118 ? 22.335 4.751 -79.352 1.00 59.92 118 GLU C O 1
ATOM 10113 N N . PRO C 1 119 ? 22.838 6.445 -80.731 1.00 63.43 119 PRO C N 1
ATOM 10114 C CA . PRO C 1 119 ? 22.231 5.811 -81.901 1.00 64.51 119 PRO C CA 1
ATOM 10115 C C . PRO C 1 119 ? 22.953 4.550 -82.351 1.00 58.84 119 PRO C C 1
ATOM 10116 O O . PRO C 1 119 ? 24.129 4.322 -82.060 1.00 60.56 119 PRO C O 1
ATOM 10120 N N . GLY C 1 120 ? 22.211 3.730 -83.095 1.00 66.38 120 GLY C N 1
ATOM 10121 C CA . GLY C 1 120 ? 22.732 2.473 -83.607 1.00 64.24 120 GLY C CA 1
ATOM 10122 C C . GLY C 1 120 ? 23.231 1.570 -82.499 1.00 67.67 120 GLY C C 1
ATOM 10123 O O . GLY C 1 120 ? 24.438 1.352 -82.364 1.00 61.07 120 GLY C O 1
ATOM 10124 N N . HIS C 1 121 ? 22.306 1.044 -81.697 1.00 60.55 121 HIS C N 1
ATOM 10125 C CA . HIS C 1 121 ? 22.670 0.296 -80.501 1.00 55.95 121 HIS C CA 1
ATOM 10126 C C . HIS C 1 121 ? 21.510 -0.564 -80.012 1.00 49.52 121 HIS C C 1
ATOM 10127 O O . HIS C 1 121 ? 21.718 -1.534 -79.275 1.00 43.94 121 HIS C O 1
ATOM 10134 N N . ALA C 1 122 ? 20.284 -0.207 -80.402 1.00 50.18 122 ALA C N 1
ATOM 10135 C CA . ALA C 1 122 ? 19.113 -0.949 -79.941 1.00 51.16 122 ALA C CA 1
ATOM 10136 C C . ALA C 1 122 ? 19.262 -2.439 -80.226 1.00 47.93 122 ALA C C 1
ATOM 10137 O O . ALA C 1 122 ? 19.009 -3.281 -79.356 1.00 35.62 122 ALA C O 1
ATOM 10139 N N . ASP C 1 123 ? 19.689 -2.779 -81.447 1.00 46.67 123 ASP C N 1
ATOM 10140 C CA . ASP C 1 123 ? 19.846 -4.177 -81.826 1.00 36.05 123 ASP C CA 1
ATOM 10141 C C . ASP C 1 123 ? 20.978 -4.832 -81.048 1.00 34.73 123 ASP C C 1
ATOM 10142 O O . ASP C 1 123 ? 20.831 -5.951 -80.544 1.00 26.29 123 ASP C O 1
ATOM 10147 N N . HIS C 1 124 ? 22.128 -4.155 -80.964 1.00 31.88 124 HIS C N 1
ATOM 10148 C CA . HIS C 1 124 ? 23.258 -4.690 -80.215 1.00 32.97 124 HIS C CA 1
ATOM 10149 C C . HIS C 1 124 ? 22.892 -4.909 -78.754 1.00 26.47 124 HIS C C 1
ATOM 10150 O O . HIS C 1 124 ? 23.219 -5.949 -78.175 1.00 24.91 124 HIS C O 1
ATOM 10157 N N . LEU C 1 125 ? 22.203 -3.941 -78.147 1.00 26.87 125 LEU C N 1
ATOM 10158 C CA . LEU C 1 125 ? 21.821 -4.058 -76.743 1.00 24.08 125 LEU C CA 1
ATOM 10159 C C . LEU C 1 125 ? 20.850 -5.211 -76.526 1.00 32.09 125 LEU C C 1
ATOM 10160 O O . LEU C 1 125 ? 20.968 -5.961 -75.548 1.00 19.70 125 LEU C O 1
ATOM 10165 N N . THR C 1 126 ? 19.871 -5.357 -77.420 1.00 25.96 126 THR C N 1
ATOM 10166 C CA . THR C 1 126 ? 18.944 -6.480 -77.332 1.00 20.84 126 THR C CA 1
ATOM 10167 C C . THR C 1 126 ? 19.693 -7.806 -77.373 1.00 18.45 126 THR C C 1
ATOM 10168 O O . THR C 1 126 ? 19.415 -8.712 -76.581 1.00 20.23 126 THR C O 1
ATOM 10172 N N . ALA C 1 127 ? 20.658 -7.930 -78.287 1.00 18.48 127 ALA C N 1
ATOM 10173 C CA . ALA C 1 127 ? 21.421 -9.168 -78.416 1.00 20.71 127 ALA C CA 1
ATOM 10174 C C . ALA C 1 127 ? 22.282 -9.439 -77.183 1.00 22.28 127 ALA C C 1
ATOM 10175 O O . ALA C 1 127 ? 22.415 -10.592 -76.748 1.00 20.20 127 ALA C O 1
ATOM 10177 N N . VAL C 1 128 ? 22.898 -8.400 -76.615 1.00 19.45 128 VAL C N 1
ATOM 10178 C CA . VAL C 1 128 ? 23.723 -8.619 -75.432 1.00 20.89 128 VAL C CA 1
ATOM 10179 C C . VAL C 1 128 ? 22.854 -9.016 -74.246 1.00 19.30 128 VAL C C 1
ATOM 10180 O O . VAL C 1 128 ? 23.185 -9.948 -73.498 1.00 19.62 128 VAL C O 1
ATOM 10184 N N . MET C 1 129 ? 21.724 -8.327 -74.060 1.00 16.67 129 MET C N 1
ATOM 10185 C CA . MET C 1 129 ? 20.801 -8.699 -72.994 1.00 20.03 129 MET C CA 1
ATOM 10186 C C . MET C 1 129 ? 20.373 -10.151 -73.128 1.00 20.60 129 MET C C 1
ATOM 10187 O O . MET C 1 129 ? 20.275 -10.870 -72.128 1.00 16.78 129 MET C O 1
ATOM 10192 N N . ALA C 1 130 ? 20.100 -10.600 -74.359 1.00 20.73 130 ALA C N 1
ATOM 10193 C CA . ALA C 1 130 ? 19.719 -11.995 -74.563 1.00 18.55 130 ALA C CA 1
ATOM 10194 C C . ALA C 1 130 ? 20.889 -12.936 -74.308 1.00 20.57 130 ALA C C 1
ATOM 10195 O O . ALA C 1 130 ? 20.684 -14.070 -73.858 1.00 19.05 130 ALA C O 1
ATOM 10197 N N . ASP C 1 131 ? 22.115 -12.495 -74.595 1.00 15.76 131 ASP C N 1
ATOM 10198 C CA . ASP C 1 131 ? 23.261 -13.374 -74.396 1.00 19.13 131 ASP C CA 1
ATOM 10199 C C . ASP C 1 131 ? 23.583 -13.538 -72.915 1.00 21.49 131 ASP C C 1
ATOM 10200 O O . ASP C 1 131 ? 23.748 -14.664 -72.431 1.00 19.99 131 ASP C O 1
ATOM 10205 N N . ALA C 1 132 ? 23.671 -12.424 -72.175 1.00 14.03 132 ALA C N 1
ATOM 10206 C CA . ALA C 1 132 ? 24.103 -12.464 -70.784 1.00 16.05 132 ALA C CA 1
ATOM 10207 C C . ALA C 1 132 ? 22.953 -12.612 -69.799 1.00 15.13 132 ALA C C 1
ATOM 10208 O O . ALA C 1 132 ? 23.171 -13.090 -68.681 1.00 16.24 132 ALA C O 1
ATOM 10210 N N . GLN C 1 133 ? 21.744 -12.198 -70.174 1.00 15.40 133 GLN C N 1
ATOM 10211 C CA . GLN C 1 133 ? 20.555 -12.336 -69.342 1.00 14.71 133 GLN C CA 1
ATOM 10212 C C . GLN C 1 133 ? 20.739 -11.797 -67.918 1.00 15.14 133 GLN C C 1
ATOM 10213 O O . GLN C 1 133 ? 20.368 -12.458 -66.947 1.00 14.76 133 GLN C O 1
ATOM 10219 N N . PRO C 1 134 ? 21.273 -10.585 -67.763 1.00 13.86 134 PRO C N 1
ATOM 10220 C CA . PRO C 1 134 ? 21.329 -9.985 -66.424 1.00 15.33 134 PRO C CA 1
ATOM 10221 C C . PRO C 1 134 ? 19.932 -9.611 -65.949 1.00 18.90 134 PRO C C 1
ATOM 10222 O O . PRO C 1 134 ? 19.104 -9.123 -66.721 1.00 18.06 134 PRO C O 1
ATOM 10226 N N . ALA C 1 135 ? 19.662 -9.858 -64.672 1.00 16.27 135 ALA C N 1
ATOM 10227 C CA . ALA C 1 135 ? 18.375 -9.500 -64.096 1.00 20.76 135 ALA C CA 1
ATOM 10228 C C . ALA C 1 135 ? 18.424 -8.152 -63.394 1.00 16.17 135 ALA C C 1
ATOM 10229 O O . ALA C 1 135 ? 17.432 -7.743 -62.782 1.00 15.05 135 ALA C O 1
ATOM 10231 N N . ILE C 1 136 ? 19.561 -7.466 -63.457 1.00 12.31 136 ILE C N 1
ATOM 10232 C CA . ILE C 1 136 ? 19.740 -6.158 -62.841 1.00 19.00 136 ILE C CA 1
ATOM 10233 C C . ILE C 1 136 ? 20.426 -5.240 -63.838 1.00 14.83 136 ILE C C 1
ATOM 10234 O O . ILE C 1 136 ? 21.314 -5.671 -64.579 1.00 12.69 136 ILE C O 1
ATOM 10239 N N . VAL C 1 137 ? 20.023 -3.972 -63.841 1.00 12.43 137 VAL C N 1
ATOM 10240 C CA . VAL C 1 137 ? 20.613 -2.949 -64.696 1.00 12.09 137 VAL C CA 1
ATOM 10241 C C . VAL C 1 137 ? 20.959 -1.755 -63.816 1.00 12.43 137 VAL C C 1
ATOM 10242 O O . VAL C 1 137 ? 20.110 -1.277 -63.058 1.00 15.16 137 VAL C O 1
ATOM 10246 N N . LEU C 1 138 ? 22.204 -1.298 -63.889 1.00 11.70 138 LEU C N 1
ATOM 10247 C CA . LEU C 1 138 ? 22.610 -0.057 -63.245 1.00 13.74 138 LEU C CA 1
ATOM 10248 C C . LEU C 1 138 ? 22.639 1.058 -64.282 1.00 15.25 138 LEU C C 1
ATOM 10249 O O . LEU C 1 138 ? 23.190 0.877 -65.374 1.00 13.51 138 LEU C O 1
ATOM 10254 N N . THR C 1 139 ? 22.057 2.205 -63.934 1.00 13.70 139 THR C N 1
ATOM 10255 C CA . THR C 1 139 ? 21.998 3.367 -64.817 1.00 13.79 139 THR C CA 1
ATOM 10256 C C . THR C 1 139 ? 22.200 4.610 -63.954 1.00 14.71 139 THR C C 1
ATOM 10257 O O . THR C 1 139 ? 22.510 4.518 -62.764 1.00 15.30 139 THR C O 1
ATOM 10261 N N . ASN C 1 140 ? 22.041 5.789 -64.552 1.00 14.74 140 ASN C N 1
ATOM 10262 C CA . ASN C 1 140 ? 22.092 7.042 -63.807 1.00 13.45 140 ASN C CA 1
ATOM 10263 C C . ASN C 1 140 ? 20.860 7.862 -64.159 1.00 16.65 140 ASN C C 1
ATOM 10264 O O . ASN C 1 140 ? 20.108 7.526 -65.081 1.00 13.91 140 ASN C O 1
ATOM 10269 N N . ASN C 1 141 ? 20.645 8.943 -63.401 1.00 15.36 141 ASN C N 1
ATOM 10270 C CA . ASN C 1 141 ? 19.448 9.753 -63.610 1.00 19.59 141 ASN C CA 1
ATOM 10271 C C . ASN C 1 141 ? 19.396 10.310 -65.028 1.00 18.58 141 ASN C C 1
ATOM 10272 O O . ASN C 1 141 ? 18.315 10.427 -65.612 1.00 18.95 141 ASN C O 1
ATOM 10277 N N . ALA C 1 142 ? 20.553 10.638 -65.601 1.00 15.71 142 ALA C N 1
ATOM 10278 C CA . ALA C 1 142 ? 20.589 11.158 -66.963 1.00 24.19 142 ALA C CA 1
ATOM 10279 C C . ALA C 1 142 ? 20.094 10.132 -67.978 1.00 26.53 142 ALA C C 1
ATOM 10280 O O . ALA C 1 142 ? 19.491 10.503 -68.994 1.00 23.10 142 ALA C O 1
ATOM 10282 N N . SER C 1 143 ? 20.331 8.844 -67.728 1.00 18.66 143 SER C N 1
ATOM 10283 C CA . SER C 1 143 ? 19.970 7.800 -68.683 1.00 18.63 143 SER C CA 1
ATOM 10284 C C . SER C 1 143 ? 18.733 7.007 -68.282 1.00 21.59 143 SER C C 1
ATOM 10285 O O . SER C 1 143 ? 18.260 6.191 -69.083 1.00 20.72 143 SER C O 1
ATOM 10288 N N . ALA C 1 144 ? 18.192 7.234 -67.078 1.00 20.44 144 ALA C N 1
ATOM 10289 C CA . ALA C 1 144 ? 17.155 6.352 -66.549 1.00 19.76 144 ALA C CA 1
ATOM 10290 C C . ALA C 1 144 ? 15.929 6.307 -67.458 1.00 25.82 144 ALA C C 1
ATOM 10291 O O . ALA C 1 144 ? 15.384 5.228 -67.714 1.00 18.63 144 ALA C O 1
ATOM 10293 N N . ALA C 1 145 ? 15.481 7.464 -67.961 1.00 19.33 145 ALA C N 1
ATOM 10294 C CA . ALA C 1 145 ? 14.281 7.474 -68.795 1.00 23.23 145 ALA C CA 1
ATOM 10295 C C . ALA C 1 145 ? 14.474 6.622 -70.046 1.00 18.51 145 ALA C C 1
ATOM 10296 O O . ALA C 1 145 ? 13.590 5.842 -70.417 1.00 25.06 145 ALA C O 1
ATOM 10298 N N . ALA C 1 146 ? 15.629 6.746 -70.699 1.00 18.75 146 ALA C N 1
ATOM 10299 C CA . ALA C 1 146 ? 15.906 5.929 -71.874 1.00 22.10 146 ALA C CA 1
ATOM 10300 C C . ALA C 1 146 ? 15.970 4.452 -71.512 1.00 29.95 146 ALA C C 1
ATOM 10301 O O . ALA C 1 146 ? 15.566 3.591 -72.306 1.00 25.29 146 ALA C O 1
ATOM 10303 N N . VAL C 1 147 ? 16.481 4.137 -70.317 1.00 19.56 147 VAL C N 1
ATOM 10304 C CA . VAL C 1 147 ? 16.553 2.745 -69.880 1.00 15.42 147 VAL C CA 1
ATOM 10305 C C . VAL C 1 147 ? 15.160 2.209 -69.560 1.00 17.81 147 VAL C C 1
ATOM 10306 O O . VAL C 1 147 ? 14.781 1.120 -70.003 1.00 21.72 147 VAL C O 1
ATOM 10310 N N . ARG C 1 148 ? 14.381 2.956 -68.773 1.00 19.40 148 ARG C N 1
ATOM 10311 C CA . ARG C 1 148 ? 13.017 2.523 -68.478 1.00 22.26 148 ARG C CA 1
ATOM 10312 C C . ARG C 1 148 ? 12.223 2.303 -69.759 1.00 23.13 148 ARG C C 1
ATOM 10313 O O . ARG C 1 148 ? 11.431 1.355 -69.854 1.00 26.29 148 ARG C O 1
ATOM 10321 N N . ARG C 1 149 ? 12.427 3.164 -70.758 1.00 20.85 149 ARG C N 1
ATOM 10322 C CA . ARG C 1 149 ? 11.679 3.043 -72.005 1.00 27.30 149 ARG C CA 1
ATOM 10323 C C . ARG C 1 149 ? 12.092 1.797 -72.772 1.00 30.22 149 ARG C C 1
ATOM 10324 O O . ARG C 1 149 ? 11.242 1.093 -73.328 1.00 31.30 149 ARG C O 1
ATOM 10332 N N . PHE C 1 150 ? 13.394 1.513 -72.813 1.00 24.24 150 PHE C N 1
ATOM 10333 C CA . PHE C 1 150 ? 13.886 0.357 -73.551 1.00 23.02 150 PHE C CA 1
ATOM 10334 C C . PHE C 1 150 ? 13.275 -0.936 -73.032 1.00 28.17 150 PHE C C 1
ATOM 10335 O O . PHE C 1 150 ? 12.951 -1.840 -73.813 1.00 31.67 150 PHE C O 1
ATOM 10343 N N . PHE C 1 151 ? 13.116 -1.050 -71.716 1.00 22.70 151 PHE C N 1
ATOM 10344 C CA . PHE C 1 151 ? 12.518 -2.239 -71.121 1.00 29.00 151 PHE C CA 1
ATOM 10345 C C . PHE C 1 151 ? 11.012 -2.097 -70.942 1.00 33.45 151 PHE C C 1
ATOM 10346 O O . PHE C 1 151 ? 10.332 -3.110 -70.716 1.00 26.68 151 PHE C O 1
ATOM 10354 N N . SER C 1 152 ? 10.482 -0.876 -71.074 1.00 26.95 152 SER C N 1
ATOM 10355 C CA . SER C 1 152 ? 9.044 -0.686 -70.963 1.00 26.53 152 SER C CA 1
ATOM 10356 C C . SER C 1 152 ? 8.270 -1.594 -71.917 1.00 22.10 152 SER C C 1
ATOM 10357 O O . SER C 1 152 ? 7.200 -2.088 -71.558 1.00 27.05 152 SER C O 1
ATOM 10360 N N . ALA C 1 153 ? 8.807 -1.855 -73.104 1.00 21.48 153 ALA C N 1
ATOM 10361 C CA . ALA C 1 153 ? 8.078 -2.592 -74.131 1.00 28.48 153 ALA C CA 1
ATOM 10362 C C . ALA C 1 153 ? 8.162 -4.110 -73.968 1.00 30.69 153 ALA C C 1
ATOM 10363 O O . ALA C 1 153 ? 7.708 -4.838 -74.861 1.00 24.59 153 ALA C O 1
ATOM 10365 N N . LEU C 1 154 ? 8.700 -4.601 -72.860 1.00 31.09 154 LEU C N 1
ATOM 10366 C CA . LEU C 1 154 ? 8.851 -6.012 -72.558 1.00 28.05 154 LEU C CA 1
ATOM 10367 C C . LEU C 1 154 ? 7.939 -6.406 -71.408 1.00 24.97 154 LEU C C 1
ATOM 10368 O O . LEU C 1 154 ? 7.588 -5.571 -70.567 1.00 35.86 154 LEU C O 1
ATOM 10373 N N . PRO C 1 155 ? 7.533 -7.670 -71.348 1.00 32.76 155 PRO C N 1
ATOM 10374 C CA . PRO C 1 155 ? 6.650 -8.115 -70.260 1.00 33.47 155 PRO C CA 1
ATOM 10375 C C . PRO C 1 155 ? 7.279 -7.875 -68.894 1.00 30.91 155 PRO C C 1
ATOM 10376 O O . PRO C 1 155 ? 8.449 -8.189 -68.663 1.00 32.54 155 PRO C O 1
ATOM 10380 N N . GLY C 1 156 ? 6.476 -7.336 -67.973 1.00 26.69 156 GLY C N 1
ATOM 10381 C CA . GLY C 1 156 ? 6.995 -6.987 -66.659 1.00 31.04 156 GLY C CA 1
ATOM 10382 C C . GLY C 1 156 ? 7.666 -8.144 -65.941 1.00 39.59 156 GLY C C 1
ATOM 10383 O O . GLY C 1 156 ? 8.665 -7.958 -65.243 1.00 36.31 156 GLY C O 1
ATOM 10384 N N . ALA C 1 157 ? 7.120 -9.355 -66.087 1.00 34.26 157 ALA C N 1
ATOM 10385 C CA . ALA C 1 157 ? 7.699 -10.505 -65.396 1.00 37.58 157 ALA C CA 1
ATOM 10386 C C . ALA C 1 157 ? 9.133 -10.761 -65.837 1.00 30.66 157 ALA C C 1
ATOM 10387 O O . ALA C 1 157 ? 9.947 -11.245 -65.045 1.00 43.88 157 ALA C O 1
ATOM 10389 N N . GLN C 1 158 ? 9.459 -10.437 -67.086 1.00 30.51 158 GLN C N 1
ATOM 10390 C CA . GLN C 1 158 ? 10.782 -10.662 -67.661 1.00 44.72 158 GLN C CA 1
ATOM 10391 C C . GLN C 1 158 ? 11.775 -9.546 -67.353 1.00 42.65 158 GLN C C 1
ATOM 10392 O O . GLN C 1 158 ? 12.977 -9.735 -67.563 1.00 36.41 158 GLN C O 1
ATOM 10398 N N . ARG C 1 159 ? 11.306 -8.408 -66.864 1.00 31.83 159 ARG C N 1
ATOM 10399 C CA . ARG C 1 159 ? 12.073 -7.163 -66.899 1.00 34.46 159 ARG C CA 1
ATOM 10400 C C . ARG C 1 159 ? 13.162 -7.162 -65.830 1.00 24.45 159 ARG C C 1
ATOM 10401 O O . ARG C 1 159 ? 12.898 -7.537 -64.687 1.00 24.95 159 ARG C O 1
ATOM 10409 N N . PRO C 1 160 ? 14.378 -6.737 -66.150 1.00 21.63 160 PRO C N 1
ATOM 10410 C CA . PRO C 1 160 ? 15.387 -6.567 -65.099 1.00 23.93 160 PRO C CA 1
ATOM 10411 C C . PRO C 1 160 ? 15.011 -5.441 -64.149 1.00 21.81 160 PRO C C 1
ATOM 10412 O O . PRO C 1 160 ? 14.297 -4.503 -64.506 1.00 19.09 160 PRO C O 1
ATOM 10416 N N . ARG C 1 161 ? 15.507 -5.537 -62.921 1.00 15.32 161 ARG C N 1
ATOM 10417 C CA . ARG C 1 161 ? 15.378 -4.424 -62.001 1.00 16.58 161 ARG C CA 1
ATOM 10418 C C . ARG C 1 161 ? 16.315 -3.299 -62.419 1.00 18.48 161 ARG C C 1
ATOM 10419 O O . ARG C 1 161 ? 17.469 -3.540 -62.778 1.00 15.15 161 ARG C O 1
ATOM 10427 N N . ILE C 1 162 ? 15.819 -2.064 -62.368 1.00 14.54 162 ILE C N 1
ATOM 10428 C CA . ILE C 1 162 ? 16.579 -0.891 -62.792 1.00 16.08 162 ILE C CA 1
ATOM 10429 C C . ILE C 1 162 ? 16.936 -0.068 -61.560 1.00 16.52 162 ILE C C 1
ATOM 10430 O O . ILE C 1 162 ? 16.054 0.301 -60.775 1.00 20.87 162 ILE C O 1
ATOM 10435 N N . ILE C 1 163 ? 18.228 0.210 -61.390 1.00 14.84 163 ILE C N 1
ATOM 10436 C CA . ILE C 1 163 ? 18.758 0.950 -60.246 1.00 17.26 163 ILE C CA 1
ATOM 10437 C C . ILE C 1 163 ? 19.529 2.157 -60.763 1.00 15.16 163 ILE C C 1
ATOM 10438 O O . ILE C 1 163 ? 20.553 1.996 -61.437 1.00 16.19 163 ILE C O 1
ATOM 10443 N N . SER C 1 164 ? 19.081 3.359 -60.398 1.00 17.79 164 SER C N 1
ATOM 10444 C CA . SER C 1 164 ? 19.766 4.589 -60.785 1.00 18.46 164 SER C CA 1
ATOM 10445 C C . SER C 1 164 ? 20.801 4.960 -59.729 1.00 21.71 164 SER C C 1
ATOM 10446 O O . SER C 1 164 ? 20.457 5.191 -58.566 1.00 18.29 164 SER C O 1
ATOM 10449 N N . ILE C 1 165 ? 22.062 5.056 -60.145 1.00 14.89 165 ILE C N 1
ATOM 10450 C CA . ILE C 1 165 ? 23.156 5.138 -59.181 1.00 16.13 165 ILE C CA 1
ATOM 10451 C C . ILE C 1 165 ? 23.094 6.437 -58.383 1.00 17.42 165 ILE C C 1
ATOM 10452 O O . ILE C 1 165 ? 23.263 6.433 -57.156 1.00 18.22 165 ILE C O 1
ATOM 10457 N N . ASP C 1 166 ? 22.871 7.569 -59.048 1.00 17.44 166 ASP C N 1
ATOM 10458 C CA . ASP C 1 166 ? 22.877 8.810 -58.284 1.00 25.48 166 ASP C CA 1
ATOM 10459 C C . ASP C 1 166 ? 21.551 9.080 -57.573 1.00 24.10 166 ASP C C 1
ATOM 10460 O O . ASP C 1 166 ? 21.389 10.156 -56.994 1.00 24.21 166 ASP C O 1
ATOM 10465 N N . SER C 1 167 ? 20.622 8.125 -57.547 1.00 25.69 167 SER C N 1
ATOM 10466 C CA . SER C 1 167 ? 19.515 8.195 -56.601 1.00 26.11 167 SER C CA 1
ATOM 10467 C C . SER C 1 167 ? 19.829 7.491 -55.280 1.00 21.73 167 SER C C 1
ATOM 10468 O O . SER C 1 167 ? 19.006 7.528 -54.362 1.00 24.11 167 SER C O 1
ATOM 10471 N N . LEU C 1 168 ? 21.003 6.855 -55.159 1.00 17.20 168 LEU C N 1
ATOM 10472 C CA . LEU C 1 168 ? 21.329 6.102 -53.953 1.00 20.29 168 LEU C CA 1
ATOM 10473 C C . LEU C 1 168 ? 22.058 7.000 -52.958 1.00 20.64 168 LEU C C 1
ATOM 10474 O O . LEU C 1 168 ? 23.035 7.659 -53.330 1.00 20.08 168 LEU C O 1
ATOM 10479 N N . PRO C 1 169 ? 21.619 7.050 -51.703 1.00 19.66 169 PRO C N 1
ATOM 10480 C CA . PRO C 1 169 ? 22.274 7.928 -50.728 1.00 21.33 169 PRO C CA 1
ATOM 10481 C C . PRO C 1 169 ? 23.638 7.407 -50.299 1.00 21.16 169 PRO C C 1
ATOM 10482 O O . PRO C 1 169 ? 23.895 6.202 -50.274 1.00 18.45 169 PRO C O 1
ATOM 10486 N N . ASP C 1 170 ? 24.514 8.350 -49.943 1.00 15.66 170 ASP C N 1
ATOM 10487 C CA . ASP C 1 170 ? 25.815 8.004 -49.384 1.00 17.70 170 ASP C CA 1
ATOM 10488 C C . ASP C 1 170 ? 25.683 7.098 -48.167 1.00 22.83 170 ASP C C 1
ATOM 10489 O O . ASP C 1 170 ? 26.574 6.283 -47.901 1.00 20.58 170 ASP C O 1
ATOM 10494 N N . THR C 1 171 ? 24.596 7.248 -47.400 1.00 18.39 171 THR C N 1
ATOM 10495 C CA . THR C 1 171 ? 24.420 6.469 -46.176 1.00 22.05 171 THR C CA 1
ATOM 10496 C C . THR C 1 171 ? 24.385 4.970 -46.438 1.00 22.38 171 THR C C 1
ATOM 10497 O O . THR C 1 171 ? 24.629 4.188 -45.513 1.00 21.12 171 THR C O 1
ATOM 10501 N N . LEU C 1 172 ? 24.047 4.554 -47.662 1.00 17.99 172 LEU C N 1
ATOM 10502 C CA . LEU C 1 172 ? 24.032 3.133 -47.998 1.00 19.54 172 LEU C CA 1
ATOM 10503 C C . LEU C 1 172 ? 25.404 2.503 -47.814 1.00 17.10 172 LEU C C 1
ATOM 10504 O O . LEU C 1 172 ? 25.502 1.321 -47.460 1.00 18.44 172 LEU C O 1
ATOM 10509 N N . ALA C 1 173 ? 26.473 3.274 -48.045 1.00 14.13 173 ALA C N 1
ATOM 10510 C CA . ALA C 1 173 ? 27.821 2.727 -47.930 1.00 15.08 173 ALA C CA 1
ATOM 10511 C C . ALA C 1 173 ? 28.063 2.079 -46.573 1.00 22.26 173 ALA C C 1
ATOM 10512 O O . ALA C 1 173 ? 28.791 1.084 -46.478 1.00 17.72 173 ALA C O 1
ATOM 10514 N N . GLN C 1 174 ? 27.473 2.625 -45.508 1.00 19.98 174 GLN C N 1
ATOM 10515 C CA . GLN C 1 174 ? 27.696 2.042 -44.186 1.00 24.54 174 GLN C CA 1
ATOM 10516 C C . GLN C 1 174 ? 27.178 0.617 -44.087 1.00 20.20 174 GLN C C 1
ATOM 10517 O O . GLN C 1 174 ? 27.602 -0.118 -43.193 1.00 23.75 174 GLN C O 1
ATOM 10523 N N . SER C 1 175 ? 26.267 0.207 -44.971 1.00 18.96 175 SER C N 1
ATOM 10524 C CA . SER C 1 175 ? 25.727 -1.143 -44.917 1.00 20.48 175 SER C CA 1
ATOM 10525 C C . SER C 1 175 ? 26.550 -2.140 -45.723 1.00 19.21 175 SER C C 1
ATOM 10526 O O . SER C 1 175 ? 26.256 -3.341 -45.689 1.00 14.46 175 SER C O 1
ATOM 10529 N N . TYR C 1 176 ? 27.552 -1.671 -46.463 1.00 15.40 176 TYR C N 1
ATOM 10530 C CA . TYR C 1 176 ? 28.315 -2.558 -47.332 1.00 13.63 176 TYR C CA 1
ATOM 10531 C C . TYR C 1 176 ? 28.968 -3.683 -46.530 1.00 18.73 176 TYR C C 1
ATOM 10532 O O . TYR C 1 176 ? 29.478 -3.471 -45.428 1.00 15.04 176 TYR C O 1
ATOM 10541 N N . GLN C 1 177 ? 28.944 -4.888 -47.092 1.00 14.61 177 GLN C N 1
ATOM 10542 C CA . GLN C 1 177 ? 29.621 -6.052 -46.537 1.00 16.05 177 GLN C CA 1
ATOM 10543 C C . GLN C 1 177 ? 30.598 -6.603 -47.564 1.00 21.63 177 GLN C C 1
ATOM 10544 O O . GLN C 1 177 ? 30.310 -6.597 -48.769 1.00 16.88 177 GLN C O 1
ATOM 10550 N N . ILE C 1 178 ? 31.749 -7.075 -47.096 1.00 20.80 178 ILE C N 1
ATOM 10551 C CA . ILE C 1 178 ? 32.589 -7.873 -47.998 1.00 17.41 178 ILE C CA 1
ATOM 10552 C C . ILE C 1 178 ? 31.755 -9.019 -48.549 1.00 20.31 178 ILE C C 1
ATOM 10553 O O . ILE C 1 178 ? 31.055 -9.697 -47.770 1.00 18.50 178 ILE C O 1
ATOM 10558 N N . PRO C 1 179 ? 31.740 -9.250 -49.856 1.00 17.28 179 PRO C N 1
ATOM 10559 C CA . PRO C 1 179 ? 30.858 -10.286 -50.389 1.00 18.37 179 PRO C CA 1
ATOM 10560 C C . PRO C 1 179 ? 31.255 -11.669 -49.889 1.00 20.30 179 PRO C C 1
ATOM 10561 O O . PRO C 1 179 ? 32.437 -11.995 -49.765 1.00 20.08 179 PRO C O 1
ATOM 10565 N N . THR C 1 180 ? 30.258 -12.492 -49.645 1.00 20.15 180 THR C N 1
ATOM 10566 C CA . THR C 1 180 ? 30.531 -13.902 -49.327 1.00 23.32 180 THR C CA 1
ATOM 10567 C C . THR C 1 180 ? 31.139 -14.555 -50.576 1.00 27.26 180 THR C C 1
ATOM 10568 O O . THR C 1 180 ? 30.672 -14.289 -51.652 1.00 20.20 180 THR C O 1
ATOM 10572 N N . PRO C 1 181 ? 32.189 -15.385 -50.475 1.00 23.08 181 PRO C N 1
ATOM 10573 C CA . PRO C 1 181 ? 32.711 -16.071 -51.635 1.00 30.20 181 PRO C CA 1
ATOM 10574 C C . PRO C 1 181 ? 31.629 -16.860 -52.385 1.00 22.58 181 PRO C C 1
ATOM 10575 O O . PRO C 1 181 ? 30.841 -17.464 -51.821 1.00 47.16 181 PRO C O 1
ATOM 10579 N N . SER C 1 182 ? 31.731 -16.919 -53.707 1.00 49.28 182 SER C N 1
ATOM 10580 C CA . SER C 1 182 ? 30.767 -17.726 -54.498 1.00 42.60 182 SER C CA 1
ATOM 10581 C C . SER C 1 182 ? 30.947 -19.213 -54.180 1.00 63.61 182 SER C C 1
ATOM 10582 O O . SER C 1 182 ? 32.028 -19.619 -53.858 1.00 65.16 182 SER C O 1
ATOM 10585 N N . MET C 1 183 ? 29.931 -20.010 -54.457 1.00 48.55 183 MET C N 1
ATOM 10586 C CA . MET C 1 183 ? 30.026 -21.463 -54.217 1.00 45.62 183 MET C CA 1
ATOM 10587 C C . MET C 1 183 ? 31.204 -22.079 -55.000 1.00 31.45 183 MET C C 1
ATOM 10588 O O . MET C 1 183 ? 31.807 -22.978 -54.475 1.00 20.81 183 MET C O 1
ATOM 10593 N N . ALA C 1 184 ? 31.511 -21.598 -56.204 1.00 28.19 184 ALA C N 1
ATOM 10594 C CA . ALA C 1 184 ? 32.650 -22.103 -57.007 1.00 30.54 184 ALA C CA 1
ATOM 10595 C C . ALA C 1 184 ? 34.009 -21.903 -56.332 1.00 24.11 184 ALA C C 1
ATOM 10596 O O . ALA C 1 184 ? 34.919 -22.587 -56.711 1.00 23.07 184 ALA C O 1
ATOM 10598 N N . ALA C 1 185 ? 34.122 -21.010 -55.331 1.00 21.41 185 ALA C N 1
ATOM 10599 C CA . ALA C 1 185 ? 35.357 -20.778 -54.537 1.00 27.22 185 ALA C CA 1
ATOM 10600 C C . ALA C 1 185 ? 35.817 -22.059 -53.830 1.00 29.55 185 ALA C C 1
ATOM 10601 O O . ALA C 1 185 ? 36.960 -22.180 -53.607 1.00 19.02 185 ALA C O 1
ATOM 10603 N N . ALA C 1 186 ? 34.917 -22.994 -53.531 1.00 48.11 186 ALA C N 1
ATOM 10604 C CA . ALA C 1 186 ? 35.301 -24.326 -53.050 1.00 25.14 186 ALA C CA 1
ATOM 10605 C C . ALA C 1 186 ? 36.205 -25.026 -54.080 1.00 25.79 186 ALA C C 1
ATOM 10606 O O . ALA C 1 186 ? 36.947 -25.797 -53.637 1.00 16.36 186 ALA C O 1
ATOM 10608 N N . ALA C 1 187 ? 36.037 -24.815 -55.395 1.00 18.60 187 ALA C N 1
ATOM 10609 C CA . ALA C 1 187 ? 36.834 -25.479 -56.442 1.00 13.97 187 ALA C CA 1
ATOM 10610 C C . ALA C 1 187 ? 37.890 -24.557 -57.064 1.00 13.45 187 ALA C C 1
ATOM 10611 O O . ALA C 1 187 ? 38.915 -24.997 -57.398 1.00 15.56 187 ALA C O 1
ATOM 10613 N N . ILE C 1 188 ? 37.564 -23.304 -57.239 1.00 14.08 188 ILE C N 1
ATOM 10614 C CA . ILE C 1 188 ? 38.407 -22.304 -57.919 1.00 18.98 188 ILE C CA 1
ATOM 10615 C C . ILE C 1 188 ? 38.852 -21.206 -56.948 1.00 13.89 188 ILE C C 1
ATOM 10616 O O . ILE C 1 188 ? 38.020 -20.671 -56.279 1.00 18.48 188 ILE C O 1
ATOM 10621 N N . ASN C 1 189 ? 40.127 -20.811 -57.020 1.00 14.76 189 ASN C N 1
ATOM 10622 C CA . ASN C 1 189 ? 40.612 -19.652 -56.281 1.00 14.56 189 ASN C CA 1
ATOM 10623 C C . ASN C 1 189 ? 39.733 -18.446 -56.592 1.00 14.47 189 ASN C C 1
ATOM 10624 O O . ASN C 1 189 ? 39.405 -18.214 -57.762 1.00 13.67 189 ASN C O 1
ATOM 10629 N N . PRO C 1 190 ? 39.363 -17.641 -55.597 1.00 15.86 190 PRO C N 1
ATOM 10630 C CA . PRO C 1 190 ? 38.644 -16.402 -55.915 1.00 16.33 190 PRO C CA 1
ATOM 10631 C C . PRO C 1 190 ? 39.330 -15.581 -56.993 1.00 18.06 190 PRO C C 1
ATOM 10632 O O . PRO C 1 190 ? 38.640 -14.983 -57.826 1.00 15.93 190 PRO C O 1
ATOM 10636 N N . VAL C 1 191 ? 40.666 -15.558 -57.037 1.00 18.34 191 VAL C N 1
ATOM 10637 C CA . VAL C 1 191 ? 41.335 -14.720 -58.034 1.00 16.09 191 VAL C CA 1
ATOM 10638 C C . VAL C 1 191 ? 41.082 -15.233 -59.448 1.00 17.87 191 VAL C C 1
ATOM 10639 O O . VAL C 1 191 ? 41.134 -14.457 -60.407 1.00 13.98 191 VAL C O 1
ATOM 10643 N N . ASP C 1 192 ? 40.820 -16.530 -59.611 1.00 14.60 192 ASP C N 1
ATOM 10644 C CA . ASP C 1 192 ? 40.622 -17.102 -60.939 1.00 16.85 192 ASP C CA 1
ATOM 10645 C C . ASP C 1 192 ? 39.171 -17.065 -61.389 1.00 15.63 192 ASP C C 1
ATOM 10646 O O . ASP C 1 192 ? 38.862 -17.563 -62.479 1.00 18.79 192 ASP C O 1
ATOM 10651 N N . LEU C 1 193 ? 38.283 -16.491 -60.598 1.00 12.98 193 LEU C N 1
ATOM 10652 C CA . LEU C 1 193 ? 36.895 -16.404 -61.020 1.00 18.23 193 LEU C CA 1
ATOM 10653 C C . LEU C 1 193 ? 36.655 -15.144 -61.847 1.00 20.99 193 LEU C C 1
ATOM 10654 O O . LEU C 1 193 ? 37.463 -14.206 -61.829 1.00 15.60 193 LEU C O 1
ATOM 10659 N N . PRO C 1 194 ? 35.541 -15.103 -62.581 1.00 14.09 194 PRO C N 1
ATOM 10660 C CA . PRO C 1 194 ? 35.295 -13.988 -63.509 1.00 15.58 194 PRO C CA 1
ATOM 10661 C C . PRO C 1 194 ? 35.194 -12.644 -62.801 1.00 15.07 194 PRO C C 1
ATOM 10662 O O . PRO C 1 194 ? 34.672 -12.536 -61.689 1.00 14.39 194 PRO C O 1
ATOM 10666 N N . ALA C 1 195 ? 35.701 -11.610 -63.465 1.00 13.39 195 ALA C N 1
ATOM 10667 C CA . ALA C 1 195 ? 35.513 -10.244 -63.001 1.00 13.87 195 ALA C CA 1
ATOM 10668 C C . ALA C 1 195 ? 34.407 -9.523 -63.758 1.00 12.47 195 ALA C C 1
ATOM 10669 O O . ALA C 1 195 ? 33.494 -8.980 -63.132 1.00 13.80 195 ALA C O 1
ATOM 10671 N N . PHE C 1 196 ? 34.471 -9.483 -65.091 1.00 12.24 196 PHE C N 1
ATOM 10672 C CA . PHE C 1 196 ? 33.411 -8.824 -65.845 1.00 11.43 196 PHE C CA 1
ATOM 10673 C C . PHE C 1 196 ? 33.386 -9.356 -67.273 1.00 10.63 196 PHE C C 1
ATOM 10674 O O . PHE C 1 196 ? 34.293 -10.069 -67.710 1.00 11.96 196 PHE C O 1
ATOM 10682 N N . LEU C 1 197 ? 32.304 -9.026 -67.980 1.00 10.88 197 LEU C N 1
ATOM 10683 C CA . LEU C 1 197 ? 32.054 -9.480 -69.345 1.00 12.18 197 LEU C CA 1
ATOM 10684 C C . LEU C 1 197 ? 32.192 -8.291 -70.287 1.00 12.78 197 LEU C C 1
ATOM 10685 O O . LEU C 1 197 ? 31.429 -7.329 -70.177 1.00 13.00 197 LEU C O 1
ATOM 10690 N N . GLN C 1 198 ? 33.141 -8.374 -71.221 1.00 11.36 198 GLN C N 1
ATOM 10691 C CA . GLN C 1 198 ? 33.429 -7.298 -72.173 1.00 14.09 198 GLN C CA 1
ATOM 10692 C C . GLN C 1 198 ? 32.872 -7.705 -73.529 1.00 18.36 198 GLN C C 1
ATOM 10693 O O . GLN C 1 198 ? 33.444 -8.571 -74.202 1.00 13.89 198 GLN C O 1
ATOM 10699 N N . TYR C 1 199 ? 31.764 -7.083 -73.926 1.00 14.40 199 TYR C N 1
ATOM 10700 C CA . TYR C 1 199 ? 31.152 -7.373 -75.211 1.00 21.64 199 TYR C CA 1
ATOM 10701 C C . TYR C 1 199 ? 31.730 -6.466 -76.291 1.00 24.03 199 TYR C C 1
ATOM 10702 O O . TYR C 1 199 ? 32.413 -5.479 -76.017 1.00 24.10 199 TYR C O 1
ATOM 10711 N N . THR C 1 200 ? 31.450 -6.821 -77.537 1.00 49.27 200 THR C N 1
ATOM 10712 C CA . THR C 1 200 ? 31.944 -6.057 -78.673 1.00 53.01 200 THR C CA 1
ATOM 10713 C C . THR C 1 200 ? 30.803 -5.397 -79.441 1.00 48.98 200 THR C C 1
ATOM 10714 O O . THR C 1 200 ? 30.997 -4.367 -80.091 1.00 54.18 200 THR C O 1
ATOM 10718 N N . THR C 1 206 ? 26.849 -11.158 -84.238 1.00 42.28 206 THR C N 1
ATOM 10719 C CA . THR C 1 206 ? 26.542 -11.777 -82.954 1.00 50.63 206 THR C CA 1
ATOM 10720 C C . THR C 1 206 ? 27.593 -11.407 -81.911 1.00 44.69 206 THR C C 1
ATOM 10721 O O . THR C 1 206 ? 28.703 -11.945 -81.922 1.00 45.00 206 THR C O 1
ATOM 10725 N N . PRO C 1 207 ? 27.247 -10.487 -81.013 1.00 42.33 207 PRO C N 1
ATOM 10726 C CA . PRO C 1 207 ? 28.217 -10.048 -80.002 1.00 37.46 207 PRO C CA 1
ATOM 10727 C C . PRO C 1 207 ? 28.587 -11.184 -79.060 1.00 25.93 207 PRO C C 1
ATOM 10728 O O . PRO C 1 207 ? 27.727 -11.908 -78.555 1.00 30.59 207 PRO C O 1
ATOM 10732 N N . ALA C 1 208 ? 29.884 -11.335 -78.833 1.00 26.11 208 ALA C N 1
ATOM 10733 C CA . ALA C 1 208 ? 30.416 -12.321 -77.912 1.00 28.89 208 ALA C CA 1
ATOM 10734 C C . ALA C 1 208 ? 30.966 -11.614 -76.683 1.00 20.85 208 ALA C C 1
ATOM 10735 O O . ALA C 1 208 ? 31.623 -10.574 -76.795 1.00 25.50 208 ALA C O 1
ATOM 10737 N N . GLY C 1 209 ? 30.687 -12.170 -75.514 1.00 16.09 209 GLY C N 1
ATOM 10738 C CA . GLY C 1 209 ? 31.223 -11.600 -74.296 1.00 19.03 209 GLY C CA 1
ATOM 10739 C C . GLY C 1 209 ? 32.561 -12.201 -73.922 1.00 15.86 209 GLY C C 1
ATOM 10740 O O . GLY C 1 209 ? 32.672 -13.416 -73.734 1.00 15.14 209 GLY C O 1
ATOM 10741 N N . VAL C 1 210 ? 33.592 -11.367 -73.829 1.00 14.76 210 VAL C N 1
ATOM 10742 C CA . VAL C 1 210 ? 34.892 -11.826 -73.352 1.00 12.19 210 VAL C CA 1
ATOM 10743 C C . VAL C 1 210 ? 34.847 -11.914 -71.833 1.00 15.04 210 VAL C C 1
ATOM 10744 O O . VAL C 1 210 ? 34.495 -10.944 -71.152 1.00 14.76 210 VAL C O 1
ATOM 10748 N N . VAL C 1 211 ? 35.213 -13.074 -71.294 1.00 15.53 211 VAL C N 1
ATOM 10749 C CA . VAL C 1 211 ? 35.199 -13.295 -69.853 1.00 13.31 211 VAL C CA 1
ATOM 10750 C C . VAL C 1 211 ? 36.566 -12.887 -69.321 1.00 13.80 211 VAL C C 1
ATOM 10751 O O . VAL C 1 211 ? 37.548 -13.610 -69.480 1.00 16.45 211 VAL C O 1
ATOM 10755 N N . LEU C 1 212 ? 36.631 -11.721 -68.680 1.00 10.62 212 LEU C N 1
ATOM 10756 C CA . LEU C 1 212 ? 37.837 -11.300 -67.987 1.00 14.46 212 LEU C CA 1
ATOM 10757 C C . LEU C 1 212 ? 37.750 -11.726 -66.530 1.00 15.38 212 LEU C C 1
ATOM 10758 O O . LEU C 1 212 ? 36.713 -11.542 -65.887 1.00 14.00 212 LEU C O 1
ATOM 10763 N N . THR C 1 213 ? 38.836 -12.296 -66.013 1.00 15.29 213 THR C N 1
ATOM 10764 C CA . THR C 1 213 ? 38.869 -12.754 -64.633 1.00 12.06 213 THR C CA 1
ATOM 10765 C C . THR C 1 213 ? 39.601 -11.745 -63.761 1.00 17.34 213 THR C C 1
ATOM 10766 O O . THR C 1 213 ? 40.281 -10.830 -64.243 1.00 15.00 213 THR C O 1
ATOM 10770 N N . ASN C 1 214 ? 39.454 -11.925 -62.446 1.00 15.49 214 ASN C N 1
ATOM 10771 C CA . ASN C 1 214 ? 40.245 -11.125 -61.524 1.00 13.92 214 ASN C CA 1
ATOM 10772 C C . ASN C 1 214 ? 41.725 -11.266 -61.834 1.00 14.47 214 ASN C C 1
ATOM 10773 O O . ASN C 1 214 ? 42.448 -10.266 -61.884 1.00 16.07 214 ASN C O 1
ATOM 10778 N N . ARG C 1 215 ? 42.192 -12.496 -62.093 1.00 12.54 215 ARG C N 1
ATOM 10779 C CA . ARG C 1 215 ? 43.601 -12.678 -62.427 1.00 16.41 215 ARG C CA 1
ATOM 10780 C C . ARG C 1 215 ? 43.953 -11.992 -63.746 1.00 18.05 215 ARG C C 1
ATOM 10781 O O . ARG C 1 215 ? 45.012 -11.358 -63.851 1.00 16.97 215 ARG C O 1
ATOM 10789 N N . SER C 1 216 ? 43.095 -12.141 -64.772 1.00 17.09 216 SER C N 1
ATOM 10790 C CA . SER C 1 216 ? 43.257 -11.414 -66.034 1.00 21.60 216 SER C CA 1
ATOM 10791 C C . SER C 1 216 ? 43.637 -9.967 -65.779 1.00 14.38 216 SER C C 1
ATOM 10792 O O . SER C 1 216 ? 44.703 -9.494 -66.193 1.00 15.03 216 SER C O 1
ATOM 10795 N N . ILE C 1 217 ? 42.724 -9.249 -65.129 1.00 15.54 217 ILE C N 1
ATOM 10796 C CA . ILE C 1 217 ? 42.855 -7.803 -65.009 1.00 17.74 217 ILE C CA 1
ATOM 10797 C C . ILE C 1 217 ? 43.979 -7.443 -64.050 1.00 16.70 217 ILE C C 1
ATOM 10798 O O . ILE C 1 217 ? 44.824 -6.594 -64.356 1.00 15.72 217 ILE C O 1
ATOM 10803 N N . VAL C 1 218 ? 44.014 -8.085 -62.877 1.00 13.72 218 VAL C N 1
ATOM 10804 C CA . VAL C 1 218 ? 45.065 -7.762 -61.913 1.00 14.10 218 VAL C CA 1
ATOM 10805 C C . VAL C 1 218 ? 46.436 -7.991 -62.532 1.00 13.79 218 VAL C C 1
ATOM 10806 O O . VAL C 1 218 ? 47.346 -7.165 -62.393 1.00 16.00 218 VAL C O 1
ATOM 10810 N N . THR C 1 219 ? 46.601 -9.103 -63.251 1.00 13.88 219 THR C N 1
ATOM 10811 C CA . THR C 1 219 ? 47.869 -9.359 -63.926 1.00 16.73 219 THR C CA 1
ATOM 10812 C C . THR C 1 219 ? 48.203 -8.239 -64.912 1.00 18.16 219 THR C C 1
ATOM 10813 O O . THR C 1 219 ? 49.339 -7.753 -64.956 1.00 13.01 219 THR C O 1
ATOM 10817 N N . ASN C 1 220 ? 47.225 -7.823 -65.721 1.00 15.06 220 ASN C N 1
ATOM 10818 C CA . ASN C 1 220 ? 47.516 -6.821 -66.750 1.00 16.38 220 ASN C CA 1
ATOM 10819 C C . ASN C 1 220 ? 47.763 -5.454 -66.118 1.00 11.59 220 ASN C C 1
ATOM 10820 O O . ASN C 1 220 ? 48.602 -4.683 -66.594 1.00 13.98 220 ASN C O 1
ATOM 10825 N N . VAL C 1 221 ? 47.057 -5.150 -65.030 1.00 14.05 221 VAL C N 1
ATOM 10826 C CA . VAL C 1 221 ? 47.330 -3.928 -64.278 1.00 14.61 221 VAL C CA 1
ATOM 10827 C C . VAL C 1 221 ? 48.783 -3.911 -63.820 1.00 19.15 221 VAL C C 1
ATOM 10828 O O . VAL C 1 221 ? 49.486 -2.902 -63.953 1.00 19.24 221 VAL C O 1
ATOM 10832 N N . LEU C 1 222 ? 49.255 -5.042 -63.283 1.00 19.25 222 LEU C N 1
ATOM 10833 C CA . LEU C 1 222 ? 50.640 -5.148 -62.832 1.00 19.09 222 LEU C CA 1
ATOM 10834 C C . LEU C 1 222 ? 51.615 -5.048 -64.001 1.00 16.89 222 LEU C C 1
ATOM 10835 O O . LEU C 1 222 ? 52.638 -4.362 -63.907 1.00 18.55 222 LEU C O 1
ATOM 10840 N N . GLN C 1 223 ? 51.336 -5.749 -65.107 1.00 13.87 223 GLN C N 1
ATOM 10841 C CA . GLN C 1 223 ? 52.185 -5.617 -66.293 1.00 15.28 223 GLN C CA 1
ATOM 10842 C C . GLN C 1 223 ? 52.220 -4.177 -66.785 1.00 20.54 223 GLN C C 1
ATOM 10843 O O . GLN C 1 223 ? 53.287 -3.657 -67.141 1.00 19.97 223 GLN C O 1
ATOM 10849 N N . ILE C 1 224 ? 51.052 -3.528 -66.839 1.00 15.74 224 ILE C N 1
ATOM 10850 C CA . ILE C 1 224 ? 50.977 -2.146 -67.313 1.00 18.71 224 ILE C CA 1
ATOM 10851 C C . ILE C 1 224 ? 51.818 -1.242 -66.427 1.00 23.83 224 ILE C C 1
ATOM 10852 O O . ILE C 1 224 ? 52.673 -0.488 -66.910 1.00 19.96 224 ILE C O 1
ATOM 10857 N N . PHE C 1 225 ? 51.573 -1.294 -65.112 1.00 19.73 225 PHE C N 1
ATOM 10858 C CA . PHE C 1 225 ? 52.279 -0.405 -64.195 1.00 20.13 225 PHE C CA 1
ATOM 10859 C C . PHE C 1 225 ? 53.785 -0.557 -64.338 1.00 23.70 225 PHE C C 1
ATOM 10860 O O . PHE C 1 225 ? 54.516 0.440 -64.387 1.00 24.50 225 PHE C O 1
ATOM 10868 N N . ALA C 1 226 ? 54.265 -1.795 -64.437 1.00 22.47 226 ALA C N 1
ATOM 10869 C CA . ALA C 1 226 ? 55.704 -2.018 -64.496 1.00 26.35 226 ALA C CA 1
ATOM 10870 C C . ALA C 1 226 ? 56.291 -1.607 -65.837 1.00 30.46 226 ALA C C 1
ATOM 10871 O O . ALA C 1 226 ? 57.441 -1.159 -65.889 1.00 34.28 226 ALA C O 1
ATOM 10873 N N . ALA C 1 227 ? 55.538 -1.761 -66.929 1.00 19.07 227 ALA C N 1
ATOM 10874 C CA . ALA C 1 227 ? 56.116 -1.476 -68.241 1.00 22.73 227 ALA C CA 1
ATOM 10875 C C . ALA C 1 227 ? 56.046 0.007 -68.599 1.00 23.19 227 ALA C C 1
ATOM 10876 O O . ALA C 1 227 ? 56.871 0.483 -69.383 1.00 24.27 227 ALA C O 1
ATOM 10878 N N . ALA C 1 228 ? 55.085 0.750 -68.039 1.00 22.30 228 ALA C N 1
ATOM 10879 C CA . ALA C 1 228 ? 54.869 2.136 -68.429 1.00 21.94 228 ALA C CA 1
ATOM 10880 C C . ALA C 1 228 ? 55.927 3.087 -67.881 1.00 27.33 228 ALA C C 1
ATOM 10881 O O . ALA C 1 228 ? 55.977 4.250 -68.310 1.00 18.91 228 ALA C O 1
ATOM 10883 N N . GLN C 1 229 ? 56.769 2.632 -66.956 1.00 23.84 229 GLN C N 1
ATOM 10884 C CA . GLN C 1 229 ? 57.816 3.473 -66.375 1.00 22.38 229 GLN C CA 1
ATOM 10885 C C . GLN C 1 229 ? 57.243 4.823 -65.947 1.00 20.44 229 GLN C C 1
ATOM 10886 O O . GLN C 1 229 ? 57.743 5.889 -66.307 1.00 24.02 229 GLN C O 1
ATOM 10892 N N . LEU C 1 230 ? 56.169 4.766 -65.166 1.00 25.04 230 LEU C N 1
ATOM 10893 C CA . LEU C 1 230 ? 55.417 5.967 -64.833 1.00 24.06 230 LEU C CA 1
ATOM 10894 C C . LEU C 1 230 ? 56.200 6.878 -63.898 1.00 28.28 230 LEU C C 1
ATOM 10895 O O . LEU C 1 230 ? 56.854 6.420 -62.956 1.00 28.06 230 LEU C O 1
ATOM 10900 N N . LYS C 1 231 ? 56.123 8.180 -64.171 1.00 26.33 231 LYS C N 1
ATOM 10901 C CA . LYS C 1 231 ? 56.651 9.208 -63.285 1.00 29.47 231 LYS C CA 1
ATOM 10902 C C . LYS C 1 231 ? 55.556 9.654 -62.330 1.00 34.93 231 LYS C C 1
ATOM 10903 O O . LYS C 1 231 ? 54.402 9.827 -62.734 1.00 33.06 231 LYS C O 1
ATOM 10909 N N . THR C 1 232 ? 55.918 9.837 -61.064 1.00 27.33 232 THR C N 1
ATOM 10910 C CA . THR C 1 232 ? 54.967 10.290 -60.062 1.00 34.42 232 THR C CA 1
ATOM 10911 C C . THR C 1 232 ? 55.536 11.472 -59.293 1.00 39.70 232 THR C C 1
ATOM 10912 O O . THR C 1 232 ? 56.753 11.578 -59.112 1.00 31.82 232 THR C O 1
ATOM 10916 N N . PRO C 1 233 ? 54.667 12.376 -58.818 1.00 37.21 233 PRO C N 1
ATOM 10917 C CA . PRO C 1 233 ? 53.220 12.211 -58.997 1.00 32.07 233 PRO C CA 1
ATOM 10918 C C . PRO C 1 233 ? 52.766 12.486 -60.433 1.00 33.57 233 PRO C C 1
ATOM 10919 O O . PRO C 1 233 ? 53.497 13.111 -61.214 1.00 28.38 233 PRO C O 1
ATOM 10923 N N . LEU C 1 234 ? 51.564 12.019 -60.768 1.00 26.83 234 LEU C N 1
ATOM 10924 C CA . LEU C 1 234 ? 51.023 12.160 -62.111 1.00 28.51 234 LEU C CA 1
ATOM 10925 C C . LEU C 1 234 ? 49.536 12.474 -62.037 1.00 25.49 234 LEU C C 1
ATOM 10926 O O . LEU C 1 234 ? 48.917 12.444 -60.971 1.00 28.94 234 LEU C O 1
ATOM 10931 N N . ARG C 1 235 ? 48.974 12.790 -63.197 1.00 21.46 235 ARG C N 1
ATOM 10932 C CA . ARG C 1 235 ? 47.539 12.828 -63.404 1.00 20.97 235 ARG C CA 1
ATOM 10933 C C . ARG C 1 235 ? 47.266 12.318 -64.811 1.00 22.99 235 ARG C C 1
ATOM 10934 O O . ARG C 1 235 ? 48.106 12.442 -65.706 1.00 25.36 235 ARG C O 1
ATOM 10942 N N . LEU C 1 236 ? 46.098 11.717 -64.991 1.00 20.14 236 LEU C N 1
ATOM 10943 C CA . LEU C 1 236 ? 45.716 11.102 -66.251 1.00 20.57 236 LEU C CA 1
ATOM 10944 C C . LEU C 1 236 ? 44.523 11.842 -66.834 1.00 23.08 236 LEU C C 1
ATOM 10945 O O . LEU C 1 236 ? 43.642 12.291 -66.095 1.00 24.91 236 LEU C O 1
ATOM 10950 N N . VAL C 1 237 ? 44.511 11.985 -68.155 1.00 17.09 237 VAL C N 1
ATOM 10951 C CA . VAL C 1 237 ? 43.397 12.584 -68.881 1.00 20.95 237 VAL C CA 1
ATOM 10952 C C . VAL C 1 237 ? 42.833 11.519 -69.809 1.00 15.78 237 VAL C C 1
ATOM 10953 O O . VAL C 1 237 ? 43.594 10.816 -70.481 1.00 16.80 237 VAL C O 1
ATOM 10957 N N . SER C 1 238 ? 41.508 11.398 -69.844 1.00 16.59 238 SER C N 1
ATOM 10958 C CA . SER C 1 238 ? 40.874 10.397 -70.688 1.00 17.84 238 SER C CA 1
ATOM 10959 C C . SER C 1 238 ? 39.459 10.848 -71.011 1.00 22.53 238 SER C C 1
ATOM 10960 O O . SER C 1 238 ? 38.753 11.365 -70.143 1.00 21.65 238 SER C O 1
ATOM 10963 N N . TRP C 1 239 ? 39.069 10.671 -72.272 1.00 16.31 239 TRP C N 1
ATOM 10964 C CA . TRP C 1 239 ? 37.686 10.817 -72.702 1.00 19.66 239 TRP C CA 1
ATOM 10965 C C . TRP C 1 239 ? 37.188 9.536 -73.354 1.00 17.36 239 TRP C C 1
ATOM 10966 O O . TRP C 1 239 ? 36.136 9.546 -73.996 1.00 19.40 239 TRP C O 1
ATOM 10977 N N . LEU C 1 240 ? 37.910 8.431 -73.180 1.00 15.89 240 LEU C N 1
ATOM 10978 C CA . LEU C 1 240 ? 37.594 7.195 -73.876 1.00 18.41 240 LEU C CA 1
ATOM 10979 C C . LEU C 1 240 ? 36.203 6.691 -73.493 1.00 17.19 240 LEU C C 1
ATOM 10980 O O . LEU C 1 240 ? 35.737 6.912 -72.373 1.00 17.65 240 LEU C O 1
ATOM 10985 N N . PRO C 1 241 ? 35.521 6.001 -74.403 1.00 14.68 241 PRO C N 1
ATOM 10986 C CA . PRO C 1 241 ? 34.227 5.407 -74.048 1.00 20.87 241 PRO C CA 1
ATOM 10987 C C . PRO C 1 241 ? 34.421 4.292 -73.031 1.00 17.85 241 PRO C C 1
ATOM 10988 O O . PRO C 1 241 ? 35.303 3.441 -73.178 1.00 15.29 241 PRO C O 1
ATOM 10992 N N . LEU C 1 242 ? 33.604 4.315 -71.988 1.00 16.47 242 LEU C N 1
ATOM 10993 C CA . LEU C 1 242 ? 33.704 3.297 -70.954 1.00 17.72 242 LEU C CA 1
ATOM 10994 C C . LEU C 1 242 ? 33.120 1.956 -71.386 1.00 19.29 242 LEU C C 1
ATOM 10995 O O . LEU C 1 242 ? 33.396 0.944 -70.734 1.00 18.63 242 LEU C O 1
ATOM 11000 N N . HIS C 1 243 ? 32.342 1.915 -72.469 1.00 17.12 243 HIS C N 1
ATOM 11001 C CA . HIS C 1 243 ? 31.842 0.654 -73.003 1.00 19.88 243 HIS C CA 1
ATOM 11002 C C . HIS C 1 243 ? 32.830 -0.017 -73.946 1.00 27.14 243 HIS C C 1
ATOM 11003 O O . HIS C 1 243 ? 32.489 -1.033 -74.562 1.00 30.41 243 HIS C O 1
ATOM 11010 N N . HIS C 1 244 ? 34.047 0.512 -74.058 1.00 25.05 244 HIS C N 1
ATOM 11011 C CA . HIS C 1 244 ? 35.133 -0.144 -74.769 1.00 24.75 244 HIS C CA 1
ATOM 11012 C C . HIS C 1 244 ? 36.173 -0.656 -73.780 1.00 21.53 244 HIS C C 1
ATOM 11013 O O . HIS C 1 244 ? 36.331 -0.121 -72.676 1.00 19.40 244 HIS C O 1
ATOM 11020 N N . ASP C 1 245 ? 36.879 -1.703 -74.204 1.00 22.77 245 ASP C N 1
ATOM 11021 C CA . ASP C 1 245 ? 37.943 -2.307 -73.407 1.00 20.62 245 ASP C CA 1
ATOM 11022 C C . ASP C 1 245 ? 38.922 -1.258 -72.874 1.00 24.29 245 ASP C C 1
ATOM 11023 O O . ASP C 1 245 ? 39.221 -1.218 -71.674 1.00 19.89 245 ASP C O 1
ATOM 11028 N N . MET C 1 246 ? 39.434 -0.398 -73.757 1.00 16.30 246 MET C N 1
ATOM 11029 C CA . MET C 1 246 ? 40.470 0.549 -73.356 1.00 18.31 246 MET C CA 1
ATOM 11030 C C . MET C 1 246 ? 39.966 1.506 -72.277 1.00 19.84 246 MET C C 1
ATOM 11031 O O . MET C 1 246 ? 40.664 1.765 -71.290 1.00 18.67 246 MET C O 1
ATOM 11036 N N . GLY C 1 247 ? 38.743 2.021 -72.435 1.00 17.32 247 GLY C N 1
ATOM 11037 C CA . GLY C 1 247 ? 38.246 3.023 -71.509 1.00 13.23 247 GLY C CA 1
ATOM 11038 C C . GLY C 1 247 ? 38.050 2.502 -70.094 1.00 16.65 247 GLY C C 1
ATOM 11039 O O . GLY C 1 247 ? 38.516 3.110 -69.130 1.00 14.10 247 GLY C O 1
ATOM 11040 N N . ILE C 1 248 ? 37.343 1.376 -69.945 1.00 16.40 248 ILE C N 1
ATOM 11041 C CA . ILE C 1 248 ? 36.951 0.936 -68.604 1.00 16.44 248 ILE C CA 1
ATOM 11042 C C . ILE C 1 248 ? 38.145 0.369 -67.836 1.00 17.04 248 ILE C C 1
ATOM 11043 O O . ILE C 1 248 ? 38.274 0.581 -66.624 1.00 15.22 248 ILE C O 1
ATOM 11048 N N . ILE C 1 249 ? 39.031 -0.370 -68.506 1.00 13.35 249 ILE C N 1
ATOM 11049 C CA . ILE C 1 249 ? 40.190 -0.891 -67.786 1.00 14.50 249 ILE C CA 1
ATOM 11050 C C . ILE C 1 249 ? 41.126 0.241 -67.377 1.00 18.30 249 ILE C C 1
ATOM 11051 O O . ILE C 1 249 ? 41.697 0.223 -66.280 1.00 15.04 249 ILE C O 1
ATOM 11056 N N . LEU C 1 250 ? 41.295 1.243 -68.242 1.00 13.69 250 LEU C N 1
ATOM 11057 C CA . LEU C 1 250 ? 42.079 2.410 -67.855 1.00 14.59 250 LEU C CA 1
ATOM 11058 C C . LEU C 1 250 ? 41.463 3.104 -66.644 1.00 13.88 250 LEU C C 1
ATOM 11059 O O . LEU C 1 250 ? 42.166 3.435 -65.679 1.00 16.59 250 LEU C O 1
ATOM 11064 N N . ALA C 1 251 ? 40.144 3.329 -66.670 1.00 11.67 251 ALA C N 1
ATOM 11065 C CA . ALA C 1 251 ? 39.496 3.993 -65.539 1.00 17.53 251 ALA C CA 1
ATOM 11066 C C . ALA C 1 251 ? 39.551 3.153 -64.268 1.00 18.98 251 ALA C C 1
ATOM 11067 O O . ALA C 1 251 ? 39.641 3.708 -63.164 1.00 18.58 251 ALA C O 1
ATOM 11069 N N . VAL C 1 252 ? 39.488 1.825 -64.389 1.00 18.49 252 VAL C N 1
ATOM 11070 C CA . VAL C 1 252 ? 39.606 0.979 -63.203 1.00 18.37 252 VAL C CA 1
ATOM 11071 C C . VAL C 1 252 ? 41.041 1.003 -62.682 1.00 18.42 252 VAL C C 1
ATOM 11072 O O . VAL C 1 252 ? 41.282 1.146 -61.477 1.00 19.77 252 VAL C O 1
ATOM 11076 N N . PHE C 1 253 ? 42.013 0.876 -63.587 1.00 18.28 253 PHE C N 1
ATOM 11077 C CA . PHE C 1 253 ? 43.424 1.041 -63.238 1.00 18.12 253 PHE C CA 1
ATOM 11078 C C . PHE C 1 253 ? 43.642 2.294 -62.390 1.00 19.66 253 PHE C C 1
ATOM 11079 O O . PHE C 1 253 ? 44.140 2.225 -61.258 1.00 20.05 253 PHE C O 1
ATOM 11087 N N . ILE C 1 254 ? 43.251 3.454 -62.920 1.00 14.13 254 ILE C N 1
ATOM 11088 C CA . ILE C 1 254 ? 43.549 4.713 -62.242 1.00 20.55 254 ILE C CA 1
ATOM 11089 C C . ILE C 1 254 ? 42.784 4.820 -60.923 1.00 22.69 254 ILE C C 1
ATOM 11090 O O . ILE C 1 254 ? 43.317 5.312 -59.917 1.00 20.13 254 ILE C O 1
ATOM 11095 N N . THR C 1 255 ? 41.532 4.354 -60.897 1.00 18.71 255 THR C N 1
ATOM 11096 C CA . THR C 1 255 ? 40.726 4.469 -59.685 1.00 21.39 255 THR C CA 1
ATOM 11097 C C . THR C 1 255 ? 41.227 3.521 -58.602 1.00 20.85 255 THR C C 1
ATOM 11098 O O . THR C 1 255 ? 41.298 3.891 -57.424 1.00 17.26 255 THR C O 1
ATOM 11102 N N . LEU C 1 256 ? 41.584 2.297 -58.992 1.00 19.79 256 LEU C N 1
ATOM 11103 C CA . LEU C 1 256 ? 42.119 1.328 -58.043 1.00 24.87 256 LEU C CA 1
ATOM 11104 C C . LEU C 1 256 ? 43.375 1.851 -57.353 1.00 27.84 256 LEU C C 1
ATOM 11105 O O . LEU C 1 256 ? 43.572 1.627 -56.152 1.00 22.71 256 LEU C O 1
ATOM 11110 N N . LEU C 1 257 ? 44.239 2.544 -58.095 1.00 21.48 257 LEU C N 1
ATOM 11111 C CA . LEU C 1 257 ? 45.484 3.064 -57.542 1.00 21.21 257 LEU C CA 1
ATOM 11112 C C . LEU C 1 257 ? 45.310 4.392 -56.811 1.00 22.30 257 LEU C C 1
ATOM 11113 O O . LEU C 1 257 ? 46.290 4.912 -56.271 1.00 24.04 257 LEU C O 1
ATOM 11118 N N . GLY C 1 258 ? 44.105 4.957 -56.788 1.00 20.96 258 GLY C N 1
ATOM 11119 C CA . GLY C 1 258 ? 43.898 6.229 -56.123 1.00 25.78 258 GLY C CA 1
ATOM 11120 C C . GLY C 1 258 ? 44.612 7.400 -56.758 1.00 24.00 258 GLY C C 1
ATOM 11121 O O . GLY C 1 258 ? 44.861 8.403 -56.085 1.00 25.31 258 GLY C O 1
ATOM 11122 N N . LEU C 1 259 ? 44.957 7.303 -58.037 1.00 20.95 259 LEU C N 1
ATOM 11123 C CA . LEU C 1 259 ? 45.668 8.373 -58.716 1.00 21.94 259 LEU C CA 1
ATOM 11124 C C . LEU C 1 259 ? 44.689 9.424 -59.247 1.00 25.83 259 LEU C C 1
ATOM 11125 O O . LEU C 1 259 ? 43.473 9.219 -59.293 1.00 26.67 259 LEU C O 1
ATOM 11130 N N . GLU C 1 260 ? 45.238 10.567 -59.653 1.00 20.93 260 GLU C N 1
ATOM 11131 C CA . GLU C 1 260 ? 44.415 11.673 -60.123 1.00 25.35 260 GLU C CA 1
ATOM 11132 C C . GLU C 1 260 ? 43.982 11.469 -61.570 1.00 30.27 260 GLU C C 1
ATOM 11133 O O . GLU C 1 260 ? 44.793 11.137 -62.441 1.00 26.24 260 GLU C O 1
ATOM 11139 N N . PHE C 1 261 ? 42.697 11.722 -61.825 1.00 27.01 261 PHE C N 1
ATOM 11140 C CA . PHE C 1 261 ? 42.016 11.335 -63.055 1.00 27.38 261 PHE C CA 1
ATOM 11141 C C . PHE C 1 261 ? 41.110 12.478 -63.496 1.00 32.83 261 PHE C C 1
ATOM 11142 O O . PHE C 1 261 ? 40.365 13.028 -62.680 1.00 22.31 261 PHE C O 1
ATOM 11150 N N . GLU C 1 262 ? 41.177 12.837 -64.779 1.00 25.44 262 GLU C N 1
ATOM 11151 C CA . GLU C 1 262 ? 40.339 13.880 -65.359 1.00 25.24 262 GLU C CA 1
ATOM 11152 C C . GLU C 1 262 ? 39.620 13.300 -66.566 1.00 20.43 262 GLU C C 1
ATOM 11153 O O . GLU C 1 262 ? 40.263 12.761 -67.472 1.00 17.85 262 GLU C O 1
ATOM 11159 N N . MET C 1 263 ? 38.293 13.416 -66.582 1.00 17.30 263 MET C N 1
ATOM 11160 C CA . MET C 1 263 ? 37.476 12.635 -67.496 1.00 16.89 263 MET C CA 1
ATOM 11161 C C . MET C 1 263 ? 36.394 13.489 -68.141 1.00 19.38 263 MET C C 1
ATOM 11162 O O . MET C 1 263 ? 35.840 14.402 -67.522 1.00 21.01 263 MET C O 1
ATOM 11167 N N . MET C 1 264 ? 36.086 13.158 -69.391 1.00 17.16 264 MET C N 1
ATOM 11168 C CA . MET C 1 264 ? 34.916 13.681 -70.082 1.00 25.22 264 MET C CA 1
ATOM 11169 C C . MET C 1 264 ? 34.469 12.627 -71.084 1.00 24.28 264 MET C C 1
ATOM 11170 O O . MET C 1 264 ? 35.092 11.571 -71.219 1.00 25.37 264 MET C O 1
ATOM 11175 N N . SER C 1 265 ? 33.384 12.913 -71.788 1.00 23.18 265 SER C N 1
ATOM 11176 C CA . SER C 1 265 ? 32.833 11.935 -72.713 1.00 19.64 265 SER C CA 1
ATOM 11177 C C . SER C 1 265 ? 33.512 12.024 -74.074 1.00 22.44 265 SER C C 1
ATOM 11178 O O . SER C 1 265 ? 34.055 13.072 -74.447 1.00 21.62 265 SER C O 1
ATOM 11181 N N . PRO C 1 266 ? 33.503 10.927 -74.839 1.00 19.73 266 PRO C N 1
ATOM 11182 C CA . PRO C 1 266 ? 34.042 10.990 -76.211 1.00 20.10 266 PRO C CA 1
ATOM 11183 C C . PRO C 1 266 ? 33.336 12.017 -77.077 1.00 24.05 266 PRO C C 1
ATOM 11184 O O . PRO C 1 266 ? 33.968 12.647 -77.931 1.00 19.65 266 PRO C O 1
ATOM 11188 N N . ARG C 1 267 ? 32.023 12.181 -76.893 1.00 23.91 267 ARG C N 1
ATOM 11189 C CA . ARG C 1 267 ? 31.288 13.175 -77.665 1.00 28.06 267 ARG C CA 1
ATOM 11190 C C . ARG C 1 267 ? 31.776 14.582 -77.354 1.00 23.64 267 ARG C C 1
ATOM 11191 O O . ARG C 1 267 ? 31.831 15.434 -78.246 1.00 23.53 267 ARG C O 1
ATOM 11199 N N . ASP C 1 268 ? 32.137 14.847 -76.092 1.00 19.26 268 ASP C N 1
ATOM 11200 C CA . ASP C 1 268 ? 32.708 16.147 -75.740 1.00 22.38 268 ASP C CA 1
ATOM 11201 C C . ASP C 1 268 ? 34.013 16.403 -76.486 1.00 22.58 268 ASP C C 1
ATOM 11202 O O . ASP C 1 268 ? 34.270 17.527 -76.938 1.00 21.34 268 ASP C O 1
ATOM 11207 N N . PHE C 1 269 ? 34.862 15.380 -76.606 1.00 19.22 269 PHE C N 1
ATOM 11208 C CA . PHE C 1 269 ? 36.121 15.551 -77.322 1.00 17.31 269 PHE C CA 1
ATOM 11209 C C . PHE C 1 269 ? 35.879 15.848 -78.794 1.00 22.68 269 PHE C C 1
ATOM 11210 O O . PHE C 1 269 ? 36.494 16.756 -79.365 1.00 21.90 269 PHE C O 1
ATOM 11218 N N . ILE C 1 270 ? 35.005 15.070 -79.435 1.00 23.38 270 ILE C N 1
ATOM 11219 C CA . ILE C 1 270 ? 34.804 15.254 -80.865 1.00 29.07 270 ILE C CA 1
ATOM 11220 C C . ILE C 1 270 ? 34.121 16.584 -81.147 1.00 24.57 270 ILE C C 1
ATOM 11221 O O . ILE C 1 270 ? 34.403 17.229 -82.161 1.00 28.59 270 ILE C O 1
ATOM 11226 N N . GLN C 1 271 ? 33.240 17.032 -80.257 1.00 26.08 271 GLN C N 1
ATOM 11227 C CA . GLN C 1 271 ? 32.609 18.332 -80.446 1.00 32.24 271 GLN C CA 1
ATOM 11228 C C . GLN C 1 271 ? 33.644 19.454 -80.466 1.00 31.24 271 GLN C C 1
ATOM 11229 O O . GLN C 1 271 ? 33.608 20.334 -81.336 1.00 30.78 271 GLN C O 1
ATOM 11235 N N . GLN C 1 272 ? 34.570 19.446 -79.508 1.00 24.08 272 GLN C N 1
ATOM 11236 C CA . GLN C 1 272 ? 35.600 20.482 -79.401 1.00 23.98 272 GLN C CA 1
ATOM 11237 C C . GLN C 1 272 ? 36.901 19.859 -78.919 1.00 21.49 272 GLN C C 1
ATOM 11238 O O . GLN C 1 272 ? 37.197 19.859 -77.717 1.00 20.99 272 GLN C O 1
ATOM 11244 N N . PRO C 1 273 ? 37.716 19.326 -79.838 1.00 23.31 273 PRO C N 1
ATOM 11245 C CA . PRO C 1 273 ? 39.001 18.729 -79.440 1.00 17.84 273 PRO C CA 1
ATOM 11246 C C . PRO C 1 273 ? 39.840 19.596 -78.516 1.00 25.13 273 PRO C C 1
ATOM 11247 O O . PRO C 1 273 ? 40.735 19.095 -77.826 1.00 22.46 273 PRO C O 1
ATOM 11251 N N . LYS C 1 274 ? 39.598 20.905 -78.529 1.00 22.90 274 LYS C N 1
ATOM 11252 C CA . LYS C 1 274 ? 40.400 21.814 -77.678 1.00 22.36 274 LYS C CA 1
ATOM 11253 C C . LYS C 1 274 ? 40.189 21.544 -76.188 1.00 17.53 274 LYS C C 1
ATOM 11254 O O . LYS C 1 274 ? 41.102 21.797 -75.472 1.00 21.57 274 LYS C O 1
ATOM 11260 N N . ARG C 1 275 ? 39.021 21.056 -75.763 1.00 24.53 275 ARG C N 1
ATOM 11261 C CA . ARG C 1 275 ? 38.836 20.680 -74.367 1.00 18.81 275 ARG C CA 1
ATOM 11262 C C . ARG C 1 275 ? 39.936 19.721 -73.924 1.00 19.62 275 ARG C C 1
ATOM 11263 O O . ARG C 1 275 ? 40.456 19.824 -72.806 1.00 21.99 275 ARG C O 1
ATOM 11271 N N . TRP C 1 276 ? 40.343 18.815 -74.816 1.00 21.70 276 TRP C N 1
ATOM 11272 C CA . TRP C 1 276 ? 41.343 17.813 -74.465 1.00 16.85 276 TRP C CA 1
ATOM 11273 C C . TRP C 1 276 ? 42.729 18.435 -74.365 1.00 19.38 276 TRP C C 1
ATOM 11274 O O . TRP C 1 276 ? 43.434 18.242 -73.369 1.00 19.75 276 TRP C O 1
ATOM 11285 N N . ILE C 1 277 ? 43.137 19.193 -75.391 1.00 19.95 277 ILE C N 1
ATOM 11286 C CA . ILE C 1 277 ? 44.402 19.925 -75.322 1.00 22.09 277 ILE C CA 1
ATOM 11287 C C . ILE C 1 277 ? 44.437 20.822 -74.089 1.00 17.78 277 ILE C C 1
ATOM 11288 O O . ILE C 1 277 ? 45.465 20.933 -73.417 1.00 19.88 277 ILE C O 1
ATOM 11293 N N . ASP C 1 278 ? 43.319 21.487 -73.780 1.00 22.56 278 ASP C N 1
ATOM 11294 C CA . ASP C 1 278 ? 43.273 22.322 -72.582 1.00 20.93 278 ASP C CA 1
ATOM 11295 C C . ASP C 1 278 ? 43.549 21.514 -71.320 1.00 27.51 278 ASP C C 1
ATOM 11296 O O . ASP C 1 278 ? 44.163 22.022 -70.373 1.00 24.94 278 ASP C O 1
ATOM 11301 N N . GLN C 1 279 ? 43.100 20.258 -71.279 1.00 18.39 279 GLN C N 1
ATOM 11302 C CA . GLN C 1 279 ? 43.320 19.451 -70.085 1.00 21.09 279 GLN C CA 1
ATOM 11303 C C . GLN C 1 279 ? 44.765 18.989 -69.979 1.00 19.63 279 GLN C C 1
ATOM 11304 O O . GLN C 1 279 ? 45.274 18.798 -68.868 1.00 22.23 279 GLN C O 1
ATOM 11310 N N . LEU C 1 280 ? 45.436 18.797 -71.116 1.00 21.05 280 LEU C N 1
ATOM 11311 C CA . LEU C 1 280 ? 46.853 18.452 -71.116 1.00 20.23 280 LEU C CA 1
ATOM 11312 C C . LEU C 1 280 ? 47.744 19.637 -70.769 1.00 19.22 280 LEU C C 1
ATOM 11313 O O . LEU C 1 280 ? 48.894 19.434 -70.369 1.00 18.96 280 LEU C O 1
ATOM 11318 N N . ASP C 1 281 ? 47.255 20.861 -70.947 1.00 24.65 281 ASP C N 1
ATOM 11319 C CA . ASP C 1 281 ? 48.061 22.042 -70.668 1.00 23.09 281 ASP C CA 1
ATOM 11320 C C . ASP C 1 281 ? 48.619 21.991 -69.251 1.00 28.48 281 ASP C C 1
ATOM 11321 O O . ASP C 1 281 ? 47.993 21.451 -68.335 1.00 29.69 281 ASP C O 1
ATOM 11326 N N . ARG C 1 282 ? 49.812 22.551 -69.066 1.00 26.87 282 ARG C N 1
ATOM 11327 C CA . ARG C 1 282 ? 50.449 22.476 -67.760 1.00 28.25 282 ARG C CA 1
ATOM 11328 C C . ARG C 1 282 ? 49.700 23.324 -66.739 1.00 30.49 282 ARG C C 1
ATOM 11329 O O . ARG C 1 282 ? 49.224 24.422 -67.041 1.00 28.27 282 ARG C O 1
ATOM 11337 N N . ARG C 1 283 ? 49.600 22.803 -65.519 1.00 28.72 283 ARG C N 1
ATOM 11338 C CA . ARG C 1 283 ? 48.928 23.480 -64.423 1.00 35.72 283 ARG C CA 1
ATOM 11339 C C . ARG C 1 283 ? 49.872 23.562 -63.235 1.00 36.46 283 ARG C C 1
ATOM 11340 O O . ARG C 1 283 ? 50.840 22.803 -63.132 1.00 36.73 283 ARG C O 1
ATOM 11348 N N . GLU C 1 284 ? 49.581 24.504 -62.339 1.00 38.29 284 GLU C N 1
ATOM 11349 C CA . GLU C 1 284 ? 50.413 24.688 -61.161 1.00 44.73 284 GLU C CA 1
ATOM 11350 C C . GLU C 1 284 ? 50.574 23.368 -60.423 1.00 32.11 284 GLU C C 1
ATOM 11351 O O . GLU C 1 284 ? 49.623 22.593 -60.286 1.00 39.99 284 GLU C O 1
ATOM 11357 N N . GLY C 1 285 ? 51.796 23.107 -59.965 1.00 31.71 285 GLY C N 1
ATOM 11358 C CA . GLY C 1 285 ? 52.121 21.860 -59.306 1.00 41.10 285 GLY C CA 1
ATOM 11359 C C . GLY C 1 285 ? 52.239 20.654 -60.212 1.00 35.28 285 GLY C C 1
ATOM 11360 O O . GLY C 1 285 ? 52.633 19.585 -59.733 1.00 36.25 285 GLY C O 1
ATOM 11361 N N . ASP C 1 286 ? 51.913 20.781 -61.500 1.00 36.33 286 ASP C N 1
ATOM 11362 C CA . ASP C 1 286 ? 51.978 19.648 -62.416 1.00 34.73 286 ASP C CA 1
ATOM 11363 C C . ASP C 1 286 ? 53.357 19.005 -62.385 1.00 35.14 286 ASP C C 1
ATOM 11364 O O . ASP C 1 286 ? 54.378 19.698 -62.349 1.00 36.24 286 ASP C O 1
ATOM 11369 N N . ASN C 1 287 ? 53.382 17.668 -62.400 1.00 33.57 287 ASN C N 1
ATOM 11370 C CA . ASN C 1 287 ? 54.628 16.920 -62.571 1.00 26.63 287 ASN C CA 1
ATOM 11371 C C . ASN C 1 287 ? 54.603 16.122 -63.870 1.00 28.54 287 ASN C C 1
ATOM 11372 O O . ASN C 1 287 ? 55.317 16.476 -64.810 1.00 35.19 287 ASN C O 1
ATOM 11377 N N . ALA C 1 288 ? 53.811 15.054 -63.958 1.00 29.13 288 ALA C N 1
ATOM 11378 C CA . ALA C 1 288 ? 53.703 14.258 -65.173 1.00 24.82 288 ALA C CA 1
ATOM 11379 C C . ALA C 1 288 ? 52.239 14.107 -65.560 1.00 25.45 288 ALA C C 1
ATOM 11380 O O . ALA C 1 288 ? 51.383 13.866 -64.705 1.00 22.68 288 ALA C O 1
ATOM 11382 N N . VAL C 1 289 ? 51.957 14.249 -66.854 1.00 23.21 289 VAL C N 1
ATOM 11383 C CA . VAL C 1 289 ? 50.606 14.156 -67.389 1.00 19.36 289 VAL C CA 1
ATOM 11384 C C . VAL C 1 289 ? 50.582 13.030 -68.415 1.00 21.70 289 VAL C C 1
ATOM 11385 O O . VAL C 1 289 ? 51.476 12.938 -69.267 1.00 19.94 289 VAL C O 1
ATOM 11389 N N . TYR C 1 290 ? 49.577 12.164 -68.318 1.00 20.05 290 TYR C N 1
ATOM 11390 C CA . TYR C 1 290 ? 49.416 11.036 -69.223 1.00 16.64 290 TYR C CA 1
ATOM 11391 C C . TYR C 1 290 ? 48.063 11.118 -69.910 1.00 17.77 290 TYR C C 1
ATOM 11392 O O . TYR C 1 290 ? 47.102 11.666 -69.364 1.00 18.88 290 TYR C O 1
ATOM 11401 N N . ALA C 1 291 ? 48.007 10.576 -71.123 1.00 17.31 291 ALA C N 1
ATOM 11402 C CA . ALA C 1 291 ? 46.788 10.525 -71.912 1.00 16.73 291 ALA C CA 1
ATOM 11403 C C . ALA C 1 291 ? 46.818 9.255 -72.748 1.00 13.59 291 ALA C C 1
ATOM 11404 O O . ALA C 1 291 ? 47.886 8.725 -73.056 1.00 14.67 291 ALA C O 1
ATOM 11406 N N . VAL C 1 292 ? 45.630 8.779 -73.122 1.00 14.94 292 VAL C N 1
ATOM 11407 C CA . VAL C 1 292 ? 45.469 7.550 -73.894 1.00 12.94 292 VAL C CA 1
ATOM 11408 C C . VAL C 1 292 ? 44.382 7.795 -74.930 1.00 10.81 292 VAL C C 1
ATOM 11409 O O . VAL C 1 292 ? 43.247 8.114 -74.566 1.00 13.41 292 VAL C O 1
ATOM 11413 N N . VAL C 1 293 ? 44.711 7.628 -76.209 1.00 14.86 293 VAL C N 1
ATOM 11414 C CA . VAL C 1 293 ? 43.795 8.005 -77.284 1.00 13.02 293 VAL C CA 1
ATOM 11415 C C . VAL C 1 293 ? 43.871 7.024 -78.446 1.00 14.10 293 VAL C C 1
ATOM 11416 O O . VAL C 1 293 ? 44.934 6.425 -78.690 1.00 13.63 293 VAL C O 1
ATOM 11420 N N . PRO C 1 294 ? 42.788 6.846 -79.195 1.00 12.44 294 PRO C N 1
ATOM 11421 C CA . PRO C 1 294 ? 42.892 6.204 -80.507 1.00 18.11 294 PRO C CA 1
ATOM 11422 C C . PRO C 1 294 ? 43.563 7.128 -81.516 1.00 16.67 294 PRO C C 1
ATOM 11423 O O . PRO C 1 294 ? 43.638 8.346 -81.336 1.00 14.97 294 PRO C O 1
ATOM 11427 N N . ASN C 1 295 ? 44.020 6.520 -82.615 1.00 18.76 295 ASN C N 1
ATOM 11428 C CA . ASN C 1 295 ? 44.790 7.243 -83.627 1.00 19.50 295 ASN C CA 1
ATOM 11429 C C . ASN C 1 295 ? 44.030 8.444 -84.182 1.00 20.90 295 ASN C C 1
ATOM 11430 O O . ASN C 1 295 ? 44.630 9.495 -84.442 1.00 16.84 295 ASN C O 1
ATOM 11435 N N . PHE C 1 296 ? 42.715 8.306 -84.392 1.00 16.37 296 PHE C N 1
ATOM 11436 C CA . PHE C 1 296 ? 41.970 9.378 -85.047 1.00 18.94 296 PHE C CA 1
ATOM 11437 C C . PHE C 1 296 ? 41.973 10.657 -84.229 1.00 18.63 296 PHE C C 1
ATOM 11438 O O . PHE C 1 296 ? 41.783 11.741 -84.793 1.00 18.89 296 PHE C O 1
ATOM 11446 N N . ALA C 1 297 ? 42.216 10.563 -82.921 1.00 19.39 297 ALA C N 1
ATOM 11447 C CA . ALA C 1 297 ? 42.231 11.761 -82.091 1.00 17.94 297 ALA C CA 1
ATOM 11448 C C . ALA C 1 297 ? 43.372 12.695 -82.470 1.00 18.76 297 ALA C C 1
ATOM 11449 O O . ALA C 1 297 ? 43.242 13.913 -82.329 1.00 19.37 297 ALA C O 1
ATOM 11451 N N . LEU C 1 298 ? 44.488 12.148 -82.953 1.00 19.64 298 LEU C N 1
ATOM 11452 C CA . LEU C 1 298 ? 45.645 12.978 -83.260 1.00 16.60 298 LEU C CA 1
ATOM 11453 C C . LEU C 1 298 ? 45.327 13.972 -84.369 1.00 19.21 298 LEU C C 1
ATOM 11454 O O . LEU C 1 298 ? 45.558 15.177 -84.223 1.00 17.82 298 LEU C O 1
ATOM 11459 N N . GLU C 1 299 ? 44.796 13.483 -85.489 1.00 20.20 299 GLU C N 1
ATOM 11460 C CA . GLU C 1 299 ? 44.484 14.381 -86.594 1.00 28.91 299 GLU C CA 1
ATOM 11461 C C . GLU C 1 299 ? 43.323 15.310 -86.258 1.00 26.86 299 GLU C C 1
ATOM 11462 O O . GLU C 1 299 ? 43.292 16.453 -86.730 1.00 24.89 299 GLU C O 1
ATOM 11468 N N . LEU C 1 300 ? 42.381 14.854 -85.426 1.00 26.81 300 LEU C N 1
ATOM 11469 C CA . LEU C 1 300 ? 41.258 15.702 -85.034 1.00 24.15 300 LEU C CA 1
ATOM 11470 C C . LEU C 1 300 ? 41.721 16.883 -84.191 1.00 26.21 300 LEU C C 1
ATOM 11471 O O . LEU C 1 300 ? 41.262 18.017 -84.388 1.00 21.01 300 LEU C O 1
ATOM 11476 N N . ALA C 1 301 ? 42.626 16.637 -83.240 1.00 22.93 301 ALA C N 1
ATOM 11477 C CA . ALA C 1 301 ? 43.148 17.726 -82.422 1.00 23.10 301 ALA C CA 1
ATOM 11478 C C . ALA C 1 301 ? 44.069 18.636 -83.229 1.00 29.74 301 ALA C C 1
ATOM 11479 O O . ALA C 1 301 ? 44.072 19.860 -83.032 1.00 22.57 301 ALA C O 1
ATOM 11481 N N . ALA C 1 302 ? 44.868 18.058 -84.131 1.00 21.38 302 ALA C N 1
ATOM 11482 C CA . ALA C 1 302 ? 45.758 18.875 -84.949 1.00 21.54 302 ALA C CA 1
ATOM 11483 C C . ALA C 1 302 ? 44.979 19.869 -85.797 1.00 30.22 302 ALA C C 1
ATOM 11484 O O . ALA C 1 302 ? 45.453 20.984 -86.046 1.00 30.90 302 ALA C O 1
ATOM 11486 N N . ARG C 1 303 ? 43.780 19.497 -86.232 1.00 31.51 303 ARG C N 1
ATOM 11487 C CA . ARG C 1 303 ? 43.029 20.322 -87.165 1.00 36.10 303 ARG C CA 1
ATOM 11488 C C . ARG C 1 303 ? 42.029 21.259 -86.501 1.00 42.95 303 ARG C C 1
ATOM 11489 O O . ARG C 1 303 ? 41.741 22.325 -87.056 1.00 41.20 303 ARG C O 1
ATOM 11497 N N . TYR C 1 304 ? 41.492 20.908 -85.332 1.00 30.92 304 TYR C N 1
ATOM 11498 C CA . TYR C 1 304 ? 40.426 21.697 -84.727 1.00 26.66 304 TYR C CA 1
ATOM 11499 C C . TYR C 1 304 ? 40.784 22.287 -83.371 1.00 34.95 304 TYR C C 1
ATOM 11500 O O . TYR C 1 304 ? 39.956 22.999 -82.789 1.00 37.26 304 TYR C O 1
ATOM 11509 N N . ALA C 1 305 ? 41.983 22.031 -82.855 1.00 27.27 305 ALA C N 1
ATOM 11510 C CA . ALA C 1 305 ? 42.439 22.586 -81.584 1.00 28.80 305 ALA C CA 1
ATOM 11511 C C . ALA C 1 305 ? 43.621 23.508 -81.868 1.00 30.67 305 ALA C C 1
ATOM 11512 O O . ALA C 1 305 ? 44.769 23.063 -81.918 1.00 24.44 305 ALA C O 1
ATOM 11514 N N . THR C 1 306 ? 43.336 24.795 -82.045 1.00 34.20 306 THR C N 1
ATOM 11515 C CA . THR C 1 306 ? 44.382 25.768 -82.342 1.00 31.84 306 THR C CA 1
ATOM 11516 C C . THR C 1 306 ? 45.198 26.067 -81.093 1.00 23.98 306 THR C C 1
ATOM 11517 O O . THR C 1 306 ? 44.642 26.561 -80.105 1.00 30.74 306 THR C O 1
ATOM 11521 N N . PRO C 1 307 ? 46.505 25.804 -81.089 1.00 31.11 307 PRO C N 1
ATOM 11522 C CA . PRO C 1 307 ? 47.313 26.073 -79.893 1.00 32.36 307 PRO C CA 1
ATOM 11523 C C . PRO C 1 307 ? 47.493 27.569 -79.679 1.00 43.09 307 PRO C C 1
ATOM 11524 O O . PRO C 1 307 ? 47.781 28.311 -80.619 1.00 45.69 307 PRO C O 1
ATOM 11528 N N . SER C 1 308 ? 47.327 28.006 -78.433 1.00 45.91 308 SER C N 1
ATOM 11529 C CA . SER C 1 308 ? 47.474 29.409 -78.071 1.00 45.90 308 SER C CA 1
ATOM 11530 C C . SER C 1 308 ? 48.876 29.697 -77.542 1.00 46.00 308 SER C C 1
ATOM 11531 O O . SER C 1 308 ? 49.630 28.791 -77.179 1.00 46.52 308 SER C O 1
ATOM 11534 N N . GLU C 1 309 ? 49.207 30.991 -77.487 1.00 43.48 309 GLU C N 1
ATOM 11535 C CA . GLU C 1 309 ? 50.542 31.406 -77.071 1.00 43.90 309 GLU C CA 1
ATOM 11536 C C . GLU C 1 309 ? 50.941 30.776 -75.742 1.00 48.92 309 GLU C C 1
ATOM 11537 O O . GLU C 1 309 ? 52.079 30.320 -75.581 1.00 58.66 309 GLU C O 1
ATOM 11543 N N . GLY C 1 310 ? 50.022 30.737 -74.779 1.00 47.14 310 GLY C N 1
ATOM 11544 C CA . GLY C 1 310 ? 50.343 30.221 -73.463 1.00 44.63 310 GLY C CA 1
ATOM 11545 C C . GLY C 1 310 ? 50.294 28.716 -73.297 1.00 36.84 310 GLY C C 1
ATOM 11546 O O . GLY C 1 310 ? 50.542 28.219 -72.194 1.00 36.83 310 GLY C O 1
ATOM 11547 N N . LEU C 1 311 ? 49.989 27.970 -74.354 1.00 42.51 311 LEU C N 1
ATOM 11548 C CA . LEU C 1 311 ? 49.860 26.521 -74.241 1.00 29.03 311 LEU C CA 1
ATOM 11549 C C . LEU C 1 311 ? 51.216 25.878 -73.970 1.00 30.10 311 LEU C C 1
ATOM 11550 O O . LEU C 1 311 ? 52.194 26.152 -74.670 1.00 31.60 311 LEU C O 1
ATOM 11555 N N . ASP C 1 312 ? 51.272 25.014 -72.954 1.00 26.56 312 ASP C N 1
ATOM 11556 C CA . ASP C 1 312 ? 52.504 24.334 -72.556 1.00 26.61 312 ASP C CA 1
ATOM 11557 C C . ASP C 1 312 ? 52.204 22.853 -72.323 1.00 27.88 312 ASP C C 1
ATOM 11558 O O . ASP C 1 312 ? 51.692 22.472 -71.265 1.00 27.59 312 ASP C O 1
ATOM 11563 N N . LEU C 1 313 ? 52.541 22.016 -73.307 1.00 28.64 313 LEU C N 1
ATOM 11564 C CA . LEU C 1 313 ? 52.329 20.575 -73.241 1.00 31.58 313 LEU C CA 1
ATOM 11565 C C . LEU C 1 313 ? 53.556 19.827 -72.749 1.00 27.25 313 LEU C C 1
ATOM 11566 O O . LEU C 1 313 ? 53.646 18.606 -72.938 1.00 26.83 313 LEU C O 1
ATOM 11571 N N . SER C 1 314 ? 54.503 20.530 -72.122 1.00 22.59 314 SER C N 1
ATOM 11572 C CA . SER C 1 314 ? 55.763 19.910 -71.736 1.00 25.12 314 SER C CA 1
ATOM 11573 C C . SER C 1 314 ? 55.618 18.966 -70.551 1.00 26.13 314 SER C C 1
ATOM 11574 O O . SER C 1 314 ? 56.526 18.165 -70.303 1.00 26.02 314 SER C O 1
ATOM 11577 N N . ALA C 1 315 ? 54.510 19.025 -69.811 1.00 25.43 315 ALA C N 1
ATOM 11578 C CA . ALA C 1 315 ? 54.339 18.052 -68.737 1.00 29.16 315 ALA C CA 1
ATOM 11579 C C . ALA C 1 315 ? 53.806 16.709 -69.229 1.00 24.18 315 ALA C C 1
ATOM 11580 O O . ALA C 1 315 ? 53.751 15.762 -68.440 1.00 22.14 315 ALA C O 1
ATOM 11582 N N . VAL C 1 316 ? 53.425 16.590 -70.500 1.00 27.31 316 VAL C N 1
ATOM 11583 C CA . VAL C 1 316 ? 52.872 15.327 -70.988 1.00 26.86 316 VAL C CA 1
ATOM 11584 C C . VAL C 1 316 ? 54.000 14.303 -71.082 1.00 20.62 316 VAL C C 1
ATOM 11585 O O . VAL C 1 316 ? 54.853 14.376 -71.970 1.00 22.41 316 VAL C O 1
ATOM 11589 N N . GLU C 1 317 ? 53.999 13.339 -70.165 1.00 22.40 317 GLU C N 1
ATOM 11590 C CA . GLU C 1 317 ? 55.041 12.324 -70.098 1.00 21.48 317 GLU C CA 1
ATOM 11591 C C . GLU C 1 317 ? 54.725 11.093 -70.932 1.00 23.23 317 GLU C C 1
ATOM 11592 O O . GLU C 1 317 ? 55.638 10.322 -71.245 1.00 20.21 317 GLU C O 1
ATOM 11598 N N . GLY C 1 318 ? 53.461 10.884 -71.277 1.00 20.43 318 GLY C N 1
ATOM 11599 C CA . GLY C 1 318 ? 53.081 9.754 -72.095 1.00 16.40 318 GLY C CA 1
ATOM 11600 C C . GLY C 1 318 ? 51.762 9.987 -72.796 1.00 18.28 318 GLY C C 1
ATOM 11601 O O . GLY C 1 318 ? 50.727 10.183 -72.149 1.00 16.99 318 GLY C O 1
ATOM 11602 N N . LEU C 1 319 ? 51.794 9.987 -74.121 1.00 14.48 319 LEU C N 1
ATOM 11603 C CA . LEU C 1 319 ? 50.598 10.029 -74.947 1.00 15.43 319 LEU C CA 1
ATOM 11604 C C . LEU C 1 319 ? 50.512 8.650 -75.593 1.00 18.14 319 LEU C C 1
ATOM 11605 O O . LEU C 1 319 ? 51.138 8.394 -76.622 1.00 13.94 319 LEU C O 1
ATOM 11610 N N . ILE C 1 320 ? 49.770 7.749 -74.951 1.00 19.37 320 ILE C N 1
ATOM 11611 C CA . ILE C 1 320 ? 49.607 6.384 -75.446 1.00 11.14 320 ILE C CA 1
ATOM 11612 C C . ILE C 1 320 ? 48.575 6.388 -76.563 1.00 14.32 320 ILE C C 1
ATOM 11613 O O . ILE C 1 320 ? 47.464 6.904 -76.394 1.00 16.57 320 ILE C O 1
ATOM 11618 N N . ILE C 1 321 ? 48.920 5.778 -77.695 1.00 11.02 321 ILE C N 1
ATOM 11619 C CA . ILE C 1 321 ? 48.063 5.780 -78.872 1.00 14.23 321 ILE C CA 1
ATOM 11620 C C . ILE C 1 321 ? 47.831 4.336 -79.285 1.00 12.20 321 ILE C C 1
ATOM 11621 O O . ILE C 1 321 ? 48.787 3.607 -79.560 1.00 14.72 321 ILE C O 1
ATOM 11626 N N . GLY C 1 322 ? 46.571 3.920 -79.325 1.00 14.13 322 GLY C N 1
ATOM 11627 C CA . GLY C 1 322 ? 46.289 2.541 -79.681 1.00 14.77 322 GLY C CA 1
ATOM 11628 C C . GLY C 1 322 ? 44.803 2.291 -79.807 1.00 18.33 322 GLY C C 1
ATOM 11629 O O . GLY C 1 322 ? 43.982 3.204 -79.682 1.00 18.31 322 GLY C O 1
ATOM 11630 N N . SER C 1 323 ? 44.483 1.014 -80.047 1.00 15.05 323 SER C N 1
ATOM 11631 C CA . SER C 1 323 ? 43.135 0.503 -80.287 1.00 21.23 323 SER C CA 1
ATOM 11632 C C . SER C 1 323 ? 42.863 0.440 -81.789 1.00 24.28 323 SER C C 1
ATOM 11633 O O . SER C 1 323 ? 41.944 -0.256 -82.235 1.00 21.68 323 SER C O 1
ATOM 11636 N N . GLU C 1 324 ? 43.675 1.127 -82.580 1.00 20.31 324 GLU C N 1
ATOM 11637 C CA . GLU C 1 324 ? 43.535 1.095 -84.029 1.00 21.78 324 GLU C CA 1
ATOM 11638 C C . GLU C 1 324 ? 44.892 1.387 -84.644 1.00 22.69 324 GLU C C 1
ATOM 11639 O O . GLU C 1 324 ? 45.822 1.818 -83.950 1.00 18.09 324 GLU C O 1
ATOM 11645 N N . PRO C 1 325 ? 45.052 1.131 -85.940 1.00 19.52 325 PRO C N 1
ATOM 11646 C CA . PRO C 1 325 ? 46.339 1.399 -86.589 1.00 21.66 325 PRO C CA 1
ATOM 11647 C C . PRO C 1 325 ? 46.798 2.834 -86.356 1.00 20.12 325 PRO C C 1
ATOM 11648 O O . PRO C 1 325 ? 46.051 3.794 -86.565 1.00 16.06 325 PRO C O 1
ATOM 11652 N N . VAL C 1 326 ? 48.038 2.969 -85.908 1.00 16.98 326 VAL C N 1
ATOM 11653 C CA . VAL C 1 326 ? 48.664 4.267 -85.687 1.00 19.76 326 VAL C CA 1
ATOM 11654 C C . VAL C 1 326 ? 49.429 4.647 -86.949 1.00 15.87 326 VAL C C 1
ATOM 11655 O O . VAL C 1 326 ? 50.264 3.877 -87.434 1.00 19.77 326 VAL C O 1
ATOM 11659 N N . THR C 1 327 ? 49.140 5.821 -87.494 1.00 19.64 327 THR C N 1
ATOM 11660 C CA . THR C 1 327 ? 49.637 6.175 -88.815 1.00 21.57 327 THR C CA 1
ATOM 11661 C C . THR C 1 327 ? 50.708 7.257 -88.738 1.00 21.23 327 THR C C 1
ATOM 11662 O O . THR C 1 327 ? 50.674 8.134 -87.869 1.00 16.53 327 THR C O 1
ATOM 11666 N N . GLU C 1 328 ? 51.670 7.177 -89.663 1.00 20.12 328 GLU C N 1
ATOM 11667 C CA . GLU C 1 328 ? 52.673 8.230 -89.770 1.00 26.48 328 GLU C CA 1
ATOM 11668 C C . GLU C 1 328 ? 52.014 9.589 -89.972 1.00 17.58 328 GLU C C 1
ATOM 11669 O O . GLU C 1 328 ? 52.409 10.582 -89.348 1.00 20.94 328 GLU C O 1
ATOM 11675 N N . LYS C 1 329 ? 50.985 9.647 -90.820 1.00 20.25 329 LYS C N 1
ATOM 11676 C CA . LYS C 1 329 ? 50.298 10.911 -91.075 1.00 21.13 329 LYS C CA 1
ATOM 11677 C C . LYS C 1 329 ? 49.755 11.521 -89.785 1.00 25.67 329 LYS C C 1
ATOM 11678 O O . LYS C 1 329 ? 49.923 12.720 -89.531 1.00 23.38 329 LYS C O 1
ATOM 11684 N N . ALA C 1 330 ? 49.087 10.709 -88.962 1.00 24.11 330 ALA C N 1
ATOM 11685 C CA . ALA C 1 330 ? 48.514 11.213 -87.716 1.00 19.45 330 ALA C CA 1
ATOM 11686 C C . ALA C 1 330 ? 49.604 11.633 -86.736 1.00 18.14 330 ALA C C 1
ATOM 11687 O O . ALA C 1 330 ? 49.536 12.712 -86.135 1.00 22.60 330 ALA C O 1
ATOM 11689 N N . VAL C 1 331 ? 50.623 10.791 -86.563 1.00 20.00 331 VAL C N 1
ATOM 11690 C CA . VAL C 1 331 ? 51.689 11.101 -85.613 1.00 18.53 331 VAL C CA 1
ATOM 11691 C C . VAL C 1 331 ? 52.343 12.436 -85.962 1.00 22.80 331 VAL C C 1
ATOM 11692 O O . VAL C 1 331 ? 52.557 13.292 -85.094 1.00 18.64 331 VAL C O 1
ATOM 11696 N N . GLU C 1 332 ? 52.659 12.642 -87.242 1.00 19.48 332 GLU C N 1
ATOM 11697 C CA . GLU C 1 332 ? 53.430 13.826 -87.607 1.00 21.75 332 GLU C CA 1
ATOM 11698 C C . GLU C 1 332 ? 52.565 15.079 -87.672 1.00 26.31 332 GLU C C 1
ATOM 11699 O O . GLU C 1 332 ? 53.050 16.170 -87.357 1.00 24.70 332 GLU C O 1
ATOM 11705 N N . ALA C 1 333 ? 51.292 14.956 -88.060 1.00 20.71 333 ALA C N 1
ATOM 11706 C CA . ALA C 1 333 ? 50.395 16.104 -87.956 1.00 22.72 333 ALA C CA 1
ATOM 11707 C C . ALA C 1 333 ? 50.310 16.600 -86.520 1.00 22.44 333 ALA C C 1
ATOM 11708 O O . ALA C 1 333 ? 50.375 17.809 -86.265 1.00 20.78 333 ALA C O 1
ATOM 11710 N N . PHE C 1 334 ? 50.183 15.674 -85.564 1.00 21.70 334 PHE C N 1
ATOM 11711 C CA . PHE C 1 334 ? 50.091 16.058 -84.159 1.00 20.79 334 PHE C CA 1
ATOM 11712 C C . PHE C 1 334 ? 51.425 16.581 -83.636 1.00 22.15 334 PHE C C 1
ATOM 11713 O O . PHE C 1 334 ? 51.469 17.595 -82.925 1.00 19.30 334 PHE C O 1
ATOM 11721 N N . ALA C 1 335 ? 52.525 15.907 -83.973 1.00 20.37 335 ALA C N 1
ATOM 11722 C CA . ALA C 1 335 ? 53.828 16.363 -83.495 1.00 25.76 335 ALA C CA 1
ATOM 11723 C C . ALA C 1 335 ? 54.186 17.731 -84.071 1.00 24.34 335 ALA C C 1
ATOM 11724 O O . ALA C 1 335 ? 54.717 18.593 -83.360 1.00 27.25 335 ALA C O 1
ATOM 11726 N N . GLU C 1 336 ? 53.908 17.949 -85.355 1.00 20.72 336 GLU C N 1
ATOM 11727 C CA . GLU C 1 336 ? 54.252 19.230 -85.970 1.00 29.74 336 GLU C CA 1
ATOM 11728 C C . GLU C 1 336 ? 53.373 20.356 -85.441 1.00 26.99 336 GLU C C 1
ATOM 11729 O O . GLU C 1 336 ? 53.837 21.490 -85.281 1.00 29.45 336 GLU C O 1
ATOM 11735 N N . THR C 1 337 ? 52.101 20.066 -85.165 1.00 25.75 337 THR C N 1
ATOM 11736 C CA . THR C 1 337 ? 51.190 21.108 -84.708 1.00 21.33 337 THR C CA 1
ATOM 11737 C C . THR C 1 337 ? 51.502 21.522 -83.273 1.00 24.85 337 THR C C 1
ATOM 11738 O O . THR C 1 337 ? 51.558 22.717 -82.960 1.00 25.62 337 THR C O 1
ATOM 11742 N N . PHE C 1 338 ? 51.727 20.554 -82.379 1.00 23.23 338 PHE C N 1
ATOM 11743 C CA . PHE C 1 338 ? 51.857 20.876 -80.966 1.00 21.27 338 PHE C CA 1
ATOM 11744 C C . PHE C 1 338 ? 53.288 20.801 -80.451 1.00 23.85 338 PHE C C 1
ATOM 11745 O O . PHE C 1 338 ? 53.549 21.284 -79.334 1.00 21.91 338 PHE C O 1
ATOM 11753 N N . GLY C 1 339 ? 54.239 20.249 -81.220 1.00 25.35 339 GLY C N 1
ATOM 11754 C CA . GLY C 1 339 ? 55.632 20.336 -80.844 1.00 26.04 339 GLY C CA 1
ATOM 11755 C C . GLY C 1 339 ? 56.126 21.724 -80.518 1.00 30.67 339 GLY C C 1
ATOM 11756 O O . GLY C 1 339 ? 56.836 21.891 -79.522 1.00 27.40 339 GLY C O 1
ATOM 11757 N N . PRO C 1 340 ? 55.784 22.741 -81.314 1.00 25.43 340 PRO C N 1
ATOM 11758 C CA . PRO C 1 340 ? 56.203 24.104 -80.971 1.00 30.50 340 PRO C CA 1
ATOM 11759 C C . PRO C 1 340 ? 55.682 24.595 -79.621 1.00 40.17 340 PRO C C 1
ATOM 11760 O O . PRO C 1 340 ? 56.159 25.632 -79.136 1.00 31.03 340 PRO C O 1
ATOM 11764 N N . TYR C 1 341 ? 54.730 23.906 -78.997 1.00 30.34 341 TYR C N 1
ATOM 11765 C CA . TYR C 1 341 ? 54.169 24.336 -77.722 1.00 23.05 341 TYR C CA 1
ATOM 11766 C C . TYR C 1 341 ? 54.500 23.368 -76.590 1.00 24.51 341 TYR C C 1
ATOM 11767 O O . TYR C 1 341 ? 53.777 23.297 -75.594 1.00 29.94 341 TYR C O 1
ATOM 11776 N N . GLY C 1 342 ? 55.593 22.623 -76.728 1.00 20.28 342 GLY C N 1
ATOM 11777 C CA . GLY C 1 342 ? 56.084 21.774 -75.666 1.00 22.65 342 GLY C CA 1
ATOM 11778 C C . GLY C 1 342 ? 55.719 20.305 -75.767 1.00 19.71 342 GLY C C 1
ATOM 11779 O O . GLY C 1 342 ? 56.153 19.521 -74.914 1.00 23.42 342 GLY C O 1
ATOM 11780 N N . LEU C 1 343 ? 54.940 19.901 -76.768 1.00 21.92 343 LEU C N 1
ATOM 11781 C CA . LEU C 1 343 ? 54.615 18.484 -76.908 1.00 20.67 343 LEU C CA 1
ATOM 11782 C C . LEU C 1 343 ? 55.867 17.743 -77.354 1.00 21.10 343 LEU C C 1
ATOM 11783 O O . LEU C 1 343 ? 56.367 17.969 -78.459 1.00 24.84 343 LEU C O 1
ATOM 11788 N N . ASN C 1 344 ? 56.394 16.879 -76.492 1.00 20.71 344 ASN C N 1
ATOM 11789 C CA . ASN C 1 344 ? 57.594 16.116 -76.824 1.00 24.09 344 ASN C CA 1
ATOM 11790 C C . ASN C 1 344 ? 57.196 14.911 -77.674 1.00 24.24 344 ASN C C 1
ATOM 11791 O O . ASN C 1 344 ? 56.538 13.986 -77.183 1.00 22.40 344 ASN C O 1
ATOM 11796 N N . ARG C 1 345 ? 57.592 14.920 -78.954 1.00 21.14 345 ARG C N 1
ATOM 11797 C CA . ARG C 1 345 ? 57.212 13.834 -79.857 1.00 24.44 345 ARG C CA 1
ATOM 11798 C C . ARG C 1 345 ? 57.678 12.483 -79.329 1.00 20.11 345 ARG C C 1
ATOM 11799 O O . ARG C 1 345 ? 56.996 11.470 -79.516 1.00 19.74 345 ARG C O 1
ATOM 11807 N N . GLN C 1 346 ? 58.827 12.450 -78.659 1.00 17.57 346 GLN C N 1
ATOM 11808 C CA . GLN C 1 346 ? 59.344 11.200 -78.126 1.00 22.98 346 GLN C CA 1
ATOM 11809 C C . GLN C 1 346 ? 58.452 10.602 -77.043 1.00 21.37 346 GLN C C 1
ATOM 11810 O O . GLN C 1 346 ? 58.654 9.440 -76.677 1.00 20.75 346 GLN C O 1
ATOM 11816 N N . ASN C 1 347 ? 57.480 11.353 -76.522 1.00 21.80 347 ASN C N 1
ATOM 11817 C CA . ASN C 1 347 ? 56.543 10.820 -75.538 1.00 21.17 347 ASN C CA 1
ATOM 11818 C C . ASN C 1 347 ? 55.271 10.266 -76.170 1.00 20.22 347 ASN C C 1
ATOM 11819 O O . ASN C 1 347 ? 54.384 9.813 -75.442 1.00 16.50 347 ASN C O 1
ATOM 11824 N N . MET C 1 348 ? 55.162 10.297 -77.498 1.00 18.91 348 MET C N 1
ATOM 11825 C CA . MET C 1 348 ? 54.091 9.610 -78.214 1.00 15.74 348 MET C CA 1
ATOM 11826 C C . MET C 1 348 ? 54.440 8.129 -78.310 1.00 19.97 348 MET C C 1
ATOM 11827 O O . MET C 1 348 ? 55.517 7.770 -78.803 1.00 14.55 348 MET C O 1
ATOM 11832 N N . ARG C 1 349 ? 53.537 7.268 -77.838 1.00 12.98 349 ARG C N 1
ATOM 11833 C CA . ARG C 1 349 ? 53.875 5.886 -77.499 1.00 15.39 349 ARG C CA 1
ATOM 11834 C C . ARG C 1 349 ? 52.839 4.947 -78.106 1.00 15.84 349 ARG C C 1
ATOM 11835 O O . ARG C 1 349 ? 51.905 4.504 -77.424 1.00 14.29 349 ARG C O 1
ATOM 11843 N N . PRO C 1 350 ? 52.977 4.621 -79.391 1.00 15.94 350 PRO C N 1
ATOM 11844 C CA . PRO C 1 350 ? 52.035 3.687 -80.024 1.00 11.88 350 PRO C CA 1
ATOM 11845 C C . PRO C 1 350 ? 52.071 2.336 -79.323 1.00 14.84 350 PRO C C 1
ATOM 11846 O O . PRO C 1 350 ? 53.145 1.787 -79.052 1.00 12.61 350 PRO C O 1
ATOM 11850 N N . SER C 1 351 ? 50.886 1.793 -79.044 1.00 12.06 351 SER C N 1
ATOM 11851 C CA . SER C 1 351 ? 50.757 0.589 -78.238 1.00 12.92 351 SER C CA 1
ATOM 11852 C C . SER C 1 351 ? 49.663 -0.301 -78.817 1.00 15.38 351 SER C C 1
ATOM 11853 O O . SER C 1 351 ? 48.790 0.162 -79.559 1.00 11.87 351 SER C O 1
ATOM 11856 N N . TYR C 1 352 ? 49.697 -1.585 -78.436 1.00 13.22 352 TYR C N 1
ATOM 11857 C CA . TYR C 1 352 ? 48.834 -2.596 -79.038 1.00 13.13 352 TYR C CA 1
ATOM 11858 C C . TYR C 1 352 ? 48.275 -3.551 -77.991 1.00 15.94 352 TYR C C 1
ATOM 11859 O O . TYR C 1 352 ? 48.985 -3.986 -77.076 1.00 12.39 352 TYR C O 1
ATOM 11868 N N . GLY C 1 353 ? 47.006 -3.903 -78.155 1.00 13.79 353 GLY C N 1
ATOM 11869 C CA . GLY C 1 353 ? 46.386 -4.888 -77.287 1.00 12.87 353 GLY C CA 1
ATOM 11870 C C . GLY C 1 353 ? 44.967 -5.145 -77.742 1.00 16.19 353 GLY C C 1
ATOM 11871 O O . GLY C 1 353 ? 44.508 -4.609 -78.754 1.00 14.00 353 GLY C O 1
ATOM 11872 N N . LEU C 1 354 ? 44.271 -5.974 -76.968 1.00 13.77 354 LEU C N 1
ATOM 11873 C CA . LEU C 1 354 ? 42.913 -6.368 -77.310 1.00 16.00 354 LEU C CA 1
ATOM 11874 C C . LEU C 1 354 ? 42.244 -6.922 -76.063 1.00 15.57 354 LEU C C 1
ATOM 11875 O O . LEU C 1 354 ? 42.911 -7.289 -75.092 1.00 12.79 354 LEU C O 1
ATOM 11880 N N . ALA C 1 355 ? 40.907 -6.973 -76.102 1.00 16.90 355 ALA C N 1
ATOM 11881 C CA . ALA C 1 355 ? 40.146 -7.428 -74.939 1.00 15.88 355 ALA C CA 1
ATOM 11882 C C . ALA C 1 355 ? 40.520 -8.852 -74.547 1.00 15.92 355 ALA C C 1
ATOM 11883 O O . ALA C 1 355 ? 40.551 -9.190 -73.354 1.00 15.05 355 ALA C O 1
ATOM 11885 N N . GLU C 1 356 ? 40.815 -9.705 -75.533 1.00 10.54 356 GLU C N 1
ATOM 11886 C CA . GLU C 1 356 ? 41.175 -11.084 -75.228 1.00 14.83 356 GLU C CA 1
ATOM 11887 C C . GLU C 1 356 ? 42.464 -11.196 -74.418 1.00 16.12 356 GLU C C 1
ATOM 11888 O O . GLU C 1 356 ? 42.754 -12.276 -73.886 1.00 13.26 356 GLU C O 1
ATOM 11894 N N . ALA C 1 357 ? 43.260 -10.129 -74.337 1.00 16.24 357 ALA C N 1
ATOM 11895 C CA . ALA C 1 357 ? 44.425 -10.091 -73.464 1.00 15.96 357 ALA C CA 1
ATOM 11896 C C . ALA C 1 357 ? 44.215 -9.129 -72.301 1.00 16.76 357 ALA C C 1
ATOM 11897 O O . ALA C 1 357 ? 45.191 -8.640 -71.713 1.00 15.70 357 ALA C O 1
ATOM 11899 N N . SER C 1 358 ? 42.950 -8.849 -71.979 1.00 13.02 358 SER C N 1
ATOM 11900 C CA . SER C 1 358 ? 42.531 -7.894 -70.962 1.00 18.01 358 SER C CA 1
ATOM 11901 C C . SER C 1 358 ? 42.670 -6.478 -71.512 1.00 17.19 358 SER C C 1
ATOM 11902 O O . SER C 1 358 ? 41.670 -5.783 -71.698 1.00 19.54 358 SER C O 1
ATOM 11905 N N . LEU C 1 359 ? 43.896 -6.041 -71.788 1.00 13.66 359 LEU C N 1
ATOM 11906 C CA . LEU C 1 359 ? 44.065 -4.729 -72.397 1.00 15.38 359 LEU C CA 1
ATOM 11907 C C . LEU C 1 359 ? 45.371 -4.640 -73.180 1.00 18.65 359 LEU C C 1
ATOM 11908 O O . LEU C 1 359 ? 45.352 -4.574 -74.414 1.00 19.39 359 LEU C O 1
ATOM 11913 N N . LEU C 1 360 ? 46.509 -4.668 -72.491 1.00 14.48 360 LEU C N 1
ATOM 11914 C CA . LEU C 1 360 ? 47.785 -4.291 -73.090 1.00 13.64 360 LEU C CA 1
ATOM 11915 C C . LEU C 1 360 ? 48.651 -5.506 -73.387 1.00 17.41 360 LEU C C 1
ATOM 11916 O O . LEU C 1 360 ? 48.925 -6.319 -72.495 1.00 13.06 360 LEU C O 1
ATOM 11921 N N . VAL C 1 361 ? 49.099 -5.609 -74.635 1.00 15.42 361 VAL C N 1
ATOM 11922 C CA . VAL C 1 361 ? 50.071 -6.625 -75.037 1.00 13.76 361 VAL C CA 1
ATOM 11923 C C . VAL C 1 361 ? 51.463 -6.027 -75.238 1.00 11.63 361 VAL C C 1
ATOM 11924 O O . VAL C 1 361 ? 52.438 -6.553 -74.708 1.00 14.97 361 VAL C O 1
ATOM 11928 N N . THR C 1 362 ? 51.588 -4.932 -76.009 1.00 12.75 362 THR C N 1
ATOM 11929 C CA . THR C 1 362 ? 52.890 -4.305 -76.248 1.00 13.44 362 THR C CA 1
ATOM 11930 C C . THR C 1 362 ? 52.805 -2.793 -76.085 1.00 17.90 362 THR C C 1
ATOM 11931 O O . THR C 1 362 ? 51.788 -2.169 -76.403 1.00 15.14 362 THR C O 1
ATOM 11935 N N . THR C 1 363 ? 53.903 -2.208 -75.613 1.00 15.61 363 THR C N 1
ATOM 11936 C CA . THR C 1 363 ? 54.054 -0.763 -75.519 1.00 13.58 363 THR C CA 1
ATOM 11937 C C . THR C 1 363 ? 55.547 -0.465 -75.574 1.00 13.67 363 THR C C 1
ATOM 11938 O O . THR C 1 363 ? 56.360 -1.334 -75.235 1.00 14.57 363 THR C O 1
ATOM 11942 N N . PRO C 1 364 ? 55.939 0.706 -76.065 1.00 13.54 364 PRO C N 1
ATOM 11943 C CA . PRO C 1 364 ? 57.370 1.041 -76.093 1.00 15.54 364 PRO C CA 1
ATOM 11944 C C . PRO C 1 364 ? 57.947 1.076 -74.684 1.00 13.17 364 PRO C C 1
ATOM 11945 O O . PRO C 1 364 ? 57.425 1.751 -73.796 1.00 18.31 364 PRO C O 1
ATOM 11949 N N . GLN C 1 365 ? 59.025 0.325 -74.479 1.00 16.09 365 GLN C N 1
ATOM 11950 C CA . GLN C 1 365 ? 59.679 0.281 -73.178 1.00 22.53 365 GLN C CA 1
ATOM 11951 C C . GLN C 1 365 ? 61.124 0.758 -73.239 1.00 25.86 365 GLN C C 1
ATOM 11952 O O . GLN C 1 365 ? 61.873 0.561 -72.275 1.00 31.45 365 GLN C O 1
ATOM 11958 N N . THR C 1 366 ? 61.534 1.371 -74.340 1.00 27.74 366 THR C N 1
ATOM 11959 C CA . THR C 1 366 ? 62.842 1.992 -74.492 1.00 23.15 366 THR C CA 1
ATOM 11960 C C . THR C 1 366 ? 62.650 3.412 -74.985 1.00 28.38 366 THR C C 1
ATOM 11961 O O . THR C 1 366 ? 61.553 3.796 -75.405 1.00 28.96 366 THR C O 1
ATOM 11965 N N . PRO C 1 367 ? 63.707 4.227 -74.953 1.00 29.92 367 PRO C N 1
ATOM 11966 C CA . PRO C 1 367 ? 63.586 5.613 -75.440 1.00 24.65 367 PRO C CA 1
ATOM 11967 C C . PRO C 1 367 ? 63.305 5.718 -76.929 1.00 20.55 367 PRO C C 1
ATOM 11968 O O . PRO C 1 367 ? 62.989 6.814 -77.408 1.00 21.42 367 PRO C O 1
ATOM 11972 N N . GLN C 1 368 ? 63.406 4.620 -77.675 1.00 21.37 368 GLN C N 1
ATOM 11973 C CA . GLN C 1 368 ? 63.257 4.643 -79.129 1.00 21.42 368 GLN C CA 1
ATOM 11974 C C . GLN C 1 368 ? 61.775 4.513 -79.499 1.00 23.12 368 GLN C C 1
ATOM 11975 O O . GLN C 1 368 ? 61.261 3.430 -79.791 1.00 22.10 368 GLN C O 1
ATOM 11981 N N . ARG C 1 369 ? 61.075 5.640 -79.475 1.00 19.55 369 ARG C N 1
ATOM 11982 C CA . ARG C 1 369 ? 59.655 5.760 -79.879 1.00 20.15 369 ARG C CA 1
ATOM 11983 C C . ARG C 1 369 ? 59.327 7.234 -80.156 1.00 20.27 369 ARG C C 1
ATOM 11984 O O . ARG C 1 369 ? 59.987 8.064 -79.605 1.00 21.76 369 ARG C O 1
ATOM 11992 N N . PRO C 1 370 ? 58.309 7.561 -80.973 1.00 17.91 370 PRO C N 1
ATOM 11993 C CA . PRO C 1 370 ? 57.545 6.584 -81.727 1.00 16.35 370 PRO C CA 1
ATOM 11994 C C . PRO C 1 370 ? 58.325 6.121 -82.961 1.00 21.69 370 PRO C C 1
ATOM 11995 O O . PRO C 1 370 ? 58.974 6.889 -83.542 1.00 24.00 370 PRO C O 1
ATOM 11999 N N . VAL C 1 371 ? 58.275 4.837 -83.231 1.00 18.23 371 VAL C N 1
ATOM 12000 C CA . VAL C 1 371 ? 59.022 4.204 -84.346 1.00 23.70 371 VAL C CA 1
ATOM 12001 C C . VAL C 1 371 ? 58.161 4.184 -85.607 1.00 29.48 371 VAL C C 1
ATOM 12002 O O . VAL C 1 371 ? 57.001 3.796 -85.533 1.00 49.98 371 VAL C O 1
ATOM 12006 N N . ILE C 1 372 ? 58.737 4.607 -86.710 1.00 32.89 372 ILE C N 1
ATOM 12007 C CA . ILE C 1 372 ? 58.066 4.484 -88.024 1.00 23.02 372 ILE C CA 1
ATOM 12008 C C . ILE C 1 372 ? 59.061 3.820 -88.982 1.00 25.45 372 ILE C C 1
ATOM 12009 O O . ILE C 1 372 ? 60.125 4.370 -89.138 1.00 17.98 372 ILE C O 1
ATOM 12014 N N . SER C 1 373 ? 58.741 2.641 -89.525 1.00 22.85 373 SER C N 1
ATOM 12015 C CA . SER C 1 373 ? 59.652 2.022 -90.463 1.00 20.89 373 SER C CA 1
ATOM 12016 C C . SER C 1 373 ? 58.950 1.920 -91.806 1.00 25.82 373 SER C C 1
ATOM 12017 O O . SER C 1 373 ? 57.732 1.723 -91.872 1.00 22.86 373 SER C O 1
ATOM 12020 N N . TYR C 1 374 ? 59.720 2.088 -92.875 1.00 20.21 374 TYR C N 1
ATOM 12021 C CA . TYR C 1 374 ? 59.201 1.978 -94.232 1.00 23.23 374 TYR C CA 1
ATOM 12022 C C . TYR C 1 374 ? 59.575 0.613 -94.794 1.00 26.11 374 TYR C C 1
ATOM 12023 O O . TYR C 1 374 ? 60.754 0.241 -94.797 1.00 22.48 374 TYR C O 1
ATOM 12032 N N . PHE C 1 375 ? 58.570 -0.131 -95.246 1.00 25.49 375 PHE C N 1
ATOM 12033 C CA . PHE C 1 375 ? 58.729 -1.510 -95.677 1.00 25.38 375 PHE C CA 1
ATOM 12034 C C . PHE C 1 375 ? 58.463 -1.640 -97.172 1.00 24.13 375 PHE C C 1
ATOM 12035 O O . PHE C 1 375 ? 57.488 -1.088 -97.692 1.00 29.57 375 PHE C O 1
ATOM 12043 N N . ASP C 1 376 ? 59.321 -2.390 -97.857 1.00 29.42 376 ASP C N 1
ATOM 12044 C CA . ASP C 1 376 ? 59.122 -2.647 -99.279 1.00 28.65 376 ASP C CA 1
ATOM 12045 C C . ASP C 1 376 ? 57.773 -3.317 -99.505 1.00 24.46 376 ASP C C 1
ATOM 12046 O O . ASP C 1 376 ? 57.514 -4.399 -98.970 1.00 23.84 376 ASP C O 1
ATOM 12051 N N . ARG C 1 377 ? 56.914 -2.674 -100.299 1.00 23.73 377 ARG C N 1
ATOM 12052 C CA . ARG C 1 377 ? 55.550 -3.174 -100.462 1.00 31.82 377 ARG C CA 1
ATOM 12053 C C . ARG C 1 377 ? 55.530 -4.556 -101.108 1.00 31.31 377 ARG C C 1
ATOM 12054 O O . ARG C 1 377 ? 54.723 -5.413 -100.730 1.00 31.76 377 ARG C O 1
ATOM 12062 N N . GLU C 1 378 ? 56.415 -4.797 -102.076 1.00 32.47 378 GLU C N 1
ATOM 12063 C CA . GLU C 1 378 ? 56.428 -6.087 -102.759 1.00 36.62 378 GLU C CA 1
ATOM 12064 C C . GLU C 1 378 ? 56.814 -7.212 -101.808 1.00 35.61 378 GLU C C 1
ATOM 12065 O O . GLU C 1 378 ? 56.165 -8.264 -101.781 1.00 33.31 378 GLU C O 1
ATOM 12071 N N . GLN C 1 379 ? 57.886 -7.023 -101.034 1.00 28.67 379 GLN C N 1
ATOM 12072 C CA . GLN C 1 379 ? 58.255 -8.032 -100.047 1.00 29.56 379 GLN C CA 1
ATOM 12073 C C . GLN C 1 379 ? 57.159 -8.199 -99.001 1.00 32.50 379 GLN C C 1
ATOM 12074 O O . GLN C 1 379 ? 56.905 -9.314 -98.528 1.00 30.96 379 GLN C O 1
ATOM 12080 N N . LEU C 1 380 ? 56.496 -7.098 -98.630 1.00 28.04 380 LEU C N 1
ATOM 12081 C CA . LEU C 1 380 ? 55.389 -7.180 -97.682 1.00 32.53 380 LEU C CA 1
ATOM 12082 C C . LEU C 1 380 ? 54.277 -8.080 -98.208 1.00 32.99 380 LEU C C 1
ATOM 12083 O O . LEU C 1 380 ? 53.691 -8.864 -97.452 1.00 32.36 380 LEU C O 1
ATOM 12088 N N . ALA C 1 381 ? 53.981 -7.993 -99.506 1.00 30.05 381 ALA C N 1
ATOM 12089 C CA . ALA C 1 381 ? 52.983 -8.874 -100.102 1.00 30.31 381 ALA C CA 1
ATOM 12090 C C . ALA C 1 381 ? 53.415 -10.334 -100.077 1.00 28.27 381 ALA C C 1
ATOM 12091 O O . ALA C 1 381 ? 52.574 -11.217 -100.258 1.00 37.46 381 ALA C O 1
ATOM 12093 N N . ALA C 1 382 ? 54.700 -10.606 -99.864 1.00 28.99 382 ALA C N 1
ATOM 12094 C CA . ALA C 1 382 ? 55.204 -11.963 -99.723 1.00 30.69 382 ALA C CA 1
ATOM 12095 C C . ALA C 1 382 ? 55.483 -12.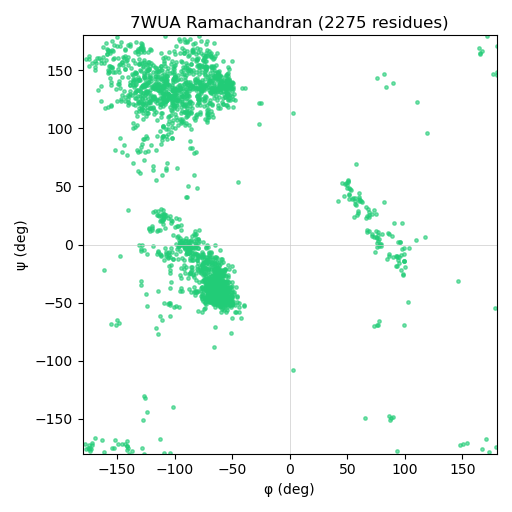327 -98.268 1.00 30.50 382 ALA C C 1
ATOM 12096 O O . ALA C 1 382 ? 56.226 -13.280 -98.002 1.00 26.99 382 ALA C O 1
ATOM 12098 N N . ASN C 1 383 ? 54.916 -11.581 -97.318 1.00 24.15 383 ASN C N 1
ATOM 12099 C CA . ASN C 1 383 ? 55.070 -11.878 -95.895 1.00 24.06 383 ASN C CA 1
ATOM 12100 C C . ASN C 1 383 ? 56.508 -11.702 -95.418 1.00 25.98 383 ASN C C 1
ATOM 12101 O O . ASN C 1 383 ? 56.962 -12.412 -94.517 1.00 21.92 383 ASN C O 1
ATOM 12106 N N . ARG C 1 384 ? 57.235 -10.756 -96.007 1.00 24.78 384 ARG C N 1
ATOM 12107 C CA . ARG C 1 384 ? 58.594 -10.443 -95.589 1.00 27.68 384 ARG C CA 1
ATOM 12108 C C . ARG C 1 384 ? 58.702 -8.950 -95.324 1.00 26.96 384 ARG C C 1
ATOM 12109 O O . ARG C 1 384 ? 58.190 -8.136 -96.096 1.00 23.71 384 ARG C O 1
ATOM 12117 N N . ALA C 1 385 ? 59.370 -8.594 -94.229 1.00 21.87 385 ALA C N 1
ATOM 12118 C CA . ALA C 1 385 ? 59.618 -7.200 -93.882 1.00 25.43 385 ALA C CA 1
ATOM 12119 C C . ALA C 1 385 ? 61.044 -6.856 -94.295 1.00 26.22 385 ALA C C 1
ATOM 12120 O O . ALA C 1 385 ? 62.009 -7.382 -93.730 1.00 24.90 385 ALA C O 1
ATOM 12122 N N . VAL C 1 386 ? 61.170 -5.985 -95.290 1.00 25.83 386 VAL C N 1
ATOM 12123 C CA . VAL C 1 386 ? 62.457 -5.516 -95.790 1.00 29.59 386 VAL C CA 1
ATOM 12124 C C . VAL C 1 386 ? 62.431 -3.999 -95.695 1.00 21.51 386 VAL C C 1
ATOM 12125 O O . VAL C 1 386 ? 61.654 -3.344 -96.402 1.00 24.81 386 VAL C O 1
ATOM 12129 N N . ILE C 1 387 ? 63.263 -3.439 -94.822 1.00 20.96 387 ILE C N 1
ATOM 12130 C CA . ILE C 1 387 ? 63.187 -2.015 -94.511 1.00 21.41 387 ILE C CA 1
ATOM 12131 C C . ILE C 1 387 ? 63.979 -1.228 -95.544 1.00 26.99 387 ILE C C 1
ATOM 12132 O O . ILE C 1 387 ? 65.114 -1.580 -95.882 1.00 23.43 387 ILE C O 1
ATOM 12137 N N . VAL C 1 388 ? 63.375 -0.155 -96.040 1.00 25.92 388 VAL C N 1
ATOM 12138 C CA . VAL C 1 388 ? 63.911 0.657 -97.116 1.00 30.63 388 VAL C CA 1
ATOM 12139 C C . VAL C 1 388 ? 63.635 2.115 -96.777 1.00 28.31 388 VAL C C 1
ATOM 12140 O O . VAL C 1 388 ? 63.048 2.429 -95.741 1.00 29.07 388 VAL C O 1
ATOM 12144 N N . ASP C 1 389 ? 64.054 3.011 -97.656 1.00 27.29 389 ASP C N 1
ATOM 12145 C CA . ASP C 1 389 ? 63.816 4.417 -97.390 1.00 31.08 389 ASP C CA 1
ATOM 12146 C C . ASP C 1 389 ? 62.388 4.795 -97.758 1.00 34.09 389 ASP C C 1
ATOM 12147 O O . ASP C 1 389 ? 61.746 4.155 -98.596 1.00 32.04 389 ASP C O 1
ATOM 12152 N N . LYS C 1 390 ? 61.886 5.833 -97.096 1.00 26.31 390 LYS C N 1
ATOM 12153 C CA . LYS C 1 390 ? 60.547 6.318 -97.380 1.00 33.96 390 LYS C CA 1
ATOM 12154 C C . LYS C 1 390 ? 60.409 6.641 -98.862 1.00 39.24 390 LYS C C 1
ATOM 12155 O O . LYS C 1 390 ? 61.365 7.060 -99.519 1.00 36.01 390 LYS C O 1
ATOM 12161 N N . GLY C 1 391 ? 59.211 6.418 -99.396 1.00 37.86 391 GLY C N 1
ATOM 12162 C CA . GLY C 1 391 ? 58.901 6.884 -100.734 1.00 43.68 391 GLY C CA 1
ATOM 12163 C C . GLY C 1 391 ? 58.916 5.844 -101.835 1.00 52.71 391 GLY C C 1
ATOM 12164 O O . GLY C 1 391 ? 57.966 5.764 -102.620 1.00 59.27 391 GLY C O 1
ATOM 12165 N N . ASP C 1 392 ? 59.980 5.043 -101.912 1.00 56.54 392 ASP C N 1
ATOM 12166 C CA . ASP C 1 392 ? 60.198 4.148 -103.052 1.00 55.99 392 ASP C CA 1
ATOM 12167 C C . ASP C 1 392 ? 59.472 2.826 -102.819 1.00 56.59 392 ASP C C 1
ATOM 12168 O O . ASP C 1 392 ? 60.032 1.866 -102.283 1.00 54.42 392 ASP C O 1
ATOM 12173 N N . ASN C 1 393 ? 58.209 2.770 -103.244 1.00 52.54 393 ASN C N 1
ATOM 12174 C CA . ASN C 1 393 ? 57.418 1.541 -103.192 1.00 45.44 393 ASN C CA 1
ATOM 12175 C C . ASN C 1 393 ? 57.442 0.935 -101.788 1.00 40.73 393 ASN C C 1
ATOM 12176 O O . ASN C 1 393 ? 57.666 -0.264 -101.601 1.00 37.21 393 ASN C O 1
ATOM 12181 N N . ALA C 1 394 ? 57.208 1.782 -100.786 1.00 34.98 394 ALA C N 1
ATOM 12182 C CA . ALA C 1 394 ? 57.332 1.379 -99.396 1.00 36.80 394 ALA C CA 1
ATOM 12183 C C . ALA C 1 394 ? 56.061 1.702 -98.629 1.00 30.88 394 ALA C C 1
ATOM 12184 O O . ALA C 1 394 ? 55.375 2.686 -98.908 1.00 28.83 394 ALA C O 1
ATOM 12186 N N . VAL C 1 395 ? 55.773 0.858 -97.642 1.00 28.66 395 VAL C N 1
ATOM 12187 C CA . VAL C 1 395 ? 54.624 0.996 -96.755 1.00 33.59 395 VAL C CA 1
ATOM 12188 C C . VAL C 1 395 ? 55.126 1.486 -95.403 1.00 25.83 395 VAL C C 1
ATOM 12189 O O . VAL C 1 395 ? 56.061 0.908 -94.840 1.00 21.91 395 VAL C O 1
ATOM 12193 N N . ALA C 1 396 ? 54.504 2.537 -94.880 1.00 23.71 396 ALA C N 1
ATOM 12194 C CA . ALA C 1 396 ? 54.853 3.051 -93.561 1.00 22.26 396 ALA C CA 1
ATOM 12195 C C . ALA C 1 396 ? 54.060 2.311 -92.485 1.00 19.75 396 ALA C C 1
ATOM 12196 O O . ALA C 1 396 ? 52.825 2.357 -92.475 1.00 24.02 396 ALA C O 1
ATOM 12198 N N . LEU C 1 397 ? 54.769 1.634 -91.582 1.00 22.59 397 LEU C N 1
ATOM 12199 C CA . LEU C 1 397 ? 54.174 0.966 -90.432 1.00 18.34 397 LEU C CA 1
ATOM 12200 C C . LEU C 1 397 ? 54.774 1.522 -89.148 1.00 27.15 397 LEU C C 1
ATOM 12201 O O . LEU C 1 397 ? 55.958 1.872 -89.097 1.00 22.78 397 LEU C O 1
ATOM 12206 N N . THR C 1 398 ? 53.951 1.597 -88.105 1.00 21.11 398 THR C N 1
ATOM 12207 C CA . THR C 1 398 ? 54.357 2.180 -86.833 1.00 17.99 398 THR C CA 1
ATOM 12208 C C . THR C 1 398 ? 54.714 1.074 -85.846 1.00 21.44 398 THR C C 1
ATOM 12209 O O . THR C 1 398 ? 53.984 0.082 -85.724 1.00 17.15 398 THR C O 1
ATOM 12213 N N . GLY C 1 399 ? 55.844 1.238 -85.162 1.00 15.44 399 GLY C N 1
ATOM 12214 C CA . GLY C 1 399 ? 56.210 0.298 -84.116 1.00 18.45 399 GLY C CA 1
ATOM 12215 C C . GLY C 1 399 ? 55.348 0.490 -82.878 1.00 15.13 399 GLY C C 1
ATOM 12216 O O . GLY C 1 399 ? 55.060 1.614 -82.461 1.00 16.76 399 GLY C O 1
ATOM 12217 N N . VAL C 1 400 ? 54.901 -0.623 -82.306 1.00 16.09 400 VAL C N 1
ATOM 12218 C CA . VAL C 1 400 ? 54.077 -0.586 -81.104 1.00 16.90 400 VAL C CA 1
ATOM 12219 C C . VAL C 1 400 ? 54.822 -1.184 -79.912 1.00 15.09 400 VAL C C 1
ATOM 12220 O O . VAL C 1 400 ? 54.203 -1.569 -78.924 1.00 17.52 400 VAL C O 1
ATOM 12224 N N . GLY C 1 401 ? 56.152 -1.255 -79.989 1.00 16.87 401 GLY C N 1
ATOM 12225 C CA . GLY C 1 401 ? 56.934 -1.576 -78.807 1.00 13.77 401 GLY C CA 1
ATOM 12226 C C . GLY C 1 401 ? 57.149 -3.063 -78.576 1.00 17.73 401 GLY C C 1
ATOM 12227 O O . GLY C 1 401 ? 57.223 -3.870 -79.507 1.00 17.92 401 GLY C O 1
ATOM 12228 N N . GLN C 1 402 ? 57.258 -3.413 -77.294 1.00 17.45 402 GLN C N 1
ATOM 12229 C CA . GLN C 1 402 ? 57.632 -4.747 -76.859 1.00 18.23 402 GLN C CA 1
ATOM 12230 C C . GLN C 1 402 ? 56.588 -5.273 -75.887 1.00 16.41 402 GLN C C 1
ATOM 12231 O O . GLN C 1 402 ? 55.882 -4.502 -75.230 1.00 16.36 402 GLN C O 1
ATOM 12237 N N . VAL C 1 403 ? 56.530 -6.604 -75.774 1.00 14.54 403 VAL C N 1
ATOM 12238 C CA . VAL C 1 403 ? 55.535 -7.244 -74.920 1.00 14.92 403 VAL C CA 1
ATOM 12239 C C . VAL C 1 403 ? 55.736 -6.806 -73.476 1.00 15.72 403 VAL C C 1
ATOM 12240 O O . VAL C 1 403 ? 56.866 -6.584 -73.020 1.00 16.59 403 VAL C O 1
ATOM 12244 N N . VAL C 1 404 ? 54.631 -6.664 -72.749 1.00 14.25 404 VAL C N 1
ATOM 12245 C CA . VAL C 1 404 ? 54.660 -6.217 -71.360 1.00 14.75 404 VAL C CA 1
ATOM 12246 C C . VAL C 1 404 ? 54.682 -7.472 -70.485 1.00 19.05 404 VAL C C 1
ATOM 12247 O O . VAL C 1 404 ? 53.677 -8.167 -70.321 1.00 17.05 404 VAL C O 1
ATOM 12251 N N . ARG C 1 405 ? 55.848 -7.759 -69.918 1.00 21.50 405 ARG C N 1
ATOM 12252 C CA . ARG C 1 405 ? 56.107 -8.995 -69.198 1.00 17.88 405 ARG C CA 1
ATOM 12253 C C . ARG C 1 405 ? 55.535 -8.947 -67.787 1.00 17.51 405 ARG C C 1
ATOM 12254 O O . ARG C 1 405 ? 55.279 -7.869 -67.245 1.00 18.72 405 ARG C O 1
ATOM 12262 N N . PRO C 1 406 ? 55.335 -10.114 -67.156 1.00 19.23 406 PRO C N 1
ATOM 12263 C CA . PRO C 1 406 ? 55.582 -11.439 -67.736 1.00 23.80 406 PRO C CA 1
ATOM 12264 C C . PRO C 1 406 ? 54.478 -11.879 -68.702 1.00 22.46 406 PRO C C 1
ATOM 12265 O O . PRO C 1 406 ? 53.308 -11.998 -68.329 1.00 15.86 406 PRO C O 1
ATOM 12269 N N . GLN C 1 407 ? 54.885 -12.123 -69.944 1.00 19.11 407 GLN C N 1
ATOM 12270 C CA . GLN C 1 407 ? 53.971 -12.418 -71.044 1.00 22.55 407 GLN C CA 1
ATOM 12271 C C . GLN C 1 407 ? 54.818 -12.766 -72.262 1.00 17.50 407 GLN C C 1
ATOM 12272 O O . GLN C 1 407 ? 55.968 -12.328 -72.354 1.00 17.54 407 GLN C O 1
ATOM 12278 N N . ASN C 1 408 ? 54.285 -13.558 -73.187 1.00 14.70 408 ASN C N 1
ATOM 12279 C CA . ASN C 1 408 ? 54.988 -13.885 -74.418 1.00 14.71 408 ASN C CA 1
ATOM 12280 C C . ASN C 1 408 ? 54.175 -13.440 -75.624 1.00 14.35 408 ASN C C 1
ATOM 12281 O O . ASN C 1 408 ? 52.945 -13.564 -75.639 1.00 18.39 408 ASN C O 1
ATOM 12286 N N . LEU C 1 409 ? 54.875 -12.913 -76.627 1.00 15.91 409 LEU C N 1
ATOM 12287 C CA . LEU C 1 409 ? 54.291 -12.476 -77.895 1.00 16.96 409 LEU C CA 1
ATOM 12288 C C . LEU C 1 409 ? 55.099 -13.127 -79.004 1.00 19.22 409 LEU C C 1
ATOM 12289 O O . LEU C 1 409 ? 56.297 -12.859 -79.134 1.00 19.77 409 LEU C O 1
ATOM 12294 N N . VAL C 1 410 ? 54.458 -13.993 -79.781 1.00 15.24 410 VAL C N 1
ATOM 12295 C CA . VAL C 1 410 ? 55.136 -14.790 -80.796 1.00 18.67 410 VAL C CA 1
ATOM 12296 C C . VAL C 1 410 ? 54.426 -14.593 -82.123 1.00 18.55 410 VAL C C 1
ATOM 12297 O O . VAL C 1 410 ? 53.196 -14.480 -82.168 1.00 18.03 410 VAL C O 1
ATOM 12301 N N . ILE C 1 411 ? 55.198 -14.573 -83.203 1.00 18.50 411 ILE C N 1
ATOM 12302 C CA . ILE C 1 411 ? 54.663 -14.453 -84.554 1.00 17.71 411 ILE C CA 1
ATOM 12303 C C . ILE C 1 411 ? 54.601 -15.853 -85.142 1.00 18.23 411 ILE C C 1
ATOM 12304 O O . ILE C 1 411 ? 55.615 -16.555 -85.202 1.00 16.86 411 ILE C O 1
ATOM 12309 N N . VAL C 1 412 ? 53.416 -16.266 -85.566 1.00 17.55 412 VAL C N 1
ATOM 12310 C CA . VAL C 1 412 ? 53.152 -17.663 -85.876 1.00 20.71 412 VAL C CA 1
ATOM 12311 C C . VAL C 1 412 ? 52.544 -17.776 -87.262 1.00 21.10 412 VAL C C 1
ATOM 12312 O O . VAL C 1 412 ? 51.655 -17.001 -87.627 1.00 23.43 412 VAL C O 1
ATOM 12316 N N . ASP C 1 413 ? 53.026 -18.742 -88.031 1.00 21.47 413 ASP C N 1
ATOM 12317 C CA . ASP C 1 413 ? 52.356 -19.145 -89.254 1.00 19.41 413 ASP C CA 1
ATOM 12318 C C . ASP C 1 413 ? 51.091 -19.897 -88.862 1.00 20.64 413 ASP C C 1
ATOM 12319 O O . ASP C 1 413 ? 51.194 -21.000 -88.305 1.00 27.44 413 ASP C O 1
ATOM 12324 N N . PRO C 1 414 ? 49.895 -19.351 -89.098 1.00 23.01 414 PRO C N 1
ATOM 12325 C CA . PRO C 1 414 ? 48.687 -20.050 -88.633 1.00 25.94 414 PRO C CA 1
ATOM 12326 C C . PRO C 1 414 ? 48.463 -21.391 -89.309 1.00 27.98 414 PRO C C 1
ATOM 12327 O O . PRO C 1 414 ? 47.867 -22.279 -88.689 1.00 25.11 414 PRO C O 1
ATOM 12331 N N . GLU C 1 415 ? 48.913 -21.588 -90.552 1.00 32.77 415 GLU C N 1
ATOM 12332 C CA . GLU C 1 415 ? 48.681 -22.891 -91.180 1.00 31.06 415 GLU C CA 1
ATOM 12333 C C . GLU C 1 415 ? 49.440 -23.981 -90.454 1.00 29.09 415 GLU C C 1
ATOM 12334 O O . GLU C 1 415 ? 48.898 -25.057 -90.201 1.00 30.26 415 GLU C O 1
ATOM 12340 N N . THR C 1 416 ? 50.714 -23.740 -90.149 1.00 30.16 416 THR C N 1
ATOM 12341 C CA . THR C 1 416 ? 51.557 -24.755 -89.538 1.00 27.37 416 THR C CA 1
ATOM 12342 C C . THR C 1 416 ? 51.686 -24.612 -88.027 1.00 31.56 416 THR C C 1
ATOM 12343 O O . THR C 1 416 ? 52.261 -25.500 -87.388 1.00 32.93 416 THR C O 1
ATOM 12347 N N . ARG C 1 417 ? 51.184 -23.523 -87.442 1.00 29.82 417 ARG C N 1
ATOM 12348 C CA . ARG C 1 417 ? 51.263 -23.305 -85.996 1.00 26.38 417 ARG C CA 1
ATOM 12349 C C . ARG C 1 417 ? 52.708 -23.347 -85.494 1.00 27.50 417 ARG C C 1
ATOM 12350 O O . ARG C 1 417 ? 52.991 -23.834 -84.394 1.00 25.64 417 ARG C O 1
ATOM 12358 N N . THR C 1 418 ? 53.633 -22.816 -86.293 1.00 24.89 418 THR C N 1
ATOM 12359 C CA . THR C 1 418 ? 55.044 -22.777 -85.929 1.00 25.09 418 THR C CA 1
ATOM 12360 C C . THR C 1 418 ? 55.565 -21.348 -86.000 1.00 25.10 418 THR C C 1
ATOM 12361 O O . THR C 1 418 ? 55.237 -20.602 -86.929 1.00 25.98 418 THR C O 1
ATOM 12365 N N . GLU C 1 419 ? 56.378 -20.977 -85.011 1.00 22.84 419 GLU C N 1
ATOM 12366 C CA . GLU C 1 419 ? 56.957 -19.639 -84.965 1.00 25.00 419 GLU C CA 1
ATOM 12367 C C . GLU C 1 419 ? 57.694 -19.341 -86.266 1.00 26.11 419 GLU C C 1
ATOM 12368 O O . GLU C 1 419 ? 58.247 -20.235 -86.907 1.00 26.32 419 GLU C O 1
ATOM 12374 N N . VAL C 1 420 ? 57.676 -18.078 -86.675 1.00 23.82 420 VAL C N 1
ATOM 12375 C CA . VAL C 1 420 ? 58.410 -17.639 -87.857 1.00 25.00 420 VAL C CA 1
ATOM 12376 C C . VAL C 1 420 ? 59.490 -16.667 -87.412 1.00 27.06 420 VAL C C 1
ATOM 12377 O O . VAL C 1 420 ? 59.341 -15.950 -86.415 1.00 25.43 420 VAL C O 1
ATOM 12381 N N . ALA C 1 421 ? 60.596 -16.662 -88.150 1.00 28.70 421 ALA C N 1
ATOM 12382 C CA . ALA C 1 421 ? 61.718 -15.808 -87.790 1.00 31.30 421 ALA C CA 1
ATOM 12383 C C . ALA C 1 421 ? 61.309 -14.342 -87.849 1.00 25.58 421 ALA C C 1
ATOM 12384 O O . ALA C 1 421 ? 60.456 -13.943 -88.649 1.00 24.08 421 ALA C O 1
ATOM 12386 N N . ASP C 1 422 ? 61.916 -13.543 -86.975 1.00 23.87 422 ASP C N 1
ATOM 12387 C CA . ASP C 1 422 ? 61.723 -12.103 -87.022 1.00 19.67 422 ASP C CA 1
ATOM 12388 C C . ASP C 1 422 ? 62.016 -11.592 -88.423 1.00 25.48 422 ASP C C 1
ATOM 12389 O O . ASP C 1 422 ? 62.928 -12.075 -89.096 1.00 30.48 422 ASP C O 1
ATOM 12394 N N . GLY C 1 423 ? 61.230 -10.616 -88.865 1.00 22.59 423 GLY C N 1
ATOM 12395 C CA . GLY C 1 423 ? 61.240 -10.196 -90.246 1.00 24.52 423 GLY C CA 1
ATOM 12396 C C . GLY C 1 423 ? 60.214 -10.886 -91.119 1.00 25.39 423 GLY C C 1
ATOM 12397 O O . GLY C 1 423 ? 60.007 -10.462 -92.260 1.00 23.75 423 GLY C O 1
ATOM 12398 N N . THR C 1 424 ? 59.561 -11.933 -90.622 1.00 26.99 424 THR C N 1
ATOM 12399 C CA . THR C 1 424 ? 58.517 -12.624 -91.361 1.00 24.13 424 THR C CA 1
ATOM 12400 C C . THR C 1 424 ? 57.162 -12.278 -90.761 1.00 25.85 424 THR C C 1
ATOM 12401 O O . THR C 1 424 ? 57.007 -12.251 -89.535 1.00 21.30 424 THR C O 1
ATOM 12405 N N . ILE C 1 425 ? 56.194 -12.001 -91.630 1.00 24.04 425 ILE C N 1
ATOM 12406 C CA . ILE C 1 425 ? 54.838 -11.670 -91.201 1.00 21.09 425 ILE C CA 1
ATOM 12407 C C . ILE C 1 425 ? 54.105 -12.954 -90.832 1.00 21.96 425 ILE C C 1
ATOM 12408 O O . ILE C 1 425 ? 54.139 -13.939 -91.576 1.00 23.32 425 ILE C O 1
ATOM 12413 N N . GLY C 1 426 ? 53.428 -12.940 -89.685 1.00 22.52 426 GLY C N 1
ATOM 12414 C CA . GLY C 1 426 ? 52.612 -14.053 -89.247 1.00 22.97 426 GLY C CA 1
ATOM 12415 C C . GLY C 1 426 ? 51.499 -13.550 -88.350 1.00 24.95 426 GLY C C 1
ATOM 12416 O O . GLY C 1 426 ? 51.323 -12.343 -88.161 1.00 17.84 426 GLY C O 1
ATOM 12417 N N . GLU C 1 427 ? 50.732 -14.488 -87.800 1.00 19.37 427 GLU C N 1
ATOM 12418 C CA . GLU C 1 427 ? 49.697 -14.119 -86.843 1.00 23.89 427 GLU C CA 1
ATOM 12419 C C . GLU C 1 427 ? 50.313 -13.921 -85.464 1.00 19.30 427 GLU C C 1
ATOM 12420 O O . GLU C 1 427 ? 51.187 -14.687 -85.046 1.00 16.49 427 GLU C O 1
ATOM 12426 N N . LEU C 1 428 ? 49.848 -12.892 -84.759 1.00 18.64 428 LEU C N 1
ATOM 12427 C CA . LEU C 1 428 ? 50.309 -12.634 -83.401 1.00 15.09 428 LEU C CA 1
ATOM 12428 C C . LEU C 1 428 ? 49.659 -13.622 -82.445 1.00 15.12 428 LEU C C 1
ATOM 12429 O O . LEU C 1 428 ? 48.431 -13.747 -82.415 1.00 16.05 428 LEU C O 1
ATOM 12434 N N . TRP C 1 429 ? 50.487 -14.331 -81.675 1.00 14.09 429 TRP C N 1
ATOM 12435 C CA . TRP C 1 429 ? 50.048 -15.267 -80.647 1.00 13.68 429 TRP C CA 1
ATOM 12436 C C . TRP C 1 429 ? 50.574 -14.804 -79.296 1.00 15.92 429 TRP C C 1
ATOM 12437 O O . TRP C 1 429 ? 51.749 -14.445 -79.168 1.00 17.12 429 TRP C O 1
ATOM 12448 N N . ALA C 1 430 ? 49.713 -14.813 -78.286 1.00 16.59 430 ALA C N 1
ATOM 12449 C CA . ALA C 1 430 ? 50.088 -14.323 -76.967 1.00 16.63 430 ALA C CA 1
ATOM 12450 C C . ALA C 1 430 ? 49.877 -15.401 -75.917 1.00 14.42 430 ALA C C 1
ATOM 12451 O O . ALA C 1 430 ? 48.995 -16.258 -76.042 1.00 19.17 430 ALA C O 1
ATOM 12453 N N . HIS C 1 431 ? 50.698 -15.340 -74.875 1.00 14.73 431 HIS C N 1
ATOM 12454 C CA . HIS C 1 431 ? 50.662 -16.298 -73.782 1.00 16.10 431 HIS C CA 1
ATOM 12455 C C . HIS C 1 431 ? 50.941 -15.549 -72.493 1.00 18.21 431 HIS C C 1
ATOM 12456 O O . HIS C 1 431 ? 51.949 -14.840 -72.394 1.00 18.57 431 HIS C O 1
ATOM 12463 N N . GLY C 1 432 ? 50.061 -15.702 -71.517 1.00 17.85 432 GLY C N 1
ATOM 12464 C CA . GLY C 1 432 ? 50.276 -15.078 -70.227 1.00 16.62 432 GLY C CA 1
ATOM 12465 C C . GLY C 1 432 ? 49.008 -15.063 -69.412 1.00 19.31 432 GLY C C 1
ATOM 12466 O O . GLY C 1 432 ? 47.915 -15.340 -69.900 1.00 20.23 432 GLY C O 1
ATOM 12467 N N . GLU C 1 433 ? 49.170 -14.716 -68.140 1.00 17.49 433 GLU C N 1
ATOM 12468 C CA . GLU C 1 433 ? 48.044 -14.738 -67.218 1.00 16.94 433 GLU C CA 1
ATOM 12469 C C . GLU C 1 433 ? 47.137 -13.519 -67.347 1.00 16.67 433 GLU C C 1
ATOM 12470 O O . GLU C 1 433 ? 46.107 -13.462 -66.667 1.00 16.12 433 GLU C O 1
ATOM 12476 N N . ASN C 1 434 ? 47.477 -12.559 -68.205 1.00 16.56 434 ASN C N 1
ATOM 12477 C CA . ASN C 1 434 ? 46.522 -11.522 -68.565 1.00 16.46 434 ASN C CA 1
ATOM 12478 C C . ASN C 1 434 ? 45.512 -11.980 -69.615 1.00 17.28 434 ASN C C 1
ATOM 12479 O O . ASN C 1 434 ? 44.545 -11.255 -69.867 1.00 19.45 434 ASN C O 1
ATOM 12484 N N . MET C 1 435 ? 45.696 -13.146 -70.236 1.00 17.90 435 MET C N 1
ATOM 12485 C CA . MET C 1 435 ? 44.712 -13.594 -71.215 1.00 16.55 435 MET C CA 1
ATOM 12486 C C . MET C 1 435 ? 43.348 -13.764 -70.553 1.00 20.68 435 MET C C 1
ATOM 12487 O O . MET C 1 435 ? 43.236 -14.251 -69.421 1.00 15.96 435 MET C O 1
ATOM 12492 N N . ALA C 1 436 ? 42.307 -13.354 -71.267 1.00 16.80 436 ALA C N 1
ATOM 12493 C CA . ALA C 1 436 ? 40.950 -13.613 -70.819 1.00 17.08 436 ALA C CA 1
ATOM 12494 C C . ALA C 1 436 ? 40.687 -15.116 -70.772 1.00 18.73 436 ALA C C 1
ATOM 12495 O O . ALA C 1 436 ? 41.431 -15.923 -71.337 1.00 16.54 436 ALA C O 1
ATOM 12497 N N . ALA C 1 437 ? 39.608 -15.492 -70.079 1.00 18.95 437 ALA C N 1
ATOM 12498 C CA . ALA C 1 437 ? 39.288 -16.905 -69.916 1.00 23.35 437 ALA C CA 1
ATOM 12499 C C . ALA C 1 437 ? 38.580 -17.493 -71.127 1.00 24.46 437 ALA C C 1
ATOM 12500 O O . ALA C 1 437 ? 38.614 -18.710 -71.316 1.00 38.04 437 ALA C O 1
ATOM 12502 N N . GLY C 1 438 ? 37.962 -16.674 -71.954 1.00 25.06 438 GLY C N 1
ATOM 12503 C CA . GLY C 1 438 ? 37.240 -17.168 -73.103 1.00 20.66 438 GLY C CA 1
ATOM 12504 C C . GLY C 1 438 ? 36.052 -16.276 -73.393 1.00 24.42 438 GLY C C 1
ATOM 12505 O O . GLY C 1 438 ? 35.896 -15.213 -72.800 1.00 21.50 438 GLY C O 1
ATOM 12506 N N . TYR C 1 439 ? 35.230 -16.733 -74.332 1.00 16.99 439 TYR C N 1
ATOM 12507 C CA . TYR C 1 439 ? 34.009 -16.048 -74.731 1.00 17.65 439 TYR C CA 1
ATOM 12508 C C . TYR C 1 439 ? 32.811 -16.742 -74.096 1.00 24.43 439 TYR C C 1
ATOM 12509 O O . TYR C 1 439 ? 32.692 -17.968 -74.174 1.00 31.68 439 TYR C O 1
ATOM 12518 N N . LEU C 1 440 ? 31.909 -15.958 -73.511 1.00 18.23 440 LEU C N 1
ATOM 12519 C CA . LEU C 1 440 ? 30.776 -16.521 -72.786 1.00 21.25 440 LEU C CA 1
ATOM 12520 C C . LEU C 1 440 ? 29.962 -17.449 -73.678 1.00 18.52 440 LEU C C 1
ATOM 12521 O O . LEU C 1 440 ? 29.536 -17.060 -74.769 1.00 17.54 440 LEU C O 1
ATOM 12526 N N . ASP C 1 441 ? 29.743 -18.680 -73.207 1.00 18.73 441 ASP C N 1
ATOM 12527 C CA . ASP C 1 441 ? 28.826 -19.613 -73.863 1.00 20.24 441 ASP C CA 1
ATOM 12528 C C . ASP C 1 441 ? 29.202 -19.863 -75.325 1.00 21.99 441 ASP C C 1
ATOM 12529 O O . ASP C 1 441 ? 28.321 -20.020 -76.170 1.00 29.33 441 ASP C O 1
ATOM 12534 N N . ARG C 1 442 ? 30.493 -19.882 -75.664 1.00 23.20 442 ARG C N 1
ATOM 12535 C CA . ARG C 1 442 ? 30.933 -20.057 -77.053 1.00 24.98 442 ARG C CA 1
ATOM 12536 C C . ARG C 1 442 ? 32.094 -21.035 -77.109 1.00 25.63 442 ARG C C 1
ATOM 12537 O O . ARG C 1 442 ? 33.234 -20.665 -77.409 1.00 24.17 442 ARG C O 1
ATOM 12545 N N . PRO C 1 443 ? 31.823 -22.318 -76.858 1.00 27.78 443 PRO C N 1
ATOM 12546 C CA . PRO C 1 443 ? 32.925 -23.288 -76.695 1.00 24.02 443 PRO C CA 1
ATOM 12547 C C . PRO C 1 443 ? 33.833 -23.370 -77.908 1.00 23.25 443 PRO C C 1
ATOM 12548 O O . PRO C 1 443 ? 35.060 -23.485 -77.739 1.00 24.23 443 PRO C O 1
ATOM 12552 N N . GLU C 1 444 ? 33.263 -23.327 -79.124 1.00 21.33 444 GLU C N 1
ATOM 12553 C CA . GLU C 1 444 ? 34.080 -23.452 -80.330 1.00 29.72 444 GLU C CA 1
ATOM 12554 C C . GLU C 1 444 ? 34.944 -22.224 -80.561 1.00 27.22 444 GLU C C 1
ATOM 12555 O O . GLU C 1 444 ? 36.138 -22.366 -80.826 1.00 22.99 444 GLU C O 1
ATOM 12561 N N . ASP C 1 445 ? 34.371 -21.021 -80.463 1.00 26.97 445 ASP C N 1
ATOM 12562 C CA . ASP C 1 445 ? 35.187 -19.818 -80.586 1.00 24.93 445 ASP C CA 1
ATOM 12563 C C . ASP C 1 445 ? 36.258 -19.778 -79.511 1.00 19.85 445 ASP C C 1
ATOM 12564 O O . ASP C 1 445 ? 37.407 -19.407 -79.780 1.00 21.87 445 ASP C O 1
ATOM 12569 N N . THR C 1 446 ? 35.902 -20.175 -78.286 1.00 20.89 446 THR C N 1
ATOM 12570 C CA . THR C 1 446 ? 36.847 -20.118 -77.179 1.00 20.56 446 THR C CA 1
ATOM 12571 C C . THR C 1 446 ? 38.043 -21.031 -77.425 1.00 22.32 446 THR C C 1
ATOM 12572 O O . THR C 1 446 ? 39.192 -20.645 -77.179 1.00 17.64 446 THR C O 1
ATOM 12576 N N . ALA C 1 447 ? 37.794 -22.241 -77.929 1.00 27.43 447 ALA C N 1
ATOM 12577 C CA . ALA C 1 447 ? 38.893 -23.172 -78.172 1.00 20.83 447 ALA C CA 1
ATOM 12578 C C . ALA C 1 447 ? 39.793 -22.684 -79.302 1.00 17.85 447 ALA C C 1
ATOM 12579 O O . ALA C 1 447 ? 41.021 -22.762 -79.202 1.00 20.24 447 ALA C O 1
ATOM 12581 N N . GLU C 1 448 ? 39.202 -22.178 -80.383 1.00 18.81 448 GLU C N 1
ATOM 12582 C CA . GLU C 1 448 ? 39.995 -21.664 -81.495 1.00 23.99 448 GLU C CA 1
ATOM 12583 C C . GLU C 1 448 ? 40.875 -20.496 -81.056 1.00 22.90 448 GLU C C 1
ATOM 12584 O O . GLU C 1 448 ? 42.083 -20.474 -81.317 1.00 23.46 448 GLU C O 1
ATOM 12590 N N . THR C 1 449 ? 40.283 -19.521 -80.375 1.00 20.89 449 THR C N 1
ATOM 12591 C CA . THR C 1 449 ? 40.995 -18.299 -80.021 1.00 18.11 449 THR C CA 1
ATOM 12592 C C . THR C 1 449 ? 41.949 -18.499 -78.852 1.00 18.45 449 THR C C 1
ATOM 12593 O O . THR C 1 449 ? 43.092 -18.030 -78.900 1.00 18.90 449 THR C O 1
ATOM 12597 N N . PHE C 1 450 ? 41.506 -19.188 -77.796 1.00 18.15 450 PHE C N 1
ATOM 12598 C CA . PHE C 1 450 ? 42.225 -19.192 -76.529 1.00 15.54 450 PHE C CA 1
ATOM 12599 C C . PHE C 1 450 ? 43.021 -20.467 -76.250 1.00 18.73 450 PHE C C 1
ATOM 12600 O O . PHE C 1 450 ? 43.813 -20.483 -75.304 1.00 18.95 450 PHE C O 1
ATOM 12608 N N . HIS C 1 451 ? 42.845 -21.537 -77.021 1.00 20.55 451 HIS C N 1
ATOM 12609 C CA . HIS C 1 451 ? 43.487 -22.811 -76.691 1.00 21.73 451 HIS C CA 1
ATOM 12610 C C . HIS C 1 451 ? 44.217 -23.367 -77.910 1.00 25.88 451 HIS C C 1
ATOM 12611 O O . HIS C 1 451 ? 43.930 -24.459 -78.400 1.00 24.55 451 HIS C O 1
ATOM 12618 N N . ASN C 1 452 ? 45.194 -22.602 -78.390 1.00 22.18 452 ASN C N 1
ATOM 12619 C CA . ASN C 1 452 ? 46.039 -23.013 -79.499 1.00 21.09 452 ASN C CA 1
ATOM 12620 C C . ASN C 1 452 ? 47.316 -23.651 -78.973 1.00 19.85 452 ASN C C 1
ATOM 12621 O O . ASN C 1 452 ? 47.812 -23.299 -77.900 1.00 19.30 452 ASN C O 1
ATOM 12626 N N . THR C 1 453 ? 47.849 -24.591 -79.745 1.00 24.72 453 THR C N 1
ATOM 12627 C CA . THR C 1 453 ? 49.124 -25.228 -79.447 1.00 23.13 453 THR C CA 1
ATOM 12628 C C . THR C 1 453 ? 50.180 -24.724 -80.420 1.00 23.29 453 THR C C 1
ATOM 12629 O O . THR C 1 453 ? 49.939 -24.662 -81.632 1.00 24.22 453 THR C O 1
ATOM 12633 N N . LEU C 1 454 ? 51.352 -24.372 -79.890 1.00 24.52 454 LEU C N 1
ATOM 12634 C CA . LEU C 1 454 ? 52.491 -23.963 -80.708 1.00 25.05 454 LEU C CA 1
ATOM 12635 C C . LEU C 1 454 ? 53.234 -25.233 -81.108 1.00 25.07 454 LEU C C 1
ATOM 12636 O O . LEU C 1 454 ? 54.008 -25.784 -80.324 1.00 31.11 454 LEU C O 1
ATOM 12641 N N . ALA C 1 455 ? 52.992 -25.705 -82.334 1.00 28.12 455 ALA C N 1
ATOM 12642 C CA . ALA C 1 455 ? 53.568 -26.976 -82.771 1.00 30.20 455 ALA C CA 1
ATOM 12643 C C . ALA C 1 455 ? 55.075 -26.881 -82.980 1.00 34.73 455 ALA C C 1
ATOM 12644 O O . ALA C 1 455 ? 55.781 -27.886 -82.850 1.00 30.74 455 ALA C O 1
ATOM 12646 N N . GLY C 1 456 ? 55.582 -25.695 -83.309 1.00 32.55 456 GLY C N 1
ATOM 12647 C CA . GLY C 1 456 ? 56.988 -25.535 -83.597 1.00 26.24 456 GLY C CA 1
ATOM 12648 C C . GLY C 1 456 ? 57.550 -24.198 -83.164 1.00 30.94 456 GLY C C 1
ATOM 12649 O O . GLY C 1 456 ? 56.866 -23.171 -83.240 1.00 33.80 456 GLY C O 1
ATOM 12650 N N . ARG C 1 457 ? 58.796 -24.207 -82.707 1.00 30.90 457 ARG C N 1
ATOM 12651 C CA . ARG C 1 457 ? 59.503 -23.025 -82.244 1.00 34.31 457 ARG C CA 1
ATOM 12652 C C . ARG C 1 457 ? 60.793 -22.853 -83.029 1.00 32.31 457 ARG C C 1
ATOM 12653 O O . ARG C 1 457 ? 61.259 -23.761 -83.720 1.00 35.69 457 ARG C O 1
ATOM 12661 N N . LEU C 1 458 ? 61.373 -21.668 -82.909 1.00 30.89 458 LEU C N 1
ATOM 12662 C CA . LEU C 1 458 ? 62.724 -21.439 -83.388 1.00 35.22 458 LEU C CA 1
ATOM 12663 C C . LEU C 1 458 ? 63.725 -21.778 -82.291 1.00 37.61 458 LEU C C 1
ATOM 12664 O O . LEU C 1 458 ? 63.383 -21.858 -81.108 1.00 32.94 458 LEU C O 1
ATOM 12669 N N . GLU C 1 459 ? 64.982 -21.973 -82.701 1.00 37.25 459 GLU C N 1
ATOM 12670 C CA . GLU C 1 459 ? 66.046 -22.215 -81.732 1.00 40.94 459 GLU C CA 1
ATOM 12671 C C . GLU C 1 459 ? 66.043 -21.139 -80.654 1.00 39.88 459 GLU C C 1
ATOM 12672 O O . GLU C 1 459 ? 66.005 -21.437 -79.455 1.00 37.82 459 GLU C O 1
ATOM 12678 N N . ASN C 1 460 ? 66.060 -19.875 -81.069 1.00 33.60 460 ASN C N 1
ATOM 12679 C CA . ASN C 1 460 ? 65.952 -18.736 -80.163 1.00 38.42 460 ASN C CA 1
ATOM 12680 C C . ASN C 1 460 ? 64.546 -18.169 -80.337 1.00 39.24 460 ASN C C 1
ATOM 12681 O O . ASN C 1 460 ? 64.283 -17.417 -81.279 1.00 34.29 460 ASN C O 1
ATOM 12686 N N . SER C 1 461 ? 63.649 -18.533 -79.424 1.00 31.42 461 SER C N 1
ATOM 12687 C CA . SER C 1 461 ? 62.216 -18.363 -79.615 1.00 27.66 461 SER C CA 1
ATOM 12688 C C . SER C 1 461 ? 61.652 -17.308 -78.676 1.00 28.77 461 SER C C 1
ATOM 12689 O O . SER C 1 461 ? 62.054 -17.214 -77.510 1.00 25.64 461 SER C O 1
ATOM 12692 N N . ARG C 1 462 ? 60.697 -16.531 -79.186 1.00 24.38 462 ARG C N 1
ATOM 12693 C CA . ARG C 1 462 ? 59.944 -15.641 -78.316 1.00 22.36 462 ARG C CA 1
ATOM 12694 C C . ARG C 1 462 ? 58.968 -16.396 -77.428 1.00 26.49 462 ARG C C 1
ATOM 12695 O O . ARG C 1 462 ? 58.306 -15.768 -76.593 1.00 23.14 462 ARG C O 1
ATOM 12703 N N . ALA C 1 463 ? 58.877 -17.721 -77.577 1.00 19.84 463 ALA C N 1
ATOM 12704 C CA . ALA C 1 463 ? 58.091 -18.564 -76.687 1.00 22.13 463 ALA C CA 1
ATOM 12705 C C . ALA C 1 463 ? 58.884 -19.058 -75.482 1.00 25.56 463 ALA C C 1
ATOM 12706 O O . ALA C 1 463 ? 58.320 -19.750 -74.628 1.00 28.11 463 ALA C O 1
ATOM 12708 N N . ALA C 1 464 ? 60.169 -18.718 -75.386 1.00 28.80 464 ALA C N 1
ATOM 12709 C CA . ALA C 1 464 ? 60.980 -19.159 -74.258 1.00 26.57 464 ALA C CA 1
ATOM 12710 C C . ALA C 1 464 ? 60.309 -18.789 -72.944 1.00 32.15 464 ALA C C 1
ATOM 12711 O O . ALA C 1 464 ? 59.830 -17.666 -72.770 1.00 28.49 464 ALA C O 1
ATOM 12713 N N . GLY C 1 465 ? 60.279 -19.746 -72.016 1.00 23.32 465 GLY C N 1
ATOM 12714 C CA . GLY C 1 465 ? 59.572 -19.589 -70.767 1.00 29.39 465 GLY C CA 1
ATOM 12715 C C . GLY C 1 465 ? 58.210 -20.246 -70.734 1.00 27.90 465 GLY C C 1
ATOM 12716 O O . GLY C 1 465 ? 57.645 -20.400 -69.646 1.00 27.42 465 GLY C O 1
ATOM 12717 N N . VAL C 1 466 ? 57.674 -20.643 -71.881 1.00 21.66 466 VAL C N 1
ATOM 12718 C CA . VAL C 1 466 ? 56.359 -21.270 -71.973 1.00 24.71 466 VAL C CA 1
ATOM 12719 C C . VAL C 1 466 ? 56.564 -22.754 -72.257 1.00 29.16 466 VAL C C 1
ATOM 12720 O O . VAL C 1 466 ? 57.216 -23.100 -73.251 1.00 25.95 466 VAL C O 1
ATOM 12724 N N . PRO C 1 467 ? 56.018 -23.654 -71.442 1.00 28.82 467 PRO C N 1
ATOM 12725 C CA . PRO C 1 467 ? 56.189 -25.087 -71.708 1.00 33.56 467 PRO C CA 1
ATOM 12726 C C . PRO C 1 467 ? 55.728 -25.439 -73.115 1.00 36.32 467 PRO C C 1
ATOM 12727 O O . PRO C 1 467 ? 54.682 -24.980 -73.582 1.00 32.93 467 PRO C O 1
ATOM 12731 N N . GLU C 1 468 ? 56.524 -26.269 -73.792 1.00 32.91 468 GLU C N 1
ATOM 12732 C CA . GLU C 1 468 ? 56.251 -26.587 -75.187 1.00 36.03 468 GLU C CA 1
ATOM 12733 C C . GLU C 1 468 ? 54.914 -27.286 -75.375 1.00 28.93 468 GLU C C 1
ATOM 12734 O O . GLU C 1 468 ? 54.363 -27.252 -76.478 1.00 37.93 468 GLU C O 1
ATOM 12740 N N . GLU C 1 469 ? 54.370 -27.907 -74.335 1.00 28.52 469 GLU C N 1
ATOM 12741 C CA . GLU C 1 469 ? 53.087 -28.582 -74.455 1.00 35.66 469 GLU C CA 1
ATOM 12742 C C . GLU C 1 469 ? 51.897 -27.669 -74.163 1.00 32.56 469 GLU C C 1
ATOM 12743 O O . GLU C 1 469 ? 50.752 -28.122 -74.258 1.00 29.84 469 GLU C O 1
ATOM 12749 N N . SER C 1 470 ? 52.130 -26.401 -73.825 1.00 34.66 470 SER C N 1
ATOM 12750 C CA . SER C 1 470 ? 51.026 -25.514 -73.481 1.00 32.21 470 SER C CA 1
ATOM 12751 C C . SER C 1 470 ? 49.978 -25.466 -74.586 1.00 23.51 470 SER C C 1
ATOM 12752 O O . SER C 1 470 ? 50.299 -25.334 -75.769 1.00 25.15 470 SER C O 1
ATOM 12755 N N . THR C 1 471 ? 48.710 -25.561 -74.189 1.00 26.14 471 THR C N 1
ATOM 12756 C CA . THR C 1 471 ? 47.589 -25.355 -75.099 1.00 23.90 471 THR C CA 1
ATOM 12757 C C . THR C 1 471 ? 46.846 -24.056 -74.790 1.00 25.55 471 THR C C 1
ATOM 12758 O O . THR C 1 471 ? 45.658 -23.925 -75.099 1.00 25.98 471 THR C O 1
ATOM 12762 N N . LYS C 1 472 ? 47.532 -23.084 -74.182 1.00 24.48 472 LYS C N 1
ATOM 12763 C CA . LYS C 1 472 ? 46.910 -21.832 -73.762 1.00 21.13 472 LYS C CA 1
ATOM 12764 C C . LYS C 1 472 ? 47.393 -20.637 -74.581 1.00 19.70 472 LYS C C 1
ATOM 12765 O O . LYS C 1 472 ? 47.372 -19.503 -74.097 1.00 19.21 472 LYS C O 1
ATOM 12771 N N . TRP C 1 473 ? 47.824 -20.866 -75.818 1.00 18.33 473 TRP C N 1
ATOM 12772 C CA . TRP C 1 473 ? 48.183 -19.760 -76.699 1.00 22.81 473 TRP C CA 1
ATOM 12773 C C . TRP C 1 473 ? 46.922 -19.101 -77.249 1.00 21.11 473 TRP C C 1
ATOM 12774 O O . TRP C 1 473 ? 46.007 -19.785 -77.717 1.00 16.35 473 TRP C O 1
ATOM 12785 N N . MET C 1 474 ? 46.873 -17.770 -77.183 1.00 18.66 474 MET C N 1
ATOM 12786 C CA . MET C 1 474 ? 45.739 -17.002 -77.686 1.00 21.70 474 MET C CA 1
ATOM 12787 C C . MET C 1 474 ? 46.097 -16.437 -79.058 1.00 17.43 474 MET C C 1
ATOM 12788 O O . MET C 1 474 ? 47.074 -15.691 -79.193 1.00 15.95 474 MET C O 1
ATOM 12793 N N . ALA C 1 475 ? 45.316 -16.807 -80.070 1.00 16.23 475 ALA C N 1
ATOM 12794 C CA . ALA C 1 475 ? 45.514 -16.331 -81.435 1.00 20.73 475 ALA C CA 1
ATOM 12795 C C . ALA C 1 475 ? 44.727 -15.037 -81.612 1.00 17.43 475 ALA C C 1
ATOM 12796 O O . ALA C 1 475 ? 43.493 -15.042 -81.562 1.00 16.09 475 ALA C O 1
ATOM 12798 N N . THR C 1 476 ? 45.441 -13.923 -81.812 1.00 17.13 476 THR C N 1
ATOM 12799 C CA . THR C 1 476 ? 44.796 -12.612 -81.839 1.00 16.19 476 THR C CA 1
ATOM 12800 C C . THR C 1 476 ? 43.944 -12.390 -83.076 1.00 17.39 476 THR C C 1
ATOM 12801 O O . THR C 1 476 ? 43.071 -11.517 -83.053 1.00 16.34 476 THR C O 1
ATOM 12805 N N . GLY C 1 477 ? 44.200 -13.119 -84.160 1.00 14.31 477 GLY C N 1
ATOM 12806 C CA . GLY C 1 477 ? 43.629 -12.757 -85.444 1.00 18.10 477 GLY C CA 1
ATOM 12807 C C . GLY C 1 477 ? 44.292 -11.570 -86.109 1.00 20.41 477 GLY C C 1
ATOM 12808 O O . GLY C 1 477 ? 43.857 -11.157 -87.195 1.00 17.34 477 GLY C O 1
ATOM 12809 N N . ASP C 1 478 ? 45.324 -11.006 -85.494 1.00 17.72 478 ASP C N 1
ATOM 12810 C CA . ASP C 1 478 ? 46.072 -9.892 -86.051 1.00 19.18 478 ASP C CA 1
ATOM 12811 C C . ASP C 1 478 ? 47.339 -10.408 -86.721 1.00 17.92 478 ASP C C 1
ATOM 12812 O O . ASP C 1 478 ? 47.976 -11.346 -86.232 1.00 15.63 478 ASP C O 1
ATOM 12817 N N . LEU C 1 479 ? 47.688 -9.804 -87.849 1.00 17.87 479 LEU C N 1
ATOM 12818 C CA . LEU C 1 479 ? 48.944 -10.088 -88.524 1.00 18.47 479 LEU C CA 1
ATOM 12819 C C . LEU C 1 479 ? 49.944 -8.974 -88.239 1.00 16.09 479 LEU C C 1
ATOM 12820 O O . LEU C 1 479 ? 49.572 -7.811 -88.058 1.00 14.43 479 LEU C O 1
ATOM 12825 N N . GLY C 1 480 ? 51.215 -9.346 -88.200 1.00 17.72 480 GLY C N 1
ATOM 12826 C CA . GLY C 1 480 ? 52.268 -8.383 -87.953 1.00 17.14 480 GLY C CA 1
ATOM 12827 C C . GLY C 1 480 ? 53.614 -9.066 -88.023 1.00 22.44 480 GLY C C 1
ATOM 12828 O O . GLY C 1 480 ? 53.721 -10.241 -88.390 1.00 18.56 480 GLY C O 1
ATOM 12829 N N . VAL C 1 481 ? 54.645 -8.313 -87.648 1.00 19.06 481 VAL C N 1
ATOM 12830 C CA . VAL C 1 481 ? 56.028 -8.747 -87.809 1.00 22.41 481 VAL C CA 1
ATOM 12831 C C . VAL C 1 481 ? 56.858 -8.087 -86.722 1.00 23.31 481 VAL C C 1
ATOM 12832 O O . VAL C 1 481 ? 56.559 -6.975 -86.280 1.00 19.87 481 VAL C O 1
ATOM 12836 N N . ILE C 1 482 ? 57.904 -8.779 -86.278 1.00 21.26 482 ILE C N 1
ATOM 12837 C CA . ILE C 1 482 ? 58.844 -8.229 -85.310 1.00 23.60 482 ILE C CA 1
ATOM 12838 C C . ILE C 1 482 ? 60.181 -8.033 -86.005 1.00 27.10 482 ILE C C 1
ATOM 12839 O O . ILE C 1 482 ? 60.707 -8.961 -86.634 1.00 21.27 482 ILE C O 1
ATOM 12844 N N . VAL C 1 483 ? 60.709 -6.812 -85.918 1.00 26.51 483 VAL C N 1
ATOM 12845 C CA . VAL C 1 483 ? 61.968 -6.426 -86.555 1.00 26.21 483 VAL C CA 1
ATOM 12846 C C . VAL C 1 483 ? 62.798 -5.728 -85.490 1.00 32.43 483 VAL C C 1
ATOM 12847 O O . VAL C 1 483 ? 62.418 -4.651 -85.012 1.00 30.10 483 VAL C O 1
ATOM 12851 N N . ASP C 1 484 ? 63.927 -6.332 -85.119 1.00 29.23 484 ASP C N 1
ATOM 12852 C CA . ASP C 1 484 ? 64.830 -5.736 -84.135 1.00 35.40 484 ASP C CA 1
ATOM 12853 C C . ASP C 1 484 ? 64.133 -5.574 -82.789 1.00 26.24 484 ASP C C 1
ATOM 12854 O O . ASP C 1 484 ? 64.329 -4.583 -82.079 1.00 30.76 484 ASP C O 1
ATOM 12859 N N . GLY C 1 485 ? 63.303 -6.554 -82.441 1.00 29.79 485 GLY C N 1
ATOM 12860 C CA . GLY C 1 485 ? 62.579 -6.533 -81.185 1.00 28.07 485 GLY C CA 1
ATOM 12861 C C . GLY C 1 485 ? 61.381 -5.615 -81.149 1.00 25.64 485 GLY C C 1
ATOM 12862 O O . GLY C 1 485 ? 60.761 -5.478 -80.088 1.00 27.73 485 GLY C O 1
ATOM 12863 N N . GLU C 1 486 ? 61.034 -4.989 -82.271 1.00 21.60 486 GLU C N 1
ATOM 12864 C CA . GLU C 1 486 ? 59.929 -4.045 -82.365 1.00 25.61 486 GLU C CA 1
ATOM 12865 C C . GLU C 1 486 ? 58.775 -4.681 -83.130 1.00 22.19 486 GLU C C 1
ATOM 12866 O O . GLU C 1 486 ? 58.965 -5.172 -84.247 1.00 21.11 486 GLU C O 1
ATOM 12872 N N . LEU C 1 487 ? 57.581 -4.651 -82.539 1.00 18.32 487 LEU C N 1
ATOM 12873 C CA . LEU C 1 487 ? 56.387 -5.192 -83.179 1.00 16.89 487 LEU C CA 1
ATOM 12874 C C . LEU C 1 487 ? 55.738 -4.153 -84.088 1.00 14.93 487 LEU C C 1
ATOM 12875 O O . LEU C 1 487 ? 55.610 -2.979 -83.725 1.00 13.78 487 LEU C O 1
ATOM 12880 N N . TYR C 1 488 ? 55.320 -4.600 -85.266 1.00 13.05 488 TYR C N 1
ATOM 12881 C CA . TYR C 1 488 ? 54.517 -3.810 -86.189 1.00 17.68 488 TYR C CA 1
ATOM 12882 C C . TYR C 1 488 ? 53.249 -4.580 -86.533 1.00 18.21 488 TYR C C 1
ATOM 12883 O O . TYR C 1 488 ? 53.303 -5.789 -86.765 1.00 19.40 488 TYR C O 1
ATOM 12892 N N . ILE C 1 489 ? 52.112 -3.882 -86.571 1.00 18.55 489 ILE C N 1
ATOM 12893 C CA . ILE C 1 489 ? 50.825 -4.478 -86.938 1.00 18.86 489 ILE C CA 1
ATOM 12894 C C . ILE C 1 489 ? 50.572 -4.210 -88.419 1.00 21.19 489 ILE C C 1
ATOM 12895 O O . ILE C 1 489 ? 50.539 -3.050 -88.846 1.00 17.45 489 ILE C O 1
ATOM 12900 N N . THR C 1 490 ? 50.364 -5.266 -89.208 1.00 17.68 490 THR C N 1
ATOM 12901 C CA . THR C 1 490 ? 50.041 -5.053 -90.619 1.00 21.26 490 THR C CA 1
ATOM 12902 C C . THR C 1 490 ? 48.543 -5.043 -90.900 1.00 27.40 490 THR C C 1
ATOM 12903 O O . THR C 1 490 ? 48.088 -4.252 -91.731 1.00 24.38 490 THR C O 1
ATOM 12907 N N . GLY C 1 491 ? 47.760 -5.878 -90.226 1.00 19.60 491 GLY C N 1
ATOM 12908 C CA . GLY C 1 491 ? 46.322 -5.845 -90.400 1.00 21.28 491 GLY C CA 1
ATOM 12909 C C . GLY C 1 491 ? 45.671 -7.077 -89.797 1.00 21.18 491 GLY C C 1
ATOM 12910 O O . GLY C 1 491 ? 46.339 -7.916 -89.190 1.00 23.62 491 GLY C O 1
ATOM 12911 N N . ARG C 1 492 ? 44.349 -7.166 -89.983 1.00 25.09 492 ARG C N 1
ATOM 12912 C CA . ARG C 1 492 ? 43.576 -8.330 -89.558 1.00 26.19 492 ARG C CA 1
ATOM 12913 C C . ARG C 1 492 ? 43.692 -9.448 -90.588 1.00 29.94 492 ARG C C 1
ATOM 12914 O O . ARG C 1 492 ? 43.511 -9.220 -91.789 1.00 28.02 492 ARG C O 1
ATOM 12922 N N . LEU C 1 493 ? 43.952 -10.672 -90.109 1.00 23.57 493 LEU C N 1
ATOM 12923 C CA . LEU C 1 493 ? 44.131 -11.822 -90.993 1.00 23.68 493 LEU C CA 1
ATOM 12924 C C . LEU C 1 493 ? 42.884 -12.049 -91.846 1.00 38.42 493 LEU C C 1
ATOM 12925 O O . LEU C 1 493 ? 42.978 -12.366 -93.038 1.00 37.26 493 LEU C O 1
ATOM 12930 N N . LYS C 1 494 ? 41.704 -11.914 -91.245 1.00 30.18 494 LYS C N 1
ATOM 12931 C CA . LYS C 1 494 ? 40.484 -12.130 -92.019 1.00 43.66 494 LYS C CA 1
ATOM 12932 C C . LYS C 1 494 ? 40.217 -11.016 -93.022 1.00 46.18 494 LYS C C 1
ATOM 12933 O O . LYS C 1 494 ? 39.361 -11.192 -93.890 1.00 41.51 494 LYS C O 1
ATOM 12939 N N . ASP C 1 495 ? 40.903 -9.871 -92.920 1.00 35.48 495 ASP C N 1
ATOM 12940 C CA . ASP C 1 495 ? 40.686 -8.769 -93.853 1.00 33.35 495 ASP C CA 1
ATOM 12941 C C . ASP C 1 495 ? 41.537 -8.866 -95.116 1.00 38.35 495 ASP C C 1
ATOM 12942 O O . ASP C 1 495 ? 41.366 -8.039 -96.017 1.00 41.95 495 ASP C O 1
ATOM 12947 N N . LEU C 1 496 ? 42.432 -9.847 -95.208 1.00 37.00 496 LEU C N 1
ATOM 12948 C CA . LEU C 1 496 ? 43.432 -9.871 -96.270 1.00 36.47 496 LEU C CA 1
ATOM 12949 C C . LEU C 1 496 ? 42.793 -9.841 -97.656 1.00 40.12 496 LEU C C 1
ATOM 12950 O O . LEU C 1 496 ? 41.785 -10.504 -97.914 1.00 41.27 496 LEU C O 1
ATOM 12955 N N . VAL C 1 497 ? 43.394 -9.062 -98.551 1.00 41.40 497 VAL C N 1
ATOM 12956 C CA . VAL C 1 497 ? 43.032 -9.039 -99.963 1.00 40.98 497 VAL C CA 1
ATOM 12957 C C . VAL C 1 497 ? 44.100 -9.848 -100.685 1.00 40.98 497 VAL C C 1
ATOM 12958 O O . VAL C 1 497 ? 45.209 -9.362 -100.929 1.00 33.40 497 VAL C O 1
ATOM 12962 N N . ILE C 1 498 ? 43.779 -11.093 -101.013 1.00 36.31 498 ILE C N 1
ATOM 12963 C CA . ILE C 1 498 ? 44.733 -12.002 -101.633 1.00 42.44 498 ILE C CA 1
ATOM 12964 C C . ILE C 1 498 ? 44.390 -12.117 -103.112 1.00 45.99 498 ILE C C 1
ATOM 12965 O O . ILE C 1 498 ? 43.287 -12.543 -103.478 1.00 42.54 498 ILE C O 1
ATOM 12970 N N . ILE C 1 499 ? 45.333 -11.714 -103.958 1.00 49.30 499 ILE C N 1
ATOM 12971 C CA . ILE C 1 499 ? 45.182 -11.750 -105.407 1.00 47.92 499 ILE C CA 1
ATOM 12972 C C . ILE C 1 499 ? 46.461 -12.329 -105.990 1.00 46.16 499 ILE C C 1
ATOM 12973 O O . ILE C 1 499 ? 47.558 -11.844 -105.692 1.00 50.67 499 ILE C O 1
ATOM 12978 N N . ALA C 1 500 ? 46.324 -13.378 -106.800 1.00 50.60 500 ALA C N 1
ATOM 12979 C CA . ALA C 1 500 ? 47.469 -14.033 -107.424 1.00 45.81 500 ALA C CA 1
ATOM 12980 C C . ALA C 1 500 ? 48.473 -14.522 -106.385 1.00 45.77 500 ALA C C 1
ATOM 12981 O O . ALA C 1 500 ? 49.683 -14.518 -106.622 1.00 46.88 500 ALA C O 1
ATOM 12983 N N . GLY C 1 501 ? 47.983 -14.952 -105.224 1.00 45.42 501 GLY C N 1
ATOM 12984 C CA . GLY C 1 501 ? 48.874 -15.426 -104.183 1.00 51.66 501 GLY C CA 1
ATOM 12985 C C . GLY C 1 501 ? 49.671 -14.354 -103.475 1.00 54.67 501 GLY C C 1
ATOM 12986 O O . GLY C 1 501 ? 50.537 -14.684 -102.658 1.00 57.29 501 GLY C O 1
ATOM 12987 N N . ARG C 1 502 ? 49.412 -13.081 -103.758 1.00 46.15 502 ARG C N 1
ATOM 12988 C CA . ARG C 1 502 ? 50.083 -11.979 -103.085 1.00 47.76 502 ARG C CA 1
ATOM 12989 C C . ARG C 1 502 ? 49.138 -11.337 -102.077 1.00 44.62 502 ARG C C 1
ATOM 12990 O O . ARG C 1 502 ? 47.956 -11.123 -102.367 1.00 47.20 502 ARG C O 1
ATOM 12998 N N . ASN C 1 503 ? 49.666 -11.031 -100.893 1.00 39.85 503 ASN C N 1
ATOM 12999 C CA . ASN C 1 503 ? 48.870 -10.487 -99.797 1.00 37.88 503 ASN C CA 1
ATOM 13000 C C . ASN C 1 503 ? 48.817 -8.968 -99.908 1.00 41.86 503 ASN C C 1
ATOM 13001 O O . ASN C 1 503 ? 49.840 -8.288 -99.766 1.00 37.57 503 ASN C O 1
ATOM 13006 N N . HIS C 1 504 ? 47.623 -8.439 -100.155 1.00 32.43 504 HIS C N 1
ATOM 13007 C CA . HIS C 1 504 ? 47.370 -7.008 -100.149 1.00 40.55 504 HIS C CA 1
ATOM 13008 C C . HIS C 1 504 ? 46.582 -6.648 -98.899 1.00 38.62 504 HIS C C 1
ATOM 13009 O O . HIS C 1 504 ? 45.693 -7.395 -98.477 1.00 36.83 504 HIS C O 1
ATOM 13016 N N . TYR C 1 505 ? 46.912 -5.500 -98.312 1.00 38.91 505 TYR C N 1
ATOM 13017 C CA . TYR C 1 505 ? 46.188 -5.005 -97.153 1.00 38.60 505 TYR C CA 1
ATOM 13018 C C . TYR C 1 505 ? 45.180 -3.963 -97.603 1.00 37.23 505 TYR C C 1
ATOM 13019 O O . TYR C 1 505 ? 45.579 -2.944 -98.188 1.00 35.63 505 TYR C O 1
ATOM 13028 N N . PRO C 1 506 ? 43.883 -4.175 -97.369 1.00 35.75 506 PRO C N 1
ATOM 13029 C CA . PRO C 1 506 ? 42.879 -3.249 -97.925 1.00 35.79 506 PRO C CA 1
ATOM 13030 C C . PRO C 1 506 ? 43.077 -1.808 -97.492 1.00 46.47 506 PRO C C 1
ATOM 13031 O O . PRO C 1 506 ? 42.964 -0.897 -98.323 1.00 41.51 506 PRO C O 1
ATOM 13035 N N . GLN C 1 507 ? 43.371 -1.569 -96.211 1.00 37.63 507 GLN C N 1
ATOM 13036 C CA . GLN C 1 507 ? 43.639 -0.203 -95.776 1.00 48.61 507 GLN C CA 1
ATOM 13037 C C . GLN C 1 507 ? 44.806 0.402 -96.547 1.00 45.55 507 GLN C C 1
ATOM 13038 O O . GLN C 1 507 ? 44.810 1.607 -96.823 1.00 41.47 507 GLN C O 1
ATOM 13044 N N . ASP C 1 508 ? 45.802 -0.413 -96.903 1.00 38.68 508 ASP C N 1
ATOM 13045 C CA . ASP C 1 508 ? 46.858 0.055 -97.794 1.00 38.52 508 ASP C CA 1
ATOM 13046 C C . ASP C 1 508 ? 46.279 0.473 -99.143 1.00 45.87 508 ASP C C 1
ATOM 13047 O O . ASP C 1 508 ? 46.539 1.581 -99.630 1.00 39.93 508 ASP C O 1
ATOM 13052 N N . ILE C 1 509 ? 45.479 -0.404 -99.756 1.00 44.09 509 ILE C N 1
ATOM 13053 C CA . ILE C 1 509 ? 44.858 -0.085 -101.041 1.00 47.10 509 ILE C CA 1
ATOM 13054 C C . ILE C 1 509 ? 43.943 1.124 -100.904 1.00 48.18 509 ILE C C 1
ATOM 13055 O O . ILE C 1 509 ? 43.934 2.019 -101.760 1.00 39.56 509 ILE C O 1
ATOM 13060 N N . GLU C 1 510 ? 43.156 1.170 -99.826 1.00 45.54 510 GLU C N 1
ATOM 13061 C CA . GLU C 1 510 ? 42.264 2.303 -99.614 1.00 46.99 510 GLU C CA 1
ATOM 13062 C C . GLU C 1 510 ? 43.041 3.596 -99.398 1.00 49.01 510 GLU C C 1
ATOM 13063 O O . GLU C 1 510 ? 42.545 4.678 -99.729 1.00 41.20 510 GLU C O 1
ATOM 13069 N N . TYR C 1 511 ? 44.259 3.514 -98.860 1.00 52.49 511 TYR C N 1
ATOM 13070 C CA . TYR C 1 511 ? 45.094 4.708 -98.778 1.00 51.39 511 TYR C CA 1
ATOM 13071 C C . TYR C 1 511 ? 45.402 5.244 -100.171 1.00 46.87 511 TYR C C 1
ATOM 13072 O O . TYR C 1 511 ? 45.245 6.441 -100.442 1.00 44.30 511 TYR C O 1
ATOM 13081 N N . THR C 1 512 ? 45.830 4.359 -101.077 1.00 50.51 512 THR C N 1
ATOM 13082 C CA . THR C 1 512 ? 46.130 4.775 -102.443 1.00 44.36 512 THR C CA 1
ATOM 13083 C C . THR C 1 512 ? 44.910 5.388 -103.120 1.00 43.87 512 THR C C 1
ATOM 13084 O O . THR C 1 512 ? 45.015 6.431 -103.775 1.00 53.06 512 THR C O 1
ATOM 13088 N N . VAL C 1 513 ? 43.742 4.758 -102.974 1.00 39.62 513 VAL C N 1
ATOM 13089 C CA . VAL C 1 513 ? 42.534 5.298 -103.592 1.00 37.68 513 VAL C CA 1
ATOM 13090 C C . VAL C 1 513 ? 42.282 6.717 -103.105 1.00 48.32 513 VAL C C 1
ATOM 13091 O O . VAL C 1 513 ? 42.116 7.648 -103.901 1.00 48.94 513 VAL C O 1
ATOM 13095 N N . ASP C 1 514 ? 42.252 6.903 -101.784 1.00 47.03 514 ASP C N 1
ATOM 13096 C CA . ASP C 1 514 ? 41.957 8.218 -101.227 1.00 52.04 514 ASP C CA 1
ATOM 13097 C C . ASP C 1 514 ? 42.991 9.251 -101.657 1.00 47.47 514 ASP C C 1
ATOM 13098 O O . ASP C 1 514 ? 42.641 10.386 -102.002 1.00 53.93 514 ASP C O 1
ATOM 13103 N N . HIS C 1 515 ? 44.270 8.879 -101.639 1.00 52.03 515 HIS C N 1
ATOM 13104 C CA . HIS C 1 515 ? 45.342 9.796 -101.998 1.00 48.88 515 HIS C CA 1
ATOM 13105 C C . HIS C 1 515 ? 45.463 10.017 -103.499 1.00 54.02 515 HIS C C 1
ATOM 13106 O O . HIS C 1 515 ? 46.253 10.871 -103.918 1.00 46.91 515 HIS C O 1
ATOM 13113 N N . ALA C 1 516 ? 44.710 9.277 -104.315 1.00 45.89 516 ALA C N 1
ATOM 13114 C CA . ALA C 1 516 ? 44.835 9.389 -105.762 1.00 48.46 516 ALA C CA 1
ATOM 13115 C C . ALA C 1 516 ? 43.970 10.492 -106.365 1.00 45.07 516 ALA C C 1
ATOM 13116 O O . ALA C 1 516 ? 44.303 10.995 -107.444 1.00 42.76 516 ALA C O 1
ATOM 13118 N N . SER C 1 517 ? 42.882 10.885 -105.705 1.00 41.57 517 SER C N 1
ATOM 13119 C CA . SER C 1 517 ? 41.976 11.869 -106.285 1.00 43.31 517 SER C CA 1
ATOM 13120 C C . SER C 1 517 ? 41.305 12.681 -105.192 1.00 44.47 517 SER C C 1
ATOM 13121 O O . SER C 1 517 ? 40.627 12.120 -104.329 1.00 45.30 517 SER C O 1
ATOM 13124 N N . GLU C 1 518 ? 41.458 14.005 -105.261 1.00 51.44 518 GLU C N 1
ATOM 13125 C CA . GLU C 1 518 ? 40.737 14.927 -104.396 1.00 52.57 518 GLU C CA 1
ATOM 13126 C C . GLU C 1 518 ? 39.231 14.899 -104.633 1.00 45.18 518 GLU C C 1
ATOM 13127 O O . GLU C 1 518 ? 38.502 15.651 -103.979 1.00 49.54 518 GLU C O 1
ATOM 13133 N N . HIS C 1 519 ? 38.752 14.076 -105.561 1.00 51.47 519 HIS C N 1
ATOM 13134 C CA . HIS C 1 519 ? 37.320 13.885 -105.761 1.00 48.96 519 HIS C CA 1
ATOM 13135 C C . HIS C 1 519 ? 36.702 12.983 -104.699 1.00 44.94 519 HIS C C 1
ATOM 13136 O O . HIS C 1 519 ? 35.491 13.061 -104.458 1.00 39.40 519 HIS C O 1
ATOM 13143 N N . ILE C 1 520 ? 37.507 12.140 -104.056 1.00 41.46 520 ILE C N 1
ATOM 13144 C CA . ILE C 1 520 ? 37.013 11.122 -103.134 1.00 58.35 520 ILE C CA 1
ATOM 13145 C C . ILE C 1 520 ? 36.944 11.689 -101.723 1.00 50.73 520 ILE C C 1
ATOM 13146 O O . ILE C 1 520 ? 37.874 12.362 -101.258 1.00 42.73 520 ILE C O 1
ATOM 13151 N N . ARG C 1 521 ? 35.777 11.511 -101.120 1.00 52.20 521 ARG C N 1
ATOM 13152 C CA . ARG C 1 521 ? 35.521 11.913 -99.724 1.00 61.00 521 ARG C CA 1
ATOM 13153 C C . ARG C 1 521 ? 36.608 11.244 -98.899 1.00 68.69 521 ARG C C 1
ATOM 13154 O O . ARG C 1 521 ? 36.707 10.020 -98.981 1.00 63.51 521 ARG C O 1
ATOM 13162 N N . PRO C 1 522 ? 37.465 11.985 -98.170 1.00 71.02 522 PRO C N 1
ATOM 13163 C CA . PRO C 1 522 ? 38.517 11.380 -97.374 1.00 64.10 522 PRO C CA 1
ATOM 13164 C C . PRO C 1 522 ? 38.030 10.219 -96.506 1.00 69.58 522 PRO C C 1
ATOM 13165 O O . PRO C 1 522 ? 37.032 10.324 -95.866 1.00 77.82 522 PRO C O 1
ATOM 13169 N N . ALA C 1 523 ? 38.698 9.099 -96.719 1.00 63.40 523 ALA C N 1
ATOM 13170 C CA . ALA C 1 523 ? 38.488 7.800 -96.068 1.00 56.16 523 ALA C CA 1
ATOM 13171 C C . ALA C 1 523 ? 37.162 7.102 -96.399 1.00 62.53 523 ALA C C 1
ATOM 13172 O O . ALA C 1 523 ? 36.925 6.141 -95.675 1.00 56.43 523 ALA C O 1
ATOM 13174 N N . ALA C 1 524 ? 36.331 7.513 -97.384 1.00 65.11 524 ALA C N 1
ATOM 13175 C CA . ALA C 1 524 ? 35.169 6.642 -97.571 1.00 61.02 524 ALA C CA 1
ATOM 13176 C C . ALA C 1 524 ? 35.406 5.671 -98.729 1.00 59.07 524 ALA C C 1
ATOM 13177 O O . ALA C 1 524 ? 34.734 5.712 -99.761 1.00 55.36 524 ALA C O 1
ATOM 13179 N N . VAL C 1 525 ? 36.373 4.774 -98.537 1.00 49.72 525 VAL C N 1
ATOM 13180 C CA . VAL C 1 525 ? 36.820 3.855 -99.579 1.00 52.55 525 VAL C CA 1
ATOM 13181 C C . VAL C 1 525 ? 36.809 2.432 -99.036 1.00 50.09 525 VAL C C 1
ATOM 13182 O O . VAL C 1 525 ? 37.388 2.161 -97.978 1.00 45.80 525 VAL C O 1
ATOM 13186 N N . ALA C 1 526 ? 36.170 1.525 -99.773 1.00 47.81 526 ALA C N 1
ATOM 13187 C CA . ALA C 1 526 ? 36.070 0.114 -99.409 1.00 49.74 526 ALA C CA 1
ATOM 13188 C C . ALA C 1 526 ? 36.754 -0.718 -100.488 1.00 47.89 526 ALA C C 1
ATOM 13189 O O . ALA C 1 526 ? 36.262 -0.799 -101.619 1.00 50.25 526 ALA C O 1
ATOM 13191 N N . ALA C 1 527 ? 37.877 -1.343 -100.139 1.00 41.78 527 ALA C N 1
ATOM 13192 C CA . ALA C 1 527 ? 38.651 -2.161 -101.064 1.00 40.79 527 ALA C CA 1
ATOM 13193 C C . ALA C 1 527 ? 38.588 -3.621 -100.630 1.00 49.15 527 ALA C C 1
ATOM 13194 O O . ALA C 1 527 ? 39.038 -3.966 -99.532 1.00 39.20 527 ALA C O 1
ATOM 13196 N N . PHE C 1 528 ? 38.038 -4.470 -101.497 1.00 49.94 528 PHE C N 1
ATOM 13197 C CA . PHE C 1 528 ? 37.986 -5.907 -101.272 1.00 52.21 528 PHE C CA 1
ATOM 13198 C C . PHE C 1 528 ? 38.186 -6.627 -102.599 1.00 51.11 528 PHE C C 1
ATOM 13199 O O . PHE C 1 528 ? 38.156 -6.019 -103.673 1.00 45.72 528 PHE C O 1
ATOM 13207 N N . ALA C 1 529 ? 38.399 -7.941 -102.517 1.00 53.13 529 ALA C N 1
ATOM 13208 C CA . ALA C 1 529 ? 38.539 -8.798 -103.686 1.00 53.05 529 ALA C CA 1
ATOM 13209 C C . ALA C 1 529 ? 37.417 -9.827 -103.703 1.00 55.76 529 ALA C C 1
ATOM 13210 O O . ALA C 1 529 ? 36.882 -10.196 -102.653 1.00 60.13 529 ALA C O 1
ATOM 13212 N N . ILE C 1 530 ? 37.058 -10.290 -104.902 1.00 55.93 530 ILE C N 1
ATOM 13213 C CA . ILE C 1 530 ? 36.007 -11.285 -105.086 1.00 58.28 530 ILE C CA 1
ATOM 13214 C C . ILE C 1 530 ? 36.467 -12.316 -106.112 1.00 55.08 530 ILE C C 1
ATOM 13215 O O . ILE C 1 530 ? 37.589 -12.259 -106.630 1.00 53.84 530 ILE C O 1
ATOM 13220 N N . GLU C 1 531 ? 35.575 -13.262 -106.405 1.00 63.23 531 GLU C N 1
ATOM 13221 C CA . GLU C 1 531 ? 35.905 -14.398 -107.254 1.00 63.49 531 GLU C CA 1
ATOM 13222 C C . GLU C 1 531 ? 36.011 -13.990 -108.717 1.00 64.00 531 GLU C C 1
ATOM 13223 O O . GLU C 1 531 ? 35.082 -13.404 -109.287 1.00 66.23 531 GLU C O 1
ATOM 13229 N N . GLY C 1 532 ? 37.155 -14.290 -109.317 1.00 57.94 532 GLY C N 1
ATOM 13230 C CA . GLY C 1 532 ? 37.311 -14.221 -110.750 1.00 57.60 532 GLY C CA 1
ATOM 13231 C C . GLY C 1 532 ? 37.692 -15.603 -111.232 1.00 66.16 532 GLY C C 1
ATOM 13232 O O . GLY C 1 532 ? 38.218 -16.418 -110.471 1.00 65.59 532 GLY C O 1
ATOM 13233 N N . ASP C 1 533 ? 37.408 -15.873 -112.501 1.00 67.41 533 ASP C N 1
ATOM 13234 C CA . ASP C 1 533 ? 37.672 -17.210 -113.038 1.00 67.81 533 ASP C CA 1
ATOM 13235 C C . ASP C 1 533 ? 39.172 -17.487 -113.043 1.00 63.64 533 ASP C C 1
ATOM 13236 O O . ASP C 1 533 ? 39.678 -18.258 -112.196 1.00 71.45 533 ASP C O 1
ATOM 13241 N N . ALA C 1 534 ? 39.907 -16.815 -113.929 1.00 64.58 534 ALA C N 1
ATOM 13242 C CA . ALA C 1 534 ? 41.348 -17.027 -113.971 1.00 58.57 534 ALA C CA 1
ATOM 13243 C C . ALA C 1 534 ? 42.063 -16.508 -112.721 1.00 65.52 534 ALA C C 1
ATOM 13244 O O . ALA C 1 534 ? 43.026 -17.130 -112.237 1.00 65.75 534 ALA C O 1
ATOM 13246 N N . VAL C 1 535 ? 41.598 -15.391 -112.167 1.00 60.01 535 VAL C N 1
ATOM 13247 C CA . VAL C 1 535 ? 42.298 -14.735 -111.074 1.00 60.04 535 VAL C CA 1
ATOM 13248 C C . VAL C 1 535 ? 41.318 -13.869 -110.295 1.00 57.85 535 VAL C C 1
ATOM 13249 O O . VAL C 1 535 ? 40.322 -13.386 -110.840 1.00 60.18 535 VAL C O 1
ATOM 13253 N N . GLU C 1 536 ? 41.626 -13.650 -109.015 1.00 46.13 536 GLU C N 1
ATOM 13254 C CA . GLU C 1 536 ? 40.780 -12.817 -108.174 1.00 56.94 536 GLU C CA 1
ATOM 13255 C C . GLU C 1 536 ? 40.628 -11.416 -108.770 1.00 46.74 536 GLU C C 1
ATOM 13256 O O . GLU C 1 536 ? 41.449 -10.952 -109.565 1.00 46.94 536 GLU C O 1
ATOM 13262 N N . GLN C 1 537 ? 39.553 -10.737 -108.374 1.00 49.86 537 GLN C N 1
ATOM 13263 C CA . GLN C 1 537 ? 39.200 -9.429 -108.912 1.00 48.38 537 GLN C CA 1
ATOM 13264 C C . GLN C 1 537 ? 39.210 -8.390 -107.799 1.00 53.19 537 GLN C C 1
ATOM 13265 O O . GLN C 1 537 ? 38.540 -8.565 -106.776 1.00 45.19 537 GLN C O 1
ATOM 13271 N N . LEU C 1 538 ? 39.965 -7.310 -108.003 1.00 45.01 538 LEU C N 1
ATOM 13272 C CA . LEU C 1 538 ? 40.010 -6.196 -107.059 1.00 34.30 538 LEU C CA 1
ATOM 13273 C C . LEU C 1 538 ? 38.861 -5.238 -107.369 1.00 41.72 538 LEU C C 1
ATOM 13274 O O . LEU C 1 538 ? 38.844 -4.596 -108.423 1.00 36.82 538 LEU C O 1
ATOM 13279 N N . ILE C 1 539 ? 37.904 -5.140 -106.459 1.00 35.44 539 ILE C N 1
ATOM 13280 C CA . ILE C 1 539 ? 36.799 -4.199 -106.564 1.00 36.36 539 ILE C CA 1
ATOM 13281 C C . ILE C 1 539 ? 36.998 -3.093 -105.542 1.00 44.85 539 ILE C C 1
ATOM 13282 O O . ILE C 1 539 ? 37.439 -3.336 -104.410 1.00 48.86 539 ILE C O 1
ATOM 13287 N N . ILE C 1 540 ? 36.681 -1.859 -105.938 1.00 42.33 540 ILE C N 1
ATOM 13288 C CA . ILE C 1 540 ? 36.918 -0.687 -105.107 1.00 40.72 540 ILE C CA 1
ATOM 13289 C C . ILE C 1 540 ? 35.655 0.158 -105.124 1.00 38.83 540 ILE C C 1
ATOM 13290 O O . ILE C 1 540 ? 35.143 0.497 -106.196 1.00 42.03 540 ILE C O 1
ATOM 13295 N N . LEU C 1 541 ? 35.141 0.471 -103.944 1.00 47.18 541 LEU C N 1
ATOM 13296 C CA . LEU C 1 541 ? 34.036 1.402 -103.787 1.00 51.40 541 LEU C CA 1
ATOM 13297 C C . LEU C 1 541 ? 34.557 2.644 -103.084 1.00 44.72 541 LEU C C 1
ATOM 13298 O O . LEU C 1 541 ? 35.276 2.541 -102.084 1.00 40.81 541 LEU C O 1
ATOM 13303 N N . ALA C 1 542 ? 34.225 3.810 -103.629 1.00 45.25 542 ALA C N 1
ATOM 13304 C CA . ALA C 1 542 ? 34.651 5.083 -103.078 1.00 44.30 542 ALA C CA 1
ATOM 13305 C C . ALA C 1 542 ? 33.496 6.061 -103.183 1.00 47.27 542 ALA C C 1
ATOM 13306 O O . ALA C 1 542 ? 32.737 6.035 -104.156 1.00 43.81 542 ALA C O 1
ATOM 13308 N N . GLU C 1 543 ? 33.385 6.916 -102.170 1.00 48.35 543 GLU C N 1
ATOM 13309 C CA . GLU C 1 543 ? 32.328 7.944 -102.093 1.00 52.95 543 GLU C CA 1
ATOM 13310 C C . GLU C 1 543 ? 32.944 9.272 -102.542 1.00 50.02 543 GLU C C 1
ATOM 13311 O O . GLU C 1 543 ? 34.087 9.504 -102.237 1.00 48.94 543 GLU C O 1
ATOM 13317 N N . ARG C 1 544 ? 32.212 10.077 -103.296 1.00 47.41 544 ARG C N 1
ATOM 13318 C CA . ARG C 1 544 ? 32.709 11.386 -103.689 1.00 58.73 544 ARG C CA 1
ATOM 13319 C C . ARG C 1 544 ? 32.515 12.379 -102.550 1.00 58.27 544 ARG C C 1
ATOM 13320 O O . ARG C 1 544 ? 31.523 12.317 -101.816 1.00 58.65 544 ARG C O 1
ATOM 13328 N N . ASP C 1 545 ? 33.483 13.284 -102.394 1.00 56.72 545 ASP C N 1
ATOM 13329 C CA . ASP C 1 545 ? 33.425 14.311 -101.361 1.00 58.69 545 ASP C CA 1
ATOM 13330 C C . ASP C 1 545 ? 32.081 15.033 -101.388 1.00 59.06 545 ASP C C 1
ATOM 13331 O O . ASP C 1 545 ? 31.394 15.043 -102.414 1.00 61.54 545 ASP C O 1
ATOM 13336 N N . LEU C 1 546 ? 31.704 15.650 -100.265 1.00 63.26 546 LEU C N 1
ATOM 13337 C CA . LEU C 1 546 ? 30.335 16.136 -100.105 1.00 65.30 546 LEU C CA 1
ATOM 13338 C C . LEU C 1 546 ? 30.003 17.269 -101.068 1.00 61.68 546 LEU C C 1
ATOM 13339 O O . LEU C 1 546 ? 28.831 17.458 -101.413 1.00 57.33 546 LEU C O 1
ATOM 13344 N N . ASP C 1 547 ? 31.006 18.026 -101.515 1.00 63.71 547 ASP C N 1
ATOM 13345 C CA . ASP C 1 547 ? 30.801 19.184 -102.375 1.00 62.99 547 ASP C CA 1
ATOM 13346 C C . ASP C 1 547 ? 31.025 18.872 -103.853 1.00 68.02 547 ASP C C 1
ATOM 13347 O O . ASP C 1 547 ? 31.170 19.797 -104.659 1.00 68.76 547 ASP C O 1
ATOM 13352 N N . ARG C 1 548 ? 31.050 17.597 -104.226 1.00 63.04 548 ARG C N 1
ATOM 13353 C CA . ARG C 1 548 ? 31.431 17.186 -105.568 1.00 60.59 548 ARG C CA 1
ATOM 13354 C C . ARG C 1 548 ? 30.227 16.658 -106.339 1.00 61.66 548 ARG C C 1
ATOM 13355 O O . ARG C 1 548 ? 29.208 16.269 -105.760 1.00 59.66 548 ARG C O 1
ATOM 13363 N N . ASP C 1 549 ? 30.377 16.641 -107.669 1.00 59.61 549 ASP C N 1
ATOM 13364 C CA . ASP C 1 549 ? 29.321 16.251 -108.638 1.00 63.41 549 ASP C CA 1
ATOM 13365 C C . ASP C 1 549 ? 29.626 14.924 -109.346 1.00 53.29 549 ASP C C 1
ATOM 13366 O O . ASP C 1 549 ? 30.775 14.597 -109.506 1.00 50.88 549 ASP C O 1
ATOM 13371 N N . PRO C 1 550 ? 28.609 14.143 -109.745 1.00 56.46 550 PRO C N 1
ATOM 13372 C CA . PRO C 1 550 ? 28.811 12.935 -110.527 1.00 56.17 550 PRO C CA 1
ATOM 13373 C C . PRO C 1 550 ? 29.645 13.292 -111.762 1.00 52.64 550 PRO C C 1
ATOM 13374 O O . PRO C 1 550 ? 30.353 12.460 -112.238 1.00 47.01 550 PRO C O 1
ATOM 13378 N N . SER C 1 551 ? 29.564 14.556 -112.180 1.00 54.58 551 SER C N 1
ATOM 13379 C CA . SER C 1 551 ? 30.321 15.010 -113.339 1.00 48.86 551 SER C CA 1
ATOM 13380 C C . SER C 1 551 ? 31.810 14.718 -113.227 1.00 48.53 551 SER C C 1
ATOM 13381 O O . SER C 1 551 ? 32.516 14.750 -114.242 1.00 45.37 551 SER C O 1
ATOM 13384 N N . GLY C 1 552 ? 32.309 14.449 -112.026 1.00 40.61 552 GLY C N 1
ATOM 13385 C CA . GLY C 1 552 ? 33.718 14.196 -111.825 1.00 40.90 552 GLY C CA 1
ATOM 13386 C C . GLY C 1 552 ? 34.088 12.746 -111.639 1.00 35.61 552 GLY C C 1
ATOM 13387 O O . GLY C 1 552 ? 35.279 12.436 -111.535 1.00 35.59 552 GLY C O 1
ATOM 13388 N N . ASP C 1 553 ? 33.102 11.845 -111.615 1.00 33.67 553 ASP C N 1
ATOM 13389 C CA . ASP C 1 553 ? 33.359 10.445 -111.291 1.00 34.37 553 ASP C CA 1
ATOM 13390 C C . ASP C 1 553 ? 34.327 9.810 -112.281 1.00 36.78 553 ASP C C 1
ATOM 13391 O O . ASP C 1 553 ? 35.336 9.214 -111.883 1.00 31.95 553 ASP C O 1
ATOM 13396 N N . ALA C 1 554 ? 34.032 9.921 -113.581 1.00 36.31 554 ALA C N 1
ATOM 13397 C CA . ALA C 1 554 ? 34.848 9.235 -114.581 1.00 33.61 554 ALA C CA 1
ATOM 13398 C C . ALA C 1 554 ? 36.318 9.606 -114.445 1.00 26.46 554 ALA C C 1
ATOM 13399 O O . ALA C 1 554 ? 37.195 8.735 -114.510 1.00 31.34 554 ALA C O 1
ATOM 13401 N N . GLU C 1 555 ? 36.612 10.892 -114.245 1.00 29.91 555 GLU C N 1
ATOM 13402 C CA . GLU C 1 555 ? 38.003 11.304 -114.092 1.00 33.34 555 GLU C CA 1
ATOM 13403 C C . GLU C 1 555 ? 38.630 10.683 -112.847 1.00 30.10 555 GLU C C 1
ATOM 13404 O O . GLU C 1 555 ? 39.796 10.266 -112.869 1.00 31.90 555 GLU C O 1
ATOM 13410 N N . ALA C 1 556 ? 37.871 10.609 -111.752 1.00 39.47 556 ALA C N 1
ATOM 13411 C CA . ALA C 1 556 ? 38.389 9.992 -110.534 1.00 33.59 556 ALA C CA 1
ATOM 13412 C C . ALA C 1 556 ? 38.672 8.510 -110.748 1.00 35.20 556 ALA C C 1
ATOM 13413 O O . ALA C 1 556 ? 39.712 7.998 -110.313 1.00 36.36 556 ALA C O 1
ATOM 13415 N N . ILE C 1 557 ? 37.759 7.807 -111.422 1.00 34.51 557 ILE C N 1
ATOM 13416 C CA . ILE C 1 557 ? 37.975 6.396 -111.728 1.00 32.34 557 ILE C CA 1
ATOM 13417 C C . ILE C 1 557 ? 39.292 6.211 -112.469 1.00 36.75 557 ILE C C 1
ATOM 13418 O O . ILE C 1 557 ? 40.083 5.310 -112.154 1.00 35.63 557 ILE C O 1
ATOM 13423 N N . ASP C 1 558 ? 39.554 7.071 -113.455 1.00 33.98 558 ASP C N 1
ATOM 13424 C CA . ASP C 1 558 ? 40.797 6.975 -114.211 1.00 33.28 558 ASP C CA 1
ATOM 13425 C C . ASP C 1 558 ? 42.010 7.197 -113.314 1.00 27.71 558 ASP C C 1
ATOM 13426 O O . ASP C 1 558 ? 43.018 6.493 -113.437 1.00 32.12 558 ASP C O 1
ATOM 13431 N N . ALA C 1 559 ? 41.935 8.178 -112.410 1.00 31.57 559 ALA C N 1
ATOM 13432 C CA . ALA C 1 559 ? 43.059 8.446 -111.517 1.00 36.37 559 ALA C CA 1
ATOM 13433 C C . ALA C 1 559 ? 43.245 7.320 -110.508 1.00 36.78 559 ALA C C 1
ATOM 13434 O O . ALA C 1 559 ? 44.377 6.903 -110.234 1.00 40.50 559 ALA C O 1
ATOM 13436 N N . ILE C 1 560 ? 42.148 6.808 -109.948 1.00 32.35 560 ILE C N 1
ATOM 13437 C CA . ILE C 1 560 ? 42.250 5.684 -109.022 1.00 30.58 560 ILE C CA 1
ATOM 13438 C C . ILE C 1 560 ? 42.832 4.467 -109.731 1.00 41.90 560 ILE C C 1
ATOM 13439 O O . ILE C 1 560 ? 43.726 3.789 -109.204 1.00 31.92 560 ILE C O 1
ATOM 13444 N N . ARG C 1 561 ? 42.343 4.177 -110.941 1.00 32.03 561 ARG C N 1
ATOM 13445 C CA . ARG C 1 561 ? 42.854 3.043 -111.703 1.00 32.14 561 ARG C CA 1
ATOM 13446 C C . ARG C 1 561 ? 44.363 3.142 -111.888 1.00 33.11 561 ARG C C 1
ATOM 13447 O O . ARG C 1 561 ? 45.094 2.169 -111.672 1.00 30.97 561 ARG C O 1
ATOM 13455 N N . ALA C 1 562 ? 44.847 4.319 -112.287 1.00 34.72 562 ALA C N 1
ATOM 13456 C CA . ALA C 1 562 ? 46.277 4.497 -112.514 1.00 40.85 562 ALA C CA 1
ATOM 13457 C C . ALA C 1 562 ? 47.065 4.342 -111.219 1.00 42.93 562 ALA C C 1
ATOM 13458 O O . ALA C 1 562 ? 48.071 3.622 -111.173 1.00 43.00 562 ALA C O 1
ATOM 13460 N N . ALA C 1 563 ? 46.624 5.017 -110.156 1.00 39.48 563 ALA C N 1
ATOM 13461 C CA . ALA C 1 563 ? 47.376 5.007 -108.905 1.00 43.80 563 ALA C CA 1
ATOM 13462 C C . ALA C 1 563 ? 47.456 3.603 -108.318 1.00 40.74 563 ALA C C 1
ATOM 13463 O O . ALA C 1 563 ? 48.534 3.142 -107.923 1.00 38.57 563 ALA C O 1
ATOM 13465 N N . VAL C 1 564 ? 46.321 2.904 -108.252 1.00 32.84 564 VAL C N 1
ATOM 13466 C CA . VAL C 1 564 ? 46.311 1.571 -107.655 1.00 36.00 564 VAL C CA 1
ATOM 13467 C C . VAL C 1 564 ? 47.179 0.607 -108.459 1.00 40.65 564 VAL C C 1
ATOM 13468 O O . VAL C 1 564 ? 47.921 -0.203 -107.888 1.00 42.97 564 VAL C O 1
ATOM 13472 N N . THR C 1 565 ? 47.097 0.667 -109.793 1.00 40.06 565 THR C N 1
ATOM 13473 C CA . THR C 1 565 ? 47.895 -0.236 -110.618 1.00 34.44 565 THR C CA 1
ATOM 13474 C C . THR C 1 565 ? 49.384 -0.028 -110.355 1.00 39.57 565 THR C C 1
ATOM 13475 O O . THR C 1 565 ? 50.140 -0.989 -110.181 1.00 36.84 565 THR C O 1
ATOM 13479 N N . GLU C 1 566 ? 49.823 1.231 -110.348 1.00 44.56 566 GLU C N 1
ATOM 13480 C CA . GLU C 1 566 ? 51.249 1.512 -110.174 1.00 50.63 566 GLU C CA 1
ATOM 13481 C C . GLU C 1 566 ? 51.722 1.170 -108.767 1.00 45.06 566 GLU C C 1
ATOM 13482 O O . GLU C 1 566 ? 52.836 0.665 -108.589 1.00 45.86 566 GLU C O 1
ATOM 13488 N N . ALA C 1 567 ? 50.895 1.437 -107.756 1.00 41.02 567 ALA C N 1
ATOM 13489 C CA . ALA C 1 567 ? 51.317 1.237 -106.375 1.00 45.13 567 ALA C CA 1
ATOM 13490 C C . ALA C 1 567 ? 51.303 -0.238 -105.992 1.00 47.72 567 ALA C C 1
ATOM 13491 O O . ALA C 1 567 ? 52.258 -0.738 -105.386 1.00 46.95 567 ALA C O 1
ATOM 13493 N N . HIS C 1 568 ? 50.230 -0.949 -106.337 1.00 39.36 568 HIS C N 1
ATOM 13494 C CA . HIS C 1 568 ? 50.020 -2.320 -105.898 1.00 40.38 568 HIS C CA 1
ATOM 13495 C C . HIS C 1 568 ? 50.191 -3.346 -107.006 1.00 47.28 568 HIS C C 1
ATOM 13496 O O . HIS C 1 568 ? 50.085 -4.547 -106.735 1.00 41.59 568 HIS C O 1
ATOM 13503 N N . GLY C 1 569 ? 50.445 -2.914 -108.238 1.00 43.12 569 GLY C N 1
ATOM 13504 C CA . GLY C 1 569 ? 50.560 -3.851 -109.345 1.00 33.78 569 GLY C CA 1
ATOM 13505 C C . GLY C 1 569 ? 49.307 -4.660 -109.595 1.00 32.98 569 GLY C C 1
ATOM 13506 O O . GLY C 1 569 ? 49.394 -5.857 -109.897 1.00 49.44 569 GLY C O 1
ATOM 13507 N N . VAL C 1 570 ? 48.138 -4.039 -109.459 1.00 37.68 570 VAL C N 1
ATOM 13508 C CA . VAL C 1 570 ? 46.859 -4.702 -109.701 1.00 40.18 570 VAL C CA 1
ATOM 13509 C C . VAL C 1 570 ? 45.893 -3.672 -110.264 1.00 36.86 570 VAL C C 1
ATOM 13510 O O . VAL C 1 570 ? 45.687 -2.616 -109.661 1.00 38.81 570 VAL C O 1
ATOM 13514 N N . VAL C 1 571 ? 45.313 -3.976 -111.420 1.00 35.22 571 VAL C N 1
ATOM 13515 C CA . VAL C 1 571 ? 44.329 -3.095 -112.044 1.00 34.42 571 VAL C CA 1
ATOM 13516 C C . VAL C 1 571 ? 42.968 -3.401 -111.433 1.00 34.16 571 VAL C C 1
ATOM 13517 O O . VAL C 1 571 ? 42.507 -4.548 -111.508 1.00 38.04 571 VAL C O 1
ATOM 13521 N N . PRO C 1 572 ? 42.298 -2.430 -110.820 1.00 34.84 572 PRO C N 1
ATOM 13522 C CA . PRO C 1 572 ? 40.949 -2.681 -110.303 1.00 36.42 572 PRO C CA 1
ATOM 13523 C C . PRO C 1 572 ? 40.034 -3.211 -111.395 1.00 41.41 572 PRO C C 1
ATOM 13524 O O . PRO C 1 572 ? 39.960 -2.655 -112.493 1.00 41.95 572 PRO C O 1
ATOM 13528 N N . ALA C 1 573 ? 39.329 -4.297 -111.086 1.00 39.73 573 ALA C N 1
ATOM 13529 C CA . ALA C 1 573 ? 38.356 -4.849 -112.019 1.00 44.13 573 ALA C CA 1
ATOM 13530 C C . ALA C 1 573 ? 37.072 -4.034 -112.075 1.00 42.59 573 ALA C C 1
ATOM 13531 O O . ALA C 1 573 ? 36.325 -4.146 -113.054 1.00 51.67 573 ALA C O 1
ATOM 13533 N N . ASP C 1 574 ? 36.790 -3.230 -111.053 1.00 35.24 574 ASP C N 1
ATOM 13534 C CA . ASP C 1 574 ? 35.647 -2.323 -111.100 1.00 35.65 574 ASP C CA 1
ATOM 13535 C C . ASP C 1 574 ? 35.803 -1.282 -110.005 1.00 39.96 574 ASP C C 1
ATOM 13536 O O . ASP C 1 574 ? 35.941 -1.633 -108.829 1.00 45.91 574 ASP C O 1
ATOM 13541 N N . ILE C 1 575 ? 35.783 -0.011 -110.387 1.00 35.80 575 ILE C N 1
ATOM 13542 C CA . ILE C 1 575 ? 35.855 1.106 -109.455 1.00 35.38 575 ILE C CA 1
ATOM 13543 C C . ILE C 1 575 ? 34.499 1.793 -109.478 1.00 42.20 575 ILE C C 1
ATOM 13544 O O . ILE C 1 575 ? 34.111 2.381 -110.495 1.00 47.46 575 ILE C O 1
ATOM 13549 N N . ARG C 1 576 ? 33.774 1.714 -108.366 1.00 46.21 576 ARG C N 1
ATOM 13550 C CA . ARG C 1 576 ? 32.466 2.341 -108.234 1.00 53.36 576 ARG C CA 1
ATOM 13551 C C . ARG C 1 576 ? 32.592 3.626 -107.426 1.00 54.18 576 ARG C C 1
ATOM 13552 O O . ARG C 1 576 ? 33.299 3.670 -106.414 1.00 52.39 576 ARG C O 1
ATOM 13560 N N . ILE C 1 577 ? 31.906 4.670 -107.882 1.00 46.18 577 ILE C N 1
ATOM 13561 C CA . ILE C 1 577 ? 31.956 5.988 -107.261 1.00 43.29 577 ILE C CA 1
ATOM 13562 C C . ILE C 1 577 ? 30.538 6.363 -106.855 1.00 49.94 577 ILE C C 1
ATOM 13563 O O . ILE C 1 577 ? 29.631 6.383 -107.696 1.00 48.45 577 ILE C O 1
ATOM 13568 N N . VAL C 1 578 ? 30.350 6.659 -105.568 1.00 49.92 578 VAL C N 1
ATOM 13569 C CA . VAL C 1 578 ? 29.031 6.838 -104.979 1.00 56.60 578 VAL C CA 1
ATOM 13570 C C . VAL C 1 578 ? 29.000 8.129 -104.171 1.00 54.47 578 VAL C C 1
ATOM 13571 O O . VAL C 1 578 ? 30.034 8.670 -103.771 1.00 49.74 578 VAL C O 1
ATOM 13575 N N . ALA C 1 579 ? 27.785 8.620 -103.935 1.00 56.98 579 ALA C N 1
ATOM 13576 C CA . ALA C 1 579 ? 27.577 9.620 -102.907 1.00 67.86 579 ALA C CA 1
ATOM 13577 C C . ALA C 1 579 ? 27.759 8.950 -101.551 1.00 69.63 579 ALA C C 1
ATOM 13578 O O . ALA C 1 579 ? 27.795 7.721 -101.458 1.00 73.63 579 ALA C O 1
ATOM 13580 N N . PRO C 1 580 ? 27.890 9.733 -100.474 1.00 75.51 580 PRO C N 1
ATOM 13581 C CA . PRO C 1 580 ? 28.019 9.139 -99.131 1.00 70.42 580 PRO C CA 1
ATOM 13582 C C . PRO C 1 580 ? 27.034 8.006 -98.871 1.00 72.04 580 PRO C C 1
ATOM 13583 O O . PRO C 1 580 ? 26.205 8.084 -97.958 1.00 69.66 580 PRO C O 1
ATOM 13587 N N . ASP C 1 581 ? 26.989 6.978 -99.756 1.00 72.80 581 ASP C N 1
ATOM 13588 C CA . ASP C 1 581 ? 26.037 5.823 -99.795 1.00 71.51 581 ASP C CA 1
ATOM 13589 C C . ASP C 1 581 ? 26.613 4.389 -99.644 1.00 68.46 581 ASP C C 1
ATOM 13590 O O . ASP C 1 581 ? 25.966 3.461 -100.134 1.00 72.01 581 ASP C O 1
ATOM 13595 N N . GLU C 1 582 ? 27.744 4.353 -98.937 1.00 30.00 582 GLU C N 1
ATOM 13596 C CA . GLU C 1 582 ? 28.473 3.139 -98.527 1.00 30.00 582 GLU C CA 1
ATOM 13597 C C . GLU C 1 582 ? 27.717 2.570 -97.318 1.00 30.00 582 GLU C C 1
ATOM 13598 O O . GLU C 1 582 ? 27.008 3.324 -96.631 1.00 30.00 582 GLU C O 1
ATOM 13604 N N . ILE C 1 583 ? 27.776 1.245 -97.160 1.00 30.00 583 ILE C N 1
ATOM 13605 C CA . ILE C 1 583 ? 27.120 0.496 -96.044 1.00 30.00 583 ILE C CA 1
ATOM 13606 C C . ILE C 1 583 ? 28.107 0.536 -94.877 1.00 30.00 583 ILE C C 1
ATOM 13607 O O . ILE C 1 583 ? 29.168 -0.059 -94.959 1.00 30.00 583 ILE C O 1
ATOM 13612 N N . LEU C 1 584 ? 27.746 1.211 -93.802 1.00 30.00 584 LEU C N 1
ATOM 13613 C CA . LEU C 1 584 ? 28.748 1.444 -92.742 1.00 30.00 584 LEU C CA 1
ATOM 13614 C C . LEU C 1 584 ? 28.618 0.480 -91.553 1.00 30.00 584 LEU C C 1
ATOM 13615 O O . LEU C 1 584 ? 27.479 0.125 -91.170 1.00 30.00 584 LEU C O 1
ATOM 13620 N N . ARG C 1 585 ? 29.722 0.052 -90.942 1.00 30.00 585 ARG C N 1
ATOM 13621 C CA . ARG C 1 585 ? 29.484 -0.835 -89.761 1.00 30.00 585 ARG C CA 1
ATOM 13622 C C . ARG C 1 585 ? 28.929 -0.008 -88.586 1.00 30.00 585 ARG C C 1
ATOM 13623 O O . ARG C 1 585 ? 29.669 0.855 -88.057 1.00 30.00 585 ARG C O 1
ATOM 13631 N N . SER C 1 586 ? 27.660 -0.283 -88.215 1.00 30.00 586 SER C N 1
ATOM 13632 C CA . SER C 1 586 ? 26.845 0.387 -87.152 1.00 30.00 586 SER C CA 1
ATOM 13633 C C . SER C 1 586 ? 27.697 0.999 -86.039 1.00 30.00 586 SER C C 1
ATOM 13634 O O . SER C 1 586 ? 28.419 0.212 -85.387 1.00 30.00 586 SER C O 1
ATOM 13637 N N . SER C 1 587 ? 27.510 2.327 -85.870 1.00 30.00 587 SER C N 1
ATOM 13638 C CA . SER C 1 587 ? 28.115 3.395 -85.016 1.00 30.00 587 SER C CA 1
ATOM 13639 C C . SER C 1 587 ? 28.936 4.328 -85.901 1.00 30.00 587 SER C C 1
ATOM 13640 O O . SER C 1 587 ? 29.548 5.252 -85.379 1.00 30.00 587 SER C O 1
ATOM 13643 N N . SER C 1 588 ? 28.902 4.076 -87.219 1.00 30.00 588 SER C N 1
ATOM 13644 C CA . SER C 1 588 ? 29.555 4.920 -88.257 1.00 30.00 588 SER C CA 1
ATOM 13645 C C . SER C 1 588 ? 30.943 5.353 -87.796 1.00 30.00 588 SER C C 1
ATOM 13646 O O . SER C 1 588 ? 31.270 6.536 -87.915 1.00 30.00 588 SER C O 1
ATOM 13649 N N . GLY C 1 589 ? 31.647 4.451 -87.114 1.00 30.00 589 GLY C N 1
ATOM 13650 C CA . GLY C 1 589 ? 33.029 4.754 -86.700 1.00 30.00 589 GLY C CA 1
ATOM 13651 C C . GLY C 1 589 ? 33.981 4.376 -87.825 1.00 30.00 589 GLY C C 1
ATOM 13652 O O . GLY C 1 589 ? 35.144 4.801 -87.792 1.00 30.00 589 GLY C O 1
ATOM 13653 N N . LYS C 1 590 ? 33.476 3.626 -88.807 1.00 30.00 590 LYS C N 1
ATOM 13654 C CA . LYS C 1 590 ? 34.262 3.143 -89.951 1.00 30.00 590 LYS C CA 1
ATOM 13655 C C . LYS C 1 590 ? 33.302 2.566 -90.984 1.00 30.00 590 LYS C C 1
ATOM 13656 O O . LYS C 1 590 ? 32.200 2.152 -90.599 1.00 30.00 590 LYS C O 1
ATOM 13658 N N . ILE C 1 591 ? 33.753 2.509 -92.247 1.00 30.00 591 ILE C N 1
ATOM 13659 C CA . ILE C 1 591 ? 33.024 1.830 -93.367 1.00 30.00 591 ILE C CA 1
ATOM 13660 C C . ILE C 1 591 ? 33.033 0.338 -92.996 1.00 30.00 591 ILE C C 1
ATOM 13661 O O . ILE C 1 591 ? 34.110 -0.056 -92.575 1.00 30.00 591 ILE C O 1
ATOM 13666 N N . ALA C 1 592 ? 31.940 -0.410 -93.196 1.00 30.00 592 ALA C N 1
ATOM 13667 C CA . ALA C 1 592 ? 31.845 -1.828 -92.784 1.00 30.00 592 ALA C CA 1
ATOM 13668 C C . ALA C 1 592 ? 33.030 -2.645 -93.279 1.00 30.00 592 ALA C C 1
ATOM 13669 O O . ALA C 1 592 ? 33.882 -3.059 -92.438 1.00 30.00 592 ALA C O 1
ATOM 13671 N N . ARG C 1 593 ? 32.970 -2.937 -94.589 1.00 30.00 593 ARG C N 1
ATOM 13672 C CA . ARG C 1 593 ? 33.848 -3.714 -95.523 1.00 30.00 593 ARG C CA 1
ATOM 13673 C C . ARG C 1 593 ? 33.068 -4.891 -96.123 1.00 30.00 593 ARG C C 1
ATOM 13674 O O . ARG C 1 593 ? 32.909 -5.925 -95.436 1.00 30.00 593 ARG C O 1
ATOM 13682 N N . ARG C 1 594 ? 32.550 -4.621 -97.325 1.00 30.00 594 ARG C N 1
ATOM 13683 C CA . ARG C 1 594 ? 31.861 -5.457 -98.353 1.00 30.00 594 ARG C CA 1
ATOM 13684 C C . ARG C 1 594 ? 30.331 -5.378 -98.352 1.00 30.00 594 ARG C C 1
ATOM 13685 O O . ARG C 1 594 ? 29.830 -4.811 -99.324 1.00 30.00 594 ARG C O 1
ATOM 13693 N N . VAL C 1 595 ? 29.648 -5.917 -97.316 1.00 30.00 595 VAL C N 1
ATOM 13694 C CA . VAL C 1 595 ? 28.158 -6.086 -97.346 1.00 30.00 595 VAL C CA 1
ATOM 13695 C C . VAL C 1 595 ? 27.771 -6.672 -98.701 1.00 30.00 595 VAL C C 1
ATOM 13696 O O . VAL C 1 595 ? 26.947 -6.067 -99.379 1.00 30.00 595 VAL C O 1
ATOM 13700 N N . ASN C 1 596 ? 28.427 -7.788 -99.055 1.00 30.00 596 ASN C N 1
ATOM 13701 C CA . ASN C 1 596 ? 28.374 -8.505 -100.352 1.00 30.00 596 ASN C CA 1
ATOM 13702 C C . ASN C 1 596 ? 28.965 -7.611 -101.456 1.00 30.00 596 ASN C C 1
ATOM 13703 O O . ASN C 1 596 ? 29.853 -6.830 -101.131 1.00 30.00 596 ASN C O 1
ATOM 13705 N N . LYS C 1 597 ? 28.443 -7.793 -102.685 1.00 30.00 597 LYS C N 1
ATOM 13706 C CA . LYS C 1 597 ? 28.702 -7.176 -104.029 1.00 30.00 597 LYS C CA 1
ATOM 13707 C C . LYS C 1 597 ? 28.460 -8.346 -104.981 1.00 30.00 597 LYS C C 1
ATOM 13708 O O . LYS C 1 597 ? 27.914 -8.139 -106.048 1.00 30.00 597 LYS C O 1
ATOM 13714 N N . LYS C 1 598 ? 28.750 -9.565 -104.500 1.00 30.00 598 LYS C N 1
ATOM 13715 C CA . LYS C 1 598 ? 28.525 -10.835 -105.222 1.00 30.00 598 LYS C CA 1
ATOM 13716 C C . LYS C 1 598 ? 27.047 -10.903 -105.585 1.00 30.00 598 LYS C C 1
ATOM 13717 O O . LYS C 1 598 ? 26.786 -11.262 -106.734 1.00 30.00 598 LYS C O 1
ATOM 13723 N N . ALA C 1 599 ? 26.149 -10.541 -104.662 1.00 30.00 599 ALA C N 1
ATOM 13724 C CA . ALA C 1 599 ? 24.709 -10.478 -104.990 1.00 30.00 599 ALA C CA 1
ATOM 13725 C C . ALA C 1 599 ? 24.553 -9.588 -106.225 1.00 30.00 599 ALA C C 1
ATOM 13726 O O . ALA C 1 599 ? 24.045 -10.088 -107.230 1.00 30.00 599 ALA C O 1
ATOM 13728 N N . ASP D 1 2 ? 45.436 -51.305 -18.216 1.00 34.33 2 ASP D N 1
ATOM 13729 C CA . ASP D 1 2 ? 46.626 -50.635 -17.693 1.00 46.87 2 ASP D CA 1
ATOM 13730 C C . ASP D 1 2 ? 46.258 -49.355 -16.938 1.00 46.55 2 ASP D C 1
ATOM 13731 O O . ASP D 1 2 ? 46.288 -48.251 -17.490 1.00 35.56 2 ASP D O 1
ATOM 13736 N N . LEU D 1 3 ? 45.933 -49.515 -15.656 1.00 39.58 3 LEU D N 1
ATOM 13737 C CA . LEU D 1 3 ? 45.337 -48.423 -14.896 1.00 38.90 3 LEU D CA 1
ATOM 13738 C C . LEU D 1 3 ? 46.371 -47.430 -14.391 1.00 36.21 3 LEU D C 1
ATOM 13739 O O . LEU D 1 3 ? 46.039 -46.263 -14.156 1.00 37.82 3 LEU D O 1
ATOM 13744 N N . HIS D 1 4 ? 47.619 -47.859 -14.226 1.00 35.91 4 HIS D N 1
ATOM 13745 C CA . HIS D 1 4 ? 48.603 -46.988 -13.596 1.00 47.30 4 HIS D CA 1
ATOM 13746 C C . HIS D 1 4 ? 48.977 -45.807 -14.487 1.00 41.68 4 HIS D C 1
ATOM 13747 O O . HIS D 1 4 ? 49.222 -44.707 -13.979 1.00 42.09 4 HIS D O 1
ATOM 13754 N N . LYS D 1 5 ? 48.992 -45.993 -15.808 1.00 40.54 5 LYS D N 1
ATOM 13755 C CA . LYS D 1 5 ? 49.233 -44.853 -16.687 1.00 46.18 5 LYS D CA 1
ATOM 13756 C C . LYS D 1 5 ? 47.956 -44.052 -16.922 1.00 43.06 5 LYS D C 1
ATOM 13757 O O . LYS D 1 5 ? 47.993 -42.816 -16.951 1.00 41.76 5 LYS D O 1
ATOM 13763 N N . ALA D 1 6 ? 46.822 -44.737 -17.093 1.00 39.21 6 ALA D N 1
ATOM 13764 C CA . ALA D 1 6 ? 45.541 -44.048 -17.223 1.00 37.72 6 ALA D CA 1
ATOM 13765 C C . ALA D 1 6 ? 45.339 -43.052 -16.086 1.00 44.52 6 ALA D C 1
ATOM 13766 O O . ALA D 1 6 ? 44.967 -41.895 -16.311 1.00 43.23 6 ALA D O 1
ATOM 13768 N N . MET D 1 7 ? 45.584 -43.492 -14.850 1.00 38.10 7 MET D N 1
ATOM 13769 C CA . MET D 1 7 ? 45.482 -42.593 -13.705 1.00 40.72 7 MET D CA 1
ATOM 13770 C C . MET D 1 7 ? 46.563 -41.519 -13.751 1.00 49.09 7 MET D C 1
ATOM 13771 O O . MET D 1 7 ? 46.292 -40.339 -13.498 1.00 49.11 7 MET D O 1
ATOM 13776 N N . GLY D 1 8 ? 47.803 -41.910 -14.068 1.00 48.32 8 GLY D N 1
ATOM 13777 C CA . GLY D 1 8 ? 48.897 -40.949 -14.055 1.00 49.11 8 GLY D CA 1
ATOM 13778 C C . GLY D 1 8 ? 48.682 -39.786 -15.004 1.00 49.53 8 GLY D C 1
ATOM 13779 O O . GLY D 1 8 ? 49.254 -38.708 -14.817 1.00 49.37 8 GLY D O 1
ATOM 13780 N N . GLN D 1 9 ? 47.854 -39.984 -16.032 1.00 47.89 9 GLN D N 1
ATOM 13781 C CA . GLN D 1 9 ? 47.593 -38.934 -17.010 1.00 46.53 9 GLN D CA 1
ATOM 13782 C C . GLN D 1 9 ? 47.077 -37.648 -16.372 1.00 50.64 9 GLN D C 1
ATOM 13783 O O . GLN D 1 9 ? 47.205 -36.578 -16.977 1.00 49.44 9 GLN D O 1
ATOM 13789 N N . PHE D 1 10 ? 46.503 -37.721 -15.171 1.00 40.89 10 PHE D N 1
ATOM 13790 C CA . PHE D 1 10 ? 45.969 -36.548 -14.488 1.00 42.07 10 PHE D CA 1
ATOM 13791 C C . PHE D 1 10 ? 46.958 -35.919 -13.515 1.00 43.00 10 PHE D C 1
ATOM 13792 O O . PHE D 1 10 ? 46.606 -34.949 -12.835 1.00 41.46 10 PHE D O 1
ATOM 13800 N N . PHE D 1 11 ? 48.172 -36.453 -13.419 1.00 37.86 11 PHE D N 1
ATOM 13801 C CA . PHE D 1 11 ? 49.213 -35.902 -12.568 1.00 46.90 11 PHE D CA 1
ATOM 13802 C C . PHE D 1 11 ? 50.251 -35.189 -13.426 1.00 51.55 11 PHE D C 1
ATOM 13803 O O . PHE D 1 11 ? 50.459 -35.539 -14.592 1.00 48.21 11 PHE D O 1
ATOM 13811 N N . ASP D 1 12 ? 50.899 -34.183 -12.845 1.00 49.56 12 ASP D N 1
ATOM 13812 C CA . ASP D 1 12 ? 51.975 -33.482 -13.525 1.00 51.34 12 ASP D CA 1
ATOM 13813 C C . ASP D 1 12 ? 53.315 -33.937 -12.955 1.00 58.58 12 ASP D C 1
ATOM 13814 O O . ASP D 1 12 ? 53.384 -34.787 -12.063 1.00 53.43 12 ASP D O 1
ATOM 13819 N N . ALA D 1 13 ? 54.395 -33.360 -13.485 1.00 63.14 13 ALA D N 1
ATOM 13820 C CA . ALA D 1 13 ? 55.731 -33.747 -13.045 1.00 59.87 13 ALA D CA 1
ATOM 13821 C C . ALA D 1 13 ? 55.890 -33.581 -11.537 1.00 58.95 13 ALA D C 1
ATOM 13822 O O . ALA D 1 13 ? 56.475 -34.441 -10.868 1.00 67.48 13 ALA D O 1
ATOM 13824 N N . LYS D 1 14 ? 55.362 -32.486 -10.983 1.00 56.83 14 LYS D N 1
ATOM 13825 C CA . LYS D 1 14 ? 55.553 -32.195 -9.564 1.00 57.05 14 LYS D CA 1
ATOM 13826 C C . LYS D 1 14 ? 54.854 -33.209 -8.667 1.00 62.39 14 LYS D C 1
ATOM 13827 O O . LYS D 1 14 ? 55.333 -33.489 -7.562 1.00 70.26 14 LYS D O 1
ATOM 13833 N N . GLY D 1 15 ? 53.727 -33.761 -9.113 1.00 57.14 15 GLY D N 1
ATOM 13834 C CA . GLY D 1 15 ? 52.898 -34.598 -8.267 1.00 47.36 15 GLY D CA 1
ATOM 13835 C C . GLY D 1 15 ? 51.522 -33.993 -8.071 1.00 50.21 15 GLY D C 1
ATOM 13836 O O . GLY D 1 15 ? 50.708 -34.499 -7.289 1.00 40.69 15 GLY D O 1
ATOM 13837 N N . ASN D 1 16 ? 51.248 -32.906 -8.783 1.00 43.94 16 ASN D N 1
ATOM 13838 C CA . ASN D 1 16 ? 49.969 -32.225 -8.661 1.00 42.13 16 ASN D CA 1
ATOM 13839 C C . ASN D 1 16 ? 48.963 -32.770 -9.669 1.00 35.98 16 ASN D C 1
ATOM 13840 O O . ASN D 1 16 ? 49.326 -33.278 -10.733 1.00 38.75 16 ASN D O 1
ATOM 13845 N N . ILE D 1 17 ? 47.687 -32.667 -9.314 1.00 29.22 17 ILE D N 1
ATOM 13846 C CA . ILE D 1 17 ? 46.597 -33.144 -10.152 1.00 29.45 17 ILE D CA 1
ATOM 13847 C C . ILE D 1 17 ? 46.073 -31.974 -10.965 1.00 26.78 17 ILE D C 1
ATOM 13848 O O . ILE D 1 17 ? 45.854 -30.884 -10.426 1.00 28.74 17 ILE D O 1
ATOM 13853 N N . ALA D 1 18 ? 45.871 -32.197 -12.261 1.00 29.35 18 ALA D N 1
ATOM 13854 C CA . ALA D 1 18 ? 45.237 -31.217 -13.136 1.00 23.33 18 ALA D CA 1
ATOM 13855 C C . ALA D 1 18 ? 44.059 -31.910 -13.802 1.00 29.57 18 ALA D C 1
ATOM 13856 O O . ALA D 1 18 ? 44.252 -32.817 -14.617 1.00 32.36 18 ALA D O 1
ATOM 13858 N N . LEU D 1 19 ? 42.843 -31.504 -13.433 1.00 21.50 19 LEU D N 1
ATOM 13859 C CA . LEU D 1 19 ? 41.656 -32.076 -14.044 1.00 18.58 19 LEU D CA 1
ATOM 13860 C C . LEU D 1 19 ? 41.184 -31.179 -15.174 1.00 19.42 19 LEU D C 1
ATOM 13861 O O . LEU D 1 19 ? 41.113 -29.958 -14.994 1.00 24.74 19 LEU D O 1
ATOM 13866 N N . PRO D 1 20 ? 40.866 -31.723 -16.339 1.00 19.12 20 PRO D N 1
ATOM 13867 C CA . PRO D 1 20 ? 40.215 -30.915 -17.375 1.00 31.09 20 PRO D CA 1
ATOM 13868 C C . PRO D 1 20 ? 38.861 -30.430 -16.885 1.00 30.74 20 PRO D C 1
ATOM 13869 O O . PRO D 1 20 ? 38.146 -31.165 -16.184 1.00 24.98 20 PRO D O 1
ATOM 13873 N N . PRO D 1 21 ? 38.492 -29.184 -17.194 1.00 24.86 21 PRO D N 1
ATOM 13874 C CA . PRO D 1 21 ? 37.265 -28.616 -16.612 1.00 17.30 21 PRO D CA 1
ATOM 13875 C C . PRO D 1 21 ? 36.015 -29.400 -16.945 1.00 19.37 21 PRO D C 1
ATOM 13876 O O . PRO D 1 21 ? 35.015 -29.286 -16.220 1.00 20.15 21 PRO D O 1
ATOM 13880 N N . GLN D 1 22 ? 36.029 -30.176 -18.026 1.00 20.34 22 GLN D N 1
ATOM 13881 C CA . GLN D 1 22 ? 34.851 -30.884 -18.501 1.00 21.12 22 GLN D CA 1
ATOM 13882 C C . GLN D 1 22 ? 34.695 -32.274 -17.893 1.00 22.19 22 GLN D C 1
ATOM 13883 O O . GLN D 1 22 ? 33.664 -32.919 -18.113 1.00 24.37 22 GLN D O 1
ATOM 13889 N N . ILE D 1 23 ? 35.684 -32.751 -17.141 1.00 21.68 23 ILE D N 1
ATOM 13890 C CA . ILE D 1 23 ? 35.631 -34.112 -16.631 1.00 26.69 23 ILE D CA 1
ATOM 13891 C C . ILE D 1 23 ? 34.546 -34.216 -15.572 1.00 19.86 23 ILE D C 1
ATOM 13892 O O . ILE D 1 23 ? 34.333 -33.292 -14.775 1.00 18.90 23 ILE D O 1
ATOM 13897 N N . THR D 1 24 ? 33.842 -35.340 -15.572 1.00 19.28 24 THR D N 1
ATOM 13898 C CA . THR D 1 24 ? 32.945 -35.688 -14.482 1.00 18.48 24 THR D CA 1
ATOM 13899 C C . THR D 1 24 ? 33.265 -37.106 -14.027 1.00 21.31 24 THR D C 1
ATOM 13900 O O . THR D 1 24 ? 33.985 -37.851 -14.699 1.00 18.60 24 THR D O 1
ATOM 13904 N N . LEU D 1 25 ? 32.744 -37.470 -12.853 1.00 20.39 25 LEU D N 1
ATOM 13905 C CA . LEU D 1 25 ? 32.879 -38.847 -12.397 1.00 19.89 25 LEU D CA 1
ATOM 13906 C C . LEU D 1 25 ? 32.367 -39.805 -13.458 1.00 18.85 25 LEU D C 1
ATOM 13907 O O . LEU D 1 25 ? 33.029 -40.791 -13.797 1.00 19.47 25 LEU D O 1
ATOM 13912 N N . ALA D 1 26 ? 31.181 -39.523 -13.998 1.00 16.24 26 ALA D N 1
ATOM 13913 C CA . ALA D 1 26 ? 30.627 -40.375 -15.042 1.00 18.25 26 ALA D CA 1
ATOM 13914 C C . ALA D 1 26 ? 31.504 -40.367 -16.286 1.00 20.23 26 ALA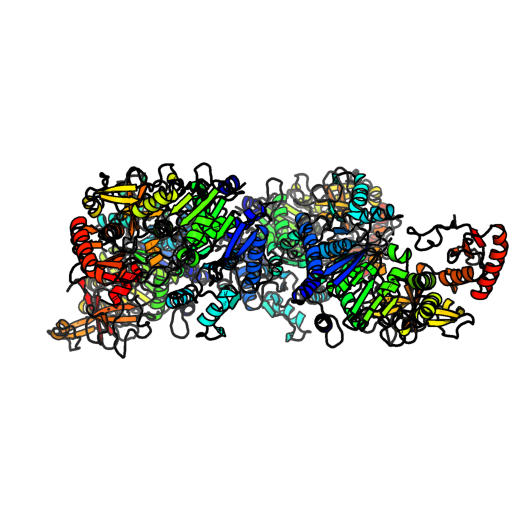 D C 1
ATOM 13915 O O . ALA D 1 26 ? 31.715 -41.411 -16.914 1.00 18.59 26 ALA D O 1
ATOM 13917 N N . GLY D 1 27 ? 31.996 -39.191 -16.679 1.00 19.53 27 GLY D N 1
ATOM 13918 C CA . GLY D 1 27 ? 32.865 -39.120 -17.842 1.00 22.12 27 GLY D CA 1
ATOM 13919 C C . GLY D 1 27 ? 34.148 -39.903 -17.645 1.00 18.16 27 GLY D C 1
ATOM 13920 O O . GLY D 1 27 ? 34.630 -40.569 -18.568 1.00 22.00 27 GLY D O 1
ATOM 13921 N N . LEU D 1 28 ? 34.712 -39.836 -16.437 1.00 19.37 28 LEU D N 1
ATOM 13922 C CA . LEU D 1 28 ? 35.868 -40.661 -16.099 1.00 18.84 28 LEU D CA 1
ATOM 13923 C C . LEU D 1 28 ? 35.514 -42.142 -16.163 1.00 22.50 28 LEU D C 1
ATOM 13924 O O . LEU D 1 28 ? 36.262 -42.947 -16.725 1.00 16.47 28 LEU D O 1
ATOM 13929 N N . SER D 1 29 ? 34.369 -42.523 -15.598 1.00 21.07 29 SER D N 1
ATOM 13930 C CA . SER D 1 29 ? 33.943 -43.917 -15.707 1.00 17.01 29 SER D CA 1
ATOM 13931 C C . SER D 1 29 ? 33.852 -44.356 -17.162 1.00 19.56 29 SER D C 1
ATOM 13932 O O . SER D 1 29 ? 34.353 -45.425 -17.532 1.00 19.20 29 SER D O 1
ATOM 13935 N N . GLU D 1 30 ? 33.237 -43.536 -18.014 1.00 17.45 30 GLU D N 1
ATOM 13936 C CA . GLU D 1 30 ? 33.056 -43.951 -19.397 1.00 25.47 30 GLU D CA 1
ATOM 13937 C C . GLU D 1 30 ? 34.392 -43.973 -20.141 1.00 19.03 30 GLU D C 1
ATOM 13938 O O . GLU D 1 30 ? 34.647 -44.874 -20.951 1.00 22.49 30 GLU D O 1
ATOM 13944 N N . LEU D 1 31 ? 35.273 -43.018 -19.840 1.00 23.63 31 LEU D N 1
ATOM 13945 C CA . LEU D 1 31 ? 36.607 -43.006 -20.433 1.00 25.16 31 LEU D CA 1
ATOM 13946 C C . LEU D 1 31 ? 37.340 -44.317 -20.173 1.00 24.69 31 LEU D C 1
ATOM 13947 O O . LEU D 1 31 ? 37.875 -44.937 -21.099 1.00 23.41 31 LEU D O 1
ATOM 13952 N N . PHE D 1 32 ? 37.380 -44.758 -18.914 1.00 22.01 32 PHE D N 1
ATOM 13953 C CA . PHE D 1 32 ? 38.088 -45.999 -18.607 1.00 21.93 32 PHE D CA 1
ATOM 13954 C C . PHE D 1 32 ? 37.418 -47.189 -19.274 1.00 24.90 32 PHE D C 1
ATOM 13955 O O . PHE D 1 32 ? 38.099 -48.101 -19.761 1.00 22.24 32 PHE D O 1
ATOM 13963 N N . TYR D 1 33 ? 36.084 -47.198 -19.310 1.00 17.85 33 TYR D N 1
ATOM 13964 C CA . TYR D 1 33 ? 35.372 -48.308 -19.926 1.00 20.56 33 TYR D CA 1
ATOM 13965 C C . TYR D 1 33 ? 35.659 -48.383 -21.424 1.00 23.75 33 TYR D C 1
ATOM 13966 O O . TYR D 1 33 ? 35.936 -49.465 -21.960 1.00 24.05 33 TYR D O 1
ATOM 13975 N N . GLN D 1 34 ? 35.590 -47.243 -22.119 1.00 22.62 34 GLN D N 1
ATOM 13976 C CA . GLN D 1 34 ? 35.899 -47.240 -23.547 1.00 29.86 34 GLN D CA 1
ATOM 13977 C C . GLN D 1 34 ? 37.360 -47.589 -23.797 1.00 33.17 34 GLN D C 1
ATOM 13978 O O . GLN D 1 34 ? 37.686 -48.185 -24.827 1.00 35.85 34 GLN D O 1
ATOM 13984 N N . SER D 1 35 ? 38.252 -47.225 -22.871 1.00 29.23 35 SER D N 1
ATOM 13985 C CA . SER D 1 35 ? 39.667 -47.542 -23.005 1.00 26.75 35 SER D CA 1
ATOM 13986 C C . SER D 1 35 ? 39.968 -49.001 -22.704 1.00 36.07 35 SER D C 1
ATOM 13987 O O . SER D 1 35 ? 41.050 -49.486 -23.059 1.00 34.20 35 SER D O 1
ATOM 13990 N N . ASP D 1 36 ? 39.044 -49.702 -22.046 1.00 30.99 36 ASP D N 1
ATOM 13991 C CA . ASP D 1 36 ? 39.205 -51.116 -21.713 1.00 28.11 36 ASP D CA 1
ATOM 13992 C C . ASP D 1 36 ? 38.795 -51.977 -22.910 1.00 36.29 36 ASP D C 1
ATOM 13993 O O . ASP D 1 36 ? 37.871 -52.785 -22.854 1.00 32.46 36 ASP D O 1
ATOM 13998 N N . VAL D 1 37 ? 39.498 -51.763 -24.024 1.00 40.89 37 VAL D N 1
ATOM 13999 C CA . VAL D 1 37 ? 39.216 -52.513 -25.240 1.00 40.62 37 VAL D CA 1
ATOM 14000 C C . VAL D 1 37 ? 39.546 -53.978 -24.998 1.00 37.00 37 VAL D C 1
ATOM 14001 O O . VAL D 1 37 ? 40.602 -54.309 -24.444 1.00 47.15 37 VAL D O 1
ATOM 14005 N N . ASP D 1 38 ? 38.638 -54.860 -25.392 1.00 39.33 38 ASP D N 1
ATOM 14006 C CA . ASP D 1 38 ? 38.734 -56.299 -25.176 1.00 48.83 38 ASP D CA 1
ATOM 14007 C C . ASP D 1 38 ? 38.403 -56.678 -23.735 1.00 43.44 38 ASP D C 1
ATOM 14008 O O . ASP D 1 38 ? 38.517 -57.861 -23.388 1.00 36.33 38 ASP D O 1
ATOM 14013 N N . GLY D 1 39 ? 38.014 -55.732 -22.882 1.00 33.25 39 GLY D N 1
ATOM 14014 C CA . GLY D 1 39 ? 37.650 -56.069 -21.522 1.00 33.22 39 GLY D CA 1
ATOM 14015 C C . GLY D 1 39 ? 36.183 -56.356 -21.292 1.00 30.04 39 GLY D C 1
ATOM 14016 O O . GLY D 1 39 ? 35.800 -56.714 -20.173 1.00 30.65 39 GLY D O 1
ATOM 14017 N N . GLY D 1 40 ? 35.350 -56.231 -22.327 1.00 24.12 40 GLY D N 1
ATOM 14018 C CA . GLY D 1 40 ? 33.911 -56.317 -22.131 1.00 22.38 40 GLY D CA 1
ATOM 14019 C C . GLY D 1 40 ? 33.463 -57.584 -21.427 1.00 31.53 40 GLY D C 1
ATOM 14020 O O . GLY D 1 40 ? 32.524 -57.562 -20.626 1.00 20.77 40 GLY D O 1
ATOM 14021 N N . ASP D 1 41 ? 34.117 -58.709 -21.717 1.00 25.19 41 ASP D N 1
ATOM 14022 C CA . ASP D 1 41 ? 33.695 -60.000 -21.187 1.00 26.38 41 ASP D CA 1
ATOM 14023 C C . ASP D 1 41 ? 34.361 -60.357 -19.867 1.00 28.57 41 ASP D C 1
ATOM 14024 O O . ASP D 1 41 ? 34.047 -61.408 -19.299 1.00 29.72 41 ASP D O 1
ATOM 14029 N N . ARG D 1 42 ? 35.259 -59.518 -19.360 1.00 25.51 42 ARG D N 1
ATOM 14030 C CA . ARG D 1 42 ? 35.926 -59.837 -18.109 1.00 27.21 42 ARG D CA 1
ATOM 14031 C C . ARG D 1 42 ? 34.943 -59.762 -16.948 1.00 23.89 42 ARG D C 1
ATOM 14032 O O . ARG D 1 42 ? 34.139 -58.830 -16.847 1.00 22.51 42 ARG D O 1
ATOM 14040 N N . HIS D 1 43 ? 35.010 -60.761 -16.072 1.00 24.77 43 HIS D N 1
ATOM 14041 C CA . HIS D 1 43 ? 34.219 -60.737 -14.851 1.00 26.40 43 HIS D CA 1
ATOM 14042 C C . HIS D 1 43 ? 34.633 -59.563 -13.969 1.00 20.31 43 HIS D C 1
ATOM 14043 O O . HIS D 1 43 ? 35.826 -59.331 -13.743 1.00 20.07 43 HIS D O 1
ATOM 14050 N N . CYS D 1 44 ? 33.638 -58.833 -13.454 1.00 21.37 44 CYS D N 1
ATOM 14051 C CA . CYS D 1 44 ? 33.880 -57.622 -12.673 1.00 16.46 44 CYS D CA 1
ATOM 14052 C C . CYS D 1 44 ? 33.233 -57.640 -11.300 1.00 23.70 44 CYS D C 1
ATOM 14053 O O . CYS D 1 44 ? 33.857 -57.208 -10.334 1.00 31.97 44 CYS D O 1
ATOM 14056 N N . MET D 1 45 ? 31.991 -58.097 -11.184 1.00 21.14 45 MET D N 1
ATOM 14057 C CA . MET D 1 45 ? 31.278 -58.032 -9.920 1.00 21.24 45 MET D CA 1
ATOM 14058 C C . MET D 1 45 ? 30.574 -59.346 -9.640 1.00 24.05 45 MET D C 1
ATOM 14059 O O . MET D 1 45 ? 29.926 -59.920 -10.523 1.00 17.65 45 MET D O 1
ATOM 14064 N N . ARG D 1 46 ? 30.696 -59.802 -8.395 1.00 20.14 46 ARG D N 1
ATOM 14065 C CA . ARG D 1 46 ? 29.944 -60.939 -7.878 1.00 24.48 46 ARG D CA 1
ATOM 14066 C C . ARG D 1 46 ? 29.176 -60.486 -6.646 1.00 21.15 46 ARG D C 1
ATOM 14067 O O . ARG D 1 46 ? 29.772 -60.000 -5.676 1.00 22.32 46 ARG D O 1
ATOM 14075 N N . TYR D 1 47 ? 27.859 -60.632 -6.689 1.00 16.61 47 TYR D N 1
ATOM 14076 C CA . TYR D 1 47 ? 26.993 -60.278 -5.578 1.00 17.78 47 TYR D CA 1
ATOM 14077 C C . TYR D 1 47 ? 26.430 -61.554 -4.972 1.00 22.47 47 TYR D C 1
ATOM 14078 O O . TYR D 1 47 ? 25.851 -62.383 -5.686 1.00 19.55 47 TYR D O 1
ATOM 14087 N N . TRP D 1 48 ? 26.606 -61.703 -3.662 1.00 22.19 48 TRP D N 1
ATOM 14088 C CA . TRP D 1 48 ? 26.160 -62.877 -2.924 1.00 24.21 48 TRP D CA 1
ATOM 14089 C C . TRP D 1 48 ? 24.821 -62.577 -2.269 1.00 30.39 48 TRP D C 1
ATOM 14090 O O . TRP D 1 48 ? 24.718 -61.657 -1.447 1.00 26.40 48 TRP D O 1
ATOM 14101 N N . ASP D 1 49 ? 23.805 -63.350 -2.628 1.00 26.09 49 ASP D N 1
ATOM 14102 C CA . ASP D 1 49 ? 22.523 -63.322 -1.940 1.00 31.35 49 ASP D CA 1
ATOM 14103 C C . ASP D 1 49 ? 22.450 -64.541 -1.030 1.00 36.27 49 ASP D C 1
ATOM 14104 O O . ASP D 1 49 ? 22.611 -65.676 -1.493 1.00 31.35 49 ASP D O 1
ATOM 14109 N N . TYR D 1 50 ? 22.230 -64.306 0.258 1.00 39.32 50 TYR D N 1
ATOM 14110 C CA . TYR D 1 50 ? 22.179 -65.377 1.243 1.00 41.00 50 TYR D CA 1
ATOM 14111 C C . TYR D 1 50 ? 20.729 -65.589 1.668 1.00 44.21 50 TYR D C 1
ATOM 14112 O O . TYR D 1 50 ? 20.308 -65.241 2.773 1.00 52.28 50 TYR D O 1
ATOM 14121 N N . SER D 1 51 ? 19.954 -66.125 0.737 1.00 45.84 51 SER D N 1
ATOM 14122 C CA . SER D 1 51 ? 18.645 -66.715 0.977 1.00 44.22 51 SER D CA 1
ATOM 14123 C C . SER D 1 51 ? 18.643 -68.205 0.697 1.00 46.89 51 SER D C 1
ATOM 14124 O O . SER D 1 51 ? 18.046 -68.975 1.453 1.00 46.24 51 SER D O 1
ATOM 14127 N N . THR D 1 52 ? 19.321 -68.630 -0.365 1.00 41.04 52 THR D N 1
ATOM 14128 C CA . THR D 1 52 ? 19.626 -70.036 -0.570 1.00 46.88 52 THR D CA 1
ATOM 14129 C C . THR D 1 52 ? 20.841 -70.416 0.270 1.00 49.41 52 THR D C 1
ATOM 14130 O O . THR D 1 52 ? 21.838 -69.683 0.306 1.00 39.82 52 THR D O 1
ATOM 14134 N N . GLU D 1 53 ? 20.750 -71.559 0.947 1.00 41.53 53 GLU D N 1
ATOM 14135 C CA . GLU D 1 53 ? 21.796 -71.996 1.864 1.00 43.13 53 GLU D CA 1
ATOM 14136 C C . GLU D 1 53 ? 23.158 -72.016 1.178 1.00 39.98 53 GLU D C 1
ATOM 14137 O O . GLU D 1 53 ? 23.327 -72.617 0.111 1.00 35.32 53 GLU D O 1
ATOM 14143 N N . GLY D 1 54 ? 24.135 -71.369 1.810 1.00 36.00 54 GLY D N 1
ATOM 14144 C CA . GLY D 1 54 ? 25.461 -71.246 1.252 1.00 29.17 54 GLY D CA 1
ATOM 14145 C C . GLY D 1 54 ? 25.640 -70.080 0.307 1.00 37.41 54 GLY D C 1
ATOM 14146 O O . GLY D 1 54 ? 26.778 -69.803 -0.099 1.00 41.60 54 GLY D O 1
ATOM 14147 N N . GLY D 1 55 ? 24.558 -69.392 -0.057 1.00 33.93 55 GLY D N 1
ATOM 14148 C CA . GLY D 1 55 ? 24.645 -68.206 -0.888 1.00 37.31 55 GLY D CA 1
ATOM 14149 C C . GLY D 1 55 ? 24.576 -68.482 -2.376 1.00 40.37 55 GLY D C 1
ATOM 14150 O O . GLY D 1 55 ? 25.170 -69.450 -2.861 1.00 38.85 55 GLY D O 1
ATOM 14151 N N . VAL D 1 56 ? 23.853 -67.638 -3.111 1.00 36.87 56 VAL D N 1
ATOM 14152 C CA . VAL D 1 56 ? 23.778 -67.704 -4.567 1.00 34.20 56 VAL D CA 1
ATOM 14153 C C . VAL D 1 56 ? 24.457 -66.466 -5.132 1.00 30.28 56 VAL D C 1
ATOM 14154 O O . VAL D 1 56 ? 24.189 -65.345 -4.682 1.00 27.83 56 VAL D O 1
ATOM 14158 N N . ALA D 1 57 ? 25.320 -66.663 -6.123 1.00 29.48 57 ALA D N 1
ATOM 14159 C CA . ALA D 1 57 ? 26.098 -65.581 -6.706 1.00 34.28 57 ALA D CA 1
ATOM 14160 C C . ALA D 1 57 ? 25.425 -65.036 -7.959 1.00 29.66 57 ALA D C 1
ATOM 14161 O O . ALA D 1 57 ? 24.943 -65.800 -8.800 1.00 30.46 57 ALA D O 1
ATOM 14163 N N . ARG D 1 58 ? 25.406 -63.710 -8.081 1.00 22.86 58 ARG D N 1
ATOM 14164 C CA . ARG D 1 58 ? 25.036 -63.028 -9.315 1.00 22.74 58 ARG D CA 1
ATOM 14165 C C . ARG D 1 58 ? 26.288 -62.358 -9.870 1.00 29.67 58 ARG D C 1
ATOM 14166 O O . ARG D 1 58 ? 26.905 -61.530 -9.190 1.00 22.22 58 ARG D O 1
ATOM 14174 N N . ASP D 1 59 ? 26.670 -62.723 -11.090 1.00 23.87 59 ASP D N 1
ATOM 14175 C CA . ASP D 1 59 ? 27.914 -62.263 -11.689 1.00 24.58 59 ASP D CA 1
ATOM 14176 C C . ASP D 1 59 ? 27.631 -61.287 -12.821 1.00 22.50 59 ASP D C 1
ATOM 14177 O O . ASP D 1 59 ? 26.658 -61.449 -13.563 1.00 22.70 59 ASP D O 1
ATOM 14182 N N . TYR D 1 60 ? 28.488 -60.274 -12.942 1.00 22.49 60 TYR D N 1
ATOM 14183 C CA . TYR D 1 60 ? 28.375 -59.254 -13.974 1.00 21.56 60 TYR D CA 1
ATOM 14184 C C . TYR D 1 60 ? 29.747 -59.024 -14.583 1.00 24.58 60 TYR D C 1
ATOM 14185 O O . TYR D 1 60 ? 30.727 -58.822 -13.856 1.00 19.52 60 TYR D O 1
ATOM 14194 N N . ASN D 1 61 ? 29.818 -59.042 -15.910 1.00 21.88 61 ASN D N 1
ATOM 14195 C CA . ASN D 1 61 ? 31.063 -58.705 -16.572 1.00 23.06 61 ASN D CA 1
ATOM 14196 C C . ASN D 1 61 ? 31.100 -57.205 -16.865 1.00 19.67 61 ASN D C 1
ATOM 14197 O O . ASN D 1 61 ? 30.133 -56.473 -16.633 1.00 17.21 61 ASN D O 1
ATOM 14202 N N . ARG D 1 62 ? 32.248 -56.748 -17.371 1.00 19.72 62 ARG D N 1
ATOM 14203 C CA . ARG D 1 62 ? 32.477 -55.324 -17.602 1.00 20.42 62 ARG D CA 1
ATOM 14204 C C . ARG D 1 62 ? 31.350 -54.684 -18.401 1.00 23.63 62 ARG D C 1
ATOM 14205 O O . ARG D 1 62 ? 30.873 -53.593 -18.065 1.00 17.58 62 ARG D O 1
ATOM 14213 N N . ARG D 1 63 ? 30.933 -55.341 -19.486 1.00 19.31 63 ARG D N 1
ATOM 14214 C CA . ARG D 1 63 ? 29.929 -54.763 -20.371 1.00 19.05 63 ARG D CA 1
ATOM 14215 C C . ARG D 1 63 ? 28.544 -54.793 -19.735 1.00 16.21 63 ARG D C 1
ATOM 14216 O O . ARG D 1 63 ? 27.765 -53.842 -19.886 1.00 17.32 63 ARG D O 1
ATOM 14224 N N . GLU D 1 64 ? 28.224 -55.868 -19.009 1.00 17.31 64 GLU D N 1
ATOM 14225 C CA . GLU D 1 64 ? 26.914 -55.968 -18.374 1.00 17.56 64 GLU D CA 1
ATOM 14226 C C . GLU D 1 64 ? 26.707 -54.849 -17.355 1.00 21.25 64 GLU D C 1
ATOM 14227 O O . GLU D 1 64 ? 25.614 -54.275 -17.260 1.00 16.50 64 GLU D O 1
ATOM 14233 N N . ILE D 1 65 ? 27.744 -54.527 -16.585 1.00 16.45 65 ILE D N 1
ATOM 14234 C CA . ILE D 1 65 ? 27.644 -53.429 -15.623 1.00 18.45 65 ILE D CA 1
ATOM 14235 C C . ILE D 1 65 ? 27.381 -52.119 -16.352 1.00 18.09 65 ILE D C 1
ATOM 14236 O O . ILE D 1 65 ? 26.484 -51.348 -15.993 1.00 17.60 65 ILE D O 1
ATOM 14241 N N . ASN D 1 66 ? 28.166 -51.853 -17.393 1.00 17.85 66 ASN D N 1
ATOM 14242 C CA . ASN D 1 66 ? 28.000 -50.632 -18.171 1.00 17.88 66 ASN D CA 1
ATOM 14243 C C . ASN D 1 66 ? 26.592 -50.538 -18.747 1.00 17.36 66 ASN D C 1
ATOM 14244 O O . ASN D 1 66 ? 25.979 -49.465 -18.736 1.00 17.74 66 ASN D O 1
ATOM 14249 N N . THR D 1 67 ? 26.051 -51.662 -19.219 1.00 16.70 67 THR D N 1
ATOM 14250 C CA . THR D 1 67 ? 24.707 -51.677 -19.788 1.00 21.36 67 THR D CA 1
ATOM 14251 C C . THR D 1 67 ? 23.644 -51.369 -18.734 1.00 18.08 67 THR D C 1
ATOM 14252 O O . THR D 1 67 ? 22.729 -50.577 -18.979 1.00 17.64 67 THR D O 1
ATOM 14256 N N . ARG D 1 68 ? 23.739 -51.986 -17.554 1.00 17.91 68 ARG D N 1
ATOM 14257 C CA . ARG D 1 68 ? 22.768 -51.683 -16.503 1.00 16.46 68 ARG D CA 1
ATOM 14258 C C . ARG D 1 68 ? 22.823 -50.210 -16.117 1.00 14.31 68 ARG D C 1
ATOM 14259 O O . ARG D 1 68 ? 21.781 -49.570 -15.910 1.00 13.80 68 ARG D O 1
ATOM 14267 N N . ILE D 1 69 ? 24.031 -49.653 -16.032 1.00 11.40 69 ILE D N 1
ATOM 14268 C CA . ILE D 1 69 ? 24.188 -48.238 -15.701 1.00 12.91 69 ILE D CA 1
ATOM 14269 C C . ILE D 1 69 ? 23.463 -47.368 -16.721 1.00 15.59 69 ILE D C 1
ATOM 14270 O O . ILE D 1 69 ? 22.735 -46.433 -16.365 1.00 14.70 69 ILE D O 1
ATOM 14275 N N . LYS D 1 70 ? 23.660 -47.656 -18.008 1.00 17.68 70 LYS D N 1
ATOM 14276 C CA . LYS D 1 70 ? 23.073 -46.815 -19.046 1.00 15.50 70 LYS D CA 1
ATOM 14277 C C . LYS D 1 70 ? 21.577 -47.052 -19.204 1.00 12.87 70 LYS D C 1
ATOM 14278 O O . LYS D 1 70 ? 20.859 -46.143 -19.637 1.00 15.34 70 LYS D O 1
ATOM 14284 N N . SER D 1 71 ? 21.082 -48.243 -18.851 1.00 12.62 71 SER D N 1
ATOM 14285 C CA . SER D 1 71 ? 19.637 -48.445 -18.844 1.00 16.01 71 SER D CA 1
ATOM 14286 C C . SER D 1 71 ? 18.975 -47.589 -17.772 1.00 14.67 71 SER D C 1
ATOM 14287 O O . SER D 1 71 ? 17.926 -46.980 -18.020 1.00 15.99 71 SER D O 1
ATOM 14290 N N . VAL D 1 72 ? 19.568 -47.529 -16.576 1.00 15.61 72 VAL D N 1
ATOM 14291 C CA . VAL D 1 72 ? 19.074 -46.613 -15.546 1.00 15.70 72 VAL D CA 1
ATOM 14292 C C . VAL D 1 72 ? 19.133 -45.173 -16.046 1.00 16.78 72 VAL D C 1
ATOM 14293 O O . VAL D 1 72 ? 18.163 -44.413 -15.931 1.00 17.48 72 VAL D O 1
ATOM 14297 N N . ALA D 1 73 ? 20.281 -44.769 -16.592 1.00 12.48 73 ALA D N 1
ATOM 14298 C CA . ALA D 1 73 ? 20.418 -43.390 -17.053 1.00 14.45 73 ALA D CA 1
ATOM 14299 C C . ALA D 1 73 ? 19.370 -43.062 -18.111 1.00 12.01 73 ALA D C 1
ATOM 14300 O O . ALA D 1 73 ? 18.712 -42.019 -18.044 1.00 15.47 73 ALA D O 1
ATOM 14302 N N . ALA D 1 74 ? 19.186 -43.957 -19.089 1.00 15.87 74 ALA D N 1
ATOM 14303 C CA . ALA D 1 74 ? 18.198 -43.717 -20.141 1.00 16.00 74 ALA D CA 1
ATOM 14304 C C . ALA D 1 74 ? 16.805 -43.528 -19.554 1.00 16.04 74 ALA D C 1
ATOM 14305 O O . ALA D 1 74 ? 16.066 -42.615 -19.947 1.00 14.82 74 ALA D O 1
ATOM 14307 N N . ARG D 1 75 ? 16.425 -44.381 -18.604 1.00 16.59 75 ARG D N 1
ATOM 14308 C CA . ARG D 1 75 ? 15.118 -44.235 -17.969 1.00 15.20 75 ARG D CA 1
ATOM 14309 C C . ARG D 1 75 ? 15.003 -42.887 -17.257 1.00 16.36 75 ARG D C 1
ATOM 14310 O O . ARG D 1 75 ? 13.989 -42.189 -17.380 1.00 14.48 75 ARG D O 1
ATOM 14318 N N . LEU D 1 76 ? 16.033 -42.505 -16.494 1.00 11.05 76 LEU D N 1
ATOM 14319 C CA . LEU D 1 76 ? 16.013 -41.197 -15.847 1.00 12.89 76 LEU D CA 1
ATOM 14320 C C . LEU D 1 76 ? 15.856 -40.084 -16.878 1.00 17.77 76 LEU D C 1
ATOM 14321 O O . LEU D 1 76 ? 15.168 -39.086 -16.629 1.00 14.53 76 LEU D O 1
ATOM 14326 N N . GLN D 1 77 ? 16.474 -40.248 -18.055 1.00 15.08 77 GLN D N 1
ATOM 14327 C CA . GLN D 1 77 ? 16.377 -39.219 -19.089 1.00 21.13 77 GLN D CA 1
ATOM 14328 C C . GLN D 1 77 ? 14.973 -39.105 -19.670 1.00 18.43 77 GLN D C 1
ATOM 14329 O O . GLN D 1 77 ? 14.657 -38.087 -20.293 1.00 21.06 77 GLN D O 1
ATOM 14335 N N . GLN D 1 78 ? 14.119 -40.106 -19.459 1.00 22.53 78 GLN D N 1
ATOM 14336 C CA . GLN D 1 78 ? 12.730 -40.008 -19.881 1.00 20.70 78 GLN D CA 1
ATOM 14337 C C . GLN D 1 78 ? 11.892 -39.136 -18.952 1.00 23.10 78 GLN D C 1
ATOM 14338 O O . GLN D 1 78 ? 10.875 -38.591 -19.391 1.00 22.30 78 GLN D O 1
ATOM 14344 N N . VAL D 1 79 ? 12.296 -38.978 -17.690 1.00 17.02 79 VAL D N 1
ATOM 14345 C CA . VAL D 1 79 ? 11.450 -38.355 -16.680 1.00 23.89 79 VAL D CA 1
ATOM 14346 C C . VAL D 1 79 ? 12.144 -37.242 -15.912 1.00 22.64 79 VAL D C 1
ATOM 14347 O O . VAL D 1 79 ? 11.509 -36.610 -15.066 1.00 22.27 79 VAL D O 1
ATOM 14351 N N . ALA D 1 80 ? 13.428 -36.983 -16.157 1.00 21.48 80 ALA D N 1
ATOM 14352 C CA . ALA D 1 80 ? 14.144 -36.000 -15.354 1.00 20.09 80 ALA D CA 1
ATOM 14353 C C . ALA D 1 80 ? 15.189 -35.285 -16.199 1.00 20.93 80 ALA D C 1
ATOM 14354 O O . ALA D 1 80 ? 15.491 -35.678 -17.329 1.00 19.29 80 ALA D O 1
ATOM 14356 N N . GLN D 1 81 ? 15.759 -34.235 -15.614 1.00 21.43 81 GLN D N 1
ATOM 14357 C CA . GLN D 1 81 ? 16.757 -33.402 -16.256 1.00 22.56 81 GLN D CA 1
ATOM 14358 C C . GLN D 1 81 ? 18.055 -33.392 -15.452 1.00 18.71 81 GLN D C 1
ATOM 14359 O O . GLN D 1 81 ? 18.033 -33.587 -14.233 1.00 15.12 81 GLN D O 1
ATOM 14365 N N . PRO D 1 82 ? 19.194 -33.156 -16.103 1.00 18.80 82 PRO D N 1
ATOM 14366 C CA . PRO D 1 82 ? 20.456 -33.028 -15.360 1.00 17.88 82 PRO D CA 1
ATOM 14367 C C . PRO D 1 82 ? 20.324 -31.993 -14.250 1.00 18.19 82 PRO D C 1
ATOM 14368 O O . PRO D 1 82 ? 19.689 -30.951 -14.416 1.00 16.55 82 PRO D O 1
ATOM 14372 N N . GLY D 1 83 ? 20.931 -32.293 -13.100 1.00 17.71 83 GLY D N 1
ATOM 14373 C CA . GLY D 1 83 ? 20.775 -31.495 -11.909 1.00 13.74 83 GLY D CA 1
ATOM 14374 C C . GLY D 1 83 ? 19.664 -31.942 -10.976 1.00 14.01 83 GLY D C 1
ATOM 14375 O O . GLY D 1 83 ? 19.668 -31.550 -9.804 1.00 14.16 83 GLY D O 1
ATOM 14376 N N . ASP D 1 84 ? 18.708 -32.740 -11.454 1.00 16.54 84 ASP D N 1
ATOM 14377 C CA . ASP D 1 84 ? 17.632 -33.203 -10.584 1.00 17.95 84 ASP D CA 1
ATOM 14378 C C . ASP D 1 84 ? 18.169 -34.198 -9.562 1.00 17.42 84 ASP D C 1
ATOM 14379 O O . ASP D 1 84 ? 19.047 -35.009 -9.861 1.00 13.58 84 ASP D O 1
ATOM 14384 N N . ARG D 1 85 ? 17.614 -34.159 -8.357 1.00 14.18 85 ARG D N 1
ATOM 14385 C CA . ARG D 1 85 ? 18.042 -35.064 -7.301 1.00 11.19 85 ARG D CA 1
ATOM 14386 C C . ARG D 1 85 ? 17.225 -36.354 -7.323 1.00 13.42 85 ARG D C 1
ATOM 14387 O O . ARG D 1 85 ? 16.033 -36.353 -7.643 1.00 12.77 85 ARG D O 1
ATOM 14395 N N . VAL D 1 86 ? 17.875 -37.464 -6.970 1.00 11.59 86 VAL D N 1
ATOM 14396 C CA . VAL D 1 86 ? 17.220 -38.770 -6.978 1.00 9.98 86 VAL D CA 1
ATOM 14397 C C . VAL D 1 86 ? 17.732 -39.573 -5.788 1.00 11.71 86 VAL D C 1
ATOM 14398 O O . VAL D 1 86 ? 18.945 -39.751 -5.632 1.00 10.97 86 VAL D O 1
ATOM 14402 N N . ALA D 1 87 ? 16.812 -40.035 -4.936 1.00 12.28 87 ALA D N 1
ATOM 14403 C CA . ALA D 1 87 ? 17.168 -40.881 -3.799 1.00 9.29 87 ALA D CA 1
ATOM 14404 C C . ALA D 1 87 ? 17.309 -42.338 -4.227 1.00 8.33 87 ALA D C 1
ATOM 14405 O O . ALA D 1 87 ? 16.567 -42.817 -5.094 1.00 13.38 87 ALA D O 1
ATOM 14407 N N . ILE D 1 88 ? 18.287 -43.031 -3.640 1.00 12.48 88 ILE D N 1
ATOM 14408 C CA . ILE D 1 88 ? 18.489 -44.469 -3.849 1.00 12.47 88 ILE D CA 1
ATOM 14409 C C . ILE D 1 88 ? 18.003 -45.155 -2.578 1.00 14.96 88 ILE D C 1
ATOM 14410 O O . ILE D 1 88 ? 18.688 -45.116 -1.549 1.00 14.44 88 ILE D O 1
ATOM 14415 N N . LEU D 1 89 ? 16.821 -45.769 -2.632 1.00 13.99 89 LEU D N 1
ATOM 14416 C CA . LEU D 1 89 ? 16.226 -46.460 -1.481 1.00 17.35 89 LEU D CA 1
ATOM 14417 C C . LEU D 1 89 ? 16.219 -47.956 -1.792 1.00 15.88 89 LEU D C 1
ATOM 14418 O O . LEU D 1 89 ? 15.231 -48.487 -2.300 1.00 16.50 89 LEU D O 1
ATOM 14423 N N . ALA D 1 90 ? 17.322 -48.636 -1.481 1.00 20.20 90 ALA D N 1
ATOM 14424 C CA . ALA D 1 90 ? 17.413 -50.070 -1.734 1.00 19.98 90 ALA D CA 1
ATOM 14425 C C . ALA D 1 90 ? 18.401 -50.700 -0.767 1.00 16.56 90 ALA D C 1
ATOM 14426 O O . ALA D 1 90 ? 19.251 -50.019 -0.185 1.00 16.22 90 ALA D O 1
ATOM 14428 N N . ASN D 1 91 ? 18.277 -52.019 -0.603 1.00 15.01 91 ASN D N 1
ATOM 14429 C CA . ASN D 1 91 ? 19.282 -52.783 0.122 1.00 21.24 91 ASN D CA 1
ATOM 14430 C C . ASN D 1 91 ? 20.584 -52.824 -0.676 1.00 22.01 91 ASN D C 1
ATOM 14431 O O . ASN D 1 91 ? 20.626 -52.494 -1.872 1.00 18.90 91 ASN D O 1
ATOM 14436 N N . ASN D 1 92 ? 21.664 -53.213 0.007 1.00 17.61 92 ASN D N 1
ATOM 14437 C CA . ASN D 1 92 ? 22.916 -53.527 -0.666 1.00 21.11 92 ASN D CA 1
ATOM 14438 C C . ASN D 1 92 ? 22.650 -54.519 -1.785 1.00 16.82 92 ASN D C 1
ATOM 14439 O O . ASN D 1 92 ? 22.127 -55.607 -1.546 1.00 17.77 92 ASN D O 1
ATOM 14444 N N . SER D 1 93 ? 23.042 -54.163 -2.999 1.00 14.65 93 SER D N 1
ATOM 14445 C CA . SER D 1 93 ? 22.666 -54.945 -4.165 1.00 18.59 93 SER D CA 1
ATOM 14446 C C . SER D 1 93 ? 23.371 -54.364 -5.388 1.00 15.01 93 SER D C 1
ATOM 14447 O O . SER D 1 93 ? 23.844 -53.222 -5.352 1.00 16.02 93 SER D O 1
ATOM 14450 N N . PRO D 1 94 ? 23.452 -55.138 -6.473 1.00 20.58 94 PRO D N 1
ATOM 14451 C CA . PRO D 1 94 ? 23.955 -54.566 -7.736 1.00 19.87 94 PRO D CA 1
ATOM 14452 C C . PRO D 1 94 ? 23.110 -53.409 -8.226 1.00 14.74 94 PRO D C 1
ATOM 14453 O O . PRO D 1 94 ? 23.635 -52.450 -8.813 1.00 14.43 94 PRO D O 1
ATOM 14457 N N . GLU D 1 95 ? 21.796 -53.494 -8.023 1.00 14.15 95 GLU D N 1
ATOM 14458 C CA . GLU D 1 95 ? 20.904 -52.421 -8.446 1.00 16.51 95 GLU D CA 1
ATOM 14459 C C . GLU D 1 95 ? 21.284 -51.099 -7.796 1.00 13.72 95 GLU D C 1
ATOM 14460 O O . GLU D 1 95 ? 21.284 -50.052 -8.457 1.00 14.13 95 GLU D O 1
ATOM 14466 N N . TYR D 1 96 ? 21.587 -51.121 -6.492 1.00 9.54 96 TYR D N 1
ATOM 14467 C CA . TYR D 1 96 ? 22.007 -49.902 -5.811 1.00 13.41 96 TYR D CA 1
ATOM 14468 C C . TYR D 1 96 ? 23.112 -49.209 -6.593 1.00 13.76 96 TYR D C 1
ATOM 14469 O O . TYR D 1 96 ? 23.047 -48.004 -6.864 1.00 12.09 96 TYR D O 1
ATOM 14478 N N . LEU D 1 97 ? 24.128 -49.979 -6.974 1.00 15.00 97 LEU D N 1
ATOM 14479 C CA . LEU D 1 97 ? 25.268 -49.451 -7.712 1.00 13.42 97 LEU D CA 1
ATOM 14480 C C . LEU D 1 97 ? 24.856 -48.935 -9.080 1.00 16.71 97 LEU D C 1
ATOM 14481 O O . LEU D 1 97 ? 25.285 -47.853 -9.502 1.00 13.38 97 LEU D O 1
ATOM 14486 N N . PHE D 1 98 ? 24.050 -49.717 -9.806 1.00 12.95 98 PHE D N 1
ATOM 14487 C CA . PHE D 1 98 ? 23.596 -49.285 -11.124 1.00 15.05 98 PHE D CA 1
ATOM 14488 C C . PHE D 1 98 ? 22.745 -48.023 -11.027 1.00 14.02 98 PHE D C 1
ATOM 14489 O O . PHE D 1 98 ? 22.776 -47.172 -11.924 1.00 13.87 98 PHE D O 1
ATOM 14497 N N . GLY D 1 99 ? 21.949 -47.900 -9.964 1.00 13.87 99 GLY D N 1
ATOM 14498 C CA . GLY D 1 99 ? 21.151 -46.690 -9.799 1.00 9.27 99 GLY D CA 1
ATOM 14499 C C . GLY D 1 99 ? 22.011 -45.477 -9.495 1.00 12.20 99 GLY D C 1
ATOM 14500 O O . GLY D 1 99 ? 21.822 -44.402 -10.073 1.00 10.97 99 GLY D O 1
ATOM 14501 N N . PHE D 1 100 ? 22.987 -45.643 -8.599 1.00 10.51 100 PHE D N 1
ATOM 14502 C CA . PHE D 1 100 ? 23.844 -44.524 -8.213 1.00 14.78 100 PHE D CA 1
ATOM 14503 C C . PHE D 1 100 ? 24.685 -44.041 -9.396 1.00 13.98 100 PHE D C 1
ATOM 14504 O O . PHE D 1 100 ? 24.678 -42.853 -9.733 1.00 11.34 100 PHE D O 1
ATOM 14512 N N . ILE D 1 101 ? 25.418 -44.946 -10.042 1.00 13.80 101 ILE D N 1
ATOM 14513 C CA . ILE D 1 101 ? 26.224 -44.528 -11.184 1.00 12.49 101 ILE D CA 1
ATOM 14514 C C . ILE D 1 101 ? 25.330 -44.169 -12.369 1.00 10.26 101 ILE D C 1
ATOM 14515 O O . ILE D 1 101 ? 25.612 -43.219 -13.109 1.00 14.59 101 ILE D O 1
ATOM 14520 N N . GLY D 1 102 ? 24.227 -44.902 -12.555 1.00 12.51 102 GLY D N 1
ATOM 14521 C CA . GLY D 1 102 ? 23.260 -44.524 -13.579 1.00 11.41 102 GLY D CA 1
ATOM 14522 C C . GLY D 1 102 ? 22.785 -43.087 -13.452 1.00 11.21 102 GLY D C 1
ATOM 14523 O O . GLY D 1 102 ? 22.698 -42.354 -14.443 1.00 13.42 102 GLY D O 1
ATOM 14524 N N . ALA D 1 103 ? 22.454 -42.664 -12.227 1.00 13.47 103 ALA D N 1
ATOM 14525 C CA . ALA D 1 103 ? 22.089 -41.265 -11.994 1.00 11.81 103 ALA D CA 1
ATOM 14526 C C . ALA D 1 103 ? 23.193 -40.324 -12.470 1.00 14.37 103 ALA D C 1
ATOM 14527 O O . ALA D 1 103 ? 22.930 -39.343 -13.178 1.00 13.63 103 ALA D O 1
ATOM 14529 N N . LEU D 1 104 ? 24.441 -40.610 -12.086 1.00 9.99 104 LEU D N 1
ATOM 14530 C CA . LEU D 1 104 ? 25.568 -39.787 -12.523 1.00 12.30 104 LEU D CA 1
ATOM 14531 C C . LEU D 1 104 ? 25.655 -39.722 -14.044 1.00 14.30 104 LEU D C 1
ATOM 14532 O O . LEU D 1 104 ? 25.898 -38.652 -14.612 1.00 14.40 104 LEU D O 1
ATOM 14537 N N . TYR D 1 105 ? 25.472 -40.861 -14.723 1.00 11.71 105 TYR D N 1
ATOM 14538 C CA . TYR D 1 105 ? 25.550 -40.871 -16.182 1.00 13.72 105 TYR D CA 1
ATOM 14539 C C . TYR D 1 105 ? 24.477 -39.990 -16.818 1.00 14.63 105 TYR D C 1
ATOM 14540 O O . TYR D 1 105 ? 24.675 -39.474 -17.922 1.00 17.86 105 TYR D O 1
ATOM 14549 N N . ALA D 1 106 ? 23.337 -39.815 -16.156 1.00 15.79 106 ALA D N 1
ATOM 14550 C CA . ALA D 1 106 ? 22.286 -38.942 -16.670 1.00 16.00 106 ALA D CA 1
ATOM 14551 C C . ALA D 1 106 ? 22.448 -37.498 -16.219 1.00 15.94 106 ALA D C 1
ATOM 14552 O O . ALA D 1 106 ? 21.602 -36.660 -16.550 1.00 14.72 106 ALA D O 1
ATOM 14554 N N . GLY D 1 107 ? 23.512 -37.190 -15.480 1.00 16.67 107 GLY D N 1
ATOM 14555 C CA . GLY D 1 107 ? 23.680 -35.868 -14.918 1.00 15.20 107 GLY D CA 1
ATOM 14556 C C . GLY D 1 107 ? 22.796 -35.563 -13.734 1.00 15.91 107 GLY D C 1
ATOM 14557 O O . GLY D 1 107 ? 22.700 -34.397 -13.342 1.00 12.41 107 GLY D O 1
ATOM 14558 N N . LEU D 1 108 ? 22.132 -36.567 -13.158 1.00 14.11 108 LEU D N 1
ATOM 14559 C CA . LEU D 1 108 ? 21.352 -36.359 -11.951 1.00 12.36 108 LEU D CA 1
ATOM 14560 C C . LEU D 1 108 ? 22.257 -36.454 -10.724 1.00 15.28 108 LEU D C 1
ATOM 14561 O O . LEU D 1 108 ? 23.403 -36.910 -10.794 1.00 12.11 108 LEU D O 1
ATOM 14566 N N . VAL D 1 109 ? 21.730 -36.004 -9.590 1.00 11.35 109 VAL D N 1
ATOM 14567 C CA . VAL D 1 109 ? 22.488 -35.941 -8.342 1.00 11.70 109 VAL D CA 1
ATOM 14568 C C . VAL D 1 109 ? 21.919 -36.994 -7.398 1.00 15.55 109 VAL D C 1
ATOM 14569 O O . VAL D 1 109 ? 20.857 -36.774 -6.796 1.00 13.19 109 VAL D O 1
ATOM 14573 N N . PRO D 1 110 ? 22.562 -38.147 -7.250 1.00 14.34 110 PRO D N 1
ATOM 14574 C CA . PRO D 1 110 ? 21.989 -39.197 -6.403 1.00 14.40 110 PRO D CA 1
ATOM 14575 C C . PRO D 1 110 ? 22.168 -38.894 -4.925 1.00 10.93 110 PRO D C 1
ATOM 14576 O O . PRO D 1 110 ? 23.084 -38.179 -4.506 1.00 12.39 110 PRO D O 1
ATOM 14580 N N . VAL D 1 111 ? 21.253 -39.450 -4.139 1.00 9.35 111 VAL D N 1
ATOM 14581 C CA . VAL D 1 111 ? 21.244 -39.329 -2.684 1.00 10.89 111 VAL D CA 1
ATOM 14582 C C . VAL D 1 111 ? 21.191 -40.746 -2.132 1.00 12.25 111 VAL D C 1
ATOM 14583 O O . VAL D 1 111 ? 20.093 -41.292 -1.948 1.00 12.85 111 VAL D O 1
ATOM 14587 N N . PRO D 1 112 ? 22.337 -41.382 -1.877 1.00 14.22 112 PRO D N 1
ATOM 14588 C CA . PRO D 1 112 ? 22.342 -42.801 -1.493 1.00 11.03 112 PRO D CA 1
ATOM 14589 C C . PRO D 1 112 ? 21.783 -42.994 -0.089 1.00 16.49 112 PRO D C 1
ATOM 14590 O O . PRO D 1 112 ? 22.346 -42.501 0.892 1.00 18.31 112 PRO D O 1
ATOM 14594 N N . LEU D 1 113 ? 20.658 -43.709 -0.001 1.00 12.08 113 LEU D N 1
ATOM 14595 C CA . LEU D 1 113 ? 20.017 -44.018 1.272 1.00 12.37 113 LEU D CA 1
ATOM 14596 C C . LEU D 1 113 ? 19.827 -45.533 1.394 1.00 15.21 113 LEU D C 1
ATOM 14597 O O . LEU D 1 113 ? 20.763 -46.289 1.122 1.00 15.65 113 LEU D O 1
ATOM 14602 N N . TYR D 1 114 ? 18.642 -46.006 1.773 1.00 21.55 114 TYR D N 1
ATOM 14603 C CA . TYR D 1 114 ? 18.537 -47.411 2.156 1.00 20.89 114 TYR D CA 1
ATOM 14604 C C . TYR D 1 114 ? 17.092 -47.884 2.076 1.00 21.88 114 TYR D C 1
ATOM 14605 O O . TYR D 1 114 ? 16.161 -47.103 1.855 1.00 23.12 114 TYR D O 1
ATOM 14614 N N . ASP D 1 115 ? 16.930 -49.188 2.269 1.00 24.98 115 ASP D N 1
ATOM 14615 C CA . ASP D 1 115 ? 15.635 -49.837 2.353 1.00 24.02 115 ASP D CA 1
ATOM 14616 C C . ASP D 1 115 ? 14.871 -49.280 3.549 1.00 24.31 115 ASP D C 1
ATOM 14617 O O . ASP D 1 115 ? 15.320 -49.450 4.691 1.00 28.94 115 ASP D O 1
ATOM 14622 N N . PRO D 1 116 ? 13.720 -48.633 3.342 1.00 24.77 116 PRO D N 1
ATOM 14623 C CA . PRO D 1 116 ? 13.035 -47.969 4.465 1.00 26.79 116 PRO D CA 1
ATOM 14624 C C . PRO D 1 116 ? 12.518 -48.924 5.525 1.00 36.25 116 PRO D C 1
ATOM 14625 O O . PRO D 1 116 ? 12.283 -48.489 6.660 1.00 39.31 116 PRO D O 1
ATOM 14629 N N . SER D 1 117 ? 12.325 -50.202 5.200 1.00 29.65 117 SER D N 1
ATOM 14630 C CA . SER D 1 117 ? 11.831 -51.143 6.195 1.00 37.09 117 SER D CA 1
ATOM 14631 C C . SER D 1 117 ? 12.898 -51.520 7.215 1.00 43.83 117 SER D C 1
ATOM 14632 O O . SER D 1 117 ? 12.560 -52.068 8.270 1.00 46.01 117 SER D O 1
ATOM 14635 N N . GLU D 1 118 ? 14.165 -51.233 6.937 1.00 42.75 118 GLU D N 1
ATOM 14636 C CA . GLU D 1 118 ? 15.230 -51.688 7.825 1.00 55.04 118 GLU D CA 1
ATOM 14637 C C . GLU D 1 118 ? 15.292 -50.803 9.066 1.00 63.02 118 GLU D C 1
ATOM 14638 O O . GLU D 1 118 ? 15.353 -49.575 8.944 1.00 57.02 118 GLU D O 1
ATOM 14644 N N . PRO D 1 119 ? 15.317 -51.390 10.263 1.00 66.17 119 PRO D N 1
ATOM 14645 C CA . PRO D 1 119 ? 14.948 -50.641 11.470 1.00 58.10 119 PRO D CA 1
ATOM 14646 C C . PRO D 1 119 ? 15.945 -49.552 11.837 1.00 61.63 119 PRO D C 1
ATOM 14647 O O . PRO D 1 119 ? 17.135 -49.622 11.518 1.00 61.94 119 PRO D O 1
ATOM 14651 N N . GLY D 1 120 ? 15.432 -48.539 12.531 1.00 55.90 120 GLY D N 1
ATOM 14652 C CA . GLY D 1 120 ? 16.239 -47.409 12.953 1.00 62.12 120 GLY D CA 1
ATOM 14653 C C . GLY D 1 120 ? 16.440 -46.356 11.887 1.00 64.55 120 GLY D C 1
ATOM 14654 O O . GLY D 1 120 ? 17.520 -45.753 11.813 1.00 65.12 120 GLY D O 1
ATOM 14655 N N . HIS D 1 121 ? 15.423 -46.101 11.061 1.00 61.98 121 HIS D N 1
ATOM 14656 C CA . HIS D 1 121 ? 15.613 -45.253 9.891 1.00 56.57 121 HIS D CA 1
ATOM 14657 C C . HIS D 1 121 ? 14.374 -44.441 9.527 1.00 52.03 121 HIS D C 1
ATOM 14658 O O . HIS D 1 121 ? 14.449 -43.547 8.678 1.00 44.16 121 HIS D O 1
ATOM 14665 N N . ALA D 1 122 ? 13.234 -44.741 10.156 1.00 55.97 122 ALA D N 1
ATOM 14666 C CA . ALA D 1 122 ? 11.979 -44.087 9.791 1.00 53.11 122 ALA D CA 1
ATOM 14667 C C . ALA D 1 122 ? 12.106 -42.568 9.840 1.00 45.31 122 ALA D C 1
ATOM 14668 O O . ALA D 1 122 ? 11.847 -41.873 8.849 1.00 37.92 122 ALA D O 1
ATOM 14670 N N . ASP D 1 123 ? 12.500 -42.038 11.000 1.00 46.27 123 ASP D N 1
ATOM 14671 C CA . ASP D 1 123 ? 12.638 -40.593 11.147 1.00 42.04 123 ASP D CA 1
ATOM 14672 C C . ASP D 1 123 ? 13.740 -40.047 10.250 1.00 36.10 123 ASP D C 1
ATOM 14673 O O . ASP D 1 123 ? 13.593 -38.973 9.657 1.00 31.31 123 ASP D O 1
ATOM 14678 N N . HIS D 1 124 ? 14.860 -40.765 10.151 1.00 29.10 124 HIS D N 1
ATOM 14679 C CA . HIS D 1 124 ? 15.972 -40.299 9.329 1.00 34.57 124 HIS D CA 1
ATOM 14680 C C . HIS D 1 124 ? 15.537 -40.083 7.882 1.00 28.45 124 HIS D C 1
ATOM 14681 O O . HIS D 1 124 ? 15.801 -39.027 7.295 1.00 25.52 124 HIS D O 1
ATOM 14688 N N . LEU D 1 125 ? 14.851 -41.071 7.301 1.00 24.55 125 LEU D N 1
ATOM 14689 C CA . LEU D 1 125 ? 14.456 -41.001 5.899 1.00 25.31 125 LEU D CA 1
ATOM 14690 C C . LEU D 1 125 ? 13.484 -39.850 5.660 1.00 29.65 125 LEU D C 1
ATOM 14691 O O . LEU D 1 125 ? 13.584 -39.140 4.653 1.00 19.98 125 LEU D O 1
ATOM 14696 N N . THR D 1 126 ? 12.517 -39.673 6.566 1.00 22.59 126 THR D N 1
ATOM 14697 C CA . THR D 1 126 ? 11.599 -38.542 6.460 1.00 21.81 126 THR D CA 1
ATOM 14698 C C . THR D 1 126 ? 12.360 -37.226 6.508 1.00 19.61 126 THR D C 1
ATOM 14699 O O . THR D 1 126 ? 12.085 -36.316 5.720 1.00 18.85 126 THR D O 1
ATOM 14703 N N . ALA D 1 127 ? 13.330 -37.114 7.418 1.00 21.65 127 ALA D N 1
ATOM 14704 C CA . ALA D 1 127 ? 14.112 -35.887 7.518 1.00 25.68 127 ALA D CA 1
ATOM 14705 C C . ALA D 1 127 ? 14.929 -35.648 6.253 1.00 18.89 127 ALA D C 1
ATOM 14706 O O . ALA D 1 127 ? 14.959 -34.529 5.733 1.00 19.21 127 ALA D O 1
ATOM 14708 N N . VAL D 1 128 ? 15.586 -36.686 5.727 1.00 19.02 128 VAL D N 1
ATOM 14709 C CA . VAL D 1 128 ? 16.393 -36.484 4.526 1.00 15.75 128 VAL D CA 1
ATOM 14710 C C . VAL D 1 128 ? 15.508 -36.123 3.342 1.00 16.45 128 VAL D C 1
ATOM 14711 O O . VAL D 1 128 ? 15.828 -35.213 2.565 1.00 18.17 128 VAL D O 1
ATOM 14715 N N . MET D 1 129 ? 14.381 -36.822 3.179 1.00 16.79 129 MET D N 1
ATOM 14716 C CA . MET D 1 129 ? 13.475 -36.496 2.082 1.00 16.16 129 MET D CA 1
ATOM 14717 C C . MET D 1 129 ? 13.001 -35.049 2.175 1.00 18.77 129 MET D C 1
ATOM 14718 O O . MET D 1 129 ? 12.889 -34.357 1.154 1.00 17.20 129 MET D O 1
ATOM 14723 N N . ALA D 1 130 ? 12.731 -34.566 3.390 1.00 16.80 130 ALA D N 1
ATOM 14724 C CA . ALA D 1 130 ? 12.314 -33.174 3.545 1.00 21.94 130 ALA D CA 1
ATOM 14725 C C . ALA D 1 130 ? 13.461 -32.206 3.265 1.00 21.26 130 ALA D C 1
ATOM 14726 O O . ALA D 1 130 ? 13.228 -31.087 2.794 1.00 19.26 130 ALA D O 1
ATOM 14728 N N . ASP D 1 131 ? 14.696 -32.613 3.548 1.00 18.63 131 ASP D N 1
ATOM 14729 C CA . ASP D 1 131 ? 15.839 -31.732 3.335 1.00 19.68 131 ASP D CA 1
ATOM 14730 C C . ASP D 1 131 ? 16.214 -31.638 1.860 1.00 18.21 131 ASP D C 1
ATOM 14731 O O . ASP D 1 131 ? 16.456 -30.538 1.349 1.00 22.23 131 ASP D O 1
ATOM 14736 N N . ALA D 1 132 ? 16.254 -32.775 1.161 1.00 18.90 132 ALA D N 1
ATOM 14737 C CA . ALA D 1 132 ? 16.721 -32.827 -0.223 1.00 15.07 132 ALA D CA 1
ATOM 14738 C C . ALA D 1 132 ? 15.593 -32.747 -1.243 1.00 15.34 132 ALA D C 1
ATOM 14739 O O . ALA D 1 132 ? 15.827 -32.321 -2.376 1.00 15.22 132 ALA D O 1
ATOM 14741 N N . GLN D 1 133 ? 14.380 -33.160 -0.873 1.00 13.50 133 GLN D N 1
ATOM 14742 C CA . GLN D 1 133 ? 13.201 -33.073 -1.729 1.00 11.60 133 GLN D CA 1
ATOM 14743 C C . GLN D 1 133 ? 13.407 -33.639 -3.139 1.00 18.91 133 GLN D C 1
ATOM 14744 O O . GLN D 1 133 ? 13.031 -33.007 -4.129 1.00 16.60 133 GLN D O 1
ATOM 14750 N N . PRO D 1 134 ? 13.968 -34.843 -3.264 1.00 14.20 134 PRO D N 1
ATOM 14751 C CA . PRO D 1 134 ? 14.055 -35.456 -4.593 1.00 14.76 134 PRO D CA 1
ATOM 14752 C C . PRO D 1 134 ? 12.667 -35.803 -5.111 1.00 19.00 134 PRO D C 1
ATOM 14753 O O . PRO D 1 134 ? 11.797 -36.247 -4.361 1.00 19.09 134 PRO D O 1
ATOM 14757 N N . ALA D 1 135 ? 12.458 -35.596 -6.406 1.00 15.68 135 ALA D N 1
ATOM 14758 C CA . ALA D 1 135 ? 11.193 -35.968 -7.020 1.00 19.75 135 ALA D CA 1
ATOM 14759 C C . ALA D 1 135 ? 11.217 -37.382 -7.580 1.00 16.04 135 ALA D C 1
ATOM 14760 O O . ALA D 1 135 ? 10.193 -37.852 -8.082 1.00 14.90 135 ALA D O 1
ATOM 14762 N N . ILE D 1 136 ? 12.362 -38.060 -7.523 1.00 15.70 136 ILE D N 1
ATOM 14763 C CA . ILE D 1 136 ? 12.515 -39.400 -8.074 1.00 15.87 136 ILE D CA 1
ATOM 14764 C C . ILE D 1 136 ? 13.189 -40.290 -7.038 1.00 13.94 136 ILE D C 1
ATOM 14765 O O . ILE D 1 136 ? 14.088 -39.849 -6.315 1.00 12.51 136 ILE D O 1
ATOM 14770 N N . VAL D 1 137 ? 12.747 -41.540 -6.963 1.00 12.09 137 VAL D N 1
ATOM 14771 C CA . VAL D 1 137 ? 13.358 -42.547 -6.110 1.00 10.17 137 VAL D CA 1
ATOM 14772 C C . VAL D 1 137 ? 13.721 -43.735 -6.985 1.00 10.26 137 VAL D C 1
ATOM 14773 O O . VAL D 1 137 ? 12.886 -44.214 -7.763 1.00 13.31 137 VAL D O 1
ATOM 14777 N N . LEU D 1 138 ? 14.965 -44.193 -6.880 1.00 12.53 138 LEU D N 1
ATOM 14778 C CA . LEU D 1 138 ? 15.388 -45.448 -7.493 1.00 13.43 138 LEU D CA 1
ATOM 14779 C C . LEU D 1 138 ? 15.415 -46.527 -6.421 1.00 15.83 138 LEU D C 1
ATOM 14780 O O . LEU D 1 138 ? 15.921 -46.295 -5.318 1.00 14.09 138 LEU D O 1
ATOM 14785 N N . THR D 1 139 ? 14.864 -47.691 -6.743 1.00 11.68 139 THR D N 1
ATOM 14786 C CA . THR D 1 139 ? 14.792 -48.801 -5.810 1.00 13.52 139 THR D CA 1
ATOM 14787 C C . THR D 1 139 ? 15.048 -50.084 -6.602 1.00 15.47 139 THR D C 1
ATOM 14788 O O . THR D 1 139 ? 15.408 -50.051 -7.786 1.00 12.89 139 THR D O 1
ATOM 14792 N N . ASN D 1 140 ? 14.887 -51.230 -5.952 1.00 13.72 140 ASN D N 1
ATOM 14793 C CA . ASN D 1 140 ? 14.946 -52.504 -6.653 1.00 14.11 140 ASN D CA 1
ATOM 14794 C C . ASN D 1 140 ? 13.697 -53.307 -6.310 1.00 17.93 140 ASN D C 1
ATOM 14795 O O . ASN D 1 140 ? 12.910 -52.929 -5.438 1.00 12.91 140 ASN D O 1
ATOM 14800 N N . ASN D 1 141 ? 13.505 -54.417 -7.025 1.00 16.28 141 ASN D N 1
ATOM 14801 C CA . ASN D 1 141 ? 12.317 -55.233 -6.787 1.00 21.03 141 ASN D CA 1
ATOM 14802 C C . ASN D 1 141 ? 12.253 -55.739 -5.351 1.00 12.58 141 ASN D C 1
ATOM 14803 O O . ASN D 1 141 ? 11.159 -55.863 -4.793 1.00 18.11 141 ASN D O 1
ATOM 14808 N N . ALA D 1 142 ? 13.404 -56.016 -4.729 1.00 14.02 142 ALA D N 1
ATOM 14809 C CA . ALA D 1 142 ? 13.404 -56.520 -3.360 1.00 16.42 142 ALA D CA 1
ATOM 14810 C C . ALA D 1 142 ? 12.923 -55.470 -2.362 1.00 21.55 142 ALA D C 1
ATOM 14811 O O . ALA D 1 142 ? 12.403 -55.824 -1.293 1.00 17.74 142 ALA D O 1
ATOM 14813 N N . SER D 1 143 ? 13.104 -54.182 -2.678 1.00 15.21 143 SER D N 1
ATOM 14814 C CA . SER D 1 143 ? 12.779 -53.091 -1.762 1.00 16.54 143 SER D CA 1
ATOM 14815 C C . SER D 1 143 ? 11.540 -52.302 -2.165 1.00 16.31 143 SER D C 1
ATOM 14816 O O . SER D 1 143 ? 11.090 -51.451 -1.387 1.00 16.48 143 SER D O 1
ATOM 14819 N N . ALA D 1 144 ? 10.964 -52.575 -3.337 1.00 14.30 144 ALA D N 1
ATOM 14820 C CA . ALA D 1 144 ? 9.939 -51.695 -3.893 1.00 14.10 144 ALA D CA 1
ATOM 14821 C C . ALA D 1 144 ? 8.692 -51.653 -3.018 1.00 17.29 144 ALA D C 1
ATOM 14822 O O . ALA D 1 144 ? 8.092 -50.589 -2.833 1.00 13.99 144 ALA D O 1
ATOM 14824 N N . ALA D 1 145 ? 8.270 -52.804 -2.486 1.00 16.06 145 ALA D N 1
ATOM 14825 C CA . ALA D 1 145 ? 7.067 -52.829 -1.655 1.00 17.04 145 ALA D CA 1
ATOM 14826 C C . ALA D 1 145 ? 7.229 -51.933 -0.430 1.00 17.50 145 ALA D C 1
ATOM 14827 O O . ALA D 1 145 ? 6.321 -51.170 -0.078 1.00 19.46 145 ALA D O 1
ATOM 14829 N N . ALA D 1 146 ? 8.382 -52.018 0.235 1.00 14.18 146 ALA D N 1
ATOM 14830 C CA . ALA D 1 146 ? 8.652 -51.158 1.384 1.00 18.51 146 ALA D CA 1
ATOM 14831 C C . ALA D 1 146 ? 8.729 -49.689 0.978 1.00 19.41 146 ALA D C 1
ATOM 14832 O O . ALA D 1 146 ? 8.312 -48.801 1.735 1.00 16.36 146 ALA D O 1
ATOM 14834 N N . VAL D 1 147 ? 9.280 -49.408 -0.204 1.00 14.67 147 VAL D N 1
ATOM 14835 C CA . VAL D 1 147 ? 9.346 -48.027 -0.673 1.00 14.40 147 VAL D CA 1
ATOM 14836 C C . VAL D 1 147 ? 7.947 -47.504 -0.967 1.00 12.96 147 VAL D C 1
ATOM 14837 O O . VAL D 1 147 ? 7.581 -46.395 -0.556 1.00 16.19 147 VAL D O 1
ATOM 14841 N N . ARG D 1 148 ? 7.146 -48.295 -1.683 1.00 13.07 148 ARG D N 1
ATOM 14842 C CA . ARG D 1 148 ? 5.767 -47.907 -1.968 1.00 17.90 148 ARG D CA 1
ATOM 14843 C C . ARG D 1 148 ? 4.989 -47.648 -0.682 1.00 16.02 148 ARG D C 1
ATOM 14844 O O . ARG D 1 148 ? 4.277 -46.642 -0.567 1.00 16.26 148 ARG D O 1
ATOM 14852 N N . ARG D 1 149 ? 5.120 -48.544 0.304 1.00 21.03 149 ARG D N 1
ATOM 14853 C CA . ARG D 1 149 ? 4.398 -48.364 1.560 1.00 20.48 149 ARG D CA 1
ATOM 14854 C C . ARG D 1 149 ? 4.819 -47.081 2.257 1.00 24.20 149 ARG D C 1
ATOM 14855 O O . ARG D 1 149 ? 3.975 -46.340 2.779 1.00 18.14 149 ARG D O 1
ATOM 14863 N N . PHE D 1 150 ? 6.127 -46.806 2.273 1.00 17.95 150 PHE D N 1
ATOM 14864 C CA . PHE D 1 150 ? 6.638 -45.637 2.977 1.00 19.50 150 PHE D CA 1
ATOM 14865 C C . PHE D 1 150 ? 6.033 -44.352 2.428 1.00 20.88 150 PHE D C 1
ATOM 14866 O O . PHE D 1 150 ? 5.764 -43.410 3.182 1.00 27.07 150 PHE D O 1
ATOM 14874 N N . PHE D 1 151 ? 5.809 -44.292 1.119 1.00 15.14 151 PHE D N 1
ATOM 14875 C CA . PHE D 1 151 ? 5.229 -43.099 0.527 1.00 19.32 151 PHE D CA 1
ATOM 14876 C C . PHE D 1 151 ? 3.706 -43.153 0.439 1.00 22.42 151 PHE D C 1
ATOM 14877 O O . PHE D 1 151 ? 3.071 -42.101 0.309 1.00 16.14 151 PHE D O 1
ATOM 14885 N N . SER D 1 152 ? 3.118 -44.350 0.557 1.00 18.63 152 SER D N 1
ATOM 14886 C CA . SER D 1 152 ? 1.674 -44.528 0.404 1.00 18.34 152 SER D CA 1
ATOM 14887 C C . SER D 1 152 ? 0.883 -43.702 1.407 1.00 15.76 152 SER D C 1
ATOM 14888 O O . SER D 1 152 ? -0.260 -43.322 1.127 1.00 17.41 152 SER D O 1
ATOM 14891 N N . ALA D 1 153 ? 1.455 -43.434 2.580 1.00 15.95 153 ALA D N 1
ATOM 14892 C CA . ALA D 1 153 ? 0.749 -42.732 3.648 1.00 21.31 153 ALA D CA 1
ATOM 14893 C C . ALA D 1 153 ? 0.831 -41.213 3.532 1.00 24.65 153 ALA D C 1
ATOM 14894 O O . ALA D 1 153 ? 0.305 -40.509 4.406 1.00 20.60 153 ALA D O 1
ATOM 14896 N N . LEU D 1 154 ? 1.472 -40.697 2.489 1.00 22.10 154 LEU D N 1
ATOM 14897 C CA . LEU D 1 154 ? 1.547 -39.271 2.219 1.00 22.83 154 LEU D CA 1
ATOM 14898 C C . LEU D 1 154 ? 0.702 -38.926 1.004 1.00 18.81 154 LEU D C 1
ATOM 14899 O O . LEU D 1 154 ? 0.423 -39.786 0.162 1.00 21.72 154 LEU D O 1
ATOM 14904 N N . PRO D 1 155 ? 0.265 -37.674 0.886 1.00 26.50 155 PRO D N 1
ATOM 14905 C CA . PRO D 1 155 ? -0.615 -37.301 -0.231 1.00 22.20 155 PRO D CA 1
ATOM 14906 C C . PRO D 1 155 ? -0.006 -37.650 -1.587 1.00 25.15 155 PRO D C 1
ATOM 14907 O O . PRO D 1 155 ? 1.205 -37.556 -1.794 1.00 24.82 155 PRO D O 1
ATOM 14911 N N . GLY D 1 156 ? -0.873 -38.039 -2.527 1.00 19.93 156 GLY D N 1
ATOM 14912 C CA . GLY D 1 156 ? -0.393 -38.440 -3.841 1.00 22.65 156 GLY D CA 1
ATOM 14913 C C . GLY D 1 156 ? 0.288 -37.313 -4.596 1.00 31.67 156 GLY D C 1
ATOM 14914 O O . GLY D 1 156 ? 1.286 -37.529 -5.288 1.00 25.03 156 GLY D O 1
ATOM 14915 N N . ALA D 1 157 ? -0.244 -36.094 -4.483 1.00 25.58 157 ALA D N 1
ATOM 14916 C CA . ALA D 1 157 ? 0.323 -34.981 -5.238 1.00 39.18 157 ALA D CA 1
ATOM 14917 C C . ALA D 1 157 ? 1.800 -34.774 -4.920 1.00 25.21 157 ALA D C 1
ATOM 14918 O O . ALA D 1 157 ? 2.567 -34.350 -5.790 1.00 38.63 157 ALA D O 1
ATOM 14920 N N . GLN D 1 158 ? 2.217 -35.078 -3.691 1.00 34.65 158 GLN D N 1
ATOM 14921 C CA . GLN D 1 158 ? 3.596 -34.852 -3.265 1.00 43.60 158 GLN D CA 1
ATOM 14922 C C . GLN D 1 158 ? 4.534 -35.993 -3.640 1.00 40.95 158 GLN D C 1
ATOM 14923 O O . GLN D 1 158 ? 5.745 -35.776 -3.733 1.00 40.09 158 GLN D O 1
ATOM 14929 N N . ARG D 1 159 ? 3.997 -37.184 -3.874 1.00 38.65 159 ARG D N 1
ATOM 14930 C CA . ARG D 1 159 ? 4.799 -38.400 -3.897 1.00 30.36 159 ARG D CA 1
ATOM 14931 C C . ARG D 1 159 ? 5.860 -38.349 -4.996 1.00 28.21 159 ARG D C 1
ATOM 14932 O O . ARG D 1 159 ? 5.571 -37.937 -6.127 1.00 22.68 159 ARG D O 1
ATOM 14940 N N . PRO D 1 160 ? 7.086 -38.787 -4.716 1.00 22.87 160 PRO D N 1
ATOM 14941 C CA . PRO D 1 160 ? 8.075 -38.926 -5.789 1.00 19.32 160 PRO D CA 1
ATOM 14942 C C . PRO D 1 160 ? 7.751 -40.095 -6.705 1.00 20.64 160 PRO D C 1
ATOM 14943 O O . PRO D 1 160 ? 7.118 -41.075 -6.304 1.00 19.63 160 PRO D O 1
ATOM 14947 N N . ARG D 1 161 ? 8.201 -39.991 -7.952 1.00 15.60 161 ARG D N 1
ATOM 14948 C CA . ARG D 1 161 ? 8.133 -41.143 -8.835 1.00 21.78 161 ARG D CA 1
ATOM 14949 C C . ARG D 1 161 ? 9.088 -42.224 -8.343 1.00 20.41 161 ARG D C 1
ATOM 14950 O O . ARG D 1 161 ? 10.192 -41.928 -7.882 1.00 18.05 161 ARG D O 1
ATOM 14958 N N . ILE D 1 162 ? 8.654 -43.482 -8.421 1.00 16.09 162 ILE D N 1
ATOM 14959 C CA . ILE D 1 162 ? 9.443 -44.617 -7.953 1.00 16.38 162 ILE D CA 1
ATOM 14960 C C . ILE D 1 162 ? 9.778 -45.498 -9.146 1.00 19.20 162 ILE D C 1
ATOM 14961 O O . ILE D 1 162 ? 8.878 -45.935 -9.873 1.00 19.57 162 ILE D O 1
ATOM 14966 N N . ILE D 1 163 ? 11.069 -45.762 -9.337 1.00 15.84 163 ILE D N 1
ATOM 14967 C CA . ILE D 1 163 ? 11.575 -46.547 -10.462 1.00 15.32 163 ILE D CA 1
ATOM 14968 C C . ILE D 1 163 ? 12.345 -47.732 -9.898 1.00 15.33 163 ILE D C 1
ATOM 14969 O O . ILE D 1 163 ? 13.319 -47.545 -9.157 1.00 15.03 163 ILE D O 1
ATOM 14974 N N . SER D 1 164 ? 11.939 -48.942 -10.265 1.00 11.84 164 SER D N 1
ATOM 14975 C CA . SER D 1 164 ? 12.643 -50.139 -9.824 1.00 15.28 164 SER D CA 1
ATOM 14976 C C . SER D 1 164 ? 13.673 -50.534 -10.871 1.00 18.45 164 SER D C 1
ATOM 14977 O O . SER D 1 164 ? 13.325 -50.806 -12.024 1.00 18.58 164 SER D O 1
ATOM 14980 N N . ILE D 1 165 ? 14.937 -50.606 -10.452 1.00 14.29 165 ILE D N 1
ATOM 14981 C CA . ILE D 1 165 ? 16.034 -50.749 -11.398 1.00 15.68 165 ILE D CA 1
ATOM 14982 C C . ILE D 1 165 ? 15.982 -52.101 -12.104 1.00 18.64 165 ILE D C 1
ATOM 14983 O O . ILE D 1 165 ? 16.142 -52.176 -13.329 1.00 20.08 165 ILE D O 1
ATOM 14988 N N . ASP D 1 166 ? 15.760 -53.190 -11.365 1.00 17.39 166 ASP D N 1
ATOM 14989 C CA . ASP D 1 166 ? 15.798 -54.469 -12.071 1.00 19.81 166 ASP D CA 1
ATOM 14990 C C . ASP D 1 166 ? 14.507 -54.766 -12.837 1.00 24.89 166 ASP D C 1
ATOM 14991 O O . ASP D 1 166 ? 14.401 -55.838 -13.433 1.00 24.06 166 ASP D O 1
ATOM 14996 N N . SER D 1 167 ? 13.554 -53.831 -12.875 1.00 20.38 167 SER D N 1
ATOM 14997 C CA . SER D 1 167 ? 12.451 -53.884 -13.829 1.00 25.06 167 SER D CA 1
ATOM 14998 C C . SER D 1 167 ? 12.770 -53.200 -15.158 1.00 27.75 167 SER D C 1
ATOM 14999 O O . SER D 1 167 ? 11.945 -53.249 -16.077 1.00 25.63 167 SER D O 1
ATOM 15002 N N . LEU D 1 168 ? 13.934 -52.566 -15.285 1.00 16.53 168 LEU D N 1
ATOM 15003 C CA . LEU D 1 168 ? 14.291 -51.861 -16.510 1.00 21.02 168 LEU D CA 1
ATOM 15004 C C . LEU D 1 168 ? 15.009 -52.806 -17.465 1.00 21.05 168 LEU D C 1
ATOM 15005 O O . LEU D 1 168 ? 16.023 -53.404 -17.081 1.00 22.27 168 LEU D O 1
ATOM 15010 N N . PRO D 1 169 ? 14.542 -52.960 -18.702 1.00 24.75 169 PRO D N 1
ATOM 15011 C CA . PRO D 1 169 ? 15.208 -53.880 -19.632 1.00 25.21 169 PRO D CA 1
ATOM 15012 C C . PRO D 1 169 ? 16.526 -53.321 -20.145 1.00 15.85 169 PRO D C 1
ATOM 15013 O O . PRO D 1 169 ? 16.715 -52.107 -20.248 1.00 20.01 169 PRO D O 1
ATOM 15017 N N . ASP D 1 170 ? 17.439 -54.241 -20.479 1.00 19.47 170 ASP D N 1
ATOM 15018 C CA . ASP D 1 170 ? 18.733 -53.861 -21.039 1.00 20.19 170 ASP D CA 1
ATOM 15019 C C . ASP D 1 170 ? 18.577 -53.029 -22.300 1.00 25.28 170 ASP D C 1
ATOM 15020 O O . ASP D 1 170 ? 19.473 -52.246 -22.638 1.00 20.42 170 ASP D O 1
ATOM 15025 N N . THR D 1 171 ? 17.462 -53.198 -23.020 1.00 17.85 171 THR D N 1
ATOM 15026 C CA . THR D 1 171 ? 17.267 -52.451 -24.255 1.00 23.85 171 THR D CA 1
ATOM 15027 C C . THR D 1 171 ? 17.247 -50.949 -24.014 1.00 24.37 171 THR D C 1
ATOM 15028 O O . THR D 1 171 ? 17.554 -50.181 -24.933 1.00 21.32 171 THR D O 1
ATOM 15032 N N . LEU D 1 172 ? 16.900 -50.517 -22.795 1.00 20.08 172 LEU D N 1
ATOM 15033 C CA . LEU D 1 172 ? 16.877 -49.091 -22.484 1.00 23.00 172 LEU D CA 1
ATOM 15034 C C . LEU D 1 172 ? 18.226 -48.443 -22.750 1.00 18.30 172 LEU D C 1
ATOM 15035 O O . LEU D 1 172 ? 18.290 -47.292 -23.197 1.00 19.70 172 LEU D O 1
ATOM 15040 N N . ALA D 1 173 ? 19.320 -49.158 -22.468 1.00 19.70 173 ALA D N 1
ATOM 15041 C CA . ALA D 1 173 ? 20.648 -48.584 -22.681 1.00 20.28 173 ALA D CA 1
ATOM 15042 C C . ALA D 1 173 ? 20.815 -48.055 -24.101 1.00 21.92 173 ALA D C 1
ATOM 15043 O O . ALA D 1 173 ? 21.587 -47.117 -24.329 1.00 22.47 173 ALA D O 1
ATOM 15045 N N . GLN D 1 174 ? 20.092 -48.626 -25.065 1.00 17.51 174 GLN D N 1
ATOM 15046 C CA . GLN D 1 174 ? 20.232 -48.173 -26.447 1.00 25.36 174 GLN D CA 1
ATOM 15047 C C . GLN D 1 174 ? 19.801 -46.723 -26.611 1.00 22.54 174 GLN D C 1
ATOM 15048 O O . GLN D 1 174 ? 20.276 -46.034 -27.521 1.00 23.18 174 GLN D O 1
ATOM 15054 N N . SER D 1 175 ? 18.906 -46.245 -25.747 1.00 23.47 175 SER D N 1
ATOM 15055 C CA . SER D 1 175 ? 18.408 -44.878 -25.791 1.00 21.59 175 SER D CA 1
ATOM 15056 C C . SER D 1 175 ? 19.267 -43.898 -25.000 1.00 22.34 175 SER D C 1
ATOM 15057 O O . SER D 1 175 ? 19.009 -42.692 -25.059 1.00 22.37 175 SER D O 1
ATOM 15060 N N . TYR D 1 176 ? 20.255 -44.378 -24.245 1.00 21.18 176 TYR D N 1
ATOM 15061 C CA . TYR D 1 176 ? 21.062 -43.472 -23.432 1.00 20.47 176 TYR D CA 1
ATOM 15062 C C . TYR D 1 176 ? 21.770 -42.444 -24.304 1.00 22.20 176 TYR D C 1
ATOM 15063 O O . TYR D 1 176 ? 22.304 -42.769 -25.369 1.00 21.44 176 TYR D O 1
ATOM 15072 N N . GLN D 1 177 ? 21.786 -41.197 -23.842 1.00 18.69 177 GLN D N 1
ATOM 15073 C CA . GLN D 1 177 ? 22.485 -40.126 -24.539 1.00 31.04 177 GLN D CA 1
ATOM 15074 C C . GLN D 1 177 ? 23.362 -39.367 -23.559 1.00 24.42 177 GLN D C 1
ATOM 15075 O O . GLN D 1 177 ? 22.987 -39.171 -22.398 1.00 20.91 177 GLN D O 1
ATOM 15081 N N . ILE D 1 178 ? 24.541 -38.965 -24.022 1.00 26.23 178 ILE D N 1
ATOM 15082 C CA . ILE D 1 178 ? 25.433 -38.120 -23.235 1.00 21.65 178 ILE D CA 1
ATOM 15083 C C . ILE D 1 178 ? 24.620 -36.902 -22.812 1.00 22.92 178 ILE D C 1
ATOM 15084 O O . ILE D 1 178 ? 24.029 -36.230 -23.668 1.00 28.46 178 ILE D O 1
ATOM 15089 N N . PRO D 1 179 ? 24.528 -36.600 -21.518 1.00 24.52 179 PRO D N 1
ATOM 15090 C CA . PRO D 1 179 ? 23.632 -35.523 -21.076 1.00 24.15 179 PRO D CA 1
ATOM 15091 C C . PRO D 1 179 ? 24.099 -34.153 -21.546 1.00 28.56 179 PRO D C 1
ATOM 15092 O O . PRO D 1 179 ? 25.289 -33.912 -21.762 1.00 23.68 179 PRO D O 1
ATOM 15096 N N . THR D 1 180 ? 23.140 -33.250 -21.702 1.00 26.12 180 THR D N 1
ATOM 15097 C CA . THR D 1 180 ? 23.518 -31.875 -21.997 1.00 41.55 180 THR D CA 1
ATOM 15098 C C . THR D 1 180 ? 23.832 -31.139 -20.695 1.00 34.82 180 THR D C 1
ATOM 15099 O O . THR D 1 180 ? 23.105 -31.295 -19.710 1.00 27.61 180 THR D O 1
ATOM 15103 N N . PRO D 1 181 ? 24.907 -30.349 -20.660 1.00 38.05 181 PRO D N 1
ATOM 15104 C CA . PRO D 1 181 ? 25.308 -29.705 -19.403 1.00 42.23 181 PRO D CA 1
ATOM 15105 C C . PRO D 1 181 ? 24.158 -28.917 -18.793 1.00 30.98 181 PRO D C 1
ATOM 15106 O O . PRO D 1 181 ? 23.251 -28.461 -19.491 1.00 36.15 181 PRO D O 1
ATOM 15110 N N . SER D 1 182 ? 24.194 -28.777 -17.473 1.00 31.76 182 SER D N 1
ATOM 15111 C CA . SER D 1 182 ? 23.156 -28.028 -16.788 1.00 36.28 182 SER D CA 1
ATOM 15112 C C . SER D 1 182 ? 23.324 -26.531 -17.043 1.00 37.49 182 SER D C 1
ATOM 15113 O O . SER D 1 182 ? 24.406 -26.043 -17.386 1.00 31.55 182 SER D O 1
ATOM 15116 N N . MET D 1 183 ? 22.223 -25.797 -16.872 1.00 36.46 183 MET D N 1
ATOM 15117 C CA . MET D 1 183 ? 22.282 -24.347 -17.013 1.00 35.12 183 MET D CA 1
ATOM 15118 C C . MET D 1 183 ? 23.412 -23.757 -16.177 1.00 27.37 183 MET D C 1
ATOM 15119 O O . MET D 1 183 ? 24.088 -22.815 -16.607 1.00 27.68 183 MET D O 1
ATOM 15124 N N . ALA D 1 184 ? 23.657 -24.318 -14.990 1.00 21.53 184 ALA D N 1
ATOM 15125 C CA . ALA D 1 184 ? 24.721 -23.791 -14.145 1.00 21.64 184 ALA D CA 1
ATOM 15126 C C . ALA D 1 184 ? 26.090 -23.886 -14.808 1.00 23.57 184 ALA D C 1
ATOM 15127 O O . ALA D 1 184 ? 27.022 -23.198 -14.375 1.00 21.93 184 ALA D O 1
ATOM 15129 N N . ALA D 1 185 ? 26.238 -24.712 -15.848 1.00 24.11 185 ALA D N 1
ATOM 15130 C CA . ALA D 1 185 ? 27.541 -24.856 -16.489 1.00 27.47 185 ALA D CA 1
ATOM 15131 C C . ALA D 1 185 ? 28.012 -23.570 -17.160 1.00 24.12 185 ALA D C 1
ATOM 15132 O O . ALA D 1 185 ? 29.199 -23.456 -17.481 1.00 20.29 185 ALA D O 1
ATOM 15134 N N . ALA D 1 186 ? 27.117 -22.604 -17.390 1.00 20.18 186 ALA D N 1
ATOM 15135 C CA . ALA D 1 186 ? 27.562 -21.310 -17.898 1.00 18.94 186 ALA D CA 1
ATOM 15136 C C . ALA D 1 186 ? 28.464 -20.607 -16.894 1.00 17.56 186 ALA D C 1
ATOM 15137 O O . ALA D 1 186 ? 29.335 -19.820 -17.278 1.00 21.17 186 ALA D O 1
ATOM 15139 N N . ALA D 1 187 ? 28.266 -20.872 -15.609 1.00 14.85 187 ALA D N 1
ATOM 15140 C CA . ALA D 1 187 ? 29.064 -20.260 -14.561 1.00 19.15 187 ALA D CA 1
ATOM 15141 C C . ALA D 1 187 ? 30.109 -21.195 -13.979 1.00 18.57 187 ALA D C 1
ATOM 15142 O O . ALA D 1 187 ? 31.178 -20.726 -13.582 1.00 16.39 187 ALA D O 1
ATOM 15144 N N . ILE D 1 188 ? 29.831 -22.497 -13.921 1.00 19.94 188 ILE D N 1
ATOM 15145 C CA . ILE D 1 188 ? 30.664 -23.457 -13.201 1.00 20.65 188 ILE D CA 1
ATOM 15146 C C . ILE D 1 188 ? 31.075 -24.569 -14.157 1.00 16.14 188 ILE D C 1
ATOM 15147 O O . ILE D 1 188 ? 30.232 -25.126 -14.866 1.00 16.70 188 ILE D O 1
ATOM 15152 N N . ASN D 1 189 ? 32.362 -24.905 -14.165 1.00 19.61 189 ASN D N 1
ATOM 15153 C CA . ASN D 1 189 ? 32.807 -26.005 -15.004 1.00 21.69 189 ASN D CA 1
ATOM 15154 C C . ASN D 1 189 ? 32.204 -27.312 -14.502 1.00 18.72 189 ASN D C 1
ATOM 15155 O O . ASN D 1 189 ? 32.021 -27.490 -13.299 1.00 17.02 189 ASN D O 1
ATOM 15160 N N . PRO D 1 190 ? 31.875 -28.237 -15.409 1.00 15.56 190 PRO D N 1
ATOM 15161 C CA . PRO D 1 190 ? 31.273 -29.509 -14.973 1.00 17.08 190 PRO D CA 1
ATOM 15162 C C . PRO D 1 190 ? 32.043 -30.190 -13.857 1.00 21.33 190 PRO D C 1
ATOM 15163 O O . PRO D 1 190 ? 31.432 -30.841 -13.001 1.00 20.97 190 PRO D O 1
ATOM 15167 N N . VAL D 1 191 ? 33.369 -30.039 -13.822 1.00 18.48 191 VAL D N 1
ATOM 15168 C CA . VAL D 1 191 ? 34.154 -30.740 -12.814 1.00 16.43 191 VAL D CA 1
ATOM 15169 C C . VAL D 1 191 ? 33.871 -30.185 -11.423 1.00 17.64 191 VAL D C 1
ATOM 15170 O O . VAL D 1 191 ? 33.980 -30.908 -10.423 1.00 15.38 191 VAL D O 1
ATOM 15174 N N . ASP D 1 192 ? 33.481 -28.918 -11.326 1.00 17.32 192 ASP D N 1
ATOM 15175 C CA . ASP D 1 192 ? 33.198 -28.304 -10.036 1.00 16.57 192 ASP D CA 1
ATOM 15176 C C . ASP D 1 192 ? 31.729 -28.391 -9.638 1.00 21.64 192 ASP D C 1
ATOM 15177 O O . ASP D 1 192 ? 31.354 -27.852 -8.592 1.00 18.41 192 ASP D O 1
ATOM 15182 N N . LEU D 1 193 ? 30.898 -29.052 -10.431 1.00 18.11 193 LEU D N 1
ATOM 15183 C CA . LEU D 1 193 ? 29.492 -29.186 -10.088 1.00 23.04 193 LEU D CA 1
ATOM 15184 C C . LEU D 1 193 ? 29.269 -30.371 -9.146 1.00 19.73 193 LEU D C 1
ATOM 15185 O O . LEU D 1 193 ? 30.103 -31.277 -9.061 1.00 17.48 193 LEU D O 1
ATOM 15190 N N . PRO D 1 194 ? 28.148 -30.382 -8.423 1.00 20.18 194 PRO D N 1
ATOM 15191 C CA . PRO D 1 194 ? 27.900 -31.467 -7.467 1.00 17.16 194 PRO D CA 1
ATOM 15192 C C . PRO D 1 194 ? 27.763 -32.801 -8.177 1.00 17.95 194 PRO D C 1
ATOM 15193 O O . PRO D 1 194 ? 27.246 -32.883 -9.292 1.00 18.24 194 PRO D O 1
ATOM 15197 N N . ALA D 1 195 ? 28.254 -33.850 -7.521 1.00 15.52 195 ALA D N 1
ATOM 15198 C CA . ALA D 1 195 ? 28.104 -35.218 -7.997 1.00 14.14 195 ALA D CA 1
ATOM 15199 C C . ALA D 1 195 ? 27.041 -35.981 -7.216 1.00 12.91 195 ALA D C 1
ATOM 15200 O O . ALA D 1 195 ? 26.161 -36.600 -7.820 1.00 16.33 195 ALA D O 1
ATOM 15202 N N . PHE D 1 196 ? 27.102 -35.959 -5.884 1.00 12.30 196 PHE D N 1
ATOM 15203 C CA . PHE D 1 196 ? 26.076 -36.623 -5.087 1.00 11.89 196 PHE D CA 1
ATOM 15204 C C . PHE D 1 196 ? 26.051 -36.019 -3.686 1.00 13.96 196 PHE D C 1
ATOM 15205 O O . PHE D 1 196 ? 26.938 -35.258 -3.298 1.00 15.22 196 PHE D O 1
ATOM 15213 N N . LEU D 1 197 ? 24.983 -36.328 -2.951 1.00 12.85 197 LEU D N 1
ATOM 15214 C CA . LEU D 1 197 ? 24.768 -35.827 -1.600 1.00 15.17 197 LEU D CA 1
ATOM 15215 C C . LEU D 1 197 ? 24.879 -36.999 -0.639 1.00 14.64 197 LEU D C 1
ATOM 15216 O O . LEU D 1 197 ? 24.128 -37.975 -0.763 1.00 12.72 197 LEU D O 1
ATOM 15221 N N . GLN D 1 198 ? 25.819 -36.903 0.305 1.00 14.93 198 GLN D N 1
ATOM 15222 C CA . GLN D 1 198 ? 26.077 -37.940 1.301 1.00 13.37 198 GLN D CA 1
ATOM 15223 C C . GLN D 1 198 ? 25.519 -37.464 2.636 1.00 20.06 198 GLN D C 1
ATOM 15224 O O . GLN D 1 198 ? 26.068 -36.544 3.250 1.00 17.55 198 GLN D O 1
ATOM 15230 N N . TYR D 1 199 ? 24.437 -38.087 3.089 1.00 16.60 199 TYR D N 1
ATOM 15231 C CA . TYR D 1 199 ? 23.817 -37.668 4.332 1.00 24.49 199 TYR D CA 1
ATOM 15232 C C . TYR D 1 199 ? 24.440 -38.396 5.515 1.00 31.11 199 TYR D C 1
ATOM 15233 O O . TYR D 1 199 ? 24.755 -39.589 5.439 1.00 27.34 199 TYR D O 1
ATOM 15242 N N . THR D 1 200 ? 24.636 -37.650 6.601 1.00 34.81 200 THR D N 1
ATOM 15243 C CA . THR D 1 200 ? 25.282 -38.136 7.819 1.00 54.27 200 THR D CA 1
ATOM 15244 C C . THR D 1 200 ? 24.464 -39.216 8.525 1.00 45.02 200 THR D C 1
ATOM 15245 O O . THR D 1 200 ? 23.267 -39.368 8.273 1.00 56.09 200 THR D O 1
ATOM 15249 N N . THR D 1 206 ? 19.724 -33.261 13.306 1.00 43.49 206 THR D N 1
ATOM 15250 C CA . THR D 1 206 ? 19.133 -33.147 11.953 1.00 46.31 206 THR D CA 1
ATOM 15251 C C . THR D 1 206 ? 20.166 -33.597 10.912 1.00 40.21 206 THR D C 1
ATOM 15252 O O . THR D 1 206 ? 21.218 -33.004 10.857 1.00 34.91 206 THR D O 1
ATOM 15256 N N . PRO D 1 207 ? 19.891 -34.611 10.074 1.00 37.92 207 PRO D N 1
ATOM 15257 C CA . PRO D 1 207 ? 20.854 -35.094 9.104 1.00 35.36 207 PRO D CA 1
ATOM 15258 C C . PRO D 1 207 ? 21.179 -33.965 8.129 1.00 26.71 207 PRO D C 1
ATOM 15259 O O . PRO D 1 207 ? 20.314 -33.302 7.711 1.00 30.80 207 PRO D O 1
ATOM 15263 N N . ALA D 1 208 ? 22.455 -33.776 7.869 1.00 26.64 208 ALA D N 1
ATOM 15264 C CA . ALA D 1 208 ? 22.899 -32.759 6.917 1.00 24.09 208 ALA D CA 1
ATOM 15265 C C . ALA D 1 208 ? 23.586 -33.443 5.736 1.00 22.66 208 ALA D C 1
ATOM 15266 O O . ALA D 1 208 ? 24.284 -34.383 5.943 1.00 25.75 208 ALA D O 1
ATOM 15268 N N . GLY D 1 209 ? 23.319 -32.967 4.538 1.00 18.22 209 GLY D N 1
ATOM 15269 C CA . GLY D 1 209 ? 23.917 -33.533 3.351 1.00 16.96 209 GLY D CA 1
ATOM 15270 C C . GLY D 1 209 ? 25.268 -32.922 3.034 1.00 17.71 209 GLY D C 1
ATOM 15271 O O . GLY D 1 209 ? 25.394 -31.700 2.892 1.00 16.02 209 GLY D O 1
ATOM 15272 N N . VAL D 1 210 ? 26.291 -33.761 2.941 1.00 14.44 210 VAL D N 1
ATOM 15273 C CA . VAL D 1 210 ? 27.590 -33.324 2.442 1.00 14.30 210 VAL D CA 1
ATOM 15274 C C . VAL D 1 210 ? 27.535 -33.297 0.922 1.00 14.85 210 VAL D C 1
ATOM 15275 O O . VAL D 1 210 ? 27.142 -34.287 0.290 1.00 13.86 210 VAL D O 1
ATOM 15279 N N . VAL D 1 211 ? 27.917 -32.169 0.328 1.00 13.80 211 VAL D N 1
ATOM 15280 C CA . VAL D 1 211 ? 27.901 -32.025 -1.125 1.00 15.97 211 VAL D CA 1
ATOM 15281 C C . VAL D 1 211 ? 29.277 -32.401 -1.662 1.00 15.53 211 VAL D C 1
ATOM 15282 O O . VAL D 1 211 ? 30.237 -31.635 -1.536 1.00 13.58 211 VAL D O 1
ATOM 15286 N N . LEU D 1 212 ? 29.373 -33.566 -2.291 1.00 14.04 212 LEU D N 1
ATOM 15287 C CA . LEU D 1 212 ? 30.594 -33.965 -2.971 1.00 15.53 212 LEU D CA 1
ATOM 15288 C C . LEU D 1 212 ? 30.469 -33.589 -4.441 1.00 15.32 212 LEU D C 1
ATOM 15289 O O . LEU D 1 212 ? 29.424 -33.809 -5.058 1.00 14.58 212 LEU D O 1
ATOM 15294 N N . THR D 1 213 ? 31.517 -32.986 -4.986 1.00 13.36 213 THR D N 1
ATOM 15295 C CA . THR D 1 213 ? 31.534 -32.575 -6.380 1.00 14.51 213 THR D CA 1
ATOM 15296 C C . THR D 1 213 ? 32.284 -33.608 -7.205 1.00 13.92 213 THR D C 1
ATOM 15297 O O . THR D 1 213 ? 32.912 -34.529 -6.676 1.00 15.33 213 THR D O 1
ATOM 15301 N N . ASN D 1 214 ? 32.204 -33.455 -8.525 1.00 14.63 214 ASN D N 1
ATOM 15302 C CA . ASN D 1 214 ? 33.027 -34.290 -9.389 1.00 16.14 214 ASN D CA 1
ATOM 15303 C C . ASN D 1 214 ? 34.499 -34.134 -9.027 1.00 15.35 214 ASN D C 1
ATOM 15304 O O . ASN D 1 214 ? 35.239 -35.125 -8.941 1.00 17.74 214 ASN D O 1
ATOM 15309 N N . ARG D 1 215 ? 34.936 -32.901 -8.766 1.00 13.83 215 ARG D N 1
ATOM 15310 C CA . ARG D 1 215 ? 36.327 -32.684 -8.382 1.00 18.57 215 ARG D CA 1
ATOM 15311 C C . ARG D 1 215 ? 36.651 -33.392 -7.074 1.00 17.57 215 ARG D C 1
ATOM 15312 O O . ARG D 1 215 ? 37.663 -34.100 -6.982 1.00 17.10 215 ARG D O 1
ATOM 15320 N N . SER D 1 216 ? 35.811 -33.192 -6.045 1.00 19.01 216 SER D N 1
ATOM 15321 C CA . SER D 1 216 ? 35.982 -33.868 -4.760 1.00 16.23 216 SER D CA 1
ATOM 15322 C C . SER D 1 216 ? 36.308 -35.337 -4.965 1.00 16.45 216 SER D C 1
ATOM 15323 O O . SER D 1 216 ? 37.347 -35.835 -4.512 1.00 14.26 216 SER D O 1
ATOM 15326 N N . ILE D 1 217 ? 35.408 -36.042 -5.650 1.00 13.40 217 ILE D N 1
ATOM 15327 C CA . ILE D 1 217 ? 35.506 -37.496 -5.727 1.00 17.09 217 ILE D CA 1
ATOM 15328 C C . ILE D 1 217 ? 36.599 -37.928 -6.699 1.00 17.10 217 ILE D C 1
ATOM 15329 O O . ILE D 1 217 ? 37.338 -38.878 -6.427 1.00 15.86 217 ILE D O 1
ATOM 15334 N N . VAL D 1 218 ? 36.701 -37.276 -7.861 1.00 14.81 218 VAL D N 1
ATOM 15335 C CA . VAL D 1 218 ? 37.742 -37.670 -8.803 1.00 12.35 218 VAL D CA 1
ATOM 15336 C C . VAL D 1 218 ? 39.114 -37.435 -8.186 1.00 14.80 218 VAL D C 1
ATOM 15337 O O . VAL D 1 218 ? 40.035 -38.245 -8.350 1.00 17.32 218 VAL D O 1
ATOM 15341 N N . THR D 1 219 ? 39.268 -36.336 -7.446 1.00 13.54 219 THR D N 1
ATOM 15342 C CA . THR D 1 219 ? 40.549 -36.076 -6.795 1.00 16.30 219 THR D CA 1
ATOM 15343 C C . THR D 1 219 ? 40.862 -37.161 -5.769 1.00 19.58 219 THR D C 1
ATOM 15344 O O . THR D 1 219 ? 41.978 -37.693 -5.733 1.00 15.90 219 THR D O 1
ATOM 15348 N N . ASN D 1 220 ? 39.879 -37.521 -4.937 1.00 12.77 220 ASN D N 1
ATOM 15349 C CA . ASN D 1 220 ? 40.144 -38.531 -3.913 1.00 15.48 220 ASN D CA 1
ATOM 15350 C C . ASN D 1 220 ? 40.381 -39.897 -4.548 1.00 14.42 220 ASN D C 1
ATOM 15351 O O . ASN D 1 220 ? 41.208 -40.678 -4.061 1.00 15.49 220 ASN D O 1
ATOM 15356 N N . VAL D 1 221 ? 39.680 -40.197 -5.646 1.00 14.44 221 VAL D N 1
ATOM 15357 C CA . VAL D 1 221 ? 39.920 -41.450 -6.366 1.00 13.57 221 VAL D CA 1
ATOM 15358 C C . VAL D 1 221 ? 41.364 -41.508 -6.854 1.00 18.71 221 VAL D C 1
ATOM 15359 O O . VAL D 1 221 ? 42.021 -42.552 -6.773 1.00 16.45 221 VAL D O 1
ATOM 15363 N N . LEU D 1 222 ? 41.884 -40.382 -7.354 1.00 17.41 222 LEU D N 1
ATOM 15364 C CA . LEU D 1 222 ? 43.276 -40.335 -7.798 1.00 19.50 222 LEU D CA 1
ATOM 15365 C C . LEU D 1 222 ? 44.238 -40.435 -6.620 1.00 15.57 222 LEU D C 1
ATOM 15366 O O . LEU D 1 222 ? 45.261 -41.129 -6.700 1.00 17.78 222 LEU D O 1
ATOM 15371 N N . GLN D 1 223 ? 43.937 -39.735 -5.526 1.00 14.04 223 GLN D N 1
ATOM 15372 C CA . GLN D 1 223 ? 44.770 -39.818 -4.329 1.00 15.96 223 GLN D CA 1
ATOM 15373 C C . GLN D 1 223 ? 44.819 -41.236 -3.790 1.00 19.38 223 GLN D C 1
ATOM 15374 O O . GLN D 1 223 ? 45.892 -41.740 -3.436 1.00 20.27 223 GLN D O 1
ATOM 15380 N N . ILE D 1 224 ? 43.648 -41.874 -3.666 1.00 15.13 224 ILE D N 1
ATOM 15381 C CA . ILE D 1 224 ? 43.576 -43.237 -3.148 1.00 13.43 224 ILE D CA 1
ATOM 15382 C C . ILE D 1 224 ? 44.433 -44.159 -4.001 1.00 18.13 224 ILE D C 1
ATOM 15383 O O . ILE D 1 224 ? 45.283 -44.895 -3.491 1.00 16.99 224 ILE D O 1
ATOM 15388 N N . PHE D 1 225 ? 44.227 -44.115 -5.322 1.00 18.50 225 PHE D N 1
ATOM 15389 C CA . PHE D 1 225 ? 44.914 -45.038 -6.218 1.00 18.64 225 PHE D CA 1
ATOM 15390 C C . PHE D 1 225 ? 46.425 -44.877 -6.124 1.00 22.83 225 PHE D C 1
ATOM 15391 O O . PHE D 1 225 ? 47.163 -45.866 -6.159 1.00 25.46 225 PHE D O 1
ATOM 15399 N N . ALA D 1 226 ? 46.905 -43.640 -6.003 1.00 19.05 226 ALA D N 1
ATOM 15400 C CA . ALA D 1 226 ? 48.344 -43.426 -5.889 1.00 25.26 226 ALA D CA 1
ATOM 15401 C C . ALA D 1 226 ? 48.877 -43.894 -4.539 1.00 23.26 226 ALA D C 1
ATOM 15402 O O . ALA D 1 226 ? 49.933 -44.531 -4.472 1.00 30.84 226 ALA D O 1
ATOM 15404 N N . ALA D 1 227 ? 48.171 -43.589 -3.451 1.00 19.18 227 ALA D N 1
ATOM 15405 C CA . ALA D 1 227 ? 48.697 -43.916 -2.129 1.00 23.52 227 ALA D CA 1
ATOM 15406 C C . ALA D 1 227 ? 48.571 -45.394 -1.783 1.00 23.80 227 ALA D C 1
ATOM 15407 O O . ALA D 1 227 ? 49.308 -45.875 -0.916 1.00 20.52 227 ALA D O 1
ATOM 15409 N N . ALA D 1 228 ? 47.662 -46.124 -2.429 1.00 18.47 228 ALA D N 1
ATOM 15410 C CA . ALA D 1 228 ? 47.369 -47.491 -2.015 1.00 23.83 228 ALA D CA 1
ATOM 15411 C C . ALA D 1 228 ? 48.385 -48.507 -2.524 1.00 22.80 228 ALA D C 1
ATOM 15412 O O . ALA D 1 228 ? 48.385 -49.643 -2.040 1.00 15.51 228 ALA D O 1
ATOM 15414 N N . GLN D 1 229 ? 49.237 -48.142 -3.479 1.00 19.35 229 GLN D N 1
ATOM 15415 C CA . GLN D 1 229 ? 50.279 -49.045 -3.974 1.00 22.27 229 GLN D CA 1
ATOM 15416 C C . GLN D 1 229 ? 49.684 -50.407 -4.338 1.00 21.40 229 GLN D C 1
ATOM 15417 O O . GLN D 1 229 ? 50.118 -51.463 -3.869 1.00 22.67 229 GLN D O 1
ATOM 15423 N N . LEU D 1 230 ? 48.661 -50.370 -5.184 1.00 18.83 230 LEU D N 1
ATOM 15424 C CA . LEU D 1 230 ? 47.858 -51.554 -5.452 1.00 25.26 230 LEU D CA 1
ATOM 15425 C C . LEU D 1 230 ? 48.604 -52.550 -6.334 1.00 26.47 230 LEU D C 1
ATOM 15426 O O . LEU D 1 230 ? 49.238 -52.179 -7.324 1.00 25.64 230 LEU D O 1
ATOM 15431 N N . LYS D 1 231 ? 48.481 -53.815 -5.995 1.00 23.98 231 LYS D N 1
ATOM 15432 C CA . LYS D 1 231 ? 49.060 -54.918 -6.789 1.00 29.33 231 LYS D CA 1
ATOM 15433 C C . LYS D 1 231 ? 47.979 -55.408 -7.748 1.00 33.11 231 LYS D C 1
ATOM 15434 O O . LYS D 1 231 ? 46.894 -55.714 -7.304 1.00 27.41 231 LYS D O 1
ATOM 15440 N N . THR D 1 232 ? 48.300 -55.472 -9.024 1.00 37.96 232 THR D N 1
ATOM 15441 C CA . THR D 1 232 ? 47.363 -55.944 -10.033 1.00 37.30 232 THR D CA 1
ATOM 15442 C C . THR D 1 232 ? 47.885 -57.220 -10.688 1.00 34.54 232 THR D C 1
ATOM 15443 O O . THR D 1 232 ? 49.099 -57.418 -10.798 1.00 38.44 232 THR D O 1
ATOM 15447 N N . PRO D 1 233 ? 46.988 -58.116 -11.118 1.00 38.50 233 PRO D N 1
ATOM 15448 C CA . PRO D 1 233 ? 45.545 -57.927 -10.941 1.00 46.91 233 PRO D CA 1
ATOM 15449 C C . PRO D 1 233 ? 45.111 -58.152 -9.490 1.00 35.93 233 PRO D C 1
ATOM 15450 O O . PRO D 1 233 ? 45.855 -58.767 -8.725 1.00 35.83 233 PRO D O 1
ATOM 15454 N N . LEU D 1 234 ? 43.928 -57.656 -9.128 1.00 34.33 234 LEU D N 1
ATOM 15455 C CA . LEU D 1 234 ? 43.423 -57.751 -7.764 1.00 38.97 234 LEU D CA 1
ATOM 15456 C C . LEU D 1 234 ? 41.921 -57.987 -7.791 1.00 35.22 234 LEU D C 1
ATOM 15457 O O . LEU D 1 234 ? 41.262 -57.838 -8.822 1.00 35.66 234 LEU D O 1
ATOM 15462 N N . ARG D 1 235 ? 41.381 -58.356 -6.632 1.00 24.75 235 ARG D N 1
ATOM 15463 C CA . ARG D 1 235 ? 39.944 -58.349 -6.418 1.00 26.37 235 ARG D CA 1
ATOM 15464 C C . ARG D 1 235 ? 39.662 -57.761 -5.043 1.00 25.85 235 ARG D C 1
ATOM 15465 O O . ARG D 1 235 ? 40.455 -57.914 -4.108 1.00 23.91 235 ARG D O 1
ATOM 15473 N N . LEU D 1 236 ? 38.536 -57.066 -4.929 1.00 23.35 236 LEU D N 1
ATOM 15474 C CA . LEU D 1 236 ? 38.159 -56.421 -3.683 1.00 22.16 236 LEU D CA 1
ATOM 15475 C C . LEU D 1 236 ? 36.918 -57.092 -3.112 1.00 26.58 236 LEU D C 1
ATOM 15476 O O . LEU D 1 236 ? 35.977 -57.404 -3.847 1.00 30.53 236 LEU D O 1
ATOM 15481 N N . VAL D 1 237 ? 36.932 -57.321 -1.800 1.00 18.22 237 VAL D N 1
ATOM 15482 C CA . VAL D 1 237 ? 35.807 -57.899 -1.074 1.00 18.01 237 VAL D CA 1
ATOM 15483 C C . VAL D 1 237 ? 35.259 -56.828 -0.149 1.00 17.54 237 VAL D C 1
ATOM 15484 O O . VAL D 1 237 ? 36.020 -56.205 0.602 1.00 15.55 237 VAL D O 1
ATOM 15488 N N . SER D 1 238 ? 33.944 -56.618 -0.189 1.00 13.38 238 SER D N 1
ATOM 15489 C CA . SER D 1 238 ? 33.335 -55.612 0.671 1.00 14.02 238 SER D CA 1
ATOM 15490 C C . SER D 1 238 ? 31.919 -56.032 1.028 1.00 21.68 238 SER D C 1
ATOM 15491 O O . SER D 1 238 ? 31.179 -56.534 0.177 1.00 27.03 238 SER D O 1
ATOM 15494 N N . TRP D 1 239 ? 31.555 -55.828 2.296 1.00 15.52 239 TRP D N 1
ATOM 15495 C CA . TRP D 1 239 ? 30.169 -55.936 2.736 1.00 20.52 239 TRP D CA 1
ATOM 15496 C C . TRP D 1 239 ? 29.676 -54.616 3.326 1.00 16.69 239 TRP D C 1
ATOM 15497 O O . TRP D 1 239 ? 28.645 -54.588 4.002 1.00 18.24 239 TRP D O 1
ATOM 15508 N N . LEU D 1 240 ? 30.394 -53.526 3.070 1.00 12.62 240 LEU D N 1
ATOM 15509 C CA . LEU D 1 240 ? 30.091 -52.248 3.696 1.00 15.31 240 LEU D CA 1
ATOM 15510 C C . LEU D 1 240 ? 28.726 -51.732 3.242 1.00 15.31 240 LEU D C 1
ATOM 15511 O O . LEU D 1 240 ? 28.355 -51.902 2.076 1.00 13.92 240 LEU D O 1
ATOM 15516 N N . PRO D 1 241 ? 27.970 -51.083 4.121 1.00 15.23 241 PRO D N 1
ATOM 15517 C CA . PRO D 1 241 ? 26.712 -50.454 3.691 1.00 20.65 241 PRO D CA 1
ATOM 15518 C C . PRO D 1 241 ? 26.973 -49.400 2.627 1.00 20.96 241 PRO D C 1
ATOM 15519 O O . PRO D 1 241 ? 27.851 -48.546 2.775 1.00 15.36 241 PRO D O 1
ATOM 15523 N N . LEU D 1 242 ? 26.201 -49.463 1.543 1.00 16.51 242 LEU D N 1
ATOM 15524 C CA . LEU D 1 242 ? 26.357 -48.476 0.483 1.00 19.56 242 LEU D CA 1
ATOM 15525 C C . LEU D 1 242 ? 25.751 -47.124 0.839 1.00 22.60 242 LEU D C 1
ATOM 15526 O O . LEU D 1 242 ? 25.982 -46.151 0.115 1.00 20.04 242 LEU D O 1
ATOM 15531 N N . HIS D 1 243 ? 24.976 -47.035 1.916 1.00 18.80 243 HIS D N 1
ATOM 15532 C CA . HIS D 1 243 ? 24.507 -45.741 2.386 1.00 19.54 243 HIS D CA 1
ATOM 15533 C C . HIS D 1 243 ? 25.503 -45.073 3.321 1.00 24.61 243 HIS D C 1
ATOM 15534 O O . HIS D 1 243 ? 25.219 -43.990 3.843 1.00 27.93 243 HIS D O 1
ATOM 15541 N N . HIS D 1 244 ? 26.662 -45.688 3.535 1.00 26.52 244 HIS D N 1
ATOM 15542 C CA . HIS D 1 244 ? 27.781 -45.054 4.215 1.00 25.16 244 HIS D CA 1
ATOM 15543 C C . HIS D 1 244 ? 28.793 -44.559 3.191 1.00 24.23 244 HIS D C 1
ATOM 15544 O O . HIS D 1 244 ? 29.030 -45.204 2.159 1.00 16.71 244 HIS D O 1
ATOM 15551 N N . ASP D 1 245 ? 29.410 -43.448 3.508 1.00 22.78 245 ASP D N 1
ATOM 15552 C CA . ASP D 1 245 ? 30.499 -42.841 2.731 1.00 20.24 245 ASP D CA 1
ATOM 15553 C C . ASP D 1 245 ? 31.536 -43.907 2.328 1.00 23.23 245 ASP D C 1
ATOM 15554 O O . ASP D 1 245 ? 31.807 -44.020 1.151 1.00 18.52 245 ASP D O 1
ATOM 15559 N N . MET D 1 246 ? 32.000 -44.713 3.278 1.00 14.13 246 MET D N 1
ATOM 15560 C CA . MET D 1 246 ? 33.065 -45.657 2.965 1.00 18.97 246 MET D CA 1
ATOM 15561 C C . MET D 1 246 ? 32.600 -46.703 1.959 1.00 15.18 246 MET D C 1
ATOM 15562 O O . MET D 1 246 ? 33.360 -47.099 1.072 1.00 18.14 246 MET D O 1
ATOM 15567 N N . GLY D 1 247 ? 31.349 -47.153 2.074 1.00 16.56 247 GLY D N 1
ATOM 15568 C CA . GLY D 1 247 ? 30.876 -48.225 1.213 1.00 10.60 247 GLY D CA 1
ATOM 15569 C C . GLY D 1 247 ? 30.670 -47.777 -0.223 1.00 16.29 247 GLY D C 1
ATOM 15570 O O . GLY D 1 247 ? 31.074 -48.466 -1.165 1.00 13.21 247 GLY D O 1
ATOM 15571 N N . ILE D 1 248 ? 30.038 -46.621 -0.417 1.00 12.23 248 ILE D N 1
ATOM 15572 C CA . ILE D 1 248 ? 29.636 -46.255 -1.775 1.00 14.14 248 ILE D CA 1
ATOM 15573 C C . ILE D 1 248 ? 30.828 -45.751 -2.577 1.00 12.82 248 ILE D C 1
ATOM 15574 O O . ILE D 1 248 ? 30.967 -46.064 -3.763 1.00 12.33 248 ILE D O 1
ATOM 15579 N N . ILE D 1 249 ? 31.705 -44.960 -1.963 1.00 13.59 249 ILE D N 1
ATOM 15580 C CA . ILE D 1 249 ? 32.877 -44.504 -2.699 1.00 13.56 249 ILE D CA 1
ATOM 15581 C C . ILE D 1 249 ? 33.783 -45.686 -3.028 1.00 14.40 249 ILE D C 1
ATOM 15582 O O . ILE D 1 249 ? 34.315 -45.791 -4.139 1.00 14.31 249 ILE D O 1
ATOM 15587 N N . LEU D 1 250 ? 33.939 -46.614 -2.089 1.00 12.41 250 LEU D N 1
ATOM 15588 C CA . LEU D 1 250 ? 34.724 -47.808 -2.382 1.00 13.57 250 LEU D CA 1
ATOM 15589 C C . LEU D 1 250 ? 34.155 -48.546 -3.588 1.00 15.86 250 LEU D C 1
ATOM 15590 O O . LEU D 1 250 ? 34.896 -48.941 -4.495 1.00 15.85 250 LEU D O 1
ATOM 15595 N N . ALA D 1 251 ? 32.830 -48.732 -3.621 1.00 14.41 251 ALA D N 1
ATOM 15596 C CA . ALA D 1 251 ? 32.225 -49.477 -4.718 1.00 15.66 251 ALA D CA 1
ATOM 15597 C C . ALA D 1 251 ? 32.317 -48.717 -6.036 1.00 15.64 251 ALA D C 1
ATOM 15598 O O . ALA D 1 251 ? 32.470 -49.336 -7.098 1.00 15.90 251 ALA D O 1
ATOM 15600 N N . VAL D 1 252 ? 32.224 -47.387 -5.996 1.00 17.78 252 VAL D N 1
ATOM 15601 C CA . VAL D 1 252 ? 32.377 -46.594 -7.212 1.00 15.66 252 VAL D CA 1
ATOM 15602 C C . VAL D 1 252 ? 33.816 -46.659 -7.710 1.00 13.56 252 VAL D C 1
ATOM 15603 O O . VAL D 1 252 ? 34.071 -46.829 -8.910 1.00 15.76 252 VAL D O 1
ATOM 15607 N N . PHE D 1 253 ? 34.775 -46.500 -6.794 1.00 10.96 253 PHE D N 1
ATOM 15608 C CA . PHE D 1 253 ? 36.196 -46.623 -7.130 1.00 15.36 253 PHE D CA 1
ATOM 15609 C C . PHE D 1 253 ? 36.469 -47.921 -7.886 1.00 16.21 253 PHE D C 1
ATOM 15610 O O . PHE D 1 253 ? 37.041 -47.912 -8.983 1.00 15.81 253 PHE D O 1
ATOM 15618 N N . ILE D 1 254 ? 36.052 -49.051 -7.318 1.00 13.71 254 ILE D N 1
ATOM 15619 C CA . ILE D 1 254 ? 36.361 -50.333 -7.942 1.00 14.48 254 ILE D CA 1
ATOM 15620 C C . ILE D 1 254 ? 35.626 -50.472 -9.271 1.00 16.93 254 ILE D C 1
ATOM 15621 O O . ILE D 1 254 ? 36.194 -50.943 -10.264 1.00 18.67 254 ILE D O 1
ATOM 15626 N N . THR D 1 255 ? 34.359 -50.053 -9.323 1.00 15.15 255 THR D N 1
ATOM 15627 C CA . THR D 1 255 ? 33.602 -50.166 -10.568 1.00 17.95 255 THR D CA 1
ATOM 15628 C C . THR D 1 255 ? 34.187 -49.263 -11.650 1.00 18.97 255 THR D C 1
ATOM 15629 O O . THR D 1 255 ? 34.302 -49.663 -12.816 1.00 20.32 255 THR D O 1
ATOM 15633 N N . LEU D 1 256 ? 34.552 -48.041 -11.271 1.00 14.49 256 LEU D N 1
ATOM 15634 C CA . LEU D 1 256 ? 35.151 -47.084 -12.195 1.00 19.82 256 LEU D CA 1
ATOM 15635 C C . LEU D 1 256 ? 36.410 -47.643 -12.853 1.00 21.63 256 LEU D C 1
ATOM 15636 O O . LEU D 1 256 ? 36.658 -47.407 -14.042 1.00 21.81 256 LEU D O 1
ATOM 15641 N N . LEU D 1 257 ? 37.217 -48.382 -12.102 1.00 20.45 257 LEU D N 1
ATOM 15642 C CA . LEU D 1 257 ? 38.471 -48.913 -12.614 1.00 19.91 257 LEU D CA 1
ATOM 15643 C C . LEU D 1 257 ? 38.306 -50.239 -13.346 1.00 19.70 257 LEU D C 1
ATOM 15644 O O . LEU D 1 257 ? 39.301 -50.778 -13.847 1.00 21.01 257 LEU D O 1
ATOM 15649 N N . GLY D 1 258 ? 37.094 -50.787 -13.401 1.00 16.00 258 GLY D N 1
ATOM 15650 C CA . GLY D 1 258 ? 36.895 -52.090 -14.007 1.00 20.65 258 GLY D CA 1
ATOM 15651 C C . GLY D 1 258 ? 37.535 -53.241 -13.262 1.00 26.38 258 GLY D C 1
ATOM 15652 O O . GLY D 1 258 ? 37.828 -54.276 -13.870 1.00 22.03 258 GLY D O 1
ATOM 15653 N N . LEU D 1 259 ? 37.758 -53.100 -11.961 1.00 15.75 259 LEU D N 1
ATOM 15654 C CA . LEU D 1 259 ? 38.393 -54.162 -11.197 1.00 19.97 259 LEU D CA 1
ATOM 15655 C C . LEU D 1 259 ? 37.348 -55.106 -10.597 1.00 21.41 259 LEU D C 1
ATOM 15656 O O . LEU D 1 259 ? 36.152 -54.806 -10.554 1.00 21.05 259 LEU D O 1
ATOM 15661 N N . GLU D 1 260 ? 37.813 -56.270 -10.146 1.00 20.58 260 GLU D N 1
ATOM 15662 C CA . GLU D 1 260 ? 36.903 -57.303 -9.666 1.00 27.26 260 GLU D CA 1
ATOM 15663 C C . GLU D 1 260 ? 36.447 -57.001 -8.240 1.00 31.51 260 GLU D C 1
ATOM 15664 O O . GLU D 1 260 ? 37.258 -56.674 -7.366 1.00 26.33 260 GLU D O 1
ATOM 15670 N N . PHE D 1 261 ? 35.143 -57.141 -8.012 1.00 26.56 261 PHE D N 1
ATOM 15671 C CA . PHE D 1 261 ? 34.461 -56.682 -6.812 1.00 21.52 261 PHE D CA 1
ATOM 15672 C C . PHE D 1 261 ? 33.527 -57.785 -6.334 1.00 29.25 261 PHE D C 1
ATOM 15673 O O . PHE D 1 261 ? 32.773 -58.350 -7.133 1.00 24.84 261 PHE D O 1
ATOM 15681 N N . GLU D 1 262 ? 33.584 -58.101 -5.040 1.00 25.50 262 GLU D N 1
ATOM 15682 C CA . GLU D 1 262 ? 32.740 -59.132 -4.450 1.00 21.33 262 GLU D CA 1
ATOM 15683 C C . GLU D 1 262 ? 32.006 -58.539 -3.257 1.00 21.76 262 GLU D C 1
ATOM 15684 O O . GLU D 1 262 ? 32.640 -58.063 -2.313 1.00 20.44 262 GLU D O 1
ATOM 15690 N N . MET D 1 263 ? 30.675 -58.601 -3.282 1.00 16.61 263 MET D N 1
ATOM 15691 C CA . MET D 1 263 ? 29.850 -57.808 -2.387 1.00 18.57 263 MET D CA 1
ATOM 15692 C C . MET D 1 263 ? 28.766 -58.652 -1.735 1.00 18.85 263 MET D C 1
ATOM 15693 O O . MET D 1 263 ? 28.160 -59.515 -2.377 1.00 21.10 263 MET D O 1
ATOM 15698 N N . MET D 1 264 ? 28.521 -58.386 -0.454 1.00 16.36 264 MET D N 1
ATOM 15699 C CA . MET D 1 264 ? 27.316 -58.845 0.228 1.00 21.67 264 MET D CA 1
ATOM 15700 C C . MET D 1 264 ? 26.859 -57.718 1.143 1.00 25.17 264 MET D C 1
ATOM 15701 O O . MET D 1 264 ? 27.426 -56.621 1.137 1.00 23.06 264 MET D O 1
ATOM 15706 N N . SER D 1 265 ? 25.833 -57.977 1.924 1.00 20.47 265 SER D N 1
ATOM 15707 C CA . SER D 1 265 ? 25.305 -56.942 2.797 1.00 23.39 265 SER D CA 1
ATOM 15708 C C . SER D 1 265 ? 25.935 -57.024 4.179 1.00 21.49 265 SER D C 1
ATOM 15709 O O . SER D 1 265 ? 26.441 -58.077 4.588 1.00 20.81 265 SER D O 1
ATOM 15712 N N . PRO D 1 266 ? 25.918 -55.916 4.922 1.00 20.64 266 PRO D N 1
ATOM 15713 C CA . PRO D 1 266 ? 26.459 -55.948 6.293 1.00 19.52 266 PRO D CA 1
ATOM 15714 C C . PRO D 1 266 ? 25.772 -56.972 7.174 1.00 26.16 266 PRO D C 1
ATOM 15715 O O . PRO D 1 266 ? 26.433 -57.625 7.993 1.00 19.56 266 PRO D O 1
ATOM 15719 N N . ARG D 1 267 ? 24.446 -57.103 7.052 1.00 21.68 267 ARG D N 1
ATOM 15720 C CA . ARG D 1 267 ? 23.729 -58.094 7.844 1.00 24.76 267 ARG D CA 1
ATOM 15721 C C . ARG D 1 267 ? 24.231 -59.498 7.542 1.00 18.72 267 ARG D C 1
ATOM 15722 O O . ARG D 1 267 ? 24.316 -60.340 8.442 1.00 22.32 267 ARG D O 1
ATOM 15730 N N . ASP D 1 268 ? 24.561 -59.770 6.276 1.00 20.50 268 ASP D N 1
ATOM 15731 C CA . ASP D 1 268 ? 25.138 -61.062 5.927 1.00 20.86 268 ASP D CA 1
ATOM 15732 C C . ASP D 1 268 ? 26.414 -61.319 6.718 1.00 22.92 268 ASP D C 1
ATOM 15733 O O . ASP D 1 268 ? 26.639 -62.432 7.206 1.00 21.23 268 ASP D O 1
ATOM 15738 N N . PHE D 1 269 ? 27.268 -60.303 6.849 1.00 19.41 269 PHE D N 1
ATOM 15739 C CA . PHE D 1 269 ? 28.496 -60.477 7.614 1.00 19.69 269 PHE D CA 1
ATOM 15740 C C . PHE D 1 269 ? 28.199 -60.709 9.090 1.00 20.36 269 PHE D C 1
ATOM 15741 O O . PHE D 1 269 ? 28.740 -61.635 9.704 1.00 19.40 269 PHE D O 1
ATOM 15749 N N . ILE D 1 270 ? 27.349 -59.868 9.681 1.00 21.99 270 ILE D N 1
ATOM 15750 C CA . ILE D 1 270 ? 27.068 -59.988 11.109 1.00 23.44 270 ILE D CA 1
ATOM 15751 C C . ILE D 1 270 ? 26.477 -61.356 11.422 1.00 29.92 270 ILE D C 1
ATOM 15752 O O . ILE D 1 270 ? 26.758 -61.947 12.474 1.00 28.04 270 ILE D O 1
ATOM 15757 N N . GLN D 1 271 ? 25.662 -61.891 10.505 1.00 27.42 271 GLN D N 1
ATOM 15758 C CA . GLN D 1 271 ? 24.984 -63.157 10.768 1.00 29.39 271 GLN D CA 1
ATOM 15759 C C . GLN D 1 271 ? 25.952 -64.331 10.712 1.00 30.45 271 GLN D C 1
ATOM 15760 O O . GLN D 1 271 ? 25.802 -65.301 11.466 1.00 33.94 271 GLN D O 1
ATOM 15766 N N . GLN D 1 272 ? 26.944 -64.270 9.828 1.00 22.21 272 GLN D N 1
ATOM 15767 C CA . GLN D 1 272 ? 27.883 -65.376 9.634 1.00 25.14 272 GLN D CA 1
ATOM 15768 C C . GLN D 1 272 ? 29.216 -64.827 9.147 1.00 23.39 272 GLN D C 1
ATOM 15769 O O . GLN D 1 272 ? 29.516 -64.839 7.945 1.00 20.45 272 GLN D O 1
ATOM 15775 N N . PRO D 1 273 ? 30.052 -64.330 10.065 1.00 23.66 273 PRO D N 1
ATOM 15776 C CA . PRO D 1 273 ? 31.324 -63.712 9.663 1.00 21.76 273 PRO D CA 1
ATOM 15777 C C . PRO D 1 273 ? 32.182 -64.582 8.766 1.00 20.94 273 PRO D C 1
ATOM 15778 O O . PRO D 1 273 ? 33.105 -64.095 8.118 1.00 21.87 273 PRO D O 1
ATOM 15782 N N . LYS D 1 274 ? 31.926 -65.882 8.805 1.00 29.70 274 LYS D N 1
ATOM 15783 C CA . LYS D 1 274 ? 32.641 -66.871 7.972 1.00 27.98 274 LYS D CA 1
ATOM 15784 C C . LYS D 1 274 ? 32.451 -66.616 6.461 1.00 22.09 274 LYS D C 1
ATOM 15785 O O . LYS D 1 274 ? 33.365 -66.944 5.760 1.00 19.33 274 LYS D O 1
ATOM 15791 N N . ARG D 1 275 ? 31.288 -66.128 6.001 1.00 20.11 275 ARG D N 1
ATOM 15792 C CA . ARG D 1 275 ? 31.112 -65.725 4.620 1.00 19.80 275 ARG D CA 1
ATOM 15793 C C . ARG D 1 275 ? 32.245 -64.801 4.189 1.00 18.52 275 ARG D C 1
ATOM 15794 O O . ARG D 1 275 ? 32.775 -64.927 3.080 1.00 22.96 275 ARG D O 1
ATOM 15802 N N . TRP D 1 276 ? 32.653 -63.884 5.069 1.00 20.23 276 TRP D N 1
ATOM 15803 C CA . TRP D 1 276 ? 33.705 -62.934 4.718 1.00 18.93 276 TRP D CA 1
ATOM 15804 C C . TRP D 1 276 ? 35.071 -63.612 4.669 1.00 21.42 276 TRP D C 1
ATOM 15805 O O . TRP D 1 276 ? 35.809 -63.469 3.686 1.00 20.23 276 TRP D O 1
ATOM 15816 N N . ILE D 1 277 ? 35.434 -64.349 5.724 1.00 18.56 277 ILE D N 1
ATOM 15817 C CA . ILE D 1 277 ? 36.708 -65.065 5.711 1.00 17.67 277 ILE D CA 1
ATOM 15818 C C . ILE D 1 277 ? 36.776 -65.994 4.506 1.00 20.30 277 ILE D C 1
ATOM 15819 O O . ILE D 1 277 ? 37.815 -66.104 3.845 1.00 17.80 277 ILE D O 1
ATOM 15824 N N . ASP D 1 278 ? 35.665 -66.668 4.195 1.00 21.77 278 ASP D N 1
ATOM 15825 C CA . ASP D 1 278 ? 35.638 -67.560 3.040 1.00 22.19 278 ASP D CA 1
ATOM 15826 C C . ASP D 1 278 ? 35.891 -66.793 1.748 1.00 23.35 278 ASP D C 1
ATOM 15827 O O . ASP D 1 278 ? 36.538 -67.307 0.828 1.00 25.58 278 ASP D O 1
ATOM 15832 N N . GLN D 1 279 ? 35.401 -65.553 1.665 1.00 18.71 279 GLN D N 1
ATOM 15833 C CA . GLN D 1 279 ? 35.651 -64.740 0.475 1.00 22.70 279 GLN D CA 1
ATOM 15834 C C . GLN D 1 279 ? 37.119 -64.330 0.364 1.00 18.63 279 GLN D C 1
ATOM 15835 O O . GLN D 1 279 ? 37.636 -64.182 -0.749 1.00 24.07 279 GLN D O 1
ATOM 15841 N N . LEU D 1 280 ? 37.806 -64.150 1.493 1.00 18.10 280 LEU D N 1
ATOM 15842 C CA . LEU D 1 280 ? 39.221 -63.785 1.466 1.00 20.22 280 LEU D CA 1
ATOM 15843 C C . LEU D 1 280 ? 40.117 -64.964 1.109 1.00 24.32 280 LEU D C 1
ATOM 15844 O O . LEU D 1 280 ? 41.250 -64.757 0.662 1.00 21.29 280 LEU D O 1
ATOM 15849 N N . ASP D 1 281 ? 39.623 -66.185 1.300 1.00 21.85 281 ASP D N 1
ATOM 15850 C CA . ASP D 1 281 ? 40.387 -67.398 1.042 1.00 21.19 281 ASP D CA 1
ATOM 15851 C C . ASP D 1 281 ? 40.933 -67.411 -0.380 1.00 24.27 281 ASP D C 1
ATOM 15852 O O . ASP D 1 281 ? 40.268 -66.975 -1.322 1.00 26.95 281 ASP D O 1
ATOM 15857 N N . ARG D 1 282 ? 42.150 -67.924 -0.539 1.00 25.10 282 ARG D N 1
ATOM 15858 C CA . ARG D 1 282 ? 42.769 -67.917 -1.859 1.00 28.35 282 ARG D CA 1
ATOM 15859 C C . ARG D 1 282 ? 41.986 -68.788 -2.834 1.00 30.99 282 ARG D C 1
ATOM 15860 O O . ARG D 1 282 ? 41.583 -69.907 -2.505 1.00 26.89 282 ARG D O 1
ATOM 15868 N N . ARG D 1 283 ? 41.772 -68.262 -4.034 1.00 31.17 283 ARG D N 1
ATOM 15869 C CA . ARG D 1 283 ? 41.193 -68.995 -5.148 1.00 37.91 283 ARG D CA 1
ATOM 15870 C C . ARG D 1 283 ? 42.248 -69.190 -6.224 1.00 30.51 283 ARG D C 1
ATOM 15871 O O . ARG D 1 283 ? 43.282 -68.519 -6.234 1.00 35.36 283 ARG D O 1
ATOM 15879 N N . GLU D 1 284 ? 41.963 -70.104 -7.153 1.00 43.06 284 GLU D N 1
ATOM 15880 C CA . GLU D 1 284 ? 42.941 -70.405 -8.192 1.00 51.11 284 GLU D CA 1
ATOM 15881 C C . GLU D 1 284 ? 43.246 -69.192 -9.062 1.00 42.49 284 GLU D C 1
ATOM 15882 O O . GLU D 1 284 ? 44.366 -69.051 -9.553 1.00 51.05 284 GLU D O 1
ATOM 15888 N N . GLY D 1 285 ? 42.292 -68.303 -9.263 1.00 41.09 285 GLY D N 1
ATOM 15889 C CA . GLY D 1 285 ? 42.696 -67.209 -10.121 1.00 54.49 285 GLY D CA 1
ATOM 15890 C C . GLY D 1 285 ? 43.466 -66.083 -9.462 1.00 57.18 285 GLY D C 1
ATOM 15891 O O . GLY D 1 285 ? 43.728 -65.073 -10.119 1.00 55.86 285 GLY D O 1
ATOM 15892 N N . ASP D 1 286 ? 43.873 -66.228 -8.201 1.00 46.63 286 ASP D N 1
ATOM 15893 C CA . ASP D 1 286 ? 44.144 -65.077 -7.346 1.00 38.64 286 ASP D CA 1
ATOM 15894 C C . ASP D 1 286 ? 45.566 -64.544 -7.471 1.00 40.00 286 ASP D C 1
ATOM 15895 O O . ASP D 1 286 ? 46.540 -65.302 -7.442 1.00 35.11 286 ASP D O 1
ATOM 15900 N N . ASN D 1 287 ? 45.674 -63.217 -7.567 1.00 34.27 287 ASN D N 1
ATOM 15901 C CA . ASN D 1 287 ? 46.935 -62.511 -7.382 1.00 36.37 287 ASN D CA 1
ATOM 15902 C C . ASN D 1 287 ? 46.928 -61.690 -6.098 1.00 36.82 287 ASN D C 1
ATOM 15903 O O . ASN D 1 287 ? 47.702 -61.976 -5.180 1.00 38.76 287 ASN D O 1
ATOM 15908 N N . ALA D 1 288 ? 46.072 -60.671 -6.003 1.00 29.37 288 ALA D N 1
ATOM 15909 C CA . ALA D 1 288 ? 45.975 -59.852 -4.798 1.00 24.75 288 ALA D CA 1
ATOM 15910 C C . ALA D 1 288 ? 44.519 -59.728 -4.369 1.00 26.22 288 ALA D C 1
ATOM 15911 O O . ALA D 1 288 ? 43.618 -59.615 -5.205 1.00 23.81 288 ALA D O 1
ATOM 15913 N N . VAL D 1 289 ? 44.294 -59.755 -3.058 1.00 22.45 289 VAL D N 1
ATOM 15914 C CA . VAL D 1 289 ? 42.963 -59.645 -2.476 1.00 21.45 289 VAL D CA 1
ATOM 15915 C C . VAL D 1 289 ? 42.971 -58.476 -1.500 1.00 19.21 289 VAL D C 1
ATOM 15916 O O . VAL D 1 289 ? 43.874 -58.370 -0.657 1.00 18.05 289 VAL D O 1
ATOM 15920 N N . TYR D 1 290 ? 41.970 -57.604 -1.614 1.00 14.58 290 TYR D N 1
ATOM 15921 C CA . TYR D 1 290 ? 41.842 -56.432 -0.759 1.00 16.27 290 TYR D CA 1
ATOM 15922 C C . TYR D 1 290 ? 40.505 -56.455 -0.036 1.00 16.69 290 TYR D C 1
ATOM 15923 O O . TYR D 1 290 ? 39.521 -57.009 -0.531 1.00 19.94 290 TYR D O 1
ATOM 15932 N N . ALA D 1 291 ? 40.482 -55.846 1.146 1.00 15.74 291 ALA D N 1
ATOM 15933 C CA . ALA D 1 291 ? 39.280 -55.777 1.955 1.00 13.61 291 ALA D CA 1
ATOM 15934 C C . ALA D 1 291 ? 39.325 -54.491 2.764 1.00 16.68 291 ALA D C 1
ATOM 15935 O O . ALA D 1 291 ? 40.403 -53.991 3.093 1.00 14.32 291 ALA D O 1
ATOM 15937 N N . VAL D 1 292 ? 38.145 -53.962 3.083 1.00 13.48 292 VAL D N 1
ATOM 15938 C CA . VAL D 1 292 ? 38.005 -52.718 3.832 1.00 10.88 292 VAL D CA 1
ATOM 15939 C C . VAL D 1 292 ? 36.927 -52.941 4.881 1.00 13.47 292 VAL D C 1
ATOM 15940 O O . VAL D 1 292 ? 35.783 -53.262 4.536 1.00 12.22 292 VAL D O 1
ATOM 15944 N N . VAL D 1 293 ? 37.277 -52.773 6.155 1.00 10.69 293 VAL D N 1
ATOM 15945 C CA . VAL D 1 293 ? 36.322 -53.056 7.229 1.00 9.81 293 VAL D CA 1
ATOM 15946 C C . VAL D 1 293 ? 36.447 -52.007 8.313 1.00 14.76 293 VAL D C 1
ATOM 15947 O O . VAL D 1 293 ? 37.504 -51.391 8.510 1.00 13.58 293 VAL D O 1
ATOM 15951 N N . PRO D 1 294 ? 35.363 -51.794 9.052 1.00 14.80 294 PRO D N 1
ATOM 15952 C CA . PRO D 1 294 ? 35.469 -51.095 10.335 1.00 20.48 294 PRO D CA 1
ATOM 15953 C C . PRO D 1 294 ? 36.134 -51.980 11.379 1.00 14.27 294 PRO D C 1
ATOM 15954 O O . PRO D 1 294 ? 36.196 -53.205 11.257 1.00 12.42 294 PRO D O 1
ATOM 15958 N N . ASN D 1 295 ? 36.611 -51.326 12.438 1.00 15.86 295 ASN D N 1
ATOM 15959 C CA . ASN D 1 295 ? 37.336 -52.022 13.494 1.00 16.47 295 ASN D CA 1
ATOM 15960 C C . ASN D 1 295 ? 36.553 -53.216 14.033 1.00 19.98 295 ASN D C 1
ATOM 15961 O O . ASN D 1 295 ? 37.106 -54.312 14.196 1.00 19.04 295 ASN D O 1
ATOM 15966 N N . PHE D 1 296 ? 35.257 -53.025 14.315 1.00 18.42 296 PHE D N 1
ATOM 15967 C CA . PHE D 1 296 ? 34.502 -54.062 15.019 1.00 17.04 296 PHE D CA 1
ATOM 15968 C C . PHE D 1 296 ? 34.506 -55.387 14.279 1.00 17.52 296 PHE D C 1
ATOM 15969 O O . PHE D 1 296 ? 34.340 -56.439 14.905 1.00 17.42 296 PHE D O 1
ATOM 15977 N N . ALA D 1 297 ? 34.691 -55.363 12.960 1.00 18.74 297 ALA D N 1
ATOM 15978 C CA . ALA D 1 297 ? 34.673 -56.597 12.187 1.00 14.61 297 ALA D CA 1
ATOM 15979 C C . ALA D 1 297 ? 35.830 -57.520 12.551 1.00 24.88 297 ALA D C 1
ATOM 15980 O O . ALA D 1 297 ? 35.734 -58.740 12.354 1.00 15.86 297 ALA D O 1
ATOM 15982 N N . LEU D 1 298 ? 36.937 -56.961 13.051 1.00 19.87 298 LEU D N 1
ATOM 15983 C CA . LEU D 1 298 ? 38.103 -57.786 13.354 1.00 18.11 298 LEU D CA 1
ATOM 15984 C C . LEU D 1 298 ? 37.809 -58.730 14.510 1.00 18.18 298 LEU D C 1
ATOM 15985 O O . LEU D 1 298 ? 38.091 -59.932 14.433 1.00 18.87 298 LEU D O 1
ATOM 15990 N N . GLU D 1 299 ? 37.210 -58.208 15.581 1.00 20.34 299 GLU D N 1
ATOM 15991 C CA . GLU D 1 299 ? 36.895 -59.057 16.724 1.00 23.29 299 GLU D CA 1
ATOM 15992 C C . GLU D 1 299 ? 35.746 -60.007 16.405 1.00 23.43 299 GLU D C 1
ATOM 15993 O O . GLU D 1 299 ? 35.749 -61.163 16.844 1.00 21.59 299 GLU D O 1
ATOM 15999 N N . LEU D 1 300 ? 34.762 -59.545 15.626 1.00 23.46 300 LEU D N 1
ATOM 16000 C CA . LEU D 1 300 ? 33.643 -60.409 15.254 1.00 24.65 300 LEU D CA 1
ATOM 16001 C C . LEU D 1 300 ? 34.130 -61.637 14.490 1.00 22.28 300 LEU D C 1
ATOM 16002 O O . LEU D 1 300 ? 33.750 -62.774 14.802 1.00 20.66 300 LEU D O 1
ATOM 16007 N N . ALA D 1 301 ? 34.986 -61.430 13.489 1.00 22.85 301 ALA D N 1
ATOM 16008 C CA . ALA D 1 301 ? 35.512 -62.565 12.736 1.00 23.02 301 ALA D CA 1
ATOM 16009 C C . ALA D 1 301 ? 36.433 -63.424 13.597 1.00 22.09 301 ALA D C 1
ATOM 16010 O O . ALA D 1 301 ? 36.396 -64.658 13.514 1.00 23.74 301 ALA D O 1
ATOM 16012 N N . ALA D 1 302 ? 37.285 -62.790 14.407 1.00 20.25 302 ALA D N 1
ATOM 16013 C CA . ALA D 1 302 ? 38.149 -63.554 15.300 1.00 25.05 302 ALA D CA 1
ATOM 16014 C C . ALA D 1 302 ? 37.330 -64.455 16.216 1.00 24.75 302 ALA D C 1
ATOM 16015 O O . ALA D 1 302 ? 37.695 -65.612 16.452 1.00 28.44 302 ALA D O 1
ATOM 16017 N N . ARG D 1 303 ? 36.208 -63.948 16.725 1.00 26.07 303 ARG D N 1
ATOM 16018 C CA . ARG D 1 303 ? 35.422 -64.708 17.691 1.00 27.51 303 ARG D CA 1
ATOM 16019 C C . ARG D 1 303 ? 34.536 -65.756 17.024 1.00 29.49 303 ARG D C 1
ATOM 16020 O O . ARG D 1 303 ? 34.421 -66.878 17.527 1.00 27.16 303 ARG D O 1
ATOM 16028 N N . TYR D 1 304 ? 33.904 -65.423 15.896 1.00 25.70 304 TYR D N 1
ATOM 16029 C CA . TYR D 1 304 ? 32.850 -66.270 15.354 1.00 28.43 304 TYR D CA 1
ATOM 16030 C C . TYR D 1 304 ? 33.193 -66.975 14.050 1.00 27.23 304 TYR D C 1
ATOM 16031 O O . TYR D 1 304 ? 32.435 -67.859 13.636 1.00 29.43 304 TYR D O 1
ATOM 16040 N N . ALA D 1 305 ? 34.294 -66.637 13.391 1.00 26.43 305 ALA D N 1
ATOM 16041 C CA . ALA D 1 305 ? 34.633 -67.265 12.109 1.00 29.61 305 ALA D CA 1
ATOM 16042 C C . ALA D 1 305 ? 35.735 -68.297 12.347 1.00 26.80 305 ALA D C 1
ATOM 16043 O O . ALA D 1 305 ? 36.913 -67.967 12.414 1.00 26.45 305 ALA D O 1
ATOM 16045 N N . THR D 1 306 ? 35.353 -69.550 12.484 1.00 25.05 306 THR D N 1
ATOM 16046 C CA . THR D 1 306 ? 36.282 -70.655 12.659 1.00 29.05 306 THR D CA 1
ATOM 16047 C C . THR D 1 306 ? 37.071 -70.918 11.381 1.00 24.82 306 THR D C 1
ATOM 16048 O O . THR D 1 306 ? 36.461 -71.159 10.331 1.00 37.03 306 THR D O 1
ATOM 16052 N N . PRO D 1 307 ? 38.403 -70.901 11.415 1.00 24.34 307 PRO D N 1
ATOM 16053 C CA . PRO D 1 307 ? 39.156 -71.225 10.200 1.00 33.23 307 PRO D CA 1
ATOM 16054 C C . PRO D 1 307 ? 39.337 -72.726 10.023 1.00 44.07 307 PRO D C 1
ATOM 16055 O O . PRO D 1 307 ? 39.669 -73.454 10.963 1.00 47.77 307 PRO D O 1
ATOM 16059 N N . SER D 1 308 ? 39.110 -73.189 8.796 1.00 47.55 308 SER D N 1
ATOM 16060 C CA . SER D 1 308 ? 39.378 -74.571 8.427 1.00 50.65 308 SER D CA 1
ATOM 16061 C C . SER D 1 308 ? 40.823 -74.713 7.957 1.00 52.67 308 SER D C 1
ATOM 16062 O O . SER D 1 308 ? 41.406 -73.785 7.395 1.00 36.77 308 SER D O 1
ATOM 16065 N N . GLU D 1 309 ? 41.397 -75.900 8.182 1.00 52.95 309 GLU D N 1
ATOM 16066 C CA . GLU D 1 309 ? 42.837 -76.065 7.991 1.00 48.19 309 GLU D CA 1
ATOM 16067 C C . GLU D 1 309 ? 43.256 -75.783 6.552 1.00 47.77 309 GLU D C 1
ATOM 16068 O O . GLU D 1 309 ? 44.423 -75.460 6.300 1.00 57.50 309 GLU D O 1
ATOM 16074 N N . GLY D 1 310 ? 42.325 -75.872 5.595 1.00 39.48 310 GLY D N 1
ATOM 16075 C CA . GLY D 1 310 ? 42.648 -75.483 4.229 1.00 37.15 310 GLY D CA 1
ATOM 16076 C C . GLY D 1 310 ? 42.609 -73.991 3.956 1.00 30.57 310 GLY D C 1
ATOM 16077 O O . GLY D 1 310 ? 43.016 -73.563 2.872 1.00 29.78 310 GLY D O 1
ATOM 16078 N N . LEU D 1 311 ? 42.132 -73.194 4.910 1.00 29.23 311 LEU D N 1
ATOM 16079 C CA . LEU D 1 311 ? 42.020 -71.753 4.707 1.00 27.07 311 LEU D CA 1
ATOM 16080 C C . LEU D 1 311 ? 43.391 -71.137 4.453 1.00 33.42 311 LEU D C 1
ATOM 16081 O O . LEU D 1 311 ? 44.359 -71.429 5.163 1.00 25.28 311 LEU D O 1
ATOM 16086 N N . ASP D 1 312 ? 43.470 -70.276 3.435 1.00 28.70 312 ASP D N 1
ATOM 16087 C CA . ASP D 1 312 ? 44.735 -69.658 3.027 1.00 27.46 312 ASP D CA 1
ATOM 16088 C C . ASP D 1 312 ? 44.486 -68.174 2.766 1.00 26.14 312 ASP D C 1
ATOM 16089 O O . ASP D 1 312 ? 43.927 -67.809 1.730 1.00 25.56 312 ASP D O 1
ATOM 16094 N N . LEU D 1 313 ? 44.922 -67.325 3.696 1.00 31.22 313 LEU D N 1
ATOM 16095 C CA . LEU D 1 313 ? 44.715 -65.885 3.604 1.00 30.38 313 LEU D CA 1
ATOM 16096 C C . LEU D 1 313 ? 45.946 -65.150 3.087 1.00 27.99 313 LEU D C 1
ATOM 16097 O O . LEU D 1 313 ? 46.023 -63.919 3.204 1.00 23.20 313 LEU D O 1
ATOM 16102 N N . SER D 1 314 ? 46.902 -65.880 2.502 1.00 29.12 314 SER D N 1
ATOM 16103 C CA . SER D 1 314 ? 48.172 -65.304 2.077 1.00 24.44 314 SER D CA 1
ATOM 16104 C C . SER D 1 314 ? 48.048 -64.411 0.848 1.00 21.29 314 SER D C 1
ATOM 16105 O O . SER D 1 314 ? 48.989 -63.669 0.549 1.00 26.41 314 SER D O 1
ATOM 16108 N N . ALA D 1 315 ? 46.928 -64.441 0.138 1.00 20.18 315 ALA D N 1
ATOM 16109 C CA . ALA D 1 315 ? 46.759 -63.514 -0.973 1.00 23.97 315 ALA D CA 1
ATOM 16110 C C . ALA D 1 315 ? 46.222 -62.148 -0.545 1.00 21.08 315 ALA D C 1
ATOM 16111 O O . ALA D 1 315 ? 46.179 -61.231 -1.373 1.00 24.13 315 ALA D O 1
ATOM 16113 N N . VAL D 1 316 ? 45.831 -61.975 0.716 1.00 20.62 316 VAL D N 1
ATOM 16114 C CA . VAL D 1 316 ? 45.283 -60.692 1.156 1.00 20.52 316 VAL D CA 1
ATOM 16115 C C . VAL D 1 316 ? 46.424 -59.679 1.230 1.00 20.44 316 VAL D C 1
ATOM 16116 O O . VAL D 1 316 ? 47.246 -59.713 2.149 1.00 21.68 316 VAL D O 1
ATOM 16120 N N . GLU D 1 317 ? 46.464 -58.766 0.258 1.00 18.59 317 GLU D N 1
ATOM 16121 C CA . GLU D 1 317 ? 47.518 -57.768 0.173 1.00 18.62 317 GLU D CA 1
ATOM 16122 C C . GLU D 1 317 ? 47.224 -56.532 1.007 1.00 20.37 317 GLU D C 1
ATOM 16123 O O . GLU D 1 317 ? 48.145 -55.777 1.317 1.00 20.32 317 GLU D O 1
ATOM 16129 N N . GLY D 1 318 ? 45.967 -56.302 1.365 1.00 16.82 318 GLY D N 1
ATOM 16130 C CA . GLY D 1 318 ? 45.621 -55.114 2.117 1.00 16.62 318 GLY D CA 1
ATOM 16131 C C . GLY D 1 318 ? 44.290 -55.273 2.815 1.00 17.47 318 GLY D C 1
ATOM 16132 O O . GLY D 1 318 ? 43.257 -55.473 2.173 1.00 15.86 318 GLY D O 1
ATOM 16133 N N . LEU D 1 319 ? 44.311 -55.215 4.138 1.00 18.11 319 LEU D N 1
ATOM 16134 C CA . LEU D 1 319 ? 43.099 -55.223 4.942 1.00 16.35 319 LEU D CA 1
ATOM 16135 C C . LEU D 1 319 ? 43.021 -53.822 5.534 1.00 15.93 319 LEU D C 1
ATOM 16136 O O . LEU D 1 319 ? 43.634 -53.535 6.562 1.00 12.63 319 LEU D O 1
ATOM 16141 N N . ILE D 1 320 ? 42.308 -52.935 4.840 1.00 15.99 320 ILE D N 1
ATOM 16142 C CA . ILE D 1 320 ? 42.148 -51.550 5.280 1.00 11.88 320 ILE D CA 1
ATOM 16143 C C . ILE D 1 320 ? 41.119 -51.513 6.402 1.00 14.64 320 ILE D C 1
ATOM 16144 O O . ILE D 1 320 ? 40.023 -52.072 6.268 1.00 14.48 320 ILE D O 1
ATOM 16149 N N . ILE D 1 321 ? 41.452 -50.828 7.495 1.00 12.76 321 ILE D N 1
ATOM 16150 C CA . ILE D 1 321 ? 40.614 -50.790 8.692 1.00 13.17 321 ILE D CA 1
ATOM 16151 C C . ILE D 1 321 ? 40.384 -49.333 9.069 1.00 16.60 321 ILE D C 1
ATOM 16152 O O . ILE D 1 321 ? 41.345 -48.590 9.313 1.00 11.05 321 ILE D O 1
ATOM 16157 N N . GLY D 1 322 ? 39.121 -48.924 9.115 1.00 14.87 322 GLY D N 1
ATOM 16158 C CA . GLY D 1 322 ? 38.827 -47.532 9.390 1.00 18.76 322 GLY D CA 1
ATOM 16159 C C . GLY D 1 322 ? 37.349 -47.296 9.605 1.00 21.24 322 GLY D C 1
ATOM 16160 O O . GLY D 1 322 ? 36.549 -48.233 9.671 1.00 20.89 322 GLY D O 1
ATOM 16161 N N . SER D 1 323 ? 37.005 -46.009 9.702 1.00 16.10 323 SER D N 1
ATOM 16162 C CA . SER D 1 323 ? 35.693 -45.437 10.002 1.00 20.95 323 SER D CA 1
ATOM 16163 C C . SER D 1 323 ? 35.459 -45.323 11.507 1.00 21.70 323 SER D C 1
ATOM 16164 O O . SER D 1 323 ? 34.508 -44.660 11.915 1.00 17.42 323 SER D O 1
ATOM 16167 N N . GLU D 1 324 ? 36.316 -45.912 12.341 1.00 22.46 324 GLU D N 1
ATOM 16168 C CA . GLU D 1 324 ? 36.192 -45.806 13.791 1.00 22.28 324 GLU D CA 1
ATOM 16169 C C . GLU D 1 324 ? 37.549 -46.114 14.413 1.00 21.57 324 GLU D C 1
ATOM 16170 O O . GLU D 1 324 ? 38.462 -46.598 13.726 1.00 17.21 324 GLU D O 1
ATOM 16176 N N . PRO D 1 325 ? 37.720 -45.837 15.706 1.00 21.23 325 PRO D N 1
ATOM 16177 C CA . PRO D 1 325 ? 39.008 -46.124 16.355 1.00 22.27 325 PRO D CA 1
ATOM 16178 C C . PRO D 1 325 ? 39.443 -47.564 16.132 1.00 15.93 325 PRO D C 1
ATOM 16179 O O . PRO D 1 325 ? 38.694 -48.509 16.399 1.00 18.63 325 PRO D O 1
ATOM 16183 N N . VAL D 1 326 ? 40.658 -47.724 15.610 1.00 16.91 326 VAL D N 1
ATOM 16184 C CA . VAL D 1 326 ? 41.251 -49.038 15.378 1.00 16.03 326 VAL D CA 1
ATOM 16185 C C . VAL D 1 326 ? 42.083 -49.382 16.608 1.00 14.72 326 VAL D C 1
ATOM 16186 O O . VAL D 1 326 ? 43.011 -48.642 16.955 1.00 17.77 326 VAL D O 1
ATOM 16190 N N . THR D 1 327 ? 41.758 -50.497 17.263 1.00 14.11 327 THR D N 1
ATOM 16191 C CA . THR D 1 327 ? 42.297 -50.821 18.580 1.00 19.71 327 THR D CA 1
ATOM 16192 C C . THR D 1 327 ? 43.318 -51.954 18.522 1.00 20.04 327 THR D C 1
ATOM 16193 O O . THR D 1 327 ? 43.189 -52.899 17.735 1.00 15.53 327 THR D O 1
ATOM 16197 N N . GLU D 1 328 ? 44.321 -51.862 19.401 1.00 19.44 328 GLU D N 1
ATOM 16198 C CA . GLU D 1 328 ? 45.275 -52.956 19.574 1.00 18.32 328 GLU D CA 1
ATOM 16199 C C . GLU D 1 328 ? 44.561 -54.282 19.813 1.00 16.59 328 GLU D C 1
ATOM 16200 O O . GLU D 1 328 ? 44.885 -55.302 19.192 1.00 16.30 328 GLU D O 1
ATOM 16206 N N . LYS D 1 329 ? 43.572 -54.292 20.710 1.00 19.46 329 LYS D N 1
ATOM 16207 C CA . LYS D 1 329 ? 42.906 -55.555 21.013 1.00 19.77 329 LYS D CA 1
ATOM 16208 C C . LYS D 1 329 ? 42.315 -56.189 19.762 1.00 18.64 329 LYS D C 1
ATOM 16209 O O . LYS D 1 329 ? 42.439 -57.402 19.558 1.00 19.24 329 LYS D O 1
ATOM 16215 N N . ALA D 1 330 ? 41.660 -55.392 18.913 1.00 21.21 330 ALA D N 1
ATOM 16216 C CA . ALA D 1 330 ? 41.031 -55.969 17.728 1.00 22.28 330 ALA D CA 1
ATOM 16217 C C . ALA D 1 330 ? 42.083 -56.431 16.730 1.00 16.34 330 ALA D C 1
ATOM 16218 O O . ALA D 1 330 ? 41.999 -57.540 16.189 1.00 19.86 330 ALA D O 1
ATOM 16220 N N . VAL D 1 331 ? 43.085 -55.591 16.475 1.00 19.77 331 VAL D N 1
ATOM 16221 C CA . VAL D 1 331 ? 44.151 -55.959 15.544 1.00 21.21 331 VAL D CA 1
ATOM 16222 C C . VAL D 1 331 ? 44.760 -57.306 15.931 1.00 19.67 331 VAL D C 1
ATOM 16223 O O . VAL D 1 331 ? 44.922 -58.202 15.090 1.00 17.95 331 VAL D O 1
ATOM 16227 N N . GLU D 1 332 ? 45.115 -57.468 17.210 1.00 16.69 332 GLU D N 1
ATOM 16228 C CA . GLU D 1 332 ? 45.855 -58.667 17.599 1.00 20.09 332 GLU D CA 1
ATOM 16229 C C . GLU D 1 332 ? 44.949 -59.891 17.669 1.00 22.32 332 GLU D C 1
ATOM 16230 O O . GLU D 1 332 ? 45.370 -60.992 17.297 1.00 23.96 332 GLU D O 1
ATOM 16236 N N . ALA D 1 333 ? 43.701 -59.730 18.121 1.00 21.93 333 ALA D N 1
ATOM 16237 C CA . ALA D 1 333 ? 42.780 -60.862 18.063 1.00 20.20 333 ALA D CA 1
ATOM 16238 C C . ALA D 1 333 ? 42.666 -61.387 16.640 1.00 21.73 333 ALA D C 1
ATOM 16239 O O . ALA D 1 333 ? 42.731 -62.600 16.410 1.00 22.35 333 ALA D O 1
ATOM 16241 N N . PHE D 1 334 ? 42.517 -60.487 15.665 1.00 21.80 334 PHE D N 1
ATOM 16242 C CA . PHE D 1 334 ? 42.446 -60.923 14.275 1.00 17.55 334 PHE D CA 1
ATOM 16243 C C . PHE D 1 334 ? 43.775 -61.514 13.822 1.00 17.64 334 PHE D C 1
ATOM 16244 O O . PHE D 1 334 ? 43.817 -62.610 13.251 1.00 20.28 334 PHE D O 1
ATOM 16252 N N . ALA D 1 335 ? 44.873 -60.794 14.057 1.00 16.37 335 ALA D N 1
ATOM 16253 C CA . ALA D 1 335 ? 46.175 -61.282 13.619 1.00 19.31 335 ALA D CA 1
ATOM 16254 C C . ALA D 1 335 ? 46.495 -62.637 14.240 1.00 23.56 335 ALA D C 1
ATOM 16255 O O . ALA D 1 335 ? 47.000 -63.538 13.559 1.00 21.18 335 ALA D O 1
ATOM 16257 N N . GLU D 1 336 ? 46.194 -62.809 15.530 1.00 21.74 336 GLU D N 1
ATOM 16258 C CA . GLU D 1 336 ? 46.549 -64.058 16.196 1.00 27.76 336 GLU D CA 1
ATOM 16259 C C . GLU D 1 336 ? 45.666 -65.206 15.736 1.00 26.99 336 GLU D C 1
ATOM 16260 O O . GLU D 1 336 ? 46.136 -66.344 15.642 1.00 25.53 336 GLU D O 1
ATOM 16266 N N . THR D 1 337 ? 44.393 -64.932 15.439 1.00 21.94 337 THR D N 1
ATOM 16267 C CA . THR D 1 337 ? 43.487 -65.999 15.031 1.00 20.77 337 THR D CA 1
ATOM 16268 C C . THR D 1 337 ? 43.793 -66.477 13.615 1.00 26.36 337 THR D C 1
ATOM 16269 O O . THR D 1 337 ? 43.785 -67.683 13.344 1.00 19.71 337 THR D O 1
ATOM 16273 N N . PHE D 1 338 ? 44.068 -65.552 12.693 1.00 25.30 338 PHE D N 1
ATOM 16274 C CA . PHE D 1 338 ? 44.193 -65.918 11.290 1.00 20.24 338 PHE D CA 1
ATOM 16275 C C . PHE D 1 338 ? 45.624 -65.893 10.769 1.00 20.62 338 PHE D C 1
ATOM 16276 O O . PHE D 1 338 ? 45.866 -66.379 9.658 1.00 23.62 338 PHE D O 1
ATOM 16284 N N . GLY D 1 339 ? 46.577 -65.369 11.536 1.00 25.16 339 GLY D N 1
ATOM 16285 C CA . GLY D 1 339 ? 47.976 -65.453 11.185 1.00 21.58 339 GLY D CA 1
ATOM 16286 C C . GLY D 1 339 ? 48.420 -66.865 10.837 1.00 22.75 339 GLY D C 1
ATOM 16287 O O . GLY D 1 339 ? 49.047 -67.105 9.799 1.00 24.98 339 GLY D O 1
ATOM 16288 N N . PRO D 1 340 ? 48.096 -67.835 11.696 1.00 26.43 340 PRO D N 1
ATOM 16289 C CA . PRO D 1 340 ? 48.478 -69.227 11.405 1.00 31.42 340 PRO D CA 1
ATOM 16290 C C . PRO D 1 340 ? 47.920 -69.752 10.097 1.00 36.08 340 PRO D C 1
ATOM 16291 O O . PRO D 1 340 ? 48.364 -70.816 9.643 1.00 29.54 340 PRO D O 1
ATOM 16295 N N . TYR D 1 341 ? 46.964 -69.056 9.477 1.00 27.96 341 TYR D N 1
ATOM 16296 C CA . TYR D 1 341 ? 46.398 -69.490 8.207 1.00 21.97 341 TYR D CA 1
ATOM 16297 C C . TYR D 1 341 ? 46.814 -68.580 7.057 1.00 24.25 341 TYR D C 1
ATOM 16298 O O . TYR D 1 341 ? 46.123 -68.511 6.038 1.00 27.18 341 TYR D O 1
ATOM 16307 N N . GLY D 1 342 ? 47.933 -67.879 7.204 1.00 23.52 342 GLY D N 1
ATOM 16308 C CA . GLY D 1 342 ? 48.500 -67.108 6.118 1.00 23.76 342 GLY D CA 1
ATOM 16309 C C . GLY D 1 342 ? 48.113 -65.646 6.068 1.00 19.98 342 GLY D C 1
ATOM 16310 O O . GLY D 1 342 ? 48.526 -64.952 5.132 1.00 23.66 342 GLY D O 1
ATOM 16311 N N . LEU D 1 343 ? 47.330 -65.156 7.026 1.00 21.30 343 LEU D N 1
ATOM 16312 C CA . LEU D 1 343 ? 47.030 -63.730 7.079 1.00 23.35 343 LEU D CA 1
ATOM 16313 C C . LEU D 1 343 ? 48.274 -62.979 7.532 1.00 27.91 343 LEU D C 1
ATOM 16314 O O . LEU D 1 343 ? 48.740 -63.165 8.661 1.00 25.24 343 LEU D O 1
ATOM 16319 N N . ASN D 1 344 ? 48.814 -62.135 6.653 1.00 19.25 344 ASN D N 1
ATOM 16320 C CA . ASN D 1 344 ? 50.025 -61.376 6.950 1.00 20.58 344 ASN D CA 1
ATOM 16321 C C . ASN D 1 344 ? 49.657 -60.124 7.743 1.00 19.55 344 ASN D C 1
ATOM 16322 O O . ASN D 1 344 ? 49.064 -59.185 7.199 1.00 19.29 344 ASN D O 1
ATOM 16327 N N . ARG D 1 345 ? 50.008 -60.109 9.034 1.00 18.46 345 ARG D N 1
ATOM 16328 C CA . ARG D 1 345 ? 49.673 -58.973 9.892 1.00 22.08 345 ARG D CA 1
ATOM 16329 C C . ARG D 1 345 ? 50.153 -57.653 9.312 1.00 18.34 345 ARG D C 1
ATOM 16330 O O . ARG D 1 345 ? 49.510 -56.614 9.515 1.00 19.31 345 ARG D O 1
ATOM 16338 N N . GLN D 1 346 ? 51.272 -57.668 8.586 1.00 15.91 346 GLN D N 1
ATOM 16339 C CA . GLN D 1 346 ? 51.834 -56.443 8.032 1.00 16.68 346 GLN D CA 1
ATOM 16340 C C . GLN D 1 346 ? 50.975 -55.841 6.928 1.00 19.67 346 GLN D C 1
ATOM 16341 O O . GLN D 1 346 ? 51.272 -54.735 6.475 1.00 17.76 346 GLN D O 1
ATOM 16347 N N . ASN D 1 347 ? 49.930 -56.530 6.478 1.00 19.25 347 ASN D N 1
ATOM 16348 C CA . ASN D 1 347 ? 49.029 -55.979 5.478 1.00 20.05 347 ASN D CA 1
ATOM 16349 C C . ASN D 1 347 ? 47.740 -55.454 6.096 1.00 17.19 347 ASN D C 1
ATOM 16350 O O . ASN D 1 347 ? 46.820 -55.080 5.366 1.00 16.66 347 ASN D O 1
ATOM 16355 N N . MET D 1 348 ? 47.662 -55.410 7.426 1.00 15.49 348 MET D N 1
ATOM 16356 C CA . MET D 1 348 ? 46.600 -54.701 8.129 1.00 15.33 348 MET D CA 1
ATOM 16357 C C . MET D 1 348 ? 46.947 -53.215 8.139 1.00 20.84 348 MET D C 1
ATOM 16358 O O . MET D 1 348 ? 48.021 -52.825 8.610 1.00 15.51 348 MET D O 1
ATOM 16363 N N . ARG D 1 349 ? 46.063 -52.386 7.585 1.00 13.17 349 ARG D N 1
ATOM 16364 C CA . ARG D 1 349 ? 46.403 -51.006 7.232 1.00 15.13 349 ARG D CA 1
ATOM 16365 C C . ARG D 1 349 ? 45.371 -50.043 7.814 1.00 16.11 349 ARG D C 1
ATOM 16366 O O . ARG D 1 349 ? 44.429 -49.631 7.128 1.00 13.04 349 ARG D O 1
ATOM 16374 N N . PRO D 1 350 ? 45.527 -49.656 9.082 1.00 16.74 350 PRO D N 1
ATOM 16375 C CA . PRO D 1 350 ? 44.583 -48.704 9.689 1.00 13.23 350 PRO D CA 1
ATOM 16376 C C . PRO D 1 350 ? 44.628 -47.363 8.970 1.00 19.84 350 PRO D C 1
ATOM 16377 O O . PRO D 1 350 ? 45.704 -46.827 8.685 1.00 14.85 350 PRO D O 1
ATOM 16381 N N . SER D 1 351 ? 43.442 -46.818 8.683 1.00 13.30 351 SER D N 1
ATOM 16382 C CA . SER D 1 351 ? 43.319 -45.661 7.803 1.00 12.91 351 SER D CA 1
ATOM 16383 C C . SER D 1 351 ? 42.227 -44.733 8.325 1.00 12.16 351 SER D C 1
ATOM 16384 O O . SER D 1 351 ? 41.326 -45.154 9.058 1.00 10.49 351 SER D O 1
ATOM 16387 N N . TYR D 1 352 ? 42.300 -43.464 7.923 1.00 13.19 352 TYR D N 1
ATOM 16388 C CA . TYR D 1 352 ? 41.439 -42.435 8.508 1.00 14.97 352 TYR D CA 1
ATOM 16389 C C . TYR D 1 352 ? 40.864 -41.520 7.435 1.00 14.97 352 TYR D C 1
ATOM 16390 O O . TYR D 1 352 ? 41.570 -41.125 6.505 1.00 14.33 352 TYR D O 1
ATOM 16399 N N . GLY D 1 353 ? 39.596 -41.158 7.596 1.00 15.35 353 GLY D N 1
ATOM 16400 C CA . GLY D 1 353 ? 38.978 -40.197 6.710 1.00 13.55 353 GLY D CA 1
ATOM 16401 C C . GLY D 1 353 ? 37.579 -39.857 7.174 1.00 14.60 353 GLY D C 1
ATOM 16402 O O . GLY D 1 353 ? 37.140 -40.274 8.248 1.00 12.85 353 GLY D O 1
ATOM 16403 N N . LEU D 1 354 ? 36.873 -39.100 6.339 1.00 14.48 354 LEU D N 1
ATOM 16404 C CA . LEU D 1 354 ? 35.517 -38.684 6.673 1.00 16.46 354 LEU D CA 1
ATOM 16405 C C . LEU D 1 354 ? 34.872 -38.111 5.420 1.00 14.69 354 LEU D C 1
ATOM 16406 O O . LEU D 1 354 ? 35.559 -37.714 4.474 1.00 12.84 354 LEU D O 1
ATOM 16411 N N . ALA D 1 355 ? 33.535 -38.067 5.433 1.00 17.46 355 ALA D N 1
ATOM 16412 C CA . ALA D 1 355 ? 32.796 -37.668 4.237 1.00 15.64 355 ALA D CA 1
ATOM 16413 C C . ALA D 1 355 ? 33.162 -36.260 3.787 1.00 15.06 355 ALA D C 1
ATOM 16414 O O . ALA D 1 355 ? 33.177 -35.975 2.581 1.00 15.42 355 ALA D O 1
ATOM 16416 N N . GLU D 1 356 ? 33.460 -35.369 4.736 1.00 14.15 356 GLU D N 1
ATOM 16417 C CA . GLU D 1 356 ? 33.850 -34.002 4.407 1.00 15.68 356 GLU D CA 1
ATOM 16418 C C . GLU D 1 356 ? 35.098 -33.940 3.535 1.00 17.72 356 GLU D C 1
ATOM 16419 O O . GLU D 1 356 ? 35.332 -32.925 2.867 1.00 16.96 356 GLU D O 1
ATOM 16425 N N . ALA D 1 357 ? 35.916 -34.988 3.540 1.00 15.87 357 ALA D N 1
ATOM 16426 C CA . ALA D 1 357 ? 37.083 -35.085 2.671 1.00 11.56 357 ALA D CA 1
ATOM 16427 C C . ALA D 1 357 ? 36.859 -36.094 1.553 1.00 20.22 357 ALA D C 1
ATOM 16428 O O . ALA D 1 357 ? 37.818 -36.674 1.027 1.00 15.81 357 ALA D O 1
ATOM 16430 N N . SER D 1 358 ? 35.585 -36.323 1.204 1.00 12.86 358 SER D N 1
ATOM 16431 C CA . SER D 1 358 ? 35.168 -37.307 0.213 1.00 14.57 358 SER D CA 1
ATOM 16432 C C . SER D 1 358 ? 35.251 -38.688 0.833 1.00 19.95 358 SER D C 1
ATOM 16433 O O . SER D 1 358 ? 34.222 -39.316 1.108 1.00 18.18 358 SER D O 1
ATOM 16436 N N . LEU D 1 359 ? 36.474 -39.159 1.081 1.00 14.77 359 LEU D N 1
ATOM 16437 C CA . LEU D 1 359 ? 36.645 -40.419 1.793 1.00 18.98 359 LEU D CA 1
ATOM 16438 C C . LEU D 1 359 ? 37.950 -40.451 2.588 1.00 21.99 359 LEU D C 1
ATOM 16439 O O . LEU D 1 359 ? 37.934 -40.424 3.824 1.00 19.30 359 LEU D O 1
ATOM 16444 N N . LEU D 1 360 ? 39.082 -40.494 1.892 1.00 13.29 360 LEU D N 1
ATOM 16445 C CA . LEU D 1 360 ? 40.351 -40.889 2.498 1.00 16.39 360 LEU D CA 1
ATOM 16446 C C . LEU D 1 360 ? 41.251 -39.687 2.745 1.00 14.22 360 LEU D C 1
ATOM 16447 O O . LEU D 1 360 ? 41.540 -38.922 1.819 1.00 14.26 360 LEU D O 1
ATOM 16452 N N . VAL D 1 361 ? 41.716 -39.542 3.984 1.00 11.81 361 VAL D N 1
ATOM 16453 C CA . VAL D 1 361 ? 42.699 -38.528 4.345 1.00 14.24 361 VAL D CA 1
ATOM 16454 C C . VAL D 1 361 ? 44.083 -39.143 4.567 1.00 13.09 361 VAL D C 1
ATOM 16455 O O . VAL D 1 361 ? 45.067 -38.690 3.984 1.00 15.21 361 VAL D O 1
ATOM 16459 N N . THR D 1 362 ? 44.178 -40.188 5.395 1.00 16.30 362 THR D N 1
ATOM 16460 C CA . THR D 1 362 ? 45.469 -40.824 5.655 1.00 14.12 362 THR D CA 1
ATOM 16461 C C . THR D 1 362 ? 45.368 -42.340 5.559 1.00 15.76 362 THR D C 1
ATOM 16462 O O . THR D 1 362 ? 44.344 -42.947 5.895 1.00 11.90 362 THR D O 1
ATOM 16466 N N . THR D 1 363 ? 46.462 -42.944 5.113 1.00 14.84 363 THR D N 1
ATOM 16467 C CA . THR D 1 363 ? 46.607 -44.384 5.022 1.00 13.06 363 THR D CA 1
ATOM 16468 C C . THR D 1 363 ? 48.098 -44.696 5.077 1.00 14.74 363 THR D C 1
ATOM 16469 O O . THR D 1 363 ? 48.921 -43.846 4.711 1.00 14.64 363 THR D O 1
ATOM 16473 N N . PRO D 1 364 ? 48.478 -45.873 5.560 1.00 13.01 364 PRO D N 1
ATOM 16474 C CA . PRO D 1 364 ? 49.910 -46.224 5.590 1.00 14.21 364 PRO D CA 1
ATOM 16475 C C . PRO D 1 364 ? 50.471 -46.354 4.182 1.00 14.24 364 PRO D C 1
ATOM 16476 O O . PRO D 1 364 ? 49.949 -47.101 3.347 1.00 17.22 364 PRO D O 1
ATOM 16480 N N . GLN D 1 365 ? 51.543 -45.614 3.919 1.00 16.15 365 GLN D N 1
ATOM 16481 C CA . GLN D 1 365 ? 52.191 -45.640 2.613 1.00 18.43 365 GLN D CA 1
ATOM 16482 C C . GLN D 1 365 ? 53.640 -46.106 2.693 1.00 27.63 365 GLN D C 1
ATOM 16483 O O . GLN D 1 365 ? 54.396 -45.920 1.730 1.00 20.12 365 GLN D O 1
ATOM 16489 N N . THR D 1 366 ? 54.043 -46.687 3.813 1.00 21.42 366 THR D N 1
ATOM 16490 C CA . THR D 1 366 ? 55.319 -47.368 3.975 1.00 21.29 366 THR D CA 1
ATOM 16491 C C . THR D 1 366 ? 55.035 -48.747 4.529 1.00 24.10 366 THR D C 1
ATOM 16492 O O . THR D 1 366 ? 53.920 -49.028 4.979 1.00 20.55 366 THR D O 1
ATOM 16496 N N . PRO D 1 367 ? 56.029 -49.643 4.518 1.00 21.50 367 PRO D N 1
ATOM 16497 C CA . PRO D 1 367 ? 55.812 -50.984 5.083 1.00 20.51 367 PRO D CA 1
ATOM 16498 C C . PRO D 1 367 ? 55.732 -51.002 6.603 1.00 14.95 367 PRO D C 1
ATOM 16499 O O . PRO D 1 367 ? 55.464 -52.062 7.177 1.00 18.72 367 PRO D O 1
ATOM 16503 N N . GLN D 1 368 ? 55.921 -49.862 7.267 1.00 15.79 368 GLN D N 1
ATOM 16504 C CA . GLN D 1 368 ? 55.814 -49.752 8.725 1.00 17.38 368 GLN D CA 1
ATOM 16505 C C . GLN D 1 368 ? 54.342 -49.626 9.124 1.00 18.80 368 GLN D C 1
ATOM 16506 O O . GLN D 1 368 ? 53.833 -48.539 9.413 1.00 19.33 368 GLN D O 1
ATOM 16512 N N . ARG D 1 369 ? 53.652 -50.766 9.150 1.00 16.13 369 ARG D N 1
ATOM 16513 C CA . ARG D 1 369 ? 52.272 -50.841 9.618 1.00 16.49 369 ARG D CA 1
ATOM 16514 C C . ARG D 1 369 ? 51.941 -52.301 9.890 1.00 17.60 369 ARG D C 1
ATOM 16515 O O . ARG D 1 369 ? 52.615 -53.197 9.376 1.00 15.57 369 ARG D O 1
ATOM 16523 N N . PRO D 1 370 ? 50.916 -52.579 10.715 1.00 17.41 370 PRO D N 1
ATOM 16524 C CA . PRO D 1 370 ? 50.161 -51.603 11.505 1.00 18.78 370 PRO D CA 1
ATOM 16525 C C . PRO D 1 370 ? 50.984 -51.090 12.676 1.00 19.54 370 PRO D C 1
ATOM 16526 O O . PRO D 1 370 ? 51.625 -51.886 13.368 1.00 17.44 370 PRO D O 1
ATOM 16530 N N . VAL D 1 371 ? 50.969 -49.784 12.886 1.00 17.27 371 VAL D N 1
ATOM 16531 C CA . VAL D 1 371 ? 51.700 -49.167 13.986 1.00 21.66 371 VAL D CA 1
ATOM 16532 C C . VAL D 1 371 ? 50.807 -49.131 15.213 1.00 21.59 371 VAL D C 1
ATOM 16533 O O . VAL D 1 371 ? 49.662 -48.659 15.152 1.00 19.28 371 VAL D O 1
ATOM 16537 N N . ILE D 1 372 ? 51.332 -49.625 16.330 1.00 18.13 372 ILE D N 1
ATOM 16538 C CA . ILE D 1 372 ? 50.696 -49.502 17.635 1.00 16.61 372 ILE D CA 1
ATOM 16539 C C . ILE D 1 372 ? 51.723 -48.902 18.581 1.00 24.82 372 ILE D C 1
ATOM 16540 O O . ILE D 1 372 ? 52.768 -49.516 18.828 1.00 21.81 372 ILE D O 1
ATOM 16545 N N . SER D 1 373 ? 51.448 -47.696 19.074 1.00 20.65 373 SER D N 1
ATOM 16546 C CA . SER D 1 373 ? 52.361 -46.968 19.944 1.00 22.30 373 SER D CA 1
ATOM 16547 C C . SER D 1 373 ? 51.731 -46.822 21.322 1.00 28.02 373 SER D C 1
ATOM 16548 O O . SER D 1 373 ? 50.510 -46.674 21.444 1.00 23.34 373 SER D O 1
ATOM 16551 N N . TYR D 1 374 ? 52.562 -46.879 22.358 1.00 22.58 374 TYR D N 1
ATOM 16552 C CA . TYR D 1 374 ? 52.109 -46.708 23.730 1.00 27.07 374 TYR D CA 1
ATOM 16553 C C . TYR D 1 374 ? 52.530 -45.331 24.217 1.00 26.98 374 TYR D C 1
ATOM 16554 O O . TYR D 1 374 ? 53.708 -44.968 24.132 1.00 28.41 374 TYR D O 1
ATOM 16563 N N . PHE D 1 375 ? 51.557 -44.567 24.706 1.00 28.82 375 PHE D N 1
ATOM 16564 C CA . PHE D 1 375 ? 51.737 -43.174 25.077 1.00 34.40 375 PHE D CA 1
ATOM 16565 C C . PHE D 1 375 ? 51.491 -42.999 26.566 1.00 30.00 375 PHE D C 1
ATOM 16566 O O . PHE D 1 375 ? 50.546 -43.571 27.119 1.00 29.87 375 PHE D O 1
ATOM 16574 N N . ASP D 1 376 ? 52.340 -42.198 27.204 1.00 30.62 376 ASP D N 1
ATOM 16575 C CA . ASP D 1 376 ? 52.154 -41.894 28.617 1.00 40.60 376 ASP D CA 1
ATOM 16576 C C . ASP D 1 376 ? 50.787 -41.260 28.836 1.00 36.07 376 ASP D C 1
ATOM 16577 O O . ASP D 1 376 ? 50.478 -40.212 28.257 1.00 37.26 376 ASP D O 1
ATOM 16582 N N . ARG D 1 377 ? 49.970 -41.907 29.668 1.00 30.08 377 ARG D N 1
ATOM 16583 C CA . ARG D 1 377 ? 48.607 -41.436 29.898 1.00 45.16 377 ARG D CA 1
ATOM 16584 C C . ARG D 1 377 ? 48.594 -40.007 30.435 1.00 38.93 377 ARG D C 1
ATOM 16585 O O . ARG D 1 377 ? 47.817 -39.163 29.974 1.00 42.88 377 ARG D O 1
ATOM 16593 N N . GLU D 1 378 ? 49.458 -39.718 31.410 1.00 40.03 378 GLU D N 1
ATOM 16594 C CA . GLU D 1 378 ? 49.489 -38.387 32.012 1.00 44.36 378 GLU D CA 1
ATOM 16595 C C . GLU D 1 378 ? 49.797 -37.317 30.972 1.00 38.58 378 GLU D C 1
ATOM 16596 O O . GLU D 1 378 ? 49.095 -36.303 30.881 1.00 34.65 378 GLU D O 1
ATOM 16602 N N . GLN D 1 379 ? 50.862 -37.516 30.192 1.00 34.54 379 GLN D N 1
ATOM 16603 C CA . GLN D 1 379 ? 51.220 -36.532 29.177 1.00 35.63 379 GLN D CA 1
ATOM 16604 C C . GLN D 1 379 ? 50.123 -36.380 28.131 1.00 29.33 379 GLN D C 1
ATOM 16605 O O . GLN D 1 379 ? 49.909 -35.278 27.609 1.00 33.54 379 GLN D O 1
ATOM 16611 N N . LEU D 1 380 ? 49.426 -37.470 27.804 1.00 31.07 380 LEU D N 1
ATOM 16612 C CA . LEU D 1 380 ? 48.298 -37.384 26.882 1.00 35.57 380 LEU D CA 1
ATOM 16613 C C . LEU D 1 380 ? 47.228 -36.440 27.421 1.00 38.08 380 LEU D C 1
ATOM 16614 O O . LEU D 1 380 ? 46.735 -35.565 26.699 1.00 32.12 380 LEU D O 1
ATOM 16619 N N . ALA D 1 381 ? 46.866 -36.596 28.700 1.00 39.10 381 ALA D N 1
ATOM 16620 C CA . ALA D 1 381 ? 45.887 -35.698 29.307 1.00 38.31 381 ALA D CA 1
ATOM 16621 C C . ALA D 1 381 ? 46.305 -34.240 29.175 1.00 39.47 381 ALA D C 1
ATOM 16622 O O . ALA D 1 381 ? 45.450 -33.349 29.167 1.00 43.29 381 ALA D O 1
ATOM 16624 N N . ALA D 1 382 ? 47.608 -33.977 29.080 1.00 41.94 382 ALA D N 1
ATOM 16625 C CA . ALA D 1 382 ? 48.134 -32.642 28.835 1.00 37.90 382 ALA D CA 1
ATOM 16626 C C . ALA D 1 382 ? 48.429 -32.398 27.358 1.00 39.56 382 ALA D C 1
ATOM 16627 O O . ALA D 1 382 ? 49.243 -31.527 27.027 1.00 36.13 382 ALA D O 1
ATOM 16629 N N . ASN D 1 383 ? 47.802 -33.168 26.467 1.00 31.18 383 ASN D N 1
ATOM 16630 C CA . ASN D 1 383 ? 47.880 -32.925 25.027 1.00 29.84 383 ASN D CA 1
ATOM 16631 C C . ASN D 1 383 ? 49.317 -33.007 24.509 1.00 30.30 383 ASN D C 1
ATOM 16632 O O . ASN D 1 383 ? 49.718 -32.266 23.607 1.00 29.85 383 ASN D O 1
ATOM 16637 N N . ARG D 1 384 ? 50.089 -33.938 25.065 1.00 29.04 384 ARG D N 1
ATOM 16638 C CA . ARG D 1 384 ? 51.431 -34.245 24.592 1.00 28.76 384 ARG D CA 1
ATOM 16639 C C . ARG D 1 384 ? 51.555 -35.749 24.406 1.00 29.96 384 ARG D C 1
ATOM 16640 O O . ARG D 1 384 ? 51.184 -36.523 25.297 1.00 27.54 384 ARG D O 1
ATOM 16648 N N . ALA D 1 385 ? 52.076 -36.158 23.251 1.00 27.51 385 ALA D N 1
ATOM 16649 C CA . ALA D 1 385 ? 52.315 -37.562 22.936 1.00 33.97 385 ALA D CA 1
ATOM 16650 C C . ALA D 1 385 ? 53.783 -37.877 23.216 1.00 34.78 385 ALA D C 1
ATOM 16651 O O . ALA D 1 385 ? 54.673 -37.445 22.475 1.00 33.52 385 ALA D O 1
ATOM 16653 N N . VAL D 1 386 ? 54.027 -38.624 24.289 1.00 29.98 386 VAL D N 1
ATOM 16654 C CA . VAL D 1 386 ? 55.362 -39.047 24.697 1.00 32.53 386 VAL D CA 1
ATOM 16655 C C . VAL D 1 386 ? 55.384 -40.566 24.650 1.00 30.89 386 VAL D C 1
ATOM 16656 O O . VAL D 1 386 ? 54.650 -41.225 25.399 1.00 29.24 386 VAL D O 1
ATOM 16660 N N . ILE D 1 387 ? 56.217 -41.122 23.768 1.00 32.91 387 ILE D N 1
ATOM 16661 C CA . ILE D 1 387 ? 56.214 -42.562 23.548 1.00 27.33 387 ILE D CA 1
ATOM 16662 C C . ILE D 1 387 ? 56.896 -43.264 24.714 1.00 29.66 387 ILE D C 1
ATOM 16663 O O . ILE D 1 387 ? 57.951 -42.831 25.198 1.00 33.65 387 ILE D O 1
ATOM 16668 N N . VAL D 1 388 ? 56.299 -44.367 25.161 1.00 26.93 388 VAL D N 1
ATOM 16669 C CA . VAL D 1 388 ? 56.821 -45.186 26.246 1.00 31.33 388 VAL D CA 1
ATOM 16670 C C . VAL D 1 388 ? 56.567 -46.650 25.901 1.00 35.46 388 VAL D C 1
ATOM 16671 O O . VAL D 1 388 ? 56.059 -46.976 24.827 1.00 28.86 388 VAL D O 1
ATOM 16675 N N . ASP D 1 389 ? 56.932 -47.538 26.821 1.00 30.60 389 ASP D N 1
ATOM 16676 C CA . ASP D 1 389 ? 56.704 -48.962 26.639 1.00 29.47 389 ASP D CA 1
ATOM 16677 C C . ASP D 1 389 ? 55.307 -49.340 27.110 1.00 31.45 389 ASP D C 1
ATOM 16678 O O . ASP D 1 389 ? 54.710 -48.667 27.957 1.00 30.24 389 ASP D O 1
ATOM 16683 N N . LYS D 1 390 ? 54.793 -50.437 26.554 1.00 30.77 390 LYS D N 1
ATOM 16684 C CA . LYS D 1 390 ? 53.511 -50.968 26.997 1.00 35.67 390 LYS D CA 1
ATOM 16685 C C . LYS D 1 390 ? 53.539 -51.197 28.501 1.00 42.84 390 LYS D C 1
ATOM 16686 O O . LYS D 1 390 ? 54.475 -51.801 29.031 1.00 42.47 390 LYS D O 1
ATOM 16692 N N . GLY D 1 391 ? 52.516 -50.697 29.182 1.00 46.01 391 GLY D N 1
ATOM 16693 C CA . GLY D 1 391 ? 52.459 -50.770 30.633 1.00 53.12 391 GLY D CA 1
ATOM 16694 C C . GLY D 1 391 ? 51.189 -50.115 31.127 1.00 56.47 391 GLY D C 1
ATOM 16695 O O . GLY D 1 391 ? 50.462 -49.462 30.370 1.00 61.14 391 GLY D O 1
ATOM 16696 N N . ASP D 1 392 ? 50.933 -50.291 32.426 1.00 60.52 392 ASP D N 1
ATOM 16697 C CA . ASP D 1 392 ? 49.674 -49.830 33.007 1.00 60.57 392 ASP D CA 1
ATOM 16698 C C . ASP D 1 392 ? 49.502 -48.317 32.925 1.00 57.34 392 ASP D C 1
ATOM 16699 O O . ASP D 1 392 ? 48.366 -47.831 32.982 1.00 56.33 392 ASP D O 1
ATOM 16704 N N . ASN D 1 393 ? 50.592 -47.562 32.798 1.00 51.75 393 ASN D N 1
ATOM 16705 C CA . ASN D 1 393 ? 50.533 -46.108 32.737 1.00 56.69 393 ASN D CA 1
ATOM 16706 C C . ASN D 1 393 ? 50.617 -45.579 31.308 1.00 53.87 393 ASN D C 1
ATOM 16707 O O . ASN D 1 393 ? 50.991 -44.418 31.104 1.00 50.26 393 ASN D O 1
ATOM 16712 N N . ALA D 1 394 ? 50.276 -46.403 30.320 1.00 47.57 394 ALA D N 1
ATOM 16713 C CA . ALA D 1 394 ? 50.350 -46.021 28.919 1.00 46.87 394 ALA D CA 1
ATOM 16714 C C . ALA D 1 394 ? 49.077 -46.445 28.204 1.00 39.63 394 ALA D C 1
ATOM 16715 O O . ALA D 1 394 ? 48.456 -47.453 28.552 1.00 34.27 394 ALA D O 1
ATOM 16717 N N . VAL D 1 395 ? 48.695 -45.665 27.195 1.00 31.68 395 VAL D N 1
ATOM 16718 C CA . VAL D 1 395 ? 47.544 -45.971 26.354 1.00 35.84 395 VAL D CA 1
ATOM 16719 C C . VAL D 1 395 ? 48.037 -46.288 24.949 1.00 25.10 395 VAL D C 1
ATOM 16720 O O . VAL D 1 395 ? 48.896 -45.582 24.402 1.00 29.43 395 VAL D O 1
ATOM 16724 N N . ALA D 1 396 ? 47.480 -47.345 24.366 1.00 21.74 396 ALA D N 1
ATOM 16725 C CA . ALA D 1 396 ? 47.842 -47.779 23.022 1.00 26.34 396 ALA D CA 1
ATOM 16726 C C . ALA D 1 396 ? 47.042 -46.995 21.986 1.00 25.94 396 ALA D C 1
ATOM 16727 O O . ALA D 1 396 ? 45.811 -47.080 21.955 1.00 29.24 396 ALA D O 1
ATOM 16729 N N . LEU D 1 397 ? 47.733 -46.236 21.142 1.00 23.26 397 LEU D N 1
ATOM 16730 C CA . LEU D 1 397 ? 47.120 -45.574 19.997 1.00 25.21 397 LEU D CA 1
ATOM 16731 C C . LEU D 1 397 ? 47.638 -46.205 18.709 1.00 28.45 397 LEU D C 1
ATOM 16732 O O . LEU D 1 397 ? 48.817 -46.573 18.619 1.00 18.65 397 LEU D O 1
ATOM 16737 N N . THR D 1 398 ? 46.752 -46.333 17.720 1.00 23.60 398 THR D N 1
ATOM 16738 C CA . THR D 1 398 ? 47.050 -47.007 16.461 1.00 18.25 398 THR D CA 1
ATOM 16739 C C . THR D 1 398 ? 47.379 -45.973 15.393 1.00 23.22 398 THR D C 1
ATOM 16740 O O . THR D 1 398 ? 46.629 -45.006 15.207 1.00 19.43 398 THR D O 1
ATOM 16744 N N . GLY D 1 399 ? 48.494 -46.175 14.697 1.00 16.35 399 GLY D N 1
ATOM 16745 C CA . GLY D 1 399 ? 48.871 -45.253 13.637 1.00 18.35 399 GLY D CA 1
ATOM 16746 C C . GLY D 1 399 ? 47.998 -45.464 12.410 1.00 15.92 399 GLY D C 1
ATOM 16747 O O . GLY D 1 399 ? 47.763 -46.602 11.989 1.00 17.92 399 GLY D O 1
ATOM 16748 N N . VAL D 1 400 ? 47.510 -44.370 11.831 1.00 16.82 400 VAL D N 1
ATOM 16749 C CA . VAL D 1 400 ? 46.676 -44.448 10.637 1.00 19.11 400 VAL D CA 1
ATOM 16750 C C . VAL D 1 400 ? 47.404 -43.893 9.413 1.00 16.89 400 VAL D C 1
ATOM 16751 O O . VAL D 1 400 ? 46.770 -43.541 8.420 1.00 15.19 400 VAL D O 1
ATOM 16755 N N . GLY D 1 401 ? 48.734 -43.820 9.467 1.00 16.63 401 GLY D N 1
ATOM 16756 C CA . GLY D 1 401 ? 49.512 -43.541 8.278 1.00 16.65 401 GLY D CA 1
ATOM 16757 C C . GLY D 1 401 ? 49.732 -42.078 7.956 1.00 16.61 401 GLY D C 1
ATOM 16758 O O . GLY D 1 401 ? 49.768 -41.227 8.851 1.00 14.98 401 GLY D O 1
ATOM 16759 N N . GLN D 1 402 ? 49.884 -41.782 6.669 1.00 13.79 402 GLN D N 1
ATOM 16760 C CA . GLN D 1 402 ? 50.251 -40.461 6.191 1.00 15.12 402 GLN D CA 1
ATOM 16761 C C . GLN D 1 402 ? 49.189 -39.947 5.224 1.00 20.76 402 GLN D C 1
ATOM 16762 O O . GLN D 1 402 ? 48.455 -40.725 4.604 1.00 19.42 402 GLN D O 1
ATOM 16768 N N . VAL D 1 403 ? 49.131 -38.619 5.087 1.00 15.43 403 VAL D N 1
ATOM 16769 C CA . VAL D 1 403 ? 48.126 -37.998 4.233 1.00 14.51 403 VAL D CA 1
ATOM 16770 C C . VAL D 1 403 ? 48.339 -38.450 2.791 1.00 17.06 403 VAL D C 1
ATOM 16771 O O . VAL D 1 403 ? 49.468 -38.716 2.353 1.00 16.02 403 VAL D O 1
ATOM 16775 N N . VAL D 1 404 ? 47.239 -38.584 2.054 1.00 12.88 404 VAL D N 1
ATOM 16776 C CA . VAL D 1 404 ? 47.291 -39.062 0.676 1.00 13.93 404 VAL D CA 1
ATOM 16777 C C . VAL D 1 404 ? 47.339 -37.840 -0.240 1.00 16.98 404 VAL D C 1
ATOM 16778 O O . VAL D 1 404 ? 46.341 -37.138 -0.422 1.00 16.72 404 VAL D O 1
ATOM 16782 N N . ARG D 1 405 ? 48.500 -37.587 -0.815 1.00 16.09 405 ARG D N 1
ATOM 16783 C CA . ARG D 1 405 ? 48.727 -36.352 -1.550 1.00 20.43 405 ARG D CA 1
ATOM 16784 C C . ARG D 1 405 ? 48.171 -36.437 -2.970 1.00 20.19 405 ARG D C 1
ATOM 16785 O O . ARG D 1 405 ? 47.973 -37.528 -3.508 1.00 14.47 405 ARG D O 1
ATOM 16793 N N . PRO D 1 406 ? 47.929 -35.280 -3.617 1.00 19.72 406 PRO D N 1
ATOM 16794 C CA . PRO D 1 406 ? 48.177 -33.949 -3.051 1.00 19.47 406 PRO D CA 1
ATOM 16795 C C . PRO D 1 406 ? 47.076 -33.504 -2.094 1.00 23.06 406 PRO D C 1
ATOM 16796 O O . PRO D 1 406 ? 45.887 -33.464 -2.436 1.00 20.00 406 PRO D O 1
ATOM 16800 N N . GLN D 1 407 ? 47.495 -33.159 -0.884 1.00 19.15 407 GLN D N 1
ATOM 16801 C CA . GLN D 1 407 ? 46.577 -32.851 0.204 1.00 20.76 407 GLN D CA 1
ATOM 16802 C C . GLN D 1 407 ? 47.435 -32.510 1.410 1.00 21.55 407 GLN D C 1
ATOM 16803 O O . GLN D 1 407 ? 48.541 -33.044 1.549 1.00 20.56 407 GLN D O 1
ATOM 16809 N N . ASN D 1 408 ? 46.961 -31.629 2.280 1.00 19.21 408 ASN D N 1
ATOM 16810 C CA . ASN D 1 408 ? 47.681 -31.308 3.502 1.00 15.65 408 ASN D CA 1
ATOM 16811 C C . ASN D 1 408 ? 46.854 -31.713 4.707 1.00 18.59 408 ASN D C 1
ATOM 16812 O O . ASN D 1 408 ? 45.627 -31.573 4.720 1.00 19.48 408 ASN D O 1
ATOM 16817 N N . LEU D 1 409 ? 47.541 -32.215 5.717 1.00 17.90 409 LEU D N 1
ATOM 16818 C CA . LEU D 1 409 ? 46.938 -32.542 6.996 1.00 17.58 409 LEU D CA 1
ATOM 16819 C C . LEU D 1 409 ? 47.771 -31.858 8.065 1.00 21.30 409 LEU D C 1
ATOM 16820 O O . LEU D 1 409 ? 48.962 -32.160 8.210 1.00 18.04 409 LEU D O 1
ATOM 16825 N N . VAL D 1 410 ? 47.159 -30.925 8.787 1.00 21.26 410 VAL D N 1
ATOM 16826 C CA . VAL D 1 410 ? 47.838 -30.137 9.807 1.00 24.37 410 VAL D CA 1
ATOM 16827 C C . VAL D 1 410 ? 47.136 -30.365 11.137 1.00 21.88 410 VAL D C 1
ATOM 16828 O O . VAL D 1 410 ? 45.913 -30.539 11.180 1.00 22.83 410 VAL D O 1
ATOM 16832 N N . ILE D 1 411 ? 47.911 -30.390 12.217 1.00 21.35 411 ILE D N 1
ATOM 16833 C CA . ILE D 1 411 ? 47.372 -30.455 13.571 1.00 19.09 411 ILE D CA 1
ATOM 16834 C C . ILE D 1 411 ? 47.337 -29.032 14.106 1.00 23.35 411 ILE D C 1
ATOM 16835 O O . ILE D 1 411 ? 48.362 -28.339 14.117 1.00 24.79 411 ILE D O 1
ATOM 16840 N N . VAL D 1 412 ? 46.158 -28.586 14.533 1.00 23.43 412 VAL D N 1
ATOM 16841 C CA . VAL D 1 412 ? 45.899 -27.171 14.769 1.00 20.76 412 VAL D CA 1
ATOM 16842 C C . VAL D 1 412 ? 45.304 -26.981 16.156 1.00 24.46 412 VAL D C 1
ATOM 16843 O O . VAL D 1 412 ? 44.401 -27.720 16.565 1.00 24.25 412 VAL D O 1
ATOM 16847 N N . ASP D 1 413 ? 45.811 -25.987 16.873 1.00 26.23 413 ASP D N 1
ATOM 16848 C CA . ASP D 1 413 ? 45.166 -25.506 18.086 1.00 21.34 413 ASP D CA 1
ATOM 16849 C C . ASP D 1 413 ? 43.892 -24.765 17.692 1.00 24.08 413 ASP D C 1
ATOM 16850 O O . ASP D 1 413 ? 43.982 -23.697 17.071 1.00 29.25 413 ASP D O 1
ATOM 16855 N N . PRO D 1 414 ? 42.702 -25.275 18.019 1.00 22.04 414 PRO D N 1
ATOM 16856 C CA . PRO D 1 414 ? 41.480 -24.660 17.478 1.00 30.55 414 PRO D CA 1
ATOM 16857 C C . PRO D 1 414 ? 41.202 -23.277 18.038 1.00 39.96 414 PRO D C 1
ATOM 16858 O O . PRO D 1 414 ? 40.625 -22.442 17.328 1.00 36.12 414 PRO D O 1
ATOM 16862 N N . GLU D 1 415 ? 41.591 -23.007 19.286 1.00 37.67 415 GLU D N 1
ATOM 16863 C CA . GLU D 1 415 ? 41.359 -21.687 19.865 1.00 31.34 415 GLU D CA 1
ATOM 16864 C C . GLU D 1 415 ? 42.151 -20.619 19.126 1.00 35.56 415 GLU D C 1
ATOM 16865 O O . GLU D 1 415 ? 41.616 -19.560 18.774 1.00 40.72 415 GLU D O 1
ATOM 16871 N N . THR D 1 416 ? 43.429 -20.887 18.866 1.00 30.38 416 THR D N 1
ATOM 16872 C CA . THR D 1 416 ? 44.326 -19.922 18.244 1.00 31.16 416 THR D CA 1
ATOM 16873 C C . THR D 1 416 ? 44.472 -20.108 16.739 1.00 34.04 416 THR D C 1
ATOM 16874 O O . THR D 1 416 ? 45.020 -19.221 16.072 1.00 31.55 416 THR D O 1
ATOM 16878 N N . ARG D 1 417 ? 44.004 -21.231 16.188 1.00 33.06 417 ARG D N 1
ATOM 16879 C CA . ARG D 1 417 ? 44.090 -21.489 14.751 1.00 30.24 417 ARG D CA 1
ATOM 16880 C C . ARG D 1 417 ? 45.538 -21.490 14.277 1.00 25.58 417 ARG D C 1
ATOM 16881 O O . ARG D 1 417 ? 45.867 -20.980 13.201 1.00 31.36 417 ARG D O 1
ATOM 16889 N N . THR D 1 418 ? 46.407 -22.088 15.083 1.00 23.47 418 THR D N 1
ATOM 16890 C CA . THR D 1 418 ? 47.830 -22.131 14.796 1.00 31.08 418 THR D CA 1
ATOM 16891 C C . THR D 1 418 ? 48.328 -23.571 14.847 1.00 24.69 418 THR D C 1
ATOM 16892 O O . THR D 1 418 ? 47.958 -24.336 15.745 1.00 22.14 418 THR D O 1
ATOM 16896 N N . GLU D 1 419 ? 49.147 -23.937 13.859 1.00 27.89 419 GLU D N 1
ATOM 16897 C CA . GLU D 1 419 ? 49.734 -25.273 13.804 1.00 24.58 419 GLU D CA 1
ATOM 16898 C C . GLU D 1 419 ? 50.502 -25.575 15.084 1.00 32.77 419 GLU D C 1
ATOM 16899 O O . GLU D 1 419 ? 51.249 -24.735 15.590 1.00 34.51 419 GLU D O 1
ATOM 16905 N N . VAL D 1 420 ? 50.310 -26.785 15.615 1.00 26.04 420 VAL D N 1
ATOM 16906 C CA . VAL D 1 420 ? 51.055 -27.245 16.780 1.00 29.21 420 VAL D CA 1
ATOM 16907 C C . VAL D 1 420 ? 52.172 -28.171 16.313 1.00 35.89 420 VAL D C 1
ATOM 16908 O O . VAL D 1 420 ? 52.075 -28.833 15.269 1.00 30.59 420 VAL D O 1
ATOM 16912 N N . ALA D 1 421 ? 53.257 -28.202 17.085 1.00 29.23 421 ALA D N 1
ATOM 16913 C CA . ALA D 1 421 ? 54.391 -29.046 16.741 1.00 32.04 421 ALA D CA 1
ATOM 16914 C C . ALA D 1 421 ? 53.999 -30.519 16.807 1.00 25.45 421 ALA D C 1
ATOM 16915 O O . ALA D 1 421 ? 53.152 -30.925 17.610 1.00 23.07 421 ALA D O 1
ATOM 16917 N N . ASP D 1 422 ? 54.621 -31.320 15.942 1.00 27.01 422 ASP D N 1
ATOM 16918 C CA . ASP D 1 422 ? 54.459 -32.769 16.009 1.00 26.78 422 ASP D CA 1
ATOM 16919 C C . ASP D 1 422 ? 54.676 -33.242 17.442 1.00 32.87 422 ASP D C 1
ATOM 16920 O O . ASP D 1 422 ? 55.627 -32.824 18.110 1.00 30.11 422 ASP D O 1
ATOM 16925 N N . GLY D 1 423 ? 53.785 -34.108 17.916 1.00 22.87 423 GLY D N 1
ATOM 16926 C CA . GLY D 1 423 ? 53.794 -34.551 19.293 1.00 24.52 423 GLY D CA 1
ATOM 16927 C C . GLY D 1 423 ? 52.799 -33.839 20.184 1.00 27.84 423 GLY D C 1
ATOM 16928 O O . GLY D 1 423 ? 52.535 -34.317 21.297 1.00 26.79 423 GLY D O 1
ATOM 16929 N N . THR D 1 424 ? 52.234 -32.724 19.727 1.00 23.35 424 THR D N 1
ATOM 16930 C CA . THR D 1 424 ? 51.193 -32.011 20.454 1.00 27.95 424 THR D CA 1
ATOM 16931 C C . THR D 1 424 ? 49.829 -32.362 19.867 1.00 23.93 424 THR D C 1
ATOM 16932 O O . THR D 1 424 ? 49.654 -32.360 18.643 1.00 27.34 424 THR D O 1
ATOM 16936 N N . ILE D 1 425 ? 48.874 -32.670 20.739 1.00 27.29 425 ILE D N 1
ATOM 16937 C CA . ILE D 1 425 ? 47.525 -33.016 20.311 1.00 23.86 425 ILE D CA 1
ATOM 16938 C C . ILE D 1 425 ? 46.780 -31.749 19.914 1.00 35.11 425 ILE D C 1
ATOM 16939 O O . ILE D 1 425 ? 46.928 -30.698 20.550 1.00 26.46 425 ILE D O 1
ATOM 16944 N N . GLY D 1 426 ? 45.981 -31.846 18.857 1.00 26.96 426 GLY D N 1
ATOM 16945 C CA . GLY D 1 426 ? 45.180 -30.734 18.390 1.00 23.95 426 GLY D CA 1
ATOM 16946 C C . GLY D 1 426 ? 44.081 -31.229 17.471 1.00 28.56 426 GLY D C 1
ATOM 16947 O O . GLY D 1 426 ? 43.827 -32.431 17.370 1.00 23.69 426 GLY D O 1
ATOM 16948 N N . GLU D 1 427 ? 43.433 -30.288 16.788 1.00 21.85 427 GLU D N 1
ATOM 16949 C CA . GLU D 1 427 ? 42.395 -30.648 15.831 1.00 24.64 427 GLU D CA 1
ATOM 16950 C C . GLU D 1 427 ? 43.008 -30.898 14.464 1.00 20.06 427 GLU D C 1
ATOM 16951 O O . GLU D 1 427 ? 43.866 -30.138 14.008 1.00 21.21 427 GLU D O 1
ATOM 16957 N N . LEU D 1 428 ? 42.552 -31.960 13.805 1.00 21.93 428 LEU D N 1
ATOM 16958 C CA . LEU D 1 428 ? 42.996 -32.235 12.445 1.00 18.47 428 LEU D CA 1
ATOM 16959 C C . LEU D 1 428 ? 42.336 -31.256 11.480 1.00 15.96 428 LEU D C 1
ATOM 16960 O O . LEU D 1 428 ? 41.105 -31.168 11.416 1.00 18.23 428 LEU D O 1
ATOM 16965 N N . TRP D 1 429 ? 43.147 -30.524 10.728 1.00 16.50 429 TRP D N 1
ATOM 16966 C CA . TRP D 1 429 ? 42.677 -29.703 9.620 1.00 19.78 429 TRP D CA 1
ATOM 16967 C C . TRP D 1 429 ? 43.230 -30.260 8.320 1.00 16.41 429 TRP D C 1
ATOM 16968 O O . TRP D 1 429 ? 44.425 -30.556 8.227 1.00 17.34 429 TRP D O 1
ATOM 16979 N N . ALA D 1 430 ? 42.375 -30.355 7.304 1.00 14.69 430 ALA D N 1
ATOM 16980 C CA . ALA D 1 430 ? 42.784 -30.828 5.992 1.00 16.05 430 ALA D CA 1
ATOM 16981 C C . ALA D 1 430 ? 42.626 -29.733 4.946 1.00 16.55 430 ALA D C 1
ATOM 16982 O O . ALA D 1 430 ? 41.758 -28.862 5.051 1.00 19.72 430 ALA D O 1
ATOM 16984 N N . HIS D 1 431 ? 43.459 -29.810 3.915 1.00 13.31 431 HIS D N 1
ATOM 16985 C CA . HIS D 1 431 ? 43.388 -28.894 2.787 1.00 18.87 431 HIS D CA 1
ATOM 16986 C C . HIS D 1 431 ? 43.604 -29.696 1.517 1.00 16.51 431 HIS D C 1
ATOM 16987 O O . HIS D 1 431 ? 44.572 -30.456 1.420 1.00 21.79 431 HIS D O 1
ATOM 16994 N N . GLY D 1 432 ? 42.713 -29.536 0.548 1.00 15.24 432 GLY D N 1
ATOM 16995 C CA . GLY D 1 432 ? 42.863 -30.286 -0.682 1.00 18.70 432 GLY D CA 1
ATOM 16996 C C . GLY D 1 432 ? 41.625 -30.288 -1.550 1.00 17.17 432 GLY D C 1
ATOM 16997 O O . GLY D 1 432 ? 40.531 -29.969 -1.085 1.00 19.54 432 GLY D O 1
ATOM 16998 N N . GLU D 1 433 ? 41.780 -30.659 -2.813 1.00 16.50 433 GLU D N 1
ATOM 16999 C CA . GLU D 1 433 ? 40.654 -30.607 -3.729 1.00 19.16 433 GLU D CA 1
ATOM 17000 C C . GLU D 1 433 ? 39.720 -31.800 -3.584 1.00 20.60 433 GLU D C 1
ATOM 17001 O O . GLU D 1 433 ? 38.679 -31.833 -4.248 1.00 14.44 433 GLU D O 1
ATOM 17007 N N . ASN D 1 434 ? 40.053 -32.759 -2.718 1.00 17.17 434 ASN D N 1
ATOM 17008 C CA . ASN D 1 434 ? 39.123 -33.812 -2.330 1.00 16.62 434 ASN D CA 1
ATOM 17009 C C . ASN D 1 434 ? 38.102 -33.342 -1.302 1.00 18.31 434 ASN D C 1
ATOM 17010 O O . ASN D 1 434 ? 37.130 -34.062 -1.043 1.00 17.41 434 ASN D O 1
ATOM 17015 N N . MET D 1 435 ? 38.283 -32.158 -0.719 1.00 16.28 435 MET D N 1
ATOM 17016 C CA . MET D 1 435 ? 37.328 -31.676 0.269 1.00 18.53 435 MET D CA 1
ATOM 17017 C C . MET D 1 435 ? 35.963 -31.461 -0.376 1.00 18.31 435 MET D C 1
ATOM 17018 O O . MET D 1 435 ? 35.857 -31.075 -1.545 1.00 16.51 435 MET D O 1
ATOM 17023 N N . ALA D 1 436 ? 34.913 -31.743 0.384 1.00 13.83 436 ALA D N 1
ATOM 17024 C CA . ALA D 1 436 ? 33.564 -31.529 -0.120 1.00 19.48 436 ALA D CA 1
ATOM 17025 C C . ALA D 1 436 ? 33.313 -30.036 -0.332 1.00 17.16 436 ALA D C 1
ATOM 17026 O O . ALA D 1 436 ? 34.022 -29.180 0.199 1.00 15.97 436 ALA D O 1
ATOM 17028 N N . ALA D 1 437 ? 32.301 -29.724 -1.140 1.00 18.91 437 ALA D N 1
ATOM 17029 C CA . ALA D 1 437 ? 31.936 -28.332 -1.395 1.00 15.60 437 ALA D CA 1
ATOM 17030 C C . ALA D 1 437 ? 30.925 -27.815 -0.395 1.00 22.62 437 ALA D C 1
ATOM 17031 O O . ALA D 1 437 ? 29.975 -27.121 -0.773 1.00 38.02 437 ALA D O 1
ATOM 17033 N N . GLY D 1 438 ? 31.081 -28.153 0.881 1.00 20.73 438 GLY D N 1
ATOM 17034 C CA . GLY D 1 438 ? 30.178 -27.689 1.910 1.00 16.25 438 GLY D CA 1
ATOM 17035 C C . GLY D 1 438 ? 29.040 -28.649 2.181 1.00 28.05 438 GLY D C 1
ATOM 17036 O O . GLY D 1 438 ? 28.946 -29.749 1.627 1.00 19.54 438 GLY D O 1
ATOM 17037 N N . TYR D 1 439 ? 28.167 -28.217 3.092 1.00 20.74 439 TYR D N 1
ATOM 17038 C CA . TYR D 1 439 ? 26.909 -28.887 3.367 1.00 18.62 439 TYR D CA 1
ATOM 17039 C C . TYR D 1 439 ? 25.803 -28.293 2.495 1.00 27.05 439 TYR D C 1
ATOM 17040 O O . TYR D 1 439 ? 25.954 -27.219 1.903 1.00 24.62 439 TYR D O 1
ATOM 17049 N N . LEU D 1 440 ? 24.689 -29.013 2.412 1.00 18.42 440 LEU D N 1
ATOM 17050 C CA . LEU D 1 440 ? 23.539 -28.571 1.632 1.00 21.04 440 LEU D CA 1
ATOM 17051 C C . LEU D 1 440 ? 22.647 -27.682 2.493 1.00 16.81 440 LEU D C 1
ATOM 17052 O O . LEU D 1 440 ? 22.164 -28.112 3.545 1.00 16.02 440 LEU D O 1
ATOM 17057 N N . ASP D 1 441 ? 22.426 -26.446 2.048 1.00 20.56 441 ASP D N 1
ATOM 17058 C CA . ASP D 1 441 ? 21.479 -25.548 2.713 1.00 20.47 441 ASP D CA 1
ATOM 17059 C C . ASP D 1 441 ? 21.798 -25.375 4.199 1.00 23.46 441 ASP D C 1
ATOM 17060 O O . ASP D 1 441 ? 20.898 -25.350 5.040 1.00 25.88 441 ASP D O 1
ATOM 17065 N N . ARG D 1 442 ? 23.078 -25.266 4.546 1.00 15.65 442 ARG D N 1
ATOM 17066 C CA . ARG D 1 442 ? 23.479 -24.976 5.927 1.00 21.68 442 ARG D CA 1
ATOM 17067 C C . ARG D 1 442 ? 24.670 -24.030 5.913 1.00 23.10 442 ARG D C 1
ATOM 17068 O O . ARG D 1 442 ? 25.813 -24.428 6.168 1.00 22.53 442 ARG D O 1
ATOM 17076 N N . PRO D 1 443 ? 24.424 -22.742 5.652 1.00 24.95 443 PRO D N 1
ATOM 17077 C CA . PRO D 1 443 ? 25.542 -21.813 5.402 1.00 20.17 443 PRO D CA 1
ATOM 17078 C C . PRO D 1 443 ? 26.497 -21.660 6.573 1.00 22.84 443 PRO D C 1
ATOM 17079 O O . PRO D 1 443 ? 27.709 -21.512 6.358 1.00 20.96 443 PRO D O 1
ATOM 17083 N N . GLU D 1 444 ? 25.988 -21.669 7.808 1.00 23.67 444 GLU D N 1
ATOM 17084 C CA . GLU D 1 444 ? 26.855 -21.446 8.963 1.00 28.88 444 GLU D CA 1
ATOM 17085 C C . GLU D 1 444 ? 27.736 -22.658 9.232 1.00 26.55 444 GLU D C 1
ATOM 17086 O O . GLU D 1 444 ? 28.937 -22.519 9.483 1.00 25.13 444 GLU D O 1
ATOM 17092 N N . ASP D 1 445 ? 27.152 -23.856 9.207 1.00 24.91 445 ASP D N 1
ATOM 17093 C CA . ASP D 1 445 ? 27.961 -25.061 9.342 1.00 25.61 445 ASP D CA 1
ATOM 17094 C C . ASP D 1 445 ? 28.989 -25.154 8.228 1.00 20.50 445 ASP D C 1
ATOM 17095 O O . ASP D 1 445 ? 30.144 -25.536 8.461 1.00 25.11 445 ASP D O 1
ATOM 17100 N N . THR D 1 446 ? 28.593 -24.794 7.010 1.00 17.28 446 THR D N 1
ATOM 17101 C CA . THR D 1 446 ? 29.524 -24.835 5.894 1.00 20.20 446 THR D CA 1
ATOM 17102 C C . THR D 1 446 ? 30.691 -23.886 6.129 1.00 21.12 446 THR D C 1
ATOM 17103 O O . THR D 1 446 ? 31.854 -24.260 5.948 1.00 19.25 446 THR D O 1
ATOM 17107 N N . ALA D 1 447 ? 30.399 -22.651 6.552 1.00 25.71 447 ALA D N 1
ATOM 17108 C CA . ALA D 1 447 ? 31.466 -21.706 6.866 1.00 23.31 447 ALA D CA 1
ATOM 17109 C C . ALA D 1 447 ? 32.369 -22.244 7.973 1.00 20.26 447 ALA D C 1
ATOM 17110 O O . ALA D 1 447 ? 33.598 -22.157 7.886 1.00 23.04 447 ALA D O 1
ATOM 17112 N N . GLU D 1 448 ? 31.772 -22.786 9.038 1.00 19.69 448 GLU D N 1
ATOM 17113 C CA . GLU D 1 448 ? 32.568 -23.239 10.177 1.00 23.01 448 GLU D CA 1
ATOM 17114 C C . GLU D 1 448 ? 33.449 -24.431 9.808 1.00 30.34 448 GLU D C 1
ATOM 17115 O O . GLU D 1 448 ? 34.637 -24.469 10.154 1.00 22.15 448 GLU D O 1
ATOM 17121 N N . THR D 1 449 ? 32.890 -25.410 9.097 1.00 23.86 449 THR D N 1
ATOM 17122 C CA . THR D 1 449 ? 33.623 -26.645 8.842 1.00 20.03 449 THR D CA 1
ATOM 17123 C C . THR D 1 449 ? 34.604 -26.502 7.686 1.00 19.56 449 THR D C 1
ATOM 17124 O O . THR D 1 449 ? 35.731 -27.001 7.766 1.00 23.89 449 THR D O 1
ATOM 17128 N N . PHE D 1 450 ? 34.207 -25.821 6.612 1.00 17.34 450 PHE D N 1
ATOM 17129 C CA . PHE D 1 450 ? 34.957 -25.873 5.364 1.00 20.95 450 PHE D CA 1
ATOM 17130 C C . PHE D 1 450 ? 35.764 -24.621 5.053 1.00 23.95 450 PHE D C 1
ATOM 17131 O O . PHE D 1 450 ? 36.530 -24.633 4.082 1.00 20.61 450 PHE D O 1
ATOM 17139 N N . HIS D 1 451 ? 35.625 -23.547 5.828 1.00 20.89 451 HIS D N 1
ATOM 17140 C CA . HIS D 1 451 ? 36.241 -22.277 5.465 1.00 24.45 451 HIS D CA 1
ATOM 17141 C C . HIS D 1 451 ? 36.992 -21.689 6.658 1.00 28.25 451 HIS D C 1
ATOM 17142 O O . HIS D 1 451 ? 36.682 -20.609 7.164 1.00 32.68 451 HIS D O 1
ATOM 17149 N N . ASN D 1 452 ? 38.015 -22.411 7.100 1.00 24.44 452 ASN D N 1
ATOM 17150 C CA . ASN D 1 452 ? 38.880 -21.947 8.173 1.00 25.34 452 ASN D CA 1
ATOM 17151 C C . ASN D 1 452 ? 40.172 -21.388 7.596 1.00 25.79 452 ASN D C 1
ATOM 17152 O O . ASN D 1 452 ? 40.647 -21.822 6.543 1.00 27.31 452 ASN D O 1
ATOM 17157 N N . THR D 1 453 ? 40.725 -20.404 8.292 1.00 28.12 453 THR D N 1
ATOM 17158 C CA . THR D 1 453 ? 41.996 -19.799 7.935 1.00 25.23 453 THR D CA 1
ATOM 17159 C C . THR D 1 453 ? 43.038 -20.213 8.963 1.00 26.59 453 THR D C 1
ATOM 17160 O O . THR D 1 453 ? 42.774 -20.185 10.173 1.00 24.87 453 THR D O 1
ATOM 17164 N N . LEU D 1 454 ? 44.209 -20.609 8.482 1.00 19.11 454 LEU D N 1
ATOM 17165 C CA . LEU D 1 454 ? 45.292 -21.046 9.355 1.00 27.07 454 LEU D CA 1
ATOM 17166 C C . LEU D 1 454 ? 46.078 -19.800 9.743 1.00 31.69 454 LEU D C 1
ATOM 17167 O O . LEU D 1 454 ? 46.864 -19.274 8.950 1.00 33.84 454 LEU D O 1
ATOM 17172 N N . ALA D 1 455 ? 45.856 -19.325 10.972 1.00 30.44 455 ALA D N 1
ATOM 17173 C CA . ALA D 1 455 ? 46.408 -18.039 11.394 1.00 42.93 455 ALA D CA 1
ATOM 17174 C C . ALA D 1 455 ? 47.926 -18.071 11.517 1.00 39.34 455 ALA D C 1
ATOM 17175 O O . ALA D 1 455 ? 48.585 -17.046 11.310 1.00 40.05 455 ALA D O 1
ATOM 17177 N N . GLY D 1 456 ? 48.497 -19.215 11.858 1.00 36.71 456 GLY D N 1
ATOM 17178 C CA . GLY D 1 456 ? 49.938 -19.318 12.010 1.00 38.02 456 GLY D CA 1
ATOM 17179 C C . GLY D 1 456 ? 50.404 -20.733 11.765 1.00 38.88 456 GLY D C 1
ATOM 17180 O O . GLY D 1 456 ? 49.681 -21.700 12.030 1.00 32.61 456 GLY D O 1
ATOM 17181 N N . ARG D 1 457 ? 51.622 -20.853 11.242 1.00 36.69 457 ARG D N 1
ATOM 17182 C CA . ARG D 1 457 ? 52.252 -22.136 10.982 1.00 33.07 457 ARG D CA 1
ATOM 17183 C C . ARG D 1 457 ? 53.617 -22.176 11.648 1.00 42.78 457 ARG D C 1
ATOM 17184 O O . ARG D 1 457 ? 54.172 -21.150 12.051 1.00 42.96 457 ARG D O 1
ATOM 17192 N N . LEU D 1 458 ? 54.168 -23.381 11.732 1.00 31.91 458 LEU D N 1
ATOM 17193 C CA . LEU D 1 458 ? 55.536 -23.529 12.179 1.00 35.55 458 LEU D CA 1
ATOM 17194 C C . LEU D 1 458 ? 56.492 -23.246 11.029 1.00 39.70 458 LEU D C 1
ATOM 17195 O O . LEU D 1 458 ? 56.127 -23.294 9.849 1.00 33.14 458 LEU D O 1
ATOM 17200 N N . GLU D 1 459 ? 57.738 -22.939 11.392 1.00 41.49 459 GLU D N 1
ATOM 17201 C CA . GLU D 1 459 ? 58.754 -22.692 10.379 1.00 40.40 459 GLU D CA 1
ATOM 17202 C C . GLU D 1 459 ? 58.841 -23.857 9.402 1.00 36.31 459 GLU D C 1
ATOM 17203 O O . GLU D 1 459 ? 58.962 -23.657 8.186 1.00 42.49 459 GLU D O 1
ATOM 17209 N N . ASN D 1 460 ? 58.760 -25.079 9.915 1.00 34.78 460 ASN D N 1
ATOM 17210 C CA . ASN D 1 460 ? 58.642 -26.288 9.105 1.00 37.39 460 ASN D CA 1
ATOM 17211 C C . ASN D 1 460 ? 57.203 -26.769 9.273 1.00 39.79 460 ASN D C 1
ATOM 17212 O O . ASN D 1 460 ? 56.861 -27.397 10.279 1.00 40.93 460 ASN D O 1
ATOM 17217 N N . SER D 1 461 ? 56.358 -26.463 8.295 1.00 35.07 461 SER D N 1
ATOM 17218 C CA . SER D 1 461 ? 54.917 -26.588 8.456 1.00 33.29 461 SER D CA 1
ATOM 17219 C C . SER D 1 461 ? 54.363 -27.726 7.613 1.00 26.71 461 SER D C 1
ATOM 17220 O O . SER D 1 461 ? 54.759 -27.912 6.460 1.00 21.34 461 SER D O 1
ATOM 17223 N N . ARG D 1 462 ? 53.426 -28.476 8.193 1.00 28.81 462 ARG D N 1
ATOM 17224 C CA . ARG D 1 462 ? 52.641 -29.404 7.393 1.00 26.76 462 ARG D CA 1
ATOM 17225 C C . ARG D 1 462 ? 51.651 -28.687 6.485 1.00 29.39 462 ARG D C 1
ATOM 17226 O O . ARG D 1 462 ? 50.941 -29.348 5.715 1.00 26.69 462 ARG D O 1
ATOM 17234 N N . ALA D 1 463 ? 51.595 -27.357 6.551 1.00 27.58 463 ALA D N 1
ATOM 17235 C CA . ALA D 1 463 ? 50.834 -26.544 5.613 1.00 23.47 463 ALA D CA 1
ATOM 17236 C C . ALA D 1 463 ? 51.633 -26.177 4.370 1.00 27.70 463 ALA D C 1
ATOM 17237 O O . ALA D 1 463 ? 51.078 -25.557 3.458 1.00 28.36 463 ALA D O 1
ATOM 17239 N N . ALA D 1 464 ? 52.911 -26.550 4.303 1.00 27.28 464 ALA D N 1
ATOM 17240 C CA . ALA D 1 464 ? 53.739 -26.188 3.157 1.00 28.37 464 ALA D CA 1
ATOM 17241 C C . ALA D 1 464 ? 53.042 -26.550 1.853 1.00 34.56 464 ALA D C 1
ATOM 17242 O O . ALA D 1 464 ? 52.536 -27.663 1.690 1.00 28.81 464 ALA D O 1
ATOM 17244 N N . GLY D 1 465 ? 53.017 -25.598 0.923 1.00 30.75 465 GLY D N 1
ATOM 17245 C CA . GLY D 1 465 ? 52.337 -25.771 -0.340 1.00 31.40 465 GLY D CA 1
ATOM 17246 C C . GLY D 1 465 ? 50.938 -25.192 -0.389 1.00 33.08 465 GLY D C 1
ATOM 17247 O O . GLY D 1 465 ? 50.344 -25.144 -1.474 1.00 34.13 465 GLY D O 1
ATOM 17248 N N . VAL D 1 466 ? 50.399 -24.759 0.741 1.00 22.31 466 VAL D N 1
ATOM 17249 C CA . VAL D 1 466 ? 49.093 -24.108 0.813 1.00 29.88 466 VAL D CA 1
ATOM 17250 C C . VAL D 1 466 ? 49.318 -22.616 1.023 1.00 30.82 466 VAL D C 1
ATOM 17251 O O . VAL D 1 466 ? 50.023 -22.235 1.965 1.00 28.45 466 VAL D O 1
ATOM 17255 N N . PRO D 1 467 ? 48.759 -21.750 0.178 1.00 35.26 467 PRO D N 1
ATOM 17256 C CA . PRO D 1 467 ? 48.925 -20.306 0.381 1.00 38.16 467 PRO D CA 1
ATOM 17257 C C . PRO D 1 467 ? 48.498 -19.881 1.779 1.00 40.50 467 PRO D C 1
ATOM 17258 O O . PRO D 1 467 ? 47.486 -20.346 2.309 1.00 37.21 467 PRO D O 1
ATOM 17262 N N . GLU D 1 468 ? 49.284 -18.975 2.372 1.00 33.30 468 GLU D N 1
ATOM 17263 C CA . GLU D 1 468 ? 49.044 -18.536 3.744 1.00 32.32 468 GLU D CA 1
ATOM 17264 C C . GLU D 1 468 ? 47.672 -17.901 3.919 1.00 31.24 468 GLU D C 1
ATOM 17265 O O . GLU D 1 468 ? 47.132 -17.884 5.032 1.00 28.87 468 GLU D O 1
ATOM 17271 N N . GLU D 1 469 ? 47.107 -17.347 2.854 1.00 24.11 469 GLU D N 1
ATOM 17272 C CA . GLU D 1 469 ? 45.842 -16.633 2.953 1.00 39.58 469 GLU D CA 1
ATOM 17273 C C . GLU D 1 469 ? 44.631 -17.521 2.690 1.00 31.32 469 GLU D C 1
ATOM 17274 O O . GLU D 1 469 ? 43.500 -17.029 2.754 1.00 37.49 469 GLU D O 1
ATOM 17280 N N . SER D 1 470 ? 44.832 -18.810 2.422 1.00 31.75 470 SER D N 1
ATOM 17281 C CA . SER D 1 470 ? 43.712 -19.676 2.076 1.00 25.14 470 SER D CA 1
ATOM 17282 C C . SER D 1 470 ? 42.688 -19.730 3.205 1.00 26.32 470 SER D C 1
ATOM 17283 O O . SER D 1 470 ? 43.037 -19.854 4.382 1.00 28.33 470 SER D O 1
ATOM 17286 N N . THR D 1 471 ? 41.412 -19.634 2.833 1.00 26.73 471 THR D N 1
ATOM 17287 C CA . THR D 1 471 ? 40.299 -19.796 3.758 1.00 28.54 471 THR D CA 1
ATOM 17288 C C . THR D 1 471 ? 39.544 -21.099 3.503 1.00 27.06 471 THR D C 1
ATOM 17289 O O . THR D 1 471 ? 38.347 -21.201 3.788 1.00 24.24 471 THR D O 1
ATOM 17293 N N . LYS D 1 472 ? 40.228 -22.100 2.949 1.00 26.71 472 LYS D N 1
ATOM 17294 C CA . LYS D 1 472 ? 39.598 -23.361 2.582 1.00 23.65 472 LYS D CA 1
ATOM 17295 C C . LYS D 1 472 ? 40.122 -24.530 3.409 1.00 24.06 472 LYS D C 1
ATOM 17296 O O . LYS D 1 472 ? 40.135 -25.672 2.942 1.00 23.07 472 LYS D O 1
ATOM 17302 N N . TRP D 1 473 ? 40.557 -24.264 4.636 1.00 23.96 473 TRP D N 1
ATOM 17303 C CA . TRP D 1 473 ? 40.916 -25.343 5.545 1.00 21.99 473 TRP D CA 1
ATOM 17304 C C . TRP D 1 473 ? 39.643 -25.941 6.116 1.00 21.07 473 TRP D C 1
ATOM 17305 O O . TRP D 1 473 ? 38.729 -25.208 6.517 1.00 22.90 473 TRP D O 1
ATOM 17316 N N . MET D 1 474 ? 39.585 -27.270 6.142 1.00 18.47 474 MET D N 1
ATOM 17317 C CA . MET D 1 474 ? 38.438 -28.012 6.653 1.00 20.33 474 MET D CA 1
ATOM 17318 C C . MET D 1 474 ? 38.767 -28.523 8.052 1.00 20.05 474 MET D C 1
ATOM 17319 O O . MET D 1 474 ? 39.723 -29.288 8.232 1.00 21.52 474 MET D O 1
ATOM 17324 N N . ALA D 1 475 ? 37.980 -28.109 9.039 1.00 20.71 475 ALA D N 1
ATOM 17325 C CA . ALA D 1 475 ? 38.192 -28.532 10.418 1.00 23.36 475 ALA D CA 1
ATOM 17326 C C . ALA D 1 475 ? 37.394 -29.810 10.655 1.00 23.20 475 ALA D C 1
ATOM 17327 O O . ALA D 1 475 ? 36.160 -29.794 10.617 1.00 21.75 475 ALA D O 1
ATOM 17329 N N . THR D 1 476 ? 38.102 -30.919 10.913 1.00 18.63 476 THR D N 1
ATOM 17330 C CA . THR D 1 476 ? 37.475 -32.239 10.950 1.00 17.37 476 THR D CA 1
ATOM 17331 C C . THR D 1 476 ? 36.621 -32.466 12.183 1.00 18.93 476 THR D C 1
ATOM 17332 O O . THR D 1 476 ? 35.774 -33.370 12.178 1.00 15.91 476 THR D O 1
ATOM 17336 N N . GLY D 1 477 ? 36.842 -31.701 13.248 1.00 18.18 477 GLY D N 1
ATOM 17337 C CA . GLY D 1 477 ? 36.272 -32.029 14.533 1.00 17.40 477 GLY D CA 1
ATOM 17338 C C . GLY D 1 477 ? 36.963 -33.168 15.253 1.00 19.68 477 GLY D C 1
ATOM 17339 O O . GLY D 1 477 ? 36.564 -33.503 16.379 1.00 26.42 477 GLY D O 1
ATOM 17340 N N . ASP D 1 478 ? 37.978 -33.778 14.645 1.00 18.29 478 ASP D N 1
ATOM 17341 C CA . ASP D 1 478 ? 38.704 -34.879 15.258 1.00 21.37 478 ASP D CA 1
ATOM 17342 C C . ASP D 1 478 ? 39.965 -34.346 15.923 1.00 23.60 478 ASP D C 1
ATOM 17343 O O . ASP D 1 478 ? 40.624 -33.440 15.401 1.00 17.47 478 ASP D O 1
ATOM 17348 N N . LEU D 1 479 ? 40.298 -34.921 17.070 1.00 19.14 479 LEU D N 1
ATOM 17349 C CA . LEU D 1 479 ? 41.534 -34.617 17.773 1.00 20.17 479 LEU D CA 1
ATOM 17350 C C . LEU D 1 479 ? 42.551 -35.710 17.487 1.00 23.35 479 LEU D C 1
ATOM 17351 O O . LEU D 1 479 ? 42.198 -36.891 17.389 1.00 19.74 479 LEU D O 1
ATOM 17356 N N . GLY D 1 480 ? 43.810 -35.311 17.357 1.00 21.25 480 GLY D N 1
ATOM 17357 C CA . GLY D 1 480 ? 44.857 -36.279 17.094 1.00 23.39 480 GLY D CA 1
ATOM 17358 C C . GLY D 1 480 ? 46.217 -35.622 17.173 1.00 26.82 480 GLY D C 1
ATOM 17359 O O . GLY D 1 480 ? 46.347 -34.438 17.496 1.00 22.71 480 GLY D O 1
ATOM 17360 N N . VAL D 1 481 ? 47.237 -36.420 16.862 1.00 25.96 481 VAL D N 1
ATOM 17361 C CA . VAL D 1 481 ? 48.629 -36.004 16.985 1.00 21.70 481 VAL D CA 1
ATOM 17362 C C . VAL D 1 481 ? 49.435 -36.717 15.912 1.00 24.21 481 VAL D C 1
ATOM 17363 O O . VAL D 1 481 ? 49.126 -37.851 15.535 1.00 16.91 481 VAL D O 1
ATOM 17367 N N . ILE D 1 482 ? 50.481 -36.050 15.428 1.00 19.36 482 ILE D N 1
ATOM 17368 C CA . ILE D 1 482 ? 51.413 -36.627 14.468 1.00 22.38 482 ILE D CA 1
ATOM 17369 C C . ILE D 1 482 ? 52.769 -36.774 15.146 1.00 25.94 482 ILE D C 1
ATOM 17370 O O . ILE D 1 482 ? 53.314 -35.796 15.673 1.00 22.64 482 ILE D O 1
ATOM 17375 N N . VAL D 1 483 ? 53.307 -37.994 15.140 1.00 23.66 483 VAL D N 1
ATOM 17376 C CA . VAL D 1 483 ? 54.609 -38.302 15.733 1.00 28.40 483 VAL D CA 1
ATOM 17377 C C . VAL D 1 483 ? 55.423 -39.074 14.709 1.00 29.44 483 VAL D C 1
ATOM 17378 O O . VAL D 1 483 ? 54.986 -40.128 14.233 1.00 26.07 483 VAL D O 1
ATOM 17382 N N . ASP D 1 484 ? 56.608 -38.562 14.385 1.00 29.98 484 ASP D N 1
ATOM 17383 C CA . ASP D 1 484 ? 57.473 -39.188 13.390 1.00 27.73 484 ASP D CA 1
ATOM 17384 C C . ASP D 1 484 ? 56.711 -39.443 12.094 1.00 28.62 484 ASP D C 1
ATOM 17385 O O . ASP D 1 484 ? 56.824 -40.506 11.478 1.00 29.36 484 ASP D O 1
ATOM 17390 N N . GLY D 1 485 ? 55.917 -38.457 11.680 1.00 27.95 485 GLY D N 1
ATOM 17391 C CA . GLY D 1 485 ? 55.170 -38.540 10.444 1.00 25.34 485 GLY D CA 1
ATOM 17392 C C . GLY D 1 485 ? 53.923 -39.401 10.490 1.00 23.88 485 GLY D C 1
ATOM 17393 O O . GLY D 1 485 ? 53.219 -39.485 9.479 1.00 24.01 485 GLY D O 1
ATOM 17394 N N . GLU D 1 486 ? 53.626 -40.033 11.622 1.00 19.84 486 GLU D N 1
ATOM 17395 C CA . GLU D 1 486 ? 52.486 -40.929 11.755 1.00 21.14 486 GLU D CA 1
ATOM 17396 C C . GLU D 1 486 ? 51.340 -40.217 12.459 1.00 20.97 486 GLU D C 1
ATOM 17397 O O . GLU D 1 486 ? 51.542 -39.600 13.511 1.00 19.51 486 GLU D O 1
ATOM 17403 N N . LEU D 1 487 ? 50.134 -40.326 11.896 1.00 19.53 487 LEU D N 1
ATOM 17404 C CA . LEU D 1 487 ? 48.947 -39.750 12.518 1.00 17.13 487 LEU D CA 1
ATOM 17405 C C . LEU D 1 487 ? 48.314 -40.740 13.491 1.00 15.78 487 LEU D C 1
ATOM 17406 O O . LEU D 1 487 ? 48.196 -41.933 13.195 1.00 18.42 487 LEU D O 1
ATOM 17411 N N . TYR D 1 488 ? 47.911 -40.231 14.653 1.00 15.65 488 TYR D N 1
ATOM 17412 C CA . TYR D 1 488 ? 47.123 -40.966 15.631 1.00 14.24 488 TYR D CA 1
ATOM 17413 C C . TYR D 1 488 ? 45.871 -40.155 15.942 1.00 22.43 488 TYR D C 1
ATOM 17414 O O . TYR D 1 488 ? 45.946 -38.934 16.113 1.00 19.10 488 TYR D O 1
ATOM 17423 N N . ILE D 1 489 ? 44.723 -40.834 15.999 1.00 17.87 489 ILE D N 1
ATOM 17424 C CA . ILE D 1 489 ? 43.456 -40.218 16.391 1.00 18.37 489 ILE D CA 1
ATOM 17425 C C . ILE D 1 489 ? 43.261 -40.424 17.891 1.00 21.44 489 ILE D C 1
ATOM 17426 O O . ILE D 1 489 ? 43.263 -41.563 18.370 1.00 18.74 489 ILE D O 1
ATOM 17431 N N . THR D 1 490 ? 43.074 -39.329 18.634 1.00 21.48 490 THR D N 1
ATOM 17432 C CA . THR D 1 490 ? 42.881 -39.429 20.078 1.00 21.74 490 THR D CA 1
ATOM 17433 C C . THR D 1 490 ? 41.437 -39.237 20.521 1.00 28.63 490 THR D C 1
ATOM 17434 O O . THR D 1 490 ? 41.070 -39.726 21.597 1.00 30.30 490 THR D O 1
ATOM 17438 N N . GLY D 1 491 ? 40.613 -38.545 19.743 1.00 23.04 491 GLY D N 1
ATOM 17439 C CA . GLY D 1 491 ? 39.241 -38.331 20.157 1.00 26.95 491 GLY D CA 1
ATOM 17440 C C . GLY D 1 491 ? 38.550 -37.328 19.257 1.00 27.64 491 GLY D C 1
ATOM 17441 O O . GLY D 1 491 ? 39.051 -36.972 18.189 1.00 22.47 491 GLY D O 1
ATOM 17442 N N . ARG D 1 492 ? 37.383 -36.879 19.717 1.00 34.05 492 ARG D N 1
ATOM 17443 C CA . ARG D 1 492 ? 36.544 -35.944 18.978 1.00 29.10 492 ARG D CA 1
ATOM 17444 C C . ARG D 1 492 ? 36.401 -34.658 19.777 1.00 30.91 492 ARG D C 1
ATOM 17445 O O . ARG D 1 492 ? 36.031 -34.697 20.954 1.00 31.71 492 ARG D O 1
ATOM 17453 N N . LEU D 1 493 ? 36.703 -33.526 19.137 1.00 26.06 493 LEU D N 1
ATOM 17454 C CA . LEU D 1 493 ? 36.528 -32.224 19.772 1.00 37.07 493 LEU D CA 1
ATOM 17455 C C . LEU D 1 493 ? 35.245 -32.189 20.593 1.00 44.60 493 LEU D C 1
ATOM 17456 O O . LEU D 1 493 ? 35.264 -31.876 21.789 1.00 52.60 493 LEU D O 1
ATOM 17461 N N . LYS D 1 494 ? 34.143 -32.547 19.938 1.00 38.81 494 LYS D N 1
ATOM 17462 C CA . LYS D 1 494 ? 32.772 -32.549 20.504 1.00 45.33 494 LYS D CA 1
ATOM 17463 C C . LYS D 1 494 ? 32.633 -33.489 21.701 1.00 42.15 494 LYS D C 1
ATOM 17464 O O . LYS D 1 494 ? 31.582 -33.536 22.280 1.00 51.65 494 LYS D O 1
ATOM 17470 N N . ASP D 1 495 ? 33.647 -34.251 22.042 1.00 30.00 495 ASP D N 1
ATOM 17471 C CA . ASP D 1 495 ? 33.466 -35.099 23.243 1.00 30.00 495 ASP D CA 1
ATOM 17472 C C . ASP D 1 495 ? 34.171 -34.457 24.438 1.00 30.00 495 ASP D C 1
ATOM 17473 O O . ASP D 1 495 ? 33.941 -34.921 25.501 1.00 30.00 495 ASP D O 1
ATOM 17478 N N . LEU D 1 496 ? 35.012 -33.443 24.257 1.00 30.00 496 LEU D N 1
ATOM 17479 C CA . LEU D 1 496 ? 35.700 -32.883 25.457 1.00 30.00 496 LEU D CA 1
ATOM 17480 C C . LEU D 1 496 ? 35.474 -31.388 25.650 1.00 30.00 496 LEU D C 1
ATOM 17481 O O . LEU D 1 496 ? 35.274 -30.705 24.674 1.00 30.00 496 LEU D O 1
#